Protein 2E29 (pdb70)

Solvent-accessible surface area: 7235 Å² total; per-residue (Å²): 132,125,112,70,112,116,64,184,159,95,225,101,153,155,129,99,140,174,44,154,35,57,0,20,1,75,21,128,130,117,36,165,65,36,43,47,0,77,146,30,3,84,215,42,14,66,76,120,11,10,86,75,11,60,193,27,77,58,59,211,41,60,88,0,0,34,4,27,1,38,47,104,45,7,134,171,5,74,80,75,33,113,129,42,107,35,108,37,45,60,75,143

Sequence (92 aa):
GSSGSSGFEPRSLITSDKGFVTMTLESLEEIQDVSCAWKELNRKLSSNAVSQITRMCLLKGNMGVCFDVPTTESERLQAEWHDSDWILSVPAGSSGSSGFEPRSLITSDKGFVTMTLESLEEIQDVSCAWKELNRKLSSNAVSQITRMCLLKGNMGVCFDVPTTESERLQAEWHDSDWILSVPAGSSGSSGFEPRSLITSDKGFVTMTLESLEEIQDVSCAWKELNRKLSSNAVSQITRMCLLKGNMGVCFDVPTTESERLQAEWHDSDWILSVPAGSSGSSGFEPRSLITSDKGFVTMTLESLEEIQDVSCAWKELNRKLSSNAVSQITRMCLLKGNMGVCFDVPTTESERLQAEWHDSDWILSVPAGSSGSSGFEPRSLITSDKGFVTMTLESLEEIQDVSCAWKELNRKLSSNAVSQITRMCLLKGNMGVCFDVPTTESERLQAEWHDSDWILSVPAGSSGSSGFEPRSLITSDKGFVTMTLESLEEIQDVSCAWKELNRKLSSNAVSQITRMCLLKGNMGVCFDVPTTESERLQAEWHDSDWILSVPAGSSGSSGFEPRSLITSDKGFVTMTLESLEEIQDVSCAWKELNRKLSSNAVSQITRMCLLKGNMGVCFDVPTTESERLQAEWHDSDWILSVPAGSSGSSGFEPRSLITSDKGFVTMTLESLEEIQDVSCAWKELNRKLSSNAVSQITRMCLLKGNMGVCFDVPTTESERLQAEWHDSDWILSVPAGSSGSSGFEPRSLITSDKGFVTMTLESLEEIQDVSCAWKELNRKLSSNAVSQITRMCLLKGNMGVCFDVPTTESERLQAEWHDSDWILSVPAGSSGSSGFEPRSLITSDKGFVTMTLESLEEIQDVSCAWKELNRKLSSNAVSQITRMCLLKGNMGVCFDVPTTESERLQAEWHDSDWILSVPAGSSGSSGFEPRSLITSDKGFVTMTLESLEEIQDVSCAWKELNRKLSSNAVSQITRMCLLKGNMGVCFDVPTTESERLQAEWHDSDWILSVPAGSSGSSGFEPRSLITSDKGFVTMTLESLEEIQDVSCAWKELNRKLSSNAVSQITRMCLLKGNMGVCFDVPTTESERLQAEWHDSDWILSVPAGSSGSSGFEPRSLITSDKGFVTMTLESLEEIQDVSCAWKELNRKLSSNAVSQITRMCLLKGNMGVCFDVPTTESERLQAEWHDSDWILSVPAGSSGSSGFEPRSLITSDKGFVTMTLESLEEIQDVSCAWKELNRKLSSNAVSQITRMCLLKGNMGVCFDVPTTESERLQAEWHDSDWILSVPAGSSGSSGFEPRSLITSDKGFVTMTLESLEEIQDVSCAWKELNRKLSSNAVSQITRMCLLKGNMGVCFDVPTTESERLQAEWHDSDWILSVPAGSSGSSGFEPRSLITSDKGFVTMTLESLEEIQDVSCAWKELNRKLSSNAVSQITRMCLLKGNMGVCFDVPTTESERLQAEWHDSDWILSVPAGSSGSSGFEPRSLITSDKGFVTMTLESLEEIQDVSCAWKELNRKLSSNAVSQITRMCLLKGNMGVCFDVPTTESERLQAEWHDSDWILSVPAGSSGSSGFEPRSLITSDKGFVTMTLESLEEIQDVSCAWKELNRKLSSNAVSQITRMCLLKGNMGVCFDVPTTESERLQAEWHDSDWILSVPAGSSGSSGFEPRSLITSDKGFVTMTLESLEEIQDVSCAWKELNRKLSSNAVSQITRMCLLKGNMGVCFDVPTTESERLQAEWHDSDWILSVPAGSSGSSGFEPRSLITSDKGFVTMTLESLEEIQDVSCAWKELNRKLSSNAVSQITRMCLLKGNMGVCFDVPTTESERLQAEWHDSDWILSVPA

CATH classification: 3.30.70.2280

Structure (mmCIF, N/CA/C/O backbone):
data_2E29
#
_entry.id   2E29
#
loop_
_atom_site.group_PDB
_atom_site.id
_atom_site.type_symbol
_atom_site.label_atom_id
_atom_site.label_alt_id
_atom_site.label_comp_id
_atom_site.label_asym_id
_atom_site.label_entity_id
_atom_site.label_seq_id
_atom_site.pdbx_PDB_ins_code
_atom_site.Cartn_x
_atom_site.Cartn_y
_atom_site.Cartn_z
_atom_site.occupancy
_atom_site.B_iso_or_equiv
_atom_site.auth_seq_id
_atom_site.auth_comp_id
_atom_site.auth_asym_id
_atom_site.auth_atom_id
_atom_site.pdbx_PDB_model_num
ATOM 1 N N . GLY A 1 1 ? 5.212 22.543 0.596 1.00 0.00 1 GLY A N 1
ATOM 2 C CA . GLY A 1 1 ? 4.899 23.686 -0.265 1.00 0.00 1 GLY A CA 1
ATOM 3 C C . GLY A 1 1 ? 5.600 23.528 -1.604 1.00 0.00 1 GLY A C 1
ATOM 4 O O . GLY A 1 1 ? 5.223 22.668 -2.401 1.00 0.00 1 GLY A O 1
ATOM 8 N N . SER A 1 2 ? 6.629 24.333 -1.872 1.00 0.00 2 SER A N 1
ATOM 9 C CA . SER A 1 2 ? 7.378 24.308 -3.120 1.00 0.00 2 SER A CA 1
ATOM 10 C C . SER A 1 2 ? 8.834 23.923 -2.847 1.00 0.00 2 SER A C 1
ATOM 11 O O . SER A 1 2 ? 9.627 24.757 -2.401 1.00 0.00 2 SER A O 1
ATOM 19 N N . SER A 1 3 ? 9.168 22.659 -3.100 1.00 0.00 3 SER A N 1
ATOM 20 C CA . SER A 1 3 ? 10.481 22.049 -2.930 1.00 0.00 3 SER A CA 1
ATOM 21 C C . SER A 1 3 ? 10.747 21.103 -4.107 1.00 0.00 3 SER A C 1
ATOM 22 O O . SER A 1 3 ? 9.940 21.017 -5.037 1.00 0.00 3 SER A O 1
ATOM 30 N N . GLY A 1 4 ? 11.908 20.448 -4.109 1.00 0.00 4 GLY A N 1
ATOM 31 C CA . GLY A 1 4 ? 12.273 19.480 -5.131 1.00 0.00 4 GLY A CA 1
ATOM 32 C C . GLY A 1 4 ? 11.600 18.163 -4.742 1.00 0.00 4 GLY A C 1
ATOM 33 O O . GLY A 1 4 ? 11.417 17.904 -3.547 1.00 0.00 4 GLY A O 1
ATOM 37 N N . SER A 1 5 ? 11.267 17.332 -5.730 1.00 0.00 5 SER A N 1
ATOM 38 C CA . SER A 1 5 ? 10.596 16.050 -5.549 1.00 0.00 5 SER A CA 1
ATOM 39 C C . SER A 1 5 ? 11.240 15.189 -4.462 1.00 0.00 5 SER A C 1
ATOM 40 O O . SER A 1 5 ? 12.443 14.917 -4.491 1.00 0.00 5 SER A O 1
ATOM 48 N N . SER A 1 6 ? 10.403 14.776 -3.510 1.00 0.00 6 SER A N 1
ATOM 49 C CA . SER A 1 6 ? 10.726 13.973 -2.343 1.00 0.00 6 SER A CA 1
ATOM 50 C C . SER A 1 6 ? 11.147 12.532 -2.624 1.00 0.00 6 SER A C 1
ATOM 51 O O . SER A 1 6 ? 11.793 11.944 -1.753 1.00 0.00 6 SER A O 1
ATOM 59 N N . GLY A 1 7 ? 10.812 11.973 -3.789 1.00 0.00 7 GLY A N 1
ATOM 60 C CA . GLY A 1 7 ? 11.134 10.602 -4.153 1.00 0.00 7 GLY A CA 1
ATOM 61 C C . GLY A 1 7 ? 12.614 10.289 -4.000 1.00 0.00 7 GLY A C 1
ATOM 62 O O . GLY A 1 7 ? 12.975 9.406 -3.211 1.00 0.00 7 GLY A O 1
ATOM 66 N N . PHE A 1 8 ? 13.459 11.054 -4.701 1.00 0.00 8 PHE A N 1
ATOM 67 C CA . PHE A 1 8 ? 14.916 10.918 -4.713 1.00 0.00 8 PHE A CA 1
ATOM 68 C C . PHE A 1 8 ? 15.337 9.504 -5.152 1.00 0.00 8 PHE A C 1
ATOM 69 O O . PHE A 1 8 ? 14.509 8.692 -5.582 1.00 0.00 8 PHE A O 1
ATOM 86 N N . GLU A 1 9 ? 16.636 9.213 -5.093 1.00 0.00 9 GLU A N 1
ATOM 87 C CA . GLU A 1 9 ? 17.198 7.916 -5.430 1.00 0.00 9 GLU A CA 1
ATOM 88 C C . GLU A 1 9 ? 18.089 7.496 -4.250 1.00 0.00 9 GLU A C 1
ATOM 89 O O . GLU A 1 9 ? 19.298 7.747 -4.266 1.00 0.00 9 GLU A O 1
ATOM 101 N N . PRO A 1 10 ? 17.493 6.945 -3.176 1.00 0.00 10 PRO A N 1
ATOM 102 C CA . PRO A 1 10 ? 18.226 6.494 -2.000 1.00 0.00 10 PRO A CA 1
ATOM 103 C C . PRO A 1 10 ? 19.037 5.237 -2.339 1.00 0.00 10 PRO A C 1
ATOM 104 O O . PRO A 1 10 ? 18.780 4.570 -3.350 1.00 0.00 10 PRO A O 1
ATOM 115 N N . ARG A 1 11 ? 20.015 4.906 -1.491 1.00 0.00 11 ARG A N 1
ATOM 116 C CA . ARG A 1 11 ? 20.856 3.737 -1.718 1.00 0.00 11 ARG A CA 1
ATOM 117 C C . ARG A 1 11 ? 20.056 2.462 -1.507 1.00 0.00 11 ARG A C 1
ATOM 118 O O . ARG A 1 11 ? 19.232 2.375 -0.594 1.00 0.00 11 ARG A O 1
ATOM 139 N N . SER A 1 12 ? 20.335 1.465 -2.333 1.00 0.00 12 SER A N 1
ATOM 140 C CA . SER A 1 12 ? 19.699 0.164 -2.290 1.00 0.00 12 SER A CA 1
ATOM 141 C C . SER A 1 12 ? 20.394 -0.666 -1.205 1.00 0.00 12 SER A C 1
ATOM 142 O O . SER A 1 12 ? 21.628 -0.760 -1.205 1.00 0.00 12 SER A O 1
ATOM 150 N N . LEU A 1 13 ? 19.643 -1.200 -0.238 1.00 0.00 13 LEU A N 1
ATOM 151 C CA . LEU A 1 13 ? 20.205 -2.035 0.826 1.00 0.00 13 LEU A CA 1
ATOM 152 C C . LEU A 1 13 ? 20.505 -3.412 0.244 1.00 0.00 13 LEU A C 1
ATOM 153 O O . LEU A 1 13 ? 20.005 -3.768 -0.824 1.00 0.00 13 LEU A O 1
ATOM 169 N N . ILE A 1 14 ? 21.326 -4.198 0.938 1.00 0.00 14 ILE A N 1
ATOM 170 C CA . ILE A 1 14 ? 21.678 -5.541 0.506 1.00 0.00 14 ILE A CA 1
ATOM 171 C C . ILE A 1 14 ? 20.495 -6.405 0.935 1.00 0.00 14 ILE A C 1
ATOM 172 O O . ILE A 1 14 ? 20.410 -6.810 2.096 1.00 0.00 14 ILE A O 1
ATOM 188 N N . THR A 1 15 ? 19.541 -6.616 0.031 1.00 0.00 15 THR A N 1
ATOM 189 C CA . THR A 1 15 ? 18.370 -7.432 0.303 1.00 0.00 15 THR A CA 1
ATOM 190 C C . THR A 1 15 ? 18.885 -8.842 0.616 1.00 0.00 15 THR A C 1
ATOM 191 O O . THR A 1 15 ? 19.801 -9.328 -0.057 1.00 0.00 15 THR A O 1
ATOM 202 N N . SER A 1 16 ? 18.356 -9.500 1.647 1.00 0.00 16 SER A N 1
ATOM 203 C CA . SER A 1 16 ? 18.792 -10.844 1.990 1.00 0.00 16 SER A CA 1
ATOM 204 C C . SER A 1 16 ? 17.652 -11.563 2.707 1.00 0.00 16 SER A C 1
ATOM 205 O O . SER A 1 16 ? 16.973 -12.368 2.066 1.00 0.00 16 SER A O 1
ATOM 213 N N . ASP A 1 17 ? 17.402 -11.254 3.982 1.00 0.00 17 ASP A N 1
ATOM 214 C CA . ASP A 1 17 ? 16.342 -11.882 4.768 1.00 0.00 17 ASP A CA 1
ATOM 215 C C . ASP A 1 17 ? 14.954 -11.424 4.312 1.00 0.00 17 ASP A C 1
ATOM 216 O O . ASP A 1 17 ? 14.483 -10.342 4.676 1.00 0.00 17 ASP A O 1
ATOM 225 N N . LYS A 1 18 ? 14.319 -12.247 3.481 1.00 0.00 18 LYS A N 1
ATOM 226 C CA . LYS A 1 18 ? 12.995 -12.033 2.926 1.00 0.00 18 LYS A CA 1
ATOM 227 C C . LYS A 1 18 ? 11.968 -12.409 3.998 1.00 0.00 18 LYS A C 1
ATOM 228 O O . LYS A 1 18 ? 11.509 -13.554 4.048 1.00 0.00 18 LYS A O 1
ATOM 247 N N . GLY A 1 19 ? 11.631 -11.484 4.892 1.00 0.00 19 GLY A N 1
ATOM 248 C CA . GLY A 1 19 ? 10.673 -11.705 5.966 1.00 0.00 19 GLY A CA 1
ATOM 249 C C . GLY A 1 19 ? 9.282 -11.266 5.525 1.00 0.00 19 GLY A C 1
ATOM 250 O O . GLY A 1 19 ? 8.510 -12.058 4.980 1.00 0.00 19 GLY A O 1
ATOM 254 N N . PHE A 1 20 ? 8.958 -10.004 5.792 1.00 0.00 20 PHE A N 1
ATOM 255 C CA . PHE A 1 20 ? 7.704 -9.322 5.470 1.00 0.00 20 PHE A CA 1
ATOM 256 C C . PHE A 1 20 ? 8.033 -8.183 4.501 1.00 0.00 20 PHE A C 1
ATOM 257 O O . PHE A 1 20 ? 9.207 -7.943 4.197 1.00 0.00 20 PHE A O 1
ATOM 274 N N . VAL A 1 21 ? 7.009 -7.505 3.984 1.00 0.00 21 VAL A N 1
ATOM 275 C CA . VAL A 1 21 ? 7.181 -6.383 3.079 1.00 0.00 21 VAL A CA 1
ATOM 276 C C . VAL A 1 21 ? 6.071 -5.370 3.385 1.00 0.00 21 VAL A C 1
ATOM 277 O O . VAL A 1 21 ? 4.995 -5.734 3.872 1.00 0.00 21 VAL A O 1
ATOM 290 N N . THR A 1 22 ? 6.338 -4.092 3.129 1.00 0.00 22 THR A N 1
ATOM 291 C CA . THR A 1 22 ? 5.409 -2.996 3.350 1.00 0.00 22 THR A CA 1
ATOM 292 C C . THR A 1 22 ? 4.916 -2.528 1.971 1.00 0.00 22 THR A C 1
ATOM 293 O O . THR A 1 22 ? 5.543 -2.780 0.936 1.00 0.00 22 THR A O 1
ATOM 304 N N . MET A 1 23 ? 3.743 -1.905 1.939 1.00 0.00 23 MET A N 1
ATOM 305 C CA . MET A 1 23 ? 3.071 -1.387 0.756 1.00 0.00 23 MET A CA 1
ATOM 306 C C . MET A 1 23 ? 2.593 0.029 1.035 1.00 0.00 23 MET A C 1
ATOM 307 O O . MET A 1 23 ? 2.441 0.413 2.205 1.00 0.00 23 MET A O 1
ATOM 321 N N . THR A 1 24 ? 2.338 0.784 -0.029 1.00 0.00 24 THR A N 1
ATOM 322 C CA . THR A 1 24 ? 1.842 2.147 0.021 1.00 0.00 24 THR A CA 1
ATOM 323 C C . THR A 1 24 ? 0.734 2.287 -1.031 1.00 0.00 24 THR A C 1
ATOM 324 O O . THR A 1 24 ? 0.729 1.564 -2.035 1.00 0.00 24 THR A O 1
ATOM 335 N N . LEU A 1 25 ? -0.237 3.173 -0.798 1.00 0.00 25 LEU A N 1
ATOM 336 C CA . LEU A 1 25 ? -1.336 3.447 -1.721 1.00 0.00 25 LEU A CA 1
ATOM 337 C C . LEU A 1 25 ? -1.515 4.957 -1.686 1.00 0.00 25 LEU A C 1
ATOM 338 O O . LEU A 1 25 ? -1.886 5.488 -0.638 1.00 0.00 25 LEU A O 1
ATOM 354 N N . GLU A 1 26 ? -1.157 5.643 -2.767 1.00 0.00 26 GLU A N 1
ATOM 355 C CA . GLU A 1 26 ? -1.244 7.094 -2.888 1.00 0.00 26 GLU A CA 1
ATOM 356 C C . GLU A 1 26 ? -2.643 7.506 -3.335 1.00 0.00 26 GLU A C 1
ATOM 357 O O . GLU A 1 26 ? -3.210 6.885 -4.239 1.00 0.00 26 GLU A O 1
ATOM 369 N N . SER A 1 27 ? -3.169 8.555 -2.704 1.00 0.00 27 SER A N 1
ATOM 370 C CA . SER A 1 27 ? -4.476 9.133 -2.960 1.00 0.00 27 SER A CA 1
ATOM 371 C C . SER A 1 27 ? -4.389 10.298 -3.951 1.00 0.00 27 SER A C 1
ATOM 372 O O . SER A 1 27 ? -3.311 10.765 -4.348 1.00 0.00 27 SER A O 1
ATOM 380 N N . LEU A 1 28 ? -5.567 10.769 -4.347 1.00 0.00 28 LEU A N 1
ATOM 381 C CA . LEU A 1 28 ? -5.799 11.872 -5.266 1.00 0.00 28 LEU A CA 1
ATOM 382 C C . LEU A 1 28 ? -5.838 13.193 -4.504 1.00 0.00 28 LEU A C 1
ATOM 383 O O . LEU A 1 28 ? -5.438 14.224 -5.045 1.00 0.00 28 LEU A O 1
ATOM 399 N N . GLU A 1 29 ? -6.377 13.162 -3.288 1.00 0.00 29 GLU A N 1
ATOM 400 C CA . GLU A 1 29 ? -6.535 14.238 -2.331 1.00 0.00 29 GLU A CA 1
ATOM 401 C C . GLU A 1 29 ? -6.726 13.547 -0.966 1.00 0.00 29 GLU A C 1
ATOM 402 O O . GLU A 1 29 ? -6.544 12.334 -0.854 1.00 0.00 29 GLU A O 1
ATOM 414 N N . GLU A 1 30 ? -7.052 14.297 0.083 1.00 0.00 30 GLU A N 1
ATOM 415 C CA . GLU A 1 30 ? -7.275 13.746 1.412 1.00 0.00 30 GLU A CA 1
ATOM 416 C C . GLU A 1 30 ? -8.568 12.930 1.434 1.00 0.00 30 GLU A C 1
ATOM 417 O O . GLU A 1 30 ? -9.459 13.097 0.592 1.00 0.00 30 GLU A O 1
ATOM 429 N N . ILE A 1 31 ? -8.681 12.084 2.456 1.00 0.00 31 ILE A N 1
ATOM 430 C CA . ILE A 1 31 ? -9.806 11.179 2.688 1.00 0.00 31 ILE A CA 1
ATOM 431 C C . ILE A 1 31 ? -10.392 11.380 4.091 1.00 0.00 31 ILE A C 1
ATOM 432 O O . ILE A 1 31 ? -9.878 12.179 4.874 1.00 0.00 31 ILE A O 1
ATOM 448 N N . GLN A 1 32 ? -11.469 10.660 4.415 1.00 0.00 32 GLN A N 1
ATOM 449 C CA . GLN A 1 32 ? -12.123 10.772 5.713 1.00 0.00 32 GLN A CA 1
ATOM 450 C C . GLN A 1 32 ? -11.312 10.103 6.827 1.00 0.00 32 GLN A C 1
ATOM 451 O O . GLN A 1 32 ? -10.965 10.757 7.806 1.00 0.00 32 GLN A O 1
ATOM 465 N N . ASP A 1 33 ? -11.078 8.799 6.706 1.00 0.00 33 ASP A N 1
ATOM 466 C CA . ASP A 1 33 ? -10.354 7.925 7.628 1.00 0.00 33 ASP A CA 1
ATOM 467 C C . ASP A 1 33 ? -10.025 6.648 6.840 1.00 0.00 33 ASP A C 1
ATOM 468 O O . ASP A 1 33 ? -10.440 6.531 5.677 1.00 0.00 33 ASP A O 1
ATOM 477 N N . VAL A 1 34 ? -9.319 5.685 7.447 1.00 0.00 34 VAL A N 1
ATOM 478 C CA . VAL A 1 34 ? -8.941 4.412 6.832 1.00 0.00 34 VAL A CA 1
ATOM 479 C C . VAL A 1 34 ? -10.128 3.645 6.250 1.00 0.00 34 VAL A C 1
ATOM 480 O O . VAL A 1 34 ? -9.924 2.735 5.449 1.00 0.00 34 VAL A O 1
ATOM 493 N N . SER A 1 35 ? -11.359 3.984 6.636 1.00 0.00 35 SER A N 1
ATOM 494 C CA . SER A 1 35 ? -12.557 3.358 6.128 1.00 0.00 35 SER A CA 1
ATOM 495 C C . SER A 1 35 ? -12.587 3.498 4.608 1.00 0.00 35 SER A C 1
ATOM 496 O O . SER A 1 35 ? -12.948 2.547 3.925 1.00 0.00 35 SER A O 1
ATOM 504 N N . CYS A 1 36 ? -12.202 4.660 4.068 1.00 0.00 36 CYS A N 1
ATOM 505 C CA . CYS A 1 36 ? -12.182 4.915 2.630 1.00 0.00 36 CYS A CA 1
ATOM 506 C C . CYS A 1 36 ? -11.345 3.836 1.935 1.00 0.00 36 CYS A C 1
ATOM 507 O O . CYS A 1 36 ? -11.863 3.098 1.088 1.00 0.00 36 CYS A O 1
ATOM 515 N N . ALA A 1 37 ? -10.079 3.726 2.349 1.00 0.00 37 ALA A N 1
ATOM 516 C CA . ALA A 1 37 ? -9.133 2.764 1.817 1.00 0.00 37 ALA A CA 1
ATOM 517 C C . ALA A 1 37 ? -9.673 1.338 1.983 1.00 0.00 37 ALA A C 1
ATOM 518 O O . ALA A 1 37 ? -9.741 0.581 1.017 1.00 0.00 37 ALA A O 1
ATOM 525 N N . TRP A 1 38 ? -10.105 0.955 3.191 1.00 0.00 38 TRP A N 1
ATOM 526 C CA . TRP A 1 38 ? -10.633 -0.381 3.463 1.00 0.00 38 TRP A CA 1
ATOM 527 C C . TRP A 1 38 ? -11.822 -0.731 2.564 1.00 0.00 38 TRP A C 1
ATOM 528 O O . TRP A 1 38 ? -11.865 -1.852 2.048 1.00 0.00 38 TRP A O 1
ATOM 549 N N . LYS A 1 39 ? -12.780 0.184 2.356 1.00 0.00 39 LYS A N 1
ATOM 550 C CA . LYS A 1 39 ? -13.937 -0.059 1.494 1.00 0.00 39 LYS A CA 1
ATOM 551 C C . LYS A 1 39 ? -13.465 -0.284 0.058 1.00 0.00 39 LYS A C 1
ATOM 552 O O . LYS A 1 39 ? -14.014 -1.147 -0.631 1.00 0.00 39 LYS A O 1
ATOM 571 N N . GLU A 1 40 ? -12.499 0.500 -0.422 1.00 0.00 40 GLU A N 1
ATOM 572 C CA . GLU A 1 40 ? -11.967 0.383 -1.777 1.00 0.00 40 GLU A CA 1
ATOM 573 C C . GLU A 1 40 ? -11.281 -0.968 -1.943 1.00 0.00 40 GLU A C 1
ATOM 574 O O . GLU A 1 40 ? -11.642 -1.732 -2.835 1.00 0.00 40 GLU A O 1
ATOM 586 N N . LEU A 1 41 ? -10.335 -1.287 -1.056 1.00 0.00 41 LEU A N 1
ATOM 587 C CA . LEU A 1 41 ? -9.591 -2.541 -1.056 1.00 0.00 41 LEU A CA 1
ATOM 588 C C . LEU A 1 41 ? -10.590 -3.697 -1.070 1.00 0.00 41 LEU A C 1
ATOM 589 O O . LEU A 1 41 ? -10.436 -4.627 -1.851 1.00 0.00 41 LEU A O 1
ATOM 605 N N . ASN A 1 42 ? -11.655 -3.633 -0.261 1.00 0.00 42 ASN A N 1
ATOM 606 C CA . ASN A 1 42 ? -12.670 -4.687 -0.208 1.00 0.00 42 ASN A CA 1
ATOM 607 C C . ASN A 1 42 ? -13.402 -4.881 -1.539 1.00 0.00 42 ASN A C 1
ATOM 608 O O . ASN A 1 42 ? -13.986 -5.940 -1.750 1.00 0.00 42 ASN A O 1
ATOM 619 N N . ARG A 1 43 ? -13.436 -3.876 -2.420 1.00 0.00 43 ARG A N 1
ATOM 620 C CA . ARG A 1 43 ? -14.051 -3.901 -3.741 1.00 0.00 43 ARG A CA 1
ATOM 621 C C . ARG A 1 43 ? -13.031 -4.234 -4.832 1.00 0.00 43 ARG A C 1
ATOM 622 O O . ARG A 1 43 ? -13.440 -4.420 -5.977 1.00 0.00 43 ARG A O 1
ATOM 643 N N . LYS A 1 44 ? -11.740 -4.321 -4.517 1.00 0.00 44 LYS A N 1
ATOM 644 C CA . LYS A 1 44 ? -10.673 -4.611 -5.474 1.00 0.00 44 LYS A CA 1
ATOM 645 C C . LYS A 1 44 ? -9.892 -5.872 -5.132 1.00 0.00 44 LYS A C 1
ATOM 646 O O . LYS A 1 44 ? -9.143 -6.366 -5.973 1.00 0.00 44 LYS A O 1
ATOM 665 N N . LEU A 1 45 ? -10.076 -6.426 -3.939 1.00 0.00 45 LEU A N 1
ATOM 666 C CA . LEU A 1 45 ? -9.400 -7.611 -3.447 1.00 0.00 45 LEU A CA 1
ATOM 667 C C . LEU A 1 45 ? -10.441 -8.524 -2.815 1.00 0.00 45 LEU A C 1
ATOM 668 O O . LEU A 1 45 ? -11.547 -8.090 -2.469 1.00 0.00 45 LEU A O 1
ATOM 684 N N . SER A 1 46 ? -10.100 -9.799 -2.684 1.00 0.00 46 SER A N 1
ATOM 685 C CA . SER A 1 46 ? -10.968 -10.807 -2.098 1.00 0.00 46 SER A CA 1
ATOM 686 C C . SER A 1 46 ? -10.883 -10.672 -0.583 1.00 0.00 46 SER A C 1
ATOM 687 O O . SER A 1 46 ? -9.894 -10.155 -0.069 1.00 0.00 46 SER A O 1
ATOM 695 N N . SER A 1 47 ? -11.886 -11.154 0.144 1.00 0.00 47 SER A N 1
ATOM 696 C CA . SER A 1 47 ? -11.914 -11.097 1.604 1.00 0.00 47 SER A CA 1
ATOM 697 C C . SER A 1 47 ? -10.680 -11.805 2.193 1.00 0.00 47 SER A C 1
ATOM 698 O O . SER A 1 47 ? -10.012 -11.313 3.100 1.00 0.00 47 SER A O 1
ATOM 706 N N . ASN A 1 48 ? -10.350 -12.946 1.592 1.00 0.00 48 ASN A N 1
ATOM 707 C CA . ASN A 1 48 ? -9.249 -13.827 1.936 1.00 0.00 48 ASN A CA 1
ATOM 708 C C . ASN A 1 48 ? -7.910 -13.094 1.840 1.00 0.00 48 ASN A C 1
ATOM 709 O O . ASN A 1 48 ? -7.109 -13.148 2.780 1.00 0.00 48 ASN A O 1
ATOM 720 N N . ALA A 1 49 ? -7.689 -12.397 0.720 1.00 0.00 49 ALA A N 1
ATOM 721 C CA . ALA A 1 49 ? -6.474 -11.644 0.440 1.00 0.00 49 ALA A CA 1
ATOM 722 C C . ALA A 1 49 ? -6.418 -10.327 1.209 1.00 0.00 49 ALA A C 1
ATOM 723 O O . ALA A 1 49 ? -5.369 -9.968 1.735 1.00 0.00 49 ALA A O 1
ATOM 730 N N . VAL A 1 50 ? -7.531 -9.589 1.276 1.00 0.00 50 VAL A N 1
ATOM 731 C CA . VAL A 1 50 ? -7.562 -8.311 1.964 1.00 0.00 50 VAL A CA 1
ATOM 732 C C . VAL A 1 50 ? -7.209 -8.505 3.451 1.00 0.00 50 VAL A C 1
ATOM 733 O O . VAL A 1 50 ? -6.556 -7.643 4.032 1.00 0.00 50 VAL A O 1
ATOM 746 N N . SER A 1 51 ? -7.563 -9.650 4.054 1.00 0.00 51 SER A N 1
ATOM 747 C CA . SER A 1 51 ? -7.257 -9.965 5.445 1.00 0.00 51 SER A CA 1
ATOM 748 C C . SER A 1 51 ? -5.743 -10.039 5.712 1.00 0.00 51 SER A C 1
ATOM 749 O O . SER A 1 51 ? -5.325 -10.004 6.873 1.00 0.00 51 SER A O 1
ATOM 757 N N . GLN A 1 52 ? -4.902 -10.195 4.683 1.00 0.00 52 GLN A N 1
ATOM 758 C CA . GLN A 1 52 ? -3.458 -10.259 4.883 1.00 0.00 52 GLN A CA 1
ATOM 759 C C . GLN A 1 52 ? -2.895 -8.877 5.234 1.00 0.00 52 GLN A C 1
ATOM 760 O O . GLN A 1 52 ? -1.778 -8.788 5.744 1.00 0.00 52 GLN A O 1
ATOM 774 N N . ILE A 1 53 ? -3.644 -7.807 4.959 1.00 0.00 53 ILE A N 1
ATOM 775 C CA . ILE A 1 53 ? -3.256 -6.436 5.236 1.00 0.00 53 ILE A CA 1
ATOM 776 C C . ILE A 1 53 ? -3.285 -6.225 6.750 1.00 0.00 53 ILE A C 1
ATOM 777 O O . ILE A 1 53 ? -4.310 -6.446 7.409 1.00 0.00 53 ILE A O 1
ATOM 793 N N . THR A 1 54 ? -2.163 -5.774 7.304 1.00 0.00 54 THR A N 1
ATOM 794 C CA . THR A 1 54 ? -2.017 -5.491 8.721 1.00 0.00 54 THR A CA 1
ATOM 795 C C . THR A 1 54 ? -1.332 -4.133 8.868 1.00 0.00 54 THR A C 1
ATOM 796 O O . THR A 1 54 ? -0.781 -3.583 7.911 1.00 0.00 54 THR A O 1
ATOM 807 N N . ARG A 1 55 ? -1.387 -3.578 10.082 1.00 0.00 55 ARG A N 1
ATOM 808 C CA . ARG A 1 55 ? -0.780 -2.298 10.442 1.00 0.00 55 ARG A CA 1
ATOM 809 C C . ARG A 1 55 ? -1.126 -1.144 9.494 1.00 0.00 55 ARG A C 1
ATOM 810 O O . ARG A 1 55 ? -0.272 -0.293 9.236 1.00 0.00 55 ARG A O 1
ATOM 831 N N . MET A 1 56 ? -2.339 -1.111 8.927 1.00 0.00 56 MET A N 1
ATOM 832 C CA . MET A 1 56 ? -2.698 -0.010 8.044 1.00 0.00 56 MET A CA 1
ATOM 833 C C . MET A 1 56 ? -2.794 1.249 8.892 1.00 0.00 56 MET A C 1
ATOM 834 O O . MET A 1 56 ? -3.613 1.289 9.818 1.00 0.00 56 MET A O 1
ATOM 848 N N . CYS A 1 57 ? -1.964 2.237 8.567 1.00 0.00 57 CYS A N 1
ATOM 849 C CA . CYS A 1 57 ? -1.887 3.532 9.212 1.00 0.00 57 CYS A CA 1
ATOM 850 C C . CYS A 1 57 ? -2.005 4.601 8.118 1.00 0.00 57 CYS A C 1
ATOM 851 O O . CYS A 1 57 ? -1.874 4.305 6.922 1.00 0.00 57 CYS A O 1
ATOM 859 N N . LEU A 1 58 ? -2.363 5.824 8.504 1.00 0.00 58 LEU A N 1
ATOM 860 C CA . LEU A 1 58 ? -2.510 6.966 7.603 1.00 0.00 58 LEU A CA 1
ATOM 861 C C . LEU A 1 58 ? -1.131 7.590 7.447 1.00 0.00 58 LEU A C 1
ATOM 862 O O . LEU A 1 58 ? -0.451 7.803 8.454 1.00 0.00 58 LEU A O 1
ATOM 878 N N . LEU A 1 59 ? -0.705 7.860 6.211 1.00 0.00 59 LEU A N 1
ATOM 879 C CA . LEU A 1 59 ? 0.596 8.478 5.975 1.00 0.00 59 LEU A CA 1
ATOM 880 C C . LEU A 1 59 ? 0.594 9.897 6.555 1.00 0.00 59 LEU A C 1
ATOM 881 O O . LEU A 1 59 ? -0.457 10.481 6.851 1.00 0.00 59 LEU A O 1
ATOM 897 N N . LYS A 1 60 ? 1.788 10.464 6.737 1.00 0.00 60 LYS A N 1
ATOM 898 C CA . LYS A 1 60 ? 1.937 11.817 7.243 1.00 0.00 60 LYS A CA 1
ATOM 899 C C . LYS A 1 60 ? 1.543 12.711 6.071 1.00 0.00 60 LYS A C 1
ATOM 900 O O . LYS A 1 60 ? 2.351 12.914 5.159 1.00 0.00 60 LYS A O 1
ATOM 919 N N . GLY A 1 61 ? 0.332 13.259 6.120 1.00 0.00 61 GLY A N 1
ATOM 920 C CA . GLY A 1 61 ? -0.229 14.125 5.097 1.00 0.00 61 GLY A CA 1
ATOM 921 C C . GLY A 1 61 ? -1.630 13.689 4.671 1.00 0.00 61 GLY A C 1
ATOM 922 O O . GLY A 1 61 ? -2.258 14.423 3.914 1.00 0.00 61 GLY A O 1
ATOM 926 N N . ASN A 1 62 ? -2.149 12.545 5.148 1.00 0.00 62 ASN A N 1
ATOM 927 C CA . ASN A 1 62 ? -3.476 12.009 4.816 1.00 0.00 62 ASN A CA 1
ATOM 928 C C . ASN A 1 62 ? -3.679 11.815 3.303 1.00 0.00 62 ASN A C 1
ATOM 929 O O . ASN A 1 62 ? -4.810 11.645 2.843 1.00 0.00 62 ASN A O 1
ATOM 940 N N . MET A 1 63 ? -2.593 11.798 2.525 1.00 0.00 63 MET A N 1
ATOM 941 C CA . MET A 1 63 ? -2.571 11.643 1.073 1.00 0.00 63 MET A CA 1
ATOM 942 C C . MET A 1 63 ? -2.343 10.193 0.636 1.00 0.00 63 MET A C 1
ATOM 943 O O . MET A 1 63 ? -1.986 9.948 -0.515 1.00 0.00 63 MET A O 1
ATOM 957 N N . GLY A 1 64 ? -2.441 9.232 1.551 1.00 0.00 64 GLY A N 1
ATOM 958 C CA . GLY A 1 64 ? -2.295 7.826 1.252 1.00 0.00 64 GLY A CA 1
ATOM 959 C C . GLY A 1 64 ? -2.150 6.994 2.508 1.00 0.00 64 GLY A C 1
ATOM 960 O O . GLY A 1 64 ? -2.180 7.509 3.633 1.00 0.00 64 GLY A O 1
ATOM 964 N N . VAL A 1 65 ? -1.979 5.691 2.306 1.00 0.00 65 VAL A N 1
ATOM 965 C CA . VAL A 1 65 ? -1.845 4.718 3.378 1.00 0.00 65 VAL A CA 1
ATOM 966 C C . VAL A 1 65 ? -0.551 3.939 3.247 1.00 0.00 65 VAL A C 1
ATOM 967 O O . VAL A 1 65 ? 0.072 3.918 2.185 1.00 0.00 65 VAL A O 1
ATOM 980 N N . CYS A 1 66 ? -0.189 3.262 4.329 1.00 0.00 66 CYS A N 1
ATOM 981 C CA . CYS A 1 66 ? 0.967 2.402 4.455 1.00 0.00 66 CYS A CA 1
ATOM 982 C C . CYS A 1 66 ? 0.467 1.203 5.259 1.00 0.00 66 CYS A C 1
ATOM 983 O O . CYS A 1 66 ? -0.298 1.392 6.214 1.00 0.00 66 CYS A O 1
ATOM 991 N N . PHE A 1 67 ? 0.811 -0.014 4.845 1.00 0.00 67 PHE A N 1
ATOM 992 C CA . PHE A 1 67 ? 0.419 -1.245 5.519 1.00 0.00 67 PHE A CA 1
ATOM 993 C C . PHE A 1 67 ? 1.440 -2.338 5.210 1.00 0.00 67 PHE A C 1
ATOM 994 O O . PHE A 1 67 ? 2.292 -2.158 4.342 1.00 0.00 67 PHE A O 1
ATOM 1011 N N . ASP A 1 68 ? 1.362 -3.467 5.911 1.00 0.00 68 ASP A N 1
ATOM 1012 C CA . ASP A 1 68 ? 2.256 -4.613 5.739 1.00 0.00 68 ASP A CA 1
ATOM 1013 C C . ASP A 1 68 ? 1.448 -5.791 5.213 1.00 0.00 68 ASP A C 1
ATOM 1014 O O . ASP A 1 68 ? 0.254 -5.900 5.514 1.00 0.00 68 ASP A O 1
ATOM 1023 N N . VAL A 1 69 ? 2.104 -6.671 4.453 1.00 0.00 69 VAL A N 1
ATOM 1024 C CA . VAL A 1 69 ? 1.554 -7.883 3.843 1.00 0.00 69 VAL A CA 1
ATOM 1025 C C . VAL A 1 69 ? 2.684 -8.914 3.674 1.00 0.00 69 VAL A C 1
ATOM 1026 O O . VAL A 1 69 ? 3.861 -8.531 3.675 1.00 0.00 69 VAL A O 1
ATOM 1039 N N . PRO A 1 70 ? 2.374 -10.214 3.509 1.00 0.00 70 PRO A N 1
ATOM 1040 C CA . PRO A 1 70 ? 3.408 -11.216 3.318 1.00 0.00 70 PRO A CA 1
ATOM 1041 C C . PRO A 1 70 ? 3.969 -11.058 1.897 1.00 0.00 70 PRO A C 1
ATOM 1042 O O . PRO A 1 70 ? 3.285 -10.598 0.975 1.00 0.00 70 PRO A O 1
ATOM 1053 N N . THR A 1 71 ? 5.206 -11.496 1.692 1.00 0.00 71 THR A N 1
ATOM 1054 C CA . THR A 1 71 ? 5.918 -11.415 0.420 1.00 0.00 71 THR A CA 1
ATOM 1055 C C . THR A 1 71 ? 5.236 -12.231 -0.691 1.00 0.00 71 THR A C 1
ATOM 1056 O O . THR A 1 71 ? 5.478 -11.997 -1.875 1.00 0.00 71 THR A O 1
ATOM 1067 N N . THR A 1 72 ? 4.391 -13.203 -0.346 1.00 0.00 72 THR A N 1
ATOM 1068 C CA . THR A 1 72 ? 3.660 -14.033 -1.299 1.00 0.00 72 THR A CA 1
ATOM 1069 C C . THR A 1 72 ? 2.498 -13.220 -1.872 1.00 0.00 72 THR A C 1
ATOM 1070 O O . THR A 1 72 ? 2.426 -12.990 -3.080 1.00 0.00 72 THR A O 1
ATOM 1081 N N . GLU A 1 73 ? 1.607 -12.746 -0.993 1.00 0.00 73 GLU A N 1
ATOM 1082 C CA . GLU A 1 73 ? 0.443 -11.971 -1.396 1.00 0.00 73 GLU A CA 1
ATOM 1083 C C . GLU A 1 73 ? 0.859 -10.653 -2.046 1.00 0.00 73 GLU A C 1
ATOM 1084 O O . GLU A 1 73 ? 0.118 -10.155 -2.883 1.00 0.00 73 GLU A O 1
ATOM 1096 N N . SER A 1 74 ? 2.042 -10.113 -1.726 1.00 0.00 74 SER A N 1
ATOM 1097 C CA . SER A 1 74 ? 2.562 -8.867 -2.280 1.00 0.00 74 SER A CA 1
ATOM 1098 C C . SER A 1 74 ? 2.480 -8.859 -3.815 1.00 0.00 74 SER A C 1
ATOM 1099 O O . SER A 1 74 ? 2.021 -7.869 -4.389 1.00 0.00 74 SER A O 1
ATOM 1107 N N . GLU A 1 75 ? 2.908 -9.926 -4.503 1.00 0.00 75 GLU A N 1
ATOM 1108 C CA . GLU A 1 75 ? 2.839 -9.948 -5.963 1.00 0.00 75 GLU A CA 1
ATOM 1109 C C . GLU A 1 75 ? 1.398 -10.089 -6.449 1.00 0.00 75 GLU A C 1
ATOM 1110 O O . GLU A 1 75 ? 1.044 -9.517 -7.481 1.00 0.00 75 GLU A O 1
ATOM 1122 N N . ARG A 1 76 ? 0.568 -10.879 -5.761 1.00 0.00 76 ARG A N 1
ATOM 1123 C CA . ARG A 1 76 ? -0.828 -11.052 -6.162 1.00 0.00 76 ARG A CA 1
ATOM 1124 C C . ARG A 1 76 ? -1.538 -9.711 -6.053 1.00 0.00 76 ARG A C 1
ATOM 1125 O O . ARG A 1 76 ? -2.290 -9.338 -6.940 1.00 0.00 76 ARG A O 1
ATOM 1146 N N . LEU A 1 77 ? -1.299 -8.985 -4.966 1.00 0.00 77 LEU A N 1
ATOM 1147 C CA . LEU A 1 77 ? -1.871 -7.684 -4.657 1.00 0.00 77 LEU A CA 1
ATOM 1148 C C . LEU A 1 77 ? -1.544 -6.720 -5.779 1.00 0.00 77 LEU A C 1
ATOM 1149 O O . LEU A 1 77 ? -2.423 -5.990 -6.226 1.00 0.00 77 LEU A O 1
ATOM 1165 N N . GLN A 1 78 ? -0.288 -6.716 -6.215 1.00 0.00 78 GLN A N 1
ATOM 1166 C CA . GLN A 1 78 ? 0.185 -5.865 -7.289 1.00 0.00 78 GLN A CA 1
ATOM 1167 C C . GLN A 1 78 ? -0.515 -6.205 -8.608 1.00 0.00 78 GLN A C 1
ATOM 1168 O O . GLN A 1 78 ? -0.896 -5.282 -9.326 1.00 0.00 78 GLN A O 1
ATOM 1182 N N . ALA A 1 79 ? -0.707 -7.494 -8.913 1.00 0.00 79 ALA A N 1
ATOM 1183 C CA . ALA A 1 79 ? -1.358 -7.913 -10.153 1.00 0.00 79 ALA A CA 1
ATOM 1184 C C . ALA A 1 79 ? -2.868 -7.644 -10.143 1.00 0.00 79 ALA A C 1
ATOM 1185 O O . ALA A 1 79 ? -3.422 -7.248 -11.167 1.00 0.00 79 ALA A O 1
ATOM 1192 N N . GLU A 1 80 ? -3.522 -7.852 -8.999 1.00 0.00 80 GLU A N 1
ATOM 1193 C CA . GLU A 1 80 ? -4.957 -7.663 -8.786 1.00 0.00 80 GLU A CA 1
ATOM 1194 C C . GLU A 1 80 ? -5.338 -6.178 -8.737 1.00 0.00 80 GLU A C 1
ATOM 1195 O O . GLU A 1 80 ? -6.525 -5.848 -8.727 1.00 0.00 80 GLU A O 1
ATOM 1207 N N . TRP A 1 81 ? -4.359 -5.274 -8.640 1.00 0.00 81 TRP A N 1
ATOM 1208 C CA . TRP A 1 81 ? -4.626 -3.850 -8.596 1.00 0.00 81 TRP A CA 1
ATOM 1209 C C . TRP A 1 81 ? -4.820 -3.345 -10.022 1.00 0.00 81 TRP A C 1
ATOM 1210 O O . TRP A 1 81 ? -3.912 -3.407 -10.857 1.00 0.00 81 TRP A O 1
ATOM 1231 N N . HIS A 1 82 ? -6.018 -2.844 -10.295 1.00 0.00 82 HIS A N 1
ATOM 1232 C CA . HIS A 1 82 ? -6.487 -2.301 -11.563 1.00 0.00 82 HIS A CA 1
ATOM 1233 C C . HIS A 1 82 ? -7.849 -1.657 -11.290 1.00 0.00 82 HIS A C 1
ATOM 1234 O O . HIS A 1 82 ? -8.377 -1.777 -10.179 1.00 0.00 82 HIS A O 1
ATOM 1248 N N . ASP A 1 83 ? -8.452 -1.034 -12.298 1.00 0.00 83 ASP A N 1
ATOM 1249 C CA . ASP A 1 83 ? -9.762 -0.393 -12.247 1.00 0.00 83 ASP A CA 1
ATOM 1250 C C . ASP A 1 83 ? -9.934 0.662 -11.138 1.00 0.00 83 ASP A C 1
ATOM 1251 O O . ASP A 1 83 ? -11.060 0.904 -10.701 1.00 0.00 83 ASP A O 1
ATOM 1260 N N . SER A 1 84 ? -8.857 1.273 -10.627 1.00 0.00 84 SER A N 1
ATOM 1261 C CA . SER A 1 84 ? -8.915 2.293 -9.593 1.00 0.00 84 SER A CA 1
ATOM 1262 C C . SER A 1 84 ? -7.920 3.386 -9.954 1.00 0.00 84 SER A C 1
ATOM 1263 O O . SER A 1 84 ? -6.950 3.169 -10.678 1.00 0.00 84 SER A O 1
ATOM 1271 N N . ASP A 1 85 ? -8.169 4.585 -9.449 1.00 0.00 85 ASP A N 1
ATOM 1272 C CA . ASP A 1 85 ? -7.335 5.760 -9.682 1.00 0.00 85 ASP A CA 1
ATOM 1273 C C . ASP A 1 85 ? -6.105 5.800 -8.781 1.00 0.00 85 ASP A C 1
ATOM 1274 O O . ASP A 1 85 ? -5.171 6.557 -9.062 1.00 0.00 85 ASP A O 1
ATOM 1283 N N . TRP A 1 86 ? -6.121 5.032 -7.692 1.00 0.00 86 TRP A N 1
ATOM 1284 C CA . TRP A 1 86 ? -5.045 4.995 -6.709 1.00 0.00 86 TRP A CA 1
ATOM 1285 C C . TRP A 1 86 ? -3.816 4.258 -7.238 1.00 0.00 86 TRP A C 1
ATOM 1286 O O . TRP A 1 86 ? -3.955 3.270 -7.966 1.00 0.00 86 TRP A O 1
ATOM 1307 N N . ILE A 1 87 ? -2.623 4.739 -6.882 1.00 0.00 87 ILE A N 1
ATOM 1308 C CA . ILE A 1 87 ? -1.341 4.173 -7.306 1.00 0.00 87 ILE A CA 1
ATOM 1309 C C . ILE A 1 87 ? -0.832 3.268 -6.186 1.00 0.00 87 ILE A C 1
ATOM 1310 O O . ILE A 1 87 ? -0.852 3.669 -5.020 1.00 0.00 87 ILE A O 1
ATOM 1326 N N . LEU A 1 88 ? -0.335 2.080 -6.535 1.00 0.00 88 LEU A N 1
ATOM 1327 C CA . LEU A 1 88 ? 0.189 1.069 -5.618 1.00 0.00 88 LEU A CA 1
ATOM 1328 C C . LEU A 1 88 ? 1.699 0.916 -5.765 1.00 0.00 88 LEU A C 1
ATOM 1329 O O . LEU A 1 88 ? 2.191 0.750 -6.883 1.00 0.00 88 LEU A O 1
ATOM 1345 N N . SER A 1 89 ? 2.440 0.992 -4.660 1.00 0.00 89 SER A N 1
ATOM 1346 C CA . SER A 1 89 ? 3.887 0.830 -4.660 1.00 0.00 89 SER A CA 1
ATOM 1347 C C . SER A 1 89 ? 4.330 -0.004 -3.454 1.00 0.00 89 SER A C 1
ATOM 1348 O O . SER A 1 89 ? 3.571 -0.207 -2.501 1.00 0.00 89 SER A O 1
ATOM 1356 N N . VAL A 1 90 ? 5.575 -0.469 -3.509 1.00 0.00 90 VAL A N 1
ATOM 1357 C CA . VAL A 1 90 ? 6.261 -1.266 -2.516 1.00 0.00 90 VAL A CA 1
ATOM 1358 C C . VAL A 1 90 ? 7.668 -0.657 -2.385 1.00 0.00 90 VAL A C 1
ATOM 1359 O O . VAL A 1 90 ? 8.554 -0.969 -3.191 1.00 0.00 90 VAL A O 1
ATOM 1372 N N . PRO A 1 91 ? 7.863 0.283 -1.442 1.00 0.00 91 PRO A N 1
ATOM 1373 C CA . PRO A 1 91 ? 9.149 0.920 -1.215 1.00 0.00 91 PRO A CA 1
ATOM 1374 C C . PRO A 1 91 ? 10.120 -0.056 -0.525 1.00 0.00 91 PRO A C 1
ATOM 1375 O O . PRO A 1 91 ? 9.843 -1.253 -0.359 1.00 0.00 91 PRO A O 1
ATOM 1386 N N . ALA A 1 92 ? 11.302 0.453 -0.167 1.00 0.00 92 ALA A N 1
ATOM 1387 C CA . ALA A 1 92 ? 12.336 -0.314 0.513 1.00 0.00 92 ALA A CA 1
ATOM 1388 C C . ALA A 1 92 ? 11.825 -0.828 1.855 1.00 0.00 92 ALA A C 1
ATOM 1389 O O . ALA A 1 92 ? 10.990 -0.128 2.470 1.00 0.00 92 ALA A O 1
ATOM 1396 N N . GLY A 1 1 ? 11.696 -19.607 -44.432 1.00 0.00 1 GLY A N 2
ATOM 1397 C CA . GLY A 1 1 ? 10.310 -19.346 -44.001 1.00 0.00 1 GLY A CA 2
ATOM 1398 C C . GLY A 1 1 ? 9.906 -20.406 -42.991 1.00 0.00 1 GLY A C 2
ATOM 1399 O O . GLY A 1 1 ? 10.667 -21.352 -42.823 1.00 0.00 1 GLY A O 2
ATOM 1403 N N . SER A 1 2 ? 8.743 -20.252 -42.347 1.00 0.00 2 SER A N 2
ATOM 1404 C CA . SER A 1 2 ? 8.236 -21.192 -41.346 1.00 0.00 2 SER A CA 2
ATOM 1405 C C . SER A 1 2 ? 9.291 -21.396 -40.252 1.00 0.00 2 SER A C 2
ATOM 1406 O O . SER A 1 2 ? 9.932 -22.441 -40.153 1.00 0.00 2 SER A O 2
ATOM 1414 N N . SER A 1 3 ? 9.543 -20.349 -39.469 1.00 0.00 3 SER A N 2
ATOM 1415 C CA . SER A 1 3 ? 10.524 -20.369 -38.397 1.00 0.00 3 SER A CA 2
ATOM 1416 C C . SER A 1 3 ? 10.019 -19.454 -37.283 1.00 0.00 3 SER A C 2
ATOM 1417 O O . SER A 1 3 ? 9.458 -18.400 -37.579 1.00 0.00 3 SER A O 2
ATOM 1425 N N . GLY A 1 4 ? 10.244 -19.836 -36.026 1.00 0.00 4 GLY A N 2
ATOM 1426 C CA . GLY A 1 4 ? 9.821 -19.084 -34.849 1.00 0.00 4 GLY A CA 2
ATOM 1427 C C . GLY A 1 4 ? 9.906 -19.974 -33.616 1.00 0.00 4 GLY A C 2
ATOM 1428 O O . GLY A 1 4 ? 8.953 -20.051 -32.844 1.00 0.00 4 GLY A O 2
ATOM 1432 N N . SER A 1 5 ? 11.025 -20.691 -33.471 1.00 0.00 5 SER A N 2
ATOM 1433 C CA . SER A 1 5 ? 11.296 -21.608 -32.374 1.00 0.00 5 SER A CA 2
ATOM 1434 C C . SER A 1 5 ? 11.222 -20.915 -31.009 1.00 0.00 5 SER A C 2
ATOM 1435 O O . SER A 1 5 ? 11.399 -19.698 -30.911 1.00 0.00 5 SER A O 2
ATOM 1443 N N . SER A 1 6 ? 11.012 -21.702 -29.956 1.00 0.00 6 SER A N 2
ATOM 1444 C CA . SER A 1 6 ? 10.915 -21.245 -28.579 1.00 0.00 6 SER A CA 2
ATOM 1445 C C . SER A 1 6 ? 11.832 -22.101 -27.711 1.00 0.00 6 SER A C 2
ATOM 1446 O O . SER A 1 6 ? 12.148 -23.238 -28.069 1.00 0.00 6 SER A O 2
ATOM 1454 N N . GLY A 1 7 ? 12.227 -21.568 -26.559 1.00 0.00 7 GLY A N 2
ATOM 1455 C CA . GLY A 1 7 ? 13.087 -22.222 -25.593 1.00 0.00 7 GLY A CA 2
ATOM 1456 C C . GLY A 1 7 ? 12.977 -21.464 -24.277 1.00 0.00 7 GLY A C 2
ATOM 1457 O O . GLY A 1 7 ? 12.704 -20.256 -24.277 1.00 0.00 7 GLY A O 2
ATOM 1461 N N . PHE A 1 8 ? 13.110 -22.179 -23.162 1.00 0.00 8 PHE A N 2
ATOM 1462 C CA . PHE A 1 8 ? 13.040 -21.570 -21.846 1.00 0.00 8 PHE A CA 2
ATOM 1463 C C . PHE A 1 8 ? 14.335 -20.804 -21.613 1.00 0.00 8 PHE A C 2
ATOM 1464 O O . PHE A 1 8 ? 15.413 -21.291 -21.943 1.00 0.00 8 PHE A O 2
ATOM 1481 N N . GLU A 1 9 ? 14.228 -19.605 -21.054 1.00 0.00 9 GLU A N 2
ATOM 1482 C CA . GLU A 1 9 ? 15.375 -18.769 -20.753 1.00 0.00 9 GLU A CA 2
ATOM 1483 C C . GLU A 1 9 ? 14.935 -17.845 -19.611 1.00 0.00 9 GLU A C 2
ATOM 1484 O O . GLU A 1 9 ? 14.413 -16.751 -19.867 1.00 0.00 9 GLU A O 2
ATOM 1496 N N . PRO A 1 10 ? 14.986 -18.303 -18.350 1.00 0.00 10 PRO A N 2
ATOM 1497 C CA . PRO A 1 10 ? 14.593 -17.488 -17.209 1.00 0.00 10 PRO A CA 2
ATOM 1498 C C . PRO A 1 10 ? 15.699 -16.477 -16.896 1.00 0.00 10 PRO A C 2
ATOM 1499 O O . PRO A 1 10 ? 16.852 -16.678 -17.285 1.00 0.00 10 PRO A O 2
ATOM 1510 N N . ARG A 1 11 ? 15.376 -15.425 -16.143 1.00 0.00 11 ARG A N 2
ATOM 1511 C CA . ARG A 1 11 ? 16.339 -14.392 -15.742 1.00 0.00 11 ARG A CA 2
ATOM 1512 C C . ARG A 1 11 ? 16.383 -14.253 -14.218 1.00 0.00 11 ARG A C 2
ATOM 1513 O O . ARG A 1 11 ? 16.578 -13.158 -13.685 1.00 0.00 11 ARG A O 2
ATOM 1534 N N . SER A 1 12 ? 16.065 -15.341 -13.516 1.00 0.00 12 SER A N 2
ATOM 1535 C CA . SER A 1 12 ? 16.061 -15.455 -12.071 1.00 0.00 12 SER A CA 2
ATOM 1536 C C . SER A 1 12 ? 15.925 -16.938 -11.732 1.00 0.00 12 SER A C 2
ATOM 1537 O O . SER A 1 12 ? 15.371 -17.722 -12.512 1.00 0.00 12 SER A O 2
ATOM 1545 N N . LEU A 1 13 ? 16.416 -17.320 -10.556 1.00 0.00 13 LEU A N 2
ATOM 1546 C CA . LEU A 1 13 ? 16.378 -18.680 -10.018 1.00 0.00 13 LEU A CA 2
ATOM 1547 C C . LEU A 1 13 ? 16.375 -18.694 -8.487 1.00 0.00 13 LEU A C 2
ATOM 1548 O O . LEU A 1 13 ? 16.164 -19.749 -7.894 1.00 0.00 13 LEU A O 2
ATOM 1564 N N . ILE A 1 14 ? 16.646 -17.556 -7.848 1.00 0.00 14 ILE A N 2
ATOM 1565 C CA . ILE A 1 14 ? 16.683 -17.427 -6.401 1.00 0.00 14 ILE A CA 2
ATOM 1566 C C . ILE A 1 14 ? 15.255 -17.422 -5.846 1.00 0.00 14 ILE A C 2
ATOM 1567 O O . ILE A 1 14 ? 14.326 -16.962 -6.509 1.00 0.00 14 ILE A O 2
ATOM 1583 N N . THR A 1 15 ? 15.100 -17.867 -4.604 1.00 0.00 15 THR A N 2
ATOM 1584 C CA . THR A 1 15 ? 13.839 -17.965 -3.881 1.00 0.00 15 THR A CA 2
ATOM 1585 C C . THR A 1 15 ? 14.047 -17.648 -2.388 1.00 0.00 15 THR A C 2
ATOM 1586 O O . THR A 1 15 ? 13.259 -18.100 -1.551 1.00 0.00 15 THR A O 2
ATOM 1597 N N . SER A 1 16 ? 15.142 -16.961 -2.037 1.00 0.00 16 SER A N 2
ATOM 1598 C CA . SER A 1 16 ? 15.485 -16.612 -0.669 1.00 0.00 16 SER A CA 2
ATOM 1599 C C . SER A 1 16 ? 14.335 -15.921 0.055 1.00 0.00 16 SER A C 2
ATOM 1600 O O . SER A 1 16 ? 13.697 -15.012 -0.493 1.00 0.00 16 SER A O 2
ATOM 1608 N N . ASP A 1 17 ? 14.070 -16.387 1.272 1.00 0.00 17 ASP A N 2
ATOM 1609 C CA . ASP A 1 17 ? 13.033 -15.852 2.139 1.00 0.00 17 ASP A CA 2
ATOM 1610 C C . ASP A 1 17 ? 13.472 -14.496 2.680 1.00 0.00 17 ASP A C 2
ATOM 1611 O O . ASP A 1 17 ? 14.645 -14.124 2.604 1.00 0.00 17 ASP A O 2
ATOM 1620 N N . LYS A 1 18 ? 12.525 -13.763 3.250 1.00 0.00 18 LYS A N 2
ATOM 1621 C CA . LYS A 1 18 ? 12.750 -12.464 3.854 1.00 0.00 18 LYS A CA 2
ATOM 1622 C C . LYS A 1 18 ? 11.849 -12.408 5.079 1.00 0.00 18 LYS A C 2
ATOM 1623 O O . LYS A 1 18 ? 12.361 -12.347 6.194 1.00 0.00 18 LYS A O 2
ATOM 1642 N N . GLY A 1 19 ? 10.536 -12.495 4.885 1.00 0.00 19 GLY A N 2
ATOM 1643 C CA . GLY A 1 19 ? 9.557 -12.473 5.952 1.00 0.00 19 GLY A CA 2
ATOM 1644 C C . GLY A 1 19 ? 8.286 -11.820 5.443 1.00 0.00 19 GLY A C 2
ATOM 1645 O O . GLY A 1 19 ? 7.382 -12.505 4.969 1.00 0.00 19 GLY A O 2
ATOM 1649 N N . PHE A 1 20 ? 8.216 -10.496 5.563 1.00 0.00 20 PHE A N 2
ATOM 1650 C CA . PHE A 1 20 ? 7.091 -9.674 5.143 1.00 0.00 20 PHE A CA 2
ATOM 1651 C C . PHE A 1 20 ? 7.608 -8.438 4.399 1.00 0.00 20 PHE A C 2
ATOM 1652 O O . PHE A 1 20 ? 8.801 -8.131 4.437 1.00 0.00 20 PHE A O 2
ATOM 1669 N N . VAL A 1 21 ? 6.714 -7.710 3.741 1.00 0.00 21 VAL A N 2
ATOM 1670 C CA . VAL A 1 21 ? 6.987 -6.503 2.976 1.00 0.00 21 VAL A CA 2
ATOM 1671 C C . VAL A 1 21 ? 5.982 -5.421 3.401 1.00 0.00 21 VAL A C 2
ATOM 1672 O O . VAL A 1 21 ? 4.933 -5.715 3.989 1.00 0.00 21 VAL A O 2
ATOM 1685 N N . THR A 1 22 ? 6.337 -4.151 3.238 1.00 0.00 22 THR A N 2
ATOM 1686 C CA . THR A 1 22 ? 5.491 -3.018 3.584 1.00 0.00 22 THR A CA 2
ATOM 1687 C C . THR A 1 22 ? 5.085 -2.364 2.257 1.00 0.00 22 THR A C 2
ATOM 1688 O O . THR A 1 22 ? 5.939 -2.113 1.404 1.00 0.00 22 THR A O 2
ATOM 1699 N N . MET A 1 23 ? 3.784 -2.158 2.057 1.00 0.00 23 MET A N 2
ATOM 1700 C CA . MET A 1 23 ? 3.175 -1.566 0.869 1.00 0.00 23 MET A CA 2
ATOM 1701 C C . MET A 1 23 ? 2.748 -0.126 1.144 1.00 0.00 23 MET A C 2
ATOM 1702 O O . MET A 1 23 ? 2.545 0.262 2.303 1.00 0.00 23 MET A O 2
ATOM 1716 N N . THR A 1 24 ? 2.575 0.654 0.078 1.00 0.00 24 THR A N 2
ATOM 1717 C CA . THR A 1 24 ? 2.157 2.050 0.122 1.00 0.00 24 THR A CA 2
ATOM 1718 C C . THR A 1 24 ? 1.081 2.254 -0.957 1.00 0.00 24 THR A C 2
ATOM 1719 O O . THR A 1 24 ? 1.047 1.535 -1.962 1.00 0.00 24 THR A O 2
ATOM 1730 N N . LEU A 1 25 ? 0.176 3.210 -0.742 1.00 0.00 25 LEU A N 2
ATOM 1731 C CA . LEU A 1 25 ? -0.909 3.571 -1.645 1.00 0.00 25 LEU A CA 2
ATOM 1732 C C . LEU A 1 25 ? -0.994 5.097 -1.585 1.00 0.00 25 LEU A C 2
ATOM 1733 O O . LEU A 1 25 ? -0.996 5.635 -0.475 1.00 0.00 25 LEU A O 2
ATOM 1749 N N . GLU A 1 26 ? -1.089 5.781 -2.725 1.00 0.00 26 GLU A N 2
ATOM 1750 C CA . GLU A 1 26 ? -1.125 7.246 -2.812 1.00 0.00 26 GLU A CA 2
ATOM 1751 C C . GLU A 1 26 ? -2.435 7.762 -3.437 1.00 0.00 26 GLU A C 2
ATOM 1752 O O . GLU A 1 26 ? -2.697 7.514 -4.619 1.00 0.00 26 GLU A O 2
ATOM 1764 N N . SER A 1 27 ? -3.265 8.438 -2.628 1.00 0.00 27 SER A N 2
ATOM 1765 C CA . SER A 1 27 ? -4.566 9.025 -2.963 1.00 0.00 27 SER A CA 2
ATOM 1766 C C . SER A 1 27 ? -4.455 10.333 -3.768 1.00 0.00 27 SER A C 2
ATOM 1767 O O . SER A 1 27 ? -3.412 10.991 -3.769 1.00 0.00 27 SER A O 2
ATOM 1775 N N . LEU A 1 28 ? -5.554 10.748 -4.406 1.00 0.00 28 LEU A N 2
ATOM 1776 C CA . LEU A 1 28 ? -5.663 11.959 -5.224 1.00 0.00 28 LEU A CA 2
ATOM 1777 C C . LEU A 1 28 ? -5.912 13.225 -4.395 1.00 0.00 28 LEU A C 2
ATOM 1778 O O . LEU A 1 28 ? -5.708 14.335 -4.897 1.00 0.00 28 LEU A O 2
ATOM 1794 N N . GLU A 1 29 ? -6.391 13.102 -3.156 1.00 0.00 29 GLU A N 2
ATOM 1795 C CA . GLU A 1 29 ? -6.686 14.212 -2.253 1.00 0.00 29 GLU A CA 2
ATOM 1796 C C . GLU A 1 29 ? -6.810 13.668 -0.825 1.00 0.00 29 GLU A C 2
ATOM 1797 O O . GLU A 1 29 ? -6.416 12.533 -0.560 1.00 0.00 29 GLU A O 2
ATOM 1809 N N . GLU A 1 30 ? -7.254 14.509 0.108 1.00 0.00 30 GLU A N 2
ATOM 1810 C CA . GLU A 1 30 ? -7.454 14.129 1.501 1.00 0.00 30 GLU A CA 2
ATOM 1811 C C . GLU A 1 30 ? -8.704 13.247 1.589 1.00 0.00 30 GLU A C 2
ATOM 1812 O O . GLU A 1 30 ? -9.643 13.412 0.807 1.00 0.00 30 GLU A O 2
ATOM 1824 N N . ILE A 1 31 ? -8.739 12.348 2.570 1.00 0.00 31 ILE A N 2
ATOM 1825 C CA . ILE A 1 31 ? -9.841 11.416 2.806 1.00 0.00 31 ILE A CA 2
ATOM 1826 C C . ILE A 1 31 ? -10.357 11.556 4.242 1.00 0.00 31 ILE A C 2
ATOM 1827 O O . ILE A 1 31 ? -9.758 12.265 5.054 1.00 0.00 31 ILE A O 2
ATOM 1843 N N . GLN A 1 32 ? -11.471 10.886 4.553 1.00 0.00 32 GLN A N 2
ATOM 1844 C CA . GLN A 1 32 ? -12.087 10.904 5.874 1.00 0.00 32 GLN A CA 2
ATOM 1845 C C . GLN A 1 32 ? -11.195 10.149 6.865 1.00 0.00 32 GLN A C 2
ATOM 1846 O O . GLN A 1 32 ? -10.620 10.736 7.779 1.00 0.00 32 GLN A O 2
ATOM 1860 N N . ASP A 1 33 ? -11.094 8.832 6.700 1.00 0.00 33 ASP A N 2
ATOM 1861 C CA . ASP A 1 33 ? -10.323 7.925 7.542 1.00 0.00 33 ASP A CA 2
ATOM 1862 C C . ASP A 1 33 ? -9.990 6.676 6.731 1.00 0.00 33 ASP A C 2
ATOM 1863 O O . ASP A 1 33 ? -10.484 6.509 5.609 1.00 0.00 33 ASP A O 2
ATOM 1872 N N . VAL A 1 34 ? -9.221 5.760 7.329 1.00 0.00 34 VAL A N 2
ATOM 1873 C CA . VAL A 1 34 ? -8.777 4.500 6.736 1.00 0.00 34 VAL A CA 2
ATOM 1874 C C . VAL A 1 34 ? -9.905 3.668 6.122 1.00 0.00 34 VAL A C 2
ATOM 1875 O O . VAL A 1 34 ? -9.642 2.899 5.200 1.00 0.00 34 VAL A O 2
ATOM 1888 N N . SER A 1 35 ? -11.158 3.823 6.566 1.00 0.00 35 SER A N 2
ATOM 1889 C CA . SER A 1 35 ? -12.269 3.069 6.000 1.00 0.00 35 SER A CA 2
ATOM 1890 C C . SER A 1 35 ? -12.426 3.348 4.501 1.00 0.00 35 SER A C 2
ATOM 1891 O O . SER A 1 35 ? -12.987 2.510 3.802 1.00 0.00 35 SER A O 2
ATOM 1899 N N . CYS A 1 36 ? -11.958 4.495 3.992 1.00 0.00 36 CYS A N 2
ATOM 1900 C CA . CYS A 1 36 ? -12.032 4.815 2.569 1.00 0.00 36 CYS A CA 2
ATOM 1901 C C . CYS A 1 36 ? -11.186 3.761 1.847 1.00 0.00 36 CYS A C 2
ATOM 1902 O O . CYS A 1 36 ? -11.682 3.036 0.983 1.00 0.00 36 CYS A O 2
ATOM 1910 N N . ALA A 1 37 ? -9.916 3.649 2.253 1.00 0.00 37 ALA A N 2
ATOM 1911 C CA . ALA A 1 37 ? -8.975 2.694 1.696 1.00 0.00 37 ALA A CA 2
ATOM 1912 C C . ALA A 1 37 ? -9.484 1.271 1.931 1.00 0.00 37 ALA A C 2
ATOM 1913 O O . ALA A 1 37 ? -9.508 0.480 0.998 1.00 0.00 37 ALA A O 2
ATOM 1920 N N . TRP A 1 38 ? -9.945 0.915 3.141 1.00 0.00 38 TRP A N 2
ATOM 1921 C CA . TRP A 1 38 ? -10.453 -0.438 3.390 1.00 0.00 38 TRP A CA 2
ATOM 1922 C C . TRP A 1 38 ? -11.585 -0.783 2.430 1.00 0.00 38 TRP A C 2
ATOM 1923 O O . TRP A 1 38 ? -11.612 -1.892 1.895 1.00 0.00 38 TRP A O 2
ATOM 1944 N N . LYS A 1 39 ? -12.528 0.136 2.202 1.00 0.00 39 LYS A N 2
ATOM 1945 C CA . LYS A 1 39 ? -13.630 -0.134 1.295 1.00 0.00 39 LYS A CA 2
ATOM 1946 C C . LYS A 1 39 ? -13.117 -0.279 -0.132 1.00 0.00 39 LYS A C 2
ATOM 1947 O O . LYS A 1 39 ? -13.620 -1.158 -0.827 1.00 0.00 39 LYS A O 2
ATOM 1966 N N . GLU A 1 40 ? -12.186 0.556 -0.606 1.00 0.00 40 GLU A N 2
ATOM 1967 C CA . GLU A 1 40 ? -11.668 0.419 -1.969 1.00 0.00 40 GLU A CA 2
ATOM 1968 C C . GLU A 1 40 ? -10.917 -0.918 -2.073 1.00 0.00 40 GLU A C 2
ATOM 1969 O O . GLU A 1 40 ? -11.136 -1.678 -3.015 1.00 0.00 40 GLU A O 2
ATOM 1981 N N . LEU A 1 41 ? -10.104 -1.276 -1.073 1.00 0.00 41 LEU A N 2
ATOM 1982 C CA . LEU A 1 41 ? -9.359 -2.531 -1.046 1.00 0.00 41 LEU A CA 2
ATOM 1983 C C . LEU A 1 41 ? -10.371 -3.674 -1.164 1.00 0.00 41 LEU A C 2
ATOM 1984 O O . LEU A 1 41 ? -10.203 -4.563 -1.990 1.00 0.00 41 LEU A O 2
ATOM 2000 N N . ASN A 1 42 ? -11.457 -3.639 -0.381 1.00 0.00 42 ASN A N 2
ATOM 2001 C CA . ASN A 1 42 ? -12.509 -4.665 -0.411 1.00 0.00 42 ASN A CA 2
ATOM 2002 C C . ASN A 1 42 ? -13.288 -4.635 -1.741 1.00 0.00 42 ASN A C 2
ATOM 2003 O O . ASN A 1 42 ? -14.001 -5.582 -2.049 1.00 0.00 42 ASN A O 2
ATOM 2014 N N . ARG A 1 43 ? -13.201 -3.558 -2.531 1.00 0.00 43 ARG A N 2
ATOM 2015 C CA . ARG A 1 43 ? -13.855 -3.406 -3.835 1.00 0.00 43 ARG A CA 2
ATOM 2016 C C . ARG A 1 43 ? -12.965 -3.959 -4.945 1.00 0.00 43 ARG A C 2
ATOM 2017 O O . ARG A 1 43 ? -13.437 -4.033 -6.079 1.00 0.00 43 ARG A O 2
ATOM 2038 N N . LYS A 1 44 ? -11.723 -4.360 -4.657 1.00 0.00 44 LYS A N 2
ATOM 2039 C CA . LYS A 1 44 ? -10.776 -4.883 -5.635 1.00 0.00 44 LYS A CA 2
ATOM 2040 C C . LYS A 1 44 ? -10.082 -6.166 -5.199 1.00 0.00 44 LYS A C 2
ATOM 2041 O O . LYS A 1 44 ? -9.379 -6.761 -6.021 1.00 0.00 44 LYS A O 2
ATOM 2060 N N . LEU A 1 45 ? -10.260 -6.601 -3.955 1.00 0.00 45 LEU A N 2
ATOM 2061 C CA . LEU A 1 45 ? -9.641 -7.791 -3.397 1.00 0.00 45 LEU A CA 2
ATOM 2062 C C . LEU A 1 45 ? -10.716 -8.649 -2.745 1.00 0.00 45 LEU A C 2
ATOM 2063 O O . LEU A 1 45 ? -11.809 -8.169 -2.439 1.00 0.00 45 LEU A O 2
ATOM 2079 N N . SER A 1 46 ? -10.392 -9.919 -2.535 1.00 0.00 46 SER A N 2
ATOM 2080 C CA . SER A 1 46 ? -11.271 -10.903 -1.924 1.00 0.00 46 SER A CA 2
ATOM 2081 C C . SER A 1 46 ? -11.082 -10.823 -0.413 1.00 0.00 46 SER A C 2
ATOM 2082 O O . SER A 1 46 ? -10.037 -10.370 0.066 1.00 0.00 46 SER A O 2
ATOM 2090 N N . SER A 1 47 ? -12.043 -11.325 0.358 1.00 0.00 47 SER A N 2
ATOM 2091 C CA . SER A 1 47 ? -11.965 -11.316 1.813 1.00 0.00 47 SER A CA 2
ATOM 2092 C C . SER A 1 47 ? -10.731 -12.059 2.341 1.00 0.00 47 SER A C 2
ATOM 2093 O O . SER A 1 47 ? -10.160 -11.619 3.340 1.00 0.00 47 SER A O 2
ATOM 2101 N N . ASN A 1 48 ? -10.295 -13.126 1.662 1.00 0.00 48 ASN A N 2
ATOM 2102 C CA . ASN A 1 48 ? -9.132 -13.936 2.030 1.00 0.00 48 ASN A CA 2
ATOM 2103 C C . ASN A 1 48 ? -7.807 -13.210 1.777 1.00 0.00 48 ASN A C 2
ATOM 2104 O O . ASN A 1 48 ? -6.833 -13.444 2.494 1.00 0.00 48 ASN A O 2
ATOM 2115 N N . ALA A 1 49 ? -7.735 -12.386 0.729 1.00 0.00 49 ALA A N 2
ATOM 2116 C CA . ALA A 1 49 ? -6.521 -11.655 0.385 1.00 0.00 49 ALA A CA 2
ATOM 2117 C C . ALA A 1 49 ? -6.442 -10.336 1.142 1.00 0.00 49 ALA A C 2
ATOM 2118 O O . ALA A 1 49 ? -5.378 -9.964 1.631 1.00 0.00 49 ALA A O 2
ATOM 2125 N N . VAL A 1 50 ? -7.566 -9.625 1.263 1.00 0.00 50 VAL A N 2
ATOM 2126 C CA . VAL A 1 50 ? -7.575 -8.348 1.954 1.00 0.00 50 VAL A CA 2
ATOM 2127 C C . VAL A 1 50 ? -7.159 -8.528 3.425 1.00 0.00 50 VAL A C 2
ATOM 2128 O O . VAL A 1 50 ? -6.579 -7.614 4.005 1.00 0.00 50 VAL A O 2
ATOM 2141 N N . SER A 1 51 ? -7.431 -9.693 4.034 1.00 0.00 51 SER A N 2
ATOM 2142 C CA . SER A 1 51 ? -7.076 -9.969 5.420 1.00 0.00 51 SER A CA 2
ATOM 2143 C C . SER A 1 51 ? -5.565 -10.070 5.640 1.00 0.00 51 SER A C 2
ATOM 2144 O O . SER A 1 51 ? -5.124 -10.095 6.793 1.00 0.00 51 SER A O 2
ATOM 2152 N N . GLN A 1 52 ? -4.755 -10.149 4.576 1.00 0.00 52 GLN A N 2
ATOM 2153 C CA . GLN A 1 52 ? -3.310 -10.215 4.719 1.00 0.00 52 GLN A CA 2
ATOM 2154 C C . GLN A 1 52 ? -2.746 -8.838 5.098 1.00 0.00 52 GLN A C 2
ATOM 2155 O O . GLN A 1 52 ? -1.591 -8.749 5.512 1.00 0.00 52 GLN A O 2
ATOM 2169 N N . ILE A 1 53 ? -3.537 -7.773 4.953 1.00 0.00 53 ILE A N 2
ATOM 2170 C CA . ILE A 1 53 ? -3.168 -6.402 5.259 1.00 0.00 53 ILE A CA 2
ATOM 2171 C C . ILE A 1 53 ? -3.263 -6.202 6.775 1.00 0.00 53 ILE A C 2
ATOM 2172 O O . ILE A 1 53 ? -4.313 -6.430 7.378 1.00 0.00 53 ILE A O 2
ATOM 2188 N N . THR A 1 54 ? -2.174 -5.751 7.397 1.00 0.00 54 THR A N 2
ATOM 2189 C CA . THR A 1 54 ? -2.113 -5.489 8.828 1.00 0.00 54 THR A CA 2
ATOM 2190 C C . THR A 1 54 ? -1.326 -4.194 9.076 1.00 0.00 54 THR A C 2
ATOM 2191 O O . THR A 1 54 ? -0.707 -3.656 8.156 1.00 0.00 54 THR A O 2
ATOM 2202 N N . ARG A 1 55 ? -1.339 -3.709 10.326 1.00 0.00 55 ARG A N 2
ATOM 2203 C CA . ARG A 1 55 ? -0.667 -2.493 10.794 1.00 0.00 55 ARG A CA 2
ATOM 2204 C C . ARG A 1 55 ? -0.842 -1.353 9.788 1.00 0.00 55 ARG A C 2
ATOM 2205 O O . ARG A 1 55 ? 0.128 -0.857 9.218 1.00 0.00 55 ARG A O 2
ATOM 2226 N N . MET A 1 56 ? -2.084 -0.943 9.537 1.00 0.00 56 MET A N 2
ATOM 2227 C CA . MET A 1 56 ? -2.367 0.127 8.593 1.00 0.00 56 MET A CA 2
ATOM 2228 C C . MET A 1 56 ? -2.338 1.481 9.303 1.00 0.00 56 MET A C 2
ATOM 2229 O O . MET A 1 56 ? -2.950 1.631 10.361 1.00 0.00 56 MET A O 2
ATOM 2243 N N . CYS A 1 57 ? -1.601 2.446 8.755 1.00 0.00 57 CYS A N 2
ATOM 2244 C CA . CYS A 1 57 ? -1.504 3.818 9.252 1.00 0.00 57 CYS A CA 2
ATOM 2245 C C . CYS A 1 57 ? -1.774 4.791 8.102 1.00 0.00 57 CYS A C 2
ATOM 2246 O O . CYS A 1 57 ? -1.647 4.431 6.925 1.00 0.00 57 CYS A O 2
ATOM 2254 N N . LEU A 1 58 ? -2.200 6.007 8.444 1.00 0.00 58 LEU A N 2
ATOM 2255 C CA . LEU A 1 58 ? -2.484 7.091 7.506 1.00 0.00 58 LEU A CA 2
ATOM 2256 C C . LEU A 1 58 ? -1.145 7.772 7.245 1.00 0.00 58 LEU A C 2
ATOM 2257 O O . LEU A 1 58 ? -0.386 8.005 8.199 1.00 0.00 58 LEU A O 2
ATOM 2273 N N . LEU A 1 59 ? -0.823 8.041 5.981 1.00 0.00 59 LEU A N 2
ATOM 2274 C CA . LEU A 1 59 ? 0.422 8.705 5.612 1.00 0.00 59 LEU A CA 2
ATOM 2275 C C . LEU A 1 59 ? 0.309 10.182 5.979 1.00 0.00 59 LEU A C 2
ATOM 2276 O O . LEU A 1 59 ? -0.784 10.758 6.002 1.00 0.00 59 LEU A O 2
ATOM 2292 N N . LYS A 1 60 ? 1.456 10.814 6.242 1.00 0.00 60 LYS A N 2
ATOM 2293 C CA . LYS A 1 60 ? 1.525 12.228 6.606 1.00 0.00 60 LYS A CA 2
ATOM 2294 C C . LYS A 1 60 ? 0.807 13.067 5.561 1.00 0.00 60 LYS A C 2
ATOM 2295 O O . LYS A 1 60 ? 1.187 13.025 4.391 1.00 0.00 60 LYS A O 2
ATOM 2314 N N . GLY A 1 61 ? -0.176 13.851 6.000 1.00 0.00 61 GLY A N 2
ATOM 2315 C CA . GLY A 1 61 ? -0.962 14.723 5.146 1.00 0.00 61 GLY A CA 2
ATOM 2316 C C . GLY A 1 61 ? -2.303 14.125 4.751 1.00 0.00 61 GLY A C 2
ATOM 2317 O O . GLY A 1 61 ? -3.012 14.780 3.984 1.00 0.00 61 GLY A O 2
ATOM 2321 N N . ASN A 1 62 ? -2.676 12.947 5.271 1.00 0.00 62 ASN A N 2
ATOM 2322 C CA . ASN A 1 62 ? -3.933 12.250 4.970 1.00 0.00 62 ASN A CA 2
ATOM 2323 C C . ASN A 1 62 ? -4.092 12.016 3.463 1.00 0.00 62 ASN A C 2
ATOM 2324 O O . ASN A 1 62 ? -5.209 11.932 2.957 1.00 0.00 62 ASN A O 2
ATOM 2335 N N . MET A 1 63 ? -2.963 11.860 2.765 1.00 0.00 63 MET A N 2
ATOM 2336 C CA . MET A 1 63 ? -2.855 11.650 1.327 1.00 0.00 63 MET A CA 2
ATOM 2337 C C . MET A 1 63 ? -2.681 10.187 0.899 1.00 0.00 63 MET A C 2
ATOM 2338 O O . MET A 1 63 ? -2.425 9.948 -0.281 1.00 0.00 63 MET A O 2
ATOM 2352 N N . GLY A 1 64 ? -2.741 9.205 1.797 1.00 0.00 64 GLY A N 2
ATOM 2353 C CA . GLY A 1 64 ? -2.587 7.814 1.403 1.00 0.00 64 GLY A CA 2
ATOM 2354 C C . GLY A 1 64 ? -2.450 6.890 2.600 1.00 0.00 64 GLY A C 2
ATOM 2355 O O . GLY A 1 64 ? -2.499 7.342 3.750 1.00 0.00 64 GLY A O 2
ATOM 2359 N N . VAL A 1 65 ? -2.262 5.594 2.342 1.00 0.00 65 VAL A N 2
ATOM 2360 C CA . VAL A 1 65 ? -2.145 4.597 3.398 1.00 0.00 65 VAL A CA 2
ATOM 2361 C C . VAL A 1 65 ? -0.912 3.717 3.224 1.00 0.00 65 VAL A C 2
ATOM 2362 O O . VAL A 1 65 ? -0.508 3.372 2.111 1.00 0.00 65 VAL A O 2
ATOM 2375 N N . CYS A 1 66 ? -0.346 3.289 4.345 1.00 0.00 66 CYS A N 2
ATOM 2376 C CA . CYS A 1 66 ? 0.814 2.420 4.432 1.00 0.00 66 CYS A CA 2
ATOM 2377 C C . CYS A 1 66 ? 0.390 1.245 5.309 1.00 0.00 66 CYS A C 2
ATOM 2378 O O . CYS A 1 66 ? -0.368 1.440 6.266 1.00 0.00 66 CYS A O 2
ATOM 2386 N N . PHE A 1 67 ? 0.799 0.028 4.949 1.00 0.00 67 PHE A N 2
ATOM 2387 C CA . PHE A 1 67 ? 0.462 -1.179 5.692 1.00 0.00 67 PHE A CA 2
ATOM 2388 C C . PHE A 1 67 ? 1.477 -2.282 5.401 1.00 0.00 67 PHE A C 2
ATOM 2389 O O . PHE A 1 67 ? 2.313 -2.146 4.507 1.00 0.00 67 PHE A O 2
ATOM 2406 N N . ASP A 1 68 ? 1.386 -3.388 6.134 1.00 0.00 68 ASP A N 2
ATOM 2407 C CA . ASP A 1 68 ? 2.267 -4.545 6.024 1.00 0.00 68 ASP A CA 2
ATOM 2408 C C . ASP A 1 68 ? 1.490 -5.731 5.446 1.00 0.00 68 ASP A C 2
ATOM 2409 O O . ASP A 1 68 ? 0.328 -5.929 5.807 1.00 0.00 68 ASP A O 2
ATOM 2418 N N . VAL A 1 69 ? 2.119 -6.502 4.549 1.00 0.00 69 VAL A N 2
ATOM 2419 C CA . VAL A 1 69 ? 1.577 -7.690 3.871 1.00 0.00 69 VAL A CA 2
ATOM 2420 C C . VAL A 1 69 ? 2.707 -8.721 3.673 1.00 0.00 69 VAL A C 2
ATOM 2421 O O . VAL A 1 69 ? 3.880 -8.337 3.623 1.00 0.00 69 VAL A O 2
ATOM 2434 N N . PRO A 1 70 ? 2.408 -10.025 3.572 1.00 0.00 70 PRO A N 2
ATOM 2435 C CA . PRO A 1 70 ? 3.440 -11.032 3.375 1.00 0.00 70 PRO A CA 2
ATOM 2436 C C . PRO A 1 70 ? 3.944 -10.972 1.931 1.00 0.00 70 PRO A C 2
ATOM 2437 O O . PRO A 1 70 ? 3.210 -10.574 1.018 1.00 0.00 70 PRO A O 2
ATOM 2448 N N . THR A 1 71 ? 5.176 -11.427 1.709 1.00 0.00 71 THR A N 2
ATOM 2449 C CA . THR A 1 71 ? 5.826 -11.438 0.400 1.00 0.00 71 THR A CA 2
ATOM 2450 C C . THR A 1 71 ? 5.149 -12.395 -0.605 1.00 0.00 71 THR A C 2
ATOM 2451 O O . THR A 1 71 ? 5.492 -12.406 -1.787 1.00 0.00 71 THR A O 2
ATOM 2462 N N . THR A 1 72 ? 4.210 -13.226 -0.152 1.00 0.00 72 THR A N 2
ATOM 2463 C CA . THR A 1 72 ? 3.463 -14.163 -0.974 1.00 0.00 72 THR A CA 2
ATOM 2464 C C . THR A 1 72 ? 2.333 -13.395 -1.670 1.00 0.00 72 THR A C 2
ATOM 2465 O O . THR A 1 72 ? 2.259 -13.338 -2.900 1.00 0.00 72 THR A O 2
ATOM 2476 N N . GLU A 1 73 ? 1.454 -12.780 -0.878 1.00 0.00 73 GLU A N 2
ATOM 2477 C CA . GLU A 1 73 ? 0.309 -12.032 -1.366 1.00 0.00 73 GLU A CA 2
ATOM 2478 C C . GLU A 1 73 ? 0.726 -10.754 -2.096 1.00 0.00 73 GLU A C 2
ATOM 2479 O O . GLU A 1 73 ? 0.005 -10.320 -2.993 1.00 0.00 73 GLU A O 2
ATOM 2491 N N . SER A 1 74 ? 1.886 -10.162 -1.787 1.00 0.00 74 SER A N 2
ATOM 2492 C CA . SER A 1 74 ? 2.318 -8.937 -2.452 1.00 0.00 74 SER A CA 2
ATOM 2493 C C . SER A 1 74 ? 2.448 -9.124 -3.971 1.00 0.00 74 SER A C 2
ATOM 2494 O O . SER A 1 74 ? 2.145 -8.204 -4.731 1.00 0.00 74 SER A O 2
ATOM 2502 N N . GLU A 1 75 ? 2.870 -10.304 -4.438 1.00 0.00 75 GLU A N 2
ATOM 2503 C CA . GLU A 1 75 ? 3.021 -10.604 -5.865 1.00 0.00 75 GLU A CA 2
ATOM 2504 C C . GLU A 1 75 ? 1.653 -10.773 -6.543 1.00 0.00 75 GLU A C 2
ATOM 2505 O O . GLU A 1 75 ? 1.543 -10.635 -7.767 1.00 0.00 75 GLU A O 2
ATOM 2517 N N . ARG A 1 76 ? 0.611 -11.093 -5.768 1.00 0.00 76 ARG A N 2
ATOM 2518 C CA . ARG A 1 76 ? -0.758 -11.272 -6.248 1.00 0.00 76 ARG A CA 2
ATOM 2519 C C . ARG A 1 76 ? -1.409 -9.896 -6.344 1.00 0.00 76 ARG A C 2
ATOM 2520 O O . ARG A 1 76 ? -2.022 -9.567 -7.359 1.00 0.00 76 ARG A O 2
ATOM 2541 N N . LEU A 1 77 ? -1.247 -9.097 -5.288 1.00 0.00 77 LEU A N 2
ATOM 2542 C CA . LEU A 1 77 ? -1.759 -7.748 -5.081 1.00 0.00 77 LEU A CA 2
ATOM 2543 C C . LEU A 1 77 ? -1.313 -6.838 -6.208 1.00 0.00 77 LEU A C 2
ATOM 2544 O O . LEU A 1 77 ? -2.138 -6.127 -6.773 1.00 0.00 77 LEU A O 2
ATOM 2560 N N . GLN A 1 78 ? -0.030 -6.908 -6.571 1.00 0.00 78 GLN A N 2
ATOM 2561 C CA . GLN A 1 78 ? 0.556 -6.114 -7.646 1.00 0.00 78 GLN A CA 2
ATOM 2562 C C . GLN A 1 78 ? -0.198 -6.267 -8.968 1.00 0.00 78 GLN A C 2
ATOM 2563 O O . GLN A 1 78 ? -0.140 -5.351 -9.790 1.00 0.00 78 GLN A O 2
ATOM 2577 N N . ALA A 1 79 ? -0.851 -7.417 -9.187 1.00 0.00 79 ALA A N 2
ATOM 2578 C CA . ALA A 1 79 ? -1.608 -7.680 -10.403 1.00 0.00 79 ALA A CA 2
ATOM 2579 C C . ALA A 1 79 ? -3.106 -7.431 -10.210 1.00 0.00 79 ALA A C 2
ATOM 2580 O O . ALA A 1 79 ? -3.753 -6.915 -11.118 1.00 0.00 79 ALA A O 2
ATOM 2587 N N . GLU A 1 80 ? -3.665 -7.784 -9.049 1.00 0.00 80 GLU A N 2
ATOM 2588 C CA . GLU A 1 80 ? -5.088 -7.606 -8.753 1.00 0.00 80 GLU A CA 2
ATOM 2589 C C . GLU A 1 80 ? -5.475 -6.122 -8.685 1.00 0.00 80 GLU A C 2
ATOM 2590 O O . GLU A 1 80 ? -6.661 -5.793 -8.772 1.00 0.00 80 GLU A O 2
ATOM 2602 N N . TRP A 1 81 ? -4.505 -5.218 -8.534 1.00 0.00 81 TRP A N 2
ATOM 2603 C CA . TRP A 1 81 ? -4.752 -3.791 -8.470 1.00 0.00 81 TRP A CA 2
ATOM 2604 C C . TRP A 1 81 ? -5.007 -3.253 -9.883 1.00 0.00 81 TRP A C 2
ATOM 2605 O O . TRP A 1 81 ? -4.072 -2.980 -10.645 1.00 0.00 81 TRP A O 2
ATOM 2626 N N . HIS A 1 82 ? -6.282 -3.113 -10.245 1.00 0.00 82 HIS A N 2
ATOM 2627 C CA . HIS A 1 82 ? -6.720 -2.630 -11.543 1.00 0.00 82 HIS A CA 2
ATOM 2628 C C . HIS A 1 82 ? -8.020 -1.842 -11.419 1.00 0.00 82 HIS A C 2
ATOM 2629 O O . HIS A 1 82 ? -8.756 -1.971 -10.438 1.00 0.00 82 HIS A O 2
ATOM 2643 N N . ASP A 1 83 ? -8.313 -1.058 -12.455 1.00 0.00 83 ASP A N 2
ATOM 2644 C CA . ASP A 1 83 ? -9.495 -0.215 -12.625 1.00 0.00 83 ASP A CA 2
ATOM 2645 C C . ASP A 1 83 ? -9.833 0.637 -11.382 1.00 0.00 83 ASP A C 2
ATOM 2646 O O . ASP A 1 83 ? -11.009 0.754 -11.027 1.00 0.00 83 ASP A O 2
ATOM 2655 N N . SER A 1 84 ? -8.840 1.170 -10.659 1.00 0.00 84 SER A N 2
ATOM 2656 C CA . SER A 1 84 ? -9.010 2.020 -9.492 1.00 0.00 84 SER A CA 2
ATOM 2657 C C . SER A 1 84 ? -8.154 3.260 -9.768 1.00 0.00 84 SER A C 2
ATOM 2658 O O . SER A 1 84 ? -7.308 3.255 -10.666 1.00 0.00 84 SER A O 2
ATOM 2666 N N . ASP A 1 85 ? -8.330 4.320 -8.988 1.00 0.00 85 ASP A N 2
ATOM 2667 C CA . ASP A 1 85 ? -7.583 5.562 -9.208 1.00 0.00 85 ASP A CA 2
ATOM 2668 C C . ASP A 1 85 ? -6.341 5.699 -8.338 1.00 0.00 85 ASP A C 2
ATOM 2669 O O . ASP A 1 85 ? -5.540 6.601 -8.577 1.00 0.00 85 ASP A O 2
ATOM 2678 N N . TRP A 1 86 ? -6.177 4.841 -7.333 1.00 0.00 86 TRP A N 2
ATOM 2679 C CA . TRP A 1 86 ? -5.060 4.929 -6.395 1.00 0.00 86 TRP A CA 2
ATOM 2680 C C . TRP A 1 86 ? -3.833 4.155 -6.882 1.00 0.00 86 TRP A C 2
ATOM 2681 O O . TRP A 1 86 ? -3.955 2.995 -7.281 1.00 0.00 86 TRP A O 2
ATOM 2702 N N . ILE A 1 87 ? -2.654 4.785 -6.845 1.00 0.00 87 ILE A N 2
ATOM 2703 C CA . ILE A 1 87 ? -1.389 4.196 -7.279 1.00 0.00 87 ILE A CA 2
ATOM 2704 C C . ILE A 1 87 ? -0.852 3.301 -6.160 1.00 0.00 87 ILE A C 2
ATOM 2705 O O . ILE A 1 87 ? -0.799 3.721 -5.002 1.00 0.00 87 ILE A O 2
ATOM 2721 N N . LEU A 1 88 ? -0.401 2.092 -6.511 1.00 0.00 88 LEU A N 2
ATOM 2722 C CA . LEU A 1 88 ? 0.156 1.092 -5.602 1.00 0.00 88 LEU A CA 2
ATOM 2723 C C . LEU A 1 88 ? 1.678 1.118 -5.717 1.00 0.00 88 LEU A C 2
ATOM 2724 O O . LEU A 1 88 ? 2.204 1.181 -6.829 1.00 0.00 88 LEU A O 2
ATOM 2740 N N . SER A 1 89 ? 2.395 1.083 -4.588 1.00 0.00 89 SER A N 2
ATOM 2741 C CA . SER A 1 89 ? 3.858 1.096 -4.547 1.00 0.00 89 SER A CA 2
ATOM 2742 C C . SER A 1 89 ? 4.388 0.119 -3.494 1.00 0.00 89 SER A C 2
ATOM 2743 O O . SER A 1 89 ? 3.697 -0.158 -2.514 1.00 0.00 89 SER A O 2
ATOM 2751 N N . VAL A 1 90 ? 5.613 -0.382 -3.686 1.00 0.00 90 VAL A N 2
ATOM 2752 C CA . VAL A 1 90 ? 6.277 -1.306 -2.772 1.00 0.00 90 VAL A CA 2
ATOM 2753 C C . VAL A 1 90 ? 7.764 -0.919 -2.591 1.00 0.00 90 VAL A C 2
ATOM 2754 O O . VAL A 1 90 ? 8.636 -1.425 -3.308 1.00 0.00 90 VAL A O 2
ATOM 2767 N N . PRO A 1 91 ? 8.081 0.005 -1.667 1.00 0.00 91 PRO A N 2
ATOM 2768 C CA . PRO A 1 91 ? 9.447 0.422 -1.372 1.00 0.00 91 PRO A CA 2
ATOM 2769 C C . PRO A 1 91 ? 10.108 -0.646 -0.463 1.00 0.00 91 PRO A C 2
ATOM 2770 O O . PRO A 1 91 ? 9.673 -1.800 -0.438 1.00 0.00 91 PRO A O 2
ATOM 2781 N N . ALA A 1 92 ? 11.153 -0.268 0.284 1.00 0.00 92 ALA A N 2
ATOM 2782 C CA . ALA A 1 92 ? 11.920 -1.125 1.198 1.00 0.00 92 ALA A CA 2
ATOM 2783 C C . ALA A 1 92 ? 12.448 -2.373 0.490 1.00 0.00 92 ALA A C 2
ATOM 2784 O O . ALA A 1 92 ? 12.880 -2.220 -0.674 1.00 0.00 92 ALA A O 2
ATOM 2791 N N . GLY A 1 1 ? 26.617 -27.045 -37.999 1.00 0.00 1 GLY A N 3
ATOM 2792 C CA . GLY A 1 1 ? 27.211 -27.592 -36.768 1.00 0.00 1 GLY A CA 3
ATOM 2793 C C . GLY A 1 1 ? 26.718 -26.774 -35.590 1.00 0.00 1 GLY A C 3
ATOM 2794 O O . GLY A 1 1 ? 26.345 -25.622 -35.794 1.00 0.00 1 GLY A O 3
ATOM 2798 N N . SER A 1 2 ? 26.689 -27.358 -34.394 1.00 0.00 2 SER A N 3
ATOM 2799 C CA . SER A 1 2 ? 26.238 -26.713 -33.169 1.00 0.00 2 SER A CA 3
ATOM 2800 C C . SER A 1 2 ? 27.073 -27.278 -32.015 1.00 0.00 2 SER A C 3
ATOM 2801 O O . SER A 1 2 ? 27.715 -28.318 -32.181 1.00 0.00 2 SER A O 3
ATOM 2809 N N . SER A 1 3 ? 27.033 -26.630 -30.851 1.00 0.00 3 SER A N 3
ATOM 2810 C CA . SER A 1 3 ? 27.781 -27.045 -29.661 1.00 0.00 3 SER A CA 3
ATOM 2811 C C . SER A 1 3 ? 26.987 -26.814 -28.367 1.00 0.00 3 SER A C 3
ATOM 2812 O O . SER A 1 3 ? 27.510 -27.027 -27.279 1.00 0.00 3 SER A O 3
ATOM 2820 N N . GLY A 1 4 ? 25.728 -26.390 -28.475 1.00 0.00 4 GLY A N 3
ATOM 2821 C CA . GLY A 1 4 ? 24.821 -26.103 -27.379 1.00 0.00 4 GLY A CA 3
ATOM 2822 C C . GLY A 1 4 ? 23.687 -25.251 -27.944 1.00 0.00 4 GLY A C 3
ATOM 2823 O O . GLY A 1 4 ? 23.605 -25.070 -29.164 1.00 0.00 4 GLY A O 3
ATOM 2827 N N . SER A 1 5 ? 22.796 -24.773 -27.078 1.00 0.00 5 SER A N 3
ATOM 2828 C CA . SER A 1 5 ? 21.659 -23.931 -27.417 1.00 0.00 5 SER A CA 3
ATOM 2829 C C . SER A 1 5 ? 21.326 -23.111 -26.173 1.00 0.00 5 SER A C 3
ATOM 2830 O O . SER A 1 5 ? 21.695 -23.499 -25.063 1.00 0.00 5 SER A O 3
ATOM 2838 N N . SER A 1 6 ? 20.660 -21.975 -26.359 1.00 0.00 6 SER A N 3
ATOM 2839 C CA . SER A 1 6 ? 20.244 -21.099 -25.280 1.00 0.00 6 SER A CA 3
ATOM 2840 C C . SER A 1 6 ? 18.857 -21.534 -24.795 1.00 0.00 6 SER A C 3
ATOM 2841 O O . SER A 1 6 ? 18.141 -22.247 -25.506 1.00 0.00 6 SER A O 3
ATOM 2849 N N . GLY A 1 7 ? 18.492 -21.126 -23.580 1.00 0.00 7 GLY A N 3
ATOM 2850 C CA . GLY A 1 7 ? 17.189 -21.419 -22.999 1.00 0.00 7 GLY A CA 3
ATOM 2851 C C . GLY A 1 7 ? 16.252 -20.275 -23.389 1.00 0.00 7 GLY A C 3
ATOM 2852 O O . GLY A 1 7 ? 16.723 -19.211 -23.816 1.00 0.00 7 GLY A O 3
ATOM 2856 N N . PHE A 1 8 ? 14.946 -20.458 -23.225 1.00 0.00 8 PHE A N 3
ATOM 2857 C CA . PHE A 1 8 ? 13.935 -19.464 -23.554 1.00 0.00 8 PHE A CA 3
ATOM 2858 C C . PHE A 1 8 ? 12.849 -19.501 -22.483 1.00 0.00 8 PHE A C 3
ATOM 2859 O O . PHE A 1 8 ? 12.081 -20.466 -22.411 1.00 0.00 8 PHE A O 3
ATOM 2876 N N . GLU A 1 9 ? 12.787 -18.439 -21.676 1.00 0.00 9 GLU A N 3
ATOM 2877 C CA . GLU A 1 9 ? 11.852 -18.206 -20.575 1.00 0.00 9 GLU A CA 3
ATOM 2878 C C . GLU A 1 9 ? 11.682 -19.454 -19.687 1.00 0.00 9 GLU A C 3
ATOM 2879 O O . GLU A 1 9 ? 10.656 -20.133 -19.759 1.00 0.00 9 GLU A O 3
ATOM 2891 N N . PRO A 1 10 ? 12.659 -19.773 -18.817 1.00 0.00 10 PRO A N 3
ATOM 2892 C CA . PRO A 1 10 ? 12.572 -20.935 -17.932 1.00 0.00 10 PRO A CA 3
ATOM 2893 C C . PRO A 1 10 ? 11.504 -20.773 -16.835 1.00 0.00 10 PRO A C 3
ATOM 2894 O O . PRO A 1 10 ? 11.186 -21.746 -16.158 1.00 0.00 10 PRO A O 3
ATOM 2905 N N . ARG A 1 11 ? 10.922 -19.578 -16.681 1.00 0.00 11 ARG A N 3
ATOM 2906 C CA . ARG A 1 11 ? 9.890 -19.207 -15.712 1.00 0.00 11 ARG A CA 3
ATOM 2907 C C . ARG A 1 11 ? 10.159 -19.770 -14.319 1.00 0.00 11 ARG A C 3
ATOM 2908 O O . ARG A 1 11 ? 9.392 -20.588 -13.803 1.00 0.00 11 ARG A O 3
ATOM 2929 N N . SER A 1 12 ? 11.249 -19.310 -13.712 1.00 0.00 12 SER A N 3
ATOM 2930 C CA . SER A 1 12 ? 11.675 -19.701 -12.374 1.00 0.00 12 SER A CA 3
ATOM 2931 C C . SER A 1 12 ? 10.738 -19.086 -11.310 1.00 0.00 12 SER A C 3
ATOM 2932 O O . SER A 1 12 ? 9.781 -18.375 -11.653 1.00 0.00 12 SER A O 3
ATOM 2940 N N . LEU A 1 13 ? 10.976 -19.364 -10.023 1.00 0.00 13 LEU A N 3
ATOM 2941 C CA . LEU A 1 13 ? 10.198 -18.861 -8.886 1.00 0.00 13 LEU A CA 3
ATOM 2942 C C . LEU A 1 13 ? 11.162 -18.588 -7.737 1.00 0.00 13 LEU A C 3
ATOM 2943 O O . LEU A 1 13 ? 12.001 -19.440 -7.435 1.00 0.00 13 LEU A O 3
ATOM 2959 N N . ILE A 1 14 ? 11.086 -17.417 -7.104 1.00 0.00 14 ILE A N 3
ATOM 2960 C CA . ILE A 1 14 ? 11.966 -17.089 -5.991 1.00 0.00 14 ILE A CA 3
ATOM 2961 C C . ILE A 1 14 ? 11.311 -17.609 -4.716 1.00 0.00 14 ILE A C 3
ATOM 2962 O O . ILE A 1 14 ? 10.407 -16.975 -4.172 1.00 0.00 14 ILE A O 3
ATOM 2978 N N . THR A 1 15 ? 11.763 -18.771 -4.257 1.00 0.00 15 THR A N 3
ATOM 2979 C CA . THR A 1 15 ? 11.296 -19.454 -3.055 1.00 0.00 15 THR A CA 3
ATOM 2980 C C . THR A 1 15 ? 12.044 -18.975 -1.793 1.00 0.00 15 THR A C 3
ATOM 2981 O O . THR A 1 15 ? 11.789 -19.471 -0.695 1.00 0.00 15 THR A O 3
ATOM 2992 N N . SER A 1 16 ? 12.983 -18.035 -1.930 1.00 0.00 16 SER A N 3
ATOM 2993 C CA . SER A 1 16 ? 13.771 -17.497 -0.833 1.00 0.00 16 SER A CA 3
ATOM 2994 C C . SER A 1 16 ? 12.977 -16.448 -0.057 1.00 0.00 16 SER A C 3
ATOM 2995 O O . SER A 1 16 ? 12.562 -15.439 -0.628 1.00 0.00 16 SER A O 3
ATOM 3003 N N . ASP A 1 17 ? 12.715 -16.710 1.219 1.00 0.00 17 ASP A N 3
ATOM 3004 C CA . ASP A 1 17 ? 11.972 -15.852 2.137 1.00 0.00 17 ASP A CA 3
ATOM 3005 C C . ASP A 1 17 ? 12.839 -14.712 2.677 1.00 0.00 17 ASP A C 3
ATOM 3006 O O . ASP A 1 17 ? 13.989 -14.920 3.075 1.00 0.00 17 ASP A O 3
ATOM 3015 N N . LYS A 1 18 ? 12.264 -13.510 2.734 1.00 0.00 18 LYS A N 3
ATOM 3016 C CA . LYS A 1 18 ? 12.893 -12.292 3.239 1.00 0.00 18 LYS A CA 3
ATOM 3017 C C . LYS A 1 18 ? 12.174 -11.784 4.486 1.00 0.00 18 LYS A C 3
ATOM 3018 O O . LYS A 1 18 ? 12.821 -11.118 5.303 1.00 0.00 18 LYS A O 3
ATOM 3037 N N . GLY A 1 19 ? 10.891 -12.104 4.654 1.00 0.00 19 GLY A N 3
ATOM 3038 C CA . GLY A 1 19 ? 10.053 -11.690 5.764 1.00 0.00 19 GLY A CA 3
ATOM 3039 C C . GLY A 1 19 ? 8.805 -11.046 5.171 1.00 0.00 19 GLY A C 3
ATOM 3040 O O . GLY A 1 19 ? 8.285 -11.568 4.184 1.00 0.00 19 GLY A O 3
ATOM 3044 N N . PHE A 1 20 ? 8.284 -9.979 5.779 1.00 0.00 20 PHE A N 3
ATOM 3045 C CA . PHE A 1 20 ? 7.098 -9.263 5.299 1.00 0.00 20 PHE A CA 3
ATOM 3046 C C . PHE A 1 20 ? 7.526 -8.093 4.405 1.00 0.00 20 PHE A C 3
ATOM 3047 O O . PHE A 1 20 ? 8.709 -7.732 4.337 1.00 0.00 20 PHE A O 3
ATOM 3064 N N . VAL A 1 21 ? 6.569 -7.464 3.725 1.00 0.00 21 VAL A N 3
ATOM 3065 C CA . VAL A 1 21 ? 6.826 -6.341 2.844 1.00 0.00 21 VAL A CA 3
ATOM 3066 C C . VAL A 1 21 ? 5.768 -5.261 3.058 1.00 0.00 21 VAL A C 3
ATOM 3067 O O . VAL A 1 21 ? 4.560 -5.515 3.092 1.00 0.00 21 VAL A O 3
ATOM 3080 N N . THR A 1 22 ? 6.245 -4.043 3.280 1.00 0.00 22 THR A N 3
ATOM 3081 C CA . THR A 1 22 ? 5.403 -2.885 3.478 1.00 0.00 22 THR A CA 3
ATOM 3082 C C . THR A 1 22 ? 4.935 -2.434 2.090 1.00 0.00 22 THR A C 3
ATOM 3083 O O . THR A 1 22 ? 5.651 -2.558 1.094 1.00 0.00 22 THR A O 3
ATOM 3094 N N . MET A 1 23 ? 3.718 -1.910 2.023 1.00 0.00 23 MET A N 3
ATOM 3095 C CA . MET A 1 23 ? 3.072 -1.406 0.827 1.00 0.00 23 MET A CA 3
ATOM 3096 C C . MET A 1 23 ? 2.557 -0.015 1.163 1.00 0.00 23 MET A C 3
ATOM 3097 O O . MET A 1 23 ? 2.245 0.289 2.323 1.00 0.00 23 MET A O 3
ATOM 3111 N N . THR A 1 24 ? 2.456 0.841 0.160 1.00 0.00 24 THR A N 3
ATOM 3112 C CA . THR A 1 24 ? 1.968 2.204 0.283 1.00 0.00 24 THR A CA 3
ATOM 3113 C C . THR A 1 24 ? 0.864 2.352 -0.752 1.00 0.00 24 THR A C 3
ATOM 3114 O O . THR A 1 24 ? 0.940 1.740 -1.825 1.00 0.00 24 THR A O 3
ATOM 3125 N N . LEU A 1 25 ? -0.157 3.139 -0.429 1.00 0.00 25 LEU A N 3
ATOM 3126 C CA . LEU A 1 25 ? -1.275 3.374 -1.312 1.00 0.00 25 LEU A CA 3
ATOM 3127 C C . LEU A 1 25 ? -1.499 4.882 -1.313 1.00 0.00 25 LEU A C 3
ATOM 3128 O O . LEU A 1 25 ? -1.977 5.411 -0.313 1.00 0.00 25 LEU A O 3
ATOM 3144 N N . GLU A 1 26 ? -1.135 5.577 -2.391 1.00 0.00 26 GLU A N 3
ATOM 3145 C CA . GLU A 1 26 ? -1.292 7.029 -2.512 1.00 0.00 26 GLU A CA 3
ATOM 3146 C C . GLU A 1 26 ? -2.589 7.303 -3.260 1.00 0.00 26 GLU A C 3
ATOM 3147 O O . GLU A 1 26 ? -2.833 6.700 -4.306 1.00 0.00 26 GLU A O 3
ATOM 3159 N N . SER A 1 27 ? -3.405 8.193 -2.707 1.00 0.00 27 SER A N 3
ATOM 3160 C CA . SER A 1 27 ? -4.705 8.606 -3.213 1.00 0.00 27 SER A CA 3
ATOM 3161 C C . SER A 1 27 ? -4.614 9.875 -4.072 1.00 0.00 27 SER A C 3
ATOM 3162 O O . SER A 1 27 ? -3.599 10.579 -4.075 1.00 0.00 27 SER A O 3
ATOM 3170 N N . LEU A 1 28 ? -5.712 10.188 -4.769 1.00 0.00 28 LEU A N 3
ATOM 3171 C CA . LEU A 1 28 ? -5.836 11.362 -5.632 1.00 0.00 28 LEU A CA 3
ATOM 3172 C C . LEU A 1 28 ? -5.786 12.648 -4.811 1.00 0.00 28 LEU A C 3
ATOM 3173 O O . LEU A 1 28 ? -5.133 13.609 -5.213 1.00 0.00 28 LEU A O 3
ATOM 3189 N N . GLU A 1 29 ? -6.509 12.674 -3.692 1.00 0.00 29 GLU A N 3
ATOM 3190 C CA . GLU A 1 29 ? -6.621 13.799 -2.771 1.00 0.00 29 GLU A CA 3
ATOM 3191 C C . GLU A 1 29 ? -6.884 13.281 -1.357 1.00 0.00 29 GLU A C 3
ATOM 3192 O O . GLU A 1 29 ? -6.920 12.068 -1.127 1.00 0.00 29 GLU A O 3
ATOM 3204 N N . GLU A 1 30 ? -7.044 14.195 -0.402 1.00 0.00 30 GLU A N 3
ATOM 3205 C CA . GLU A 1 30 ? -7.315 13.894 0.993 1.00 0.00 30 GLU A CA 3
ATOM 3206 C C . GLU A 1 30 ? -8.604 13.068 1.129 1.00 0.00 30 GLU A C 3
ATOM 3207 O O . GLU A 1 30 ? -9.471 13.069 0.250 1.00 0.00 30 GLU A O 3
ATOM 3219 N N . ILE A 1 31 ? -8.706 12.351 2.246 1.00 0.00 31 ILE A N 3
ATOM 3220 C CA . ILE A 1 31 ? -9.808 11.468 2.611 1.00 0.00 31 ILE A CA 3
ATOM 3221 C C . ILE A 1 31 ? -10.188 11.660 4.082 1.00 0.00 31 ILE A C 3
ATOM 3222 O O . ILE A 1 31 ? -9.487 12.340 4.838 1.00 0.00 31 ILE A O 3
ATOM 3238 N N . GLN A 1 32 ? -11.250 10.983 4.512 1.00 0.00 32 GLN A N 3
ATOM 3239 C CA . GLN A 1 32 ? -11.754 11.039 5.874 1.00 0.00 32 GLN A CA 3
ATOM 3240 C C . GLN A 1 32 ? -10.952 10.162 6.852 1.00 0.00 32 GLN A C 3
ATOM 3241 O O . GLN A 1 32 ? -10.527 10.636 7.909 1.00 0.00 32 GLN A O 3
ATOM 3255 N N . ASP A 1 33 ? -10.732 8.880 6.528 1.00 0.00 33 ASP A N 3
ATOM 3256 C CA . ASP A 1 33 ? -10.042 7.928 7.412 1.00 0.00 33 ASP A CA 3
ATOM 3257 C C . ASP A 1 33 ? -9.492 6.707 6.660 1.00 0.00 33 ASP A C 3
ATOM 3258 O O . ASP A 1 33 ? -9.687 6.607 5.447 1.00 0.00 33 ASP A O 3
ATOM 3267 N N . VAL A 1 34 ? -8.788 5.780 7.331 1.00 0.00 34 VAL A N 3
ATOM 3268 C CA . VAL A 1 34 ? -8.269 4.531 6.744 1.00 0.00 34 VAL A CA 3
ATOM 3269 C C . VAL A 1 34 ? -9.464 3.671 6.269 1.00 0.00 34 VAL A C 3
ATOM 3270 O O . VAL A 1 34 ? -9.323 2.817 5.395 1.00 0.00 34 VAL A O 3
ATOM 3283 N N . SER A 1 35 ? -10.668 3.939 6.791 1.00 0.00 35 SER A N 3
ATOM 3284 C CA . SER A 1 35 ? -11.921 3.273 6.460 1.00 0.00 35 SER A CA 3
ATOM 3285 C C . SER A 1 35 ? -12.177 3.323 4.940 1.00 0.00 35 SER A C 3
ATOM 3286 O O . SER A 1 35 ? -12.730 2.384 4.368 1.00 0.00 35 SER A O 3
ATOM 3294 N N . CYS A 1 36 ? -11.764 4.409 4.273 1.00 0.00 36 CYS A N 3
ATOM 3295 C CA . CYS A 1 36 ? -11.938 4.607 2.838 1.00 0.00 36 CYS A CA 3
ATOM 3296 C C . CYS A 1 36 ? -11.141 3.553 2.067 1.00 0.00 36 CYS A C 3
ATOM 3297 O O . CYS A 1 36 ? -11.704 2.828 1.246 1.00 0.00 36 CYS A O 3
ATOM 3305 N N . ALA A 1 37 ? -9.838 3.452 2.345 1.00 0.00 37 ALA A N 3
ATOM 3306 C CA . ALA A 1 37 ? -8.953 2.493 1.712 1.00 0.00 37 ALA A CA 3
ATOM 3307 C C . ALA A 1 37 ? -9.467 1.096 2.026 1.00 0.00 37 ALA A C 3
ATOM 3308 O O . ALA A 1 37 ? -9.530 0.285 1.111 1.00 0.00 37 ALA A O 3
ATOM 3315 N N . TRP A 1 38 ? -9.890 0.802 3.264 1.00 0.00 38 TRP A N 3
ATOM 3316 C CA . TRP A 1 38 ? -10.417 -0.522 3.598 1.00 0.00 38 TRP A CA 3
ATOM 3317 C C . TRP A 1 38 ? -11.578 -0.883 2.669 1.00 0.00 38 TRP A C 3
ATOM 3318 O O . TRP A 1 38 ? -11.690 -2.048 2.275 1.00 0.00 38 TRP A O 3
ATOM 3339 N N . LYS A 1 39 ? -12.463 0.068 2.347 1.00 0.00 39 LYS A N 3
ATOM 3340 C CA . LYS A 1 39 ? -13.598 -0.173 1.460 1.00 0.00 39 LYS A CA 3
ATOM 3341 C C . LYS A 1 39 ? -13.127 -0.343 0.018 1.00 0.00 39 LYS A C 3
ATOM 3342 O O . LYS A 1 39 ? -13.565 -1.298 -0.621 1.00 0.00 39 LYS A O 3
ATOM 3361 N N . GLU A 1 40 ? -12.251 0.528 -0.493 1.00 0.00 40 GLU A N 3
ATOM 3362 C CA . GLU A 1 40 ? -11.761 0.427 -1.871 1.00 0.00 40 GLU A CA 3
ATOM 3363 C C . GLU A 1 40 ? -10.982 -0.872 -2.067 1.00 0.00 40 GLU A C 3
ATOM 3364 O O . GLU A 1 40 ? -11.189 -1.579 -3.049 1.00 0.00 40 GLU A O 3
ATOM 3376 N N . LEU A 1 41 ? -10.118 -1.228 -1.115 1.00 0.00 41 LEU A N 3
ATOM 3377 C CA . LEU A 1 41 ? -9.327 -2.451 -1.149 1.00 0.00 41 LEU A CA 3
ATOM 3378 C C . LEU A 1 41 ? -10.316 -3.612 -1.209 1.00 0.00 41 LEU A C 3
ATOM 3379 O O . LEU A 1 41 ? -10.169 -4.492 -2.052 1.00 0.00 41 LEU A O 3
ATOM 3395 N N . ASN A 1 42 ? -11.369 -3.582 -0.378 1.00 0.00 42 ASN A N 3
ATOM 3396 C CA . ASN A 1 42 ? -12.391 -4.632 -0.369 1.00 0.00 42 ASN A CA 3
ATOM 3397 C C . ASN A 1 42 ? -13.176 -4.703 -1.685 1.00 0.00 42 ASN A C 3
ATOM 3398 O O . ASN A 1 42 ? -13.789 -5.722 -1.995 1.00 0.00 42 ASN A O 3
ATOM 3409 N N . ARG A 1 43 ? -13.196 -3.618 -2.462 1.00 0.00 43 ARG A N 3
ATOM 3410 C CA . ARG A 1 43 ? -13.881 -3.511 -3.745 1.00 0.00 43 ARG A CA 3
ATOM 3411 C C . ARG A 1 43 ? -12.992 -3.942 -4.911 1.00 0.00 43 ARG A C 3
ATOM 3412 O O . ARG A 1 43 ? -13.529 -4.109 -6.005 1.00 0.00 43 ARG A O 3
ATOM 3433 N N . LYS A 1 44 ? -11.684 -4.151 -4.715 1.00 0.00 44 LYS A N 3
ATOM 3434 C CA . LYS A 1 44 ? -10.755 -4.542 -5.781 1.00 0.00 44 LYS A CA 3
ATOM 3435 C C . LYS A 1 44 ? -9.944 -5.794 -5.438 1.00 0.00 44 LYS A C 3
ATOM 3436 O O . LYS A 1 44 ? -9.098 -6.188 -6.239 1.00 0.00 44 LYS A O 3
ATOM 3455 N N . LEU A 1 45 ? -10.172 -6.447 -4.300 1.00 0.00 45 LEU A N 3
ATOM 3456 C CA . LEU A 1 45 ? -9.454 -7.649 -3.870 1.00 0.00 45 LEU A CA 3
ATOM 3457 C C . LEU A 1 45 ? -10.481 -8.683 -3.395 1.00 0.00 45 LEU A C 3
ATOM 3458 O O . LEU A 1 45 ? -11.689 -8.484 -3.561 1.00 0.00 45 LEU A O 3
ATOM 3474 N N . SER A 1 46 ? -10.019 -9.827 -2.879 1.00 0.00 46 SER A N 3
ATOM 3475 C CA . SER A 1 46 ? -10.880 -10.875 -2.337 1.00 0.00 46 SER A CA 3
ATOM 3476 C C . SER A 1 46 ? -10.881 -10.673 -0.821 1.00 0.00 46 SER A C 3
ATOM 3477 O O . SER A 1 46 ? -9.922 -10.108 -0.276 1.00 0.00 46 SER A O 3
ATOM 3485 N N . SER A 1 47 ? -11.920 -11.104 -0.102 1.00 0.00 47 SER A N 3
ATOM 3486 C CA . SER A 1 47 ? -11.943 -10.909 1.344 1.00 0.00 47 SER A CA 3
ATOM 3487 C C . SER A 1 47 ? -10.827 -11.692 2.044 1.00 0.00 47 SER A C 3
ATOM 3488 O O . SER A 1 47 ? -10.406 -11.324 3.138 1.00 0.00 47 SER A O 3
ATOM 3496 N N . ASN A 1 48 ? -10.327 -12.766 1.425 1.00 0.00 48 ASN A N 3
ATOM 3497 C CA . ASN A 1 48 ? -9.255 -13.550 2.016 1.00 0.00 48 ASN A CA 3
ATOM 3498 C C . ASN A 1 48 ? -7.933 -12.796 1.863 1.00 0.00 48 ASN A C 3
ATOM 3499 O O . ASN A 1 48 ? -7.221 -12.625 2.847 1.00 0.00 48 ASN A O 3
ATOM 3510 N N . ALA A 1 49 ? -7.624 -12.289 0.663 1.00 0.00 49 ALA A N 3
ATOM 3511 C CA . ALA A 1 49 ? -6.386 -11.548 0.420 1.00 0.00 49 ALA A CA 3
ATOM 3512 C C . ALA A 1 49 ? -6.336 -10.266 1.250 1.00 0.00 49 ALA A C 3
ATOM 3513 O O . ALA A 1 49 ? -5.316 -9.943 1.858 1.00 0.00 49 ALA A O 3
ATOM 3520 N N . VAL A 1 50 ? -7.444 -9.521 1.307 1.00 0.00 50 VAL A N 3
ATOM 3521 C CA . VAL A 1 50 ? -7.497 -8.277 2.070 1.00 0.00 50 VAL A CA 3
ATOM 3522 C C . VAL A 1 50 ? -7.303 -8.556 3.577 1.00 0.00 50 VAL A C 3
ATOM 3523 O O . VAL A 1 50 ? -6.909 -7.662 4.331 1.00 0.00 50 VAL A O 3
ATOM 3536 N N . SER A 1 51 ? -7.536 -9.796 4.027 1.00 0.00 51 SER A N 3
ATOM 3537 C CA . SER A 1 51 ? -7.373 -10.197 5.413 1.00 0.00 51 SER A CA 3
ATOM 3538 C C . SER A 1 51 ? -5.880 -10.317 5.783 1.00 0.00 51 SER A C 3
ATOM 3539 O O . SER A 1 51 ? -5.556 -10.458 6.963 1.00 0.00 51 SER A O 3
ATOM 3547 N N . GLN A 1 52 ? -4.959 -10.303 4.810 1.00 0.00 52 GLN A N 3
ATOM 3548 C CA . GLN A 1 52 ? -3.518 -10.374 5.070 1.00 0.00 52 GLN A CA 3
ATOM 3549 C C . GLN A 1 52 ? -2.980 -8.976 5.393 1.00 0.00 52 GLN A C 3
ATOM 3550 O O . GLN A 1 52 ? -1.908 -8.845 5.979 1.00 0.00 52 GLN A O 3
ATOM 3564 N N . ILE A 1 53 ? -3.697 -7.932 4.966 1.00 0.00 53 ILE A N 3
ATOM 3565 C CA . ILE A 1 53 ? -3.322 -6.546 5.177 1.00 0.00 53 ILE A CA 3
ATOM 3566 C C . ILE A 1 53 ? -3.381 -6.279 6.676 1.00 0.00 53 ILE A C 3
ATOM 3567 O O . ILE A 1 53 ? -4.428 -6.472 7.305 1.00 0.00 53 ILE A O 3
ATOM 3583 N N . THR A 1 54 ? -2.277 -5.788 7.224 1.00 0.00 54 THR A N 3
ATOM 3584 C CA . THR A 1 54 ? -2.131 -5.479 8.634 1.00 0.00 54 THR A CA 3
ATOM 3585 C C . THR A 1 54 ? -1.492 -4.098 8.802 1.00 0.00 54 THR A C 3
ATOM 3586 O O . THR A 1 54 ? -1.077 -3.480 7.817 1.00 0.00 54 THR A O 3
ATOM 3597 N N . ARG A 1 55 ? -1.441 -3.611 10.049 1.00 0.00 55 ARG A N 3
ATOM 3598 C CA . ARG A 1 55 ? -0.867 -2.318 10.454 1.00 0.00 55 ARG A CA 3
ATOM 3599 C C . ARG A 1 55 ? -1.218 -1.178 9.480 1.00 0.00 55 ARG A C 3
ATOM 3600 O O . ARG A 1 55 ? -0.329 -0.448 9.033 1.00 0.00 55 ARG A O 3
ATOM 3621 N N . MET A 1 56 ? -2.498 -1.035 9.098 1.00 0.00 56 MET A N 3
ATOM 3622 C CA . MET A 1 56 ? -2.900 0.017 8.169 1.00 0.00 56 MET A CA 3
ATOM 3623 C C . MET A 1 56 ? -3.062 1.351 8.897 1.00 0.00 56 MET A C 3
ATOM 3624 O O . MET A 1 56 ? -3.961 1.470 9.741 1.00 0.00 56 MET A O 3
ATOM 3638 N N . CYS A 1 57 ? -2.228 2.339 8.563 1.00 0.00 57 CYS A N 3
ATOM 3639 C CA . CYS A 1 57 ? -2.231 3.684 9.135 1.00 0.00 57 CYS A CA 3
ATOM 3640 C C . CYS A 1 57 ? -2.278 4.765 8.043 1.00 0.00 57 CYS A C 3
ATOM 3641 O O . CYS A 1 57 ? -2.083 4.487 6.858 1.00 0.00 57 CYS A O 3
ATOM 3649 N N . LEU A 1 58 ? -2.591 6.001 8.443 1.00 0.00 58 LEU A N 3
ATOM 3650 C CA . LEU A 1 58 ? -2.672 7.173 7.569 1.00 0.00 58 LEU A CA 3
ATOM 3651 C C . LEU A 1 58 ? -1.264 7.752 7.417 1.00 0.00 58 LEU A C 3
ATOM 3652 O O . LEU A 1 58 ? -0.569 7.909 8.428 1.00 0.00 58 LEU A O 3
ATOM 3668 N N . LEU A 1 59 ? -0.825 8.029 6.186 1.00 0.00 59 LEU A N 3
ATOM 3669 C CA . LEU A 1 59 ? 0.495 8.610 5.946 1.00 0.00 59 LEU A CA 3
ATOM 3670 C C . LEU A 1 59 ? 0.476 10.056 6.439 1.00 0.00 59 LEU A C 3
AT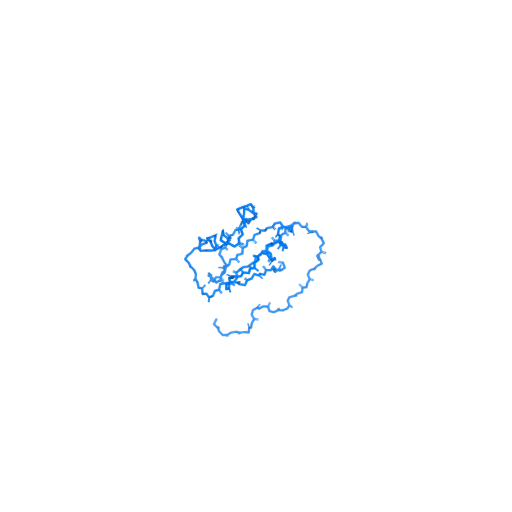OM 3671 O O . LEU A 1 59 ? -0.582 10.689 6.489 1.00 0.00 59 LEU A O 3
ATOM 3687 N N . LYS A 1 60 ? 1.645 10.602 6.785 1.00 0.00 60 LYS A N 3
ATOM 3688 C CA . LYS A 1 60 ? 1.757 11.985 7.243 1.00 0.00 60 LYS A CA 3
ATOM 3689 C C . LYS A 1 60 ? 1.287 12.846 6.073 1.00 0.00 60 LYS A C 3
ATOM 3690 O O . LYS A 1 60 ? 1.930 12.830 5.020 1.00 0.00 60 LYS A O 3
ATOM 3709 N N . GLY A 1 61 ? 0.187 13.577 6.242 1.00 0.00 61 GLY A N 3
ATOM 3710 C CA . GLY A 1 61 ? -0.405 14.447 5.233 1.00 0.00 61 GLY A CA 3
ATOM 3711 C C . GLY A 1 61 ? -1.766 13.958 4.739 1.00 0.00 61 GLY A C 3
ATOM 3712 O O . GLY A 1 61 ? -2.449 14.715 4.051 1.00 0.00 61 GLY A O 3
ATOM 3716 N N . ASN A 1 62 ? -2.203 12.754 5.131 1.00 0.00 62 ASN A N 3
ATOM 3717 C CA . ASN A 1 62 ? -3.474 12.133 4.745 1.00 0.00 62 ASN A CA 3
ATOM 3718 C C . ASN A 1 62 ? -3.674 12.120 3.226 1.00 0.00 62 ASN A C 3
ATOM 3719 O O . ASN A 1 62 ? -4.791 12.296 2.730 1.00 0.00 62 ASN A O 3
ATOM 3730 N N . MET A 1 63 ? -2.598 11.879 2.479 1.00 0.00 63 MET A N 3
ATOM 3731 C CA . MET A 1 63 ? -2.560 11.801 1.020 1.00 0.00 63 MET A CA 3
ATOM 3732 C C . MET A 1 63 ? -2.300 10.347 0.574 1.00 0.00 63 MET A C 3
ATOM 3733 O O . MET A 1 63 ? -1.855 10.088 -0.546 1.00 0.00 63 MET A O 3
ATOM 3747 N N . GLY A 1 64 ? -2.540 9.382 1.463 1.00 0.00 64 GLY A N 3
ATOM 3748 C CA . GLY A 1 64 ? -2.377 7.964 1.230 1.00 0.00 64 GLY A CA 3
ATOM 3749 C C . GLY A 1 64 ? -2.292 7.206 2.549 1.00 0.00 64 GLY A C 3
ATOM 3750 O O . GLY A 1 64 ? -2.250 7.792 3.635 1.00 0.00 64 GLY A O 3
ATOM 3754 N N . VAL A 1 65 ? -2.254 5.883 2.457 1.00 0.00 65 VAL A N 3
ATOM 3755 C CA . VAL A 1 65 ? -2.161 4.981 3.592 1.00 0.00 65 VAL A CA 3
ATOM 3756 C C . VAL A 1 65 ? -0.921 4.101 3.432 1.00 0.00 65 VAL A C 3
ATOM 3757 O O . VAL A 1 65 ? -0.279 4.056 2.377 1.00 0.00 65 VAL A O 3
ATOM 3770 N N . CYS A 1 66 ? -0.559 3.425 4.513 1.00 0.00 66 CYS A N 3
ATOM 3771 C CA . CYS A 1 66 ? 0.569 2.520 4.612 1.00 0.00 66 CYS A CA 3
ATOM 3772 C C . CYS A 1 66 ? 0.061 1.271 5.317 1.00 0.00 66 CYS A C 3
ATOM 3773 O O . CYS A 1 66 ? -0.790 1.395 6.197 1.00 0.00 66 CYS A O 3
ATOM 3781 N N . PHE A 1 67 ? 0.511 0.083 4.904 1.00 0.00 67 PHE A N 3
ATOM 3782 C CA . PHE A 1 67 ? 0.132 -1.202 5.481 1.00 0.00 67 PHE A CA 3
ATOM 3783 C C . PHE A 1 67 ? 1.204 -2.237 5.142 1.00 0.00 67 PHE A C 3
ATOM 3784 O O . PHE A 1 67 ? 2.103 -1.959 4.344 1.00 0.00 67 PHE A O 3
ATOM 3801 N N . ASP A 1 68 ? 1.096 -3.443 5.696 1.00 0.00 68 ASP A N 3
ATOM 3802 C CA . ASP A 1 68 ? 2.039 -4.540 5.475 1.00 0.00 68 ASP A CA 3
ATOM 3803 C C . ASP A 1 68 ? 1.278 -5.768 4.994 1.00 0.00 68 ASP A C 3
ATOM 3804 O O . ASP A 1 68 ? 0.101 -5.933 5.328 1.00 0.00 68 ASP A O 3
ATOM 3813 N N . VAL A 1 69 ? 1.954 -6.612 4.210 1.00 0.00 69 VAL A N 3
ATOM 3814 C CA . VAL A 1 69 ? 1.471 -7.862 3.618 1.00 0.00 69 VAL A CA 3
ATOM 3815 C C . VAL A 1 69 ? 2.660 -8.826 3.456 1.00 0.00 69 VAL A C 3
ATOM 3816 O O . VAL A 1 69 ? 3.809 -8.369 3.461 1.00 0.00 69 VAL A O 3
ATOM 3829 N N . PRO A 1 70 ? 2.431 -10.138 3.297 1.00 0.00 70 PRO A N 3
ATOM 3830 C CA . PRO A 1 70 ? 3.517 -11.087 3.120 1.00 0.00 70 PRO A CA 3
ATOM 3831 C C . PRO A 1 70 ? 4.050 -11.026 1.681 1.00 0.00 70 PRO A C 3
ATOM 3832 O O . PRO A 1 70 ? 3.332 -10.669 0.737 1.00 0.00 70 PRO A O 3
ATOM 3843 N N . THR A 1 71 ? 5.304 -11.419 1.490 1.00 0.00 71 THR A N 3
ATOM 3844 C CA . THR A 1 71 ? 5.987 -11.439 0.199 1.00 0.00 71 THR A CA 3
ATOM 3845 C C . THR A 1 71 ? 5.424 -12.528 -0.728 1.00 0.00 71 THR A C 3
ATOM 3846 O O . THR A 1 71 ? 5.696 -12.546 -1.935 1.00 0.00 71 THR A O 3
ATOM 3857 N N . THR A 1 72 ? 4.624 -13.445 -0.182 1.00 0.00 72 THR A N 3
ATOM 3858 C CA . THR A 1 72 ? 3.990 -14.532 -0.903 1.00 0.00 72 THR A CA 3
ATOM 3859 C C . THR A 1 72 ? 2.654 -14.085 -1.514 1.00 0.00 72 THR A C 3
ATOM 3860 O O . THR A 1 72 ? 2.131 -14.798 -2.375 1.00 0.00 72 THR A O 3
ATOM 3871 N N . GLU A 1 73 ? 2.109 -12.924 -1.115 1.00 0.00 73 GLU A N 3
ATOM 3872 C CA . GLU A 1 73 ? 0.851 -12.395 -1.643 1.00 0.00 73 GLU A CA 3
ATOM 3873 C C . GLU A 1 73 ? 1.019 -11.003 -2.258 1.00 0.00 73 GLU A C 3
ATOM 3874 O O . GLU A 1 73 ? 0.149 -10.548 -2.999 1.00 0.00 73 GLU A O 3
ATOM 3886 N N . SER A 1 74 ? 2.158 -10.343 -2.038 1.00 0.00 74 SER A N 3
ATOM 3887 C CA . SER A 1 74 ? 2.456 -9.028 -2.588 1.00 0.00 74 SER A CA 3
ATOM 3888 C C . SER A 1 74 ? 2.332 -9.052 -4.119 1.00 0.00 74 SER A C 3
ATOM 3889 O O . SER A 1 74 ? 1.844 -8.090 -4.712 1.00 0.00 74 SER A O 3
ATOM 3897 N N . GLU A 1 75 ? 2.739 -10.157 -4.751 1.00 0.00 75 GLU A N 3
ATOM 3898 C CA . GLU A 1 75 ? 2.701 -10.383 -6.194 1.00 0.00 75 GLU A CA 3
ATOM 3899 C C . GLU A 1 75 ? 1.262 -10.468 -6.713 1.00 0.00 75 GLU A C 3
ATOM 3900 O O . GLU A 1 75 ? 1.004 -10.113 -7.866 1.00 0.00 75 GLU A O 3
ATOM 3912 N N . ARG A 1 76 ? 0.333 -10.986 -5.899 1.00 0.00 76 ARG A N 3
ATOM 3913 C CA . ARG A 1 76 ? -1.073 -11.095 -6.275 1.00 0.00 76 ARG A CA 3
ATOM 3914 C C . ARG A 1 76 ? -1.667 -9.699 -6.246 1.00 0.00 76 ARG A C 3
ATOM 3915 O O . ARG A 1 76 ? -2.303 -9.279 -7.202 1.00 0.00 76 ARG A O 3
ATOM 3936 N N . LEU A 1 77 ? -1.423 -8.963 -5.162 1.00 0.00 77 LEU A N 3
ATOM 3937 C CA . LEU A 1 77 ? -1.918 -7.612 -4.962 1.00 0.00 77 LEU A CA 3
ATOM 3938 C C . LEU A 1 77 ? -1.444 -6.717 -6.101 1.00 0.00 77 LEU A C 3
ATOM 3939 O O . LEU A 1 77 ? -2.242 -5.991 -6.686 1.00 0.00 77 LEU A O 3
ATOM 3955 N N . GLN A 1 78 ? -0.155 -6.806 -6.444 1.00 0.00 78 GLN A N 3
ATOM 3956 C CA . GLN A 1 78 ? 0.455 -6.036 -7.522 1.00 0.00 78 GLN A CA 3
ATOM 3957 C C . GLN A 1 78 ? -0.286 -6.247 -8.849 1.00 0.00 78 GLN A C 3
ATOM 3958 O O . GLN A 1 78 ? -0.353 -5.309 -9.644 1.00 0.00 78 GLN A O 3
ATOM 3972 N N . ALA A 1 79 ? -0.830 -7.448 -9.079 1.00 0.00 79 ALA A N 3
ATOM 3973 C CA . ALA A 1 79 ? -1.555 -7.800 -10.292 1.00 0.00 79 ALA A CA 3
ATOM 3974 C C . ALA A 1 79 ? -3.048 -7.465 -10.214 1.00 0.00 79 ALA A C 3
ATOM 3975 O O . ALA A 1 79 ? -3.624 -7.046 -11.224 1.00 0.00 79 ALA A O 3
ATOM 3982 N N . GLU A 1 80 ? -3.677 -7.629 -9.049 1.00 0.00 80 GLU A N 3
ATOM 3983 C CA . GLU A 1 80 ? -5.099 -7.365 -8.835 1.00 0.00 80 GLU A CA 3
ATOM 3984 C C . GLU A 1 80 ? -5.417 -5.873 -8.760 1.00 0.00 80 GLU A C 3
ATOM 3985 O O . GLU A 1 80 ? -6.572 -5.490 -8.980 1.00 0.00 80 GLU A O 3
ATOM 3997 N N . TRP A 1 81 ? -4.425 -5.023 -8.476 1.00 0.00 81 TRP A N 3
ATOM 3998 C CA . TRP A 1 81 ? -4.628 -3.590 -8.363 1.00 0.00 81 TRP A CA 3
ATOM 3999 C C . TRP A 1 81 ? -4.847 -2.919 -9.720 1.00 0.00 81 TRP A C 3
ATOM 4000 O O . TRP A 1 81 ? -3.936 -2.346 -10.309 1.00 0.00 81 TRP A O 3
ATOM 4021 N N . HIS A 1 82 ? -6.078 -2.996 -10.205 1.00 0.00 82 HIS A N 3
ATOM 4022 C CA . HIS A 1 82 ? -6.591 -2.437 -11.444 1.00 0.00 82 HIS A CA 3
ATOM 4023 C C . HIS A 1 82 ? -7.984 -1.911 -11.108 1.00 0.00 82 HIS A C 3
ATOM 4024 O O . HIS A 1 82 ? -8.601 -2.380 -10.142 1.00 0.00 82 HIS A O 3
ATOM 4038 N N . ASP A 1 83 ? -8.503 -0.998 -11.933 1.00 0.00 83 ASP A N 3
ATOM 4039 C CA . ASP A 1 83 ? -9.820 -0.369 -11.781 1.00 0.00 83 ASP A CA 3
ATOM 4040 C C . ASP A 1 83 ? -9.938 0.465 -10.492 1.00 0.00 83 ASP A C 3
ATOM 4041 O O . ASP A 1 83 ? -11.037 0.815 -10.070 1.00 0.00 83 ASP A O 3
ATOM 4050 N N . SER A 1 84 ? -8.818 0.756 -9.830 1.00 0.00 84 SER A N 3
ATOM 4051 C CA . SER A 1 84 ? -8.684 1.521 -8.600 1.00 0.00 84 SER A CA 3
ATOM 4052 C C . SER A 1 84 ? -8.239 2.954 -8.915 1.00 0.00 84 SER A C 3
ATOM 4053 O O . SER A 1 84 ? -7.681 3.211 -9.981 1.00 0.00 84 SER A O 3
ATOM 4061 N N . ASP A 1 85 ? -8.384 3.875 -7.957 1.00 0.00 85 ASP A N 3
ATOM 4062 C CA . ASP A 1 85 ? -8.002 5.288 -8.120 1.00 0.00 85 ASP A CA 3
ATOM 4063 C C . ASP A 1 85 ? -6.775 5.654 -7.282 1.00 0.00 85 ASP A C 3
ATOM 4064 O O . ASP A 1 85 ? -6.509 6.833 -7.044 1.00 0.00 85 ASP A O 3
ATOM 4073 N N . TRP A 1 86 ? -6.033 4.664 -6.783 1.00 0.00 86 TRP A N 3
ATOM 4074 C CA . TRP A 1 86 ? -4.854 4.875 -5.945 1.00 0.00 86 TRP A CA 3
ATOM 4075 C C . TRP A 1 86 ? -3.661 4.136 -6.549 1.00 0.00 86 TRP A C 3
ATOM 4076 O O . TRP A 1 86 ? -3.861 3.186 -7.317 1.00 0.00 86 TRP A O 3
ATOM 4097 N N . ILE A 1 87 ? -2.437 4.522 -6.188 1.00 0.00 87 ILE A N 3
ATOM 4098 C CA . ILE A 1 87 ? -1.219 3.897 -6.687 1.00 0.00 87 ILE A CA 3
ATOM 4099 C C . ILE A 1 87 ? -0.716 2.963 -5.602 1.00 0.00 87 ILE A C 3
ATOM 4100 O O . ILE A 1 87 ? -0.523 3.402 -4.470 1.00 0.00 87 ILE A O 3
ATOM 4116 N N . LEU A 1 88 ? -0.444 1.707 -5.955 1.00 0.00 88 LEU A N 3
ATOM 4117 C CA . LEU A 1 88 ? 0.053 0.694 -5.030 1.00 0.00 88 LEU A CA 3
ATOM 4118 C C . LEU A 1 88 ? 1.550 0.589 -5.287 1.00 0.00 88 LEU A C 3
ATOM 4119 O O . LEU A 1 88 ? 1.949 0.197 -6.386 1.00 0.00 88 LEU A O 3
ATOM 4135 N N . SER A 1 89 ? 2.369 0.935 -4.295 1.00 0.00 89 SER A N 3
ATOM 4136 C CA . SER A 1 89 ? 3.826 0.907 -4.403 1.00 0.00 89 SER A CA 3
ATOM 4137 C C . SER A 1 89 ? 4.451 0.170 -3.220 1.00 0.00 89 SER A C 3
ATOM 4138 O O . SER A 1 89 ? 3.826 0.026 -2.165 1.00 0.00 89 SER A O 3
ATOM 4146 N N . VAL A 1 90 ? 5.701 -0.256 -3.376 1.00 0.00 90 VAL A N 3
ATOM 4147 C CA . VAL A 1 90 ? 6.482 -0.980 -2.387 1.00 0.00 90 VAL A CA 3
ATOM 4148 C C . VAL A 1 90 ? 7.833 -0.260 -2.264 1.00 0.00 90 VAL A C 3
ATOM 4149 O O . VAL A 1 90 ? 8.727 -0.495 -3.080 1.00 0.00 90 VAL A O 3
ATOM 4162 N N . PRO A 1 91 ? 8.000 0.661 -1.299 1.00 0.00 91 PRO A N 3
ATOM 4163 C CA . PRO A 1 91 ? 9.259 1.368 -1.114 1.00 0.00 91 PRO A CA 3
ATOM 4164 C C . PRO A 1 91 ? 10.341 0.426 -0.555 1.00 0.00 91 PRO A C 3
ATOM 4165 O O . PRO A 1 91 ? 10.074 -0.741 -0.255 1.00 0.00 91 PRO A O 3
ATOM 4176 N N . ALA A 1 92 ? 11.543 0.968 -0.340 1.00 0.00 92 ALA A N 3
ATOM 4177 C CA . ALA A 1 92 ? 12.740 0.302 0.170 1.00 0.00 92 ALA A CA 3
ATOM 4178 C C . ALA A 1 92 ? 13.027 -0.965 -0.621 1.00 0.00 92 ALA A C 3
ATOM 4179 O O . ALA A 1 92 ? 13.354 -0.838 -1.821 1.00 0.00 92 ALA A O 3
ATOM 4186 N N . GLY A 1 1 ? 19.590 1.082 -34.739 1.00 0.00 1 GLY A N 4
ATOM 4187 C CA . GLY A 1 1 ? 20.560 0.192 -34.085 1.00 0.00 1 GLY A CA 4
ATOM 4188 C C . GLY A 1 1 ? 19.889 -0.590 -32.965 1.00 0.00 1 GLY A C 4
ATOM 4189 O O . GLY A 1 1 ? 18.662 -0.699 -32.940 1.00 0.00 1 GLY A O 4
ATOM 4193 N N . SER A 1 2 ? 20.685 -1.161 -32.058 1.00 0.00 2 SER A N 4
ATOM 4194 C CA . SER A 1 2 ? 20.197 -1.945 -30.930 1.00 0.00 2 SER A CA 4
ATOM 4195 C C . SER A 1 2 ? 19.668 -0.999 -29.842 1.00 0.00 2 SER A C 4
ATOM 4196 O O . SER A 1 2 ? 18.506 -0.597 -29.918 1.00 0.00 2 SER A O 4
ATOM 4204 N N . SER A 1 3 ? 20.516 -0.583 -28.892 1.00 0.00 3 SER A N 4
ATOM 4205 C CA . SER A 1 3 ? 20.182 0.311 -27.781 1.00 0.00 3 SER A CA 4
ATOM 4206 C C . SER A 1 3 ? 18.923 -0.153 -27.023 1.00 0.00 3 SER A C 4
ATOM 4207 O O . SER A 1 3 ? 18.594 -1.338 -27.079 1.00 0.00 3 SER A O 4
ATOM 4215 N N . GLY A 1 4 ? 18.257 0.711 -26.253 1.00 0.00 4 GLY A N 4
ATOM 4216 C CA . GLY A 1 4 ? 17.078 0.312 -25.492 1.00 0.00 4 GLY A CA 4
ATOM 4217 C C . GLY A 1 4 ? 17.546 -0.509 -24.288 1.00 0.00 4 GLY A C 4
ATOM 4218 O O . GLY A 1 4 ? 18.000 0.069 -23.295 1.00 0.00 4 GLY A O 4
ATOM 4222 N N . SER A 1 5 ? 17.470 -1.834 -24.368 1.00 0.00 5 SER A N 4
ATOM 4223 C CA . SER A 1 5 ? 17.877 -2.764 -23.328 1.00 0.00 5 SER A CA 4
ATOM 4224 C C . SER A 1 5 ? 18.371 -4.052 -23.995 1.00 0.00 5 SER A C 4
ATOM 4225 O O . SER A 1 5 ? 18.665 -4.070 -25.193 1.00 0.00 5 SER A O 4
ATOM 4233 N N . SER A 1 6 ? 18.574 -5.110 -23.217 1.00 0.00 6 SER A N 4
ATOM 4234 C CA . SER A 1 6 ? 19.004 -6.406 -23.708 1.00 0.00 6 SER A CA 4
ATOM 4235 C C . SER A 1 6 ? 18.417 -7.468 -22.783 1.00 0.00 6 SER A C 4
ATOM 4236 O O . SER A 1 6 ? 18.265 -7.222 -21.582 1.00 0.00 6 SER A O 4
ATOM 4244 N N . GLY A 1 7 ? 18.134 -8.648 -23.333 1.00 0.00 7 GLY A N 4
ATOM 4245 C CA . GLY A 1 7 ? 17.569 -9.767 -22.599 1.00 0.00 7 GLY A CA 4
ATOM 4246 C C . GLY A 1 7 ? 16.146 -10.080 -23.047 1.00 0.00 7 GLY A C 4
ATOM 4247 O O . GLY A 1 7 ? 15.620 -9.474 -23.983 1.00 0.00 7 GLY A O 4
ATOM 4251 N N . PHE A 1 8 ? 15.531 -11.060 -22.389 1.00 0.00 8 PHE A N 4
ATOM 4252 C CA . PHE A 1 8 ? 14.174 -11.532 -22.653 1.00 0.00 8 PHE A CA 4
ATOM 4253 C C . PHE A 1 8 ? 13.382 -11.497 -21.344 1.00 0.00 8 PHE A C 4
ATOM 4254 O O . PHE A 1 8 ? 12.793 -12.496 -20.940 1.00 0.00 8 PHE A O 4
ATOM 4271 N N . GLU A 1 9 ? 13.412 -10.347 -20.662 1.00 0.00 9 GLU A N 4
ATOM 4272 C CA . GLU A 1 9 ? 12.750 -10.085 -19.383 1.00 0.00 9 GLU A CA 4
ATOM 4273 C C . GLU A 1 9 ? 12.867 -11.254 -18.380 1.00 0.00 9 GLU A C 4
ATOM 4274 O O . GLU A 1 9 ? 11.852 -11.815 -17.960 1.00 0.00 9 GLU A O 4
ATOM 4286 N N . PRO A 1 10 ? 14.087 -11.621 -17.942 1.00 0.00 10 PRO A N 4
ATOM 4287 C CA . PRO A 1 10 ? 14.283 -12.705 -16.980 1.00 0.00 10 PRO A CA 4
ATOM 4288 C C . PRO A 1 10 ? 13.643 -12.396 -15.620 1.00 0.00 10 PRO A C 4
ATOM 4289 O O . PRO A 1 10 ? 13.265 -13.330 -14.909 1.00 0.00 10 PRO A O 4
ATOM 4300 N N . ARG A 1 11 ? 13.504 -11.104 -15.287 1.00 0.00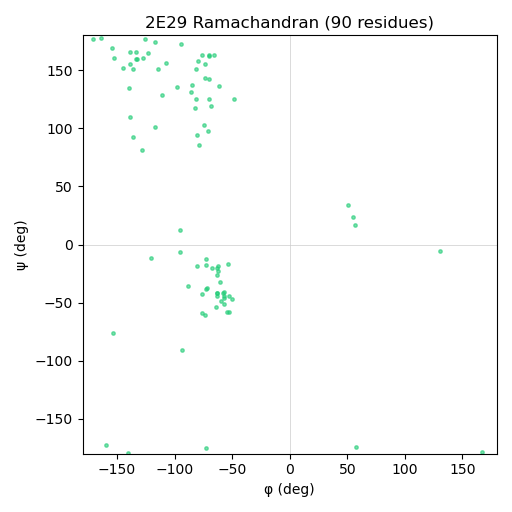 11 ARG A N 4
ATOM 4301 C CA . ARG A 1 11 ? 12.914 -10.566 -14.066 1.00 0.00 11 ARG A CA 4
ATOM 4302 C C . ARG A 1 11 ? 13.432 -11.246 -12.797 1.00 0.00 11 ARG A C 4
ATOM 4303 O O . ARG A 1 11 ? 14.587 -11.672 -12.769 1.00 0.00 11 ARG A O 4
ATOM 4324 N N . SER A 1 12 ? 12.654 -11.255 -11.710 1.00 0.00 12 SER A N 4
ATOM 4325 C CA . SER A 1 12 ? 13.038 -11.832 -10.417 1.00 0.00 12 SER A CA 4
ATOM 4326 C C . SER A 1 12 ? 14.314 -11.146 -9.883 1.00 0.00 12 SER A C 4
ATOM 4327 O O . SER A 1 12 ? 15.120 -11.741 -9.163 1.00 0.00 12 SER A O 4
ATOM 4335 N N . LEU A 1 13 ? 14.500 -9.875 -10.260 1.00 0.00 13 LEU A N 4
ATOM 4336 C CA . LEU A 1 13 ? 15.630 -9.015 -9.933 1.00 0.00 13 LEU A CA 4
ATOM 4337 C C . LEU A 1 13 ? 15.633 -8.536 -8.479 1.00 0.00 13 LEU A C 4
ATOM 4338 O O . LEU A 1 13 ? 15.478 -7.346 -8.184 1.00 0.00 13 LEU A O 4
ATOM 4354 N N . ILE A 1 14 ? 15.819 -9.479 -7.564 1.00 0.00 14 ILE A N 4
ATOM 4355 C CA . ILE A 1 14 ? 15.890 -9.292 -6.125 1.00 0.00 14 ILE A CA 4
ATOM 4356 C C . ILE A 1 14 ? 16.890 -10.311 -5.570 1.00 0.00 14 ILE A C 4
ATOM 4357 O O . ILE A 1 14 ? 17.411 -11.156 -6.305 1.00 0.00 14 ILE A O 4
ATOM 4373 N N . THR A 1 15 ? 17.127 -10.252 -4.264 1.00 0.00 15 THR A N 4
ATOM 4374 C CA . THR A 1 15 ? 18.025 -11.136 -3.530 1.00 0.00 15 THR A CA 4
ATOM 4375 C C . THR A 1 15 ? 17.403 -11.560 -2.188 1.00 0.00 15 THR A C 4
ATOM 4376 O O . THR A 1 15 ? 18.014 -12.349 -1.461 1.00 0.00 15 THR A O 4
ATOM 4387 N N . SER A 1 16 ? 16.199 -11.072 -1.863 1.00 0.00 16 SER A N 4
ATOM 4388 C CA . SER A 1 16 ? 15.499 -11.343 -0.622 1.00 0.00 16 SER A CA 4
ATOM 4389 C C . SER A 1 16 ? 13.981 -11.332 -0.845 1.00 0.00 16 SER A C 4
ATOM 4390 O O . SER A 1 16 ? 13.445 -10.317 -1.299 1.00 0.00 16 SER A O 4
ATOM 4398 N N . ASP A 1 17 ? 13.305 -12.433 -0.524 1.00 0.00 17 ASP A N 4
ATOM 4399 C CA . ASP A 1 17 ? 11.858 -12.669 -0.638 1.00 0.00 17 ASP A CA 4
ATOM 4400 C C . ASP A 1 17 ? 11.298 -13.339 0.630 1.00 0.00 17 ASP A C 4
ATOM 4401 O O . ASP A 1 17 ? 10.108 -13.248 0.937 1.00 0.00 17 ASP A O 4
ATOM 4410 N N . LYS A 1 18 ? 12.166 -13.999 1.401 1.00 0.00 18 LYS A N 4
ATOM 4411 C CA . LYS A 1 18 ? 11.845 -14.706 2.634 1.00 0.00 18 LYS A CA 4
ATOM 4412 C C . LYS A 1 18 ? 11.583 -13.695 3.751 1.00 0.00 18 LYS A C 4
ATOM 4413 O O . LYS A 1 18 ? 12.527 -13.293 4.440 1.00 0.00 18 LYS A O 4
ATOM 4432 N N . GLY A 1 19 ? 10.333 -13.284 3.956 1.00 0.00 19 GLY A N 4
ATOM 4433 C CA . GLY A 1 19 ? 9.967 -12.318 4.985 1.00 0.00 19 GLY A CA 4
ATOM 4434 C C . GLY A 1 19 ? 8.582 -11.745 4.709 1.00 0.00 19 GLY A C 4
ATOM 4435 O O . GLY A 1 19 ? 7.690 -12.454 4.247 1.00 0.00 19 GLY A O 4
ATOM 4439 N N . PHE A 1 20 ? 8.368 -10.490 5.086 1.00 0.00 20 PHE A N 4
ATOM 4440 C CA . PHE A 1 20 ? 7.144 -9.711 4.899 1.00 0.00 20 PHE A CA 4
ATOM 4441 C C . PHE A 1 20 ? 7.577 -8.469 4.121 1.00 0.00 20 PHE A C 4
ATOM 4442 O O . PHE A 1 20 ? 8.776 -8.203 3.998 1.00 0.00 20 PHE A O 4
ATOM 4459 N N . VAL A 1 21 ? 6.647 -7.674 3.619 1.00 0.00 21 VAL A N 4
ATOM 4460 C CA . VAL A 1 21 ? 6.975 -6.489 2.848 1.00 0.00 21 VAL A CA 4
ATOM 4461 C C . VAL A 1 21 ? 5.955 -5.405 3.161 1.00 0.00 21 VAL A C 4
ATOM 4462 O O . VAL A 1 21 ? 4.789 -5.689 3.454 1.00 0.00 21 VAL A O 4
ATOM 4475 N N . THR A 1 22 ? 6.437 -4.170 3.223 1.00 0.00 22 THR A N 4
ATOM 4476 C CA . THR A 1 22 ? 5.601 -3.019 3.479 1.00 0.00 22 THR A CA 4
ATOM 4477 C C . THR A 1 22 ? 4.993 -2.660 2.118 1.00 0.00 22 THR A C 4
ATOM 4478 O O . THR A 1 22 ? 5.569 -2.956 1.071 1.00 0.00 22 THR A O 4
ATOM 4489 N N . MET A 1 23 ? 3.843 -2.004 2.096 1.00 0.00 23 MET A N 4
ATOM 4490 C CA . MET A 1 23 ? 3.156 -1.577 0.892 1.00 0.00 23 MET A CA 4
ATOM 4491 C C . MET A 1 23 ? 2.576 -0.196 1.159 1.00 0.00 23 MET A C 4
ATOM 4492 O O . MET A 1 23 ? 2.279 0.156 2.309 1.00 0.00 23 MET A O 4
ATOM 4506 N N . THR A 1 24 ? 2.423 0.583 0.095 1.00 0.00 24 THR A N 4
ATOM 4507 C CA . THR A 1 24 ? 1.876 1.923 0.152 1.00 0.00 24 THR A CA 4
ATOM 4508 C C . THR A 1 24 ? 0.825 2.089 -0.932 1.00 0.00 24 THR A C 4
ATOM 4509 O O . THR A 1 24 ? 0.788 1.329 -1.906 1.00 0.00 24 THR A O 4
ATOM 4520 N N . LEU A 1 25 ? -0.075 3.042 -0.723 1.00 0.00 25 LEU A N 4
ATOM 4521 C CA . LEU A 1 25 ? -1.150 3.368 -1.630 1.00 0.00 25 LEU A CA 4
ATOM 4522 C C . LEU A 1 25 ? -1.269 4.891 -1.611 1.00 0.00 25 LEU A C 4
ATOM 4523 O O . LEU A 1 25 ? -1.234 5.472 -0.521 1.00 0.00 25 LEU A O 4
ATOM 4539 N N . GLU A 1 26 ? -1.383 5.548 -2.764 1.00 0.00 26 GLU A N 4
ATOM 4540 C CA . GLU A 1 26 ? -1.509 7.002 -2.869 1.00 0.00 26 GLU A CA 4
ATOM 4541 C C . GLU A 1 26 ? -2.830 7.326 -3.548 1.00 0.00 26 GLU A C 4
ATOM 4542 O O . GLU A 1 26 ? -3.064 6.886 -4.673 1.00 0.00 26 GLU A O 4
ATOM 4554 N N . SER A 1 27 ? -3.685 8.029 -2.809 1.00 0.00 27 SER A N 4
ATOM 4555 C CA . SER A 1 27 ? -5.018 8.492 -3.158 1.00 0.00 27 SER A CA 4
ATOM 4556 C C . SER A 1 27 ? -4.966 9.685 -4.120 1.00 0.00 27 SER A C 4
ATOM 4557 O O . SER A 1 27 ? -3.887 10.161 -4.475 1.00 0.00 27 SER A O 4
ATOM 4565 N N . LEU A 1 28 ? -6.137 10.184 -4.530 1.00 0.00 28 LEU A N 4
ATOM 4566 C CA . LEU A 1 28 ? -6.275 11.331 -5.429 1.00 0.00 28 LEU A CA 4
ATOM 4567 C C . LEU A 1 28 ? -6.685 12.597 -4.678 1.00 0.00 28 LEU A C 4
ATOM 4568 O O . LEU A 1 28 ? -6.701 13.667 -5.283 1.00 0.00 28 LEU A O 4
ATOM 4584 N N . GLU A 1 29 ? -7.039 12.491 -3.396 1.00 0.00 29 GLU A N 4
ATOM 4585 C CA . GLU A 1 29 ? -7.480 13.589 -2.548 1.00 0.00 29 GLU A CA 4
ATOM 4586 C C . GLU A 1 29 ? -7.468 13.159 -1.075 1.00 0.00 29 GLU A C 4
ATOM 4587 O O . GLU A 1 29 ? -7.258 11.979 -0.765 1.00 0.00 29 GLU A O 4
ATOM 4599 N N . GLU A 1 30 ? -7.704 14.113 -0.173 1.00 0.00 30 GLU A N 4
ATOM 4600 C CA . GLU A 1 30 ? -7.766 13.926 1.273 1.00 0.00 30 GLU A CA 4
ATOM 4601 C C . GLU A 1 30 ? -9.001 13.097 1.628 1.00 0.00 30 GLU A C 4
ATOM 4602 O O . GLU A 1 30 ? -10.130 13.423 1.244 1.00 0.00 30 GLU A O 4
ATOM 4614 N N . ILE A 1 31 ? -8.758 12.021 2.373 1.00 0.00 31 ILE A N 4
ATOM 4615 C CA . ILE A 1 31 ? -9.739 11.053 2.853 1.00 0.00 31 ILE A CA 4
ATOM 4616 C C . ILE A 1 31 ? -10.120 11.349 4.314 1.00 0.00 31 ILE A C 4
ATOM 4617 O O . ILE A 1 31 ? -9.604 12.291 4.920 1.00 0.00 31 ILE A O 4
ATOM 4633 N N . GLN A 1 32 ? -11.051 10.573 4.881 1.00 0.00 32 GLN A N 4
ATOM 4634 C CA . GLN A 1 32 ? -11.515 10.730 6.258 1.00 0.00 32 GLN A CA 4
ATOM 4635 C C . GLN A 1 32 ? -10.485 10.125 7.215 1.00 0.00 32 GLN A C 4
ATOM 4636 O O . GLN A 1 32 ? -9.909 10.835 8.041 1.00 0.00 32 GLN A O 4
ATOM 4650 N N . ASP A 1 33 ? -10.291 8.808 7.128 1.00 0.00 33 ASP A N 4
ATOM 4651 C CA . ASP A 1 33 ? -9.369 7.980 7.906 1.00 0.00 33 ASP A CA 4
ATOM 4652 C C . ASP A 1 33 ? -9.202 6.666 7.115 1.00 0.00 33 ASP A C 4
ATOM 4653 O O . ASP A 1 33 ? -9.734 6.551 6.001 1.00 0.00 33 ASP A O 4
ATOM 4662 N N . VAL A 1 34 ? -8.518 5.653 7.660 1.00 0.00 34 VAL A N 4
ATOM 4663 C CA . VAL A 1 34 ? -8.278 4.357 7.006 1.00 0.00 34 VAL A CA 4
ATOM 4664 C C . VAL A 1 34 ? -9.553 3.681 6.480 1.00 0.00 34 VAL A C 4
ATOM 4665 O O . VAL A 1 34 ? -9.478 2.867 5.559 1.00 0.00 34 VAL A O 4
ATOM 4678 N N . SER A 1 35 ? -10.730 4.012 7.018 1.00 0.00 35 SER A N 4
ATOM 4679 C CA . SER A 1 35 ? -11.998 3.443 6.576 1.00 0.00 35 SER A CA 4
ATOM 4680 C C . SER A 1 35 ? -12.249 3.732 5.087 1.00 0.00 35 SER A C 4
ATOM 4681 O O . SER A 1 35 ? -12.902 2.935 4.413 1.00 0.00 35 SER A O 4
ATOM 4689 N N . CYS A 1 36 ? -11.742 4.849 4.542 1.00 0.00 36 CYS A N 4
ATOM 4690 C CA . CYS A 1 36 ? -11.931 5.151 3.124 1.00 0.00 36 CYS A CA 4
ATOM 4691 C C . CYS A 1 36 ? -11.072 4.212 2.269 1.00 0.00 36 CYS A C 4
ATOM 4692 O O . CYS A 1 36 ? -11.409 3.951 1.112 1.00 0.00 36 CYS A O 4
ATOM 4700 N N . ALA A 1 37 ? -9.954 3.717 2.807 1.00 0.00 37 ALA A N 4
ATOM 4701 C CA . ALA A 1 37 ? -9.087 2.797 2.098 1.00 0.00 37 ALA A CA 4
ATOM 4702 C C . ALA A 1 37 ? -9.731 1.411 2.169 1.00 0.00 37 ALA A C 4
ATOM 4703 O O . ALA A 1 37 ? -9.907 0.782 1.130 1.00 0.00 37 ALA A O 4
ATOM 4710 N N . TRP A 1 38 ? -10.126 0.946 3.365 1.00 0.00 38 TRP A N 4
ATOM 4711 C CA . TRP A 1 38 ? -10.752 -0.367 3.565 1.00 0.00 38 TRP A CA 4
ATOM 4712 C C . TRP A 1 38 ? -11.929 -0.592 2.607 1.00 0.00 38 TRP A C 4
ATOM 4713 O O . TRP A 1 38 ? -12.000 -1.635 1.954 1.00 0.00 38 TRP A O 4
ATOM 4734 N N . LYS A 1 39 ? -12.830 0.386 2.461 1.00 0.00 39 LYS A N 4
ATOM 4735 C CA . LYS A 1 39 ? -13.983 0.234 1.574 1.00 0.00 39 LYS A CA 4
ATOM 4736 C C . LYS A 1 39 ? -13.611 0.003 0.116 1.00 0.00 39 LYS A C 4
ATOM 4737 O O . LYS A 1 39 ? -14.264 -0.783 -0.565 1.00 0.00 39 LYS A O 4
ATOM 4756 N N . GLU A 1 40 ? -12.586 0.689 -0.383 1.00 0.00 40 GLU A N 4
ATOM 4757 C CA . GLU A 1 40 ? -12.179 0.548 -1.775 1.00 0.00 40 GLU A CA 4
ATOM 4758 C C . GLU A 1 40 ? -11.307 -0.692 -1.971 1.00 0.00 40 GLU A C 4
ATOM 4759 O O . GLU A 1 40 ? -11.454 -1.389 -2.972 1.00 0.00 40 GLU A O 4
ATOM 4771 N N . LEU A 1 41 ? -10.434 -1.012 -1.008 1.00 0.00 41 LEU A N 4
ATOM 4772 C CA . LEU A 1 41 ? -9.571 -2.194 -1.072 1.00 0.00 41 LEU A CA 4
ATOM 4773 C C . LEU A 1 41 ? -10.478 -3.413 -1.242 1.00 0.00 41 LEU A C 4
ATOM 4774 O O . LEU A 1 41 ? -10.249 -4.243 -2.116 1.00 0.00 41 LEU A O 4
ATOM 4790 N N . ASN A 1 42 ? -11.576 -3.458 -0.479 1.00 0.00 42 ASN A N 4
ATOM 4791 C CA . ASN A 1 42 ? -12.572 -4.527 -0.509 1.00 0.00 42 ASN A CA 4
ATOM 4792 C C . ASN A 1 42 ? -13.196 -4.732 -1.891 1.00 0.00 42 ASN A C 4
ATOM 4793 O O . ASN A 1 42 ? -13.718 -5.814 -2.152 1.00 0.00 42 ASN A O 4
ATOM 4804 N N . ARG A 1 43 ? -13.208 -3.710 -2.754 1.00 0.00 43 ARG A N 4
ATOM 4805 C CA . ARG A 1 43 ? -13.785 -3.782 -4.095 1.00 0.00 43 ARG A CA 4
ATOM 4806 C C . ARG A 1 43 ? -12.769 -4.098 -5.184 1.00 0.00 43 ARG A C 4
ATOM 4807 O O . ARG A 1 43 ? -13.189 -4.424 -6.295 1.00 0.00 43 ARG A O 4
ATOM 4828 N N . LYS A 1 44 ? -11.472 -4.002 -4.914 1.00 0.00 44 LYS A N 4
ATOM 4829 C CA . LYS A 1 44 ? -10.423 -4.261 -5.905 1.00 0.00 44 LYS A CA 4
ATOM 4830 C C . LYS A 1 44 ? -9.514 -5.427 -5.519 1.00 0.00 44 LYS A C 4
ATOM 4831 O O . LYS A 1 44 ? -8.563 -5.714 -6.248 1.00 0.00 44 LYS A O 4
ATOM 4850 N N . LEU A 1 45 ? -9.759 -6.097 -4.392 1.00 0.00 45 LEU A N 4
ATOM 4851 C CA . LEU A 1 45 ? -8.972 -7.220 -3.892 1.00 0.00 45 LEU A CA 4
ATOM 4852 C C . LEU A 1 45 ? -9.919 -8.298 -3.394 1.00 0.00 45 LEU A C 4
ATOM 4853 O O . LEU A 1 45 ? -11.104 -8.032 -3.169 1.00 0.00 45 LEU A O 4
ATOM 4869 N N . SER A 1 46 ? -9.417 -9.522 -3.243 1.00 0.00 46 SER A N 4
ATOM 4870 C CA . SER A 1 46 ? -10.218 -10.641 -2.782 1.00 0.00 46 SER A CA 4
ATOM 4871 C C . SER A 1 46 ? -10.514 -10.459 -1.305 1.00 0.00 46 SER A C 4
ATOM 4872 O O . SER A 1 46 ? -9.607 -10.135 -0.543 1.00 0.00 46 SER A O 4
ATOM 4880 N N . SER A 1 47 ? -11.732 -10.776 -0.872 1.00 0.00 47 SER A N 4
ATOM 4881 C CA . SER A 1 47 ? -12.128 -10.666 0.529 1.00 0.00 47 SER A CA 4
ATOM 4882 C C . SER A 1 47 ? -11.240 -11.545 1.432 1.00 0.00 47 SER A C 4
ATOM 4883 O O . SER A 1 47 ? -11.153 -11.333 2.641 1.00 0.00 47 SER A O 4
ATOM 4891 N N . ASN A 1 48 ? -10.594 -12.563 0.852 1.00 0.00 48 ASN A N 4
ATOM 4892 C CA . ASN A 1 48 ? -9.691 -13.469 1.541 1.00 0.00 48 ASN A CA 4
ATOM 4893 C C . ASN A 1 48 ? -8.344 -12.765 1.695 1.00 0.00 48 ASN A C 4
ATOM 4894 O O . ASN A 1 48 ? -7.965 -12.388 2.801 1.00 0.00 48 ASN A O 4
ATOM 4905 N N . ALA A 1 49 ? -7.678 -12.492 0.567 1.00 0.00 49 ALA A N 4
ATOM 4906 C CA . ALA A 1 49 ? -6.382 -11.835 0.511 1.00 0.00 49 ALA A CA 4
ATOM 4907 C C . ALA A 1 49 ? -6.364 -10.501 1.245 1.00 0.00 49 ALA A C 4
ATOM 4908 O O . ALA A 1 49 ? -5.422 -10.235 1.978 1.00 0.00 49 ALA A O 4
ATOM 4915 N N . VAL A 1 50 ? -7.371 -9.644 1.092 1.00 0.00 50 VAL A N 4
ATOM 4916 C CA . VAL A 1 50 ? -7.392 -8.341 1.750 1.00 0.00 50 VAL A CA 4
ATOM 4917 C C . VAL A 1 50 ? -7.312 -8.461 3.283 1.00 0.00 50 VAL A C 4
ATOM 4918 O O . VAL A 1 50 ? -6.818 -7.553 3.953 1.00 0.00 50 VAL A O 4
ATOM 4931 N N . SER A 1 51 ? -7.748 -9.593 3.848 1.00 0.00 51 SER A N 4
ATOM 4932 C CA . SER A 1 51 ? -7.720 -9.845 5.279 1.00 0.00 51 SER A CA 4
ATOM 4933 C C . SER A 1 51 ? -6.272 -9.959 5.802 1.00 0.00 51 SER A C 4
ATOM 4934 O O . SER A 1 51 ? -6.052 -9.816 7.011 1.00 0.00 51 SER A O 4
ATOM 4942 N N . GLN A 1 52 ? -5.289 -10.198 4.924 1.00 0.00 52 GLN A N 4
ATOM 4943 C CA . GLN A 1 52 ? -3.859 -10.331 5.222 1.00 0.00 52 GLN A CA 4
ATOM 4944 C C . GLN A 1 52 ? -3.204 -8.986 5.565 1.00 0.00 52 GLN A C 4
ATOM 4945 O O . GLN A 1 52 ? -2.077 -8.965 6.057 1.00 0.00 52 GLN A O 4
ATOM 4959 N N . ILE A 1 53 ? -3.848 -7.866 5.228 1.00 0.00 53 ILE A N 4
ATOM 4960 C CA . ILE A 1 53 ? -3.311 -6.538 5.486 1.00 0.00 53 ILE A CA 4
ATOM 4961 C C . ILE A 1 53 ? -3.245 -6.316 7.001 1.00 0.00 53 ILE A C 4
ATOM 4962 O O . ILE A 1 53 ? -4.228 -6.540 7.712 1.00 0.00 53 ILE A O 4
ATOM 4978 N N . THR A 1 54 ? -2.101 -5.841 7.492 1.00 0.00 54 THR A N 4
ATOM 4979 C CA . THR A 1 54 ? -1.874 -5.553 8.903 1.00 0.00 54 THR A CA 4
ATOM 4980 C C . THR A 1 54 ? -1.192 -4.186 9.027 1.00 0.00 54 THR A C 4
ATOM 4981 O O . THR A 1 54 ? -0.723 -3.620 8.035 1.00 0.00 54 THR A O 4
ATOM 4992 N N . ARG A 1 55 ? -1.140 -3.637 10.246 1.00 0.00 55 ARG A N 4
ATOM 4993 C CA . ARG A 1 55 ? -0.526 -2.341 10.564 1.00 0.00 55 ARG A CA 4
ATOM 4994 C C . ARG A 1 55 ? -1.015 -1.212 9.647 1.00 0.00 55 ARG A C 4
ATOM 4995 O O . ARG A 1 55 ? -0.247 -0.312 9.301 1.00 0.00 55 ARG A O 4
ATOM 5016 N N . MET A 1 56 ? -2.284 -1.235 9.241 1.00 0.00 56 MET A N 4
ATOM 5017 C CA . MET A 1 56 ? -2.842 -0.220 8.358 1.00 0.00 56 MET A CA 4
ATOM 5018 C C . MET A 1 56 ? -3.030 1.110 9.088 1.00 0.00 56 MET A C 4
ATOM 5019 O O . MET A 1 56 ? -3.936 1.231 9.917 1.00 0.00 56 MET A O 4
ATOM 5033 N N . CYS A 1 57 ? -2.200 2.101 8.753 1.00 0.00 57 CYS A N 4
ATOM 5034 C CA . CYS A 1 57 ? -2.215 3.451 9.303 1.00 0.00 57 CYS A CA 4
ATOM 5035 C C . CYS A 1 57 ? -2.246 4.486 8.169 1.00 0.00 57 CYS A C 4
ATOM 5036 O O . CYS A 1 57 ? -1.995 4.156 7.003 1.00 0.00 57 CYS A O 4
ATOM 5044 N N . LEU A 1 58 ? -2.594 5.726 8.502 1.00 0.00 58 LEU A N 4
ATOM 5045 C CA . LEU A 1 58 ? -2.632 6.853 7.574 1.00 0.00 58 LEU A CA 4
ATOM 5046 C C . LEU A 1 58 ? -1.205 7.366 7.392 1.00 0.00 58 LEU A C 4
ATOM 5047 O O . LEU A 1 58 ? -0.306 7.030 8.175 1.00 0.00 58 LEU A O 4
ATOM 5063 N N . LEU A 1 59 ? -0.990 8.146 6.336 1.00 0.00 59 LEU A N 4
ATOM 5064 C CA . LEU A 1 59 ? 0.294 8.765 6.051 1.00 0.00 59 LEU A CA 4
ATOM 5065 C C . LEU A 1 59 ? 0.174 10.256 6.309 1.00 0.00 59 LEU A C 4
ATOM 5066 O O . LEU A 1 59 ? -0.920 10.814 6.404 1.00 0.00 59 LEU A O 4
ATOM 5082 N N . LYS A 1 60 ? 1.334 10.893 6.440 1.00 0.00 60 LYS A N 4
ATOM 5083 C CA . LYS A 1 60 ? 1.428 12.315 6.693 1.00 0.00 60 LYS A CA 4
ATOM 5084 C C . LYS A 1 60 ? 0.722 13.076 5.571 1.00 0.00 60 LYS A C 4
ATOM 5085 O O . LYS A 1 60 ? 0.723 12.635 4.417 1.00 0.00 60 LYS A O 4
ATOM 5104 N N . GLY A 1 61 ? 0.128 14.218 5.897 1.00 0.00 61 GLY A N 4
ATOM 5105 C CA . GLY A 1 61 ? -0.574 15.055 4.934 1.00 0.00 61 GLY A CA 4
ATOM 5106 C C . GLY A 1 61 ? -1.864 14.436 4.397 1.00 0.00 61 GLY A C 4
ATOM 5107 O O . GLY A 1 61 ? -2.472 15.034 3.518 1.00 0.00 61 GLY A O 4
ATOM 5111 N N . ASN A 1 62 ? -2.283 13.264 4.896 1.00 0.00 62 ASN A N 4
ATOM 5112 C CA . ASN A 1 62 ? -3.493 12.543 4.496 1.00 0.00 62 ASN A CA 4
ATOM 5113 C C . ASN A 1 62 ? -3.627 12.413 2.970 1.00 0.00 62 ASN A C 4
ATOM 5114 O O . ASN A 1 62 ? -4.719 12.540 2.411 1.00 0.00 62 ASN A O 4
ATOM 5125 N N . MET A 1 63 ? -2.518 12.102 2.285 1.00 0.00 63 MET A N 4
ATOM 5126 C CA . MET A 1 63 ? -2.437 11.940 0.826 1.00 0.00 63 MET A CA 4
ATOM 5127 C C . MET A 1 63 ? -2.184 10.477 0.404 1.00 0.00 63 MET A C 4
ATOM 5128 O O . MET A 1 63 ? -1.879 10.209 -0.762 1.00 0.00 63 MET A O 4
ATOM 5142 N N . GLY A 1 64 ? -2.275 9.522 1.334 1.00 0.00 64 GLY A N 4
ATOM 5143 C CA . GLY A 1 64 ? -2.073 8.102 1.071 1.00 0.00 64 GLY A CA 4
ATOM 5144 C C . GLY A 1 64 ? -2.103 7.288 2.358 1.00 0.00 64 GLY A C 4
ATOM 5145 O O . GLY A 1 64 ? -2.342 7.838 3.436 1.00 0.00 64 GLY A O 4
ATOM 5149 N N . VAL A 1 65 ? -1.890 5.972 2.272 1.00 0.00 65 VAL A N 4
ATOM 5150 C CA . VAL A 1 65 ? -1.906 5.080 3.429 1.00 0.00 65 VAL A CA 4
ATOM 5151 C C . VAL A 1 65 ? -0.832 3.986 3.281 1.00 0.00 65 VAL A C 4
ATOM 5152 O O . VAL A 1 65 ? -0.534 3.565 2.159 1.00 0.00 65 VAL A O 4
ATOM 5165 N N . CYS A 1 66 ? -0.263 3.474 4.382 1.00 0.00 66 CYS A N 4
ATOM 5166 C CA . CYS A 1 66 ? 0.769 2.424 4.358 1.00 0.00 66 CYS A CA 4
ATOM 5167 C C . CYS A 1 66 ? 0.371 1.235 5.233 1.00 0.00 66 CYS A C 4
ATOM 5168 O O . CYS A 1 66 ? -0.309 1.416 6.250 1.00 0.00 66 CYS A O 4
ATOM 5176 N N . PHE A 1 67 ? 0.757 0.019 4.854 1.00 0.00 67 PHE A N 4
ATOM 5177 C CA . PHE A 1 67 ? 0.450 -1.195 5.605 1.00 0.00 67 PHE A CA 4
ATOM 5178 C C . PHE A 1 67 ? 1.495 -2.281 5.324 1.00 0.00 67 PHE A C 4
ATOM 5179 O O . PHE A 1 67 ? 2.404 -2.077 4.523 1.00 0.00 67 PHE A O 4
ATOM 5196 N N . ASP A 1 68 ? 1.380 -3.428 5.992 1.00 0.00 68 ASP A N 4
ATOM 5197 C CA . ASP A 1 68 ? 2.279 -4.578 5.875 1.00 0.00 68 ASP A CA 4
ATOM 5198 C C . ASP A 1 68 ? 1.517 -5.760 5.285 1.00 0.00 68 ASP A C 4
ATOM 5199 O O . ASP A 1 68 ? 0.324 -5.919 5.566 1.00 0.00 68 ASP A O 4
ATOM 5208 N N . VAL A 1 69 ? 2.208 -6.608 4.515 1.00 0.00 69 VAL A N 4
ATOM 5209 C CA . VAL A 1 69 ? 1.658 -7.800 3.869 1.00 0.00 69 VAL A CA 4
ATOM 5210 C C . VAL A 1 69 ? 2.730 -8.900 3.769 1.00 0.00 69 VAL A C 4
ATOM 5211 O O . VAL A 1 69 ? 3.926 -8.587 3.768 1.00 0.00 69 VAL A O 4
ATOM 5224 N N . PRO A 1 70 ? 2.360 -10.192 3.691 1.00 0.00 70 PRO A N 4
ATOM 5225 C CA . PRO A 1 70 ? 3.350 -11.249 3.540 1.00 0.00 70 PRO A CA 4
ATOM 5226 C C . PRO A 1 70 ? 3.848 -11.185 2.089 1.00 0.00 70 PRO A C 4
ATOM 5227 O O . PRO A 1 70 ? 3.072 -10.859 1.183 1.00 0.00 70 PRO A O 4
ATOM 5238 N N . THR A 1 71 ? 5.108 -11.539 1.830 1.00 0.00 71 THR A N 4
ATOM 5239 C CA . THR A 1 71 ? 5.651 -11.506 0.472 1.00 0.00 71 THR A CA 4
ATOM 5240 C C . THR A 1 71 ? 4.833 -12.404 -0.474 1.00 0.00 71 THR A C 4
ATOM 5241 O O . THR A 1 71 ? 4.641 -12.069 -1.638 1.00 0.00 71 THR A O 4
ATOM 5252 N N . THR A 1 72 ? 4.242 -13.492 0.026 1.00 0.00 72 THR A N 4
ATOM 5253 C CA . THR A 1 72 ? 3.441 -14.407 -0.774 1.00 0.00 72 THR A CA 4
ATOM 5254 C C . THR A 1 72 ? 2.199 -13.719 -1.377 1.00 0.00 72 THR A C 4
ATOM 5255 O O . THR A 1 72 ? 1.708 -14.156 -2.418 1.00 0.00 72 THR A O 4
ATOM 5266 N N . GLU A 1 73 ? 1.683 -12.649 -0.763 1.00 0.00 73 GLU A N 4
ATOM 5267 C CA . GLU A 1 73 ? 0.513 -11.928 -1.259 1.00 0.00 73 GLU A CA 4
ATOM 5268 C C . GLU A 1 73 ? 0.926 -10.701 -2.079 1.00 0.00 73 GLU A C 4
ATOM 5269 O O . GLU A 1 73 ? 0.158 -10.224 -2.904 1.00 0.00 73 GLU A O 4
ATOM 5281 N N . SER A 1 74 ? 2.150 -10.209 -1.898 1.00 0.00 74 SER A N 4
ATOM 5282 C CA . SER A 1 74 ? 2.729 -9.045 -2.558 1.00 0.00 74 SER A CA 4
ATOM 5283 C C . SER A 1 74 ? 2.620 -9.094 -4.091 1.00 0.00 74 SER A C 4
ATOM 5284 O O . SER A 1 74 ? 2.023 -8.197 -4.693 1.00 0.00 74 SER A O 4
ATOM 5292 N N . GLU A 1 75 ? 3.168 -10.124 -4.753 1.00 0.00 75 GLU A N 4
ATOM 5293 C CA . GLU A 1 75 ? 3.085 -10.195 -6.219 1.00 0.00 75 GLU A CA 4
ATOM 5294 C C . GLU A 1 75 ? 1.640 -10.435 -6.675 1.00 0.00 75 GLU A C 4
ATOM 5295 O O . GLU A 1 75 ? 1.269 -10.048 -7.787 1.00 0.00 75 GLU A O 4
ATOM 5307 N N . ARG A 1 76 ? 0.815 -11.066 -5.833 1.00 0.00 76 ARG A N 4
ATOM 5308 C CA . ARG A 1 76 ? -0.584 -11.326 -6.155 1.00 0.00 76 ARG A CA 4
ATOM 5309 C C . ARG A 1 76 ? -1.342 -10.005 -6.160 1.00 0.00 76 ARG A C 4
ATOM 5310 O O . ARG A 1 76 ? -2.139 -9.770 -7.065 1.00 0.00 76 ARG A O 4
ATOM 5331 N N . LEU A 1 77 ? -1.078 -9.151 -5.168 1.00 0.00 77 LEU A N 4
ATOM 5332 C CA . LEU A 1 77 ? -1.672 -7.835 -4.980 1.00 0.00 77 LEU A CA 4
ATOM 5333 C C . LEU A 1 77 ? -1.310 -6.982 -6.178 1.00 0.00 77 LEU A C 4
ATOM 5334 O O . LEU A 1 77 ? -2.193 -6.384 -6.783 1.00 0.00 77 LEU A O 4
ATOM 5350 N N . GLN A 1 78 ? -0.025 -6.950 -6.542 1.00 0.00 78 GLN A N 4
ATOM 5351 C CA . GLN A 1 78 ? 0.433 -6.186 -7.689 1.00 0.00 78 GLN A CA 4
ATOM 5352 C C . GLN A 1 78 ? -0.356 -6.600 -8.938 1.00 0.00 78 GLN A C 4
ATOM 5353 O O . GLN A 1 78 ? -0.835 -5.739 -9.684 1.00 0.00 78 GLN A O 4
ATOM 5367 N N . ALA A 1 79 ? -0.513 -7.908 -9.162 1.00 0.00 79 ALA A N 4
ATOM 5368 C CA . ALA A 1 79 ? -1.231 -8.444 -10.310 1.00 0.00 79 ALA A CA 4
ATOM 5369 C C . ALA A 1 79 ? -2.759 -8.281 -10.223 1.00 0.00 79 ALA A C 4
ATOM 5370 O O . ALA A 1 79 ? -3.425 -8.527 -11.233 1.00 0.00 79 ALA A O 4
ATOM 5377 N N . GLU A 1 80 ? -3.317 -7.861 -9.081 1.00 0.00 80 GLU A N 4
ATOM 5378 C CA . GLU A 1 80 ? -4.754 -7.664 -8.876 1.00 0.00 80 GLU A CA 4
ATOM 5379 C C . GLU A 1 80 ? -5.172 -6.194 -8.825 1.00 0.00 80 GLU A C 4
ATOM 5380 O O . GLU A 1 80 ? -6.291 -5.871 -9.231 1.00 0.00 80 GLU A O 4
ATOM 5392 N N . TRP A 1 81 ? -4.304 -5.301 -8.346 1.00 0.00 81 TRP A N 4
ATOM 5393 C CA . TRP A 1 81 ? -4.608 -3.883 -8.242 1.00 0.00 81 TRP A CA 4
ATOM 5394 C C . TRP A 1 81 ? -4.765 -3.291 -9.642 1.00 0.00 81 TRP A C 4
ATOM 5395 O O . TRP A 1 81 ? -3.785 -3.131 -10.379 1.00 0.00 81 TRP A O 4
ATOM 5416 N N . HIS A 1 82 ? -6.002 -3.006 -10.027 1.00 0.00 82 HIS A N 4
ATOM 5417 C CA . HIS A 1 82 ? -6.413 -2.447 -11.303 1.00 0.00 82 HIS A CA 4
ATOM 5418 C C . HIS A 1 82 ? -7.767 -1.765 -11.072 1.00 0.00 82 HIS A C 4
ATOM 5419 O O . HIS A 1 82 ? -8.220 -1.704 -9.923 1.00 0.00 82 HIS A O 4
ATOM 5433 N N . ASP A 1 83 ? -8.377 -1.214 -12.128 1.00 0.00 83 ASP A N 4
ATOM 5434 C CA . ASP A 1 83 ? -9.684 -0.543 -12.133 1.00 0.00 83 ASP A CA 4
ATOM 5435 C C . ASP A 1 83 ? -9.864 0.402 -10.942 1.00 0.00 83 ASP A C 4
ATOM 5436 O O . ASP A 1 83 ? -10.950 0.508 -10.374 1.00 0.00 83 ASP A O 4
ATOM 5445 N N . SER A 1 84 ? -8.804 1.112 -10.554 1.00 0.00 84 SER A N 4
ATOM 5446 C CA . SER A 1 84 ? -8.798 2.004 -9.406 1.00 0.00 84 SER A CA 4
ATOM 5447 C C . SER A 1 84 ? -8.269 3.405 -9.706 1.00 0.00 84 SER A C 4
ATOM 5448 O O . SER A 1 84 ? -7.759 3.678 -10.794 1.00 0.00 84 SER A O 4
ATOM 5456 N N . ASP A 1 85 ? -8.359 4.278 -8.706 1.00 0.00 85 ASP A N 4
ATOM 5457 C CA . ASP A 1 85 ? -7.947 5.681 -8.703 1.00 0.00 85 ASP A CA 4
ATOM 5458 C C . ASP A 1 85 ? -6.798 5.946 -7.720 1.00 0.00 85 ASP A C 4
ATOM 5459 O O . ASP A 1 85 ? -6.547 7.096 -7.369 1.00 0.00 85 ASP A O 4
ATOM 5468 N N . TRP A 1 86 ? -6.112 4.902 -7.234 1.00 0.00 86 TRP A N 4
ATOM 5469 C CA . TRP A 1 86 ? -4.981 5.027 -6.309 1.00 0.00 86 TRP A CA 4
ATOM 5470 C C . TRP A 1 86 ? -3.799 4.234 -6.880 1.00 0.00 86 TRP A C 4
ATOM 5471 O O . TRP A 1 86 ? -4.018 3.187 -7.505 1.00 0.00 86 TRP A O 4
ATOM 5492 N N . ILE A 1 87 ? -2.569 4.693 -6.633 1.00 0.00 87 ILE A N 4
ATOM 5493 C CA . ILE A 1 87 ? -1.326 4.080 -7.104 1.00 0.00 87 ILE A CA 4
ATOM 5494 C C . ILE A 1 87 ? -0.788 3.156 -6.017 1.00 0.00 87 ILE A C 4
ATOM 5495 O O . ILE A 1 87 ? -0.662 3.574 -4.863 1.00 0.00 87 ILE A O 4
ATOM 5511 N N . LEU A 1 88 ? -0.458 1.917 -6.385 1.00 0.00 88 LEU A N 4
ATOM 5512 C CA . LEU A 1 88 ? 0.081 0.893 -5.495 1.00 0.00 88 LEU A CA 4
ATOM 5513 C C . LEU A 1 88 ? 1.586 0.794 -5.706 1.00 0.00 88 LEU A C 4
ATOM 5514 O O . LEU A 1 88 ? 2.012 0.392 -6.791 1.00 0.00 88 LEU A O 4
ATOM 5530 N N . SER A 1 89 ? 2.386 1.116 -4.688 1.00 0.00 89 SER A N 4
ATOM 5531 C CA . SER A 1 89 ? 3.841 1.035 -4.766 1.00 0.00 89 SER A CA 4
ATOM 5532 C C . SER A 1 89 ? 4.377 0.402 -3.487 1.00 0.00 89 SER A C 4
ATOM 5533 O O . SER A 1 89 ? 3.893 0.668 -2.382 1.00 0.00 89 SER A O 4
ATOM 5541 N N . VAL A 1 90 ? 5.371 -0.457 -3.665 1.00 0.00 90 VAL A N 4
ATOM 5542 C CA . VAL A 1 90 ? 6.061 -1.211 -2.627 1.00 0.00 90 VAL A CA 4
ATOM 5543 C C . VAL A 1 90 ? 7.322 -0.427 -2.242 1.00 0.00 90 VAL A C 4
ATOM 5544 O O . VAL A 1 90 ? 8.228 -0.300 -3.070 1.00 0.00 90 VAL A O 4
ATOM 5557 N N . PRO A 1 91 ? 7.388 0.159 -1.038 1.00 0.00 91 PRO A N 4
ATOM 5558 C CA . PRO A 1 91 ? 8.542 0.909 -0.595 1.00 0.00 91 PRO A CA 4
ATOM 5559 C C . PRO A 1 91 ? 9.659 -0.029 -0.118 1.00 0.00 91 PRO A C 4
ATOM 5560 O O . PRO A 1 91 ? 9.496 -1.248 0.031 1.00 0.00 91 PRO A O 4
ATOM 5571 N N . ALA A 1 92 ? 10.822 0.568 0.097 1.00 0.00 92 ALA A N 4
ATOM 5572 C CA . ALA A 1 92 ? 12.050 -0.038 0.576 1.00 0.00 92 ALA A CA 4
ATOM 5573 C C . ALA A 1 92 ? 12.337 0.638 1.904 1.00 0.00 92 ALA A C 4
ATOM 5574 O O . ALA A 1 92 ? 12.132 1.871 1.984 1.00 0.00 92 ALA A O 4
ATOM 5581 N N . GLY A 1 1 ? 11.979 24.779 -9.470 1.00 0.00 1 GLY A N 5
ATOM 5582 C CA . GLY A 1 1 ? 12.189 24.207 -10.799 1.00 0.00 1 GLY A CA 5
ATOM 5583 C C . GLY A 1 1 ? 11.001 23.348 -11.161 1.00 0.00 1 GLY A C 5
ATOM 5584 O O . GLY A 1 1 ? 9.865 23.807 -11.016 1.00 0.00 1 GLY A O 5
ATOM 5588 N N . SER A 1 2 ? 11.248 22.100 -11.571 1.00 0.00 2 SER A N 5
ATOM 5589 C CA . SER A 1 2 ? 10.232 21.126 -11.954 1.00 0.00 2 SER A CA 5
ATOM 5590 C C . SER A 1 2 ? 9.388 21.561 -13.157 1.00 0.00 2 SER A C 5
ATOM 5591 O O . SER A 1 2 ? 9.516 22.666 -13.693 1.00 0.00 2 SER A O 5
ATOM 5599 N N . SER A 1 3 ? 8.544 20.649 -13.618 1.00 0.00 3 SER A N 5
ATOM 5600 C CA . SER A 1 3 ? 7.631 20.830 -14.730 1.00 0.00 3 SER A CA 5
ATOM 5601 C C . SER A 1 3 ? 6.221 20.555 -14.206 1.00 0.00 3 SER A C 5
ATOM 5602 O O . SER A 1 3 ? 6.049 20.086 -13.072 1.00 0.00 3 SER A O 5
ATOM 5610 N N . GLY A 1 4 ? 5.199 20.873 -14.995 1.00 0.00 4 GLY A N 5
ATOM 5611 C CA . GLY A 1 4 ? 3.821 20.637 -14.600 1.00 0.00 4 GLY A CA 5
ATOM 5612 C C . GLY A 1 4 ? 3.599 19.132 -14.601 1.00 0.00 4 GLY A C 5
ATOM 5613 O O . GLY A 1 4 ? 3.303 18.554 -13.557 1.00 0.00 4 GLY A O 5
ATOM 5617 N N . SER A 1 5 ? 3.803 18.492 -15.756 1.00 0.00 5 SER A N 5
ATOM 5618 C CA . SER A 1 5 ? 3.644 17.052 -15.893 1.00 0.00 5 SER A CA 5
ATOM 5619 C C . SER A 1 5 ? 4.572 16.350 -14.897 1.00 0.00 5 SER A C 5
ATOM 5620 O O . SER A 1 5 ? 5.750 16.721 -14.759 1.00 0.00 5 SER A O 5
ATOM 5628 N N . SER A 1 6 ? 4.038 15.333 -14.224 1.00 0.00 6 SER A N 5
ATOM 5629 C CA . SER A 1 6 ? 4.706 14.537 -13.208 1.00 0.00 6 SER A CA 5
ATOM 5630 C C . SER A 1 6 ? 4.066 13.141 -13.142 1.00 0.00 6 SER A C 5
ATOM 5631 O O . SER A 1 6 ? 3.074 12.895 -13.835 1.00 0.00 6 SER A O 5
ATOM 5639 N N . GLY A 1 7 ? 4.595 12.234 -12.317 1.00 0.00 7 GLY A N 5
ATOM 5640 C CA . GLY A 1 7 ? 4.083 10.876 -12.152 1.00 0.00 7 GLY A CA 5
ATOM 5641 C C . GLY A 1 7 ? 5.039 9.847 -12.732 1.00 0.00 7 GLY A C 5
ATOM 5642 O O . GLY A 1 7 ? 4.794 9.311 -13.817 1.00 0.00 7 GLY A O 5
ATOM 5646 N N . PHE A 1 8 ? 6.145 9.591 -12.026 1.00 0.00 8 PHE A N 5
ATOM 5647 C CA . PHE A 1 8 ? 7.135 8.613 -12.463 1.00 0.00 8 PHE A CA 5
ATOM 5648 C C . PHE A 1 8 ? 6.494 7.226 -12.457 1.00 0.00 8 PHE A C 5
ATOM 5649 O O . PHE A 1 8 ? 5.620 6.932 -11.636 1.00 0.00 8 PHE A O 5
ATOM 5666 N N . GLU A 1 9 ? 6.969 6.349 -13.332 1.00 0.00 9 GLU A N 5
ATOM 5667 C CA . GLU A 1 9 ? 6.497 4.982 -13.476 1.00 0.00 9 GLU A CA 5
ATOM 5668 C C . GLU A 1 9 ? 7.730 4.066 -13.464 1.00 0.00 9 GLU A C 5
ATOM 5669 O O . GLU A 1 9 ? 8.108 3.529 -14.508 1.00 0.00 9 GLU A O 5
ATOM 5681 N N . PRO A 1 10 ? 8.418 3.914 -12.314 1.00 0.00 10 PRO A N 5
ATOM 5682 C CA . PRO A 1 10 ? 9.603 3.076 -12.229 1.00 0.00 10 PRO A CA 5
ATOM 5683 C C . PRO A 1 10 ? 9.242 1.594 -12.337 1.00 0.00 10 PRO A C 5
ATOM 5684 O O . PRO A 1 10 ? 8.209 1.151 -11.820 1.00 0.00 10 PRO A O 5
ATOM 5695 N N . ARG A 1 11 ? 10.091 0.800 -12.991 1.00 0.00 11 ARG A N 5
ATOM 5696 C CA . ARG A 1 11 ? 9.880 -0.631 -13.174 1.00 0.00 11 ARG A CA 5
ATOM 5697 C C . ARG A 1 11 ? 11.228 -1.311 -13.326 1.00 0.00 11 ARG A C 5
ATOM 5698 O O . ARG A 1 11 ? 11.863 -1.188 -14.375 1.00 0.00 11 ARG A O 5
ATOM 5719 N N . SER A 1 12 ? 11.694 -2.016 -12.301 1.00 0.00 12 SER A N 5
ATOM 5720 C CA . SER A 1 12 ? 12.973 -2.721 -12.302 1.00 0.00 12 SER A CA 5
ATOM 5721 C C . SER A 1 12 ? 12.839 -3.997 -11.468 1.00 0.00 12 SER A C 5
ATOM 5722 O O . SER A 1 12 ? 11.726 -4.373 -11.091 1.00 0.00 12 SER A O 5
ATOM 5730 N N . LEU A 1 13 ? 13.959 -4.666 -11.188 1.00 0.00 13 LEU A N 5
ATOM 5731 C CA . LEU A 1 13 ? 14.041 -5.875 -10.388 1.00 0.00 13 LEU A CA 5
ATOM 5732 C C . LEU A 1 13 ? 15.169 -5.682 -9.381 1.00 0.00 13 LEU A C 5
ATOM 5733 O O . LEU A 1 13 ? 16.302 -5.409 -9.781 1.00 0.00 13 LEU A O 5
ATOM 5749 N N . ILE A 1 14 ? 14.863 -5.804 -8.095 1.00 0.00 14 ILE A N 5
ATOM 5750 C CA . ILE A 1 14 ? 15.800 -5.684 -6.983 1.00 0.00 14 ILE A CA 5
ATOM 5751 C C . ILE A 1 14 ? 15.782 -7.048 -6.280 1.00 0.00 14 ILE A C 5
ATOM 5752 O O . ILE A 1 14 ? 15.779 -8.072 -6.965 1.00 0.00 14 ILE A O 5
ATOM 5768 N N . THR A 1 15 ? 15.890 -7.089 -4.959 1.00 0.00 15 THR A N 5
ATOM 5769 C CA . THR A 1 15 ? 15.839 -8.282 -4.134 1.00 0.00 15 THR A CA 5
ATOM 5770 C C . THR A 1 15 ? 14.860 -7.912 -3.010 1.00 0.00 15 THR A C 5
ATOM 5771 O O . THR A 1 15 ? 14.647 -6.722 -2.736 1.00 0.00 15 THR A O 5
ATOM 5782 N N . SER A 1 16 ? 14.270 -8.912 -2.365 1.00 0.00 16 SER A N 5
ATOM 5783 C CA . SER A 1 16 ? 13.304 -8.712 -1.298 1.00 0.00 16 SER A CA 5
ATOM 5784 C C . SER A 1 16 ? 13.546 -9.715 -0.180 1.00 0.00 16 SER A C 5
ATOM 5785 O O . SER A 1 16 ? 14.064 -10.812 -0.422 1.00 0.00 16 SER A O 5
ATOM 5793 N N . ASP A 1 17 ? 13.183 -9.333 1.044 1.00 0.00 17 ASP A N 5
ATOM 5794 C CA . ASP A 1 17 ? 13.345 -10.192 2.211 1.00 0.00 17 ASP A CA 5
ATOM 5795 C C . ASP A 1 17 ? 12.306 -11.304 2.120 1.00 0.00 17 ASP A C 5
ATOM 5796 O O . ASP A 1 17 ? 11.136 -11.051 1.825 1.00 0.00 17 ASP A O 5
ATOM 5805 N N . LYS A 1 18 ? 12.698 -12.543 2.415 1.00 0.00 18 LYS A N 5
ATOM 5806 C CA . LYS A 1 18 ? 11.828 -13.719 2.373 1.00 0.00 18 LYS A CA 5
ATOM 5807 C C . LYS A 1 18 ? 10.901 -13.761 3.603 1.00 0.00 18 LYS A C 5
ATOM 5808 O O . LYS A 1 18 ? 10.908 -14.744 4.348 1.00 0.00 18 LYS A O 5
ATOM 5827 N N . GLY A 1 19 ? 10.107 -12.717 3.837 1.00 0.00 19 GLY A N 5
ATOM 5828 C CA . GLY A 1 19 ? 9.202 -12.645 4.973 1.00 0.00 19 GLY A CA 5
ATOM 5829 C C . GLY A 1 19 ? 8.055 -11.687 4.701 1.00 0.00 19 GLY A C 5
ATOM 5830 O O . GLY A 1 19 ? 7.047 -12.084 4.106 1.00 0.00 19 GLY A O 5
ATOM 5834 N N . PHE A 1 20 ? 8.183 -10.446 5.161 1.00 0.00 20 PHE A N 5
ATOM 5835 C CA . PHE A 1 20 ? 7.182 -9.402 5.002 1.00 0.00 20 PHE A CA 5
ATOM 5836 C C . PHE A 1 20 ? 7.756 -8.219 4.248 1.00 0.00 20 PHE A C 5
ATOM 5837 O O . PHE A 1 20 ? 8.973 -8.013 4.180 1.00 0.00 20 PHE A O 5
ATOM 5854 N N . VAL A 1 21 ? 6.833 -7.431 3.713 1.00 0.00 21 VAL A N 5
ATOM 5855 C CA . VAL A 1 21 ? 7.091 -6.247 2.936 1.00 0.00 21 VAL A CA 5
ATOM 5856 C C . VAL A 1 21 ? 6.016 -5.218 3.289 1.00 0.00 21 VAL A C 5
ATOM 5857 O O . VAL A 1 21 ? 4.927 -5.563 3.768 1.00 0.00 21 VAL A O 5
ATOM 5870 N N . THR A 1 22 ? 6.355 -3.945 3.132 1.00 0.00 22 THR A N 5
ATOM 5871 C CA . THR A 1 22 ? 5.457 -2.837 3.394 1.00 0.00 22 THR A CA 5
ATOM 5872 C C . THR A 1 22 ? 4.922 -2.383 2.031 1.00 0.00 22 THR A C 5
ATOM 5873 O O . THR A 1 22 ? 5.599 -2.493 1.012 1.00 0.00 22 THR A O 5
ATOM 5884 N N . MET A 1 23 ? 3.694 -1.886 1.996 1.00 0.00 23 MET A N 5
ATOM 5885 C CA . MET A 1 23 ? 3.017 -1.389 0.809 1.00 0.00 23 MET A CA 5
ATOM 5886 C C . MET A 1 23 ? 2.639 0.061 1.092 1.00 0.00 23 MET A C 5
ATOM 5887 O O . MET A 1 23 ? 2.541 0.478 2.252 1.00 0.00 23 MET A O 5
ATOM 5901 N N . THR A 1 24 ? 2.442 0.839 0.035 1.00 0.00 24 THR A N 5
ATOM 5902 C CA . THR A 1 24 ? 2.066 2.242 0.116 1.00 0.00 24 THR A CA 5
ATOM 5903 C C . THR A 1 24 ? 0.973 2.448 -0.928 1.00 0.00 24 THR A C 5
ATOM 5904 O O . THR A 1 24 ? 1.056 1.904 -2.032 1.00 0.00 24 THR A O 5
ATOM 5915 N N . LEU A 1 25 ? -0.067 3.212 -0.592 1.00 0.00 25 LEU A N 5
ATOM 5916 C CA . LEU A 1 25 ? -1.194 3.488 -1.472 1.00 0.00 25 LEU A CA 5
ATOM 5917 C C . LEU A 1 25 ? -1.512 4.979 -1.383 1.00 0.00 25 LEU A C 5
ATOM 5918 O O . LEU A 1 25 ? -1.928 5.440 -0.320 1.00 0.00 25 LEU A O 5
ATOM 5934 N N . GLU A 1 26 ? -1.202 5.748 -2.428 1.00 0.00 26 GLU A N 5
ATOM 5935 C CA . GLU A 1 26 ? -1.457 7.192 -2.477 1.00 0.00 26 GLU A CA 5
ATOM 5936 C C . GLU A 1 26 ? -2.863 7.450 -3.028 1.00 0.00 26 GLU A C 5
ATOM 5937 O O . GLU A 1 26 ? -3.372 6.642 -3.801 1.00 0.00 26 GLU A O 5
ATOM 5949 N N . SER A 1 27 ? -3.469 8.574 -2.644 1.00 0.00 27 SER A N 5
ATOM 5950 C CA . SER A 1 27 ? -4.801 9.003 -3.051 1.00 0.00 27 SER A CA 5
ATOM 5951 C C . SER A 1 27 ? -4.713 10.209 -3.982 1.00 0.00 27 SER A C 5
ATOM 5952 O O . SER A 1 27 ? -3.686 10.892 -4.080 1.00 0.00 27 SER A O 5
ATOM 5960 N N . LEU A 1 28 ? -5.823 10.490 -4.661 1.00 0.00 28 LEU A N 5
ATOM 5961 C CA . LEU A 1 28 ? -5.950 11.618 -5.561 1.00 0.00 28 LEU A CA 5
ATOM 5962 C C . LEU A 1 28 ? -6.036 12.885 -4.707 1.00 0.00 28 LEU A C 5
ATOM 5963 O O . LEU A 1 28 ? -5.448 13.904 -5.079 1.00 0.00 28 LEU A O 5
ATOM 5979 N N . GLU A 1 29 ? -6.768 12.832 -3.583 1.00 0.00 29 GLU A N 5
ATOM 5980 C CA . GLU A 1 29 ? -6.983 13.934 -2.644 1.00 0.00 29 GLU A CA 5
ATOM 5981 C C . GLU A 1 29 ? -7.213 13.373 -1.223 1.00 0.00 29 GLU A C 5
ATOM 5982 O O . GLU A 1 29 ? -7.402 12.162 -1.050 1.00 0.00 29 GLU A O 5
ATOM 5994 N N . GLU A 1 30 ? -7.226 14.263 -0.224 1.00 0.00 30 GLU A N 5
ATOM 5995 C CA . GLU A 1 30 ? -7.406 14.040 1.214 1.00 0.00 30 GLU A CA 5
ATOM 5996 C C . GLU A 1 30 ? -8.607 13.155 1.541 1.00 0.00 30 GLU A C 5
ATOM 5997 O O . GLU A 1 30 ? -9.726 13.381 1.073 1.00 0.00 30 GLU A O 5
ATOM 6009 N N . ILE A 1 31 ? -8.386 12.183 2.419 1.00 0.00 31 ILE A N 5
ATOM 6010 C CA . ILE A 1 31 ? -9.400 11.250 2.906 1.00 0.00 31 ILE A CA 5
ATOM 6011 C C . ILE A 1 31 ? -9.545 11.449 4.419 1.00 0.00 31 ILE A C 5
ATOM 6012 O O . ILE A 1 31 ? -8.605 11.908 5.076 1.00 0.00 31 ILE A O 5
ATOM 6028 N N . GLN A 1 32 ? -10.689 11.079 4.994 1.00 0.00 32 GLN A N 5
ATOM 6029 C CA . GLN A 1 32 ? -10.924 11.238 6.427 1.00 0.00 32 GLN A CA 5
ATOM 6030 C C . GLN A 1 32 ? -10.160 10.218 7.272 1.00 0.00 32 GLN A C 5
ATOM 6031 O O . GLN A 1 32 ? -9.469 10.600 8.214 1.00 0.00 32 GLN A O 5
ATOM 6045 N N . ASP A 1 33 ? -10.323 8.926 6.981 1.00 0.00 33 ASP A N 5
ATOM 6046 C CA . ASP A 1 33 ? -9.681 7.836 7.712 1.00 0.00 33 ASP A CA 5
ATOM 6047 C C . ASP A 1 33 ? -9.406 6.698 6.737 1.00 0.00 33 ASP A C 5
ATOM 6048 O O . ASP A 1 33 ? -9.844 6.726 5.583 1.00 0.00 33 ASP A O 5
ATOM 6057 N N . VAL A 1 34 ? -8.727 5.654 7.218 1.00 0.00 34 VAL A N 5
ATOM 6058 C CA . VAL A 1 34 ? -8.404 4.476 6.421 1.00 0.00 34 VAL A CA 5
ATOM 6059 C C . VAL A 1 34 ? -9.667 3.708 5.985 1.00 0.00 34 VAL A C 5
ATOM 6060 O O . VAL A 1 34 ? -9.564 2.787 5.181 1.00 0.00 34 VAL A O 5
ATOM 6073 N N . SER A 1 35 ? -10.857 4.049 6.500 1.00 0.00 35 SER A N 5
ATOM 6074 C CA . SER A 1 35 ? -12.107 3.381 6.165 1.00 0.00 35 SER A CA 5
ATOM 6075 C C . SER A 1 35 ? -12.363 3.416 4.658 1.00 0.00 35 SER A C 5
ATOM 6076 O O . SER A 1 35 ? -12.697 2.374 4.097 1.00 0.00 35 SER A O 5
ATOM 6084 N N . CYS A 1 36 ? -12.167 4.560 3.984 1.00 0.00 36 CYS A N 5
ATOM 6085 C CA . CYS A 1 36 ? -12.375 4.647 2.538 1.00 0.00 36 CYS A CA 5
ATOM 6086 C C . CYS A 1 36 ? -11.469 3.629 1.837 1.00 0.00 36 CYS A C 5
ATOM 6087 O O . CYS A 1 36 ? -11.922 2.895 0.958 1.00 0.00 36 CYS A O 5
ATOM 6095 N N . ALA A 1 37 ? -10.194 3.569 2.239 1.00 0.00 37 ALA A N 5
ATOM 6096 C CA . ALA A 1 37 ? -9.230 2.643 1.671 1.00 0.00 37 ALA A CA 5
ATOM 6097 C C . ALA A 1 37 ? -9.683 1.197 1.918 1.00 0.00 37 ALA A C 5
ATOM 6098 O O . ALA A 1 37 ? -9.733 0.413 0.977 1.00 0.00 37 ALA A O 5
ATOM 6105 N N . TRP A 1 38 ? -10.065 0.826 3.147 1.00 0.00 38 TRP A N 5
ATOM 6106 C CA . TRP A 1 38 ? -10.532 -0.528 3.465 1.00 0.00 38 TRP A CA 5
ATOM 6107 C C . TRP A 1 38 ? -11.713 -0.915 2.572 1.00 0.00 38 TRP A C 5
ATOM 6108 O O . TRP A 1 38 ? -11.737 -2.013 2.008 1.00 0.00 38 TRP A O 5
ATOM 6129 N N . LYS A 1 39 ? -12.697 -0.022 2.445 1.00 0.00 39 LYS A N 5
ATOM 6130 C CA . LYS A 1 39 ? -13.886 -0.244 1.631 1.00 0.00 39 LYS A CA 5
ATOM 6131 C C . LYS A 1 39 ? -13.495 -0.469 0.177 1.00 0.00 39 LYS A C 5
ATOM 6132 O O . LYS A 1 39 ? -14.047 -1.371 -0.452 1.00 0.00 39 LYS A O 5
ATOM 6151 N N . GLU A 1 40 ? -12.553 0.309 -0.356 1.00 0.00 40 GLU A N 5
ATOM 6152 C CA . GLU A 1 40 ? -12.111 0.177 -1.738 1.00 0.00 40 GLU A CA 5
ATOM 6153 C C . GLU A 1 40 ? -11.286 -1.094 -1.941 1.00 0.00 40 GLU A C 5
ATOM 6154 O O . GLU A 1 40 ? -11.443 -1.778 -2.947 1.00 0.00 40 GLU A O 5
ATOM 6166 N N . LEU A 1 41 ? -10.424 -1.447 -0.985 1.00 0.00 41 LEU A N 5
ATOM 6167 C CA . LEU A 1 41 ? -9.608 -2.655 -1.052 1.00 0.00 41 LEU A CA 5
ATOM 6168 C C . LEU A 1 41 ? -10.559 -3.845 -1.189 1.00 0.00 41 LEU A C 5
ATOM 6169 O O . LEU A 1 41 ? -10.378 -4.684 -2.066 1.00 0.00 41 LEU A O 5
ATOM 6185 N N . ASN A 1 42 ? -11.609 -3.892 -0.358 1.00 0.00 42 ASN A N 5
ATOM 6186 C CA . ASN A 1 42 ? -12.619 -4.956 -0.382 1.00 0.00 42 ASN A CA 5
ATOM 6187 C C . ASN A 1 42 ? -13.414 -4.956 -1.702 1.00 0.00 42 ASN A C 5
ATOM 6188 O O . ASN A 1 42 ? -14.199 -5.867 -1.949 1.00 0.00 42 ASN A O 5
ATOM 6199 N N . ARG A 1 43 ? -13.286 -3.926 -2.545 1.00 0.00 43 ARG A N 5
ATOM 6200 C CA . ARG A 1 43 ? -13.961 -3.825 -3.835 1.00 0.00 43 ARG A CA 5
ATOM 6201 C C . ARG A 1 43 ? -13.059 -4.185 -5.016 1.00 0.00 43 ARG A C 5
ATOM 6202 O O . ARG A 1 43 ? -13.577 -4.391 -6.112 1.00 0.00 43 ARG A O 5
ATOM 6223 N N . LYS A 1 44 ? -11.741 -4.250 -4.831 1.00 0.00 44 LYS A N 5
ATOM 6224 C CA . LYS A 1 44 ? -10.784 -4.568 -5.898 1.00 0.00 44 LYS A CA 5
ATOM 6225 C C . LYS A 1 44 ? -9.943 -5.808 -5.578 1.00 0.00 44 LYS A C 5
ATOM 6226 O O . LYS A 1 44 ? -9.167 -6.243 -6.428 1.00 0.00 44 LYS A O 5
ATOM 6245 N N . LEU A 1 45 ? -10.066 -6.381 -4.381 1.00 0.00 45 LEU A N 5
ATOM 6246 C CA . LEU A 1 45 ? -9.342 -7.561 -3.910 1.00 0.00 45 LEU A CA 5
ATOM 6247 C C . LEU A 1 45 ? -10.364 -8.551 -3.347 1.00 0.00 45 LEU A C 5
ATOM 6248 O O . LEU A 1 45 ? -11.558 -8.249 -3.290 1.00 0.00 45 LEU A O 5
ATOM 6264 N N . SER A 1 46 ? -9.906 -9.732 -2.938 1.00 0.00 46 SER A N 5
ATOM 6265 C CA . SER A 1 46 ? -10.760 -10.763 -2.356 1.00 0.00 46 SER A CA 5
ATOM 6266 C C . SER A 1 46 ? -10.672 -10.639 -0.835 1.00 0.00 46 SER A C 5
ATOM 6267 O O . SER A 1 46 ? -9.606 -10.320 -0.304 1.00 0.00 46 SER A O 5
ATOM 6275 N N . SER A 1 47 ? -11.748 -10.954 -0.117 1.00 0.00 47 SER A N 5
ATOM 6276 C CA . SER A 1 47 ? -11.805 -10.892 1.336 1.00 0.00 47 SER A CA 5
ATOM 6277 C C . SER A 1 47 ? -10.732 -11.763 1.997 1.00 0.00 47 SER A C 5
ATOM 6278 O O . SER A 1 47 ? -10.219 -11.398 3.055 1.00 0.00 47 SER A O 5
ATOM 6286 N N . ASN A 1 48 ? -10.360 -12.896 1.390 1.00 0.00 48 ASN A N 5
ATOM 6287 C CA . ASN A 1 48 ? -9.335 -13.768 1.967 1.00 0.00 48 ASN A CA 5
ATOM 6288 C C . ASN A 1 48 ? -7.919 -13.230 1.733 1.00 0.00 48 ASN A C 5
ATOM 6289 O O . ASN A 1 48 ? -6.991 -13.622 2.440 1.00 0.00 48 ASN A O 5
ATOM 6300 N N . ALA A 1 49 ? -7.725 -12.360 0.735 1.00 0.00 49 ALA A N 5
ATOM 6301 C CA . ALA A 1 49 ? -6.433 -11.755 0.427 1.00 0.00 49 ALA A CA 5
ATOM 6302 C C . ALA A 1 49 ? -6.293 -10.472 1.238 1.00 0.00 49 ALA A C 5
ATOM 6303 O O . ALA A 1 49 ? -5.277 -10.270 1.897 1.00 0.00 49 ALA A O 5
ATOM 6310 N N . VAL A 1 50 ? -7.336 -9.632 1.254 1.00 0.00 50 VAL A N 5
ATOM 6311 C CA . VAL A 1 50 ? -7.335 -8.369 1.981 1.00 0.00 50 VAL A CA 5
ATOM 6312 C C . VAL A 1 50 ? -7.053 -8.604 3.476 1.00 0.00 50 VAL A C 5
ATOM 6313 O O . VAL A 1 50 ? -6.515 -7.728 4.143 1.00 0.00 50 VAL A O 5
ATOM 6326 N N . SER A 1 51 ? -7.373 -9.791 4.004 1.00 0.00 51 SER A N 5
ATOM 6327 C CA . SER A 1 51 ? -7.148 -10.169 5.392 1.00 0.00 51 SER A CA 5
ATOM 6328 C C . SER A 1 51 ? -5.650 -10.128 5.751 1.00 0.00 51 SER A C 5
ATOM 6329 O O . SER A 1 51 ? -5.291 -9.906 6.915 1.00 0.00 51 SER A O 5
ATOM 6337 N N . GLN A 1 52 ? -4.763 -10.348 4.772 1.00 0.00 52 GLN A N 5
ATOM 6338 C CA . GLN A 1 52 ? -3.318 -10.332 4.967 1.00 0.00 52 GLN A CA 5
ATOM 6339 C C . GLN A 1 52 ? -2.814 -8.927 5.305 1.00 0.00 52 GLN A C 5
ATOM 6340 O O . GLN A 1 52 ? -1.754 -8.809 5.923 1.00 0.00 52 GLN A O 5
ATOM 6354 N N . ILE A 1 53 ? -3.551 -7.890 4.903 1.00 0.00 53 ILE A N 5
ATOM 6355 C CA . ILE A 1 53 ? -3.211 -6.503 5.155 1.00 0.00 53 ILE A CA 5
ATOM 6356 C C . ILE A 1 53 ? -3.299 -6.296 6.661 1.00 0.00 53 ILE A C 5
ATOM 6357 O O . ILE A 1 53 ? -4.340 -6.559 7.273 1.00 0.00 53 ILE A O 5
ATOM 6373 N N . THR A 1 54 ? -2.218 -5.806 7.260 1.00 0.00 54 THR A N 5
ATOM 6374 C CA . THR A 1 54 ? -2.169 -5.555 8.685 1.00 0.00 54 THR A CA 5
ATOM 6375 C C . THR A 1 54 ? -1.486 -4.218 8.965 1.00 0.00 54 THR A C 5
ATOM 6376 O O . THR A 1 54 ? -0.859 -3.615 8.088 1.00 0.00 54 THR A O 5
ATOM 6387 N N . ARG A 1 55 ? -1.627 -3.753 10.211 1.00 0.00 55 ARG A N 5
ATOM 6388 C CA . ARG A 1 55 ? -1.054 -2.512 10.737 1.00 0.00 55 ARG A CA 5
ATOM 6389 C C . ARG A 1 55 ? -1.242 -1.331 9.778 1.00 0.00 55 ARG A C 5
ATOM 6390 O O . ARG A 1 55 ? -0.300 -0.572 9.531 1.00 0.00 55 ARG A O 5
ATOM 6411 N N . MET A 1 56 ? -2.443 -1.185 9.209 1.00 0.00 56 MET A N 5
ATOM 6412 C CA . MET A 1 56 ? -2.727 -0.107 8.276 1.00 0.00 56 MET A CA 5
ATOM 6413 C C . MET A 1 56 ? -2.828 1.224 9.015 1.00 0.00 56 MET A C 5
ATOM 6414 O O . MET A 1 56 ? -3.637 1.352 9.943 1.00 0.00 56 MET A O 5
ATOM 6428 N N . CYS A 1 57 ? -2.023 2.198 8.590 1.00 0.00 57 CYS A N 5
ATOM 6429 C CA . CYS A 1 57 ? -1.940 3.543 9.145 1.00 0.00 57 CYS A CA 5
ATOM 6430 C C . CYS A 1 57 ? -2.115 4.607 8.056 1.00 0.00 57 CYS A C 5
ATOM 6431 O O . CYS A 1 57 ? -2.073 4.306 6.860 1.00 0.00 57 CYS A O 5
ATOM 6439 N N . LEU A 1 58 ? -2.361 5.845 8.493 1.00 0.00 58 LEU A N 5
ATOM 6440 C CA . LEU A 1 58 ? -2.537 7.013 7.632 1.00 0.00 58 LEU A CA 5
ATOM 6441 C C . LEU A 1 58 ? -1.170 7.659 7.417 1.00 0.00 58 LEU A C 5
ATOM 6442 O O . LEU A 1 58 ? -0.359 7.692 8.351 1.00 0.00 58 LEU A O 5
ATOM 6458 N N . LEU A 1 59 ? -0.920 8.153 6.205 1.00 0.00 59 LEU A N 5
ATOM 6459 C CA . LEU A 1 59 ? 0.317 8.849 5.863 1.00 0.00 59 LEU A CA 5
ATOM 6460 C C . LEU A 1 59 ? 0.092 10.328 6.165 1.00 0.00 59 LEU A C 5
ATOM 6461 O O . LEU A 1 59 ? -1.035 10.771 6.429 1.00 0.00 59 LEU A O 5
ATOM 6477 N N . LYS A 1 60 ? 1.176 11.101 6.169 1.00 0.00 60 LYS A N 5
ATOM 6478 C CA . LYS A 1 60 ? 1.093 12.527 6.448 1.00 0.00 60 LYS A CA 5
ATOM 6479 C C . LYS A 1 60 ? 0.292 13.234 5.352 1.00 0.00 60 LYS A C 5
ATOM 6480 O O . LYS A 1 60 ? 0.216 12.765 4.213 1.00 0.00 60 LYS A O 5
ATOM 6499 N N . GLY A 1 61 ? -0.328 14.356 5.717 1.00 0.00 61 GLY A N 5
ATOM 6500 C CA . GLY A 1 61 ? -1.140 15.178 4.836 1.00 0.00 61 GLY A CA 5
ATOM 6501 C C . GLY A 1 61 ? -2.334 14.432 4.247 1.00 0.00 61 GLY A C 5
ATOM 6502 O O . GLY A 1 61 ? -2.876 14.906 3.254 1.00 0.00 61 GLY A O 5
ATOM 6506 N N . ASN A 1 62 ? -2.752 13.296 4.831 1.00 0.00 62 ASN A N 5
ATOM 6507 C CA . ASN A 1 62 ? -3.871 12.461 4.371 1.00 0.00 62 ASN A CA 5
ATOM 6508 C C . ASN A 1 62 ? -3.708 12.051 2.895 1.00 0.00 62 ASN A C 5
ATOM 6509 O O . ASN A 1 62 ? -4.678 11.638 2.248 1.00 0.00 62 ASN A O 5
ATOM 6520 N N . MET A 1 63 ? -2.485 12.120 2.355 1.00 0.00 63 MET A N 5
ATOM 6521 C CA . MET A 1 63 ? -2.199 11.798 0.964 1.00 0.00 63 MET A CA 5
ATOM 6522 C C . MET A 1 63 ? -2.152 10.308 0.630 1.00 0.00 63 MET A C 5
ATOM 6523 O O . MET A 1 63 ? -2.077 9.952 -0.548 1.00 0.00 63 MET A O 5
ATOM 6537 N N . GLY A 1 64 ? -2.182 9.421 1.619 1.00 0.00 64 GLY A N 5
ATOM 6538 C CA . GLY A 1 64 ? -2.151 7.998 1.343 1.00 0.00 64 GLY A CA 5
ATOM 6539 C C . GLY A 1 64 ? -2.181 7.198 2.626 1.00 0.00 64 GLY A C 5
ATOM 6540 O O . GLY A 1 64 ? -2.323 7.748 3.723 1.00 0.00 64 GLY A O 5
ATOM 6544 N N . VAL A 1 65 ? -2.060 5.888 2.489 1.00 0.00 65 VAL A N 5
ATOM 6545 C CA . VAL A 1 65 ? -2.049 4.950 3.597 1.00 0.00 65 VAL A CA 5
ATOM 6546 C C . VAL A 1 65 ? -0.899 3.975 3.362 1.00 0.00 65 VAL A C 5
ATOM 6547 O O . VAL A 1 65 ? -0.369 3.880 2.248 1.00 0.00 65 VAL A O 5
ATOM 6560 N N . CYS A 1 66 ? -0.489 3.287 4.418 1.00 0.00 66 CYS A N 5
ATOM 6561 C CA . CYS A 1 66 ? 0.593 2.317 4.402 1.00 0.00 66 CYS A CA 5
ATOM 6562 C C . CYS A 1 66 ? 0.164 1.112 5.224 1.00 0.00 66 CYS A C 5
ATOM 6563 O O . CYS A 1 66 ? -0.580 1.270 6.201 1.00 0.00 66 CYS A O 5
ATOM 6571 N N . PHE A 1 67 ? 0.614 -0.081 4.845 1.00 0.00 67 PHE A N 5
ATOM 6572 C CA . PHE A 1 67 ? 0.299 -1.320 5.545 1.00 0.00 67 PHE A CA 5
ATOM 6573 C C . PHE A 1 67 ? 1.380 -2.365 5.280 1.00 0.00 67 PHE A C 5
ATOM 6574 O O . PHE A 1 67 ? 2.258 -2.153 4.442 1.00 0.00 67 PHE A O 5
ATOM 6591 N N . ASP A 1 68 ? 1.295 -3.495 5.978 1.00 0.00 68 ASP A N 5
ATOM 6592 C CA . ASP A 1 68 ? 2.237 -4.609 5.885 1.00 0.00 68 ASP A CA 5
ATOM 6593 C C . ASP A 1 68 ? 1.503 -5.824 5.320 1.00 0.00 68 ASP A C 5
ATOM 6594 O O . ASP A 1 68 ? 0.333 -6.041 5.660 1.00 0.00 68 ASP A O 5
ATOM 6603 N N . VAL A 1 69 ? 2.176 -6.603 4.468 1.00 0.00 69 VAL A N 5
ATOM 6604 C CA . VAL A 1 69 ? 1.669 -7.820 3.826 1.00 0.00 69 VAL A CA 5
ATOM 6605 C C . VAL A 1 69 ? 2.828 -8.806 3.610 1.00 0.00 69 VAL A C 5
ATOM 6606 O O . VAL A 1 69 ? 3.977 -8.373 3.478 1.00 0.00 69 VAL A O 5
ATOM 6619 N N . PRO A 1 70 ? 2.584 -10.129 3.595 1.00 0.00 70 PRO A N 5
ATOM 6620 C CA . PRO A 1 70 ? 3.650 -11.094 3.362 1.00 0.00 70 PRO A CA 5
ATOM 6621 C C . PRO A 1 70 ? 4.018 -11.002 1.877 1.00 0.00 70 PRO A C 5
ATOM 6622 O O . PRO A 1 70 ? 3.139 -10.701 1.055 1.00 0.00 70 PRO A O 5
ATOM 6633 N N . THR A 1 71 ? 5.268 -11.303 1.502 1.00 0.00 71 THR A N 5
ATOM 6634 C CA . THR A 1 71 ? 5.646 -11.232 0.089 1.00 0.00 71 THR A CA 5
ATOM 6635 C C . THR A 1 71 ? 4.727 -12.139 -0.746 1.00 0.00 71 THR A C 5
ATOM 6636 O O . THR A 1 71 ? 4.311 -11.760 -1.840 1.00 0.00 71 THR A O 5
ATOM 6647 N N . THR A 1 72 ? 4.318 -13.279 -0.174 1.00 0.00 72 THR A N 5
ATOM 6648 C CA . THR A 1 72 ? 3.435 -14.253 -0.792 1.00 0.00 72 THR A CA 5
ATOM 6649 C C . THR A 1 72 ? 2.160 -13.599 -1.350 1.00 0.00 72 THR A C 5
ATOM 6650 O O . THR A 1 72 ? 1.716 -14.045 -2.408 1.00 0.00 72 THR A O 5
ATOM 6661 N N . GLU A 1 73 ? 1.569 -12.587 -0.696 1.00 0.00 73 GLU A N 5
ATOM 6662 C CA . GLU A 1 73 ? 0.378 -11.926 -1.239 1.00 0.00 73 GLU A CA 5
ATOM 6663 C C . GLU A 1 73 ? 0.797 -10.668 -1.996 1.00 0.00 73 GLU A C 5
ATOM 6664 O O . GLU A 1 73 ? 0.136 -10.297 -2.958 1.00 0.00 73 GLU A O 5
ATOM 6676 N N . SER A 1 74 ? 1.906 -10.030 -1.612 1.00 0.00 74 SER A N 5
ATOM 6677 C CA . SER A 1 74 ? 2.418 -8.827 -2.255 1.00 0.00 74 SER A CA 5
ATOM 6678 C C . SER A 1 74 ? 2.578 -9.054 -3.766 1.00 0.00 74 SER A C 5
ATOM 6679 O O . SER A 1 74 ? 2.216 -8.183 -4.566 1.00 0.00 74 SER A O 5
ATOM 6687 N N . GLU A 1 75 ? 3.077 -10.224 -4.178 1.00 0.00 75 GLU A N 5
ATOM 6688 C CA . GLU A 1 75 ? 3.265 -10.525 -5.595 1.00 0.00 75 GLU A CA 5
ATOM 6689 C C . GLU A 1 75 ? 1.936 -10.671 -6.350 1.00 0.00 75 GLU A C 5
ATOM 6690 O O . GLU A 1 75 ? 1.941 -10.649 -7.579 1.00 0.00 75 GLU A O 5
ATOM 6702 N N . ARG A 1 76 ? 0.813 -10.914 -5.663 1.00 0.00 76 ARG A N 5
ATOM 6703 C CA . ARG A 1 76 ? -0.516 -11.045 -6.269 1.00 0.00 76 ARG A CA 5
ATOM 6704 C C . ARG A 1 76 ? -1.209 -9.689 -6.213 1.00 0.00 76 ARG A C 5
ATOM 6705 O O . ARG A 1 76 ? -1.874 -9.305 -7.173 1.00 0.00 76 ARG A O 5
ATOM 6726 N N . LEU A 1 77 ? -0.986 -8.912 -5.152 1.00 0.00 77 LEU A N 5
ATOM 6727 C CA . LEU A 1 77 ? -1.566 -7.589 -4.962 1.00 0.00 77 LEU A CA 5
ATOM 6728 C C . LEU A 1 77 ? -1.141 -6.682 -6.114 1.00 0.00 77 LEU A C 5
ATOM 6729 O O . LEU A 1 77 ? -1.959 -5.913 -6.617 1.00 0.00 77 LEU A O 5
ATOM 6745 N N . GLN A 1 78 ? 0.115 -6.799 -6.566 1.00 0.00 78 GLN A N 5
ATOM 6746 C CA . GLN A 1 78 ? 0.645 -6.014 -7.679 1.00 0.00 78 GLN A CA 5
ATOM 6747 C C . GLN A 1 78 ? -0.074 -6.346 -9.001 1.00 0.00 78 GLN A C 5
ATOM 6748 O O . GLN A 1 78 ? 0.068 -5.594 -9.967 1.00 0.00 78 GLN A O 5
ATOM 6762 N N . ALA A 1 79 ? -0.772 -7.482 -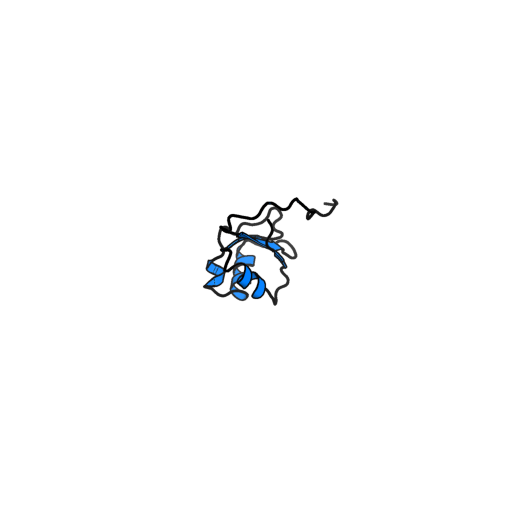9.097 1.00 0.00 79 ALA A N 5
ATOM 6763 C CA . ALA A 1 79 ? -1.512 -7.907 -10.277 1.00 0.00 79 ALA A CA 5
ATOM 6764 C C . ALA A 1 79 ? -3.007 -7.600 -10.147 1.00 0.00 79 ALA A C 5
ATOM 6765 O O . ALA A 1 79 ? -3.623 -7.167 -11.122 1.00 0.00 79 ALA A O 5
ATOM 6772 N N . GLU A 1 80 ? -3.594 -7.799 -8.963 1.00 0.00 80 GLU A N 5
ATOM 6773 C CA . GLU A 1 80 ? -5.017 -7.576 -8.736 1.00 0.00 80 GLU A CA 5
ATOM 6774 C C . GLU A 1 80 ? -5.404 -6.102 -8.768 1.00 0.00 80 GLU A C 5
ATOM 6775 O O . GLU A 1 80 ? -6.514 -5.776 -9.196 1.00 0.00 80 GLU A O 5
ATOM 6787 N N . TRP A 1 81 ? -4.517 -5.203 -8.347 1.00 0.00 81 TRP A N 5
ATOM 6788 C CA . TRP A 1 81 ? -4.805 -3.777 -8.311 1.00 0.00 81 TRP A CA 5
ATOM 6789 C C . TRP A 1 81 ? -5.017 -3.167 -9.705 1.00 0.00 81 TRP A C 5
ATOM 6790 O O . TRP A 1 81 ? -4.060 -2.922 -10.440 1.00 0.00 81 TRP A O 5
ATOM 6811 N N . HIS A 1 82 ? -6.275 -2.924 -10.079 1.00 0.00 82 HIS A N 5
ATOM 6812 C CA . HIS A 1 82 ? -6.712 -2.336 -11.345 1.00 0.00 82 HIS A CA 5
ATOM 6813 C C . HIS A 1 82 ? -7.996 -1.542 -11.105 1.00 0.00 82 HIS A C 5
ATOM 6814 O O . HIS A 1 82 ? -8.548 -1.621 -10.004 1.00 0.00 82 HIS A O 5
ATOM 6828 N N . ASP A 1 83 ? -8.454 -0.792 -12.120 1.00 0.00 83 ASP A N 5
ATOM 6829 C CA . ASP A 1 83 ? -9.654 0.056 -12.110 1.00 0.00 83 ASP A CA 5
ATOM 6830 C C . ASP A 1 83 ? -9.757 0.781 -10.767 1.00 0.00 83 ASP A C 5
ATOM 6831 O O . ASP A 1 83 ? -10.751 0.703 -10.042 1.00 0.00 83 ASP A O 5
ATOM 6840 N N . SER A 1 84 ? -8.663 1.449 -10.409 1.00 0.00 84 SER A N 5
ATOM 6841 C CA . SER A 1 84 ? -8.503 2.183 -9.170 1.00 0.00 84 SER A CA 5
ATOM 6842 C C . SER A 1 84 ? -7.677 3.440 -9.424 1.00 0.00 84 SER A C 5
ATOM 6843 O O . SER A 1 84 ? -6.673 3.406 -10.143 1.00 0.00 84 SER A O 5
ATOM 6851 N N . ASP A 1 85 ? -8.080 4.528 -8.775 1.00 0.00 85 ASP A N 5
ATOM 6852 C CA . ASP A 1 85 ? -7.490 5.865 -8.864 1.00 0.00 85 ASP A CA 5
ATOM 6853 C C . ASP A 1 85 ? -6.396 6.102 -7.812 1.00 0.00 85 ASP A C 5
ATOM 6854 O O . ASP A 1 85 ? -5.993 7.244 -7.583 1.00 0.00 85 ASP A O 5
ATOM 6863 N N . TRP A 1 86 ? -5.949 5.054 -7.114 1.00 0.00 86 TRP A N 5
ATOM 6864 C CA . TRP A 1 86 ? -4.935 5.123 -6.069 1.00 0.00 86 TRP A CA 5
ATOM 6865 C C . TRP A 1 86 ? -3.692 4.366 -6.533 1.00 0.00 86 TRP A C 5
ATOM 6866 O O . TRP A 1 86 ? -3.794 3.172 -6.841 1.00 0.00 86 TRP A O 5
ATOM 6887 N N . ILE A 1 87 ? -2.542 5.041 -6.613 1.00 0.00 87 ILE A N 5
ATOM 6888 C CA . ILE A 1 87 ? -1.284 4.434 -7.042 1.00 0.00 87 ILE A CA 5
ATOM 6889 C C . ILE A 1 87 ? -0.794 3.519 -5.925 1.00 0.00 87 ILE A C 5
ATOM 6890 O O . ILE A 1 87 ? -0.694 3.961 -4.775 1.00 0.00 87 ILE A O 5
ATOM 6906 N N . LEU A 1 88 ? -0.449 2.274 -6.247 1.00 0.00 88 LEU A N 5
ATOM 6907 C CA . LEU A 1 88 ? 0.058 1.296 -5.290 1.00 0.00 88 LEU A CA 5
ATOM 6908 C C . LEU A 1 88 ? 1.549 1.098 -5.553 1.00 0.00 88 LEU A C 5
ATOM 6909 O O . LEU A 1 88 ? 1.958 0.979 -6.711 1.00 0.00 88 LEU A O 5
ATOM 6925 N N . SER A 1 89 ? 2.368 1.049 -4.506 1.00 0.00 89 SER A N 5
ATOM 6926 C CA . SER A 1 89 ? 3.807 0.838 -4.598 1.00 0.00 89 SER A CA 5
ATOM 6927 C C . SER A 1 89 ? 4.243 -0.130 -3.499 1.00 0.00 89 SER A C 5
ATOM 6928 O O . SER A 1 89 ? 3.553 -0.260 -2.482 1.00 0.00 89 SER A O 5
ATOM 6936 N N . VAL A 1 90 ? 5.400 -0.773 -3.686 1.00 0.00 90 VAL A N 5
ATOM 6937 C CA . VAL A 1 90 ? 5.924 -1.749 -2.740 1.00 0.00 90 VAL A CA 5
ATOM 6938 C C . VAL A 1 90 ? 7.389 -1.462 -2.350 1.00 0.00 90 VAL A C 5
ATOM 6939 O O . VAL A 1 90 ? 8.314 -2.049 -2.918 1.00 0.00 90 VAL A O 5
ATOM 6952 N N . PRO A 1 91 ? 7.623 -0.585 -1.356 1.00 0.00 91 PRO A N 5
ATOM 6953 C CA . PRO A 1 91 ? 8.965 -0.255 -0.876 1.00 0.00 91 PRO A CA 5
ATOM 6954 C C . PRO A 1 91 ? 9.560 -1.410 -0.036 1.00 0.00 91 PRO A C 5
ATOM 6955 O O . PRO A 1 91 ? 8.945 -2.470 0.116 1.00 0.00 91 PRO A O 5
ATOM 6966 N N . ALA A 1 92 ? 10.756 -1.168 0.517 1.00 0.00 92 ALA A N 5
ATOM 6967 C CA . ALA A 1 92 ? 11.567 -2.047 1.364 1.00 0.00 92 ALA A CA 5
ATOM 6968 C C . ALA A 1 92 ? 11.538 -3.513 0.921 1.00 0.00 92 ALA A C 5
ATOM 6969 O O . ALA A 1 92 ? 11.814 -3.752 -0.279 1.00 0.00 92 ALA A O 5
ATOM 6976 N N . GLY A 1 1 ? -15.619 -1.421 -27.671 1.00 0.00 1 GLY A N 6
ATOM 6977 C CA . GLY A 1 1 ? -14.646 -1.918 -26.695 1.00 0.00 1 GLY A CA 6
ATOM 6978 C C . GLY A 1 1 ? -13.321 -2.123 -27.390 1.00 0.00 1 GLY A C 6
ATOM 6979 O O . GLY A 1 1 ? -13.218 -2.941 -28.304 1.00 0.00 1 GLY A O 6
ATOM 6983 N N . SER A 1 2 ? -12.316 -1.358 -26.991 1.00 0.00 2 SER A N 6
ATOM 6984 C CA . SER A 1 2 ? -10.964 -1.392 -27.524 1.00 0.00 2 SER A CA 6
ATOM 6985 C C . SER A 1 2 ? -10.051 -1.155 -26.326 1.00 0.00 2 SER A C 6
ATOM 6986 O O . SER A 1 2 ? -10.450 -0.462 -25.383 1.00 0.00 2 SER A O 6
ATOM 6994 N N . SER A 1 3 ? -8.847 -1.712 -26.340 1.00 0.00 3 SER A N 6
ATOM 6995 C CA . SER A 1 3 ? -7.913 -1.588 -25.233 1.00 0.00 3 SER A CA 6
ATOM 6996 C C . SER A 1 3 ? -6.503 -1.862 -25.742 1.00 0.00 3 SER A C 6
ATOM 6997 O O . SER A 1 3 ? -6.033 -2.995 -25.707 1.00 0.00 3 SER A O 6
ATOM 7005 N N . GLY A 1 4 ? -5.822 -0.828 -26.222 1.00 0.00 4 GLY A N 6
ATOM 7006 C CA . GLY A 1 4 ? -4.474 -0.911 -26.753 1.00 0.00 4 GLY A CA 6
ATOM 7007 C C . GLY A 1 4 ? -3.585 0.068 -26.014 1.00 0.00 4 GLY A C 6
ATOM 7008 O O . GLY A 1 4 ? -3.701 1.273 -26.242 1.00 0.00 4 GLY A O 6
ATOM 7012 N N . SER A 1 5 ? -2.779 -0.402 -25.068 1.00 0.00 5 SER A N 6
ATOM 7013 C CA . SER A 1 5 ? -1.872 0.431 -24.301 1.00 0.00 5 SER A CA 6
ATOM 7014 C C . SER A 1 5 ? -0.726 -0.443 -23.791 1.00 0.00 5 SER A C 6
ATOM 7015 O O . SER A 1 5 ? 0.367 -0.399 -24.352 1.00 0.00 5 SER A O 6
ATOM 7023 N N . SER A 1 6 ? -0.988 -1.264 -22.767 1.00 0.00 6 SER A N 6
ATOM 7024 C CA . SER A 1 6 ? -0.038 -2.157 -22.121 1.00 0.00 6 SER A CA 6
ATOM 7025 C C . SER A 1 6 ? 1.305 -1.446 -21.876 1.00 0.00 6 SER A C 6
ATOM 7026 O O . SER A 1 6 ? 1.312 -0.431 -21.167 1.00 0.00 6 SER A O 6
ATOM 7034 N N . GLY A 1 7 ? 2.411 -1.950 -22.434 1.00 0.00 7 GLY A N 6
ATOM 7035 C CA . GLY A 1 7 ? 3.752 -1.404 -22.268 1.00 0.00 7 GLY A CA 6
ATOM 7036 C C . GLY A 1 7 ? 4.344 -1.798 -20.909 1.00 0.00 7 GLY A C 6
ATOM 7037 O O . GLY A 1 7 ? 5.412 -1.312 -20.542 1.00 0.00 7 GLY A O 6
ATOM 7041 N N . PHE A 1 8 ? 3.655 -2.652 -20.143 1.00 0.00 8 PHE A N 6
ATOM 7042 C CA . PHE A 1 8 ? 4.085 -3.107 -18.834 1.00 0.00 8 PHE A CA 6
ATOM 7043 C C . PHE A 1 8 ? 5.262 -4.070 -18.953 1.00 0.00 8 PHE A C 6
ATOM 7044 O O . PHE A 1 8 ? 5.084 -5.238 -19.307 1.00 0.00 8 PHE A O 6
ATOM 7061 N N . GLU A 1 9 ? 6.468 -3.586 -18.680 1.00 0.00 9 GLU A N 6
ATOM 7062 C CA . GLU A 1 9 ? 7.699 -4.368 -18.707 1.00 0.00 9 GLU A CA 6
ATOM 7063 C C . GLU A 1 9 ? 8.476 -3.978 -17.454 1.00 0.00 9 GLU A C 6
ATOM 7064 O O . GLU A 1 9 ? 9.347 -3.103 -17.522 1.00 0.00 9 GLU A O 6
ATOM 7076 N N . PRO A 1 10 ? 8.126 -4.566 -16.296 1.00 0.00 10 PRO A N 6
ATOM 7077 C CA . PRO A 1 10 ? 8.777 -4.287 -15.026 1.00 0.00 10 PRO A CA 6
ATOM 7078 C C . PRO A 1 10 ? 10.200 -4.861 -14.972 1.00 0.00 10 PRO A C 6
ATOM 7079 O O . PRO A 1 10 ? 10.722 -5.367 -15.968 1.00 0.00 10 PRO A O 6
ATOM 7090 N N . ARG A 1 11 ? 10.864 -4.746 -13.818 1.00 0.00 11 ARG A N 6
ATOM 7091 C CA . ARG A 1 11 ? 12.231 -5.228 -13.616 1.00 0.00 11 ARG A CA 6
ATOM 7092 C C . ARG A 1 11 ? 12.340 -6.135 -12.399 1.00 0.00 11 ARG A C 6
ATOM 7093 O O . ARG A 1 11 ? 11.401 -6.227 -11.602 1.00 0.00 11 ARG A O 6
ATOM 7114 N N . SER A 1 12 ? 13.496 -6.769 -12.229 1.00 0.00 12 SER A N 6
ATOM 7115 C CA . SER A 1 12 ? 13.784 -7.666 -11.126 1.00 0.00 12 SER A CA 6
ATOM 7116 C C . SER A 1 12 ? 15.157 -7.370 -10.527 1.00 0.00 12 SER A C 6
ATOM 7117 O O . SER A 1 12 ? 15.994 -6.689 -11.125 1.00 0.00 12 SER A O 6
ATOM 7125 N N . LEU A 1 13 ? 15.396 -7.937 -9.351 1.00 0.00 13 LEU A N 6
ATOM 7126 C CA . LEU A 1 13 ? 16.597 -7.874 -8.536 1.00 0.00 13 LEU A CA 6
ATOM 7127 C C . LEU A 1 13 ? 16.838 -9.305 -8.025 1.00 0.00 13 LEU A C 6
ATOM 7128 O O . LEU A 1 13 ? 16.054 -10.211 -8.315 1.00 0.00 13 LEU A O 6
ATOM 7144 N N . ILE A 1 14 ? 17.952 -9.572 -7.350 1.00 0.00 14 ILE A N 6
ATOM 7145 C CA . ILE A 1 14 ? 18.264 -10.899 -6.814 1.00 0.00 14 ILE A CA 6
ATOM 7146 C C . ILE A 1 14 ? 17.299 -11.261 -5.669 1.00 0.00 14 ILE A C 6
ATOM 7147 O O . ILE A 1 14 ? 16.660 -10.381 -5.083 1.00 0.00 14 ILE A O 6
ATOM 7163 N N . THR A 1 15 ? 17.196 -12.541 -5.311 1.00 0.00 15 THR A N 6
ATOM 7164 C CA . THR A 1 15 ? 16.337 -13.020 -4.230 1.00 0.00 15 THR A CA 6
ATOM 7165 C C . THR A 1 15 ? 17.253 -13.443 -3.083 1.00 0.00 15 THR A C 6
ATOM 7166 O O . THR A 1 15 ? 18.143 -14.273 -3.290 1.00 0.00 15 THR A O 6
ATOM 7177 N N . SER A 1 16 ? 17.095 -12.847 -1.901 1.00 0.00 16 SER A N 6
ATOM 7178 C CA . SER A 1 16 ? 17.921 -13.174 -0.753 1.00 0.00 16 SER A CA 6
ATOM 7179 C C . SER A 1 16 ? 17.096 -13.016 0.522 1.00 0.00 16 SER A C 6
ATOM 7180 O O . SER A 1 16 ? 16.719 -14.027 1.121 1.00 0.00 16 SER A O 6
ATOM 7188 N N . ASP A 1 17 ? 16.773 -11.779 0.905 1.00 0.00 17 ASP A N 6
ATOM 7189 C CA . ASP A 1 17 ? 16.005 -11.470 2.108 1.00 0.00 17 ASP A CA 6
ATOM 7190 C C . ASP A 1 17 ? 14.568 -11.968 1.996 1.00 0.00 17 ASP A C 6
ATOM 7191 O O . ASP A 1 17 ? 13.942 -11.892 0.935 1.00 0.00 17 ASP A O 6
ATOM 7200 N N . LYS A 1 18 ? 14.010 -12.441 3.111 1.00 0.00 18 LYS A N 6
ATOM 7201 C CA . LYS A 1 18 ? 12.652 -12.963 3.246 1.00 0.00 18 LYS A CA 6
ATOM 7202 C C . LYS A 1 18 ? 12.058 -12.411 4.542 1.00 0.00 18 LYS A C 6
ATOM 7203 O O . LYS A 1 18 ? 12.789 -11.860 5.366 1.00 0.00 18 LYS A O 6
ATOM 7222 N N . GLY A 1 19 ? 10.753 -12.572 4.756 1.00 0.00 19 GLY A N 6
ATOM 7223 C CA . GLY A 1 19 ? 10.060 -12.105 5.950 1.00 0.00 19 GLY A CA 6
ATOM 7224 C C . GLY A 1 19 ? 8.702 -11.553 5.541 1.00 0.00 19 GLY A C 6
ATOM 7225 O O . GLY A 1 19 ? 7.815 -12.333 5.188 1.00 0.00 19 GLY A O 6
ATOM 7229 N N . PHE A 1 20 ? 8.559 -10.229 5.578 1.00 0.00 20 PHE A N 6
ATOM 7230 C CA . PHE A 1 20 ? 7.367 -9.466 5.216 1.00 0.00 20 PHE A CA 6
ATOM 7231 C C . PHE A 1 20 ? 7.827 -8.299 4.338 1.00 0.00 20 PHE A C 6
ATOM 7232 O O . PHE A 1 20 ? 9.033 -8.042 4.237 1.00 0.00 20 PHE A O 6
ATOM 7249 N N . VAL A 1 21 ? 6.884 -7.617 3.693 1.00 0.00 21 VAL A N 6
ATOM 7250 C CA . VAL A 1 21 ? 7.140 -6.473 2.832 1.00 0.00 21 VAL A CA 6
ATOM 7251 C C . VAL A 1 21 ? 6.055 -5.435 3.136 1.00 0.00 21 VAL A C 6
ATOM 7252 O O . VAL A 1 21 ? 4.952 -5.778 3.577 1.00 0.00 21 VAL A O 6
ATOM 7265 N N . THR A 1 22 ? 6.352 -4.160 2.944 1.00 0.00 22 THR A N 6
ATOM 7266 C CA . THR A 1 22 ? 5.418 -3.069 3.206 1.00 0.00 22 THR A CA 6
ATOM 7267 C C . THR A 1 22 ? 4.925 -2.519 1.863 1.00 0.00 22 THR A C 6
ATOM 7268 O O . THR A 1 22 ? 5.598 -2.646 0.841 1.00 0.00 22 THR A O 6
ATOM 7279 N N . MET A 1 23 ? 3.742 -1.908 1.856 1.00 0.00 23 MET A N 6
ATOM 7280 C CA . MET A 1 23 ? 3.097 -1.334 0.683 1.00 0.00 23 MET A CA 6
ATOM 7281 C C . MET A 1 23 ? 2.622 0.077 1.006 1.00 0.00 23 MET A C 6
ATOM 7282 O O . MET A 1 23 ? 2.340 0.392 2.171 1.00 0.00 23 MET A O 6
ATOM 7296 N N . THR A 1 24 ? 2.458 0.916 -0.014 1.00 0.00 24 THR A N 6
ATOM 7297 C CA . THR A 1 24 ? 1.999 2.300 0.108 1.00 0.00 24 THR A CA 6
ATOM 7298 C C . THR A 1 24 ? 0.973 2.552 -0.994 1.00 0.00 24 THR A C 6
ATOM 7299 O O . THR A 1 24 ? 1.245 2.265 -2.163 1.00 0.00 24 THR A O 6
ATOM 7310 N N . LEU A 1 25 ? -0.204 3.052 -0.624 1.00 0.00 25 LEU A N 6
ATOM 7311 C CA . LEU A 1 25 ? -1.315 3.366 -1.516 1.00 0.00 25 LEU A CA 6
ATOM 7312 C C . LEU A 1 25 ? -1.521 4.876 -1.415 1.00 0.00 25 LEU A C 6
ATOM 7313 O O . LEU A 1 25 ? -1.707 5.387 -0.311 1.00 0.00 25 LEU A O 6
ATOM 7329 N N . GLU A 1 26 ? -1.499 5.595 -2.532 1.00 0.00 26 GLU A N 6
ATOM 7330 C CA . GLU A 1 26 ? -1.640 7.048 -2.579 1.00 0.00 26 GLU A CA 6
ATOM 7331 C C . GLU A 1 26 ? -2.876 7.466 -3.369 1.00 0.00 26 GLU A C 6
ATOM 7332 O O . GLU A 1 26 ? -3.182 6.866 -4.403 1.00 0.00 26 GLU A O 6
ATOM 7344 N N . SER A 1 27 ? -3.580 8.487 -2.871 1.00 0.00 27 SER A N 6
ATOM 7345 C CA . SER A 1 27 ? -4.793 9.041 -3.454 1.00 0.00 27 SER A CA 6
ATOM 7346 C C . SER A 1 27 ? -4.510 10.336 -4.228 1.00 0.00 27 SER A C 6
ATOM 7347 O O . SER A 1 27 ? -3.404 10.891 -4.167 1.00 0.00 27 SER A O 6
ATOM 7355 N N . LEU A 1 28 ? -5.507 10.822 -4.972 1.00 0.00 28 LEU A N 6
ATOM 7356 C CA . LEU A 1 28 ? -5.406 12.058 -5.743 1.00 0.00 28 LEU A CA 6
ATOM 7357 C C . LEU A 1 28 ? -5.550 13.248 -4.799 1.00 0.00 28 LEU A C 6
ATOM 7358 O O . LEU A 1 28 ? -4.938 14.294 -5.015 1.00 0.00 28 LEU A O 6
ATOM 7374 N N . GLU A 1 29 ? -6.369 13.119 -3.759 1.00 0.00 29 GLU A N 6
ATOM 7375 C CA . GLU A 1 29 ? -6.589 14.166 -2.783 1.00 0.00 29 GLU A CA 6
ATOM 7376 C C . GLU A 1 29 ? -6.724 13.547 -1.394 1.00 0.00 29 GLU A C 6
ATOM 7377 O O . GLU A 1 29 ? -6.499 12.348 -1.195 1.00 0.00 29 GLU A O 6
ATOM 7389 N N . GLU A 1 30 ? -7.012 14.402 -0.422 1.00 0.00 30 GLU A N 6
ATOM 7390 C CA . GLU A 1 30 ? -7.188 14.048 0.970 1.00 0.00 30 GLU A CA 6
ATOM 7391 C C . GLU A 1 30 ? -8.471 13.217 1.125 1.00 0.00 30 GLU A C 6
ATOM 7392 O O . GLU A 1 30 ? -9.357 13.230 0.262 1.00 0.00 30 GLU A O 6
ATOM 7404 N N . ILE A 1 31 ? -8.579 12.498 2.238 1.00 0.00 31 ILE A N 6
ATOM 7405 C CA . ILE A 1 31 ? -9.698 11.627 2.581 1.00 0.00 31 ILE A CA 6
ATOM 7406 C C . ILE A 1 31 ? -10.019 11.770 4.073 1.00 0.00 31 ILE A C 6
ATOM 7407 O O . ILE A 1 31 ? -9.321 12.477 4.812 1.00 0.00 31 ILE A O 6
ATOM 7423 N N . GLN A 1 32 ? -11.082 11.096 4.515 1.00 0.00 32 GLN A N 6
ATOM 7424 C CA . GLN A 1 32 ? -11.547 11.120 5.893 1.00 0.00 32 GLN A CA 6
ATOM 7425 C C . GLN A 1 32 ? -10.684 10.248 6.808 1.00 0.00 32 GLN A C 6
ATOM 7426 O O . GLN A 1 32 ? -10.004 10.780 7.687 1.00 0.00 32 GLN A O 6
ATOM 7440 N N . ASP A 1 33 ? -10.707 8.923 6.627 1.00 0.00 33 ASP A N 6
ATOM 7441 C CA . ASP A 1 33 ? -9.964 7.953 7.437 1.00 0.00 33 ASP A CA 6
ATOM 7442 C C . ASP A 1 33 ? -9.709 6.680 6.641 1.00 0.00 33 ASP A C 6
ATOM 7443 O O . ASP A 1 33 ? -10.228 6.513 5.534 1.00 0.00 33 ASP A O 6
ATOM 7452 N N . VAL A 1 34 ? -8.990 5.736 7.263 1.00 0.00 34 VAL A N 6
ATOM 7453 C CA . VAL A 1 34 ? -8.654 4.435 6.705 1.00 0.00 34 VAL A CA 6
ATOM 7454 C C . VAL A 1 34 ? -9.918 3.677 6.285 1.00 0.00 34 VAL A C 6
ATOM 7455 O O . VAL A 1 34 ? -9.832 2.841 5.395 1.00 0.00 34 VAL A O 6
ATOM 7468 N N . SER A 1 35 ? -11.086 3.939 6.893 1.00 0.00 35 SER A N 6
ATOM 7469 C CA . SER A 1 35 ? -12.334 3.263 6.546 1.00 0.00 35 SER A CA 6
ATOM 7470 C C . SER A 1 35 ? -12.616 3.421 5.043 1.00 0.00 35 SER A C 6
ATOM 7471 O O . SER A 1 35 ? -13.118 2.486 4.415 1.00 0.00 35 SER A O 6
ATOM 7479 N N . CYS A 1 36 ? -12.287 4.578 4.452 1.00 0.00 36 CYS A N 6
ATOM 7480 C CA . CYS A 1 36 ? -12.497 4.807 3.032 1.00 0.00 36 CYS A CA 6
ATOM 7481 C C . CYS A 1 36 ? -11.634 3.828 2.232 1.00 0.00 36 CYS A C 6
ATOM 7482 O O . CYS A 1 36 ? -12.154 3.131 1.356 1.00 0.00 36 CYS A O 6
ATOM 7490 N N . ALA A 1 37 ? -10.336 3.777 2.552 1.00 0.00 37 ALA A N 6
ATOM 7491 C CA . ALA A 1 37 ? -9.361 2.907 1.910 1.00 0.00 37 ALA A CA 6
ATOM 7492 C C . ALA A 1 37 ? -9.761 1.439 2.089 1.00 0.00 37 ALA A C 6
ATOM 7493 O O . ALA A 1 37 ? -9.763 0.694 1.117 1.00 0.00 37 ALA A O 6
ATOM 7500 N N . TRP A 1 38 ? -10.141 1.018 3.302 1.00 0.00 38 TRP A N 6
ATOM 7501 C CA . TRP A 1 38 ? -10.560 -0.345 3.622 1.00 0.00 38 TRP A CA 6
ATOM 7502 C C . TRP A 1 38 ? -11.682 -0.788 2.681 1.00 0.00 38 TRP A C 6
ATOM 7503 O O . TRP A 1 38 ? -11.554 -1.816 2.015 1.00 0.00 38 TRP A O 6
ATOM 7524 N N . LYS A 1 39 ? -12.778 -0.025 2.599 1.00 0.00 39 LYS A N 6
ATOM 7525 C CA . LYS A 1 39 ? -13.912 -0.368 1.734 1.00 0.00 39 LYS A CA 6
ATOM 7526 C C . LYS A 1 39 ? -13.480 -0.464 0.266 1.00 0.00 39 LYS A C 6
ATOM 7527 O O . LYS A 1 39 ? -13.942 -1.350 -0.449 1.00 0.00 39 LYS A O 6
ATOM 7546 N N . GLU A 1 40 ? -12.599 0.423 -0.196 1.00 0.00 40 GLU A N 6
ATOM 7547 C CA . GLU A 1 40 ? -12.119 0.418 -1.576 1.00 0.00 40 GLU A CA 6
ATOM 7548 C C . GLU A 1 40 ? -11.251 -0.812 -1.861 1.00 0.00 40 GLU A C 6
ATOM 7549 O O . GLU A 1 40 ? -11.450 -1.520 -2.848 1.00 0.00 40 GLU A O 6
ATOM 7561 N N . LEU A 1 41 ? -10.288 -1.092 -0.989 1.00 0.00 41 LEU A N 6
ATOM 7562 C CA . LEU A 1 41 ? -9.392 -2.234 -1.108 1.00 0.00 41 LEU A CA 6
ATOM 7563 C C . LEU A 1 41 ? -10.240 -3.502 -1.113 1.00 0.00 41 LEU A C 6
ATOM 7564 O O . LEU A 1 41 ? -9.989 -4.407 -1.895 1.00 0.00 41 LEU A O 6
ATOM 7580 N N . ASN A 1 42 ? -11.274 -3.570 -0.265 1.00 0.00 42 ASN A N 6
ATOM 7581 C CA . ASN A 1 42 ? -12.168 -4.728 -0.183 1.00 0.00 42 ASN A CA 6
ATOM 7582 C C . ASN A 1 42 ? -12.971 -4.911 -1.480 1.00 0.00 42 ASN A C 6
ATOM 7583 O O . ASN A 1 42 ? -13.494 -5.998 -1.714 1.00 0.00 42 ASN A O 6
ATOM 7594 N N . ARG A 1 43 ? -13.120 -3.875 -2.310 1.00 0.00 43 ARG A N 6
ATOM 7595 C CA . ARG A 1 43 ? -13.824 -3.936 -3.589 1.00 0.00 43 ARG A CA 6
ATOM 7596 C C . ARG A 1 43 ? -12.853 -4.519 -4.617 1.00 0.00 43 ARG A C 6
ATOM 7597 O O . ARG A 1 43 ? -13.197 -5.444 -5.344 1.00 0.00 43 ARG A O 6
ATOM 7618 N N . LYS A 1 44 ? -11.636 -3.977 -4.680 1.00 0.00 44 LYS A N 6
ATOM 7619 C CA . LYS A 1 44 ? -10.572 -4.383 -5.592 1.00 0.00 44 LYS A CA 6
ATOM 7620 C C . LYS A 1 44 ? -9.851 -5.676 -5.204 1.00 0.00 44 LYS A C 6
ATOM 7621 O O . LYS A 1 44 ? -9.039 -6.146 -5.992 1.00 0.00 44 LYS A O 6
ATOM 7640 N N . LEU A 1 45 ? -10.112 -6.268 -4.039 1.00 0.00 45 LEU A N 6
ATOM 7641 C CA . LEU A 1 45 ? -9.455 -7.491 -3.579 1.00 0.00 45 LEU A CA 6
ATOM 7642 C C . LEU A 1 45 ? -10.491 -8.439 -2.992 1.00 0.00 45 LEU A C 6
ATOM 7643 O O . LEU A 1 45 ? -11.673 -8.102 -2.870 1.00 0.00 45 LEU A O 6
ATOM 7659 N N . SER A 1 46 ? -10.072 -9.647 -2.628 1.00 0.00 46 SER A N 6
ATOM 7660 C CA . SER A 1 46 ? -10.937 -10.654 -2.039 1.00 0.00 46 SER A CA 6
ATOM 7661 C C . SER A 1 46 ? -10.758 -10.636 -0.529 1.00 0.00 46 SER A C 6
ATOM 7662 O O . SER A 1 46 ? -9.668 -10.364 -0.030 1.00 0.00 46 SER A O 6
ATOM 7670 N N . SER A 1 47 ? -11.818 -10.970 0.204 1.00 0.00 47 SER A N 6
ATOM 7671 C CA . SER A 1 47 ? -11.843 -10.974 1.658 1.00 0.00 47 SER A CA 6
ATOM 7672 C C . SER A 1 47 ? -10.687 -11.727 2.319 1.00 0.00 47 SER A C 6
ATOM 7673 O O . SER A 1 47 ? -10.178 -11.254 3.333 1.00 0.00 47 SER A O 6
ATOM 7681 N N . ASN A 1 48 ? -10.265 -12.869 1.765 1.00 0.00 48 ASN A N 6
ATOM 7682 C CA . ASN A 1 48 ? -9.166 -13.639 2.342 1.00 0.00 48 ASN A CA 6
ATOM 7683 C C . ASN A 1 48 ? -7.848 -12.898 2.107 1.00 0.00 48 ASN A C 6
ATOM 7684 O O . ASN A 1 48 ? -7.108 -12.653 3.055 1.00 0.00 48 ASN A O 6
ATOM 7695 N N . ALA A 1 49 ? -7.561 -12.484 0.868 1.00 0.00 49 ALA A N 6
ATOM 7696 C CA . ALA A 1 49 ? -6.331 -11.765 0.542 1.00 0.00 49 ALA A CA 6
ATOM 7697 C C . ALA A 1 49 ? -6.229 -10.463 1.333 1.00 0.00 49 ALA A C 6
ATOM 7698 O O . ALA A 1 49 ? -5.188 -10.150 1.906 1.00 0.00 49 ALA A O 6
ATOM 7705 N N . VAL A 1 50 ? -7.324 -9.706 1.403 1.00 0.00 50 VAL A N 6
ATOM 7706 C CA . VAL A 1 50 ? -7.369 -8.437 2.109 1.00 0.00 50 VAL A CA 6
ATOM 7707 C C . VAL A 1 50 ? -7.207 -8.626 3.634 1.00 0.00 50 VAL A C 6
ATOM 7708 O O . VAL A 1 50 ? -7.012 -7.651 4.362 1.00 0.00 50 VAL A O 6
ATOM 7721 N N . SER A 1 51 ? -7.311 -9.863 4.134 1.00 0.00 51 SER A N 6
ATOM 7722 C CA . SER A 1 51 ? -7.140 -10.220 5.540 1.00 0.00 51 SER A CA 6
ATOM 7723 C C . SER A 1 51 ? -5.636 -10.339 5.835 1.00 0.00 51 SER A C 6
ATOM 7724 O O . SER A 1 51 ? -5.217 -10.171 6.978 1.00 0.00 51 SER A O 6
ATOM 7732 N N . GLN A 1 52 ? -4.802 -10.617 4.824 1.00 0.00 52 GLN A N 6
ATOM 7733 C CA . GLN A 1 52 ? -3.357 -10.748 4.990 1.00 0.00 52 GLN A CA 6
ATOM 7734 C C . GLN A 1 52 ? -2.697 -9.397 5.293 1.00 0.00 52 GLN A C 6
ATOM 7735 O O . GLN A 1 52 ? -1.553 -9.365 5.747 1.00 0.00 52 GLN A O 6
ATOM 7749 N N . ILE A 1 53 ? -3.396 -8.292 5.031 1.00 0.00 53 ILE A N 6
ATOM 7750 C CA . ILE A 1 53 ? -2.918 -6.941 5.256 1.00 0.00 53 ILE A CA 6
ATOM 7751 C C . ILE A 1 53 ? -3.022 -6.619 6.754 1.00 0.00 53 ILE A C 6
ATOM 7752 O O . ILE A 1 53 ? -4.080 -6.810 7.364 1.00 0.00 53 ILE A O 6
ATOM 7768 N N . THR A 1 54 ? -1.948 -6.088 7.340 1.00 0.00 54 THR A N 6
ATOM 7769 C CA . THR A 1 54 ? -1.891 -5.710 8.745 1.00 0.00 54 THR A CA 6
ATOM 7770 C C . THR A 1 54 ? -1.287 -4.307 8.890 1.00 0.00 54 THR A C 6
ATOM 7771 O O . THR A 1 54 ? -0.726 -3.744 7.946 1.00 0.00 54 THR A O 6
ATOM 7782 N N . ARG A 1 55 ? -1.413 -3.752 10.099 1.00 0.00 55 ARG A N 6
ATOM 7783 C CA . ARG A 1 55 ? -0.932 -2.447 10.531 1.00 0.00 55 ARG A CA 6
ATOM 7784 C C . ARG A 1 55 ? -1.243 -1.312 9.552 1.00 0.00 55 ARG A C 6
ATOM 7785 O O . ARG A 1 55 ? -0.346 -0.549 9.186 1.00 0.00 55 ARG A O 6
ATOM 7806 N N . MET A 1 56 ? -2.501 -1.198 9.102 1.00 0.00 56 MET A N 6
ATOM 7807 C CA . MET A 1 56 ? -2.870 -0.108 8.202 1.00 0.00 56 MET A CA 6
ATOM 7808 C C . MET A 1 56 ? -2.968 1.163 9.041 1.00 0.00 56 MET A C 6
ATOM 7809 O O . MET A 1 56 ? -3.905 1.291 9.838 1.00 0.00 56 MET A O 6
ATOM 7823 N N . CYS A 1 57 ? -2.029 2.085 8.852 1.00 0.00 57 CYS A N 6
ATOM 7824 C CA . CYS A 1 57 ? -1.980 3.351 9.562 1.00 0.00 57 CYS A CA 6
ATOM 7825 C C . CYS A 1 57 ? -2.051 4.504 8.561 1.00 0.00 57 CYS A C 6
ATOM 7826 O O . CYS A 1 57 ? -1.721 4.353 7.381 1.00 0.00 57 CYS A O 6
ATOM 7834 N N . LEU A 1 58 ? -2.500 5.662 9.048 1.00 0.00 58 LEU A N 6
ATOM 7835 C CA . LEU A 1 58 ? -2.613 6.867 8.241 1.00 0.00 58 LEU A CA 6
ATOM 7836 C C . LEU A 1 58 ? -1.223 7.471 8.051 1.00 0.00 58 LEU A C 6
ATOM 7837 O O . LEU A 1 58 ? -0.367 7.416 8.945 1.00 0.00 58 LEU A O 6
ATOM 7853 N N . LEU A 1 59 ? -0.987 7.997 6.856 1.00 0.00 59 LEU A N 6
ATOM 7854 C CA . LEU A 1 59 ? 0.235 8.664 6.439 1.00 0.00 59 LEU A CA 6
ATOM 7855 C C . LEU A 1 59 ? 0.063 10.151 6.730 1.00 0.00 59 LEU A C 6
ATOM 7856 O O . LEU A 1 59 ? -1.006 10.627 7.113 1.00 0.00 59 LEU A O 6
ATOM 7872 N N . LYS A 1 60 ? 1.158 10.895 6.656 1.00 0.00 60 LYS A N 6
ATOM 7873 C CA . LYS A 1 60 ? 1.136 12.332 6.889 1.00 0.00 60 LYS A CA 6
ATOM 7874 C C . LYS A 1 60 ? 0.396 12.978 5.714 1.00 0.00 60 LYS A C 6
ATOM 7875 O O . LYS A 1 60 ? 0.234 12.359 4.664 1.00 0.00 60 LYS A O 6
ATOM 7894 N N . GLY A 1 61 ? -0.108 14.196 5.901 1.00 0.00 61 GLY A N 6
ATOM 7895 C CA . GLY A 1 61 ? -0.847 14.933 4.883 1.00 0.00 61 GLY A CA 6
ATOM 7896 C C . GLY A 1 61 ? -2.185 14.290 4.490 1.00 0.00 61 GLY A C 6
ATOM 7897 O O . GLY A 1 61 ? -2.919 14.885 3.709 1.00 0.00 61 GLY A O 6
ATOM 7901 N N . ASN A 1 62 ? -2.542 13.113 5.024 1.00 0.00 62 ASN A N 6
ATOM 7902 C CA . ASN A 1 62 ? -3.764 12.359 4.745 1.00 0.00 62 ASN A CA 6
ATOM 7903 C C . ASN A 1 62 ? -3.955 12.018 3.254 1.00 0.00 62 ASN A C 6
ATOM 7904 O O . ASN A 1 62 ? -5.052 11.618 2.863 1.00 0.00 62 ASN A O 6
ATOM 7915 N N . MET A 1 63 ? -2.891 12.104 2.445 1.00 0.00 63 MET A N 6
ATOM 7916 C CA . MET A 1 63 ? -2.833 11.848 0.999 1.00 0.00 63 MET A CA 6
ATOM 7917 C C . MET A 1 63 ? -2.573 10.373 0.617 1.00 0.00 63 MET A C 6
ATOM 7918 O O . MET A 1 63 ? -2.097 10.095 -0.492 1.00 0.00 63 MET A O 6
ATOM 7932 N N . GLY A 1 64 ? -2.797 9.407 1.510 1.00 0.00 64 GLY A N 6
ATOM 7933 C CA . GLY A 1 64 ? -2.570 7.992 1.219 1.00 0.00 64 GLY A CA 6
ATOM 7934 C C . GLY A 1 64 ? -2.498 7.177 2.503 1.00 0.00 64 GLY A C 6
ATOM 7935 O O . GLY A 1 64 ? -2.713 7.720 3.584 1.00 0.00 64 GLY A O 6
ATOM 7939 N N . VAL A 1 65 ? -2.217 5.879 2.411 1.00 0.00 65 VAL A N 6
ATOM 7940 C CA . VAL A 1 65 ? -2.105 4.970 3.550 1.00 0.00 65 VAL A CA 6
ATOM 7941 C C . VAL A 1 65 ? -0.938 4.006 3.324 1.00 0.00 65 VAL A C 6
ATOM 7942 O O . VAL A 1 65 ? -0.410 3.896 2.215 1.00 0.00 65 VAL A O 6
ATOM 7955 N N . CYS A 1 66 ? -0.532 3.297 4.377 1.00 0.00 66 CYS A N 6
ATOM 7956 C CA . CYS A 1 66 ? 0.544 2.318 4.334 1.00 0.00 66 CYS A CA 6
ATOM 7957 C C . CYS A 1 66 ? 0.119 1.102 5.152 1.00 0.00 66 CYS A C 6
ATOM 7958 O O . CYS A 1 66 ? -0.687 1.240 6.076 1.00 0.00 66 CYS A O 6
ATOM 7966 N N . PHE A 1 67 ? 0.635 -0.080 4.818 1.00 0.00 67 PHE A N 6
ATOM 7967 C CA . PHE A 1 67 ? 0.335 -1.322 5.516 1.00 0.00 67 PHE A CA 6
ATOM 7968 C C . PHE A 1 67 ? 1.411 -2.368 5.213 1.00 0.00 67 PHE A C 6
ATOM 7969 O O . PHE A 1 67 ? 2.172 -2.223 4.255 1.00 0.00 67 PHE A O 6
ATOM 7986 N N . ASP A 1 68 ? 1.448 -3.428 6.016 1.00 0.00 68 ASP A N 6
ATOM 7987 C CA . ASP A 1 68 ? 2.382 -4.552 5.941 1.00 0.00 68 ASP A CA 6
ATOM 7988 C C . ASP A 1 68 ? 1.652 -5.756 5.328 1.00 0.00 68 ASP A C 6
ATOM 7989 O O . ASP A 1 68 ? 0.476 -5.978 5.640 1.00 0.00 68 ASP A O 6
ATOM 7998 N N . VAL A 1 69 ? 2.328 -6.549 4.486 1.00 0.00 69 VAL A N 6
ATOM 7999 C CA . VAL A 1 69 ? 1.798 -7.737 3.807 1.00 0.00 69 VAL A CA 6
ATOM 8000 C C . VAL A 1 69 ? 2.866 -8.827 3.623 1.00 0.00 69 VAL A C 6
ATOM 8001 O O . VAL A 1 69 ? 4.062 -8.527 3.568 1.00 0.00 69 VAL A O 6
ATOM 8014 N N . PRO A 1 70 ? 2.472 -10.110 3.504 1.00 0.00 70 PRO A N 6
ATOM 8015 C CA . PRO A 1 70 ? 3.430 -11.179 3.284 1.00 0.00 70 PRO A CA 6
ATOM 8016 C C . PRO A 1 70 ? 3.934 -11.080 1.839 1.00 0.00 70 PRO A C 6
ATOM 8017 O O . PRO A 1 70 ? 3.211 -10.660 0.929 1.00 0.00 70 PRO A O 6
ATOM 8028 N N . THR A 1 71 ? 5.171 -11.509 1.597 1.00 0.00 71 THR A N 6
ATOM 8029 C CA . THR A 1 71 ? 5.801 -11.467 0.281 1.00 0.00 71 THR A CA 6
ATOM 8030 C C . THR A 1 71 ? 5.038 -12.280 -0.780 1.00 0.00 71 THR A C 6
ATOM 8031 O O . THR A 1 71 ? 5.131 -11.984 -1.972 1.00 0.00 71 THR A O 6
ATOM 8042 N N . THR A 1 72 ? 4.288 -13.302 -0.380 1.00 0.00 72 THR A N 6
ATOM 8043 C CA . THR A 1 72 ? 3.503 -14.169 -1.252 1.00 0.00 72 THR A CA 6
ATOM 8044 C C . THR A 1 72 ? 2.332 -13.387 -1.851 1.00 0.00 72 THR A C 6
ATOM 8045 O O . THR A 1 72 ? 2.245 -13.227 -3.068 1.00 0.00 72 THR A O 6
ATOM 8056 N N . GLU A 1 73 ? 1.454 -12.849 -1.000 1.00 0.00 73 GLU A N 6
ATOM 8057 C CA . GLU A 1 73 ? 0.285 -12.091 -1.435 1.00 0.00 73 GLU A CA 6
ATOM 8058 C C . GLU A 1 73 ? 0.712 -10.828 -2.183 1.00 0.00 73 GLU A C 6
ATOM 8059 O O . GLU A 1 73 ? 0.005 -10.407 -3.095 1.00 0.00 73 GLU A O 6
ATOM 8071 N N . SER A 1 74 ? 1.879 -10.253 -1.860 1.00 0.00 74 SER A N 6
ATOM 8072 C CA . SER A 1 74 ? 2.400 -9.057 -2.513 1.00 0.00 74 SER A CA 6
ATOM 8073 C C . SER A 1 74 ? 2.464 -9.253 -4.040 1.00 0.00 74 SER A C 6
ATOM 8074 O O . SER A 1 74 ? 2.117 -8.346 -4.798 1.00 0.00 74 SER A O 6
ATOM 8082 N N . GLU A 1 75 ? 2.884 -10.431 -4.516 1.00 0.00 75 GLU A N 6
ATOM 8083 C CA . GLU A 1 75 ? 2.978 -10.738 -5.946 1.00 0.00 75 GLU A CA 6
ATOM 8084 C C . GLU A 1 75 ? 1.600 -10.819 -6.614 1.00 0.00 75 GLU A C 6
ATOM 8085 O O . GLU A 1 75 ? 1.529 -10.707 -7.836 1.00 0.00 75 GLU A O 6
ATOM 8097 N N . ARG A 1 76 ? 0.513 -11.047 -5.869 1.00 0.00 76 ARG A N 6
ATOM 8098 C CA . ARG A 1 76 ? -0.834 -11.112 -6.440 1.00 0.00 76 ARG A CA 6
ATOM 8099 C C . ARG A 1 76 ? -1.504 -9.751 -6.344 1.00 0.00 76 ARG A C 6
ATOM 8100 O O . ARG A 1 76 ? -2.162 -9.324 -7.287 1.00 0.00 76 ARG A O 6
ATOM 8121 N N . LEU A 1 77 ? -1.301 -9.031 -5.240 1.00 0.00 77 LEU A N 6
ATOM 8122 C CA . LEU A 1 77 ? -1.861 -7.709 -5.003 1.00 0.00 77 LEU A CA 6
ATOM 8123 C C . LEU A 1 77 ? -1.466 -6.786 -6.155 1.00 0.00 77 LEU A C 6
ATOM 8124 O O . LEU A 1 77 ? -2.315 -6.057 -6.667 1.00 0.00 77 LEU A O 6
ATOM 8140 N N . GLN A 1 78 ? -0.212 -6.883 -6.600 1.00 0.00 78 GLN A N 6
ATOM 8141 C CA . GLN A 1 78 ? 0.356 -6.106 -7.690 1.00 0.00 78 GLN A CA 6
ATOM 8142 C C . GLN A 1 78 ? -0.378 -6.363 -9.014 1.00 0.00 78 GLN A C 6
ATOM 8143 O O . GLN A 1 78 ? -0.465 -5.463 -9.852 1.00 0.00 78 GLN A O 6
ATOM 8157 N N . ALA A 1 79 ? -0.932 -7.564 -9.204 1.00 0.00 79 ALA A N 6
ATOM 8158 C CA . ALA A 1 79 ? -1.657 -7.930 -10.416 1.00 0.00 79 ALA A CA 6
ATOM 8159 C C . ALA A 1 79 ? -3.145 -7.579 -10.309 1.00 0.00 79 ALA A C 6
ATOM 8160 O O . ALA A 1 79 ? -3.768 -7.208 -11.308 1.00 0.00 79 ALA A O 6
ATOM 8167 N N . GLU A 1 80 ? -3.716 -7.698 -9.111 1.00 0.00 80 GLU A N 6
ATOM 8168 C CA . GLU A 1 80 ? -5.123 -7.417 -8.853 1.00 0.00 80 GLU A CA 6
ATOM 8169 C C . GLU A 1 80 ? -5.414 -5.918 -8.849 1.00 0.00 80 GLU A C 6
ATOM 8170 O O . GLU A 1 80 ? -6.555 -5.522 -9.092 1.00 0.00 80 GLU A O 6
ATOM 8182 N N . TRP A 1 81 ? -4.413 -5.071 -8.583 1.00 0.00 81 TRP A N 6
ATOM 8183 C CA . TRP A 1 81 ? -4.616 -3.632 -8.573 1.00 0.00 81 TRP A CA 6
ATOM 8184 C C . TRP A 1 81 ? -4.717 -3.156 -10.016 1.00 0.00 81 TRP A C 6
ATOM 8185 O O . TRP A 1 81 ? -3.718 -3.119 -10.741 1.00 0.00 81 TRP A O 6
ATOM 8206 N N . HIS A 1 82 ? -5.936 -2.880 -10.465 1.00 0.00 82 HIS A N 6
ATOM 8207 C CA . HIS A 1 82 ? -6.222 -2.401 -11.799 1.00 0.00 82 HIS A CA 6
ATOM 8208 C C . HIS A 1 82 ? -7.594 -1.734 -11.743 1.00 0.00 82 HIS A C 6
ATOM 8209 O O . HIS A 1 82 ? -8.421 -2.102 -10.902 1.00 0.00 82 HIS A O 6
ATOM 8223 N N . ASP A 1 83 ? -7.897 -0.852 -12.700 1.00 0.00 83 ASP A N 6
ATOM 8224 C CA . ASP A 1 83 ? -9.172 -0.128 -12.764 1.00 0.00 83 ASP A CA 6
ATOM 8225 C C . ASP A 1 83 ? -9.465 0.597 -11.432 1.00 0.00 83 ASP A C 6
ATOM 8226 O O . ASP A 1 83 ? -10.611 0.712 -10.984 1.00 0.00 83 ASP A O 6
ATOM 8235 N N . SER A 1 84 ? -8.400 1.102 -10.800 1.00 0.00 84 SER A N 6
ATOM 8236 C CA . SER A 1 84 ? -8.373 1.822 -9.540 1.00 0.00 84 SER A CA 6
ATOM 8237 C C . SER A 1 84 ? -7.591 3.121 -9.755 1.00 0.00 84 SER A C 6
ATOM 8238 O O . SER A 1 84 ? -6.507 3.091 -10.344 1.00 0.00 84 SER A O 6
ATOM 8246 N N . ASP A 1 85 ? -8.105 4.262 -9.299 1.00 0.00 85 ASP A N 6
ATOM 8247 C CA . ASP A 1 85 ? -7.492 5.584 -9.432 1.00 0.00 85 ASP A CA 6
ATOM 8248 C C . ASP A 1 85 ? -6.445 5.898 -8.353 1.00 0.00 85 ASP A C 6
ATOM 8249 O O . ASP A 1 85 ? -5.953 7.022 -8.271 1.00 0.00 85 ASP A O 6
ATOM 8258 N N . TRP A 1 86 ? -6.154 4.959 -7.447 1.00 0.00 86 TRP A N 6
ATOM 8259 C CA . TRP A 1 86 ? -5.134 5.150 -6.406 1.00 0.00 86 TRP A CA 6
ATOM 8260 C C . TRP A 1 86 ? -3.883 4.432 -6.899 1.00 0.00 86 TRP A C 6
ATOM 8261 O O . TRP A 1 86 ? -3.991 3.366 -7.520 1.00 0.00 86 TRP A O 6
ATOM 8282 N N . ILE A 1 87 ? -2.709 5.007 -6.663 1.00 0.00 87 ILE A N 6
ATOM 8283 C CA . ILE A 1 87 ? -1.432 4.451 -7.085 1.00 0.00 87 ILE A CA 6
ATOM 8284 C C . ILE A 1 87 ? -0.931 3.544 -5.957 1.00 0.00 87 ILE A C 6
ATOM 8285 O O . ILE A 1 87 ? -1.010 3.922 -4.789 1.00 0.00 87 ILE A O 6
ATOM 8301 N N . LEU A 1 88 ? -0.425 2.354 -6.289 1.00 0.00 88 LEU A N 6
ATOM 8302 C CA . LEU A 1 88 ? 0.094 1.361 -5.347 1.00 0.00 88 LEU A CA 6
ATOM 8303 C C . LEU A 1 88 ? 1.590 1.180 -5.591 1.00 0.00 88 LEU A C 6
ATOM 8304 O O . LEU A 1 88 ? 2.040 1.182 -6.744 1.00 0.00 88 LEU A O 6
ATOM 8320 N N . SER A 1 89 ? 2.376 1.122 -4.518 1.00 0.00 89 SER A N 6
ATOM 8321 C CA . SER A 1 89 ? 3.816 0.941 -4.572 1.00 0.00 89 SER A CA 6
ATOM 8322 C C . SER A 1 89 ? 4.296 -0.013 -3.477 1.00 0.00 89 SER A C 6
ATOM 8323 O O . SER A 1 89 ? 3.618 -0.150 -2.457 1.00 0.00 89 SER A O 6
ATOM 8331 N N . VAL A 1 90 ? 5.488 -0.587 -3.660 1.00 0.00 90 VAL A N 6
ATOM 8332 C CA . VAL A 1 90 ? 6.113 -1.535 -2.739 1.00 0.00 90 VAL A CA 6
ATOM 8333 C C . VAL A 1 90 ? 7.538 -1.054 -2.398 1.00 0.00 90 VAL A C 6
ATOM 8334 O O . VAL A 1 90 ? 8.502 -1.431 -3.070 1.00 0.00 90 VAL A O 6
ATOM 8347 N N . PRO A 1 91 ? 7.703 -0.179 -1.388 1.00 0.00 91 PRO A N 6
ATOM 8348 C CA . PRO A 1 91 ? 9.008 0.351 -0.997 1.00 0.00 91 PRO A CA 6
ATOM 8349 C C . PRO A 1 91 ? 9.926 -0.661 -0.295 1.00 0.00 91 PRO A C 6
ATOM 8350 O O . PRO A 1 91 ? 9.487 -1.707 0.177 1.00 0.00 91 PRO A O 6
ATOM 8361 N N . ALA A 1 92 ? 11.184 -0.243 -0.119 1.00 0.00 92 ALA A N 6
ATOM 8362 C CA . ALA A 1 92 ? 12.331 -0.899 0.506 1.00 0.00 92 ALA A CA 6
ATOM 8363 C C . ALA A 1 92 ? 12.983 -1.966 -0.352 1.00 0.00 92 ALA A C 6
ATOM 8364 O O . ALA A 1 92 ? 12.659 -3.164 -0.228 1.00 0.00 92 ALA A O 6
ATOM 8371 N N . GLY A 1 1 ? -6.681 12.747 -33.225 1.00 0.00 1 GLY A N 7
ATOM 8372 C CA . GLY A 1 1 ? -5.843 12.761 -32.022 1.00 0.00 1 GLY A CA 7
ATOM 8373 C C . GLY A 1 1 ? -5.123 11.438 -31.924 1.00 0.00 1 GLY A C 7
ATOM 8374 O O . GLY A 1 1 ? -5.753 10.382 -32.009 1.00 0.00 1 GLY A O 7
ATOM 8378 N N . SER A 1 2 ? -3.802 11.469 -31.810 1.00 0.00 2 SER A N 7
ATOM 8379 C CA . SER A 1 2 ? -2.996 10.267 -31.734 1.00 0.00 2 SER A CA 7
ATOM 8380 C C . SER A 1 2 ? -2.970 9.734 -30.298 1.00 0.00 2 SER A C 7
ATOM 8381 O O . SER A 1 2 ? -2.971 10.519 -29.349 1.00 0.00 2 SER A O 7
ATOM 8389 N N . SER A 1 3 ? -2.929 8.411 -30.146 1.00 0.00 3 SER A N 7
ATOM 8390 C CA . SER A 1 3 ? -2.902 7.706 -28.864 1.00 0.00 3 SER A CA 7
ATOM 8391 C C . SER A 1 3 ? -1.948 6.512 -28.978 1.00 0.00 3 SER A C 7
ATOM 8392 O O . SER A 1 3 ? -1.583 6.138 -30.099 1.00 0.00 3 SER A O 7
ATOM 8400 N N . GLY A 1 4 ? -1.567 5.882 -27.867 1.00 0.00 4 GLY A N 7
ATOM 8401 C CA . GLY A 1 4 ? -0.662 4.738 -27.853 1.00 0.00 4 GLY A CA 7
ATOM 8402 C C . GLY A 1 4 ? 0.030 4.589 -26.503 1.00 0.00 4 GLY A C 7
ATOM 8403 O O . GLY A 1 4 ? -0.068 5.472 -25.648 1.00 0.00 4 GLY A O 7
ATOM 8407 N N . SER A 1 5 ? 0.765 3.490 -26.331 1.00 0.00 5 SER A N 7
ATOM 8408 C CA . SER A 1 5 ? 1.493 3.148 -25.116 1.00 0.00 5 SER A CA 7
ATOM 8409 C C . SER A 1 5 ? 2.980 2.915 -25.402 1.00 0.00 5 SER A C 7
ATOM 8410 O O . SER A 1 5 ? 3.373 2.635 -26.542 1.00 0.00 5 SER A O 7
ATOM 8418 N N . SER A 1 6 ? 3.803 3.020 -24.357 1.00 0.00 6 SER A N 7
ATOM 8419 C CA . SER A 1 6 ? 5.248 2.821 -24.376 1.00 0.00 6 SER A CA 7
ATOM 8420 C C . SER A 1 6 ? 5.799 2.930 -22.948 1.00 0.00 6 SER A C 7
ATOM 8421 O O . SER A 1 6 ? 5.078 3.337 -22.031 1.00 0.00 6 SER A O 7
ATOM 8429 N N . GLY A 1 7 ? 7.072 2.553 -22.786 1.00 0.00 7 GLY A N 7
ATOM 8430 C CA . GLY A 1 7 ? 7.871 2.562 -21.571 1.00 0.00 7 GLY A CA 7
ATOM 8431 C C . GLY A 1 7 ? 7.120 2.354 -20.273 1.00 0.00 7 GLY A C 7
ATOM 8432 O O . GLY A 1 7 ? 6.872 3.322 -19.546 1.00 0.00 7 GLY A O 7
ATOM 8436 N N . PHE A 1 8 ? 6.792 1.099 -19.981 1.00 0.00 8 PHE A N 7
ATOM 8437 C CA . PHE A 1 8 ? 6.088 0.693 -18.774 1.00 0.00 8 PHE A CA 7
ATOM 8438 C C . PHE A 1 8 ? 7.062 -0.045 -17.847 1.00 0.00 8 PHE A C 7
ATOM 8439 O O . PHE A 1 8 ? 8.244 -0.214 -18.176 1.00 0.00 8 PHE A O 7
ATOM 8456 N N . GLU A 1 9 ? 6.615 -0.421 -16.654 1.00 0.00 9 GLU A N 7
ATOM 8457 C CA . GLU A 1 9 ? 7.445 -1.123 -15.680 1.00 0.00 9 GLU A CA 7
ATOM 8458 C C . GLU A 1 9 ? 7.758 -2.556 -16.134 1.00 0.00 9 GLU A C 7
ATOM 8459 O O . GLU A 1 9 ? 7.028 -3.109 -16.971 1.00 0.00 9 GLU A O 7
ATOM 8471 N N . PRO A 1 10 ? 8.822 -3.174 -15.588 1.00 0.00 10 PRO A N 7
ATOM 8472 C CA . PRO A 1 10 ? 9.217 -4.542 -15.909 1.00 0.00 10 PRO A CA 7
ATOM 8473 C C . PRO A 1 10 ? 8.246 -5.537 -15.250 1.00 0.00 10 PRO A C 7
ATOM 8474 O O . PRO A 1 10 ? 7.244 -5.157 -14.636 1.00 0.00 10 PRO A O 7
ATOM 8485 N N . ARG A 1 11 ? 8.500 -6.837 -15.406 1.00 0.00 11 ARG A N 7
ATOM 8486 C CA . ARG A 1 11 ? 7.682 -7.907 -14.817 1.00 0.00 11 ARG A CA 7
ATOM 8487 C C . ARG A 1 11 ? 8.450 -8.653 -13.726 1.00 0.00 11 ARG A C 7
ATOM 8488 O O . ARG A 1 11 ? 8.167 -9.825 -13.449 1.00 0.00 11 ARG A O 7
ATOM 8509 N N . SER A 1 12 ? 9.499 -8.042 -13.190 1.00 0.00 12 SER A N 7
ATOM 8510 C CA . SER A 1 12 ? 10.314 -8.611 -12.144 1.00 0.00 12 SER A CA 7
ATOM 8511 C C . SER A 1 12 ? 10.869 -7.465 -11.304 1.00 0.00 12 SER A C 7
ATOM 8512 O O . SER A 1 12 ? 10.867 -6.302 -11.720 1.00 0.00 12 SER A O 7
ATOM 8520 N N . LEU A 1 13 ? 11.310 -7.822 -10.108 1.00 0.00 13 LEU A N 7
ATOM 8521 C CA . LEU A 1 13 ? 11.919 -7.011 -9.070 1.00 0.00 13 LEU A CA 7
ATOM 8522 C C . LEU A 1 13 ? 12.746 -8.013 -8.256 1.00 0.00 13 LEU A C 7
ATOM 8523 O O . LEU A 1 13 ? 12.629 -9.228 -8.461 1.00 0.00 13 LEU A O 7
ATOM 8539 N N . ILE A 1 14 ? 13.574 -7.541 -7.330 1.00 0.00 14 ILE A N 7
ATOM 8540 C CA . ILE A 1 14 ? 14.420 -8.383 -6.501 1.00 0.00 14 ILE A CA 7
ATOM 8541 C C . ILE A 1 14 ? 14.138 -8.028 -5.042 1.00 0.00 14 ILE A C 7
ATOM 8542 O O . ILE A 1 14 ? 13.711 -6.913 -4.734 1.00 0.00 14 ILE A O 7
ATOM 8558 N N . THR A 1 15 ? 14.328 -8.997 -4.156 1.00 0.00 15 THR A N 7
ATOM 8559 C CA . THR A 1 15 ? 14.132 -8.871 -2.722 1.00 0.00 15 THR A CA 7
ATOM 8560 C C . THR A 1 15 ? 15.414 -8.311 -2.086 1.00 0.00 15 THR A C 7
ATOM 8561 O O . THR A 1 15 ? 16.441 -8.115 -2.757 1.00 0.00 15 THR A O 7
ATOM 8572 N N . SER A 1 16 ? 15.384 -8.035 -0.787 1.00 0.00 16 SER A N 7
ATOM 8573 C CA . SER A 1 16 ? 16.526 -7.542 -0.034 1.00 0.00 16 SER A CA 7
ATOM 8574 C C . SER A 1 16 ? 16.532 -8.342 1.263 1.00 0.00 16 SER A C 7
ATOM 8575 O O . SER A 1 16 ? 17.502 -9.058 1.525 1.00 0.00 16 SER A O 7
ATOM 8583 N N . ASP A 1 17 ? 15.447 -8.251 2.035 1.00 0.00 17 ASP A N 7
ATOM 8584 C CA . ASP A 1 17 ? 15.261 -8.994 3.275 1.00 0.00 17 ASP A CA 7
ATOM 8585 C C . ASP A 1 17 ? 14.174 -10.027 2.969 1.00 0.00 17 ASP A C 7
ATOM 8586 O O . ASP A 1 17 ? 13.320 -9.787 2.104 1.00 0.00 17 ASP A O 7
ATOM 8595 N N . LYS A 1 18 ? 14.170 -11.175 3.651 1.00 0.00 18 LYS A N 7
ATOM 8596 C CA . LYS A 1 18 ? 13.193 -12.236 3.412 1.00 0.00 18 LYS A CA 7
ATOM 8597 C C . LYS A 1 18 ? 12.389 -12.513 4.671 1.00 0.00 18 LYS A C 7
ATOM 8598 O O . LYS A 1 18 ? 12.702 -13.440 5.417 1.00 0.00 18 LYS A O 7
ATOM 8617 N N . GLY A 1 19 ? 11.330 -11.741 4.895 1.00 0.00 19 GLY A N 7
ATOM 8618 C CA . GLY A 1 19 ? 10.463 -11.894 6.052 1.00 0.00 19 GLY A CA 7
ATOM 8619 C C . GLY A 1 19 ? 9.071 -11.400 5.704 1.00 0.00 19 GLY A C 7
ATOM 8620 O O . GLY A 1 19 ? 8.187 -12.216 5.434 1.00 0.00 19 GLY A O 7
ATOM 8624 N N . PHE A 1 20 ? 8.897 -10.082 5.695 1.00 0.00 20 PHE A N 7
ATOM 8625 C CA . PHE A 1 20 ? 7.663 -9.364 5.387 1.00 0.00 20 PHE A CA 7
ATOM 8626 C C . PHE A 1 20 ? 7.998 -8.202 4.450 1.00 0.00 20 PHE A C 7
ATOM 8627 O O . PHE A 1 20 ? 9.171 -7.934 4.188 1.00 0.00 20 PHE A O 7
ATOM 8644 N N . VAL A 1 21 ? 6.977 -7.523 3.931 1.00 0.00 21 VAL A N 7
ATOM 8645 C CA . VAL A 1 21 ? 7.130 -6.386 3.035 1.00 0.00 21 VAL A CA 7
ATOM 8646 C C . VAL A 1 21 ? 5.983 -5.408 3.326 1.00 0.00 21 VAL A C 7
ATOM 8647 O O . VAL A 1 21 ? 4.952 -5.783 3.889 1.00 0.00 21 VAL A O 7
ATOM 8660 N N . THR A 1 22 ? 6.181 -4.126 3.039 1.00 0.00 22 THR A N 7
ATOM 8661 C CA . THR A 1 22 ? 5.192 -3.072 3.247 1.00 0.00 22 THR A CA 7
ATOM 8662 C C . THR A 1 22 ? 4.666 -2.642 1.865 1.00 0.00 22 THR A C 7
ATOM 8663 O O . THR A 1 22 ? 5.310 -2.905 0.844 1.00 0.00 22 THR A O 7
ATOM 8674 N N . MET A 1 23 ? 3.463 -2.073 1.807 1.00 0.00 23 MET A N 7
ATOM 8675 C CA . MET A 1 23 ? 2.826 -1.599 0.583 1.00 0.00 23 MET A CA 7
ATOM 8676 C C . MET A 1 23 ? 2.287 -0.202 0.850 1.00 0.00 23 MET A C 7
ATOM 8677 O O . MET A 1 23 ? 1.641 0.027 1.882 1.00 0.00 23 MET A O 7
ATOM 8691 N N . THR A 1 24 ? 2.550 0.732 -0.062 1.00 0.00 24 THR A N 7
ATOM 8692 C CA . THR A 1 24 ? 2.107 2.118 0.032 1.00 0.00 24 THR A CA 7
ATOM 8693 C C . THR A 1 24 ? 1.053 2.349 -1.052 1.00 0.00 24 THR A C 7
ATOM 8694 O O . THR A 1 24 ? 1.156 1.789 -2.147 1.00 0.00 24 THR A O 7
ATOM 8705 N N . LEU A 1 25 ? 0.046 3.165 -0.745 1.00 0.00 25 LEU A N 7
ATOM 8706 C CA . LEU A 1 25 ? -1.054 3.502 -1.632 1.00 0.00 25 LEU A CA 7
ATOM 8707 C C . LEU A 1 25 ? -1.244 5.009 -1.530 1.00 0.00 25 LEU A C 7
ATOM 8708 O O . LEU A 1 25 ? -1.367 5.507 -0.409 1.00 0.00 25 LEU A O 7
ATOM 8724 N N . GLU A 1 26 ? -1.268 5.727 -2.653 1.00 0.00 26 GLU A N 7
ATOM 8725 C CA . GLU A 1 26 ? -1.419 7.183 -2.697 1.00 0.00 26 GLU A CA 7
ATOM 8726 C C . GLU A 1 26 ? -2.717 7.560 -3.411 1.00 0.00 26 GLU A C 7
ATOM 8727 O O . GLU A 1 26 ? -2.973 7.091 -4.522 1.00 0.00 26 GLU A O 7
ATOM 8739 N N . SER A 1 27 ? -3.535 8.368 -2.736 1.00 0.00 27 SER A N 7
ATOM 8740 C CA . SER A 1 27 ? -4.839 8.869 -3.161 1.00 0.00 27 SER A CA 7
ATOM 8741 C C . SER A 1 27 ? -4.735 10.129 -4.033 1.00 0.00 27 SER A C 7
ATOM 8742 O O . SER A 1 27 ? -3.678 10.763 -4.108 1.00 0.00 27 SER A O 7
ATOM 8750 N N . LEU A 1 28 ? -5.845 10.517 -4.670 1.00 0.00 28 LEU A N 7
ATOM 8751 C CA . LEU A 1 28 ? -5.943 11.701 -5.527 1.00 0.00 28 LEU A CA 7
ATOM 8752 C C . LEU A 1 28 ? -6.108 12.980 -4.696 1.00 0.00 28 LEU A C 7
ATOM 8753 O O . LEU A 1 28 ? -5.818 14.066 -5.198 1.00 0.00 28 LEU A O 7
ATOM 8769 N N . GLU A 1 29 ? -6.608 12.880 -3.464 1.00 0.00 29 GLU A N 7
ATOM 8770 C CA . GLU A 1 29 ? -6.822 13.980 -2.536 1.00 0.00 29 GLU A CA 7
ATOM 8771 C C . GLU A 1 29 ? -6.808 13.386 -1.116 1.00 0.00 29 GLU A C 7
ATOM 8772 O O . GLU A 1 29 ? -6.732 12.166 -0.952 1.00 0.00 29 GLU A O 7
ATOM 8784 N N . GLU A 1 30 ? -6.851 14.234 -0.088 1.00 0.00 30 GLU A N 7
ATOM 8785 C CA . GLU A 1 30 ? -6.852 13.838 1.315 1.00 0.00 30 GLU A CA 7
ATOM 8786 C C . GLU A 1 30 ? -8.101 13.004 1.608 1.00 0.00 30 GLU A C 7
ATOM 8787 O O . GLU A 1 30 ? -9.220 13.434 1.301 1.00 0.00 30 GLU A O 7
ATOM 8799 N N . ILE A 1 31 ? -7.932 11.834 2.227 1.00 0.00 31 ILE A N 7
ATOM 8800 C CA . ILE A 1 31 ? -9.045 10.960 2.581 1.00 0.00 31 ILE A CA 7
ATOM 8801 C C . ILE A 1 31 ? -9.535 11.286 4.001 1.00 0.00 31 ILE A C 7
ATOM 8802 O O . ILE A 1 31 ? -8.929 12.073 4.738 1.00 0.00 31 ILE A O 7
ATOM 8818 N N . GLN A 1 32 ? -10.668 10.697 4.385 1.00 0.00 32 GLN A N 7
ATOM 8819 C CA . GLN A 1 32 ? -11.287 10.906 5.688 1.00 0.00 32 GLN A CA 7
ATOM 8820 C C . GLN A 1 32 ? -10.550 10.179 6.810 1.00 0.00 32 GLN A C 7
ATOM 8821 O O . GLN A 1 32 ? -10.094 10.812 7.756 1.00 0.00 32 GLN A O 7
ATOM 8835 N N . ASP A 1 33 ? -10.510 8.848 6.750 1.00 0.00 33 ASP A N 7
ATOM 8836 C CA . ASP A 1 33 ? -9.895 7.941 7.719 1.00 0.00 33 ASP A CA 7
ATOM 8837 C C . ASP A 1 33 ? -9.710 6.587 7.013 1.00 0.00 33 ASP A C 7
ATOM 8838 O O . ASP A 1 33 ? -10.218 6.423 5.894 1.00 0.00 33 ASP A O 7
ATOM 8847 N N . VAL A 1 34 ? -9.034 5.607 7.625 1.00 0.00 34 VAL A N 7
ATOM 8848 C CA . VAL A 1 34 ? -8.797 4.277 7.042 1.00 0.00 34 VAL A CA 7
ATOM 8849 C C . VAL A 1 34 ? -10.099 3.607 6.590 1.00 0.00 34 VAL A C 7
ATOM 8850 O O . VAL A 1 34 ? -10.086 2.841 5.629 1.00 0.00 34 VAL A O 7
ATOM 8863 N N . SER A 1 35 ? -11.236 3.947 7.207 1.00 0.00 35 SER A N 7
ATOM 8864 C CA . SER A 1 35 ? -12.548 3.410 6.870 1.00 0.00 35 SER A CA 7
ATOM 8865 C C . SER A 1 35 ? -12.884 3.590 5.376 1.00 0.00 35 SER A C 7
ATOM 8866 O O . SER A 1 35 ? -13.679 2.819 4.834 1.00 0.00 35 SER A O 7
ATOM 8874 N N . CYS A 1 36 ? -12.334 4.615 4.708 1.00 0.00 36 CYS A N 7
ATOM 8875 C CA . CYS A 1 36 ? -12.577 4.858 3.289 1.00 0.00 36 CYS A CA 7
ATOM 8876 C C . CYS A 1 36 ? -11.840 3.811 2.458 1.00 0.00 36 CYS A C 7
ATOM 8877 O O . CYS A 1 36 ? -12.467 3.006 1.768 1.00 0.00 36 CYS A O 7
ATOM 8885 N N . ALA A 1 37 ? -10.506 3.824 2.532 1.00 0.00 37 ALA A N 7
ATOM 8886 C CA . ALA A 1 37 ? -9.657 2.898 1.797 1.00 0.00 37 ALA A CA 7
ATOM 8887 C C . ALA A 1 37 ? -10.004 1.440 2.128 1.00 0.00 37 ALA A C 7
ATOM 8888 O O . ALA A 1 37 ? -9.870 0.584 1.260 1.00 0.00 37 ALA A O 7
ATOM 8895 N N . TRP A 1 38 ? -10.516 1.130 3.327 1.00 0.00 38 TRP A N 7
ATOM 8896 C CA . TRP A 1 38 ? -10.904 -0.237 3.683 1.00 0.00 38 TRP A CA 7
ATOM 8897 C C . TRP A 1 38 ? -11.919 -0.774 2.667 1.00 0.00 38 TRP A C 7
ATOM 8898 O O . TRP A 1 38 ? -11.789 -1.910 2.208 1.00 0.00 38 TRP A O 7
ATOM 8919 N N . LYS A 1 39 ? -12.935 0.027 2.324 1.00 0.00 39 LYS A N 7
ATOM 8920 C CA . LYS A 1 39 ? -13.977 -0.344 1.366 1.00 0.00 39 LYS A CA 7
ATOM 8921 C C . LYS A 1 39 ? -13.407 -0.414 -0.046 1.00 0.00 39 LYS A C 7
ATOM 8922 O O . LYS A 1 39 ? -13.774 -1.307 -0.807 1.00 0.00 39 LYS A O 7
ATOM 8941 N N . GLU A 1 40 ? -12.518 0.514 -0.397 1.00 0.00 40 GLU A N 7
ATOM 8942 C CA . GLU A 1 40 ? -11.878 0.573 -1.708 1.00 0.00 40 GLU A CA 7
ATOM 8943 C C . GLU A 1 40 ? -11.085 -0.714 -1.954 1.00 0.00 40 GLU A C 7
ATOM 8944 O O . GLU A 1 40 ? -11.321 -1.432 -2.928 1.00 0.00 40 GLU A O 7
ATOM 8956 N N . LEU A 1 41 ? -10.181 -1.047 -1.032 1.00 0.00 41 LEU A N 7
ATOM 8957 C CA . LEU A 1 41 ? -9.351 -2.242 -1.084 1.00 0.00 41 LEU A CA 7
ATOM 8958 C C . LEU A 1 41 ? -10.278 -3.455 -1.184 1.00 0.00 41 LEU A C 7
ATOM 8959 O O . LEU A 1 41 ? -10.075 -4.325 -2.026 1.00 0.00 41 LEU A O 7
ATOM 8975 N N . ASN A 1 42 ? -11.350 -3.484 -0.385 1.00 0.00 42 ASN A N 7
ATOM 8976 C CA . ASN A 1 42 ? -12.333 -4.570 -0.376 1.00 0.00 42 ASN A CA 7
ATOM 8977 C C . ASN A 1 42 ? -13.064 -4.737 -1.706 1.00 0.00 42 ASN A C 7
ATOM 8978 O O . ASN A 1 42 ? -13.651 -5.798 -1.923 1.00 0.00 42 ASN A O 7
ATOM 8989 N N . ARG A 1 43 ? -13.085 -3.720 -2.576 1.00 0.00 43 ARG A N 7
ATOM 8990 C CA . ARG A 1 43 ? -13.746 -3.795 -3.871 1.00 0.00 43 ARG A CA 7
ATOM 8991 C C . ARG A 1 43 ? -12.846 -4.418 -4.922 1.00 0.00 43 ARG A C 7
ATOM 8992 O O . ARG A 1 43 ? -13.348 -5.183 -5.744 1.00 0.00 43 ARG A O 7
ATOM 9013 N N . LYS A 1 44 ? -11.557 -4.078 -4.964 1.00 0.00 44 LYS A N 7
ATOM 9014 C CA . LYS A 1 44 ? -10.666 -4.653 -5.981 1.00 0.00 44 LYS A CA 7
ATOM 9015 C C . LYS A 1 44 ? -9.984 -5.930 -5.510 1.00 0.00 44 LYS A C 7
ATOM 9016 O O . LYS A 1 44 ? -9.444 -6.657 -6.347 1.00 0.00 44 LYS A O 7
ATOM 9035 N N . LEU A 1 45 ? -9.972 -6.202 -4.206 1.00 0.00 45 LEU A N 7
ATOM 9036 C CA . LEU A 1 45 ? -9.340 -7.378 -3.628 1.00 0.00 45 LEU A CA 7
ATOM 9037 C C . LEU A 1 45 ? -10.402 -8.335 -3.111 1.00 0.00 45 LEU A C 7
ATOM 9038 O O . LEU A 1 45 ? -11.580 -7.991 -2.975 1.00 0.00 45 LEU A O 7
ATOM 9054 N N . SER A 1 46 ? -9.975 -9.557 -2.822 1.00 0.00 46 SER A N 7
ATOM 9055 C CA . SER A 1 46 ? -10.809 -10.635 -2.325 1.00 0.00 46 SER A CA 7
ATOM 9056 C C . SER A 1 46 ? -10.920 -10.563 -0.797 1.00 0.00 46 SER A C 7
ATOM 9057 O O . SER A 1 46 ? -9.963 -10.144 -0.148 1.00 0.00 46 SER A O 7
ATOM 9065 N N . SER A 1 47 ? -12.035 -11.014 -0.211 1.00 0.00 47 SER A N 7
ATOM 9066 C CA . SER A 1 47 ? -12.245 -11.017 1.241 1.00 0.00 47 SER A CA 7
ATOM 9067 C C . SER A 1 47 ? -11.151 -11.824 1.965 1.00 0.00 47 SER A C 7
ATOM 9068 O O . SER A 1 47 ? -10.748 -11.496 3.085 1.00 0.00 47 SER A O 7
ATOM 9076 N N . ASN A 1 48 ? -10.659 -12.886 1.325 1.00 0.00 48 ASN A N 7
ATOM 9077 C CA . ASN A 1 48 ? -9.622 -13.743 1.871 1.00 0.00 48 ASN A CA 7
ATOM 9078 C C . ASN A 1 48 ? -8.302 -12.972 1.985 1.00 0.00 48 ASN A C 7
ATOM 9079 O O . ASN A 1 48 ? -7.726 -12.893 3.070 1.00 0.00 48 ASN A O 7
ATOM 9090 N N . ALA A 1 49 ? -7.858 -12.368 0.879 1.00 0.00 49 ALA A N 7
ATOM 9091 C CA . ALA A 1 49 ? -6.623 -11.602 0.786 1.00 0.00 49 ALA A CA 7
ATOM 9092 C C . ALA A 1 49 ? -6.653 -10.293 1.583 1.00 0.00 49 ALA A C 7
ATOM 9093 O O . ALA A 1 49 ? -5.750 -10.026 2.367 1.00 0.00 49 ALA A O 7
ATOM 9100 N N . VAL A 1 50 ? -7.689 -9.468 1.411 1.00 0.00 50 VAL A N 7
ATOM 9101 C CA . VAL A 1 50 ? -7.822 -8.173 2.079 1.00 0.00 50 VAL A CA 7
ATOM 9102 C C . VAL A 1 50 ? -7.728 -8.274 3.609 1.00 0.00 50 VAL A C 7
ATOM 9103 O O . VAL A 1 50 ? -7.245 -7.348 4.258 1.00 0.00 50 VAL A O 7
ATOM 9116 N N . SER A 1 51 ? -8.136 -9.394 4.209 1.00 0.00 51 SER A N 7
ATOM 9117 C CA . SER A 1 51 ? -8.082 -9.582 5.651 1.00 0.00 51 SER A CA 7
ATOM 9118 C C . SER A 1 51 ? -6.628 -9.686 6.149 1.00 0.00 51 SER A C 7
ATOM 9119 O O . SER A 1 51 ? -6.374 -9.405 7.324 1.00 0.00 51 SER A O 7
ATOM 9127 N N . GLN A 1 52 ? -5.666 -10.054 5.290 1.00 0.00 52 GLN A N 7
ATOM 9128 C CA . GLN A 1 52 ? -4.259 -10.168 5.668 1.00 0.00 52 GLN A CA 7
ATOM 9129 C C . GLN A 1 52 ? -3.649 -8.793 5.959 1.00 0.00 52 GLN A C 7
ATOM 9130 O O . GLN A 1 52 ? -2.614 -8.718 6.618 1.00 0.00 52 GLN A O 7
ATOM 9144 N N . ILE A 1 53 ? -4.257 -7.712 5.469 1.00 0.00 53 ILE A N 7
ATOM 9145 C CA . ILE A 1 53 ? -3.791 -6.347 5.638 1.00 0.00 53 ILE A CA 7
ATOM 9146 C C . ILE A 1 53 ? -3.782 -5.988 7.127 1.00 0.00 53 ILE A C 7
ATOM 9147 O O . ILE A 1 53 ? -4.842 -5.882 7.754 1.00 0.00 53 ILE A O 7
ATOM 9163 N N . THR A 1 54 ? -2.589 -5.802 7.689 1.00 0.00 54 THR A N 7
ATOM 9164 C CA . THR A 1 54 ? -2.354 -5.436 9.081 1.00 0.00 54 THR A CA 7
ATOM 9165 C C . THR A 1 54 ? -1.416 -4.233 9.088 1.00 0.00 54 THR A C 7
ATOM 9166 O O . THR A 1 54 ? -0.888 -3.838 8.043 1.00 0.00 54 THR A O 7
ATOM 9177 N N . ARG A 1 55 ? -1.172 -3.658 10.271 1.00 0.00 55 ARG A N 7
ATOM 9178 C CA . ARG A 1 55 ? -0.297 -2.501 10.464 1.00 0.00 55 ARG A CA 7
ATOM 9179 C C . ARG A 1 55 ? -0.735 -1.344 9.560 1.00 0.00 55 ARG A C 7
ATOM 9180 O O . ARG A 1 55 ? 0.102 -0.578 9.075 1.00 0.00 55 ARG A O 7
ATOM 9201 N N . MET A 1 56 ? -2.035 -1.258 9.277 1.00 0.00 56 MET A N 7
ATOM 9202 C CA . MET A 1 56 ? -2.616 -0.241 8.424 1.00 0.00 56 MET A CA 7
ATOM 9203 C C . MET A 1 56 ? -2.559 1.091 9.157 1.00 0.00 56 MET A C 7
ATOM 9204 O O . MET A 1 56 ? -3.245 1.254 10.167 1.00 0.00 56 MET A O 7
ATOM 9218 N N . CYS A 1 57 ? -1.700 2.010 8.717 1.00 0.00 57 CYS A N 7
ATOM 9219 C CA . CYS A 1 57 ? -1.563 3.324 9.326 1.00 0.00 57 CYS A CA 7
ATOM 9220 C C . CYS A 1 57 ? -1.671 4.407 8.254 1.00 0.00 57 CYS A C 7
ATOM 9221 O O . CYS A 1 57 ? -1.224 4.213 7.115 1.00 0.00 57 CYS A O 7
ATOM 9229 N N . LEU A 1 58 ? -2.262 5.552 8.600 1.00 0.00 58 LEU A N 7
ATOM 9230 C CA . LEU A 1 58 ? -2.430 6.675 7.679 1.00 0.00 58 LEU A CA 7
ATOM 9231 C C . LEU A 1 58 ? -1.071 7.290 7.354 1.00 0.00 58 LEU A C 7
ATOM 9232 O O . LEU A 1 58 ? -0.137 7.216 8.164 1.00 0.00 58 LEU A O 7
ATOM 9248 N N . LEU A 1 59 ? -0.935 7.836 6.148 1.00 0.00 59 LEU A N 7
ATOM 9249 C CA . LEU A 1 59 ? 0.294 8.492 5.710 1.00 0.00 59 LEU A CA 7
ATOM 9250 C C . LEU A 1 59 ? 0.165 9.980 6.028 1.00 0.00 59 LEU A C 7
ATOM 9251 O O . LEU A 1 59 ? -0.918 10.468 6.376 1.00 0.00 59 LEU A O 7
ATOM 9267 N N . LYS A 1 60 ? 1.283 10.703 5.957 1.00 0.00 60 LYS A N 7
ATOM 9268 C CA . LYS A 1 60 ? 1.279 12.140 6.218 1.00 0.00 60 LYS A CA 7
ATOM 9269 C C . LYS A 1 60 ? 0.447 12.810 5.129 1.00 0.00 60 LYS A C 7
ATOM 9270 O O . LYS A 1 60 ? 0.311 12.272 4.024 1.00 0.00 60 LYS A O 7
ATOM 9289 N N . GLY A 1 61 ? -0.154 13.950 5.460 1.00 0.00 61 GLY A N 7
ATOM 9290 C CA . GLY A 1 61 ? -1.000 14.695 4.538 1.00 0.00 61 GLY A CA 7
ATOM 9291 C C . GLY A 1 61 ? -2.291 13.947 4.180 1.00 0.00 61 GLY A C 7
ATOM 9292 O O . GLY A 1 61 ? -3.059 14.444 3.360 1.00 0.00 61 GLY A O 7
ATOM 9296 N N . ASN A 1 62 ? -2.558 12.775 4.780 1.00 0.00 62 ASN A N 7
ATOM 9297 C CA . ASN A 1 62 ? -3.731 11.928 4.547 1.00 0.00 62 ASN A CA 7
ATOM 9298 C C . ASN A 1 62 ? -3.950 11.596 3.060 1.00 0.00 62 ASN A C 7
ATOM 9299 O O . ASN A 1 62 ? -5.017 11.119 2.687 1.00 0.00 62 ASN A O 7
ATOM 9310 N N . MET A 1 63 ? -2.946 11.801 2.203 1.00 0.00 63 MET A N 7
ATOM 9311 C CA . MET A 1 63 ? -2.967 11.530 0.767 1.00 0.00 63 MET A CA 7
ATOM 9312 C C . MET A 1 63 ? -2.675 10.034 0.515 1.00 0.00 63 MET A C 7
ATOM 9313 O O . MET A 1 63 ? -2.005 9.699 -0.465 1.00 0.00 63 MET A O 7
ATOM 9327 N N . GLY A 1 64 ? -3.041 9.119 1.420 1.00 0.00 64 GLY A N 7
ATOM 9328 C CA . GLY A 1 64 ? -2.775 7.701 1.225 1.00 0.00 64 GLY A CA 7
ATOM 9329 C C . GLY A 1 64 ? -2.676 6.895 2.514 1.00 0.00 64 GLY A C 7
ATOM 9330 O O . GLY A 1 64 ? -2.853 7.412 3.623 1.00 0.00 64 GLY A O 7
ATOM 9334 N N . VAL A 1 65 ? -2.379 5.603 2.361 1.00 0.00 65 VAL A N 7
ATOM 9335 C CA . VAL A 1 65 ? -2.243 4.635 3.444 1.00 0.00 65 VAL A CA 7
ATOM 9336 C C . VAL A 1 65 ? -1.034 3.717 3.215 1.00 0.00 65 VAL A C 7
ATOM 9337 O O . VAL A 1 65 ? -0.558 3.559 2.088 1.00 0.00 65 VAL A O 7
ATOM 9350 N N . CYS A 1 66 ? -0.537 3.086 4.281 1.00 0.00 66 CYS A N 7
ATOM 9351 C CA . CYS A 1 66 ? 0.586 2.153 4.260 1.00 0.00 66 CYS A CA 7
ATOM 9352 C C . CYS A 1 66 ? 0.179 0.965 5.138 1.00 0.00 66 CYS A C 7
ATOM 9353 O O . CYS A 1 66 ? -0.528 1.169 6.134 1.00 0.00 66 CYS A O 7
ATOM 9361 N N . PHE A 1 67 ? 0.563 -0.257 4.761 1.00 0.00 67 PHE A N 7
ATOM 9362 C CA . PHE A 1 67 ? 0.242 -1.474 5.508 1.00 0.00 67 PHE A CA 7
ATOM 9363 C C . PHE A 1 67 ? 1.277 -2.582 5.259 1.00 0.00 67 PHE A C 7
ATOM 9364 O O . PHE A 1 67 ? 2.039 -2.508 4.295 1.00 0.00 67 PHE A O 7
ATOM 9381 N N . ASP A 1 68 ? 1.318 -3.598 6.133 1.00 0.00 68 ASP A N 7
ATOM 9382 C CA . ASP A 1 68 ? 2.250 -4.733 6.068 1.00 0.00 68 ASP A CA 7
ATOM 9383 C C . ASP A 1 68 ? 1.556 -5.938 5.425 1.00 0.00 68 ASP A C 7
ATOM 9384 O O . ASP A 1 68 ? 0.398 -6.246 5.735 1.00 0.00 68 ASP A O 7
ATOM 9393 N N . VAL A 1 69 ? 2.282 -6.661 4.572 1.00 0.00 69 VAL A N 7
ATOM 9394 C CA . VAL A 1 69 ? 1.843 -7.842 3.827 1.00 0.00 69 VAL A CA 7
ATOM 9395 C C . VAL A 1 69 ? 2.939 -8.915 3.780 1.00 0.00 69 VAL A C 7
ATOM 9396 O O . VAL A 1 69 ? 4.128 -8.598 3.882 1.00 0.00 69 VAL A O 7
ATOM 9409 N N . PRO A 1 70 ? 2.568 -10.189 3.586 1.00 0.00 70 PRO A N 7
ATOM 9410 C CA . PRO A 1 70 ? 3.542 -11.261 3.494 1.00 0.00 70 PRO A CA 7
ATOM 9411 C C . PRO A 1 70 ? 4.257 -11.198 2.136 1.00 0.00 70 PRO A C 7
ATOM 9412 O O . PRO A 1 70 ? 3.652 -10.839 1.120 1.00 0.00 70 PRO A O 7
ATOM 9423 N N . THR A 1 71 ? 5.521 -11.632 2.084 1.00 0.00 71 THR A N 7
ATOM 9424 C CA . THR A 1 71 ? 6.310 -11.642 0.846 1.00 0.00 71 THR A CA 7
ATOM 9425 C C . THR A 1 71 ? 5.748 -12.640 -0.188 1.00 0.00 71 THR A C 7
ATOM 9426 O O . THR A 1 71 ? 6.221 -12.691 -1.326 1.00 0.00 71 THR A O 7
ATOM 9437 N N . THR A 1 72 ? 4.774 -13.468 0.200 1.00 0.00 72 THR A N 7
ATOM 9438 C CA . THR A 1 72 ? 4.138 -14.467 -0.642 1.00 0.00 72 THR A CA 7
ATOM 9439 C C . THR A 1 72 ? 2.907 -13.919 -1.377 1.00 0.00 72 THR A C 7
ATOM 9440 O O . THR A 1 72 ? 2.438 -14.598 -2.289 1.00 0.00 72 THR A O 7
ATOM 9451 N N . GLU A 1 73 ? 2.399 -12.719 -1.054 1.00 0.00 73 GLU A N 7
ATOM 9452 C CA . GLU A 1 73 ? 1.215 -12.160 -1.724 1.00 0.00 73 GLU A CA 7
ATOM 9453 C C . GLU A 1 73 ? 1.495 -10.847 -2.462 1.00 0.00 73 GLU A C 7
ATOM 9454 O O . GLU A 1 73 ? 0.671 -10.406 -3.265 1.00 0.00 73 GLU A O 7
ATOM 9466 N N . SER A 1 74 ? 2.659 -10.234 -2.238 1.00 0.00 74 SER A N 7
ATOM 9467 C CA . SER A 1 74 ? 3.064 -8.978 -2.854 1.00 0.00 74 SER A CA 7
ATOM 9468 C C . SER A 1 74 ? 2.992 -9.000 -4.385 1.00 0.00 74 SER A C 7
ATOM 9469 O O . SER A 1 74 ? 2.558 -8.023 -5.001 1.00 0.00 74 SER A O 7
ATOM 9477 N N . GLU A 1 75 ? 3.365 -10.114 -5.009 1.00 0.00 75 GLU A N 7
ATOM 9478 C CA . GLU A 1 75 ? 3.344 -10.275 -6.461 1.00 0.00 75 GLU A CA 7
ATOM 9479 C C . GLU A 1 75 ? 1.904 -10.340 -6.986 1.00 0.00 75 GLU A C 7
ATOM 9480 O O . GLU A 1 75 ? 1.582 -9.757 -8.023 1.00 0.00 75 GLU A O 7
ATOM 9492 N N . ARG A 1 76 ? 1.039 -11.082 -6.287 1.00 0.00 76 ARG A N 7
ATOM 9493 C CA . ARG A 1 76 ? -0.364 -11.278 -6.639 1.00 0.00 76 ARG A CA 7
ATOM 9494 C C . ARG A 1 76 ? -1.155 -9.982 -6.521 1.00 0.00 76 ARG A C 7
ATOM 9495 O O . ARG A 1 76 ? -1.931 -9.655 -7.421 1.00 0.00 76 ARG A O 7
ATOM 9516 N N . LEU A 1 77 ? -0.942 -9.242 -5.434 1.00 0.00 77 LEU A N 7
ATOM 9517 C CA . LEU A 1 77 ? -1.627 -7.986 -5.150 1.00 0.00 77 LEU A CA 7
ATOM 9518 C C . LEU A 1 77 ? -1.346 -6.926 -6.198 1.00 0.00 77 LEU A C 7
ATOM 9519 O O . LEU A 1 77 ? -2.218 -6.105 -6.487 1.00 0.00 77 LEU A O 7
ATOM 9535 N N . GLN A 1 78 ? -0.147 -6.950 -6.776 1.00 0.00 78 GLN A N 7
ATOM 9536 C CA . GLN A 1 78 ? 0.254 -6.014 -7.812 1.00 0.00 78 GLN A CA 7
ATOM 9537 C C . GLN A 1 78 ? -0.513 -6.277 -9.107 1.00 0.00 78 GLN A C 7
ATOM 9538 O O . GLN A 1 78 ? -0.668 -5.361 -9.906 1.00 0.00 78 GLN A O 7
ATOM 9552 N N . ALA A 1 79 ? -0.982 -7.511 -9.328 1.00 0.00 79 ALA A N 7
ATOM 9553 C CA . ALA A 1 79 ? -1.739 -7.845 -10.528 1.00 0.00 79 ALA A CA 7
ATOM 9554 C C . ALA A 1 79 ? -3.231 -7.569 -10.300 1.00 0.00 79 ALA A C 7
ATOM 9555 O O . ALA A 1 79 ? -3.938 -7.210 -11.241 1.00 0.00 79 ALA A O 7
ATOM 9562 N N . GLU A 1 80 ? -3.720 -7.727 -9.066 1.00 0.00 80 GLU A N 7
ATOM 9563 C CA . GLU A 1 80 ? -5.119 -7.494 -8.710 1.00 0.00 80 GLU A CA 7
ATOM 9564 C C . GLU A 1 80 ? -5.481 -6.009 -8.703 1.00 0.00 80 GLU A C 7
ATOM 9565 O O . GLU A 1 80 ? -6.664 -5.674 -8.802 1.00 0.00 80 GLU A O 7
ATOM 9577 N N . TRP A 1 81 ? -4.500 -5.119 -8.540 1.00 0.00 81 TRP A N 7
ATOM 9578 C CA . TRP A 1 81 ? -4.757 -3.693 -8.510 1.00 0.00 81 TRP A CA 7
ATOM 9579 C C . TRP A 1 81 ? -5.016 -3.179 -9.921 1.00 0.00 81 TRP A C 7
ATOM 9580 O O . TRP A 1 81 ? -4.105 -3.014 -10.723 1.00 0.00 81 TRP A O 7
ATOM 9601 N N . HIS A 1 82 ? -6.291 -2.982 -10.229 1.00 0.00 82 HIS A N 7
ATOM 9602 C CA . HIS A 1 82 ? -6.820 -2.489 -11.485 1.00 0.00 82 HIS A CA 7
ATOM 9603 C C . HIS A 1 82 ? -8.013 -1.615 -11.127 1.00 0.00 82 HIS A C 7
ATOM 9604 O O . HIS A 1 82 ? -8.451 -1.599 -9.977 1.00 0.00 82 HIS A O 7
ATOM 9618 N N . ASP A 1 83 ? -8.552 -0.910 -12.118 1.00 0.00 83 ASP A N 7
ATOM 9619 C CA . ASP A 1 83 ? -9.705 -0.011 -12.058 1.00 0.00 83 ASP A CA 7
ATOM 9620 C C . ASP A 1 83 ? -9.604 1.133 -11.041 1.00 0.00 83 ASP A C 7
ATOM 9621 O O . ASP A 1 83 ? -10.495 1.984 -10.981 1.00 0.00 83 ASP A O 7
ATOM 9630 N N . SER A 1 84 ? -8.552 1.201 -10.227 1.00 0.00 84 SER A N 7
ATOM 9631 C CA . SER A 1 84 ? -8.360 2.236 -9.244 1.00 0.00 84 SER A CA 7
ATOM 9632 C C . SER A 1 84 ? -7.517 3.341 -9.855 1.00 0.00 84 SER A C 7
ATOM 9633 O O . SER A 1 84 ? -6.741 3.139 -10.789 1.00 0.00 84 SER A O 7
ATOM 9641 N N . ASP A 1 85 ? -7.668 4.522 -9.278 1.00 0.00 85 ASP A N 7
ATOM 9642 C CA . ASP A 1 85 ? -6.973 5.745 -9.637 1.00 0.00 85 ASP A CA 7
ATOM 9643 C C . ASP A 1 85 ? -5.925 6.032 -8.547 1.00 0.00 85 ASP A C 7
ATOM 9644 O O . ASP A 1 85 ? -5.276 7.073 -8.570 1.00 0.00 85 ASP A O 7
ATOM 9653 N N . TRP A 1 86 ? -5.795 5.132 -7.560 1.00 0.00 86 TRP A N 7
ATOM 9654 C CA . TRP A 1 86 ? -4.856 5.228 -6.447 1.00 0.00 86 TRP A CA 7
ATOM 9655 C C . TRP A 1 86 ? -3.614 4.424 -6.854 1.00 0.00 86 TRP A C 7
ATOM 9656 O O . TRP A 1 86 ? -3.751 3.271 -7.274 1.00 0.00 86 TRP A O 7
ATOM 9677 N N . ILE A 1 87 ? -2.417 5.006 -6.746 1.00 0.00 87 ILE A N 7
ATOM 9678 C CA . ILE A 1 87 ? -1.170 4.346 -7.136 1.00 0.00 87 ILE A CA 7
ATOM 9679 C C . ILE A 1 87 ? -0.658 3.468 -5.989 1.00 0.00 87 ILE A C 7
ATOM 9680 O O . ILE A 1 87 ? -0.501 3.956 -4.866 1.00 0.00 87 ILE A O 7
ATOM 9696 N N . LEU A 1 88 ? -0.346 2.201 -6.287 1.00 0.00 88 LEU A N 7
ATOM 9697 C CA . LEU A 1 88 ? 0.157 1.164 -5.379 1.00 0.00 88 LEU A CA 7
ATOM 9698 C C . LEU A 1 88 ? 1.643 0.924 -5.655 1.00 0.00 88 LEU A C 7
ATOM 9699 O O . LEU A 1 88 ? 1.986 0.561 -6.781 1.00 0.00 88 LEU A O 7
ATOM 9715 N N . SER A 1 89 ? 2.531 1.142 -4.680 1.00 0.00 89 SER A N 7
ATOM 9716 C CA . SER A 1 89 ? 3.967 0.911 -4.851 1.00 0.00 89 SER A CA 7
ATOM 9717 C C . SER A 1 89 ? 4.580 0.246 -3.606 1.00 0.00 89 SER A C 7
ATOM 9718 O O . SER A 1 89 ? 3.912 0.119 -2.575 1.00 0.00 89 SER A O 7
ATOM 9726 N N . VAL A 1 90 ? 5.850 -0.170 -3.687 1.00 0.00 90 VAL A N 7
ATOM 9727 C CA . VAL A 1 90 ? 6.568 -0.838 -2.601 1.00 0.00 90 VAL A CA 7
ATOM 9728 C C . VAL A 1 90 ? 7.976 -0.246 -2.412 1.00 0.00 90 VAL A C 7
ATOM 9729 O O . VAL A 1 90 ? 8.887 -0.604 -3.162 1.00 0.00 90 VAL A O 7
ATOM 9742 N N . PRO A 1 91 ? 8.180 0.679 -1.459 1.00 0.00 91 PRO A N 7
ATOM 9743 C CA . PRO A 1 91 ? 9.478 1.275 -1.173 1.00 0.00 91 PRO A CA 7
ATOM 9744 C C . PRO A 1 91 ? 10.302 0.300 -0.300 1.00 0.00 91 PRO A C 7
ATOM 9745 O O . PRO A 1 91 ? 9.972 -0.890 -0.182 1.00 0.00 91 PRO A O 7
ATOM 9756 N N . ALA A 1 92 ? 11.386 0.783 0.305 1.00 0.00 92 ALA A N 7
ATOM 9757 C CA . ALA A 1 92 ? 12.286 0.049 1.180 1.00 0.00 92 ALA A CA 7
ATOM 9758 C C . ALA A 1 92 ? 12.595 0.935 2.371 1.00 0.00 92 ALA A C 7
ATOM 9759 O O . ALA A 1 92 ? 12.776 2.165 2.182 1.00 0.00 92 ALA A O 7
ATOM 9766 N N . GLY A 1 1 ? -5.618 3.552 -32.478 1.00 0.00 1 GLY A N 8
ATOM 9767 C CA . GLY A 1 1 ? -5.761 2.319 -31.694 1.00 0.00 1 GLY A CA 8
ATOM 9768 C C . GLY A 1 1 ? -4.718 1.315 -32.138 1.00 0.00 1 GLY A C 8
ATOM 9769 O O . GLY A 1 1 ? -3.544 1.664 -32.202 1.00 0.00 1 GLY A O 8
ATOM 9773 N N . SER A 1 2 ? -5.139 0.094 -32.473 1.00 0.00 2 SER A N 8
ATOM 9774 C CA . SER A 1 2 ? -4.308 -1.009 -32.935 1.00 0.00 2 SER A CA 8
ATOM 9775 C C . SER A 1 2 ? -3.006 -1.151 -32.135 1.00 0.00 2 SER A C 8
ATOM 9776 O O . SER A 1 2 ? -1.911 -0.807 -32.593 1.00 0.00 2 SER A O 8
ATOM 9784 N N . SER A 1 3 ? -3.131 -1.621 -30.898 1.00 0.00 3 SER A N 8
ATOM 9785 C CA . SER A 1 3 ? -1.989 -1.836 -30.026 1.00 0.00 3 SER A CA 8
ATOM 9786 C C . SER A 1 3 ? -2.311 -2.944 -29.032 1.00 0.00 3 SER A C 8
ATOM 9787 O O . SER A 1 3 ? -3.487 -3.215 -28.762 1.00 0.00 3 SER A O 8
ATOM 9795 N N . GLY A 1 4 ? -1.275 -3.551 -28.458 1.00 0.00 4 GLY A N 8
ATOM 9796 C CA . GLY A 1 4 ? -1.447 -4.618 -27.489 1.00 0.00 4 GLY A CA 8
ATOM 9797 C C . GLY A 1 4 ? -0.148 -5.139 -26.889 1.00 0.00 4 GLY A C 8
ATOM 9798 O O . GLY A 1 4 ? -0.215 -6.011 -26.019 1.00 0.00 4 GLY A O 8
ATOM 9802 N N . SER A 1 5 ? 1.030 -4.676 -27.314 1.00 0.00 5 SER A N 8
ATOM 9803 C CA . SER A 1 5 ? 2.288 -5.152 -26.748 1.00 0.00 5 SER A CA 8
ATOM 9804 C C . SER A 1 5 ? 2.392 -4.725 -25.283 1.00 0.00 5 SER A C 8
ATOM 9805 O O . SER A 1 5 ? 2.102 -3.576 -24.944 1.00 0.00 5 SER A O 8
ATOM 9813 N N . SER A 1 6 ? 2.788 -5.650 -24.408 1.00 0.00 6 SER A N 8
ATOM 9814 C CA . SER A 1 6 ? 2.915 -5.397 -22.978 1.00 0.00 6 SER A CA 8
ATOM 9815 C C . SER A 1 6 ? 4.084 -4.462 -22.645 1.00 0.00 6 SER A C 8
ATOM 9816 O O . SER A 1 6 ? 3.902 -3.512 -21.883 1.00 0.00 6 SER A O 8
ATOM 9824 N N . GLY A 1 7 ? 5.258 -4.677 -23.250 1.00 0.00 7 GLY A N 8
ATOM 9825 C CA . GLY A 1 7 ? 6.449 -3.877 -22.977 1.00 0.00 7 GLY A CA 8
ATOM 9826 C C . GLY A 1 7 ? 7.047 -4.501 -21.722 1.00 0.00 7 GLY A C 8
ATOM 9827 O O . GLY A 1 7 ? 6.729 -4.104 -20.600 1.00 0.00 7 GLY A O 8
ATOM 9831 N N . PHE A 1 8 ? 7.816 -5.571 -21.906 1.00 0.00 8 PHE A N 8
ATOM 9832 C CA . PHE A 1 8 ? 8.484 -6.367 -20.878 1.00 0.00 8 PHE A CA 8
ATOM 9833 C C . PHE A 1 8 ? 9.775 -5.723 -20.368 1.00 0.00 8 PHE A C 8
ATOM 9834 O O . PHE A 1 8 ? 10.702 -6.426 -19.937 1.00 0.00 8 PHE A O 8
ATOM 9851 N N . GLU A 1 9 ? 9.855 -4.397 -20.429 1.00 0.00 9 GLU A N 8
ATOM 9852 C CA . GLU A 1 9 ? 10.996 -3.617 -20.002 1.00 0.00 9 GLU A CA 8
ATOM 9853 C C . GLU A 1 9 ? 10.578 -2.800 -18.775 1.00 0.00 9 GLU A C 8
ATOM 9854 O O . GLU A 1 9 ? 10.205 -1.636 -18.919 1.00 0.00 9 GLU A O 8
ATOM 9866 N N . PRO A 1 10 ? 10.606 -3.367 -17.553 1.00 0.00 10 PRO A N 8
ATOM 9867 C CA . PRO A 1 10 ? 10.244 -2.637 -16.341 1.00 0.00 10 PRO A CA 8
ATOM 9868 C C . PRO A 1 10 ? 11.319 -1.589 -16.010 1.00 0.00 10 PRO A C 8
ATOM 9869 O O . PRO A 1 10 ? 11.119 -0.761 -15.115 1.00 0.00 10 PRO A O 8
ATOM 9880 N N . ARG A 1 11 ? 12.472 -1.643 -16.698 1.00 0.00 11 ARG A N 8
ATOM 9881 C CA . ARG A 1 11 ? 13.631 -0.765 -16.589 1.00 0.00 11 ARG A CA 8
ATOM 9882 C C . ARG A 1 11 ? 14.103 -0.539 -15.157 1.00 0.00 11 ARG A C 8
ATOM 9883 O O . ARG A 1 11 ? 14.758 0.469 -14.883 1.00 0.00 11 ARG A O 8
ATOM 9904 N N . SER A 1 12 ? 13.817 -1.470 -14.251 1.00 0.00 12 SER A N 8
ATOM 9905 C CA . SER A 1 12 ? 14.197 -1.388 -12.859 1.00 0.00 12 SER A CA 8
ATOM 9906 C C . SER A 1 12 ? 14.376 -2.799 -12.311 1.00 0.00 12 SER A C 8
ATOM 9907 O O . SER A 1 12 ? 13.468 -3.626 -12.436 1.00 0.00 12 SER A O 8
ATOM 9915 N N . LEU A 1 13 ? 15.584 -3.110 -11.845 1.00 0.00 13 LEU A N 8
ATOM 9916 C CA . LEU A 1 13 ? 15.929 -4.394 -11.245 1.00 0.00 13 LEU A CA 8
ATOM 9917 C C . LEU A 1 13 ? 15.367 -4.394 -9.815 1.00 0.00 13 LEU A C 8
ATOM 9918 O O . LEU A 1 13 ? 14.756 -3.414 -9.386 1.00 0.00 13 LEU A O 8
ATOM 9934 N N . ILE A 1 14 ? 15.556 -5.486 -9.079 1.00 0.00 14 ILE A N 8
ATOM 9935 C CA . ILE A 1 14 ? 15.105 -5.635 -7.699 1.00 0.00 14 ILE A CA 8
ATOM 9936 C C . ILE A 1 14 ? 16.166 -6.430 -6.945 1.00 0.00 14 ILE A C 8
ATOM 9937 O O . ILE A 1 14 ? 16.872 -7.246 -7.546 1.00 0.00 14 ILE A O 8
ATOM 9953 N N . THR A 1 15 ? 16.258 -6.238 -5.632 1.00 0.00 15 THR A N 8
ATOM 9954 C CA . THR A 1 15 ? 17.210 -6.953 -4.786 1.00 0.00 15 THR A CA 8
ATOM 9955 C C . THR A 1 15 ? 16.561 -8.197 -4.150 1.00 0.00 15 THR A C 8
ATOM 9956 O O . THR A 1 15 ? 17.287 -9.034 -3.602 1.00 0.00 15 THR A O 8
ATOM 9967 N N . SER A 1 16 ? 15.243 -8.377 -4.331 1.00 0.00 16 SER A N 8
ATOM 9968 C CA . SER A 1 16 ? 14.392 -9.449 -3.811 1.00 0.00 16 SER A CA 8
ATOM 9969 C C . SER A 1 16 ? 14.117 -9.180 -2.322 1.00 0.00 16 SER A C 8
ATOM 9970 O O . SER A 1 16 ? 14.608 -8.180 -1.785 1.00 0.00 16 SER A O 8
ATOM 9978 N N . ASP A 1 17 ? 13.306 -10.004 -1.650 1.00 0.00 17 ASP A N 8
ATOM 9979 C CA . ASP A 1 17 ? 12.975 -9.784 -0.236 1.00 0.00 17 ASP A CA 8
ATOM 9980 C C . ASP A 1 17 ? 12.707 -11.091 0.522 1.00 0.00 17 ASP A C 8
ATOM 9981 O O . ASP A 1 17 ? 12.628 -12.140 -0.119 1.00 0.00 17 ASP A O 8
ATOM 9990 N N . LYS A 1 18 ? 12.595 -11.074 1.862 1.00 0.00 18 LYS A N 8
ATOM 9991 C CA . LYS A 1 18 ? 12.348 -12.269 2.687 1.00 0.00 18 LYS A CA 8
ATOM 9992 C C . LYS A 1 18 ? 11.633 -11.917 4.000 1.00 0.00 18 LYS A C 8
ATOM 9993 O O . LYS A 1 18 ? 12.302 -11.538 4.969 1.00 0.00 18 LYS A O 8
ATOM 10012 N N . GLY A 1 19 ? 10.317 -12.112 4.091 1.00 0.00 19 GLY A N 8
ATOM 10013 C CA . GLY A 1 19 ? 9.521 -11.828 5.288 1.00 0.00 19 GLY A CA 8
ATOM 10014 C C . GLY A 1 19 ? 8.347 -10.936 4.917 1.00 0.00 19 GLY A C 8
ATOM 10015 O O . GLY A 1 19 ? 7.770 -11.119 3.845 1.00 0.00 19 GLY A O 8
ATOM 10019 N N . PHE A 1 20 ? 7.894 -10.074 5.828 1.00 0.00 20 PHE A N 8
ATOM 10020 C CA . PHE A 1 20 ? 6.802 -9.149 5.529 1.00 0.00 20 PHE A CA 8
ATOM 10021 C C . PHE A 1 20 ? 7.425 -7.936 4.836 1.00 0.00 20 PHE A C 8
ATOM 10022 O O . PHE A 1 20 ? 8.603 -7.638 5.065 1.00 0.00 20 PHE A O 8
ATOM 10039 N N . VAL A 1 21 ? 6.626 -7.224 4.044 1.00 0.00 21 VAL A N 8
ATOM 10040 C CA . VAL A 1 21 ? 7.010 -6.054 3.273 1.00 0.00 21 VAL A CA 8
ATOM 10041 C C . VAL A 1 21 ? 5.950 -4.958 3.429 1.00 0.00 21 VAL A C 8
ATOM 10042 O O . VAL A 1 21 ? 4.753 -5.246 3.502 1.00 0.00 21 VAL A O 8
ATOM 10055 N N . THR A 1 22 ? 6.382 -3.705 3.569 1.00 0.00 22 THR A N 8
ATOM 10056 C CA . THR A 1 22 ? 5.492 -2.557 3.691 1.00 0.00 22 THR A CA 8
ATOM 10057 C C . THR A 1 22 ? 5.074 -2.178 2.263 1.00 0.00 22 THR A C 8
ATOM 10058 O O . THR A 1 22 ? 5.881 -2.257 1.332 1.00 0.00 22 THR A O 8
ATOM 10069 N N . MET A 1 23 ? 3.821 -1.763 2.098 1.00 0.00 23 MET A N 8
ATOM 10070 C CA . MET A 1 23 ? 3.190 -1.347 0.854 1.00 0.00 23 MET A CA 8
ATOM 10071 C C . MET A 1 23 ? 2.582 0.036 1.091 1.00 0.00 23 MET A C 8
ATOM 10072 O O . MET A 1 23 ? 2.068 0.320 2.181 1.00 0.00 23 MET A O 8
ATOM 10086 N N . THR A 1 24 ? 2.552 0.868 0.058 1.00 0.00 24 THR A N 8
ATOM 10087 C CA . THR A 1 24 ? 2.018 2.225 0.082 1.00 0.00 24 THR A CA 8
ATOM 10088 C C . THR A 1 24 ? 0.833 2.292 -0.883 1.00 0.00 24 THR A C 8
ATOM 10089 O O . THR A 1 24 ? 0.779 1.547 -1.868 1.00 0.00 24 THR A O 8
ATOM 10100 N N . LEU A 1 25 ? -0.139 3.158 -0.587 1.00 0.00 25 LEU A N 8
ATOM 10101 C CA . LEU A 1 25 ? -1.317 3.373 -1.411 1.00 0.00 25 LEU A CA 8
ATOM 10102 C C . LEU A 1 25 ? -1.550 4.877 -1.367 1.00 0.00 25 LEU A C 8
ATOM 10103 O O . LEU A 1 25 ? -1.881 5.406 -0.303 1.00 0.00 25 LEU A O 8
ATOM 10119 N N . GLU A 1 26 ? -1.266 5.566 -2.467 1.00 0.00 26 GLU A N 8
ATOM 10120 C CA . GLU A 1 26 ? -1.432 7.012 -2.571 1.00 0.00 26 GLU A CA 8
ATOM 10121 C C . GLU A 1 26 ? -2.826 7.306 -3.129 1.00 0.00 26 GLU A C 8
ATOM 10122 O O . GLU A 1 26 ? -3.375 6.510 -3.896 1.00 0.00 26 GLU A O 8
ATOM 10134 N N . SER A 1 27 ? -3.394 8.442 -2.733 1.00 0.00 27 SER A N 8
ATOM 10135 C CA . SER A 1 27 ? -4.716 8.902 -3.139 1.00 0.00 27 SER A CA 8
ATOM 10136 C C . SER A 1 27 ? -4.588 10.064 -4.135 1.00 0.00 27 SER A C 8
ATOM 10137 O O . SER A 1 27 ? -3.478 10.416 -4.553 1.00 0.00 27 SER A O 8
ATOM 10145 N N . LEU A 1 28 ? -5.722 10.656 -4.529 1.00 0.00 28 LEU A N 8
ATOM 10146 C CA . LEU A 1 28 ? -5.771 11.787 -5.461 1.00 0.00 28 LEU A CA 8
ATOM 10147 C C . LEU A 1 28 ? -5.967 13.096 -4.689 1.00 0.00 28 LEU A C 8
ATOM 10148 O O . LEU A 1 28 ? -5.435 14.137 -5.076 1.00 0.00 28 LEU A O 8
ATOM 10164 N N . GLU A 1 29 ? -6.714 13.057 -3.586 1.00 0.00 29 GLU A N 8
ATOM 10165 C CA . GLU A 1 29 ? -7.009 14.181 -2.708 1.00 0.00 29 GLU A CA 8
ATOM 10166 C C . GLU A 1 29 ? -6.927 13.690 -1.256 1.00 0.00 29 GLU A C 8
ATOM 10167 O O . GLU A 1 29 ? -6.608 12.523 -1.013 1.00 0.00 29 GLU A O 8
ATOM 10179 N N . GLU A 1 30 ? -7.145 14.594 -0.300 1.00 0.00 30 GLU A N 8
ATOM 10180 C CA . GLU A 1 30 ? -7.109 14.302 1.126 1.00 0.00 30 GLU A CA 8
ATOM 10181 C C . GLU A 1 30 ? -8.226 13.312 1.470 1.00 0.00 30 GLU A C 8
ATOM 10182 O O . GLU A 1 30 ? -9.395 13.589 1.186 1.00 0.00 30 GLU A O 8
ATOM 10194 N N . ILE A 1 31 ? -7.895 12.166 2.066 1.00 0.00 31 ILE A N 8
ATOM 10195 C CA . ILE A 1 31 ? -8.901 11.173 2.435 1.00 0.00 31 ILE A CA 8
ATOM 10196 C C . ILE A 1 31 ? -9.411 11.438 3.855 1.00 0.00 31 ILE A C 8
ATOM 10197 O O . ILE A 1 31 ? -8.692 11.976 4.701 1.00 0.00 31 ILE A O 8
ATOM 10213 N N . GLN A 1 32 ? -10.653 11.026 4.122 1.00 0.00 32 GLN A N 8
ATOM 10214 C CA . GLN A 1 32 ? -11.289 11.208 5.420 1.00 0.00 32 GLN A CA 8
ATOM 10215 C C . GLN A 1 32 ? -10.607 10.400 6.523 1.00 0.00 32 GLN A C 8
ATOM 10216 O O . GLN A 1 32 ? -10.278 10.976 7.560 1.00 0.00 32 GLN A O 8
ATOM 10230 N N . ASP A 1 33 ? -10.455 9.082 6.352 1.00 0.00 33 ASP A N 8
ATOM 10231 C CA . ASP A 1 33 ? -9.828 8.194 7.337 1.00 0.00 33 ASP A CA 8
ATOM 10232 C C . ASP A 1 33 ? -9.514 6.845 6.666 1.00 0.00 33 ASP A C 8
ATOM 10233 O O . ASP A 1 33 ? -9.863 6.653 5.495 1.00 0.00 33 ASP A O 8
ATOM 10242 N N . VAL A 1 34 ? -8.891 5.893 7.375 1.00 0.00 34 VAL A N 8
ATOM 10243 C CA . VAL A 1 34 ? -8.548 4.574 6.824 1.00 0.00 34 VAL A CA 8
ATOM 10244 C C . VAL A 1 34 ? -9.780 3.826 6.297 1.00 0.00 34 VAL A C 8
ATOM 10245 O O . VAL A 1 34 ? -9.654 3.028 5.371 1.00 0.00 34 VAL A O 8
ATOM 10258 N N . SER A 1 35 ? -10.979 4.122 6.813 1.00 0.00 35 SER A N 8
ATOM 10259 C CA . SER A 1 35 ? -12.228 3.500 6.395 1.00 0.00 35 SER A CA 8
ATOM 10260 C C . SER A 1 35 ? -12.445 3.620 4.878 1.00 0.00 35 SER A C 8
ATOM 10261 O O . SER A 1 35 ? -13.026 2.714 4.270 1.00 0.00 35 SER A O 8
ATOM 10269 N N . CYS A 1 36 ? -11.990 4.716 4.258 1.00 0.00 36 CYS A N 8
ATOM 10270 C CA . CYS A 1 36 ? -12.128 4.932 2.824 1.00 0.00 36 CYS A CA 8
ATOM 10271 C C . CYS A 1 36 ? -11.264 3.910 2.083 1.00 0.00 36 CYS A C 8
ATOM 10272 O O . CYS A 1 36 ? -11.746 3.241 1.163 1.00 0.00 36 CYS A O 8
ATOM 10280 N N . ALA A 1 37 ? -9.996 3.786 2.481 1.00 0.00 37 ALA A N 8
ATOM 10281 C CA . ALA A 1 37 ? -9.061 2.847 1.881 1.00 0.00 37 ALA A CA 8
ATOM 10282 C C . ALA A 1 37 ? -9.561 1.415 2.078 1.00 0.00 37 ALA A C 8
ATOM 10283 O O . ALA A 1 37 ? -9.515 0.625 1.139 1.00 0.00 37 ALA A O 8
ATOM 10290 N N . TRP A 1 38 ? -10.084 1.076 3.266 1.00 0.00 38 TRP A N 8
ATOM 10291 C CA . TRP A 1 38 ? -10.604 -0.261 3.554 1.00 0.00 38 TRP A CA 8
ATOM 10292 C C . TRP A 1 38 ? -11.650 -0.653 2.516 1.00 0.00 38 TRP A C 8
ATOM 10293 O O . TRP A 1 38 ? -11.591 -1.757 1.972 1.00 0.00 38 TRP A O 8
ATOM 10314 N N . LYS A 1 39 ? -12.598 0.249 2.242 1.00 0.00 39 LYS A N 8
ATOM 10315 C CA . LYS A 1 39 ? -13.651 0.015 1.264 1.00 0.00 39 LYS A CA 8
ATOM 10316 C C . LYS A 1 39 ? -13.052 -0.219 -0.120 1.00 0.00 39 LYS A C 8
ATOM 10317 O O . LYS A 1 39 ? -13.403 -1.212 -0.751 1.00 0.00 39 LYS A O 8
ATOM 10336 N N . GLU A 1 40 ? -12.154 0.660 -0.588 1.00 0.00 40 GLU A N 8
ATOM 10337 C CA . GLU A 1 40 ? -11.528 0.521 -1.905 1.00 0.00 40 GLU A CA 8
ATOM 10338 C C . GLU A 1 40 ? -10.840 -0.845 -2.025 1.00 0.00 40 GLU A C 8
ATOM 10339 O O . GLU A 1 40 ? -11.063 -1.574 -2.990 1.00 0.00 40 GLU A O 8
ATOM 10351 N N . LEU A 1 41 ? -10.045 -1.222 -1.018 1.00 0.00 41 LEU A N 8
ATOM 10352 C CA . LEU A 1 41 ? -9.334 -2.497 -0.984 1.00 0.00 41 LEU A CA 8
ATOM 10353 C C . LEU A 1 41 ? -10.347 -3.631 -1.108 1.00 0.00 41 LEU A C 8
ATOM 10354 O O . LEU A 1 41 ? -10.163 -4.544 -1.904 1.00 0.00 41 LEU A O 8
ATOM 10370 N N . ASN A 1 42 ? -11.441 -3.567 -0.346 1.00 0.00 42 ASN A N 8
ATOM 10371 C CA . ASN A 1 42 ? -12.500 -4.574 -0.369 1.00 0.00 42 ASN A CA 8
ATOM 10372 C C . ASN A 1 42 ? -13.204 -4.643 -1.726 1.00 0.00 42 ASN A C 8
ATOM 10373 O O . ASN A 1 42 ? -13.880 -5.637 -1.996 1.00 0.00 42 ASN A O 8
ATOM 10384 N N . ARG A 1 43 ? -13.116 -3.612 -2.577 1.00 0.00 43 ARG A N 8
ATOM 10385 C CA . ARG A 1 43 ? -13.753 -3.618 -3.889 1.00 0.00 43 ARG A CA 8
ATOM 10386 C C . ARG A 1 43 ? -12.912 -4.349 -4.919 1.00 0.00 43 ARG A C 8
ATOM 10387 O O . ARG A 1 43 ? -13.482 -5.074 -5.725 1.00 0.00 43 ARG A O 8
ATOM 10408 N N . LYS A 1 44 ? -11.588 -4.165 -4.908 1.00 0.00 44 LYS A N 8
ATOM 10409 C CA . LYS A 1 44 ? -10.706 -4.807 -5.885 1.00 0.00 44 LYS A CA 8
ATOM 10410 C C . LYS A 1 44 ? -10.062 -6.095 -5.391 1.00 0.00 44 LYS A C 8
ATOM 10411 O O . LYS A 1 44 ? -9.420 -6.777 -6.184 1.00 0.00 44 LYS A O 8
ATOM 10430 N N . LEU A 1 45 ? -10.210 -6.455 -4.114 1.00 0.00 45 LEU A N 8
ATOM 10431 C CA . LEU A 1 45 ? -9.596 -7.658 -3.563 1.00 0.00 45 LEU A CA 8
ATOM 10432 C C . LEU A 1 45 ? -10.640 -8.577 -2.959 1.00 0.00 45 LEU A C 8
ATOM 10433 O O . LEU A 1 45 ? -11.772 -8.182 -2.657 1.00 0.00 45 LEU A O 8
ATOM 10449 N N . SER A 1 46 ? -10.258 -9.836 -2.809 1.00 0.00 46 SER A N 8
ATOM 10450 C CA . SER A 1 46 ? -11.088 -10.880 -2.242 1.00 0.00 46 SER A CA 8
ATOM 10451 C C . SER A 1 46 ? -11.064 -10.729 -0.727 1.00 0.00 46 SER A C 8
ATOM 10452 O O . SER A 1 46 ? -10.062 -10.273 -0.174 1.00 0.00 46 SER A O 8
ATOM 10460 N N . SER A 1 47 ? -12.136 -11.119 -0.042 1.00 0.00 47 SER A N 8
ATOM 10461 C CA . SER A 1 47 ? -12.210 -11.027 1.410 1.00 0.00 47 SER A CA 8
ATOM 10462 C C . SER A 1 47 ? -11.125 -11.900 2.056 1.00 0.00 47 SER A C 8
ATOM 10463 O O . SER A 1 47 ? -10.693 -11.612 3.173 1.00 0.00 47 SER A O 8
ATOM 10471 N N . ASN A 1 48 ? -10.685 -12.962 1.374 1.00 0.00 48 ASN A N 8
ATOM 10472 C CA . ASN A 1 48 ? -9.636 -13.836 1.877 1.00 0.00 48 ASN A CA 8
ATOM 10473 C C . ASN A 1 48 ? -8.301 -13.110 1.729 1.00 0.00 48 ASN A C 8
ATOM 10474 O O . ASN A 1 48 ? -7.651 -12.840 2.734 1.00 0.00 48 ASN A O 8
ATOM 10485 N N . ALA A 1 49 ? -7.911 -12.746 0.498 1.00 0.00 49 ALA A N 8
ATOM 10486 C CA . ALA A 1 49 ? -6.646 -12.055 0.252 1.00 0.00 49 ALA A CA 8
ATOM 10487 C C . ALA A 1 49 ? -6.518 -10.772 1.068 1.00 0.00 49 ALA A C 8
ATOM 10488 O O . ALA A 1 49 ? -5.466 -10.545 1.655 1.00 0.00 49 ALA A O 8
ATOM 10495 N N . VAL A 1 50 ? -7.548 -9.923 1.117 1.00 0.00 50 VAL A N 8
ATOM 10496 C CA . VAL A 1 50 ? -7.486 -8.662 1.852 1.00 0.00 50 VAL A CA 8
ATOM 10497 C C . VAL A 1 50 ? -7.169 -8.877 3.349 1.00 0.00 50 VAL A C 8
ATOM 10498 O O . VAL A 1 50 ? -6.555 -8.013 3.975 1.00 0.00 50 VAL A O 8
ATOM 10511 N N . SER A 1 51 ? -7.529 -10.037 3.919 1.00 0.00 51 SER A N 8
ATOM 10512 C CA . SER A 1 51 ? -7.287 -10.369 5.319 1.00 0.00 51 SER A CA 8
ATOM 10513 C C . SER A 1 51 ? -5.788 -10.552 5.624 1.00 0.00 51 SER A C 8
ATOM 10514 O O . SER A 1 51 ? -5.418 -10.570 6.803 1.00 0.00 51 SER A O 8
ATOM 10522 N N . GLN A 1 52 ? -4.921 -10.690 4.610 1.00 0.00 52 GLN A N 8
ATOM 10523 C CA . GLN A 1 52 ? -3.475 -10.848 4.783 1.00 0.00 52 GLN A CA 8
ATOM 10524 C C . GLN A 1 52 ? -2.796 -9.527 5.176 1.00 0.00 52 GLN A C 8
ATOM 10525 O O . GLN A 1 52 ? -1.675 -9.545 5.685 1.00 0.00 52 GLN A O 8
ATOM 10539 N N . ILE A 1 53 ? -3.454 -8.386 4.946 1.00 0.00 53 ILE A N 8
ATOM 10540 C CA . ILE A 1 53 ? -2.902 -7.078 5.268 1.00 0.00 53 ILE A CA 8
ATOM 10541 C C . ILE A 1 53 ? -2.783 -6.940 6.792 1.00 0.00 53 ILE A C 8
ATOM 10542 O O . ILE A 1 53 ? -3.567 -7.524 7.548 1.00 0.00 53 ILE A O 8
ATOM 10558 N N . THR A 1 54 ? -1.826 -6.140 7.256 1.00 0.00 54 THR A N 8
ATOM 10559 C CA . THR A 1 54 ? -1.585 -5.891 8.665 1.00 0.00 54 THR A CA 8
ATOM 10560 C C . THR A 1 54 ? -1.164 -4.428 8.866 1.00 0.00 54 THR A C 8
ATOM 10561 O O . THR A 1 54 ? -0.824 -3.726 7.910 1.00 0.00 54 THR A O 8
ATOM 10572 N N . ARG A 1 55 ? -1.210 -3.981 10.126 1.00 0.00 55 ARG A N 8
ATOM 10573 C CA . ARG A 1 55 ? -0.859 -2.645 10.622 1.00 0.00 55 ARG A CA 8
ATOM 10574 C C . ARG A 1 55 ? -1.208 -1.501 9.655 1.00 0.00 55 ARG A C 8
ATOM 10575 O O . ARG A 1 55 ? -0.322 -0.794 9.169 1.00 0.00 55 ARG A O 8
ATOM 10596 N N . MET A 1 56 ? -2.501 -1.325 9.372 1.00 0.00 56 MET A N 8
ATOM 10597 C CA . MET A 1 56 ? -3.009 -0.283 8.482 1.00 0.00 56 MET A CA 8
ATOM 10598 C C . MET A 1 56 ? -2.976 1.063 9.207 1.00 0.00 56 MET A C 8
ATOM 10599 O O . MET A 1 56 ? -3.701 1.242 10.191 1.00 0.00 56 MET A O 8
ATOM 10613 N N . CYS A 1 57 ? -2.119 1.983 8.761 1.00 0.00 57 CYS A N 8
ATOM 10614 C CA . CYS A 1 57 ? -1.970 3.315 9.333 1.00 0.00 57 CYS A CA 8
ATOM 10615 C C . CYS A 1 57 ? -2.076 4.407 8.264 1.00 0.00 57 CYS A C 8
ATOM 10616 O O . CYS A 1 57 ? -1.846 4.165 7.077 1.00 0.00 57 CYS A O 8
ATOM 10624 N N . LEU A 1 58 ? -2.433 5.623 8.687 1.00 0.00 58 LEU A N 8
ATOM 10625 C CA . LEU A 1 58 ? -2.549 6.779 7.803 1.00 0.00 58 LEU A CA 8
ATOM 10626 C C . LEU A 1 58 ? -1.134 7.285 7.522 1.00 0.00 58 LEU A C 8
ATOM 10627 O O . LEU A 1 58 ? -0.308 7.331 8.443 1.00 0.00 58 LEU A O 8
ATOM 10643 N N . LEU A 1 59 ? -0.824 7.616 6.264 1.00 0.00 59 LEU A N 8
ATOM 10644 C CA . LEU A 1 59 ? 0.498 8.159 5.948 1.00 0.00 59 LEU A CA 8
ATOM 10645 C C . LEU A 1 59 ? 0.516 9.592 6.483 1.00 0.00 59 LEU A C 8
ATOM 10646 O O . LEU A 1 59 ? -0.532 10.214 6.685 1.00 0.00 59 LEU A O 8
ATOM 10662 N N . LYS A 1 60 ? 1.705 10.137 6.690 1.00 0.00 60 LYS A N 8
ATOM 10663 C CA . LYS A 1 60 ? 1.892 11.492 7.176 1.00 0.00 60 LYS A CA 8
ATOM 10664 C C . LYS A 1 60 ? 1.438 12.470 6.089 1.00 0.00 60 LYS A C 8
ATOM 10665 O O . LYS A 1 60 ? 2.054 12.480 5.024 1.00 0.00 60 LYS A O 8
ATOM 10684 N N . GLY A 1 61 ? 0.365 13.237 6.312 1.00 0.00 61 GLY A N 8
ATOM 10685 C CA . GLY A 1 61 ? -0.144 14.226 5.356 1.00 0.00 61 GLY A CA 8
ATOM 10686 C C . GLY A 1 61 ? -1.546 13.994 4.777 1.00 0.00 61 GLY A C 8
ATOM 10687 O O . GLY A 1 61 ? -1.950 14.745 3.886 1.00 0.00 61 GLY A O 8
ATOM 10691 N N . ASN A 1 62 ? -2.302 13.000 5.256 1.00 0.00 62 ASN A N 8
ATOM 10692 C CA . ASN A 1 62 ? -3.673 12.626 4.831 1.00 0.00 62 ASN A CA 8
ATOM 10693 C C . ASN A 1 62 ? -3.876 12.340 3.322 1.00 0.00 62 ASN A C 8
ATOM 10694 O O . ASN A 1 62 ? -4.999 12.099 2.887 1.00 0.00 62 ASN A O 8
ATOM 10705 N N . MET A 1 63 ? -2.810 12.319 2.524 1.00 0.00 63 MET A N 8
ATOM 10706 C CA . MET A 1 63 ? -2.765 12.089 1.079 1.00 0.00 63 MET A CA 8
ATOM 10707 C C . MET A 1 63 ? -2.624 10.598 0.688 1.00 0.00 63 MET A C 8
ATOM 10708 O O . MET A 1 63 ? -2.308 10.290 -0.464 1.00 0.00 63 MET A O 8
ATOM 10722 N N . GLY A 1 64 ? -2.776 9.652 1.621 1.00 0.00 64 GLY A N 8
ATOM 10723 C CA . GLY A 1 64 ? -2.650 8.219 1.344 1.00 0.00 64 GLY A CA 8
ATOM 10724 C C . GLY A 1 64 ? -2.556 7.384 2.619 1.00 0.00 64 GLY A C 8
ATOM 10725 O O . GLY A 1 64 ? -2.715 7.908 3.731 1.00 0.00 64 GLY A O 8
ATOM 10729 N N . VAL A 1 65 ? -2.298 6.080 2.489 1.00 0.00 65 VAL A N 8
ATOM 10730 C CA . VAL A 1 65 ? -2.193 5.162 3.621 1.00 0.00 65 VAL A CA 8
ATOM 10731 C C . VAL A 1 65 ? -1.037 4.172 3.411 1.00 0.00 65 VAL A C 8
ATOM 10732 O O . VAL A 1 65 ? -0.570 3.964 2.285 1.00 0.00 65 VAL A O 8
ATOM 10745 N N . CYS A 1 66 ? -0.563 3.550 4.495 1.00 0.00 66 CYS A N 8
ATOM 10746 C CA . CYS A 1 66 ? 0.523 2.569 4.494 1.00 0.00 66 CYS A CA 8
ATOM 10747 C C . CYS A 1 66 ? 0.102 1.357 5.326 1.00 0.00 66 CYS A C 8
ATOM 10748 O O . CYS A 1 66 ? -0.562 1.520 6.353 1.00 0.00 66 CYS A O 8
ATOM 10756 N N . PHE A 1 67 ? 0.417 0.151 4.867 1.00 0.00 67 PHE A N 8
ATOM 10757 C CA . PHE A 1 67 ? 0.114 -1.108 5.539 1.00 0.00 67 PHE A CA 8
ATOM 10758 C C . PHE A 1 67 ? 1.228 -2.089 5.184 1.00 0.00 67 PHE A C 8
ATOM 10759 O O . PHE A 1 67 ? 2.078 -1.777 4.344 1.00 0.00 67 PHE A O 8
ATOM 10776 N N . ASP A 1 68 ? 1.237 -3.273 5.789 1.00 0.00 68 ASP A N 8
ATOM 10777 C CA . ASP A 1 68 ? 2.250 -4.289 5.513 1.00 0.00 68 ASP A CA 8
ATOM 10778 C C . ASP A 1 68 ? 1.535 -5.553 5.036 1.00 0.00 68 ASP A C 8
ATOM 10779 O O . ASP A 1 68 ? 0.344 -5.731 5.317 1.00 0.00 68 ASP A O 8
ATOM 10788 N N . VAL A 1 69 ? 2.238 -6.420 4.304 1.00 0.00 69 VAL A N 8
ATOM 10789 C CA . VAL A 1 69 ? 1.736 -7.676 3.741 1.00 0.00 69 VAL A CA 8
ATOM 10790 C C . VAL A 1 69 ? 2.873 -8.699 3.652 1.00 0.00 69 VAL A C 8
ATOM 10791 O O . VAL A 1 69 ? 4.039 -8.295 3.643 1.00 0.00 69 VAL A O 8
ATOM 10804 N N . PRO A 1 70 ? 2.593 -10.010 3.570 1.00 0.00 70 PRO A N 8
ATOM 10805 C CA . PRO A 1 70 ? 3.656 -10.991 3.430 1.00 0.00 70 PRO A CA 8
ATOM 10806 C C . PRO A 1 70 ? 4.186 -10.897 1.989 1.00 0.00 70 PRO A C 8
ATOM 10807 O O . PRO A 1 70 ? 3.413 -10.622 1.065 1.00 0.00 70 PRO A O 8
ATOM 10818 N N . THR A 1 71 ? 5.471 -11.186 1.773 1.00 0.00 71 THR A N 8
ATOM 10819 C CA . THR A 1 71 ? 6.099 -11.146 0.444 1.00 0.00 71 THR A CA 8
ATOM 10820 C C . THR A 1 71 ? 5.398 -12.095 -0.551 1.00 0.00 71 THR A C 8
ATOM 10821 O O . THR A 1 71 ? 5.460 -11.902 -1.763 1.00 0.00 71 THR A O 8
ATOM 10832 N N . THR A 1 72 ? 4.689 -13.109 -0.056 1.00 0.00 72 THR A N 8
ATOM 10833 C CA . THR A 1 72 ? 3.961 -14.048 -0.885 1.00 0.00 72 THR A CA 8
ATOM 10834 C C . THR A 1 72 ? 2.742 -13.386 -1.546 1.00 0.00 72 THR A C 8
ATOM 10835 O O . THR A 1 72 ? 2.439 -13.717 -2.697 1.00 0.00 72 THR A O 8
ATOM 10846 N N . GLU A 1 73 ? 2.040 -12.480 -0.854 1.00 0.00 73 GLU A N 8
ATOM 10847 C CA . GLU A 1 73 ? 0.849 -11.843 -1.402 1.00 0.00 73 GLU A CA 8
ATOM 10848 C C . GLU A 1 73 ? 1.127 -10.584 -2.214 1.00 0.00 73 GLU A C 8
ATOM 10849 O O . GLU A 1 73 ? 0.300 -10.271 -3.072 1.00 0.00 73 GLU A O 8
ATOM 10861 N N . SER A 1 74 ? 2.244 -9.874 -1.990 1.00 0.00 74 SER A N 8
ATOM 10862 C CA . SER A 1 74 ? 2.558 -8.654 -2.740 1.00 0.00 74 SER A CA 8
ATOM 10863 C C . SER A 1 74 ? 2.487 -8.927 -4.245 1.00 0.00 74 SER A C 8
ATOM 10864 O O . SER A 1 74 ? 1.878 -8.154 -4.982 1.00 0.00 74 SER A O 8
ATOM 10872 N N . GLU A 1 75 ? 3.009 -10.077 -4.680 1.00 0.00 75 GLU A N 8
ATOM 10873 C CA . GLU A 1 75 ? 3.014 -10.506 -6.072 1.00 0.00 75 GLU A CA 8
ATOM 10874 C C . GLU A 1 75 ? 1.593 -10.577 -6.643 1.00 0.00 75 GLU A C 8
ATOM 10875 O O . GLU A 1 75 ? 1.344 -10.130 -7.761 1.00 0.00 75 GLU A O 8
ATOM 10887 N N . ARG A 1 76 ? 0.638 -11.184 -5.926 1.00 0.00 76 ARG A N 8
ATOM 10888 C CA . ARG A 1 76 ? -0.736 -11.282 -6.429 1.00 0.00 76 ARG A CA 8
ATOM 10889 C C . ARG A 1 76 ? -1.430 -9.932 -6.342 1.00 0.00 76 ARG A C 8
ATOM 10890 O O . ARG A 1 76 ? -2.217 -9.607 -7.223 1.00 0.00 76 ARG A O 8
ATOM 10911 N N . LEU A 1 77 ? -1.154 -9.138 -5.311 1.00 0.00 77 LEU A N 8
ATOM 10912 C CA . LEU A 1 77 ? -1.753 -7.820 -5.133 1.00 0.00 77 LEU A CA 8
ATOM 10913 C C . LEU A 1 77 ? -1.381 -6.919 -6.301 1.00 0.00 77 LEU A C 8
ATOM 10914 O O . LEU A 1 77 ? -2.246 -6.227 -6.828 1.00 0.00 77 LEU A O 8
ATOM 10930 N N . GLN A 1 78 ? -0.121 -6.970 -6.733 1.00 0.00 78 GLN A N 8
ATOM 10931 C CA . GLN A 1 78 ? 0.387 -6.186 -7.849 1.00 0.00 78 GLN A CA 8
ATOM 10932 C C . GLN A 1 78 ? -0.407 -6.475 -9.125 1.00 0.00 78 GLN A C 8
ATOM 10933 O O . GLN A 1 78 ? -0.620 -5.559 -9.921 1.00 0.00 78 GLN A O 8
ATOM 10947 N N . ALA A 1 79 ? -0.837 -7.727 -9.321 1.00 0.00 79 ALA A N 8
ATOM 10948 C CA . ALA A 1 79 ? -1.604 -8.132 -10.489 1.00 0.00 79 ALA A CA 8
ATOM 10949 C C . ALA A 1 79 ? -3.106 -7.868 -10.321 1.00 0.00 79 ALA A C 8
ATOM 10950 O O . ALA A 1 79 ? -3.781 -7.611 -11.319 1.00 0.00 79 ALA A O 8
ATOM 10957 N N . GLU A 1 80 ? -3.640 -7.933 -9.097 1.00 0.00 80 GLU A N 8
ATOM 10958 C CA . GLU A 1 80 ? -5.061 -7.718 -8.829 1.00 0.00 80 GLU A CA 8
ATOM 10959 C C . GLU A 1 80 ? -5.448 -6.243 -8.712 1.00 0.00 80 GLU A C 8
ATOM 10960 O O . GLU A 1 80 ? -6.628 -5.924 -8.855 1.00 0.00 80 GLU A O 8
ATOM 10972 N N . TRP A 1 81 ? -4.505 -5.328 -8.483 1.00 0.00 81 TRP A N 8
ATOM 10973 C CA . TRP A 1 81 ? -4.837 -3.918 -8.357 1.00 0.00 81 TRP A CA 8
ATOM 10974 C C . TRP A 1 81 ? -5.185 -3.307 -9.717 1.00 0.00 81 TRP A C 8
ATOM 10975 O O . TRP A 1 81 ? -4.296 -2.852 -10.437 1.00 0.00 81 TRP A O 8
ATOM 10996 N N . HIS A 1 82 ? -6.469 -3.274 -10.071 1.00 0.00 82 HIS A N 8
ATOM 10997 C CA . HIS A 1 82 ? -6.986 -2.722 -11.315 1.00 0.00 82 HIS A CA 8
ATOM 10998 C C . HIS A 1 82 ? -8.315 -2.011 -11.047 1.00 0.00 82 HIS A C 8
ATOM 10999 O O . HIS A 1 82 ? -8.830 -2.000 -9.926 1.00 0.00 82 HIS A O 8
ATOM 11013 N N . ASP A 1 83 ? -8.857 -1.383 -12.092 1.00 0.00 83 ASP A N 8
ATOM 11014 C CA . ASP A 1 83 ? -10.111 -0.632 -12.153 1.00 0.00 83 ASP A CA 8
ATOM 11015 C C . ASP A 1 83 ? -10.243 0.509 -11.128 1.00 0.00 83 ASP A C 8
ATOM 11016 O O . ASP A 1 83 ? -11.300 1.147 -11.066 1.00 0.00 83 ASP A O 8
ATOM 11025 N N . SER A 1 84 ? -9.222 0.788 -10.314 1.00 0.00 84 SER A N 8
ATOM 11026 C CA . SER A 1 84 ? -9.216 1.846 -9.325 1.00 0.00 84 SER A CA 8
ATOM 11027 C C . SER A 1 84 ? -8.419 3.016 -9.910 1.00 0.00 84 SER A C 8
ATOM 11028 O O . SER A 1 84 ? -7.985 2.996 -11.066 1.00 0.00 84 SER A O 8
ATOM 11036 N N . ASP A 1 85 ? -8.245 4.046 -9.090 1.00 0.00 85 ASP A N 8
ATOM 11037 C CA . ASP A 1 85 ? -7.522 5.273 -9.404 1.00 0.00 85 ASP A CA 8
ATOM 11038 C C . ASP A 1 85 ? -6.458 5.544 -8.323 1.00 0.00 85 ASP A C 8
ATOM 11039 O O . ASP A 1 85 ? -5.846 6.606 -8.319 1.00 0.00 85 ASP A O 8
ATOM 11048 N N . TRP A 1 86 ? -6.267 4.634 -7.357 1.00 0.00 86 TRP A N 8
ATOM 11049 C CA . TRP A 1 86 ? -5.271 4.796 -6.291 1.00 0.00 86 TRP A CA 8
ATOM 11050 C C . TRP A 1 86 ? -3.975 4.126 -6.758 1.00 0.00 86 TRP A C 8
ATOM 11051 O O . TRP A 1 86 ? -4.024 2.992 -7.247 1.00 0.00 86 TRP A O 8
ATOM 11072 N N . ILE A 1 87 ? -2.829 4.789 -6.599 1.00 0.00 87 ILE A N 8
ATOM 11073 C CA . ILE A 1 87 ? -1.531 4.270 -7.018 1.00 0.00 87 ILE A CA 8
ATOM 11074 C C . ILE A 1 87 ? -0.978 3.348 -5.922 1.00 0.00 87 ILE A C 8
ATOM 11075 O O . ILE A 1 87 ? -0.963 3.709 -4.743 1.00 0.00 87 ILE A O 8
ATOM 11091 N N . LEU A 1 88 ? -0.503 2.162 -6.316 1.00 0.00 88 LEU A N 8
ATOM 11092 C CA . LEU A 1 88 ? 0.072 1.126 -5.457 1.00 0.00 88 LEU A CA 8
ATOM 11093 C C . LEU A 1 88 ? 1.595 1.175 -5.569 1.00 0.00 88 LEU A C 8
ATOM 11094 O O . LEU A 1 88 ? 2.125 1.339 -6.667 1.00 0.00 88 LEU A O 8
ATOM 11110 N N . SER A 1 89 ? 2.331 1.165 -4.455 1.00 0.00 89 SER A N 8
ATOM 11111 C CA . SER A 1 89 ? 3.799 1.178 -4.459 1.00 0.00 89 SER A CA 8
ATOM 11112 C C . SER A 1 89 ? 4.345 0.240 -3.374 1.00 0.00 89 SER A C 8
ATOM 11113 O O . SER A 1 89 ? 3.619 -0.081 -2.433 1.00 0.00 89 SER A O 8
ATOM 11121 N N . VAL A 1 90 ? 5.608 -0.195 -3.473 1.00 0.00 90 VAL A N 8
ATOM 11122 C CA . VAL A 1 90 ? 6.238 -1.110 -2.516 1.00 0.00 90 VAL A CA 8
ATOM 11123 C C . VAL A 1 90 ? 7.671 -0.643 -2.167 1.00 0.00 90 VAL A C 8
ATOM 11124 O O . VAL A 1 90 ? 8.639 -1.036 -2.828 1.00 0.00 90 VAL A O 8
ATOM 11137 N N . PRO A 1 91 ? 7.845 0.216 -1.148 1.00 0.00 91 PRO A N 8
ATOM 11138 C CA . PRO A 1 91 ? 9.155 0.709 -0.742 1.00 0.00 91 PRO A CA 8
ATOM 11139 C C . PRO A 1 91 ? 10.037 -0.407 -0.154 1.00 0.00 91 PRO A C 8
ATOM 11140 O O . PRO A 1 91 ? 9.663 -1.585 -0.130 1.00 0.00 91 PRO A O 8
ATOM 11151 N N . ALA A 1 92 ? 11.253 -0.042 0.250 1.00 0.00 92 ALA A N 8
ATOM 11152 C CA . ALA A 1 92 ? 12.295 -0.865 0.856 1.00 0.00 92 ALA A CA 8
ATOM 11153 C C . ALA A 1 92 ? 13.411 0.074 1.275 1.00 0.00 92 ALA A C 8
ATOM 11154 O O . ALA A 1 92 ? 13.465 1.193 0.712 1.00 0.00 92 ALA A O 8
ATOM 11161 N N . GLY A 1 1 ? -16.542 5.512 -15.368 1.00 0.00 1 GLY A N 9
ATOM 11162 C CA . GLY A 1 1 ? -15.820 6.621 -16.003 1.00 0.00 1 GLY A CA 9
ATOM 11163 C C . GLY A 1 1 ? -15.032 6.116 -17.184 1.00 0.00 1 GLY A C 9
ATOM 11164 O O . GLY A 1 1 ? -15.626 5.517 -18.076 1.00 0.00 1 GLY A O 9
ATOM 11168 N N . SER A 1 2 ? -13.712 6.339 -17.220 1.00 0.00 2 SER A N 9
ATOM 11169 C CA . SER A 1 2 ? -12.895 5.871 -18.335 1.00 0.00 2 SER A CA 9
ATOM 11170 C C . SER A 1 2 ? -12.850 4.335 -18.415 1.00 0.00 2 SER A C 9
ATOM 11171 O O . SER A 1 2 ? -12.576 3.812 -19.496 1.00 0.00 2 SER A O 9
ATOM 11179 N N . SER A 1 3 ? -13.139 3.616 -17.319 1.00 0.00 3 SER A N 9
ATOM 11180 C CA . SER A 1 3 ? -13.165 2.155 -17.228 1.00 0.00 3 SER A CA 9
ATOM 11181 C C . SER A 1 3 ? -11.880 1.450 -17.715 1.00 0.00 3 SER A C 9
ATOM 11182 O O . SER A 1 3 ? -11.941 0.269 -18.068 1.00 0.00 3 SER A O 9
ATOM 11190 N N . GLY A 1 4 ? -10.734 2.132 -17.750 1.00 0.00 4 GLY A N 9
ATOM 11191 C CA . GLY A 1 4 ? -9.479 1.547 -18.204 1.00 0.00 4 GLY A CA 9
ATOM 11192 C C . GLY A 1 4 ? -8.500 2.623 -18.650 1.00 0.00 4 GLY A C 9
ATOM 11193 O O . GLY A 1 4 ? -7.972 2.550 -19.760 1.00 0.00 4 GLY A O 9
ATOM 11197 N N . SER A 1 5 ? -8.293 3.643 -17.813 1.00 0.00 5 SER A N 9
ATOM 11198 C CA . SER A 1 5 ? -7.382 4.745 -18.081 1.00 0.00 5 SER A CA 9
ATOM 11199 C C . SER A 1 5 ? -5.952 4.284 -17.765 1.00 0.00 5 SER A C 9
ATOM 11200 O O . SER A 1 5 ? -5.408 4.610 -16.709 1.00 0.00 5 SER A O 9
ATOM 11208 N N . SER A 1 6 ? -5.348 3.513 -18.674 1.00 0.00 6 SER A N 9
ATOM 11209 C CA . SER A 1 6 ? -3.986 2.974 -18.570 1.00 0.00 6 SER A CA 9
ATOM 11210 C C . SER A 1 6 ? -3.768 2.098 -17.317 1.00 0.00 6 SER A C 9
ATOM 11211 O O . SER A 1 6 ? -4.716 1.845 -16.566 1.00 0.00 6 SER A O 9
ATOM 11219 N N . GLY A 1 7 ? -2.565 1.554 -17.105 1.00 0.00 7 GLY A N 9
ATOM 11220 C CA . GLY A 1 7 ? -2.263 0.698 -15.959 1.00 0.00 7 GLY A CA 9
ATOM 11221 C C . GLY A 1 7 ? -0.762 0.638 -15.700 1.00 0.00 7 GLY A C 9
ATOM 11222 O O . GLY A 1 7 ? 0.035 1.088 -16.536 1.00 0.00 7 GLY A O 9
ATOM 11226 N N . PHE A 1 8 ? -0.372 0.057 -14.560 1.00 0.00 8 PHE A N 9
ATOM 11227 C CA . PHE A 1 8 ? 1.022 -0.061 -14.142 1.00 0.00 8 PHE A CA 9
ATOM 11228 C C . PHE A 1 8 ? 1.271 -1.440 -13.539 1.00 0.00 8 PHE A C 9
ATOM 11229 O O . PHE A 1 8 ? 0.732 -1.766 -12.483 1.00 0.00 8 PHE A O 9
ATOM 11246 N N . GLU A 1 9 ? 2.090 -2.258 -14.192 1.00 0.00 9 GLU A N 9
ATOM 11247 C CA . GLU A 1 9 ? 2.447 -3.604 -13.753 1.00 0.00 9 GLU A CA 9
ATOM 11248 C C . GLU A 1 9 ? 3.984 -3.693 -13.781 1.00 0.00 9 GLU A C 9
ATOM 11249 O O . GLU A 1 9 ? 4.563 -4.296 -14.690 1.00 0.00 9 GLU A O 9
ATOM 11261 N N . PRO A 1 10 ? 4.676 -3.105 -12.783 1.00 0.00 10 PRO A N 9
ATOM 11262 C CA . PRO A 1 10 ? 6.132 -3.094 -12.732 1.00 0.00 10 PRO A CA 9
ATOM 11263 C C . PRO A 1 10 ? 6.797 -4.471 -12.684 1.00 0.00 10 PRO A C 9
ATOM 11264 O O . PRO A 1 10 ? 6.193 -5.486 -12.317 1.00 0.00 10 PRO A O 9
ATOM 11275 N N . ARG A 1 11 ? 8.081 -4.488 -13.049 1.00 0.00 11 ARG A N 9
ATOM 11276 C CA . ARG A 1 11 ? 8.913 -5.685 -13.101 1.00 0.00 11 ARG A CA 9
ATOM 11277 C C . ARG A 1 11 ? 9.933 -5.731 -11.967 1.00 0.00 11 ARG A C 9
ATOM 11278 O O . ARG A 1 11 ? 10.196 -4.723 -11.305 1.00 0.00 11 ARG A O 9
ATOM 11299 N N . SER A 1 12 ? 10.531 -6.902 -11.764 1.00 0.00 12 SER A N 9
ATOM 11300 C CA . SER A 1 12 ? 11.539 -7.144 -10.743 1.00 0.00 12 SER A CA 9
ATOM 11301 C C . SER A 1 12 ? 12.921 -6.789 -11.291 1.00 0.00 12 SER A C 9
ATOM 11302 O O . SER A 1 12 ? 13.222 -7.117 -12.443 1.00 0.00 12 SER A O 9
ATOM 11310 N N . LEU A 1 13 ? 13.771 -6.140 -10.495 1.00 0.00 13 LEU A N 9
ATOM 11311 C CA . LEU A 1 13 ? 15.133 -5.758 -10.875 1.00 0.00 13 LEU A CA 9
ATOM 11312 C C . LEU A 1 13 ? 16.030 -5.748 -9.635 1.00 0.00 13 LEU A C 9
ATOM 11313 O O . LEU A 1 13 ? 17.160 -6.230 -9.709 1.00 0.00 13 LEU A O 9
ATOM 11329 N N . ILE A 1 14 ? 15.532 -5.255 -8.493 1.00 0.00 14 ILE A N 9
ATOM 11330 C CA . ILE A 1 14 ? 16.278 -5.192 -7.229 1.00 0.00 14 ILE A CA 9
ATOM 11331 C C . ILE A 1 14 ? 15.480 -5.712 -6.035 1.00 0.00 14 ILE A C 9
ATOM 11332 O O . ILE A 1 14 ? 15.806 -5.449 -4.876 1.00 0.00 14 ILE A O 9
ATOM 11348 N N . THR A 1 15 ? 14.404 -6.430 -6.314 1.00 0.00 15 THR A N 9
ATOM 11349 C CA . THR A 1 15 ? 13.551 -7.003 -5.300 1.00 0.00 15 THR A CA 9
ATOM 11350 C C . THR A 1 15 ? 14.298 -8.095 -4.522 1.00 0.00 15 THR A C 9
ATOM 11351 O O . THR A 1 15 ? 15.361 -8.561 -4.942 1.00 0.00 15 THR A O 9
ATOM 11362 N N . SER A 1 16 ? 13.743 -8.482 -3.382 1.00 0.00 16 SER A N 9
ATOM 11363 C CA . SER A 1 16 ? 14.238 -9.516 -2.496 1.00 0.00 16 SER A CA 9
ATOM 11364 C C . SER A 1 16 ? 13.091 -9.843 -1.533 1.00 0.00 16 SER A C 9
ATOM 11365 O O . SER A 1 16 ? 12.150 -9.046 -1.389 1.00 0.00 16 SER A O 9
ATOM 11373 N N . ASP A 1 17 ? 13.167 -10.984 -0.853 1.00 0.00 17 ASP A N 9
ATOM 11374 C CA . ASP A 1 17 ? 12.155 -11.470 0.083 1.00 0.00 17 ASP A CA 9
ATOM 11375 C C . ASP A 1 17 ? 12.805 -11.613 1.450 1.00 0.00 17 ASP A C 9
ATOM 11376 O O . ASP A 1 17 ? 13.960 -12.034 1.532 1.00 0.00 17 ASP A O 9
ATOM 11385 N N . LYS A 1 18 ? 12.075 -11.317 2.531 1.00 0.00 18 LYS A N 9
ATOM 11386 C CA . LYS A 1 18 ? 12.607 -11.399 3.898 1.00 0.00 18 LYS A CA 9
ATOM 11387 C C . LYS A 1 18 ? 11.592 -11.755 4.993 1.00 0.00 18 LYS A C 9
ATOM 11388 O O . LYS A 1 18 ? 11.980 -11.806 6.164 1.00 0.00 18 LYS A O 9
ATOM 11407 N N . GLY A 1 19 ? 10.328 -12.014 4.657 1.00 0.00 19 GLY A N 9
ATOM 11408 C CA . GLY A 1 19 ? 9.253 -12.361 5.582 1.00 0.00 19 GLY A CA 9
ATOM 11409 C C . GLY A 1 19 ? 8.032 -11.561 5.159 1.00 0.00 19 GLY A C 9
ATOM 11410 O O . GLY A 1 19 ? 7.160 -12.078 4.450 1.00 0.00 19 GLY A O 9
ATOM 11414 N N . PHE A 1 20 ? 7.988 -10.299 5.568 1.00 0.00 20 PHE A N 9
ATOM 11415 C CA . PHE A 1 20 ? 6.943 -9.331 5.259 1.00 0.00 20 PHE A CA 9
ATOM 11416 C C . PHE A 1 20 ? 7.572 -8.237 4.396 1.00 0.00 20 PHE A C 9
ATOM 11417 O O . PHE A 1 20 ? 8.800 -8.132 4.312 1.00 0.00 20 PHE A O 9
ATOM 11434 N N . VAL A 1 21 ? 6.733 -7.428 3.759 1.00 0.00 21 VAL A N 9
ATOM 11435 C CA . VAL A 1 21 ? 7.141 -6.331 2.903 1.00 0.00 21 VAL A CA 9
ATOM 11436 C C . VAL A 1 21 ? 6.104 -5.219 3.062 1.00 0.00 21 VAL A C 9
ATOM 11437 O O . VAL A 1 21 ? 4.931 -5.473 3.365 1.00 0.00 21 VAL A O 9
ATOM 11450 N N . THR A 1 22 ? 6.553 -3.979 2.919 1.00 0.00 22 THR A N 9
ATOM 11451 C CA . THR A 1 22 ? 5.715 -2.802 3.046 1.00 0.00 22 THR A CA 9
ATOM 11452 C C . THR A 1 22 ? 4.906 -2.579 1.763 1.00 0.00 22 THR A C 9
ATOM 11453 O O . THR A 1 22 ? 5.336 -2.952 0.675 1.00 0.00 22 THR A O 9
ATOM 11464 N N . MET A 1 23 ? 3.766 -1.903 1.882 1.00 0.00 23 MET A N 9
ATOM 11465 C CA . MET A 1 23 ? 2.863 -1.541 0.805 1.00 0.00 23 MET A CA 9
ATOM 11466 C C . MET A 1 23 ? 2.370 -0.123 1.089 1.00 0.00 23 MET A C 9
ATOM 11467 O O . MET A 1 23 ? 2.226 0.283 2.249 1.00 0.00 23 MET A O 9
ATOM 11481 N N . THR A 1 24 ? 2.112 0.648 0.039 1.00 0.00 24 THR A N 9
ATOM 11482 C CA . THR A 1 24 ? 1.648 2.025 0.129 1.00 0.00 24 THR A CA 9
ATOM 11483 C C . THR A 1 24 ? 0.535 2.220 -0.897 1.00 0.00 24 THR A C 9
ATOM 11484 O O . THR A 1 24 ? 0.574 1.626 -1.976 1.00 0.00 24 THR A O 9
ATOM 11495 N N . LEU A 1 25 ? -0.466 3.033 -0.556 1.00 0.00 25 LEU A N 9
ATOM 11496 C CA . LEU A 1 25 ? -1.620 3.334 -1.390 1.00 0.00 25 LEU A CA 9
ATOM 11497 C C . LEU A 1 25 ? -1.729 4.856 -1.404 1.00 0.00 25 LEU A C 9
ATOM 11498 O O . LEU A 1 25 ? -2.009 5.463 -0.368 1.00 0.00 25 LEU A O 9
ATOM 11514 N N . GLU A 1 26 ? -1.395 5.471 -2.534 1.00 0.00 26 GLU A N 9
ATOM 11515 C CA . GLU A 1 26 ? -1.422 6.914 -2.742 1.00 0.00 26 GLU A CA 9
ATOM 11516 C C . GLU A 1 26 ? -2.781 7.324 -3.291 1.00 0.00 26 GLU A C 9
ATOM 11517 O O . GLU A 1 26 ? -3.197 6.795 -4.326 1.00 0.00 26 GLU A O 9
ATOM 11529 N N . SER A 1 27 ? -3.480 8.198 -2.566 1.00 0.00 27 SER A N 9
ATOM 11530 C CA . SER A 1 27 ? -4.776 8.716 -2.971 1.00 0.00 27 SER A CA 9
ATOM 11531 C C . SER A 1 27 ? -4.540 9.862 -3.969 1.00 0.00 27 SER A C 9
ATOM 11532 O O . SER A 1 27 ? -3.394 10.209 -4.282 1.00 0.00 27 SER A O 9
ATOM 11540 N N . LEU A 1 28 ? -5.613 10.433 -4.518 1.00 0.00 28 LEU A N 9
ATOM 11541 C CA . LEU A 1 28 ? -5.515 11.539 -5.466 1.00 0.00 28 LEU A CA 9
ATOM 11542 C C . LEU A 1 28 ? -5.516 12.853 -4.685 1.00 0.00 28 LEU A C 9
ATOM 11543 O O . LEU A 1 28 ? -4.891 13.825 -5.105 1.00 0.00 28 LEU A O 9
ATOM 11559 N N . GLU A 1 29 ? -6.215 12.883 -3.554 1.00 0.00 29 GLU A N 9
ATOM 11560 C CA . GLU A 1 29 ? -6.340 14.017 -2.658 1.00 0.00 29 GLU A CA 9
ATOM 11561 C C . GLU A 1 29 ? -6.491 13.463 -1.236 1.00 0.00 29 GLU A C 9
ATOM 11562 O O . GLU A 1 29 ? -6.187 12.292 -0.979 1.00 0.00 29 GLU A O 9
ATOM 11574 N N . GLU A 1 30 ? -6.876 14.311 -0.286 1.00 0.00 30 GLU A N 9
ATOM 11575 C CA . GLU A 1 30 ? -7.068 13.917 1.097 1.00 0.00 30 GLU A CA 9
ATOM 11576 C C . GLU A 1 30 ? -8.256 12.944 1.201 1.00 0.00 30 GLU A C 9
ATOM 11577 O O . GLU A 1 30 ? -9.102 12.856 0.302 1.00 0.00 30 GLU A O 9
ATOM 11589 N N . ILE A 1 31 ? -8.317 12.208 2.309 1.00 0.00 31 ILE A N 9
ATOM 11590 C CA . ILE A 1 31 ? -9.330 11.209 2.633 1.00 0.00 31 ILE A CA 9
ATOM 11591 C C . ILE A 1 31 ? -9.882 11.489 4.031 1.00 0.00 31 ILE A C 9
ATOM 11592 O O . ILE A 1 31 ? -9.273 12.222 4.813 1.00 0.00 31 ILE A O 9
ATOM 11608 N N . GLN A 1 32 ? -11.027 10.894 4.360 1.00 0.00 32 GLN A N 9
ATOM 11609 C CA . GLN A 1 32 ? -11.663 11.091 5.657 1.00 0.00 32 GLN A CA 9
ATOM 11610 C C . GLN A 1 32 ? -10.922 10.384 6.795 1.00 0.00 32 GLN A C 9
ATOM 11611 O O . GLN A 1 32 ? -10.752 10.966 7.866 1.00 0.00 32 GLN A O 9
ATOM 11625 N N . ASP A 1 33 ? -10.532 9.124 6.578 1.00 0.00 33 ASP A N 9
ATOM 11626 C CA . ASP A 1 33 ? -9.846 8.224 7.504 1.00 0.00 33 ASP A CA 9
ATOM 11627 C C . ASP A 1 33 ? -9.472 6.951 6.718 1.00 0.00 33 ASP A C 9
ATOM 11628 O O . ASP A 1 33 ? -9.902 6.816 5.567 1.00 0.00 33 ASP A O 9
ATOM 11637 N N . VAL A 1 34 ? -8.700 6.010 7.282 1.00 0.00 34 VAL A N 9
ATOM 11638 C CA . VAL A 1 34 ? -8.305 4.746 6.634 1.00 0.00 34 VAL A CA 9
ATOM 11639 C C . VAL A 1 34 ? -9.539 3.936 6.205 1.00 0.00 34 VAL A C 9
ATOM 11640 O O . VAL A 1 34 ? -9.447 3.125 5.283 1.00 0.00 34 VAL A O 9
ATOM 11653 N N . SER A 1 35 ? -10.705 4.179 6.814 1.00 0.00 35 SER A N 9
ATOM 11654 C CA . SER A 1 35 ? -11.945 3.496 6.487 1.00 0.00 35 SER A CA 9
ATOM 11655 C C . SER A 1 35 ? -12.252 3.549 4.975 1.00 0.00 35 SER A C 9
ATOM 11656 O O . SER A 1 35 ? -12.740 2.564 4.417 1.00 0.00 35 SER A O 9
ATOM 11664 N N . CYS A 1 36 ? -11.984 4.665 4.287 1.00 0.00 36 CYS A N 9
ATOM 11665 C CA . CYS A 1 36 ? -12.261 4.750 2.852 1.00 0.00 36 CYS A CA 9
ATOM 11666 C C . CYS A 1 36 ? -11.366 3.803 2.039 1.00 0.00 36 CYS A C 9
ATOM 11667 O O . CYS A 1 36 ? -11.860 3.144 1.118 1.00 0.00 36 CYS A O 9
ATOM 11675 N N . ALA A 1 37 ? -10.080 3.697 2.382 1.00 0.00 37 ALA A N 9
ATOM 11676 C CA . ALA A 1 37 ? -9.139 2.816 1.710 1.00 0.00 37 ALA A CA 9
ATOM 11677 C C . ALA A 1 37 ? -9.593 1.380 1.955 1.00 0.00 37 ALA A C 9
ATOM 11678 O O . ALA A 1 37 ? -9.617 0.584 1.020 1.00 0.00 37 ALA A O 9
ATOM 11685 N N . TRP A 1 38 ? -10.006 1.057 3.190 1.00 0.00 38 TRP A N 9
ATOM 11686 C CA . TRP A 1 38 ? -10.495 -0.268 3.563 1.00 0.00 38 TRP A CA 9
ATOM 11687 C C . TRP A 1 38 ? -11.614 -0.694 2.611 1.00 0.00 38 TRP A C 9
ATOM 11688 O O . TRP A 1 38 ? -11.578 -1.813 2.095 1.00 0.00 38 TRP A O 9
ATOM 11709 N N . LYS A 1 39 ? -12.605 0.175 2.361 1.00 0.00 39 LYS A N 9
ATOM 11710 C CA . LYS A 1 39 ? -13.702 -0.170 1.457 1.00 0.00 39 LYS A CA 9
ATOM 11711 C C . LYS A 1 39 ? -13.184 -0.403 0.044 1.00 0.00 39 LYS A C 9
ATOM 11712 O O . LYS A 1 39 ? -13.572 -1.391 -0.567 1.00 0.00 39 LYS A O 9
ATOM 11731 N N . GLU A 1 40 ? -12.314 0.468 -0.472 1.00 0.00 40 GLU A N 9
ATOM 11732 C CA . GLU A 1 40 ? -11.763 0.326 -1.820 1.00 0.00 40 GLU A CA 9
ATOM 11733 C C . GLU A 1 40 ? -11.044 -1.015 -1.966 1.00 0.00 40 GLU A C 9
ATOM 11734 O O . GLU A 1 40 ? -11.293 -1.774 -2.902 1.00 0.00 40 GLU A O 9
ATOM 11746 N N . LEU A 1 41 ? -10.179 -1.338 -1.006 1.00 0.00 41 LEU A N 9
ATOM 11747 C CA . LEU A 1 41 ? -9.426 -2.581 -0.989 1.00 0.00 41 LEU A CA 9
ATOM 11748 C C . LEU A 1 41 ? -10.406 -3.749 -0.917 1.00 0.00 41 LEU A C 9
ATOM 11749 O O . LEU A 1 41 ? -10.190 -4.758 -1.570 1.00 0.00 41 LEU A O 9
ATOM 11765 N N . ASN A 1 42 ? -11.506 -3.631 -0.168 1.00 0.00 42 ASN A N 9
ATOM 11766 C CA . ASN A 1 42 ? -12.510 -4.694 -0.055 1.00 0.00 42 ASN A CA 9
ATOM 11767 C C . ASN A 1 42 ? -13.321 -4.859 -1.353 1.00 0.00 42 ASN A C 9
ATOM 11768 O O . ASN A 1 42 ? -14.138 -5.778 -1.425 1.00 0.00 42 ASN A O 9
ATOM 11779 N N . ARG A 1 43 ? -13.189 -3.965 -2.341 1.00 0.00 43 ARG A N 9
ATOM 11780 C CA . ARG A 1 43 ? -13.872 -4.047 -3.628 1.00 0.00 43 ARG A CA 9
ATOM 11781 C C . ARG A 1 43 ? -12.923 -4.710 -4.622 1.00 0.00 43 ARG A C 9
ATOM 11782 O O . ARG A 1 43 ? -13.269 -5.709 -5.248 1.00 0.00 43 ARG A O 9
ATOM 11803 N N . LYS A 1 44 ? -11.721 -4.139 -4.764 1.00 0.00 44 LYS A N 9
ATOM 11804 C CA . LYS A 1 44 ? -10.699 -4.610 -5.695 1.00 0.00 44 LYS A CA 9
ATOM 11805 C C . LYS A 1 44 ? -10.020 -5.903 -5.260 1.00 0.00 44 LYS A C 9
ATOM 11806 O O . LYS A 1 44 ? -9.449 -6.574 -6.117 1.00 0.00 44 LYS A O 9
ATOM 11825 N N . LEU A 1 45 ? -10.021 -6.233 -3.968 1.00 0.00 45 LEU A N 9
ATOM 11826 C CA . LEU A 1 45 ? -9.393 -7.430 -3.430 1.00 0.00 45 LEU A CA 9
ATOM 11827 C C . LEU A 1 45 ? -10.471 -8.293 -2.786 1.00 0.00 45 LEU A C 9
ATOM 11828 O O . LEU A 1 45 ? -11.529 -7.806 -2.379 1.00 0.00 45 LEU A O 9
ATOM 11844 N N . SER A 1 46 ? -10.185 -9.589 -2.694 1.00 0.00 46 SER A N 9
ATOM 11845 C CA . SER A 1 46 ? -11.101 -10.577 -2.149 1.00 0.00 46 SER A CA 9
ATOM 11846 C C . SER A 1 46 ? -11.033 -10.552 -0.626 1.00 0.00 46 SER A C 9
ATOM 11847 O O . SER A 1 46 ? -9.979 -10.232 -0.074 1.00 0.00 46 SER A O 9
ATOM 11855 N N . SER A 1 47 ? -12.103 -10.966 0.063 1.00 0.00 47 SER A N 9
ATOM 11856 C CA . SER A 1 47 ? -12.153 -10.995 1.525 1.00 0.00 47 SER A CA 9
ATOM 11857 C C . SER A 1 47 ? -11.007 -11.814 2.131 1.00 0.00 47 SER A C 9
ATOM 11858 O O . SER A 1 47 ? -10.575 -11.546 3.249 1.00 0.00 47 SER A O 9
ATOM 11866 N N . ASN A 1 48 ? -10.512 -12.814 1.393 1.00 0.00 48 ASN A N 9
ATOM 11867 C CA . ASN A 1 48 ? -9.427 -13.681 1.833 1.00 0.00 48 ASN A CA 9
ATOM 11868 C C . ASN A 1 48 ? -8.117 -12.904 1.777 1.00 0.00 48 ASN A C 9
ATOM 11869 O O . ASN A 1 48 ? -7.500 -12.621 2.798 1.00 0.00 48 ASN A O 9
ATOM 11880 N N . ALA A 1 49 ? -7.715 -12.503 0.568 1.00 0.00 49 ALA A N 9
ATOM 11881 C CA . ALA A 1 49 ? -6.490 -11.765 0.324 1.00 0.00 49 ALA A CA 9
ATOM 11882 C C . ALA A 1 49 ? -6.422 -10.464 1.111 1.00 0.00 49 ALA A C 9
ATOM 11883 O O . ALA A 1 49 ? -5.356 -10.126 1.622 1.00 0.00 49 ALA A O 9
ATOM 11890 N N . VAL A 1 50 ? -7.532 -9.731 1.236 1.00 0.00 50 VAL A N 9
ATOM 11891 C CA . VAL A 1 50 ? -7.539 -8.472 1.966 1.00 0.00 50 VAL A CA 9
ATOM 11892 C C . VAL A 1 50 ? -7.220 -8.723 3.461 1.00 0.00 50 VAL A C 9
ATOM 11893 O O . VAL A 1 50 ? -6.741 -7.831 4.168 1.00 0.00 50 VAL A O 9
ATOM 11906 N N . SER A 1 51 ? -7.448 -9.947 3.964 1.00 0.00 51 SER A N 9
ATOM 11907 C CA . SER A 1 51 ? -7.164 -10.324 5.344 1.00 0.00 51 SER A CA 9
ATOM 11908 C C . SER A 1 51 ? -5.648 -10.373 5.583 1.00 0.00 51 SER A C 9
ATOM 11909 O O . SER A 1 51 ? -5.225 -10.357 6.738 1.00 0.00 51 SER A O 9
ATOM 11917 N N . GLN A 1 52 ? -4.821 -10.445 4.534 1.00 0.00 52 GLN A N 9
ATOM 11918 C CA . GLN A 1 52 ? -3.373 -10.499 4.679 1.00 0.00 52 GLN A CA 9
ATOM 11919 C C . GLN A 1 52 ? -2.792 -9.148 5.126 1.00 0.00 52 GLN A C 9
ATOM 11920 O O . GLN A 1 52 ? -1.700 -9.123 5.696 1.00 0.00 52 GLN A O 9
ATOM 11934 N N . ILE A 1 53 ? -3.509 -8.044 4.885 1.00 0.00 53 ILE A N 9
ATOM 11935 C CA . ILE A 1 53 ? -3.112 -6.682 5.236 1.00 0.00 53 ILE A CA 9
ATOM 11936 C C . ILE A 1 53 ? -3.104 -6.530 6.756 1.00 0.00 53 ILE A C 9
ATOM 11937 O O . ILE A 1 53 ? -4.047 -6.971 7.421 1.00 0.00 53 ILE A O 9
ATOM 11953 N N . THR A 1 54 ? -2.082 -5.861 7.290 1.00 0.00 54 THR A N 9
ATOM 11954 C CA . THR A 1 54 ? -1.935 -5.597 8.710 1.00 0.00 54 THR A CA 9
ATOM 11955 C C . THR A 1 54 ? -1.351 -4.192 8.896 1.00 0.00 54 THR A C 9
ATOM 11956 O O . THR A 1 54 ? -0.778 -3.615 7.965 1.00 0.00 54 THR A O 9
ATOM 11967 N N . ARG A 1 55 ? -1.497 -3.661 10.113 1.00 0.00 55 ARG A N 9
ATOM 11968 C CA . ARG A 1 55 ? -1.020 -2.352 10.560 1.00 0.00 55 ARG A CA 9
ATOM 11969 C C . ARG A 1 55 ? -1.355 -1.185 9.613 1.00 0.00 55 ARG A C 9
ATOM 11970 O O . ARG A 1 55 ? -0.540 -0.274 9.467 1.00 0.00 55 ARG A O 9
ATOM 11991 N N . MET A 1 56 ? -2.519 -1.178 8.948 1.00 0.00 56 MET A N 9
ATOM 11992 C CA . MET A 1 56 ? -2.879 -0.081 8.049 1.00 0.00 56 MET A CA 9
ATOM 11993 C C . MET A 1 56 ? -3.023 1.223 8.842 1.00 0.00 56 MET A C 9
ATOM 11994 O O . MET A 1 56 ? -3.884 1.321 9.722 1.00 0.00 56 MET A O 9
ATOM 12008 N N . CYS A 1 57 ? -2.197 2.222 8.531 1.00 0.00 57 CYS A N 9
ATOM 12009 C CA . CYS A 1 57 ? -2.191 3.531 9.170 1.00 0.00 57 CYS A CA 9
ATOM 12010 C C . CYS A 1 57 ? -2.276 4.635 8.110 1.00 0.00 57 CYS A C 9
ATOM 12011 O O . CYS A 1 57 ? -1.887 4.435 6.953 1.00 0.00 57 CYS A O 9
ATOM 12019 N N . LEU A 1 58 ? -2.806 5.798 8.498 1.00 0.00 58 LEU A N 9
ATOM 12020 C CA . LEU A 1 58 ? -2.931 6.972 7.633 1.00 0.00 58 LEU A CA 9
ATOM 12021 C C . LEU A 1 58 ? -1.529 7.534 7.431 1.00 0.00 58 LEU A C 9
ATOM 12022 O O . LEU A 1 58 ? -0.739 7.558 8.381 1.00 0.00 58 LEU A O 9
ATOM 12038 N N . LEU A 1 59 ? -1.180 7.933 6.208 1.00 0.00 59 LEU A N 9
ATOM 12039 C CA . LEU A 1 59 ? 0.136 8.510 5.954 1.00 0.00 59 LEU A CA 9
ATOM 12040 C C . LEU A 1 59 ? 0.113 9.975 6.372 1.00 0.00 59 LEU A C 9
ATOM 12041 O O . LEU A 1 59 ? -0.947 10.575 6.564 1.00 0.00 59 LEU A O 9
ATOM 12057 N N . LYS A 1 60 ? 1.298 10.562 6.495 1.00 0.00 60 LYS A N 9
ATOM 12058 C CA . LYS A 1 60 ? 1.458 11.955 6.883 1.00 0.00 60 LYS A CA 9
ATOM 12059 C C . LYS A 1 60 ? 0.772 12.810 5.828 1.00 0.00 60 LYS A C 9
ATOM 12060 O O . LYS A 1 60 ? 0.909 12.547 4.632 1.00 0.00 60 LYS A O 9
ATOM 12079 N N . GLY A 1 61 ? 0.020 13.815 6.261 1.00 0.00 61 GLY A N 9
ATOM 12080 C CA . GLY A 1 61 ? -0.709 14.690 5.361 1.00 0.00 61 GLY A CA 9
ATOM 12081 C C . GLY A 1 61 ? -1.975 14.030 4.824 1.00 0.00 61 GLY A C 9
ATOM 12082 O O . GLY A 1 61 ? -2.661 14.651 4.016 1.00 0.00 61 GLY A O 9
ATOM 12086 N N . ASN A 1 62 ? -2.304 12.804 5.261 1.00 0.00 62 ASN A N 9
ATOM 12087 C CA . ASN A 1 62 ? -3.463 12.005 4.878 1.00 0.00 62 ASN A CA 9
ATOM 12088 C C . ASN A 1 62 ? -3.525 11.745 3.369 1.00 0.00 62 ASN A C 9
ATOM 12089 O O . ASN A 1 62 ? -4.513 11.203 2.899 1.00 0.00 62 ASN A O 9
ATOM 12100 N N . MET A 1 63 ? -2.482 12.056 2.592 1.00 0.00 63 MET A N 9
ATOM 12101 C CA . MET A 1 63 ? -2.427 11.857 1.141 1.00 0.00 63 MET A CA 9
ATOM 12102 C C . MET A 1 63 ? -2.121 10.396 0.768 1.00 0.00 63 MET A C 9
ATOM 12103 O O . MET A 1 63 ? -1.320 10.119 -0.133 1.00 0.00 63 MET A O 9
ATOM 12117 N N . GLY A 1 64 ? -2.695 9.450 1.511 1.00 0.00 64 GLY A N 9
ATOM 12118 C CA . GLY A 1 64 ? -2.529 8.026 1.291 1.00 0.00 64 GLY A CA 9
ATOM 12119 C C . GLY A 1 64 ? -2.517 7.259 2.602 1.00 0.00 64 GLY A C 9
ATOM 12120 O O . GLY A 1 64 ? -2.694 7.823 3.690 1.00 0.00 64 GLY A O 9
ATOM 12124 N N . VAL A 1 65 ? -2.310 5.952 2.494 1.00 0.00 65 VAL A N 9
ATOM 12125 C CA . VAL A 1 65 ? -2.249 5.016 3.606 1.00 0.00 65 VAL A CA 9
ATOM 12126 C C . VAL A 1 65 ? -1.088 4.047 3.343 1.00 0.00 65 VAL A C 9
ATOM 12127 O O . VAL A 1 65 ? -0.645 3.883 2.201 1.00 0.00 65 VAL A O 9
ATOM 12140 N N . CYS A 1 66 ? -0.577 3.399 4.387 1.00 0.00 66 CYS A N 9
ATOM 12141 C CA . CYS A 1 66 ? 0.520 2.447 4.284 1.00 0.00 66 CYS A CA 9
ATOM 12142 C C . CYS A 1 66 ? 0.198 1.251 5.170 1.00 0.00 66 CYS A C 9
ATOM 12143 O O . CYS A 1 66 ? -0.480 1.405 6.194 1.00 0.00 66 CYS A O 9
ATOM 12151 N N . PHE A 1 67 ? 0.659 0.066 4.781 1.00 0.00 67 PHE A N 9
ATOM 12152 C CA . PHE A 1 67 ? 0.422 -1.185 5.485 1.00 0.00 67 PHE A CA 9
ATOM 12153 C C . PHE A 1 67 ? 1.541 -2.180 5.183 1.00 0.00 67 PHE A C 9
ATOM 12154 O O . PHE A 1 67 ? 2.467 -1.872 4.427 1.00 0.00 67 PHE A O 9
ATOM 12171 N N . ASP A 1 68 ? 1.474 -3.354 5.812 1.00 0.00 68 ASP A N 9
ATOM 12172 C CA . ASP A 1 68 ? 2.426 -4.447 5.644 1.00 0.00 68 ASP A CA 9
ATOM 12173 C C . ASP A 1 68 ? 1.633 -5.625 5.078 1.00 0.00 68 ASP A C 9
ATOM 12174 O O . ASP A 1 68 ? 0.440 -5.774 5.375 1.00 0.00 68 ASP A O 9
ATOM 12183 N N . VAL A 1 69 ? 2.293 -6.484 4.305 1.00 0.00 69 VAL A N 9
ATOM 12184 C CA . VAL A 1 69 ? 1.722 -7.678 3.685 1.00 0.00 69 VAL A CA 9
ATOM 12185 C C . VAL A 1 69 ? 2.792 -8.770 3.654 1.00 0.00 69 VAL A C 9
ATOM 12186 O O . VAL A 1 69 ? 3.986 -8.456 3.754 1.00 0.00 69 VAL A O 9
ATOM 12199 N N . PRO A 1 70 ? 2.416 -10.054 3.544 1.00 0.00 70 PRO A N 9
ATOM 12200 C CA . PRO A 1 70 ? 3.406 -11.107 3.456 1.00 0.00 70 PRO A CA 9
ATOM 12201 C C . PRO A 1 70 ? 4.044 -10.994 2.067 1.00 0.00 70 PRO A C 9
ATOM 12202 O O . PRO A 1 70 ? 3.404 -10.566 1.101 1.00 0.00 70 PRO A O 9
ATOM 12213 N N . THR A 1 71 ? 5.303 -11.404 1.966 1.00 0.00 71 THR A N 9
ATOM 12214 C CA . THR A 1 71 ? 6.067 -11.372 0.723 1.00 0.00 71 THR A CA 9
ATOM 12215 C C . THR A 1 71 ? 5.320 -12.105 -0.415 1.00 0.00 71 THR A C 9
ATOM 12216 O O . THR A 1 71 ? 5.247 -11.615 -1.539 1.00 0.00 71 THR A O 9
ATOM 12227 N N . THR A 1 72 ? 4.671 -13.225 -0.113 1.00 0.00 72 THR A N 9
ATOM 12228 C CA . THR A 1 72 ? 3.901 -14.065 -1.023 1.00 0.00 72 THR A CA 9
ATOM 12229 C C . THR A 1 72 ? 2.712 -13.349 -1.682 1.00 0.00 72 THR A C 9
ATOM 12230 O O . THR A 1 72 ? 2.635 -13.270 -2.910 1.00 0.00 72 THR A O 9
ATOM 12241 N N . GLU A 1 73 ? 1.769 -12.830 -0.892 1.00 0.00 73 GLU A N 9
ATOM 12242 C CA . GLU A 1 73 ? 0.583 -12.162 -1.424 1.00 0.00 73 GLU A CA 9
ATOM 12243 C C . GLU A 1 73 ? 0.932 -10.836 -2.114 1.00 0.00 73 GLU A C 9
ATOM 12244 O O . GLU A 1 73 ? 0.191 -10.402 -2.998 1.00 0.00 73 GLU A O 9
ATOM 12256 N N . SER A 1 74 ? 2.067 -10.210 -1.765 1.00 0.00 74 SER A N 9
ATOM 12257 C CA . SER A 1 74 ? 2.483 -8.937 -2.351 1.00 0.00 74 SER A CA 9
ATOM 12258 C C . SER A 1 74 ? 2.593 -8.987 -3.881 1.00 0.00 74 SER A C 9
ATOM 12259 O O . SER A 1 74 ? 2.379 -7.970 -4.540 1.00 0.00 74 SER A O 9
ATOM 12267 N N . GLU A 1 75 ? 2.927 -10.150 -4.443 1.00 0.00 75 GLU A N 9
ATOM 12268 C CA . GLU A 1 75 ? 3.086 -10.361 -5.875 1.00 0.00 75 GLU A CA 9
ATOM 12269 C C . GLU A 1 75 ? 1.733 -10.308 -6.568 1.00 0.00 75 GLU A C 9
ATOM 12270 O O . GLU A 1 75 ? 1.545 -9.505 -7.475 1.00 0.00 75 GLU A O 9
ATOM 12282 N N . ARG A 1 76 ? 0.770 -11.132 -6.144 1.00 0.00 76 ARG A N 9
ATOM 12283 C CA . ARG A 1 76 ? -0.547 -11.121 -6.778 1.00 0.00 76 ARG A CA 9
ATOM 12284 C C . ARG A 1 76 ? -1.227 -9.772 -6.603 1.00 0.00 76 ARG A C 9
ATOM 12285 O O . ARG A 1 76 ? -1.939 -9.338 -7.505 1.00 0.00 76 ARG A O 9
ATOM 12306 N N . LEU A 1 77 ? -0.977 -9.094 -5.481 1.00 0.00 77 LEU A N 9
ATOM 12307 C CA . LEU A 1 77 ? -1.551 -7.792 -5.171 1.00 0.00 77 LEU A CA 9
ATOM 12308 C C . LEU A 1 77 ? -1.111 -6.740 -6.183 1.00 0.00 77 LEU A C 9
ATOM 12309 O O . LEU A 1 77 ? -1.866 -5.813 -6.462 1.00 0.00 77 LEU A O 9
ATOM 12325 N N . GLN A 1 78 ? 0.109 -6.863 -6.707 1.00 0.00 78 GLN A N 9
ATOM 12326 C CA . GLN A 1 78 ? 0.647 -5.944 -7.697 1.00 0.00 78 GLN A CA 9
ATOM 12327 C C . GLN A 1 78 ? -0.107 -6.091 -9.025 1.00 0.00 78 GLN A C 9
ATOM 12328 O O . GLN A 1 78 ? -0.221 -5.114 -9.763 1.00 0.00 78 GLN A O 9
ATOM 12342 N N . ALA A 1 79 ? -0.648 -7.277 -9.311 1.00 0.00 79 ALA A N 9
ATOM 12343 C CA . ALA A 1 79 ? -1.399 -7.536 -10.531 1.00 0.00 79 ALA A CA 9
ATOM 12344 C C . ALA A 1 79 ? -2.887 -7.208 -10.364 1.00 0.00 79 ALA A C 9
ATOM 12345 O O . ALA A 1 79 ? -3.512 -6.709 -11.299 1.00 0.00 79 ALA A O 9
ATOM 12352 N N . GLU A 1 80 ? -3.449 -7.466 -9.179 1.00 0.00 80 GLU A N 9
ATOM 12353 C CA . GLU A 1 80 ? -4.856 -7.258 -8.834 1.00 0.00 80 GLU A CA 9
ATOM 12354 C C . GLU A 1 80 ? -5.258 -5.788 -8.752 1.00 0.00 80 GLU A C 9
ATOM 12355 O O . GLU A 1 80 ? -6.456 -5.483 -8.760 1.00 0.00 80 GLU A O 9
ATOM 12367 N N . TRP A 1 81 ? -4.290 -4.873 -8.679 1.00 0.00 81 TRP A N 9
ATOM 12368 C CA . TRP A 1 81 ? -4.576 -3.455 -8.597 1.00 0.00 81 TRP A CA 9
ATOM 12369 C C . TRP A 1 81 ? -4.934 -2.911 -9.986 1.00 0.00 81 TRP A C 9
ATOM 12370 O O . TRP A 1 81 ? -4.132 -2.308 -10.703 1.00 0.00 81 TRP A O 9
ATOM 12391 N N . HIS A 1 82 ? -6.203 -3.093 -10.331 1.00 0.00 82 HIS A N 9
ATOM 12392 C CA . HIS A 1 82 ? -6.882 -2.704 -11.557 1.00 0.00 82 HIS A CA 9
ATOM 12393 C C . HIS A 1 82 ? -8.258 -2.173 -11.124 1.00 0.00 82 HIS A C 9
ATOM 12394 O O . HIS A 1 82 ? -8.732 -2.512 -10.033 1.00 0.00 82 HIS A O 9
ATOM 12408 N N . ASP A 1 83 ? -8.929 -1.378 -11.958 1.00 0.00 83 ASP A N 9
ATOM 12409 C CA . ASP A 1 83 ? -10.239 -0.772 -11.697 1.00 0.00 83 ASP A CA 9
ATOM 12410 C C . ASP A 1 83 ? -10.231 0.276 -10.561 1.00 0.00 83 ASP A C 9
ATOM 12411 O O . ASP A 1 83 ? -11.258 0.471 -9.895 1.00 0.00 83 ASP A O 9
ATOM 12420 N N . SER A 1 84 ? -9.096 0.933 -10.279 1.00 0.00 84 SER A N 9
ATOM 12421 C CA . SER A 1 84 ? -8.937 1.982 -9.281 1.00 0.00 84 SER A CA 9
ATOM 12422 C C . SER A 1 84 ? -8.097 3.071 -9.953 1.00 0.00 84 SER A C 9
ATOM 12423 O O . SER A 1 84 ? -7.461 2.844 -10.986 1.00 0.00 84 SER A O 9
ATOM 12431 N N . ASP A 1 85 ? -8.107 4.265 -9.371 1.00 0.00 85 ASP A N 9
ATOM 12432 C CA . ASP A 1 85 ? -7.361 5.429 -9.857 1.00 0.00 85 ASP A CA 9
ATOM 12433 C C . ASP A 1 85 ? -6.169 5.721 -8.931 1.00 0.00 85 ASP A C 9
ATOM 12434 O O . ASP A 1 85 ? -5.388 6.630 -9.209 1.00 0.00 85 ASP A O 9
ATOM 12443 N N . TRP A 1 86 ? -6.053 4.990 -7.815 1.00 0.00 86 TRP A N 9
ATOM 12444 C CA . TRP A 1 86 ? -4.988 5.165 -6.820 1.00 0.00 86 TRP A CA 9
ATOM 12445 C C . TRP A 1 86 ? -3.695 4.461 -7.274 1.00 0.00 86 TRP A C 9
ATOM 12446 O O . TRP A 1 86 ? -3.771 3.475 -8.016 1.00 0.00 86 TRP A O 9
ATOM 12467 N N . ILE A 1 87 ? -2.517 4.914 -6.810 1.00 0.00 87 ILE A N 9
ATOM 12468 C CA . ILE A 1 87 ? -1.210 4.337 -7.171 1.00 0.00 87 ILE A CA 9
ATOM 12469 C C . ILE A 1 87 ? -0.748 3.393 -6.051 1.00 0.00 87 ILE A C 9
ATOM 12470 O O . ILE A 1 87 ? -0.788 3.774 -4.875 1.00 0.00 87 ILE A O 9
ATOM 12486 N N . LEU A 1 88 ? -0.342 2.156 -6.365 1.00 0.00 88 LEU A N 9
ATOM 12487 C CA . LEU A 1 88 ? 0.124 1.124 -5.424 1.00 0.00 88 LEU A CA 9
ATOM 12488 C C . LEU A 1 88 ? 1.636 0.957 -5.551 1.00 0.00 88 LEU A C 9
ATOM 12489 O O . LEU A 1 88 ? 2.139 0.759 -6.662 1.00 0.00 88 LEU A O 9
ATOM 12505 N N . SER A 1 89 ? 2.366 0.994 -4.435 1.00 0.00 89 SER A N 9
ATOM 12506 C CA . SER A 1 89 ? 3.822 0.843 -4.416 1.00 0.00 89 SER A CA 9
ATOM 12507 C C . SER A 1 89 ? 4.265 -0.044 -3.256 1.00 0.00 89 SER A C 9
ATOM 12508 O O . SER A 1 89 ? 3.517 -0.234 -2.299 1.00 0.00 89 SER A O 9
ATOM 12516 N N . VAL A 1 90 ? 5.505 -0.524 -3.325 1.00 0.00 90 VAL A N 9
ATOM 12517 C CA . VAL A 1 90 ? 6.144 -1.386 -2.341 1.00 0.00 90 VAL A CA 9
ATOM 12518 C C . VAL A 1 90 ? 7.511 -0.756 -2.002 1.00 0.00 90 VAL A C 9
ATOM 12519 O O . VAL A 1 90 ? 8.513 -1.042 -2.674 1.00 0.00 90 VAL A O 9
ATOM 12532 N N . PRO A 1 91 ? 7.578 0.174 -1.028 1.00 0.00 91 PRO A N 9
ATOM 12533 C CA . PRO A 1 91 ? 8.826 0.825 -0.640 1.00 0.00 91 PRO A CA 9
ATOM 12534 C C . PRO A 1 91 ? 9.796 -0.156 0.036 1.00 0.00 91 PRO A C 9
ATOM 12535 O O . PRO A 1 91 ? 9.466 -1.322 0.285 1.00 0.00 91 PRO A O 9
ATOM 12546 N N . ALA A 1 92 ? 11.015 0.317 0.292 1.00 0.00 92 ALA A N 9
ATOM 12547 C CA . ALA A 1 92 ? 12.096 -0.432 0.915 1.00 0.00 92 ALA A CA 9
ATOM 12548 C C . ALA A 1 92 ? 12.432 0.132 2.281 1.00 0.00 92 ALA A C 9
ATOM 12549 O O . ALA A 1 92 ? 11.819 1.145 2.682 1.00 0.00 92 ALA A O 9
ATOM 12556 N N . GLY A 1 1 ? 22.149 -18.206 15.101 1.00 0.00 1 GLY A N 10
ATOM 12557 C CA . GLY A 1 1 ? 20.734 -18.284 15.504 1.00 0.00 1 GLY A CA 10
ATOM 12558 C C . GLY A 1 1 ? 19.841 -17.626 14.464 1.00 0.00 1 GLY A C 10
ATOM 12559 O O . GLY A 1 1 ? 20.333 -17.122 13.450 1.00 0.00 1 GLY A O 10
ATOM 12563 N N . SER A 1 2 ? 18.528 -17.651 14.677 1.00 0.00 2 SER A N 10
ATOM 12564 C CA . SER A 1 2 ? 17.527 -17.052 13.805 1.00 0.00 2 SER A CA 10
ATOM 12565 C C . SER A 1 2 ? 17.291 -15.586 14.193 1.00 0.00 2 SER A C 10
ATOM 12566 O O . SER A 1 2 ? 17.809 -15.123 15.214 1.00 0.00 2 SER A O 10
ATOM 12574 N N . SER A 1 3 ? 16.533 -14.842 13.387 1.00 0.00 3 SER A N 10
ATOM 12575 C CA . SER A 1 3 ? 16.209 -13.440 13.631 1.00 0.00 3 SER A CA 10
ATOM 12576 C C . SER A 1 3 ? 15.027 -13.009 12.749 1.00 0.00 3 SER A C 10
ATOM 12577 O O . SER A 1 3 ? 14.664 -13.728 11.811 1.00 0.00 3 SER A O 10
ATOM 12585 N N . GLY A 1 4 ? 14.444 -11.832 13.008 1.00 0.00 4 GLY A N 10
ATOM 12586 C CA . GLY A 1 4 ? 13.314 -11.275 12.256 1.00 0.00 4 GLY A CA 10
ATOM 12587 C C . GLY A 1 4 ? 12.133 -10.919 13.158 1.00 0.00 4 GLY A C 10
ATOM 12588 O O . GLY A 1 4 ? 11.263 -10.154 12.761 1.00 0.00 4 GLY A O 10
ATOM 12592 N N . SER A 1 5 ? 12.089 -11.455 14.376 1.00 0.00 5 SER A N 10
ATOM 12593 C CA . SER A 1 5 ? 11.052 -11.210 15.365 1.00 0.00 5 SER A CA 10
ATOM 12594 C C . SER A 1 5 ? 11.258 -9.802 15.922 1.00 0.00 5 SER A C 10
ATOM 12595 O O . SER A 1 5 ? 12.159 -9.583 16.738 1.00 0.00 5 SER A O 10
ATOM 12603 N N . SER A 1 6 ? 10.472 -8.819 15.482 1.00 0.00 6 SER A N 10
ATOM 12604 C CA . SER A 1 6 ? 10.577 -7.436 15.934 1.00 0.00 6 SER A CA 10
ATOM 12605 C C . SER A 1 6 ? 9.202 -6.750 15.913 1.00 0.00 6 SER A C 10
ATOM 12606 O O . SER A 1 6 ? 8.200 -7.352 15.506 1.00 0.00 6 SER A O 10
ATOM 12614 N N . GLY A 1 7 ? 9.165 -5.520 16.425 1.00 0.00 7 GLY A N 10
ATOM 12615 C CA . GLY A 1 7 ? 8.013 -4.646 16.554 1.00 0.00 7 GLY A CA 10
ATOM 12616 C C . GLY A 1 7 ? 8.321 -3.556 17.588 1.00 0.00 7 GLY A C 10
ATOM 12617 O O . GLY A 1 7 ? 8.154 -2.372 17.294 1.00 0.00 7 GLY A O 10
ATOM 12621 N N . PHE A 1 8 ? 8.854 -3.926 18.761 1.00 0.00 8 PHE A N 10
ATOM 12622 C CA . PHE A 1 8 ? 9.197 -2.994 19.849 1.00 0.00 8 PHE A CA 10
ATOM 12623 C C . PHE A 1 8 ? 10.706 -2.741 20.002 1.00 0.00 8 PHE A C 10
ATOM 12624 O O . PHE A 1 8 ? 11.114 -2.084 20.966 1.00 0.00 8 PHE A O 10
ATOM 12641 N N . GLU A 1 9 ? 11.548 -3.280 19.116 1.00 0.00 9 GLU A N 10
ATOM 12642 C CA . GLU A 1 9 ? 12.997 -3.119 19.160 1.00 0.00 9 GLU A CA 10
ATOM 12643 C C . GLU A 1 9 ? 13.488 -2.490 17.846 1.00 0.00 9 GLU A C 10
ATOM 12644 O O . GLU A 1 9 ? 13.766 -3.214 16.882 1.00 0.00 9 GLU A O 10
ATOM 12656 N N . PRO A 1 10 ? 13.543 -1.150 17.752 1.00 0.00 10 PRO A N 10
ATOM 12657 C CA . PRO A 1 10 ? 14.023 -0.472 16.556 1.00 0.00 10 PRO A CA 10
ATOM 12658 C C . PRO A 1 10 ? 15.541 -0.680 16.491 1.00 0.00 10 PRO A C 10
ATOM 12659 O O . PRO A 1 10 ? 16.237 -0.574 17.512 1.00 0.00 10 PRO A O 10
ATOM 12670 N N . ARG A 1 11 ? 16.082 -0.977 15.311 1.00 0.00 11 ARG A N 10
ATOM 12671 C CA . ARG A 1 11 ? 17.505 -1.229 15.106 1.00 0.00 11 ARG A CA 10
ATOM 12672 C C . ARG A 1 11 ? 17.916 -0.523 13.826 1.00 0.00 11 ARG A C 10
ATOM 12673 O O . ARG A 1 11 ? 17.347 -0.782 12.765 1.00 0.00 11 ARG A O 10
ATOM 12694 N N . SER A 1 12 ? 18.906 0.361 13.921 1.00 0.00 12 SER A N 10
ATOM 12695 C CA . SER A 1 12 ? 19.404 1.127 12.791 1.00 0.00 12 SER A CA 10
ATOM 12696 C C . SER A 1 12 ? 19.863 0.244 11.630 1.00 0.00 12 SER A C 10
ATOM 12697 O O . SER A 1 12 ? 19.460 0.467 10.488 1.00 0.00 12 SER A O 10
ATOM 12705 N N . LEU A 1 13 ? 20.731 -0.728 11.913 1.00 0.0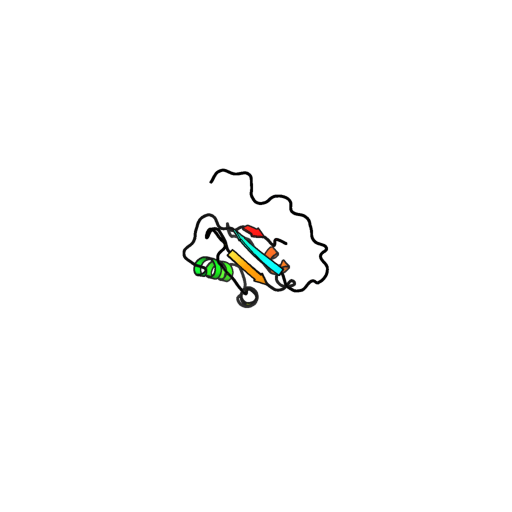0 13 LEU A N 10
ATOM 12706 C CA . LEU A 1 13 ? 21.270 -1.625 10.905 1.00 0.00 13 LEU A CA 10
ATOM 12707 C C . LEU A 1 13 ? 20.261 -2.723 10.598 1.00 0.00 13 LEU A C 10
ATOM 12708 O O . LEU A 1 13 ? 19.907 -3.514 11.480 1.00 0.00 13 LEU A O 10
ATOM 12724 N N . ILE A 1 14 ? 19.750 -2.715 9.370 1.00 0.00 14 ILE A N 10
ATOM 12725 C CA . ILE A 1 14 ? 18.798 -3.713 8.894 1.00 0.00 14 ILE A CA 10
ATOM 12726 C C . ILE A 1 14 ? 19.612 -4.965 8.557 1.00 0.00 14 ILE A C 10
ATOM 12727 O O . ILE A 1 14 ? 20.774 -4.867 8.148 1.00 0.00 14 ILE A O 10
ATOM 12743 N N . THR A 1 15 ? 19.031 -6.148 8.747 1.00 0.00 15 THR A N 10
ATOM 12744 C CA . THR A 1 15 ? 19.700 -7.416 8.487 1.00 0.00 15 THR A CA 10
ATOM 12745 C C . THR A 1 15 ? 18.704 -8.577 8.354 1.00 0.00 15 THR A C 10
ATOM 12746 O O . THR A 1 15 ? 18.917 -9.476 7.531 1.00 0.00 15 THR A O 10
ATOM 12757 N N . SER A 1 16 ? 17.588 -8.542 9.081 1.00 0.00 16 SER A N 10
ATOM 12758 C CA . SER A 1 16 ? 16.552 -9.572 9.089 1.00 0.00 16 SER A CA 10
ATOM 12759 C C . SER A 1 16 ? 15.297 -9.132 8.337 1.00 0.00 16 SER A C 10
ATOM 12760 O O . SER A 1 16 ? 14.200 -9.606 8.624 1.00 0.00 16 SER A O 10
ATOM 12768 N N . ASP A 1 17 ? 15.449 -8.233 7.365 1.00 0.00 17 ASP A N 10
ATOM 12769 C CA . ASP A 1 17 ? 14.349 -7.684 6.577 1.00 0.00 17 ASP A CA 10
ATOM 12770 C C . ASP A 1 17 ? 13.516 -8.724 5.812 1.00 0.00 17 ASP A C 10
ATOM 12771 O O . ASP A 1 17 ? 12.402 -8.416 5.395 1.00 0.00 17 ASP A O 10
ATOM 12780 N N . LYS A 1 18 ? 14.015 -9.951 5.641 1.00 0.00 18 LYS A N 10
ATOM 12781 C CA . LYS A 1 18 ? 13.323 -11.025 4.934 1.00 0.00 18 LYS A CA 10
ATOM 12782 C C . LYS A 1 18 ? 12.110 -11.513 5.722 1.00 0.00 18 LYS A C 10
ATOM 12783 O O . LYS A 1 18 ? 12.254 -11.934 6.877 1.00 0.00 18 LYS A O 10
ATOM 12802 N N . GLY A 1 19 ? 10.943 -11.546 5.084 1.00 0.00 19 GLY A N 10
ATOM 12803 C CA . GLY A 1 19 ? 9.683 -11.992 5.659 1.00 0.00 19 GLY A CA 10
ATOM 12804 C C . GLY A 1 19 ? 8.568 -11.174 5.027 1.00 0.00 19 GLY A C 10
ATOM 12805 O O . GLY A 1 19 ? 8.234 -11.389 3.861 1.00 0.00 19 GLY A O 10
ATOM 12809 N N . PHE A 1 20 ? 7.985 -10.254 5.790 1.00 0.00 20 PHE A N 10
ATOM 12810 C CA . PHE A 1 20 ? 6.919 -9.368 5.336 1.00 0.00 20 PHE A CA 10
ATOM 12811 C C . PHE A 1 20 ? 7.506 -8.221 4.503 1.00 0.00 20 PHE A C 10
ATOM 12812 O O . PHE A 1 20 ? 8.724 -8.037 4.429 1.00 0.00 20 PHE A O 10
ATOM 12829 N N . VAL A 1 21 ? 6.636 -7.422 3.890 1.00 0.00 21 VAL A N 10
ATOM 12830 C CA . VAL A 1 21 ? 6.978 -6.271 3.071 1.00 0.00 21 VAL A CA 10
ATOM 12831 C C . VAL A 1 21 ? 5.893 -5.218 3.303 1.00 0.00 21 VAL A C 10
ATOM 12832 O O . VAL A 1 21 ? 4.727 -5.547 3.547 1.00 0.00 21 VAL A O 10
ATOM 12845 N N . THR A 1 22 ? 6.282 -3.949 3.259 1.00 0.00 22 THR A N 10
ATOM 12846 C CA . THR A 1 22 ? 5.363 -2.844 3.449 1.00 0.00 22 THR A CA 10
ATOM 12847 C C . THR A 1 22 ? 4.883 -2.410 2.060 1.00 0.00 22 THR A C 10
ATOM 12848 O O . THR A 1 22 ? 5.650 -2.409 1.090 1.00 0.00 22 THR A O 10
ATOM 12859 N N . MET A 1 23 ? 3.614 -2.040 1.963 1.00 0.00 23 MET A N 10
ATOM 12860 C CA . MET A 1 23 ? 2.935 -1.582 0.762 1.00 0.00 23 MET A CA 10
ATOM 12861 C C . MET A 1 23 ? 2.360 -0.209 1.074 1.00 0.00 23 MET A C 10
ATOM 12862 O O . MET A 1 23 ? 2.135 0.116 2.243 1.00 0.00 23 MET A O 10
ATOM 12876 N N . THR A 1 24 ? 2.174 0.617 0.051 1.00 0.00 24 THR A N 10
ATOM 12877 C CA . THR A 1 24 ? 1.618 1.956 0.162 1.00 0.00 24 THR A CA 10
ATOM 12878 C C . THR A 1 24 ? 0.550 2.107 -0.930 1.00 0.00 24 THR A C 10
ATOM 12879 O O . THR A 1 24 ? 0.505 1.314 -1.881 1.00 0.00 24 THR A O 10
ATOM 12890 N N . LEU A 1 25 ? -0.381 3.043 -0.736 1.00 0.00 25 LEU A N 10
ATOM 12891 C CA . LEU A 1 25 ? -1.467 3.349 -1.649 1.00 0.00 25 LEU A CA 10
ATOM 12892 C C . LEU A 1 25 ? -1.615 4.873 -1.636 1.00 0.00 25 LEU A C 10
ATOM 12893 O O . LEU A 1 25 ? -1.975 5.427 -0.594 1.00 0.00 25 LEU A O 10
ATOM 12909 N N . GLU A 1 26 ? -1.318 5.558 -2.740 1.00 0.00 26 GLU A N 10
ATOM 12910 C CA . GLU A 1 26 ? -1.394 7.015 -2.866 1.00 0.00 26 GLU A CA 10
ATOM 12911 C C . GLU A 1 26 ? -2.717 7.442 -3.523 1.00 0.00 26 GLU A C 10
ATOM 12912 O O . GLU A 1 26 ? -3.076 6.985 -4.614 1.00 0.00 26 GLU A O 10
ATOM 12924 N N . SER A 1 27 ? -3.456 8.289 -2.799 1.00 0.00 27 SER A N 10
ATOM 12925 C CA . SER A 1 27 ? -4.766 8.862 -3.135 1.00 0.00 27 SER A CA 10
ATOM 12926 C C . SER A 1 27 ? -4.663 10.125 -4.003 1.00 0.00 27 SER A C 10
ATOM 12927 O O . SER A 1 27 ? -3.567 10.623 -4.269 1.00 0.00 27 SER A O 10
ATOM 12935 N N . LEU A 1 28 ? -5.821 10.645 -4.428 1.00 0.00 28 LEU A N 10
ATOM 12936 C CA . LEU A 1 28 ? -5.960 11.850 -5.246 1.00 0.00 28 LEU A CA 10
ATOM 12937 C C . LEU A 1 28 ? -6.104 13.103 -4.378 1.00 0.00 28 LEU A C 10
ATOM 12938 O O . LEU A 1 28 ? -5.656 14.170 -4.803 1.00 0.00 28 LEU A O 10
ATOM 12954 N N . GLU A 1 29 ? -6.738 13.006 -3.205 1.00 0.00 29 GLU A N 10
ATOM 12955 C CA . GLU A 1 29 ? -6.953 14.118 -2.273 1.00 0.00 29 GLU A CA 10
ATOM 12956 C C . GLU A 1 29 ? -6.984 13.581 -0.833 1.00 0.00 29 GLU A C 10
ATOM 12957 O O . GLU A 1 29 ? -6.845 12.380 -0.599 1.00 0.00 29 GLU A O 10
ATOM 12969 N N . GLU A 1 30 ? -7.147 14.486 0.135 1.00 0.00 30 GLU A N 10
ATOM 12970 C CA . GLU A 1 30 ? -7.231 14.203 1.559 1.00 0.00 30 GLU A CA 10
ATOM 12971 C C . GLU A 1 30 ? -8.542 13.469 1.844 1.00 0.00 30 GLU A C 10
ATOM 12972 O O . GLU A 1 30 ? -9.642 14.028 1.728 1.00 0.00 30 GLU A O 10
ATOM 12984 N N . ILE A 1 31 ? -8.400 12.196 2.188 1.00 0.00 31 ILE A N 10
ATOM 12985 C CA . ILE A 1 31 ? -9.476 11.273 2.527 1.00 0.00 31 ILE A CA 10
ATOM 12986 C C . ILE A 1 31 ? -9.968 11.534 3.958 1.00 0.00 31 ILE A C 10
ATOM 12987 O O . ILE A 1 31 ? -9.458 12.427 4.633 1.00 0.00 31 ILE A O 10
ATOM 13003 N N . GLN A 1 32 ? -10.980 10.798 4.427 1.00 0.00 32 GLN A N 10
ATOM 13004 C CA . GLN A 1 32 ? -11.468 10.972 5.789 1.00 0.00 32 GLN A CA 10
ATOM 13005 C C . GLN A 1 32 ? -10.526 10.214 6.732 1.00 0.00 32 GLN A C 10
ATOM 13006 O O . GLN A 1 32 ? -9.886 10.814 7.587 1.00 0.00 32 GLN A O 10
ATOM 13020 N N . ASP A 1 33 ? -10.450 8.883 6.614 1.00 0.00 33 ASP A N 10
ATOM 13021 C CA . ASP A 1 33 ? -9.601 8.024 7.444 1.00 0.00 33 ASP A CA 10
ATOM 13022 C C . ASP A 1 33 ? -9.393 6.681 6.719 1.00 0.00 33 ASP A C 10
ATOM 13023 O O . ASP A 1 33 ? -9.873 6.524 5.590 1.00 0.00 33 ASP A O 10
ATOM 13032 N N . VAL A 1 34 ? -8.721 5.701 7.346 1.00 0.00 34 VAL A N 10
ATOM 13033 C CA . VAL A 1 34 ? -8.454 4.366 6.783 1.00 0.00 34 VAL A CA 10
ATOM 13034 C C . VAL A 1 34 ? -9.758 3.648 6.367 1.00 0.00 34 VAL A C 10
ATOM 13035 O O . VAL A 1 34 ? -9.738 2.654 5.642 1.00 0.00 34 VAL A O 10
ATOM 13048 N N . SER A 1 35 ? -10.908 4.132 6.844 1.00 0.00 35 SER A N 10
ATOM 13049 C CA . SER A 1 35 ? -12.255 3.655 6.569 1.00 0.00 35 SER A CA 10
ATOM 13050 C C . SER A 1 35 ? -12.546 3.697 5.065 1.00 0.00 35 SER A C 10
ATOM 13051 O O . SER A 1 35 ? -13.304 2.875 4.549 1.00 0.00 35 SER A O 10
ATOM 13059 N N . CYS A 1 36 ? -11.976 4.682 4.364 1.00 0.00 36 CYS A N 10
ATOM 13060 C CA . CYS A 1 36 ? -12.136 4.864 2.932 1.00 0.00 36 CYS A CA 10
ATOM 13061 C C . CYS A 1 36 ? -11.370 3.746 2.219 1.00 0.00 36 CYS A C 10
ATOM 13062 O O . CYS A 1 36 ? -11.939 3.020 1.400 1.00 0.00 36 CYS A O 10
ATOM 13070 N N . ALA A 1 37 ? -10.089 3.587 2.573 1.00 0.00 37 ALA A N 10
ATOM 13071 C CA . ALA A 1 37 ? -9.217 2.580 1.988 1.00 0.00 37 ALA A CA 10
ATOM 13072 C C . ALA A 1 37 ? -9.776 1.176 2.164 1.00 0.00 37 ALA A C 10
ATOM 13073 O O . ALA A 1 37 ? -9.822 0.425 1.194 1.00 0.00 37 ALA A O 10
ATOM 13080 N N . TRP A 1 38 ? -10.222 0.809 3.372 1.00 0.00 38 TRP A N 10
ATOM 13081 C CA . TRP A 1 38 ? -10.763 -0.522 3.625 1.00 0.00 38 TRP A CA 10
ATOM 13082 C C . TRP A 1 38 ? -11.861 -0.892 2.635 1.00 0.00 38 TRP A C 10
ATOM 13083 O O . TRP A 1 38 ? -11.861 -2.021 2.133 1.00 0.00 38 TRP A O 10
ATOM 13104 N N . LYS A 1 39 ? -12.769 0.040 2.324 1.00 0.00 39 LYS A N 10
ATOM 13105 C CA . LYS A 1 39 ? -13.856 -0.216 1.385 1.00 0.00 39 LYS A CA 10
ATOM 13106 C C . LYS A 1 39 ? -13.326 -0.419 -0.022 1.00 0.00 39 LYS A C 10
ATOM 13107 O O . LYS A 1 39 ? -13.676 -1.409 -0.667 1.00 0.00 39 LYS A O 10
ATOM 13126 N N . GLU A 1 40 ? -12.504 0.503 -0.520 1.00 0.00 40 GLU A N 10
ATOM 13127 C CA . GLU A 1 40 ? -11.956 0.405 -1.869 1.00 0.00 40 GLU A CA 10
ATOM 13128 C C . GLU A 1 40 ? -11.116 -0.864 -2.038 1.00 0.00 40 GLU A C 10
ATOM 13129 O O . GLU A 1 40 ? -11.276 -1.590 -3.018 1.00 0.00 40 GLU A O 10
ATOM 13141 N N . LEU A 1 41 ? -10.288 -1.189 -1.047 1.00 0.00 41 LEU A N 10
ATOM 13142 C CA . LEU A 1 41 ? -9.459 -2.384 -1.057 1.00 0.00 41 LEU A CA 10
ATOM 13143 C C . LEU A 1 41 ? -10.393 -3.591 -1.122 1.00 0.00 41 LEU A C 10
ATOM 13144 O O . LEU A 1 41 ? -10.216 -4.450 -1.973 1.00 0.00 41 LEU A O 10
ATOM 13160 N N . ASN A 1 42 ? -11.424 -3.658 -0.271 1.00 0.00 42 ASN A N 10
ATOM 13161 C CA . ASN A 1 42 ? -12.376 -4.775 -0.270 1.00 0.00 42 ASN A CA 10
ATOM 13162 C C . ASN A 1 42 ? -13.160 -4.849 -1.591 1.00 0.00 42 ASN A C 10
ATOM 13163 O O . ASN A 1 42 ? -13.672 -5.923 -1.920 1.00 0.00 42 ASN A O 10
ATOM 13174 N N . ARG A 1 43 ? -13.290 -3.753 -2.355 1.00 0.00 43 ARG A N 10
ATOM 13175 C CA . ARG A 1 43 ? -14.012 -3.757 -3.630 1.00 0.00 43 ARG A CA 10
ATOM 13176 C C . ARG A 1 43 ? -13.212 -4.439 -4.720 1.00 0.00 43 ARG A C 10
ATOM 13177 O O . ARG A 1 43 ? -13.770 -5.217 -5.490 1.00 0.00 43 ARG A O 10
ATOM 13198 N N . LYS A 1 44 ? -11.931 -4.110 -4.826 1.00 0.00 44 LYS A N 10
ATOM 13199 C CA . LYS A 1 44 ? -11.066 -4.665 -5.853 1.00 0.00 44 LYS A CA 10
ATOM 13200 C C . LYS A 1 44 ? -10.374 -5.951 -5.456 1.00 0.00 44 LYS A C 10
ATOM 13201 O O . LYS A 1 44 ? -10.031 -6.739 -6.339 1.00 0.00 44 LYS A O 10
ATOM 13220 N N . LEU A 1 45 ? -10.136 -6.171 -4.167 1.00 0.00 45 LEU A N 10
ATOM 13221 C CA . LEU A 1 45 ? -9.429 -7.359 -3.694 1.00 0.00 45 LEU A CA 10
ATOM 13222 C C . LEU A 1 45 ? -10.401 -8.408 -3.183 1.00 0.00 45 LEU A C 10
ATOM 13223 O O . LEU A 1 45 ? -11.575 -8.130 -2.923 1.00 0.00 45 LEU A O 10
ATOM 13239 N N . SER A 1 46 ? -9.920 -9.640 -3.071 1.00 0.00 46 SER A N 10
ATOM 13240 C CA . SER A 1 46 ? -10.708 -10.743 -2.572 1.00 0.00 46 SER A CA 10
ATOM 13241 C C . SER A 1 46 ? -10.699 -10.557 -1.061 1.00 0.00 46 SER A C 10
ATOM 13242 O O . SER A 1 46 ? -9.653 -10.293 -0.467 1.00 0.00 46 SER A O 10
ATOM 13250 N N . SER A 1 47 ? -11.845 -10.743 -0.426 1.00 0.00 47 SER A N 10
ATOM 13251 C CA . SER A 1 47 ? -12.023 -10.584 1.011 1.00 0.00 47 SER A CA 10
ATOM 13252 C C . SER A 1 47 ? -11.068 -11.426 1.880 1.00 0.00 47 SER A C 10
ATOM 13253 O O . SER A 1 47 ? -10.857 -11.084 3.045 1.00 0.00 47 SER A O 10
ATOM 13261 N N . ASN A 1 48 ? -10.488 -12.510 1.351 1.00 0.00 48 ASN A N 10
ATOM 13262 C CA . ASN A 1 48 ? -9.530 -13.345 2.083 1.00 0.00 48 ASN A CA 10
ATOM 13263 C C . ASN A 1 48 ? -8.141 -12.714 1.900 1.00 0.00 48 ASN A C 10
ATOM 13264 O O . ASN A 1 48 ? -7.430 -12.447 2.868 1.00 0.00 48 ASN A O 10
ATOM 13275 N N . ALA A 1 49 ? -7.758 -12.405 0.653 1.00 0.00 49 ALA A N 10
ATOM 13276 C CA . ALA A 1 49 ? -6.469 -11.790 0.353 1.00 0.00 49 ALA A CA 10
ATOM 13277 C C . ALA A 1 49 ? -6.334 -10.426 1.036 1.00 0.00 49 ALA A C 10
ATOM 13278 O O . ALA A 1 49 ? -5.267 -10.110 1.561 1.00 0.00 49 ALA A O 10
ATOM 13285 N N . VAL A 1 50 ? -7.399 -9.619 1.083 1.00 0.00 50 VAL A N 10
ATOM 13286 C CA . VAL A 1 50 ? -7.365 -8.304 1.726 1.00 0.00 50 VAL A CA 10
ATOM 13287 C C . VAL A 1 50 ? -7.108 -8.457 3.241 1.00 0.00 50 VAL A C 10
ATOM 13288 O O . VAL A 1 50 ? -6.674 -7.520 3.907 1.00 0.00 50 VAL A O 10
ATOM 13301 N N . SER A 1 51 ? -7.379 -9.641 3.804 1.00 0.00 51 SER A N 10
ATOM 13302 C CA . SER A 1 51 ? -7.177 -9.951 5.208 1.00 0.00 51 SER A CA 10
ATOM 13303 C C . SER A 1 51 ? -5.691 -10.200 5.498 1.00 0.00 51 SER A C 10
ATOM 13304 O O . SER A 1 51 ? -5.311 -10.256 6.666 1.00 0.00 51 SER A O 10
ATOM 13312 N N . GLN A 1 52 ? -4.825 -10.382 4.490 1.00 0.00 52 GLN A N 10
ATOM 13313 C CA . GLN A 1 52 ? -3.401 -10.601 4.743 1.00 0.00 52 GLN A CA 10
ATOM 13314 C C . GLN A 1 52 ? -2.753 -9.290 5.230 1.00 0.00 52 GLN A C 10
ATOM 13315 O O . GLN A 1 52 ? -1.665 -9.311 5.813 1.00 0.00 52 GLN A O 10
ATOM 13329 N N . ILE A 1 53 ? -3.419 -8.153 4.987 1.00 0.00 53 ILE A N 10
ATOM 13330 C CA . ILE A 1 53 ? -2.993 -6.823 5.378 1.00 0.00 53 ILE A CA 10
ATOM 13331 C C . ILE A 1 53 ? -3.094 -6.711 6.899 1.00 0.00 53 ILE A C 10
ATOM 13332 O O . ILE A 1 53 ? -4.048 -7.204 7.511 1.00 0.00 53 ILE A O 10
ATOM 13348 N N . THR A 1 54 ? -2.131 -6.033 7.510 1.00 0.00 54 THR A N 10
ATOM 13349 C CA . THR A 1 54 ? -2.065 -5.762 8.933 1.00 0.00 54 THR A CA 10
ATOM 13350 C C . THR A 1 54 ? -1.385 -4.396 9.090 1.00 0.00 54 THR A C 10
ATOM 13351 O O . THR A 1 54 ? -0.858 -3.843 8.121 1.00 0.00 54 THR A O 10
ATOM 13362 N N . ARG A 1 55 ? -1.402 -3.849 10.313 1.00 0.00 55 ARG A N 10
ATOM 13363 C CA . ARG A 1 55 ? -0.799 -2.560 10.670 1.00 0.00 55 ARG A CA 10
ATOM 13364 C C . ARG A 1 55 ? -1.106 -1.475 9.623 1.00 0.00 55 ARG A C 10
ATOM 13365 O O . ARG A 1 55 ? -0.209 -1.007 8.921 1.00 0.00 55 ARG A O 10
ATOM 13386 N N . MET A 1 56 ? -2.376 -1.081 9.499 1.00 0.00 56 MET A N 10
ATOM 13387 C CA . MET A 1 56 ? -2.819 -0.075 8.540 1.00 0.00 56 MET A CA 10
ATOM 13388 C C . MET A 1 56 ? -3.137 1.247 9.243 1.00 0.00 56 MET A C 10
ATOM 13389 O O . MET A 1 56 ? -4.146 1.336 9.955 1.00 0.00 56 MET A O 10
ATOM 13403 N N . CYS A 1 57 ? -2.291 2.259 9.035 1.00 0.00 57 CYS A N 10
ATOM 13404 C CA . CYS A 1 57 ? -2.413 3.616 9.561 1.00 0.00 57 CYS A CA 10
ATOM 13405 C C . CYS A 1 57 ? -2.285 4.636 8.412 1.00 0.00 57 CYS A C 10
ATOM 13406 O O . CYS A 1 57 ? -1.901 4.296 7.287 1.00 0.00 57 CYS A O 10
ATOM 13414 N N . LEU A 1 58 ? -2.664 5.885 8.678 1.00 0.00 58 LEU A N 10
ATOM 13415 C CA . LEU A 1 58 ? -2.616 6.993 7.724 1.00 0.00 58 LEU A CA 10
ATOM 13416 C C . LEU A 1 58 ? -1.182 7.519 7.550 1.00 0.00 58 LEU A C 10
ATOM 13417 O O . LEU A 1 58 ? -0.347 7.335 8.445 1.00 0.00 58 LEU A O 10
ATOM 13433 N N . LEU A 1 59 ? -0.877 8.146 6.407 1.00 0.00 59 LEU A N 10
ATOM 13434 C CA . LEU A 1 59 ? 0.434 8.751 6.121 1.00 0.00 59 LEU A CA 10
ATOM 13435 C C . LEU A 1 59 ? 0.317 10.243 6.447 1.00 0.00 59 LEU A C 10
ATOM 13436 O O . LEU A 1 59 ? -0.790 10.787 6.518 1.00 0.00 59 LEU A O 10
ATOM 13452 N N . LYS A 1 60 ? 1.443 10.934 6.635 1.00 0.00 60 LYS A N 10
ATOM 13453 C CA . LYS A 1 60 ? 1.425 12.365 6.928 1.00 0.00 60 LYS A CA 10
ATOM 13454 C C . LYS A 1 60 ? 0.797 13.112 5.747 1.00 0.00 60 LYS A C 10
ATOM 13455 O O . LYS A 1 60 ? 1.028 12.727 4.598 1.00 0.00 60 LYS A O 10
ATOM 13474 N N . GLY A 1 61 ? 0.035 14.174 6.015 1.00 0.00 61 GLY A N 10
ATOM 13475 C CA . GLY A 1 61 ? -0.626 14.972 4.987 1.00 0.00 61 GLY A CA 10
ATOM 13476 C C . GLY A 1 61 ? -1.848 14.269 4.391 1.00 0.00 61 GLY A C 10
ATOM 13477 O O . GLY A 1 61 ? -2.388 14.745 3.393 1.00 0.00 61 GLY A O 10
ATOM 13481 N N . ASN A 1 62 ? -2.253 13.125 4.968 1.00 0.00 62 ASN A N 10
ATOM 13482 C CA . ASN A 1 62 ? -3.386 12.268 4.608 1.00 0.00 62 ASN A CA 10
ATOM 13483 C C . ASN A 1 62 ? -3.530 11.986 3.100 1.00 0.00 62 ASN A C 10
ATOM 13484 O O . ASN A 1 62 ? -4.605 11.620 2.616 1.00 0.00 62 ASN A O 10
ATOM 13495 N N . MET A 1 63 ? -2.428 12.078 2.350 1.00 0.00 63 MET A N 10
ATOM 13496 C CA . MET A 1 63 ? -2.360 11.860 0.906 1.00 0.00 63 MET A CA 10
ATOM 13497 C C . MET A 1 63 ? -2.256 10.383 0.509 1.00 0.00 63 MET A C 10
ATOM 13498 O O . MET A 1 63 ? -2.269 10.067 -0.682 1.00 0.00 63 MET A O 10
ATOM 13512 N N . GLY A 1 64 ? -2.142 9.451 1.451 1.00 0.00 64 GLY A N 10
ATOM 13513 C CA . GLY A 1 64 ? -2.045 8.029 1.151 1.00 0.00 64 GLY A CA 10
ATOM 13514 C C . GLY A 1 64 ? -1.973 7.211 2.425 1.00 0.00 64 GLY A C 10
ATOM 13515 O O . GLY A 1 64 ? -1.958 7.762 3.528 1.00 0.00 64 GLY A O 10
ATOM 13519 N N . VAL A 1 65 ? -1.906 5.891 2.297 1.00 0.00 65 VAL A N 10
ATOM 13520 C CA . VAL A 1 65 ? -1.877 4.983 3.437 1.00 0.00 65 VAL A CA 10
ATOM 13521 C C . VAL A 1 65 ? -0.862 3.859 3.213 1.00 0.00 65 VAL A C 10
ATOM 13522 O O . VAL A 1 65 ? -0.689 3.426 2.075 1.00 0.00 65 VAL A O 10
ATOM 13535 N N . CYS A 1 66 ? -0.182 3.369 4.260 1.00 0.00 66 CYS A N 10
ATOM 13536 C CA . CYS A 1 66 ? 0.798 2.282 4.146 1.00 0.00 66 CYS A CA 10
ATOM 13537 C C . CYS A 1 66 ? 0.438 1.163 5.118 1.00 0.00 66 CYS A C 10
ATOM 13538 O O . CYS A 1 66 ? -0.105 1.430 6.195 1.00 0.00 66 CYS A O 10
ATOM 13546 N N . PHE A 1 67 ? 0.687 -0.087 4.740 1.00 0.00 67 PHE A N 10
ATOM 13547 C CA . PHE A 1 67 ? 0.384 -1.243 5.570 1.00 0.00 67 PHE A CA 10
ATOM 13548 C C . PHE A 1 67 ? 1.392 -2.361 5.318 1.00 0.00 67 PHE A C 10
ATOM 13549 O O . PHE A 1 67 ? 2.228 -2.254 4.423 1.00 0.00 67 PHE A O 10
ATOM 13566 N N . ASP A 1 68 ? 1.322 -3.434 6.100 1.00 0.00 68 ASP A N 10
ATOM 13567 C CA . ASP A 1 68 ? 2.219 -4.581 6.016 1.00 0.00 68 ASP A CA 10
ATOM 13568 C C . ASP A 1 68 ? 1.470 -5.782 5.442 1.00 0.00 68 ASP A C 10
ATOM 13569 O O . ASP A 1 68 ? 0.317 -6.017 5.813 1.00 0.00 68 ASP A O 10
ATOM 13578 N N . VAL A 1 69 ? 2.118 -6.544 4.553 1.00 0.00 69 VAL A N 10
ATOM 13579 C CA . VAL A 1 69 ? 1.588 -7.742 3.897 1.00 0.00 69 VAL A CA 10
ATOM 13580 C C . VAL A 1 69 ? 2.713 -8.778 3.722 1.00 0.00 69 VAL A C 10
ATOM 13581 O O . VAL A 1 69 ? 3.887 -8.400 3.662 1.00 0.00 69 VAL A O 10
ATOM 13594 N N . PRO A 1 70 ? 2.401 -10.083 3.637 1.00 0.00 70 PRO A N 10
ATOM 13595 C CA . PRO A 1 70 ? 3.421 -11.098 3.440 1.00 0.00 70 PRO A CA 10
ATOM 13596 C C . PRO A 1 70 ? 3.890 -11.034 1.981 1.00 0.00 70 PRO A C 10
ATOM 13597 O O . PRO A 1 70 ? 3.085 -10.811 1.072 1.00 0.00 70 PRO A O 10
ATOM 13608 N N . THR A 1 71 ? 5.177 -11.288 1.741 1.00 0.00 71 THR A N 10
ATOM 13609 C CA . THR A 1 71 ? 5.772 -11.274 0.402 1.00 0.00 71 THR A CA 10
ATOM 13610 C C . THR A 1 71 ? 5.092 -12.278 -0.546 1.00 0.00 71 THR A C 10
ATOM 13611 O O . THR A 1 71 ? 5.112 -12.114 -1.765 1.00 0.00 71 THR A O 10
ATOM 13622 N N . THR A 1 72 ? 4.461 -13.315 0.001 1.00 0.00 72 THR A N 10
ATOM 13623 C CA . THR A 1 72 ? 3.764 -14.343 -0.751 1.00 0.00 72 THR A CA 10
ATOM 13624 C C . THR A 1 72 ? 2.613 -13.723 -1.557 1.00 0.00 72 THR A C 10
ATOM 13625 O O . THR A 1 72 ? 2.466 -14.014 -2.747 1.00 0.00 72 THR A O 10
ATOM 13636 N N . GLU A 1 73 ? 1.824 -12.853 -0.916 1.00 0.00 73 GLU A N 10
ATOM 13637 C CA . GLU A 1 73 ? 0.673 -12.191 -1.515 1.00 0.00 73 GLU A CA 10
ATOM 13638 C C . GLU A 1 73 ? 1.039 -10.851 -2.170 1.00 0.00 73 GLU A C 10
ATOM 13639 O O . GLU A 1 73 ? 0.302 -10.409 -3.047 1.00 0.00 73 GLU A O 10
ATOM 13651 N N . SER A 1 74 ? 2.170 -10.212 -1.828 1.00 0.00 74 SER A N 10
ATOM 13652 C CA . SER A 1 74 ? 2.542 -8.917 -2.413 1.00 0.00 74 SER A CA 10
ATOM 13653 C C . SER A 1 74 ? 2.654 -8.952 -3.943 1.00 0.00 74 SER A C 10
ATOM 13654 O O . SER A 1 74 ? 2.364 -7.951 -4.607 1.00 0.00 74 SER A O 10
ATOM 13662 N N . GLU A 1 75 ? 3.071 -10.089 -4.510 1.00 0.00 75 GLU A N 10
ATOM 13663 C CA . GLU A 1 75 ? 3.197 -10.250 -5.955 1.00 0.00 75 GLU A CA 10
ATOM 13664 C C . GLU A 1 75 ? 1.795 -10.224 -6.567 1.00 0.00 75 GLU A C 10
ATOM 13665 O O . GLU A 1 75 ? 1.537 -9.466 -7.505 1.00 0.00 75 GLU A O 10
ATOM 13677 N N . ARG A 1 76 ? 0.880 -11.031 -6.024 1.00 0.00 76 ARG A N 10
ATOM 13678 C CA . ARG A 1 76 ? -0.500 -11.102 -6.490 1.00 0.00 76 ARG A CA 10
ATOM 13679 C C . ARG A 1 76 ? -1.187 -9.762 -6.309 1.00 0.00 76 ARG A C 10
ATOM 13680 O O . ARG A 1 76 ? -1.937 -9.358 -7.187 1.00 0.00 76 ARG A O 10
ATOM 13701 N N . LEU A 1 77 ? -0.916 -9.045 -5.222 1.00 0.00 77 LEU A N 10
ATOM 13702 C CA . LEU A 1 77 ? -1.518 -7.748 -4.936 1.00 0.00 77 LEU A CA 10
ATOM 13703 C C . LEU A 1 77 ? -1.213 -6.753 -6.047 1.00 0.00 77 LEU A C 10
ATOM 13704 O O . LEU A 1 77 ? -2.058 -5.915 -6.359 1.00 0.00 77 LEU A O 10
ATOM 13720 N N . GLN A 1 78 ? -0.018 -6.833 -6.633 1.00 0.00 78 GLN A N 10
ATOM 13721 C CA . GLN A 1 78 ? 0.403 -5.974 -7.730 1.00 0.00 78 GLN A CA 10
ATOM 13722 C C . GLN A 1 78 ? -0.364 -6.351 -9.004 1.00 0.00 78 GLN A C 10
ATOM 13723 O O . GLN A 1 78 ? -0.715 -5.455 -9.774 1.00 0.00 78 GLN A O 10
ATOM 13737 N N . ALA A 1 79 ? -0.649 -7.643 -9.209 1.00 0.00 79 ALA A N 10
ATOM 13738 C CA . ALA A 1 79 ? -1.372 -8.143 -10.373 1.00 0.00 79 ALA A CA 10
ATOM 13739 C C . ALA A 1 79 ? -2.893 -7.952 -10.256 1.00 0.00 79 ALA A C 10
ATOM 13740 O O . ALA A 1 79 ? -3.573 -7.746 -11.261 1.00 0.00 79 ALA A O 10
ATOM 13747 N N . GLU A 1 80 ? -3.451 -8.021 -9.050 1.00 0.00 80 GLU A N 10
ATOM 13748 C CA . GLU A 1 80 ? -4.878 -7.864 -8.788 1.00 0.00 80 GLU A CA 10
ATOM 13749 C C . GLU A 1 80 ? -5.281 -6.392 -8.921 1.00 0.00 80 GLU A C 10
ATOM 13750 O O . GLU A 1 80 ? -6.384 -6.107 -9.400 1.00 0.00 80 GLU A O 10
ATOM 13762 N N . TRP A 1 81 ? -4.416 -5.458 -8.497 1.00 0.00 81 TRP A N 10
ATOM 13763 C CA . TRP A 1 81 ? -4.709 -4.030 -8.547 1.00 0.00 81 TRP A CA 10
ATOM 13764 C C . TRP A 1 81 ? -4.931 -3.539 -9.974 1.00 0.00 81 TRP A C 10
ATOM 13765 O O . TRP A 1 81 ? -4.053 -3.645 -10.838 1.00 0.00 81 TRP A O 10
ATOM 13786 N N . HIS A 1 82 ? -6.134 -3.029 -10.219 1.00 0.00 82 HIS A N 10
ATOM 13787 C CA . HIS A 1 82 ? -6.621 -2.481 -11.470 1.00 0.00 82 HIS A CA 10
ATOM 13788 C C . HIS A 1 82 ? -7.969 -1.816 -11.163 1.00 0.00 82 HIS A C 10
ATOM 13789 O O . HIS A 1 82 ? -8.470 -1.910 -10.034 1.00 0.00 82 HIS A O 10
ATOM 13803 N N . ASP A 1 83 ? -8.568 -1.174 -12.171 1.00 0.00 83 ASP A N 10
ATOM 13804 C CA . ASP A 1 83 ? -9.862 -0.492 -12.092 1.00 0.00 83 ASP A CA 10
ATOM 13805 C C . ASP A 1 83 ? -9.953 0.479 -10.903 1.00 0.00 83 ASP A C 10
ATOM 13806 O O . ASP A 1 83 ? -11.013 0.634 -10.286 1.00 0.00 83 ASP A O 10
ATOM 13815 N N . SER A 1 84 ? -8.822 1.094 -10.544 1.00 0.00 84 SER A N 10
ATOM 13816 C CA . SER A 1 84 ? -8.706 2.059 -9.456 1.00 0.00 84 SER A CA 10
ATOM 13817 C C . SER A 1 84 ? -7.716 3.154 -9.830 1.00 0.00 84 SER A C 10
ATOM 13818 O O . SER A 1 84 ? -6.663 2.893 -10.419 1.00 0.00 84 SER A O 10
ATOM 13826 N N . ASP A 1 85 ? -8.021 4.371 -9.395 1.00 0.00 85 ASP A N 10
ATOM 13827 C CA . ASP A 1 85 ? -7.282 5.611 -9.610 1.00 0.00 85 ASP A CA 10
ATOM 13828 C C . ASP A 1 85 ? -6.312 5.901 -8.452 1.00 0.00 85 ASP A C 10
ATOM 13829 O O . ASP A 1 85 ? -6.064 7.057 -8.101 1.00 0.00 85 ASP A O 10
ATOM 13838 N N . TRP A 1 86 ? -5.802 4.857 -7.793 1.00 0.00 86 TRP A N 10
ATOM 13839 C CA . TRP A 1 86 ? -4.846 4.944 -6.694 1.00 0.00 86 TRP A CA 10
ATOM 13840 C C . TRP A 1 86 ? -3.586 4.211 -7.117 1.00 0.00 86 TRP A C 10
ATOM 13841 O O . TRP A 1 86 ? -3.694 3.109 -7.677 1.00 0.00 86 TRP A O 10
ATOM 13862 N N . ILE A 1 87 ? -2.423 4.819 -6.897 1.00 0.00 87 ILE A N 10
ATOM 13863 C CA . ILE A 1 87 ? -1.159 4.191 -7.243 1.00 0.00 87 ILE A CA 10
ATOM 13864 C C . ILE A 1 87 ? -0.834 3.217 -6.115 1.00 0.00 87 ILE A C 10
ATOM 13865 O O . ILE A 1 87 ? -0.981 3.573 -4.946 1.00 0.00 87 ILE A O 10
ATOM 13881 N N . LEU A 1 88 ? -0.442 1.992 -6.460 1.00 0.00 88 LEU A N 10
ATOM 13882 C CA . LEU A 1 88 ? -0.060 0.959 -5.508 1.00 0.00 88 LEU A CA 10
ATOM 13883 C C . LEU A 1 88 ? 1.459 0.955 -5.552 1.00 0.00 88 LEU A C 10
ATOM 13884 O O . LEU A 1 88 ? 2.019 0.764 -6.638 1.00 0.00 88 LEU A O 10
ATOM 13900 N N . SER A 1 89 ? 2.147 1.114 -4.424 1.00 0.00 89 SER A N 10
ATOM 13901 C CA . SER A 1 89 ? 3.609 1.133 -4.419 1.00 0.00 89 SER A CA 10
ATOM 13902 C C . SER A 1 89 ? 4.189 0.204 -3.357 1.00 0.00 89 SER A C 10
ATOM 13903 O O . SER A 1 89 ? 3.560 -0.047 -2.327 1.00 0.00 89 SER A O 10
ATOM 13911 N N . VAL A 1 90 ? 5.397 -0.304 -3.610 1.00 0.00 90 VAL A N 10
ATOM 13912 C CA . VAL A 1 90 ? 6.115 -1.204 -2.717 1.00 0.00 90 VAL A CA 10
ATOM 13913 C C . VAL A 1 90 ? 7.537 -0.646 -2.509 1.00 0.00 90 VAL A C 10
ATOM 13914 O O . VAL A 1 90 ? 8.467 -1.035 -3.223 1.00 0.00 90 VAL A O 10
ATOM 13927 N N . PRO A 1 91 ? 7.713 0.279 -1.550 1.00 0.00 91 PRO A N 10
ATOM 13928 C CA . PRO A 1 91 ? 9.006 0.880 -1.240 1.00 0.00 91 PRO A CA 10
ATOM 13929 C C . PRO A 1 91 ? 9.950 -0.121 -0.537 1.00 0.00 91 PRO A C 10
ATOM 13930 O O . PRO A 1 91 ? 9.634 -1.307 -0.389 1.00 0.00 91 PRO A O 10
ATOM 13941 N N . ALA A 1 92 ? 11.145 0.321 -0.149 1.00 0.00 92 ALA A N 10
ATOM 13942 C CA . ALA A 1 92 ? 12.167 -0.462 0.527 1.00 0.00 92 ALA A CA 10
ATOM 13943 C C . ALA A 1 92 ? 12.829 0.436 1.563 1.00 0.00 92 ALA A C 10
ATOM 13944 O O . ALA A 1 92 ? 12.238 0.615 2.646 1.00 0.00 92 ALA A O 10
ATOM 13951 N N . GLY A 1 1 ? -5.007 -27.861 -27.028 1.00 0.00 1 GLY A N 11
ATOM 13952 C CA . GLY A 1 1 ? -3.898 -27.215 -27.749 1.00 0.00 1 GLY A CA 11
ATOM 13953 C C . GLY A 1 1 ? -3.581 -25.870 -27.117 1.00 0.00 1 GLY A C 11
ATOM 13954 O O . GLY A 1 1 ? -3.836 -25.688 -25.927 1.00 0.00 1 GLY A O 11
ATOM 13958 N N . SER A 1 2 ? -2.997 -24.949 -27.885 1.00 0.00 2 SER A N 11
ATOM 13959 C CA . SER A 1 2 ? -2.633 -23.614 -27.437 1.00 0.00 2 SER A CA 11
ATOM 13960 C C . SER A 1 2 ? -2.637 -22.680 -28.644 1.00 0.00 2 SER A C 11
ATOM 13961 O O . SER A 1 2 ? -2.353 -23.106 -29.764 1.00 0.00 2 SER A O 11
ATOM 13969 N N . SER A 1 3 ? -2.949 -21.412 -28.402 1.00 0.00 3 SER A N 11
ATOM 13970 C CA . SER A 1 3 ? -2.983 -20.339 -29.377 1.00 0.00 3 SER A CA 11
ATOM 13971 C C . SER A 1 3 ? -2.767 -19.059 -28.568 1.00 0.00 3 SER A C 11
ATOM 13972 O O . SER A 1 3 ? -3.459 -18.846 -27.564 1.00 0.00 3 SER A O 11
ATOM 13980 N N . GLY A 1 4 ? -1.792 -18.239 -28.963 1.00 0.00 4 GLY A N 11
ATOM 13981 C CA . GLY A 1 4 ? -1.459 -16.987 -28.297 1.00 0.00 4 GLY A CA 11
ATOM 13982 C C . GLY A 1 4 ? -1.063 -17.178 -26.831 1.00 0.00 4 GLY A C 11
ATOM 13983 O O . GLY A 1 4 ? -1.909 -17.079 -25.935 1.00 0.00 4 GLY A O 11
ATOM 13987 N N . SER A 1 5 ? 0.201 -17.527 -26.572 1.00 0.00 5 SER A N 11
ATOM 13988 C CA . SER A 1 5 ? 0.683 -17.703 -25.204 1.00 0.00 5 SER A CA 11
ATOM 13989 C C . SER A 1 5 ? 0.572 -16.347 -24.494 1.00 0.00 5 SER A C 11
ATOM 13990 O O . SER A 1 5 ? 0.638 -15.308 -25.159 1.00 0.00 5 SER A O 11
ATOM 13998 N N . SER A 1 6 ? 0.433 -16.337 -23.168 1.00 0.00 6 SER A N 11
ATOM 13999 C CA . SER A 1 6 ? 0.298 -15.093 -22.428 1.00 0.00 6 SER A CA 11
ATOM 14000 C C . SER A 1 6 ? 1.036 -15.146 -21.092 1.00 0.00 6 SER A C 11
ATOM 14001 O O . SER A 1 6 ? 1.477 -16.212 -20.650 1.00 0.00 6 SER A O 11
ATOM 14009 N N . GLY A 1 7 ? 1.136 -13.992 -20.428 1.00 0.00 7 GLY A N 11
ATOM 14010 C CA . GLY A 1 7 ? 1.816 -13.856 -19.154 1.00 0.00 7 GLY A CA 11
ATOM 14011 C C . GLY A 1 7 ? 3.309 -14.052 -19.373 1.00 0.00 7 GLY A C 11
ATOM 14012 O O . GLY A 1 7 ? 3.848 -13.617 -20.393 1.00 0.00 7 GLY A O 11
ATOM 14016 N N . PHE A 1 8 ? 3.950 -14.756 -18.441 1.00 0.00 8 PHE A N 11
ATOM 14017 C CA . PHE A 1 8 ? 5.372 -15.057 -18.443 1.00 0.00 8 PHE A CA 11
ATOM 14018 C C . PHE A 1 8 ? 6.173 -13.760 -18.575 1.00 0.00 8 PHE A C 11
ATOM 14019 O O . PHE A 1 8 ? 6.742 -13.437 -19.618 1.00 0.00 8 PHE A O 11
ATOM 14036 N N . GLU A 1 9 ? 6.204 -13.010 -17.477 1.00 0.00 9 GLU A N 11
ATOM 14037 C CA . GLU A 1 9 ? 6.913 -11.747 -17.377 1.00 0.00 9 GLU A CA 11
ATOM 14038 C C . GLU A 1 9 ? 8.433 -11.993 -17.390 1.00 0.00 9 GLU A C 11
ATOM 14039 O O . GLU A 1 9 ? 8.881 -13.090 -17.032 1.00 0.00 9 GLU A O 11
ATOM 14051 N N . PRO A 1 10 ? 9.243 -10.983 -17.755 1.00 0.00 10 PRO A N 11
ATOM 14052 C CA . PRO A 1 10 ? 10.694 -11.084 -17.794 1.00 0.00 10 PRO A CA 11
ATOM 14053 C C . PRO A 1 10 ? 11.278 -11.065 -16.379 1.00 0.00 10 PRO A C 11
ATOM 14054 O O . PRO A 1 10 ? 10.962 -10.183 -15.577 1.00 0.00 10 PRO A O 11
ATOM 14065 N N . ARG A 1 11 ? 12.153 -12.018 -16.057 1.00 0.00 11 ARG A N 11
ATOM 14066 C CA . ARG A 1 11 ? 12.790 -12.084 -14.742 1.00 0.00 11 ARG A CA 11
ATOM 14067 C C . ARG A 1 11 ? 13.726 -10.882 -14.584 1.00 0.00 11 ARG A C 11
ATOM 14068 O O . ARG A 1 11 ? 14.237 -10.353 -15.578 1.00 0.00 11 ARG A O 11
ATOM 14089 N N . SER A 1 12 ? 13.964 -10.438 -13.356 1.00 0.00 12 SER A N 11
ATOM 14090 C CA . SER A 1 12 ? 14.846 -9.320 -13.048 1.00 0.00 12 SER A CA 11
ATOM 14091 C C . SER A 1 12 ? 15.590 -9.617 -11.738 1.00 0.00 12 SER A C 11
ATOM 14092 O O . SER A 1 12 ? 15.445 -10.712 -11.188 1.00 0.00 12 SER A O 11
ATOM 14100 N N . LEU A 1 13 ? 16.444 -8.700 -11.270 1.00 0.00 13 LEU A N 11
ATOM 14101 C CA . LEU A 1 13 ? 17.195 -8.868 -10.026 1.00 0.00 13 LEU A CA 11
ATOM 14102 C C . LEU A 1 13 ? 16.294 -8.459 -8.861 1.00 0.00 13 LEU A C 11
ATOM 14103 O O . LEU A 1 13 ? 15.558 -7.472 -8.978 1.00 0.00 13 LEU A O 11
ATOM 14119 N N . ILE A 1 14 ? 16.384 -9.154 -7.727 1.00 0.00 14 ILE A N 11
ATOM 14120 C CA . ILE A 1 14 ? 15.613 -8.897 -6.516 1.00 0.00 14 ILE A CA 11
ATOM 14121 C C . ILE A 1 14 ? 16.608 -8.765 -5.356 1.00 0.00 14 ILE A C 11
ATOM 14122 O O . ILE A 1 14 ? 17.603 -9.496 -5.284 1.00 0.00 14 ILE A O 11
ATOM 14138 N N . THR A 1 15 ? 16.359 -7.843 -4.430 1.00 0.00 15 THR A N 11
ATOM 14139 C CA . THR A 1 15 ? 17.198 -7.606 -3.266 1.00 0.00 15 THR A CA 11
ATOM 14140 C C . THR A 1 15 ? 16.275 -7.446 -2.077 1.00 0.00 15 THR A C 11
ATOM 14141 O O . THR A 1 15 ? 15.541 -6.457 -2.011 1.00 0.00 15 THR A O 11
ATOM 14152 N N . SER A 1 16 ? 16.277 -8.431 -1.192 1.00 0.00 16 SER A N 11
ATOM 14153 C CA . SER A 1 16 ? 15.466 -8.467 0.007 1.00 0.00 16 SER A CA 11
ATOM 14154 C C . SER A 1 16 ? 16.206 -9.303 1.053 1.00 0.00 16 SER A C 11
ATOM 14155 O O . SER A 1 16 ? 16.966 -10.216 0.722 1.00 0.00 16 SER A O 11
ATOM 14163 N N . ASP A 1 17 ? 15.930 -9.022 2.318 1.00 0.00 17 ASP A N 11
ATOM 14164 C CA . ASP A 1 17 ? 16.505 -9.660 3.505 1.00 0.00 17 ASP A CA 11
ATOM 14165 C C . ASP A 1 17 ? 15.433 -9.704 4.607 1.00 0.00 17 ASP A C 11
ATOM 14166 O O . ASP A 1 17 ? 15.730 -9.809 5.796 1.00 0.00 17 ASP A O 11
ATOM 14175 N N . LYS A 1 18 ? 14.163 -9.562 4.214 1.00 0.00 18 LYS A N 11
ATOM 14176 C CA . LYS A 1 18 ? 12.985 -9.541 5.074 1.00 0.00 18 LYS A CA 11
ATOM 14177 C C . LYS A 1 18 ? 12.003 -10.623 4.624 1.00 0.00 18 LYS A C 11
ATOM 14178 O O . LYS A 1 18 ? 12.121 -11.134 3.504 1.00 0.00 18 LYS A O 11
ATOM 14197 N N . GLY A 1 19 ? 11.040 -10.971 5.478 1.00 0.00 19 GLY A N 11
ATOM 14198 C CA . GLY A 1 19 ? 10.019 -11.988 5.228 1.00 0.00 19 GLY A CA 11
ATOM 14199 C C . GLY A 1 19 ? 8.610 -11.417 5.051 1.00 0.00 19 GLY A C 11
ATOM 14200 O O . GLY A 1 19 ? 7.669 -12.183 4.808 1.00 0.00 19 GLY A O 11
ATOM 14204 N N . PHE A 1 20 ? 8.456 -10.109 5.239 1.00 0.00 20 PHE A N 11
ATOM 14205 C CA . PHE A 1 20 ? 7.258 -9.294 5.106 1.00 0.00 20 PHE A CA 11
ATOM 14206 C C . PHE A 1 20 ? 7.704 -8.047 4.345 1.00 0.00 20 PHE A C 11
ATOM 14207 O O . PHE A 1 20 ? 8.894 -7.704 4.356 1.00 0.00 20 PHE A O 11
ATOM 14224 N N . VAL A 1 21 ? 6.769 -7.363 3.695 1.00 0.00 21 VAL A N 11
ATOM 14225 C CA . VAL A 1 21 ? 7.060 -6.175 2.915 1.00 0.00 21 VAL A CA 11
ATOM 14226 C C . VAL A 1 21 ? 5.966 -5.130 3.124 1.00 0.00 21 VAL A C 11
ATOM 14227 O O . VAL A 1 21 ? 4.796 -5.461 3.351 1.00 0.00 21 VAL A O 11
ATOM 14240 N N . THR A 1 22 ? 6.366 -3.861 3.097 1.00 0.00 22 THR A N 11
ATOM 14241 C CA . THR A 1 22 ? 5.479 -2.724 3.254 1.00 0.00 22 THR A CA 11
ATOM 14242 C C . THR A 1 22 ? 4.916 -2.383 1.875 1.00 0.00 22 THR A C 11
ATOM 14243 O O . THR A 1 22 ? 5.564 -2.590 0.850 1.00 0.00 22 THR A O 11
ATOM 14254 N N . MET A 1 23 ? 3.707 -1.840 1.848 1.00 0.00 23 MET A N 11
ATOM 14255 C CA . MET A 1 23 ? 2.989 -1.444 0.653 1.00 0.00 23 MET A CA 11
ATOM 14256 C C . MET A 1 23 ? 2.405 -0.061 0.921 1.00 0.00 23 MET A C 11
ATOM 14257 O O . MET A 1 23 ? 1.952 0.209 2.041 1.00 0.00 23 MET A O 11
ATOM 14271 N N . THR A 1 24 ? 2.365 0.792 -0.097 1.00 0.00 24 THR A N 11
ATOM 14272 C CA . THR A 1 24 ? 1.845 2.155 -0.039 1.00 0.00 24 THR A CA 11
ATOM 14273 C C . THR A 1 24 ? 0.662 2.253 -1.010 1.00 0.00 24 THR A C 11
ATOM 14274 O O . THR A 1 24 ? 0.594 1.495 -1.989 1.00 0.00 24 THR A O 11
ATOM 14285 N N . LEU A 1 25 ? -0.311 3.111 -0.705 1.00 0.00 25 LEU A N 11
ATOM 14286 C CA . LEU A 1 25 ? -1.498 3.339 -1.517 1.00 0.00 25 LEU A CA 11
ATOM 14287 C C . LEU A 1 25 ? -1.747 4.843 -1.460 1.00 0.00 25 LEU A C 11
ATOM 14288 O O . LEU A 1 25 ? -2.116 5.351 -0.398 1.00 0.00 25 LEU A O 11
ATOM 14304 N N . GLU A 1 26 ? -1.495 5.561 -2.553 1.00 0.00 26 GLU A N 11
ATOM 14305 C CA . GLU A 1 26 ? -1.651 7.012 -2.644 1.00 0.00 26 GLU A CA 11
ATOM 14306 C C . GLU A 1 26 ? -2.969 7.444 -3.271 1.00 0.00 26 GLU A C 11
ATOM 14307 O O . GLU A 1 26 ? -3.358 6.921 -4.314 1.00 0.00 26 GLU A O 11
ATOM 14319 N N . SER A 1 27 ? -3.621 8.411 -2.621 1.00 0.00 27 SER A N 11
ATOM 14320 C CA . SER A 1 27 ? -4.883 9.012 -3.025 1.00 0.00 27 SER A CA 11
ATOM 14321 C C . SER A 1 27 ? -4.645 10.276 -3.850 1.00 0.00 27 SER A C 11
ATOM 14322 O O . SER A 1 27 ? -3.533 10.806 -3.915 1.00 0.00 27 SER A O 11
ATOM 14330 N N . LEU A 1 28 ? -5.721 10.795 -4.445 1.00 0.00 28 LEU A N 11
ATOM 14331 C CA . LEU A 1 28 ? -5.696 12.017 -5.243 1.00 0.00 28 LEU A CA 11
ATOM 14332 C C . LEU A 1 28 ? -5.966 13.238 -4.350 1.00 0.00 28 LEU A C 11
ATOM 14333 O O . LEU A 1 28 ? -5.558 14.355 -4.674 1.00 0.00 28 LEU A O 11
ATOM 14349 N N . GLU A 1 29 ? -6.658 13.057 -3.225 1.00 0.00 29 GLU A N 11
ATOM 14350 C CA . GLU A 1 29 ? -7.021 14.086 -2.257 1.00 0.00 29 GLU A CA 11
ATOM 14351 C C . GLU A 1 29 ? -7.029 13.446 -0.861 1.00 0.00 29 GLU A C 11
ATOM 14352 O O . GLU A 1 29 ? -6.717 12.260 -0.719 1.00 0.00 29 GLU A O 11
ATOM 14364 N N . GLU A 1 30 ? -7.336 14.204 0.189 1.00 0.00 30 GLU A N 11
ATOM 14365 C CA . GLU A 1 30 ? -7.387 13.697 1.556 1.00 0.00 30 GLU A CA 11
ATOM 14366 C C . GLU A 1 30 ? -8.612 12.784 1.708 1.00 0.00 30 GLU A C 11
ATOM 14367 O O . GLU A 1 30 ? -9.517 12.776 0.864 1.00 0.00 30 GLU A O 11
ATOM 14379 N N . ILE A 1 31 ? -8.636 11.983 2.770 1.00 0.00 31 ILE A N 11
ATOM 14380 C CA . ILE A 1 31 ? -9.709 11.045 3.084 1.00 0.00 31 ILE A CA 11
ATOM 14381 C C . ILE A 1 31 ? -10.217 11.318 4.497 1.00 0.00 31 ILE A C 11
ATOM 14382 O O . ILE A 1 31 ? -9.492 11.876 5.329 1.00 0.00 31 ILE A O 11
ATOM 14398 N N . GLN A 1 32 ? -11.451 10.899 4.779 1.00 0.00 32 GLN A N 11
ATOM 14399 C CA . GLN A 1 32 ? -12.078 11.090 6.078 1.00 0.00 32 GLN A CA 11
ATOM 14400 C C . GLN A 1 32 ? -11.321 10.323 7.163 1.00 0.00 32 GLN A C 11
ATOM 14401 O O . GLN A 1 32 ? -11.051 10.881 8.226 1.00 0.00 32 GLN A O 11
ATOM 14415 N N . ASP A 1 33 ? -11.021 9.049 6.915 1.00 0.00 33 ASP A N 11
ATOM 14416 C CA . ASP A 1 33 ? -10.310 8.145 7.815 1.00 0.00 33 ASP A CA 11
ATOM 14417 C C . ASP A 1 33 ? -9.878 6.915 7.004 1.00 0.00 33 ASP A C 11
ATOM 14418 O O . ASP A 1 33 ? -10.241 6.804 5.826 1.00 0.00 33 ASP A O 11
ATOM 14427 N N . VAL A 1 34 ? -9.153 5.975 7.616 1.00 0.00 34 VAL A N 11
ATOM 14428 C CA . VAL A 1 34 ? -8.652 4.745 7.002 1.00 0.00 34 VAL A CA 11
ATOM 14429 C C . VAL A 1 34 ? -9.739 3.947 6.279 1.00 0.00 34 VAL A C 11
ATOM 14430 O O . VAL A 1 34 ? -9.458 3.255 5.299 1.00 0.00 34 VAL A O 11
ATOM 14443 N N . SER A 1 35 ? -10.991 4.080 6.713 1.00 0.00 35 SER A N 11
ATOM 14444 C CA . SER A 1 35 ? -12.139 3.407 6.140 1.00 0.00 35 SER A CA 11
ATOM 14445 C C . SER A 1 35 ? -12.295 3.713 4.644 1.00 0.00 35 SER A C 11
ATOM 14446 O O . SER A 1 35 ? -12.918 2.933 3.926 1.00 0.00 35 SER A O 11
ATOM 14454 N N . CYS A 1 36 ? -11.769 4.844 4.156 1.00 0.00 36 CYS A N 11
ATOM 14455 C CA . CYS A 1 36 ? -11.856 5.208 2.745 1.00 0.00 36 CYS A CA 11
ATOM 14456 C C . CYS A 1 36 ? -10.967 4.268 1.920 1.00 0.00 36 CYS A C 11
ATOM 14457 O O . CYS A 1 36 ? -11.333 3.889 0.808 1.00 0.00 36 CYS A O 11
ATOM 14465 N N . ALA A 1 37 ? -9.802 3.888 2.456 1.00 0.00 37 ALA A N 11
ATOM 14466 C CA . ALA A 1 37 ? -8.898 2.971 1.783 1.00 0.00 37 ALA A CA 11
ATOM 14467 C C . ALA A 1 37 ? -9.552 1.591 1.829 1.00 0.00 37 ALA A C 11
ATOM 14468 O O . ALA A 1 37 ? -9.716 0.948 0.795 1.00 0.00 37 ALA A O 11
ATOM 14475 N N . TRP A 1 38 ? -9.975 1.153 3.023 1.00 0.00 38 TRP A N 11
ATOM 14476 C CA . TRP A 1 38 ? -10.621 -0.138 3.245 1.00 0.00 38 TRP A CA 11
ATOM 14477 C C . TRP A 1 38 ? -11.787 -0.375 2.276 1.00 0.00 38 TRP A C 11
ATOM 14478 O O . TRP A 1 38 ? -11.854 -1.447 1.669 1.00 0.00 38 TRP A O 11
ATOM 14499 N N . LYS A 1 39 ? -12.689 0.598 2.085 1.00 0.00 39 LYS A N 11
ATOM 14500 C CA . LYS A 1 39 ? -13.822 0.420 1.173 1.00 0.00 39 LYS A CA 11
ATOM 14501 C C . LYS A 1 39 ? -13.388 0.197 -0.274 1.00 0.00 39 LYS A C 11
ATOM 14502 O O . LYS A 1 39 ? -14.017 -0.616 -0.953 1.00 0.00 39 LYS A O 11
ATOM 14521 N N . GLU A 1 40 ? -12.360 0.907 -0.748 1.00 0.00 40 GLU A N 11
ATOM 14522 C CA . GLU A 1 40 ? -11.871 0.736 -2.122 1.00 0.00 40 GLU A CA 11
ATOM 14523 C C . GLU A 1 40 ? -11.170 -0.623 -2.222 1.00 0.00 40 GLU A C 11
ATOM 14524 O O . GLU A 1 40 ? -11.440 -1.397 -3.140 1.00 0.00 40 GLU A O 11
ATOM 14536 N N . LEU A 1 41 ? -10.322 -0.957 -1.242 1.00 0.00 41 LEU A N 11
ATOM 14537 C CA . LEU A 1 41 ? -9.581 -2.215 -1.193 1.00 0.00 41 LEU A CA 11
ATOM 14538 C C . LEU A 1 41 ? -10.531 -3.401 -1.334 1.00 0.00 41 LEU A C 11
ATOM 14539 O O . LEU A 1 41 ? -10.302 -4.301 -2.143 1.00 0.00 41 LEU A O 11
ATOM 14555 N N . ASN A 1 42 ? -11.627 -3.381 -0.572 1.00 0.00 42 ASN A N 11
ATOM 14556 C CA . ASN A 1 42 ? -12.632 -4.441 -0.585 1.00 0.00 42 ASN A CA 11
ATOM 14557 C C . ASN A 1 42 ? -13.356 -4.574 -1.929 1.00 0.00 42 ASN A C 11
ATOM 14558 O O . ASN A 1 42 ? -14.026 -5.582 -2.153 1.00 0.00 42 ASN A O 11
ATOM 14569 N N . ARG A 1 43 ? -13.264 -3.591 -2.831 1.00 0.00 43 ARG A N 11
ATOM 14570 C CA . ARG A 1 43 ? -13.908 -3.634 -4.144 1.00 0.00 43 ARG A CA 11
ATOM 14571 C C . ARG A 1 43 ? -12.979 -4.124 -5.247 1.00 0.00 43 ARG A C 11
ATOM 14572 O O . ARG A 1 43 ? -13.485 -4.498 -6.301 1.00 0.00 43 ARG A O 11
ATOM 14593 N N . LYS A 1 44 ? -11.661 -4.157 -5.045 1.00 0.00 44 LYS A N 11
ATOM 14594 C CA . LYS A 1 44 ? -10.720 -4.616 -6.073 1.00 0.00 44 LYS A CA 11
ATOM 14595 C C . LYS A 1 44 ? -9.919 -5.842 -5.648 1.00 0.00 44 LYS A C 11
ATOM 14596 O O . LYS A 1 44 ? -9.231 -6.428 -6.480 1.00 0.00 44 LYS A O 11
ATOM 14615 N N . LEU A 1 45 ? -9.994 -6.273 -4.388 1.00 0.00 45 LEU A N 11
ATOM 14616 C CA . LEU A 1 45 ? -9.250 -7.432 -3.898 1.00 0.00 45 LEU A CA 11
ATOM 14617 C C . LEU A 1 45 ? -10.202 -8.529 -3.454 1.00 0.00 45 LEU A C 11
ATOM 14618 O O . LEU A 1 45 ? -11.405 -8.296 -3.281 1.00 0.00 45 LEU A O 11
ATOM 14634 N N . SER A 1 46 ? -9.671 -9.729 -3.233 1.00 0.00 46 SER A N 11
ATOM 14635 C CA . SER A 1 46 ? -10.461 -10.868 -2.780 1.00 0.00 46 SER A CA 11
ATOM 14636 C C . SER A 1 46 ? -10.718 -10.686 -1.285 1.00 0.00 46 SER A C 11
ATOM 14637 O O . SER A 1 46 ? -9.959 -9.976 -0.617 1.00 0.00 46 SER A O 11
ATOM 14645 N N . SER A 1 47 ? -11.758 -11.310 -0.730 1.00 0.00 47 SER A N 11
ATOM 14646 C CA . SER A 1 47 ? -12.034 -11.178 0.697 1.00 0.00 47 SER A CA 11
ATOM 14647 C C . SER A 1 47 ? -10.891 -11.785 1.521 1.00 0.00 47 SER A C 11
ATOM 14648 O O . SER A 1 47 ? -10.566 -11.278 2.590 1.00 0.00 47 SER A O 11
ATOM 14656 N N . ASN A 1 48 ? -10.244 -12.835 1.009 1.00 0.00 48 ASN A N 11
ATOM 14657 C CA . ASN A 1 48 ? -9.136 -13.462 1.712 1.00 0.00 48 ASN A CA 11
ATOM 14658 C C . ASN A 1 48 ? -7.852 -12.646 1.549 1.00 0.00 48 ASN A C 11
ATOM 14659 O O . ASN A 1 48 ? -7.089 -12.503 2.504 1.00 0.00 48 ASN A O 11
ATOM 14670 N N . ALA A 1 49 ? -7.619 -12.093 0.351 1.00 0.00 49 ALA A N 11
ATOM 14671 C CA . ALA A 1 49 ? -6.444 -11.281 0.057 1.00 0.00 49 ALA A CA 11
ATOM 14672 C C . ALA A 1 49 ? -6.466 -10.021 0.913 1.00 0.00 49 ALA A C 11
ATOM 14673 O O . ALA A 1 49 ? -5.479 -9.721 1.580 1.00 0.00 49 ALA A O 11
ATOM 14680 N N . VAL A 1 50 ? -7.610 -9.325 0.956 1.00 0.00 50 VAL A N 11
ATOM 14681 C CA . VAL A 1 50 ? -7.738 -8.101 1.735 1.00 0.00 50 VAL A CA 11
ATOM 14682 C C . VAL A 1 50 ? -7.540 -8.371 3.244 1.00 0.00 50 VAL A C 11
ATOM 14683 O O . VAL A 1 50 ? -7.303 -7.459 4.032 1.00 0.00 50 VAL A O 11
ATOM 14696 N N . SER A 1 51 ? -7.657 -9.631 3.677 1.00 0.00 51 SER A N 11
ATOM 14697 C CA . SER A 1 51 ? -7.478 -10.026 5.065 1.00 0.00 51 SER A CA 11
ATOM 14698 C C . SER A 1 51 ? -5.992 -10.087 5.441 1.00 0.00 51 SER A C 11
ATOM 14699 O O . SER A 1 51 ? -5.690 -10.149 6.630 1.00 0.00 51 SER A O 11
ATOM 14707 N N . GLN A 1 52 ? -5.054 -10.096 4.485 1.00 0.00 52 GLN A N 11
ATOM 14708 C CA . GLN A 1 52 ? -3.627 -10.162 4.800 1.00 0.00 52 GLN A CA 11
ATOM 14709 C C . GLN A 1 52 ? -3.071 -8.814 5.288 1.00 0.00 52 GLN A C 11
ATOM 14710 O O . GLN A 1 52 ? -1.949 -8.761 5.795 1.00 0.00 52 GLN A O 11
ATOM 14724 N N . ILE A 1 53 ? -3.831 -7.732 5.130 1.00 0.00 53 ILE A N 11
ATOM 14725 C CA . ILE A 1 53 ? -3.456 -6.384 5.528 1.00 0.00 53 ILE A CA 11
ATOM 14726 C C . ILE A 1 53 ? -3.308 -6.281 7.045 1.00 0.00 53 ILE A C 11
ATOM 14727 O O . ILE A 1 53 ? -4.196 -6.673 7.805 1.00 0.00 53 ILE A O 11
ATOM 14743 N N . THR A 1 54 ? -2.212 -5.670 7.490 1.00 0.00 54 THR A N 11
ATOM 14744 C CA . THR A 1 54 ? -1.938 -5.447 8.897 1.00 0.00 54 THR A CA 11
ATOM 14745 C C . THR A 1 54 ? -1.226 -4.105 9.027 1.00 0.00 54 THR A C 11
ATOM 14746 O O . THR A 1 54 ? -0.660 -3.584 8.062 1.00 0.00 54 THR A O 11
ATOM 14757 N N . ARG A 1 55 ? -1.255 -3.553 10.238 1.00 0.00 55 ARG A N 11
ATOM 14758 C CA . ARG A 1 55 ? -0.624 -2.280 10.598 1.00 0.00 55 ARG A CA 11
ATOM 14759 C C . ARG A 1 55 ? -0.962 -1.123 9.642 1.00 0.00 55 ARG A C 11
ATOM 14760 O O . ARG A 1 55 ? -0.059 -0.382 9.251 1.00 0.00 55 ARG A O 11
ATOM 14781 N N . MET A 1 56 ? -2.217 -0.975 9.197 1.00 0.00 56 MET A N 11
ATOM 14782 C CA . MET A 1 56 ? -2.578 0.129 8.311 1.00 0.00 56 MET A CA 11
ATOM 14783 C C . MET A 1 56 ? -2.497 1.432 9.111 1.00 0.00 56 MET A C 11
ATOM 14784 O O . MET A 1 56 ? -3.279 1.627 10.045 1.00 0.00 56 MET A O 11
ATOM 14798 N N . CYS A 1 57 ? -1.592 2.327 8.721 1.00 0.00 57 CYS A N 11
ATOM 14799 C CA . CYS A 1 57 ? -1.388 3.625 9.348 1.00 0.00 57 CYS A CA 11
ATOM 14800 C C . CYS A 1 57 ? -1.551 4.709 8.281 1.00 0.00 57 CYS A C 11
ATOM 14801 O O . CYS A 1 57 ? -1.328 4.460 7.087 1.00 0.00 57 CYS A O 11
ATOM 14809 N N . LEU A 1 58 ? -1.997 5.894 8.698 1.00 0.00 58 LEU A N 11
ATOM 14810 C CA . LEU A 1 58 ? -2.228 7.046 7.828 1.00 0.00 58 LEU A CA 11
ATOM 14811 C C . LEU A 1 58 ? -0.909 7.746 7.534 1.00 0.00 58 LEU A C 11
ATOM 14812 O O . LEU A 1 58 ? -0.144 8.015 8.469 1.00 0.00 58 LEU A O 11
ATOM 14828 N N . LEU A 1 59 ? -0.617 8.003 6.256 1.00 0.00 59 LEU A N 11
ATOM 14829 C CA . LEU A 1 59 ? 0.600 8.707 5.863 1.00 0.00 59 LEU A CA 11
ATOM 14830 C C . LEU A 1 59 ? 0.433 10.178 6.248 1.00 0.00 59 LEU A C 11
ATOM 14831 O O . LEU A 1 59 ? -0.682 10.644 6.515 1.00 0.00 59 LEU A O 11
ATOM 14847 N N . LYS A 1 60 ? 1.537 10.928 6.269 1.00 0.00 60 LYS A N 11
ATOM 14848 C CA . LYS A 1 60 ? 1.490 12.349 6.597 1.00 0.00 60 LYS A CA 11
ATOM 14849 C C . LYS A 1 60 ? 0.554 13.045 5.607 1.00 0.00 60 LYS A C 11
ATOM 14850 O O . LYS A 1 60 ? 0.475 12.666 4.436 1.00 0.00 60 LYS A O 11
ATOM 14869 N N . GLY A 1 61 ? -0.141 14.081 6.072 1.00 0.00 61 GLY A N 11
ATOM 14870 C CA . GLY A 1 61 ? -1.078 14.827 5.249 1.00 0.00 61 GLY A CA 11
ATOM 14871 C C . GLY A 1 61 ? -2.288 13.993 4.824 1.00 0.00 61 GLY A C 11
ATOM 14872 O O . GLY A 1 61 ? -3.075 14.459 4.005 1.00 0.00 61 GLY A O 11
ATOM 14876 N N . ASN A 1 62 ? -2.444 12.776 5.371 1.00 0.00 62 ASN A N 11
ATOM 14877 C CA . ASN A 1 62 ? -3.511 11.815 5.099 1.00 0.00 62 ASN A CA 11
ATOM 14878 C C . ASN A 1 62 ? -3.743 11.639 3.592 1.00 0.00 62 ASN A C 11
ATOM 14879 O O . ASN A 1 62 ? -4.864 11.373 3.148 1.00 0.00 62 ASN A O 11
ATOM 14890 N N . MET A 1 63 ? -2.662 11.736 2.812 1.00 0.00 63 MET A N 11
ATOM 14891 C CA . MET A 1 63 ? -2.621 11.617 1.358 1.00 0.00 63 MET A CA 11
ATOM 14892 C C . MET A 1 63 ? -2.463 10.171 0.879 1.00 0.00 63 MET A C 11
ATOM 14893 O O . MET A 1 63 ? -2.224 9.932 -0.307 1.00 0.00 63 MET A O 11
ATOM 14907 N N . GLY A 1 64 ? -2.548 9.192 1.775 1.00 0.00 64 GLY A N 11
ATOM 14908 C CA . GLY A 1 64 ? -2.432 7.794 1.431 1.00 0.00 64 GLY A CA 11
ATOM 14909 C C . GLY A 1 64 ? -2.230 6.972 2.686 1.00 0.00 64 GLY A C 11
ATOM 14910 O O . GLY A 1 64 ? -2.145 7.500 3.803 1.00 0.00 64 GLY A O 11
ATOM 14914 N N . VAL A 1 65 ? -2.142 5.664 2.507 1.00 0.00 65 VAL A N 11
ATOM 14915 C CA . VAL A 1 65 ? -1.964 4.733 3.605 1.00 0.00 65 VAL A CA 11
ATOM 14916 C C . VAL A 1 65 ? -0.698 3.906 3.388 1.00 0.00 65 VAL A C 11
ATOM 14917 O O . VAL A 1 65 ? -0.083 3.943 2.318 1.00 0.00 65 VAL A O 11
ATOM 14930 N N . CYS A 1 66 ? -0.279 3.204 4.440 1.00 0.00 66 CYS A N 11
ATOM 14931 C CA . CYS A 1 66 ? 0.877 2.328 4.445 1.00 0.00 66 CYS A CA 11
ATOM 14932 C C . CYS A 1 66 ? 0.520 1.161 5.356 1.00 0.00 66 CYS A C 11
ATOM 14933 O O . CYS A 1 66 ? -0.004 1.374 6.456 1.00 0.00 66 CYS A O 11
ATOM 14941 N N . PHE A 1 67 ? 0.744 -0.062 4.898 1.00 0.00 67 PHE A N 11
ATOM 14942 C CA . PHE A 1 67 ? 0.469 -1.293 5.625 1.00 0.00 67 PHE A CA 11
ATOM 14943 C C . PHE A 1 67 ? 1.517 -2.325 5.225 1.00 0.00 67 PHE A C 11
ATOM 14944 O O . PHE A 1 67 ? 2.358 -2.050 4.369 1.00 0.00 67 PHE A O 11
ATOM 14961 N N . ASP A 1 68 ? 1.478 -3.504 5.839 1.00 0.00 68 ASP A N 11
ATOM 14962 C CA . ASP A 1 68 ? 2.418 -4.584 5.558 1.00 0.00 68 ASP A CA 11
ATOM 14963 C C . ASP A 1 68 ? 1.637 -5.817 5.129 1.00 0.00 68 ASP A C 11
ATOM 14964 O O . ASP A 1 68 ? 0.485 -6.003 5.535 1.00 0.00 68 ASP A O 11
ATOM 14973 N N . VAL A 1 69 ? 2.275 -6.664 4.324 1.00 0.00 69 VAL A N 11
ATOM 14974 C CA . VAL A 1 69 ? 1.752 -7.914 3.782 1.00 0.00 69 VAL A CA 11
ATOM 14975 C C . VAL A 1 69 ? 2.912 -8.913 3.656 1.00 0.00 69 VAL A C 11
ATOM 14976 O O . VAL A 1 69 ? 4.075 -8.498 3.605 1.00 0.00 69 VAL A O 11
ATOM 14989 N N . PRO A 1 70 ? 2.646 -10.228 3.633 1.00 0.00 70 PRO A N 11
ATOM 14990 C CA . PRO A 1 70 ? 3.709 -11.213 3.489 1.00 0.00 70 PRO A CA 11
ATOM 14991 C C . PRO A 1 70 ? 4.283 -11.131 2.069 1.00 0.00 70 PRO A C 11
ATOM 14992 O O . PRO A 1 70 ? 3.515 -10.956 1.117 1.00 0.00 70 PRO A O 11
ATOM 15003 N N . THR A 1 71 ? 5.602 -11.305 1.905 1.00 0.00 71 THR A N 11
ATOM 15004 C CA . THR A 1 71 ? 6.278 -11.277 0.598 1.00 0.00 71 THR A CA 11
ATOM 15005 C C . THR A 1 71 ? 5.694 -12.348 -0.346 1.00 0.00 71 THR A C 11
ATOM 15006 O O . THR A 1 71 ? 5.817 -12.280 -1.572 1.00 0.00 71 THR A O 11
ATOM 15017 N N . THR A 1 72 ? 5.038 -13.339 0.251 1.00 0.00 72 THR A N 11
ATOM 15018 C CA . THR A 1 72 ? 4.379 -14.475 -0.353 1.00 0.00 72 THR A CA 11
ATOM 15019 C C . THR A 1 72 ? 3.069 -14.093 -1.069 1.00 0.00 72 THR A C 11
ATOM 15020 O O . THR A 1 72 ? 2.671 -14.826 -1.976 1.00 0.00 72 THR A O 11
ATOM 15031 N N . GLU A 1 73 ? 2.417 -12.967 -0.740 1.00 0.00 73 GLU A N 11
ATOM 15032 C CA . GLU A 1 73 ? 1.149 -12.550 -1.352 1.00 0.00 73 GLU A CA 11
ATOM 15033 C C . GLU A 1 73 ? 1.229 -11.194 -2.070 1.00 0.00 73 GLU A C 11
ATOM 15034 O O . GLU A 1 73 ? 0.363 -10.876 -2.884 1.00 0.00 73 GLU A O 11
ATOM 15046 N N . SER A 1 74 ? 2.267 -10.391 -1.825 1.00 0.00 74 SER A N 11
ATOM 15047 C CA . SER A 1 74 ? 2.436 -9.079 -2.455 1.00 0.00 74 SER A CA 11
ATOM 15048 C C . SER A 1 74 ? 2.544 -9.152 -3.986 1.00 0.00 74 SER A C 11
ATOM 15049 O O . SER A 1 74 ? 2.317 -8.144 -4.659 1.00 0.00 74 SER A O 11
ATOM 15057 N N . GLU A 1 75 ? 2.910 -10.307 -4.549 1.00 0.00 75 GLU A N 11
ATOM 15058 C CA . GLU A 1 75 ? 3.030 -10.506 -5.990 1.00 0.00 75 GLU A CA 11
ATOM 15059 C C . GLU A 1 75 ? 1.604 -10.588 -6.548 1.00 0.00 75 GLU A C 11
ATOM 15060 O O . GLU A 1 75 ? 1.247 -9.831 -7.449 1.00 0.00 75 GLU A O 11
ATOM 15072 N N . ARG A 1 76 ? 0.763 -11.476 -5.999 1.00 0.00 76 ARG A N 11
ATOM 15073 C CA . ARG A 1 76 ? -0.624 -11.615 -6.445 1.00 0.00 76 ARG A CA 11
ATOM 15074 C C . ARG A 1 76 ? -1.392 -10.325 -6.178 1.00 0.00 76 ARG A C 11
ATOM 15075 O O . ARG A 1 76 ? -2.239 -9.956 -6.991 1.00 0.00 76 ARG A O 11
ATOM 15096 N N . LEU A 1 77 ? -1.064 -9.581 -5.117 1.00 0.00 77 LEU A N 11
ATOM 15097 C CA . LEU A 1 77 ? -1.750 -8.329 -4.819 1.00 0.00 77 LEU A CA 11
ATOM 15098 C C . LEU A 1 77 ? -1.552 -7.340 -5.962 1.00 0.00 77 LEU A C 11
ATOM 15099 O O . LEU A 1 77 ? -2.469 -6.593 -6.301 1.00 0.00 77 LEU A O 11
ATOM 15115 N N . GLN A 1 78 ? -0.365 -7.336 -6.571 1.00 0.00 78 GLN A N 11
ATOM 15116 C CA . GLN A 1 78 ? -0.025 -6.469 -7.692 1.00 0.00 78 GLN A CA 11
ATOM 15117 C C . GLN A 1 78 ? -0.768 -6.872 -8.977 1.00 0.00 78 GLN A C 11
ATOM 15118 O O . GLN A 1 78 ? -0.770 -6.112 -9.947 1.00 0.00 78 GLN A O 11
ATOM 15132 N N . ALA A 1 79 ? -1.380 -8.058 -9.002 1.00 0.00 79 ALA A N 11
ATOM 15133 C CA . ALA A 1 79 ? -2.162 -8.580 -10.113 1.00 0.00 79 ALA A CA 11
ATOM 15134 C C . ALA A 1 79 ? -3.657 -8.345 -9.853 1.00 0.00 79 ALA A C 11
ATOM 15135 O O . ALA A 1 79 ? -4.409 -8.164 -10.808 1.00 0.00 79 ALA A O 11
ATOM 15142 N N . GLU A 1 80 ? -4.112 -8.384 -8.593 1.00 0.00 80 GLU A N 11
ATOM 15143 C CA . GLU A 1 80 ? -5.515 -8.148 -8.250 1.00 0.00 80 GLU A CA 11
ATOM 15144 C C . GLU A 1 80 ? -5.797 -6.633 -8.248 1.00 0.00 80 GLU A C 11
ATOM 15145 O O . GLU A 1 80 ? -6.920 -6.219 -8.542 1.00 0.00 80 GLU A O 11
ATOM 15157 N N . TRP A 1 81 ? -4.799 -5.793 -7.939 1.00 0.00 81 TRP A N 11
ATOM 15158 C CA . TRP A 1 81 ? -4.960 -4.345 -7.899 1.00 0.00 81 TRP A CA 11
ATOM 15159 C C . TRP A 1 81 ? -4.932 -3.717 -9.291 1.00 0.00 81 TRP A C 11
ATOM 15160 O O . TRP A 1 81 ? -3.863 -3.504 -9.868 1.00 0.00 81 TRP A O 11
ATOM 15181 N N . HIS A 1 82 ? -6.104 -3.407 -9.837 1.00 0.00 82 HIS A N 11
ATOM 15182 C CA . HIS A 1 82 ? -6.269 -2.782 -11.138 1.00 0.00 82 HIS A CA 11
ATOM 15183 C C . HIS A 1 82 ? -7.635 -2.082 -11.154 1.00 0.00 82 HIS A C 11
ATOM 15184 O O . HIS A 1 82 ? -8.435 -2.242 -10.229 1.00 0.00 82 HIS A O 11
ATOM 15198 N N . ASP A 1 83 ? -7.904 -1.296 -12.200 1.00 0.00 83 ASP A N 11
ATOM 15199 C CA . ASP A 1 83 ? -9.143 -0.547 -12.431 1.00 0.00 83 ASP A CA 11
ATOM 15200 C C . ASP A 1 83 ? -9.519 0.441 -11.309 1.00 0.00 83 ASP A C 11
ATOM 15201 O O . ASP A 1 83 ? -10.666 0.891 -11.271 1.00 0.00 83 ASP A O 11
ATOM 15210 N N . SER A 1 84 ? -8.610 0.807 -10.403 1.00 0.00 84 SER A N 11
ATOM 15211 C CA . SER A 1 84 ? -8.874 1.699 -9.286 1.00 0.00 84 SER A CA 11
ATOM 15212 C C . SER A 1 84 ? -8.452 3.150 -9.569 1.00 0.00 84 SER A C 11
ATOM 15213 O O . SER A 1 84 ? -8.344 3.566 -10.731 1.00 0.00 84 SER A O 11
ATOM 15221 N N . ASP A 1 85 ? -8.300 3.950 -8.507 1.00 0.00 85 ASP A N 11
ATOM 15222 C CA . ASP A 1 85 ? -7.899 5.359 -8.573 1.00 0.00 85 ASP A CA 11
ATOM 15223 C C . ASP A 1 85 ? -6.701 5.660 -7.667 1.00 0.00 85 ASP A C 11
ATOM 15224 O O . ASP A 1 85 ? -6.254 6.811 -7.632 1.00 0.00 85 ASP A O 11
ATOM 15233 N N . TRP A 1 86 ? -6.194 4.666 -6.927 1.00 0.00 86 TRP A N 11
ATOM 15234 C CA . TRP A 1 86 ? -5.063 4.839 -6.014 1.00 0.00 86 TRP A CA 11
ATOM 15235 C C . TRP A 1 86 ? -3.876 4.028 -6.532 1.00 0.00 86 TRP A C 11
ATOM 15236 O O . TRP A 1 86 ? -4.037 2.843 -6.863 1.00 0.00 86 TRP A O 11
ATOM 15257 N N . ILE A 1 87 ? -2.698 4.645 -6.620 1.00 0.00 87 ILE A N 11
ATOM 15258 C CA . ILE A 1 87 ? -1.490 3.990 -7.114 1.00 0.00 87 ILE A CA 11
ATOM 15259 C C . ILE A 1 87 ? -0.942 3.052 -6.036 1.00 0.00 87 ILE A C 11
ATOM 15260 O O . ILE A 1 87 ? -0.813 3.454 -4.876 1.00 0.00 87 ILE A O 11
ATOM 15276 N N . LEU A 1 88 ? -0.571 1.826 -6.419 1.00 0.00 88 LEU A N 11
ATOM 15277 C CA . LEU A 1 88 ? -0.017 0.808 -5.532 1.00 0.00 88 LEU A CA 11
ATOM 15278 C C . LEU A 1 88 ? 1.493 0.788 -5.734 1.00 0.00 88 LEU A C 11
ATOM 15279 O O . LEU A 1 88 ? 1.958 0.603 -6.859 1.00 0.00 88 LEU A O 11
ATOM 15295 N N . SER A 1 89 ? 2.251 0.952 -4.652 1.00 0.00 89 SER A N 11
ATOM 15296 C CA . SER A 1 89 ? 3.709 0.962 -4.678 1.00 0.00 89 SER A CA 11
ATOM 15297 C C . SER A 1 89 ? 4.254 0.086 -3.551 1.00 0.00 89 SER A C 11
ATOM 15298 O O . SER A 1 89 ? 3.577 -0.110 -2.539 1.00 0.00 89 SER A O 11
ATOM 15306 N N . VAL A 1 90 ? 5.490 -0.391 -3.703 1.00 0.00 90 VAL A N 11
ATOM 15307 C CA . VAL A 1 90 ? 6.182 -1.239 -2.738 1.00 0.00 90 VAL A CA 11
ATOM 15308 C C . VAL A 1 90 ? 7.551 -0.600 -2.445 1.00 0.00 90 VAL A C 11
ATOM 15309 O O . VAL A 1 90 ? 8.505 -0.804 -3.205 1.00 0.00 90 VAL A O 11
ATOM 15322 N N . PRO A 1 91 ? 7.657 0.268 -1.423 1.00 0.00 91 PRO A N 11
ATOM 15323 C CA . PRO A 1 91 ? 8.907 0.923 -1.060 1.00 0.00 91 PRO A CA 11
ATOM 15324 C C . PRO A 1 91 ? 9.832 -0.022 -0.281 1.00 0.00 91 PRO A C 11
ATOM 15325 O O . PRO A 1 91 ? 9.469 -1.163 0.026 1.00 0.00 91 PRO A O 11
ATOM 15336 N N . ALA A 1 92 ? 11.006 0.510 0.082 1.00 0.00 92 ALA A N 11
ATOM 15337 C CA . ALA A 1 92 ? 12.073 -0.139 0.837 1.00 0.00 92 ALA A CA 11
ATOM 15338 C C . ALA A 1 92 ? 12.450 -1.506 0.276 1.00 0.00 92 ALA A C 11
ATOM 15339 O O . ALA A 1 92 ? 12.327 -1.722 -0.951 1.00 0.00 92 ALA A O 11
ATOM 15346 N N . GLY A 1 1 ? 5.158 11.470 -11.542 1.00 0.00 1 GLY A N 12
ATOM 15347 C CA . GLY A 1 1 ? 6.282 11.870 -12.397 1.00 0.00 1 GLY A CA 12
ATOM 15348 C C . GLY A 1 1 ? 6.999 10.665 -12.988 1.00 0.00 1 GLY A C 12
ATOM 15349 O O . GLY A 1 1 ? 6.914 10.468 -14.201 1.00 0.00 1 GLY A O 12
ATOM 15353 N N . SER A 1 2 ? 7.656 9.843 -12.155 1.00 0.00 2 SER A N 12
ATOM 15354 C CA . SER A 1 2 ? 8.423 8.646 -12.525 1.00 0.00 2 SER A CA 12
ATOM 15355 C C . SER A 1 2 ? 9.745 9.062 -13.196 1.00 0.00 2 SER A C 12
ATOM 15356 O O . SER A 1 2 ? 9.822 10.121 -13.828 1.00 0.00 2 SER A O 12
ATOM 15364 N N . SER A 1 3 ? 10.779 8.223 -13.103 1.00 0.00 3 SER A N 12
ATOM 15365 C CA . SER A 1 3 ? 12.101 8.480 -13.670 1.00 0.00 3 SER A CA 12
ATOM 15366 C C . SER A 1 3 ? 12.563 7.277 -14.491 1.00 0.00 3 SER A C 12
ATOM 15367 O O . SER A 1 3 ? 12.503 6.142 -14.005 1.00 0.00 3 SER A O 12
ATOM 15375 N N . GLY A 1 4 ? 13.028 7.483 -15.727 1.00 0.00 4 GLY A N 12
ATOM 15376 C CA . GLY A 1 4 ? 13.503 6.373 -16.538 1.00 0.00 4 GLY A CA 12
ATOM 15377 C C . GLY A 1 4 ? 13.488 6.656 -18.026 1.00 0.00 4 GLY A C 12
ATOM 15378 O O . GLY A 1 4 ? 12.485 6.371 -18.688 1.00 0.00 4 GLY A O 12
ATOM 15382 N N . SER A 1 5 ? 14.587 7.183 -18.563 1.00 0.00 5 SER A N 12
ATOM 15383 C CA . SER A 1 5 ? 14.721 7.486 -19.983 1.00 0.00 5 SER A CA 12
ATOM 15384 C C . SER A 1 5 ? 14.493 6.222 -20.814 1.00 0.00 5 SER A C 12
ATOM 15385 O O . SER A 1 5 ? 13.569 6.167 -21.627 1.00 0.00 5 SER A O 12
ATOM 15393 N N . SER A 1 6 ? 15.303 5.197 -20.581 1.00 0.00 6 SER A N 12
ATOM 15394 C CA . SER A 1 6 ? 15.260 3.913 -21.259 1.00 0.00 6 SER A CA 12
ATOM 15395 C C . SER A 1 6 ? 15.792 2.853 -20.289 1.00 0.00 6 SER A C 12
ATOM 15396 O O . SER A 1 6 ? 16.252 3.192 -19.192 1.00 0.00 6 SER A O 12
ATOM 15404 N N . GLY A 1 7 ? 15.751 1.576 -20.673 1.00 0.00 7 GLY A N 12
ATOM 15405 C CA . GLY A 1 7 ? 16.236 0.481 -19.848 1.00 0.00 7 GLY A CA 12
ATOM 15406 C C . GLY A 1 7 ? 15.348 0.239 -18.630 1.00 0.00 7 GLY A C 12
ATOM 15407 O O . GLY A 1 7 ? 15.692 0.640 -17.518 1.00 0.00 7 GLY A O 12
ATOM 15411 N N . PHE A 1 8 ? 14.175 -0.361 -18.847 1.00 0.00 8 PHE A N 12
ATOM 15412 C CA . PHE A 1 8 ? 13.226 -0.695 -17.793 1.00 0.00 8 PHE A CA 12
ATOM 15413 C C . PHE A 1 8 ? 13.259 -2.216 -17.721 1.00 0.00 8 PHE A C 12
ATOM 15414 O O . PHE A 1 8 ? 12.791 -2.890 -18.642 1.00 0.00 8 PHE A O 12
ATOM 15431 N N . GLU A 1 9 ? 13.862 -2.755 -16.667 1.00 0.00 9 GLU A N 12
ATOM 15432 C CA . GLU A 1 9 ? 14.045 -4.181 -16.409 1.00 0.00 9 GLU A CA 12
ATOM 15433 C C . GLU A 1 9 ? 13.753 -4.475 -14.922 1.00 0.00 9 GLU A C 12
ATOM 15434 O O . GLU A 1 9 ? 13.577 -3.518 -14.157 1.00 0.00 9 GLU A O 12
ATOM 15446 N N . PRO A 1 10 ? 13.640 -5.749 -14.483 1.00 0.00 10 PRO A N 12
ATOM 15447 C CA . PRO A 1 10 ? 13.382 -6.090 -13.082 1.00 0.00 10 PRO A CA 12
ATOM 15448 C C . PRO A 1 10 ? 14.636 -5.825 -12.236 1.00 0.00 10 PRO A C 12
ATOM 15449 O O . PRO A 1 10 ? 15.667 -5.387 -12.759 1.00 0.00 10 PRO A O 12
ATOM 15460 N N . ARG A 1 11 ? 14.569 -6.091 -10.927 1.00 0.00 11 ARG A N 12
ATOM 15461 C CA . ARG A 1 11 ? 15.699 -5.868 -10.035 1.00 0.00 11 ARG A CA 12
ATOM 15462 C C . ARG A 1 11 ? 15.641 -6.808 -8.830 1.00 0.00 11 ARG A C 12
ATOM 15463 O O . ARG A 1 11 ? 15.054 -6.459 -7.807 1.00 0.00 11 ARG A O 12
ATOM 15484 N N . SER A 1 12 ? 16.207 -8.009 -8.924 1.00 0.00 12 SER A N 12
ATOM 15485 C CA . SER A 1 12 ? 16.254 -9.010 -7.859 1.00 0.00 12 SER A CA 12
ATOM 15486 C C . SER A 1 12 ? 17.299 -10.057 -8.242 1.00 0.00 12 SER A C 12
ATOM 15487 O O . SER A 1 12 ? 17.001 -10.969 -9.015 1.00 0.00 12 SER A O 12
ATOM 15495 N N . LEU A 1 13 ? 18.536 -9.908 -7.754 1.00 0.00 13 LEU A N 12
ATOM 15496 C CA . LEU A 1 13 ? 19.617 -10.844 -8.059 1.00 0.00 13 LEU A CA 12
ATOM 15497 C C . LEU A 1 13 ? 19.480 -12.106 -7.205 1.00 0.00 13 LEU A C 12
ATOM 15498 O O . LEU A 1 13 ? 19.615 -13.216 -7.725 1.00 0.00 13 LEU A O 12
ATOM 15514 N N . ILE A 1 14 ? 19.218 -11.946 -5.904 1.00 0.00 14 ILE A N 12
ATOM 15515 C CA . ILE A 1 14 ? 19.067 -13.039 -4.948 1.00 0.00 14 ILE A CA 12
ATOM 15516 C C . ILE A 1 14 ? 17.684 -12.921 -4.303 1.00 0.00 14 ILE A C 12
ATOM 15517 O O . ILE A 1 14 ? 17.087 -11.844 -4.239 1.00 0.00 14 ILE A O 12
ATOM 15533 N N . THR A 1 15 ? 17.149 -14.061 -3.885 1.00 0.00 15 THR A N 12
ATOM 15534 C CA . THR A 1 15 ? 15.868 -14.251 -3.231 1.00 0.00 15 THR A CA 12
ATOM 15535 C C . THR A 1 15 ? 15.912 -15.663 -2.636 1.00 0.00 15 THR A C 12
ATOM 15536 O O . THR A 1 15 ? 16.680 -16.506 -3.120 1.00 0.00 15 THR A O 12
ATOM 15547 N N . SER A 1 16 ? 15.064 -15.902 -1.631 1.00 0.00 16 SER A N 12
ATOM 15548 C CA . SER A 1 16 ? 14.810 -17.097 -0.831 1.00 0.00 16 SER A CA 12
ATOM 15549 C C . SER A 1 16 ? 14.144 -16.687 0.482 1.00 0.00 16 SER A C 12
ATOM 15550 O O . SER A 1 16 ? 13.204 -17.363 0.897 1.00 0.00 16 SER A O 12
ATOM 15558 N N . ASP A 1 17 ? 14.548 -15.586 1.128 1.00 0.00 17 ASP A N 12
ATOM 15559 C CA . ASP A 1 17 ? 13.948 -15.149 2.393 1.00 0.00 17 ASP A CA 12
ATOM 15560 C C . ASP A 1 17 ? 14.001 -13.637 2.507 1.00 0.00 17 ASP A C 12
ATOM 15561 O O . ASP A 1 17 ? 15.081 -13.049 2.519 1.00 0.00 17 ASP A O 12
ATOM 15570 N N . LYS A 1 18 ? 12.841 -12.997 2.646 1.00 0.00 18 LYS A N 12
ATOM 15571 C CA . LYS A 1 18 ? 12.680 -11.557 2.768 1.00 0.00 18 LYS A CA 12
ATOM 15572 C C . LYS A 1 18 ? 11.692 -11.187 3.891 1.00 0.00 18 LYS A C 12
ATOM 15573 O O . LYS A 1 18 ? 11.621 -10.016 4.260 1.00 0.00 18 LYS A O 12
ATOM 15592 N N . GLY A 1 19 ? 10.972 -12.158 4.466 1.00 0.00 19 GLY A N 12
ATOM 15593 C CA . GLY A 1 19 ? 10.026 -11.987 5.564 1.00 0.00 19 GLY A CA 12
ATOM 15594 C C . GLY A 1 19 ? 8.705 -11.325 5.200 1.00 0.00 19 GLY A C 12
ATOM 15595 O O . GLY A 1 19 ? 7.807 -11.980 4.668 1.00 0.00 19 GLY A O 12
ATOM 15599 N N . PHE A 1 20 ? 8.547 -10.050 5.550 1.00 0.00 20 PHE A N 12
ATOM 15600 C CA . PHE A 1 20 ? 7.354 -9.251 5.283 1.00 0.00 20 PHE A CA 12
ATOM 15601 C C . PHE A 1 20 ? 7.779 -8.019 4.498 1.00 0.00 20 PHE A C 12
ATOM 15602 O O . PHE A 1 20 ? 8.954 -7.638 4.513 1.00 0.00 20 PHE A O 12
ATOM 15619 N N . VAL A 1 21 ? 6.825 -7.352 3.859 1.00 0.00 21 VAL A N 12
ATOM 15620 C CA . VAL A 1 21 ? 7.081 -6.170 3.058 1.00 0.00 21 VAL A CA 12
ATOM 15621 C C . VAL A 1 21 ? 5.940 -5.174 3.259 1.00 0.00 21 VAL A C 12
ATOM 15622 O O . VAL A 1 21 ? 4.774 -5.557 3.390 1.00 0.00 21 VAL A O 12
ATOM 15635 N N . THR A 1 22 ? 6.285 -3.891 3.321 1.00 0.00 22 THR A N 12
ATOM 15636 C CA . THR A 1 22 ? 5.334 -2.806 3.500 1.00 0.00 22 THR A CA 12
ATOM 15637 C C . THR A 1 22 ? 4.921 -2.315 2.109 1.00 0.00 22 THR A C 12
ATOM 15638 O O . THR A 1 22 ? 5.741 -2.248 1.194 1.00 0.00 22 THR A O 12
ATOM 15649 N N . MET A 1 23 ? 3.646 -1.986 1.954 1.00 0.00 23 MET A N 12
ATOM 15650 C CA . MET A 1 23 ? 2.983 -1.499 0.757 1.00 0.00 23 MET A CA 12
ATOM 15651 C C . MET A 1 23 ? 2.456 -0.099 1.044 1.00 0.00 23 MET A C 12
ATOM 15652 O O . MET A 1 23 ? 2.207 0.246 2.200 1.00 0.00 23 MET A O 12
ATOM 15666 N N . THR A 1 24 ? 2.288 0.718 0.008 1.00 0.00 24 THR A N 12
ATOM 15667 C CA . THR A 1 24 ? 1.777 2.081 0.092 1.00 0.00 24 THR A CA 12
ATOM 15668 C C . THR A 1 24 ? 0.738 2.248 -1.017 1.00 0.00 24 THR A C 12
ATOM 15669 O O . THR A 1 24 ? 0.770 1.545 -2.031 1.00 0.00 24 THR A O 12
ATOM 15680 N N . LEU A 1 25 ? -0.216 3.149 -0.806 1.00 0.00 25 LEU A N 12
ATOM 15681 C CA . LEU A 1 25 ? -1.292 3.453 -1.723 1.00 0.00 25 LEU A CA 12
ATOM 15682 C C . LEU A 1 25 ? -1.462 4.968 -1.671 1.00 0.00 25 LEU A C 12
ATOM 15683 O O . LEU A 1 25 ? -1.774 5.487 -0.599 1.00 0.00 25 LEU A O 12
ATOM 15699 N N . GLU A 1 26 ? -1.205 5.665 -2.776 1.00 0.00 26 GLU A N 12
ATOM 15700 C CA . GLU A 1 26 ? -1.281 7.125 -2.880 1.00 0.00 26 GLU A CA 12
ATOM 15701 C C . GLU A 1 26 ? -2.613 7.577 -3.499 1.00 0.00 26 GLU A C 12
ATOM 15702 O O . GLU A 1 26 ? -2.997 7.106 -4.578 1.00 0.00 26 GLU A O 12
ATOM 15714 N N . SER A 1 27 ? -3.317 8.468 -2.793 1.00 0.00 27 SER A N 12
ATOM 15715 C CA . SER A 1 27 ? -4.613 9.042 -3.145 1.00 0.00 27 SER A CA 12
ATOM 15716 C C . SER A 1 27 ? -4.525 10.284 -4.041 1.00 0.00 27 SER A C 12
ATOM 15717 O O . SER A 1 27 ? -3.498 10.967 -4.088 1.00 0.00 27 SER A O 12
ATOM 15725 N N . LEU A 1 28 ? -5.640 10.616 -4.703 1.00 0.00 28 LEU A N 12
ATOM 15726 C CA . LEU A 1 28 ? -5.739 11.796 -5.557 1.00 0.00 28 LEU A CA 12
ATOM 15727 C C . LEU A 1 28 ? -6.072 13.010 -4.683 1.00 0.00 28 LEU A C 12
ATOM 15728 O O . LEU A 1 28 ? -5.686 14.125 -5.031 1.00 0.00 28 LEU A O 12
ATOM 15744 N N . GLU A 1 29 ? -6.777 12.808 -3.568 1.00 0.00 29 GLU A N 12
ATOM 15745 C CA . GLU A 1 29 ? -7.197 13.833 -2.621 1.00 0.00 29 GLU A CA 12
ATOM 15746 C C . GLU A 1 29 ? -7.137 13.274 -1.199 1.00 0.00 29 GLU A C 12
ATOM 15747 O O . GLU A 1 29 ? -6.896 12.084 -0.988 1.00 0.00 29 GLU A O 12
ATOM 15759 N N . GLU A 1 30 ? -7.350 14.148 -0.218 1.00 0.00 30 GLU A N 12
ATOM 15760 C CA . GLU A 1 30 ? -7.351 13.814 1.196 1.00 0.00 30 GLU A CA 12
ATOM 15761 C C . GLU A 1 30 ? -8.560 12.914 1.485 1.00 0.00 30 GLU A C 12
ATOM 15762 O O . GLU A 1 30 ? -9.568 12.969 0.765 1.00 0.00 30 GLU A O 12
ATOM 15774 N N . ILE A 1 31 ? -8.482 12.122 2.553 1.00 0.00 31 ILE A N 12
ATOM 15775 C CA . ILE A 1 31 ? -9.519 11.181 2.980 1.00 0.00 31 ILE A CA 12
ATOM 15776 C C . ILE A 1 31 ? -10.001 11.476 4.404 1.00 0.00 31 ILE A C 12
ATOM 15777 O O . ILE A 1 31 ? -9.374 12.259 5.120 1.00 0.00 31 ILE A O 12
ATOM 15793 N N . GLN A 1 32 ? -11.114 10.848 4.803 1.00 0.00 32 GLN A N 12
ATOM 15794 C CA . GLN A 1 32 ? -11.732 11.016 6.118 1.00 0.00 32 GLN A CA 12
ATOM 15795 C C . GLN A 1 32 ? -10.917 10.350 7.235 1.00 0.00 32 GLN A C 12
ATOM 15796 O O . GLN A 1 32 ? -10.761 10.944 8.299 1.00 0.00 32 GLN A O 12
ATOM 15810 N N . ASP A 1 33 ? -10.492 9.097 7.032 1.00 0.00 33 ASP A N 12
ATOM 15811 C CA . ASP A 1 33 ? -9.696 8.244 7.928 1.00 0.00 33 ASP A CA 12
ATOM 15812 C C . ASP A 1 33 ? -9.435 6.922 7.169 1.00 0.00 33 ASP A C 12
ATOM 15813 O O . ASP A 1 33 ? -9.873 6.790 6.017 1.00 0.00 33 ASP A O 12
ATOM 15822 N N . VAL A 1 34 ? -8.762 5.926 7.767 1.00 0.00 34 VAL A N 12
ATOM 15823 C CA . VAL A 1 34 ? -8.454 4.641 7.124 1.00 0.00 34 VAL A CA 12
ATOM 15824 C C . VAL A 1 34 ? -9.695 3.913 6.603 1.00 0.00 34 VAL A C 12
ATOM 15825 O O . VAL A 1 34 ? -9.583 3.152 5.641 1.00 0.00 34 VAL A O 12
ATOM 15838 N N . SER A 1 35 ? -10.878 4.168 7.174 1.00 0.00 35 SER A N 12
ATOM 15839 C CA . SER A 1 35 ? -12.130 3.552 6.756 1.00 0.00 35 SER A CA 12
ATOM 15840 C C . SER A 1 35 ? -12.343 3.728 5.240 1.00 0.00 35 SER A C 12
ATOM 15841 O O . SER A 1 35 ? -12.877 2.821 4.596 1.00 0.00 35 SER A O 12
ATOM 15849 N N . CYS A 1 36 ? -11.929 4.870 4.671 1.00 0.00 36 CYS A N 12
ATOM 15850 C CA . CYS A 1 36 ? -12.053 5.154 3.246 1.00 0.00 36 CYS A CA 12
ATOM 15851 C C . CYS A 1 36 ? -11.322 4.069 2.451 1.00 0.00 36 CYS A C 12
ATOM 15852 O O . CYS A 1 36 ? -11.921 3.376 1.630 1.00 0.00 36 CYS A O 12
ATOM 15860 N N . ALA A 1 37 ? -10.016 3.934 2.699 1.00 0.00 37 ALA A N 12
ATOM 15861 C CA . ALA A 1 37 ? -9.180 2.959 2.021 1.00 0.00 37 ALA A CA 12
ATOM 15862 C C . ALA A 1 37 ? -9.661 1.531 2.282 1.00 0.00 37 ALA A C 12
ATOM 15863 O O . ALA A 1 37 ? -9.688 0.712 1.367 1.00 0.00 37 ALA A O 12
ATOM 15870 N N . TRP A 1 38 ? -10.089 1.209 3.504 1.00 0.00 38 TRP A N 12
ATOM 15871 C CA . TRP A 1 38 ? -10.566 -0.132 3.817 1.00 0.00 38 TRP A CA 12
ATOM 15872 C C . TRP A 1 38 ? -11.740 -0.539 2.916 1.00 0.00 38 TRP A C 12
ATOM 15873 O O . TRP A 1 38 ? -11.741 -1.647 2.366 1.00 0.00 38 TRP A O 12
ATOM 15894 N N . LYS A 1 39 ? -12.750 0.325 2.750 1.00 0.00 39 LYS A N 12
ATOM 15895 C CA . LYS A 1 39 ? -13.917 0.006 1.915 1.00 0.00 39 LYS A CA 12
ATOM 15896 C C . LYS A 1 39 ? -13.585 -0.021 0.424 1.00 0.00 39 LYS A C 12
ATOM 15897 O O . LYS A 1 39 ? -14.338 -0.621 -0.343 1.00 0.00 39 LYS A O 12
ATOM 15916 N N . GLU A 1 40 ? -12.485 0.598 0.004 1.00 0.00 40 GLU A N 12
ATOM 15917 C CA . GLU A 1 40 ? -12.027 0.628 -1.382 1.00 0.00 40 GLU A CA 12
ATOM 15918 C C . GLU A 1 40 ? -11.261 -0.672 -1.647 1.00 0.00 40 GLU A C 12
ATOM 15919 O O . GLU A 1 40 ? -11.527 -1.362 -2.628 1.00 0.00 40 GLU A O 12
ATOM 15931 N N . LEU A 1 41 ? -10.350 -1.065 -0.749 1.00 0.00 41 LEU A N 12
ATOM 15932 C CA . LEU A 1 41 ? -9.572 -2.295 -0.886 1.00 0.00 41 LEU A CA 12
ATOM 15933 C C . LEU A 1 41 ? -10.524 -3.486 -1.004 1.00 0.00 41 LEU A C 12
ATOM 15934 O O . LEU A 1 41 ? -10.333 -4.339 -1.860 1.00 0.00 41 LEU A O 12
ATOM 15950 N N . ASN A 1 42 ? -11.581 -3.528 -0.182 1.00 0.00 42 ASN A N 12
ATOM 15951 C CA . ASN A 1 42 ? -12.573 -4.611 -0.193 1.00 0.00 42 ASN A CA 12
ATOM 15952 C C . ASN A 1 42 ? -13.318 -4.746 -1.532 1.00 0.00 42 ASN A C 12
ATOM 15953 O O . ASN A 1 42 ? -13.970 -5.767 -1.751 1.00 0.00 42 ASN A O 12
ATOM 15964 N N . ARG A 1 43 ? -13.260 -3.731 -2.406 1.00 0.00 43 ARG A N 12
ATOM 15965 C CA . ARG A 1 43 ? -13.893 -3.710 -3.727 1.00 0.00 43 ARG A CA 12
ATOM 15966 C C . ARG A 1 43 ? -12.906 -4.118 -4.815 1.00 0.00 43 ARG A C 12
ATOM 15967 O O . ARG A 1 43 ? -13.283 -4.770 -5.785 1.00 0.00 43 ARG A O 12
ATOM 15988 N N . LYS A 1 44 ? -11.645 -3.708 -4.684 1.00 0.00 44 LYS A N 12
ATOM 15989 C CA . LYS A 1 44 ? -10.599 -3.994 -5.661 1.00 0.00 44 LYS A CA 12
ATOM 15990 C C . LYS A 1 44 ? -9.798 -5.255 -5.345 1.00 0.00 44 LYS A C 12
ATOM 15991 O O . LYS A 1 44 ? -8.867 -5.550 -6.084 1.00 0.00 44 LYS A O 12
ATOM 16010 N N . LEU A 1 45 ? -10.114 -5.990 -4.277 1.00 0.00 45 LEU A N 12
ATOM 16011 C CA . LEU A 1 45 ? -9.427 -7.217 -3.872 1.00 0.00 45 LEU A CA 12
ATOM 16012 C C . LEU A 1 45 ? -10.461 -8.235 -3.399 1.00 0.00 45 LEU A C 12
ATOM 16013 O O . LEU A 1 45 ? -11.651 -7.915 -3.300 1.00 0.00 45 LEU A O 12
ATOM 16029 N N . SER A 1 46 ? -10.013 -9.457 -3.111 1.00 0.00 46 SER A N 12
ATOM 16030 C CA . SER A 1 46 ? -10.868 -10.531 -2.619 1.00 0.00 46 SER A CA 12
ATOM 16031 C C . SER A 1 46 ? -10.966 -10.411 -1.097 1.00 0.00 46 SER A C 12
ATOM 16032 O O . SER A 1 46 ? -10.008 -9.966 -0.458 1.00 0.00 46 SER A O 12
ATOM 16040 N N . SER A 1 47 ? -12.057 -10.886 -0.491 1.00 0.00 47 SER A N 12
ATOM 16041 C CA . SER A 1 47 ? -12.249 -10.812 0.956 1.00 0.00 47 SER A CA 12
ATOM 16042 C C . SER A 1 47 ? -11.115 -11.536 1.709 1.00 0.00 47 SER A C 12
ATOM 16043 O O . SER A 1 47 ? -10.669 -11.057 2.755 1.00 0.00 47 SER A O 12
ATOM 16051 N N . ASN A 1 48 ? -10.610 -12.655 1.173 1.00 0.00 48 ASN A N 12
ATOM 16052 C CA . ASN A 1 48 ? -9.516 -13.406 1.795 1.00 0.00 48 ASN A CA 12
ATOM 16053 C C . ASN A 1 48 ? -8.210 -12.630 1.636 1.00 0.00 48 ASN A C 12
ATOM 16054 O O . ASN A 1 48 ? -7.519 -12.395 2.624 1.00 0.00 48 ASN A O 12
ATOM 16065 N N . ALA A 1 49 ? -7.875 -12.213 0.408 1.00 0.00 49 ALA A N 12
ATOM 16066 C CA . ALA A 1 49 ? -6.647 -11.474 0.119 1.00 0.00 49 ALA A CA 12
ATOM 16067 C C . ALA A 1 49 ? -6.556 -10.195 0.947 1.00 0.00 49 ALA A C 12
ATOM 16068 O O . ALA A 1 49 ? -5.509 -9.909 1.520 1.00 0.00 49 ALA A O 12
ATOM 16075 N N . VAL A 1 50 ? -7.643 -9.427 1.050 1.00 0.00 50 VAL A N 12
ATOM 16076 C CA . VAL A 1 50 ? -7.617 -8.190 1.818 1.00 0.00 50 VAL A CA 12
ATOM 16077 C C . VAL A 1 50 ? -7.406 -8.472 3.319 1.00 0.00 50 VAL A C 12
ATOM 16078 O O . VAL A 1 50 ? -6.909 -7.607 4.037 1.00 0.00 50 VAL A O 12
ATOM 16091 N N . SER A 1 51 ? -7.778 -9.664 3.806 1.00 0.00 51 SER A N 12
ATOM 16092 C CA . SER A 1 51 ? -7.617 -10.055 5.205 1.00 0.00 51 SER A CA 12
ATOM 16093 C C . SER A 1 51 ? -6.160 -10.428 5.531 1.00 0.00 51 SER A C 12
ATOM 16094 O O . SER A 1 51 ? -5.818 -10.554 6.708 1.00 0.00 51 SER A O 12
ATOM 16102 N N . GLN A 1 52 ? -5.304 -10.632 4.517 1.00 0.00 52 GLN A N 12
ATOM 16103 C CA . GLN A 1 52 ? -3.892 -10.975 4.703 1.00 0.00 52 GLN A CA 12
ATOM 16104 C C . GLN A 1 52 ? -3.114 -9.740 5.199 1.00 0.00 52 GLN A C 12
ATOM 16105 O O . GLN A 1 52 ? -2.089 -9.875 5.870 1.00 0.00 52 GLN A O 12
ATOM 16119 N N . ILE A 1 53 ? -3.596 -8.549 4.824 1.00 0.00 53 ILE A N 12
ATOM 16120 C CA . ILE A 1 53 ? -3.035 -7.242 5.131 1.00 0.00 53 ILE A CA 12
ATOM 16121 C C . ILE A 1 53 ? -3.131 -6.928 6.629 1.00 0.00 53 ILE A C 12
ATOM 16122 O O . ILE A 1 53 ? -4.102 -7.294 7.306 1.00 0.00 53 ILE A O 12
ATOM 16138 N N . THR A 1 54 ? -2.154 -6.174 7.144 1.00 0.00 54 THR A N 12
ATOM 16139 C CA . THR A 1 54 ? -2.104 -5.777 8.539 1.00 0.00 54 THR A CA 12
ATOM 16140 C C . THR A 1 54 ? -1.451 -4.396 8.708 1.00 0.00 54 THR A C 12
ATOM 16141 O O . THR A 1 54 ? -0.839 -3.868 7.783 1.00 0.00 54 THR A O 12
ATOM 16152 N N . ARG A 1 55 ? -1.565 -3.820 9.911 1.00 0.00 55 ARG A N 12
ATOM 16153 C CA . ARG A 1 55 ? -1.011 -2.518 10.318 1.00 0.00 55 ARG A CA 12
ATOM 16154 C C . ARG A 1 55 ? -1.297 -1.377 9.327 1.00 0.00 55 ARG A C 12
ATOM 16155 O O . ARG A 1 55 ? -0.390 -0.634 8.950 1.00 0.00 55 ARG A O 12
ATOM 16176 N N . MET A 1 56 ? -2.548 -1.226 8.883 1.00 0.00 56 MET A N 12
ATOM 16177 C CA . MET A 1 56 ? -2.887 -0.152 7.958 1.00 0.00 56 MET A CA 12
ATOM 16178 C C . MET A 1 56 ? -2.922 1.188 8.694 1.00 0.00 56 MET A C 12
ATOM 16179 O O . MET A 1 56 ? -3.708 1.327 9.633 1.00 0.00 56 MET A O 12
ATOM 16193 N N . CYS A 1 57 ? -2.073 2.144 8.311 1.00 0.00 57 CYS A N 12
ATOM 16194 C CA . CYS A 1 57 ? -2.019 3.482 8.896 1.00 0.00 57 CYS A CA 12
ATOM 16195 C C . CYS A 1 57 ? -2.085 4.568 7.814 1.00 0.00 57 CYS A C 12
ATOM 16196 O O . CYS A 1 57 ? -1.784 4.333 6.642 1.00 0.00 57 CYS A O 12
ATOM 16204 N N . LEU A 1 58 ? -2.447 5.787 8.229 1.00 0.00 58 LEU A N 12
ATOM 16205 C CA . LEU A 1 58 ? -2.562 6.975 7.378 1.00 0.00 5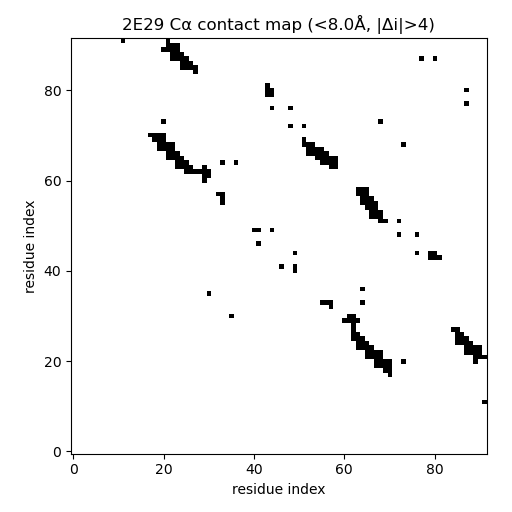8 LEU A CA 12
ATOM 16206 C C . LEU A 1 58 ? -1.176 7.545 7.103 1.00 0.00 58 LEU A C 12
ATOM 16207 O O . LEU A 1 58 ? -0.357 7.566 8.030 1.00 0.00 58 LEU A O 12
ATOM 16223 N N . LEU A 1 59 ? -0.880 7.930 5.858 1.00 0.00 59 LEU A N 12
ATOM 16224 C CA . LEU A 1 59 ? 0.408 8.538 5.518 1.00 0.00 59 LEU A CA 12
ATOM 16225 C C . LEU A 1 59 ? 0.356 9.984 6.016 1.00 0.00 59 LEU A C 12
ATOM 16226 O O . LEU A 1 59 ? -0.723 10.540 6.237 1.00 0.00 59 LEU A O 12
ATOM 16242 N N . LYS A 1 60 ? 1.521 10.608 6.193 1.00 0.00 60 LYS A N 12
ATOM 16243 C CA . LYS A 1 60 ? 1.582 11.989 6.652 1.00 0.00 60 LYS A CA 12
ATOM 16244 C C . LYS A 1 60 ? 0.904 12.867 5.605 1.00 0.00 60 LYS A C 12
ATOM 16245 O O . LYS A 1 60 ? 1.266 12.807 4.426 1.00 0.00 60 LYS A O 12
ATOM 16264 N N . GLY A 1 61 ? -0.081 13.650 6.029 1.00 0.00 61 GLY A N 12
ATOM 16265 C CA . GLY A 1 61 ? -0.833 14.542 5.163 1.00 0.00 61 GLY A CA 12
ATOM 16266 C C . GLY A 1 61 ? -2.081 13.890 4.569 1.00 0.00 61 GLY A C 12
ATOM 16267 O O . GLY A 1 61 ? -2.737 14.501 3.730 1.00 0.00 61 GLY A O 12
ATOM 16271 N N . ASN A 1 62 ? -2.413 12.654 4.973 1.00 0.00 62 ASN A N 12
ATOM 16272 C CA . ASN A 1 62 ? -3.572 11.864 4.536 1.00 0.00 62 ASN A CA 12
ATOM 16273 C C . ASN A 1 62 ? -3.662 11.613 3.026 1.00 0.00 62 ASN A C 12
ATOM 16274 O O . ASN A 1 62 ? -4.641 11.036 2.561 1.00 0.00 62 ASN A O 12
ATOM 16285 N N . MET A 1 63 ? -2.626 11.948 2.254 1.00 0.00 63 MET A N 12
ATOM 16286 C CA . MET A 1 63 ? -2.548 11.759 0.802 1.00 0.00 63 MET A CA 12
ATOM 16287 C C . MET A 1 63 ? -2.362 10.277 0.413 1.00 0.00 63 MET A C 12
ATOM 16288 O O . MET A 1 63 ? -1.886 9.971 -0.679 1.00 0.00 63 MET A O 12
ATOM 16302 N N . GLY A 1 64 ? -2.655 9.335 1.309 1.00 0.00 64 GLY A N 12
ATOM 16303 C CA . GLY A 1 64 ? -2.520 7.917 1.062 1.00 0.00 64 GLY A CA 12
ATOM 16304 C C . GLY A 1 64 ? -2.451 7.146 2.367 1.00 0.00 64 GLY A C 12
ATOM 16305 O O . GLY A 1 64 ? -2.546 7.711 3.463 1.00 0.00 64 GLY A O 12
ATOM 16309 N N . VAL A 1 65 ? -2.283 5.837 2.246 1.00 0.00 65 VAL A N 12
ATOM 16310 C CA . VAL A 1 65 ? -2.178 4.898 3.352 1.00 0.00 65 VAL A CA 12
ATOM 16311 C C . VAL A 1 65 ? -1.062 3.898 3.047 1.00 0.00 65 VAL A C 12
ATOM 16312 O O . VAL A 1 65 ? -0.536 3.838 1.933 1.00 0.00 65 VAL A O 12
ATOM 16325 N N . CYS A 1 66 ? -0.670 3.115 4.042 1.00 0.00 66 CYS A N 12
ATOM 16326 C CA . CYS A 1 66 ? 0.342 2.079 3.928 1.00 0.00 66 CYS A CA 12
ATOM 16327 C C . CYS A 1 66 ? -0.075 0.944 4.855 1.00 0.00 66 CYS A C 12
ATOM 16328 O O . CYS A 1 66 ? -0.917 1.152 5.733 1.00 0.00 66 CYS A O 12
ATOM 16336 N N . PHE A 1 67 ? 0.473 -0.248 4.638 1.00 0.00 67 PHE A N 12
ATOM 16337 C CA . PHE A 1 67 ? 0.192 -1.448 5.413 1.00 0.00 67 PHE A CA 12
ATOM 16338 C C . PHE A 1 67 ? 1.285 -2.487 5.152 1.00 0.00 67 PHE A C 12
ATOM 16339 O O . PHE A 1 67 ? 2.096 -2.301 4.248 1.00 0.00 67 PHE A O 12
ATOM 16356 N N . ASP A 1 68 ? 1.311 -3.581 5.912 1.00 0.00 68 ASP A N 12
ATOM 16357 C CA . ASP A 1 68 ? 2.283 -4.668 5.777 1.00 0.00 68 ASP A CA 12
ATOM 16358 C C . ASP A 1 68 ? 1.570 -5.893 5.216 1.00 0.00 68 ASP A C 12
ATOM 16359 O O . ASP A 1 68 ? 0.404 -6.144 5.542 1.00 0.00 68 ASP A O 12
ATOM 16368 N N . VAL A 1 69 ? 2.278 -6.681 4.404 1.00 0.00 69 VAL A N 12
ATOM 16369 C CA . VAL A 1 69 ? 1.796 -7.899 3.756 1.00 0.00 69 VAL A CA 12
ATOM 16370 C C . VAL A 1 69 ? 2.931 -8.927 3.636 1.00 0.00 69 VAL A C 12
ATOM 16371 O O . VAL A 1 69 ? 4.108 -8.548 3.647 1.00 0.00 69 VAL A O 12
ATOM 16384 N N . PRO A 1 70 ? 2.612 -10.230 3.538 1.00 0.00 70 PRO A N 12
ATOM 16385 C CA . PRO A 1 70 ? 3.631 -11.254 3.382 1.00 0.00 70 PRO A CA 12
ATOM 16386 C C . PRO A 1 70 ? 4.219 -11.120 1.973 1.00 0.00 70 PRO A C 12
ATOM 16387 O O . PRO A 1 70 ? 3.516 -10.707 1.045 1.00 0.00 70 PRO A O 12
ATOM 16398 N N . THR A 1 71 ? 5.481 -11.501 1.787 1.00 0.00 71 THR A N 12
ATOM 16399 C CA . THR A 1 71 ? 6.158 -11.421 0.490 1.00 0.00 71 THR A CA 12
ATOM 16400 C C . THR A 1 71 ? 5.456 -12.327 -0.541 1.00 0.00 71 THR A C 12
ATOM 16401 O O . THR A 1 71 ? 5.459 -12.060 -1.740 1.00 0.00 71 THR A O 12
ATOM 16412 N N . THR A 1 72 ? 4.810 -13.397 -0.064 1.00 0.00 72 THR A N 12
ATOM 16413 C CA . THR A 1 72 ? 4.075 -14.355 -0.868 1.00 0.00 72 THR A CA 12
ATOM 16414 C C . THR A 1 72 ? 2.940 -13.618 -1.602 1.00 0.00 72 THR A C 12
ATOM 16415 O O . THR A 1 72 ? 2.935 -13.553 -2.834 1.00 0.00 72 THR A O 12
ATOM 16426 N N . GLU A 1 73 ? 2.021 -12.977 -0.877 1.00 0.00 73 GLU A N 12
ATOM 16427 C CA . GLU A 1 73 ? 0.906 -12.279 -1.504 1.00 0.00 73 GLU A CA 12
ATOM 16428 C C . GLU A 1 73 ? 1.247 -10.874 -2.012 1.00 0.00 73 GLU A C 12
ATOM 16429 O O . GLU A 1 73 ? 0.474 -10.340 -2.803 1.00 0.00 73 GLU A O 12
ATOM 16441 N N . SER A 1 74 ? 2.367 -10.256 -1.615 1.00 0.00 74 SER A N 12
ATOM 16442 C CA . SER A 1 74 ? 2.692 -8.909 -2.076 1.00 0.00 74 SER A CA 12
ATOM 16443 C C . SER A 1 74 ? 2.771 -8.838 -3.598 1.00 0.00 74 SER A C 12
ATOM 16444 O O . SER A 1 74 ? 2.195 -7.930 -4.194 1.00 0.00 74 SER A O 12
ATOM 16452 N N . GLU A 1 75 ? 3.469 -9.783 -4.235 1.00 0.00 75 GLU A N 12
ATOM 16453 C CA . GLU A 1 75 ? 3.591 -9.792 -5.690 1.00 0.00 75 GLU A CA 12
ATOM 16454 C C . GLU A 1 75 ? 2.221 -10.067 -6.324 1.00 0.00 75 GLU A C 12
ATOM 16455 O O . GLU A 1 75 ? 1.885 -9.465 -7.341 1.00 0.00 75 GLU A O 12
ATOM 16467 N N . ARG A 1 76 ? 1.375 -10.920 -5.739 1.00 0.00 76 ARG A N 12
ATOM 16468 C CA . ARG A 1 76 ? 0.071 -11.220 -6.262 1.00 0.00 76 ARG A CA 12
ATOM 16469 C C . ARG A 1 76 ? -0.857 -10.021 -6.169 1.00 0.00 76 ARG A C 12
ATOM 16470 O O . ARG A 1 76 ? -1.685 -9.836 -7.062 1.00 0.00 76 ARG A O 12
ATOM 16491 N N . LEU A 1 77 ? -0.728 -9.222 -5.107 1.00 0.00 77 LEU A N 12
ATOM 16492 C CA . LEU A 1 77 ? -1.538 -8.038 -4.858 1.00 0.00 77 LEU A CA 12
ATOM 16493 C C . LEU A 1 77 ? -1.320 -7.044 -5.979 1.00 0.00 77 LEU A C 12
ATOM 16494 O O . LEU A 1 77 ? -2.277 -6.451 -6.468 1.00 0.00 77 LEU A O 12
ATOM 16510 N N . GLN A 1 78 ? -0.071 -6.891 -6.411 1.00 0.00 78 GLN A N 12
ATOM 16511 C CA . GLN A 1 78 ? 0.287 -5.992 -7.492 1.00 0.00 78 GLN A CA 12
ATOM 16512 C C . GLN A 1 78 ? -0.493 -6.366 -8.751 1.00 0.00 78 GLN A C 12
ATOM 16513 O O . GLN A 1 78 ? -0.961 -5.476 -9.457 1.00 0.00 78 GLN A O 12
ATOM 16527 N N . ALA A 1 79 ? -0.649 -7.667 -9.016 1.00 0.00 79 ALA A N 12
ATOM 16528 C CA . ALA A 1 79 ? -1.377 -8.159 -10.173 1.00 0.00 79 ALA A CA 12
ATOM 16529 C C . ALA A 1 79 ? -2.898 -8.191 -9.950 1.00 0.00 79 ALA A C 12
ATOM 16530 O O . ALA A 1 79 ? -3.629 -8.419 -10.915 1.00 0.00 79 ALA A O 12
ATOM 16537 N N . GLU A 1 80 ? -3.393 -8.033 -8.716 1.00 0.00 80 GLU A N 12
ATOM 16538 C CA . GLU A 1 80 ? -4.829 -8.003 -8.397 1.00 0.00 80 GLU A CA 12
ATOM 16539 C C . GLU A 1 80 ? -5.350 -6.569 -8.494 1.00 0.00 80 GLU A C 12
ATOM 16540 O O . GLU A 1 80 ? -6.530 -6.348 -8.779 1.00 0.00 80 GLU A O 12
ATOM 16552 N N . TRP A 1 81 ? -4.480 -5.596 -8.229 1.00 0.00 81 TRP A N 12
ATOM 16553 C CA . TRP A 1 81 ? -4.801 -4.188 -8.257 1.00 0.00 81 TRP A CA 12
ATOM 16554 C C . TRP A 1 81 ? -5.021 -3.723 -9.687 1.00 0.00 81 TRP A C 12
ATOM 16555 O O . TRP A 1 81 ? -4.129 -3.857 -10.532 1.00 0.00 81 TRP A O 12
ATOM 16576 N N . HIS A 1 82 ? -6.219 -3.222 -9.981 1.00 0.00 82 HIS A N 12
ATOM 16577 C CA . HIS A 1 82 ? -6.571 -2.704 -11.285 1.00 0.00 82 HIS A CA 12
ATOM 16578 C C . HIS A 1 82 ? -7.883 -1.938 -11.175 1.00 0.00 82 HIS A C 12
ATOM 16579 O O . HIS A 1 82 ? -8.684 -2.192 -10.269 1.00 0.00 82 HIS A O 12
ATOM 16593 N N . ASP A 1 83 ? -8.128 -1.066 -12.153 1.00 0.00 83 ASP A N 12
ATOM 16594 C CA . ASP A 1 83 ? -9.309 -0.217 -12.274 1.00 0.00 83 ASP A CA 12
ATOM 16595 C C . ASP A 1 83 ? -9.458 0.689 -11.042 1.00 0.00 83 ASP A C 12
ATOM 16596 O O . ASP A 1 83 ? -10.566 0.993 -10.594 1.00 0.00 83 ASP A O 12
ATOM 16605 N N . SER A 1 84 ? -8.336 1.164 -10.494 1.00 0.00 84 SER A N 12
ATOM 16606 C CA . SER A 1 84 ? -8.261 2.006 -9.319 1.00 0.00 84 SER A CA 12
ATOM 16607 C C . SER A 1 84 ? -7.250 3.124 -9.529 1.00 0.00 84 SER A C 12
ATOM 16608 O O . SER A 1 84 ? -6.070 2.845 -9.731 1.00 0.00 84 SER A O 12
ATOM 16616 N N . ASP A 1 85 ? -7.701 4.375 -9.382 1.00 0.00 85 ASP A N 12
ATOM 16617 C CA . ASP A 1 85 ? -6.877 5.583 -9.535 1.00 0.00 85 ASP A CA 12
ATOM 16618 C C . ASP A 1 85 ? -5.803 5.672 -8.452 1.00 0.00 85 ASP A C 12
ATOM 16619 O O . ASP A 1 85 ? -4.892 6.497 -8.530 1.00 0.00 85 ASP A O 12
ATOM 16628 N N . TRP A 1 86 ? -5.969 4.916 -7.374 1.00 0.00 86 TRP A N 12
ATOM 16629 C CA . TRP A 1 86 ? -5.061 4.882 -6.248 1.00 0.00 86 TRP A CA 12
ATOM 16630 C C . TRP A 1 86 ? -3.819 4.113 -6.689 1.00 0.00 86 TRP A C 12
ATOM 16631 O O . TRP A 1 86 ? -3.912 2.907 -6.927 1.00 0.00 86 TRP A O 12
ATOM 16652 N N . ILE A 1 87 ? -2.681 4.792 -6.825 1.00 0.00 87 ILE A N 12
ATOM 16653 C CA . ILE A 1 87 ? -1.443 4.169 -7.263 1.00 0.00 87 ILE A CA 12
ATOM 16654 C C . ILE A 1 87 ? -0.940 3.283 -6.128 1.00 0.00 87 ILE A C 12
ATOM 16655 O O . ILE A 1 87 ? -0.819 3.745 -4.992 1.00 0.00 87 ILE A O 12
ATOM 16671 N N . LEU A 1 88 ? -0.621 2.029 -6.452 1.00 0.00 88 LEU A N 12
ATOM 16672 C CA . LEU A 1 88 ? -0.108 1.028 -5.525 1.00 0.00 88 LEU A CA 12
ATOM 16673 C C . LEU A 1 88 ? 1.393 0.948 -5.748 1.00 0.00 88 LEU A C 12
ATOM 16674 O O . LEU A 1 88 ? 1.830 0.798 -6.892 1.00 0.00 88 LEU A O 12
ATOM 16690 N N . SER A 1 89 ? 2.172 1.061 -4.680 1.00 0.00 89 SER A N 12
ATOM 16691 C CA . SER A 1 89 ? 3.623 0.987 -4.715 1.00 0.00 89 SER A CA 12
ATOM 16692 C C . SER A 1 89 ? 4.109 0.162 -3.522 1.00 0.00 89 SER A C 12
ATOM 16693 O O . SER A 1 89 ? 3.390 0.004 -2.531 1.00 0.00 89 SER A O 12
ATOM 16701 N N . VAL A 1 90 ? 5.340 -0.336 -3.593 1.00 0.00 90 VAL A N 12
ATOM 16702 C CA . VAL A 1 90 ? 5.943 -1.154 -2.554 1.00 0.00 90 VAL A CA 12
ATOM 16703 C C . VAL A 1 90 ? 7.318 -0.571 -2.187 1.00 0.00 90 VAL A C 12
ATOM 16704 O O . VAL A 1 90 ? 8.319 -0.901 -2.826 1.00 0.00 90 VAL A O 12
ATOM 16717 N N . PRO A 1 91 ? 7.412 0.359 -1.218 1.00 0.00 91 PRO A N 12
ATOM 16718 C CA . PRO A 1 91 ? 8.703 0.920 -0.840 1.00 0.00 91 PRO A CA 12
ATOM 16719 C C . PRO A 1 91 ? 9.604 -0.159 -0.221 1.00 0.00 91 PRO A C 12
ATOM 16720 O O . PRO A 1 91 ? 9.136 -1.189 0.284 1.00 0.00 91 PRO A O 12
ATOM 16731 N N . ALA A 1 92 ? 10.917 0.066 -0.281 1.00 0.00 92 ALA A N 12
ATOM 16732 C CA . ALA A 1 92 ? 11.941 -0.832 0.240 1.00 0.00 92 ALA A CA 12
ATOM 16733 C C . ALA A 1 92 ? 12.408 -0.357 1.600 1.00 0.00 92 ALA A C 12
ATOM 16734 O O . ALA A 1 92 ? 12.353 0.862 1.851 1.00 0.00 92 ALA A O 12
ATOM 16741 N N . GLY A 1 1 ? 10.053 -44.197 -16.933 1.00 0.00 1 GLY A N 13
ATOM 16742 C CA . GLY A 1 1 ? 8.965 -43.315 -16.477 1.00 0.00 1 GLY A CA 13
ATOM 16743 C C . GLY A 1 1 ? 8.989 -42.070 -17.337 1.00 0.00 1 GLY A C 13
ATOM 16744 O O . GLY A 1 1 ? 9.346 -42.196 -18.505 1.00 0.00 1 GLY A O 13
ATOM 16748 N N . SER A 1 2 ? 8.575 -40.913 -16.811 1.00 0.00 2 SER A N 13
ATOM 16749 C CA . SER A 1 2 ? 8.614 -39.680 -17.595 1.00 0.00 2 SER A CA 13
ATOM 16750 C C . SER A 1 2 ? 10.088 -39.269 -17.768 1.00 0.00 2 SER A C 13
ATOM 16751 O O . SER A 1 2 ? 10.986 -39.891 -17.188 1.00 0.00 2 SER A O 13
ATOM 16759 N N . SER A 1 3 ? 10.356 -38.266 -18.597 1.00 0.00 3 SER A N 13
ATOM 16760 C CA . SER A 1 3 ? 11.675 -37.715 -18.894 1.00 0.00 3 SER A CA 13
ATOM 16761 C C . SER A 1 3 ? 11.478 -36.296 -19.443 1.00 0.00 3 SER A C 13
ATOM 16762 O O . SER A 1 3 ? 10.343 -35.877 -19.671 1.00 0.00 3 SER A O 13
ATOM 16770 N N . GLY A 1 4 ? 12.562 -35.554 -19.655 1.00 0.00 4 GLY A N 13
ATOM 16771 C CA . GLY A 1 4 ? 12.533 -34.196 -20.175 1.00 0.00 4 GLY A CA 13
ATOM 16772 C C . GLY A 1 4 ? 13.955 -33.767 -20.520 1.00 0.00 4 GLY A C 13
ATOM 16773 O O . GLY A 1 4 ? 14.893 -34.543 -20.332 1.00 0.00 4 GLY A O 13
ATOM 16777 N N . SER A 1 5 ? 14.106 -32.559 -21.054 1.00 0.00 5 SER A N 13
ATOM 16778 C CA . SER A 1 5 ? 15.400 -31.987 -21.434 1.00 0.00 5 SER A CA 13
ATOM 16779 C C . SER A 1 5 ? 15.412 -30.453 -21.340 1.00 0.00 5 SER A C 13
ATOM 16780 O O . SER A 1 5 ? 16.461 -29.837 -21.528 1.00 0.00 5 SER A O 13
ATOM 16788 N N . SER A 1 6 ? 14.263 -29.822 -21.093 1.00 0.00 6 SER A N 13
ATOM 16789 C CA . SER A 1 6 ? 14.125 -28.385 -20.961 1.00 0.00 6 SER A CA 13
ATOM 16790 C C . SER A 1 6 ? 14.631 -27.943 -19.581 1.00 0.00 6 SER A C 13
ATOM 16791 O O . SER A 1 6 ? 14.788 -28.756 -18.670 1.00 0.00 6 SER A O 13
ATOM 16799 N N . GLY A 1 7 ? 14.893 -26.643 -19.438 1.00 0.00 7 GLY A N 13
ATOM 16800 C CA . GLY A 1 7 ? 15.367 -26.024 -18.208 1.00 0.00 7 GLY A CA 13
ATOM 16801 C C . GLY A 1 7 ? 14.273 -25.145 -17.609 1.00 0.00 7 GLY A C 13
ATOM 16802 O O . GLY A 1 7 ? 13.139 -25.138 -18.097 1.00 0.00 7 GLY A O 13
ATOM 16806 N N . PHE A 1 8 ? 14.658 -24.343 -16.609 1.00 0.00 8 PHE A N 13
ATOM 16807 C CA . PHE A 1 8 ? 13.820 -23.413 -15.853 1.00 0.00 8 PHE A CA 13
ATOM 16808 C C . PHE A 1 8 ? 12.876 -24.219 -14.957 1.00 0.00 8 PHE A C 13
ATOM 16809 O O . PHE A 1 8 ? 11.721 -24.462 -15.312 1.00 0.00 8 PHE A O 13
ATOM 16826 N N . GLU A 1 9 ? 13.364 -24.670 -13.802 1.00 0.00 9 GLU A N 13
ATOM 16827 C CA . GLU A 1 9 ? 12.587 -25.455 -12.849 1.00 0.00 9 GLU A CA 13
ATOM 16828 C C . GLU A 1 9 ? 11.791 -24.565 -11.882 1.00 0.00 9 GLU A C 13
ATOM 16829 O O . GLU A 1 9 ? 12.165 -23.402 -11.663 1.00 0.00 9 GLU A O 13
ATOM 16841 N N . PRO A 1 10 ? 10.737 -25.106 -11.242 1.00 0.00 10 PRO A N 13
ATOM 16842 C CA . PRO A 1 10 ? 9.935 -24.394 -10.259 1.00 0.00 10 PRO A CA 13
ATOM 16843 C C . PRO A 1 10 ? 10.656 -24.599 -8.909 1.00 0.00 10 PRO A C 13
ATOM 16844 O O . PRO A 1 10 ? 10.108 -25.219 -7.997 1.00 0.00 10 PRO A O 13
ATOM 16855 N N . ARG A 1 11 ? 11.900 -24.117 -8.783 1.00 0.00 11 ARG A N 13
ATOM 16856 C CA . ARG A 1 11 ? 12.740 -24.256 -7.589 1.00 0.00 11 ARG A CA 13
ATOM 16857 C C . ARG A 1 11 ? 11.979 -23.956 -6.297 1.00 0.00 11 ARG A C 13
ATOM 16858 O O . ARG A 1 11 ? 11.189 -23.007 -6.234 1.00 0.00 11 ARG A O 13
ATOM 16879 N N . SER A 1 12 ? 12.181 -24.776 -5.270 1.00 0.00 12 SER A N 13
ATOM 16880 C CA . SER A 1 12 ? 11.529 -24.579 -3.988 1.00 0.00 12 SER A CA 13
ATOM 16881 C C . SER A 1 12 ? 12.349 -23.588 -3.162 1.00 0.00 12 SER A C 13
ATOM 16882 O O . SER A 1 12 ? 13.573 -23.514 -3.300 1.00 0.00 12 SER A O 13
ATOM 16890 N N . LEU A 1 13 ? 11.684 -22.835 -2.284 1.00 0.00 13 LEU A N 13
ATOM 16891 C CA . LEU A 1 13 ? 12.329 -21.856 -1.412 1.00 0.00 13 LEU A CA 13
ATOM 16892 C C . LEU A 1 13 ? 12.796 -22.563 -0.125 1.00 0.00 13 LEU A C 13
ATOM 16893 O O . LEU A 1 13 ? 12.824 -23.799 -0.065 1.00 0.00 13 LEU A O 13
ATOM 16909 N N . ILE A 1 14 ? 13.214 -21.814 0.892 1.00 0.00 14 ILE A N 13
ATOM 16910 C CA . ILE A 1 14 ? 13.680 -22.272 2.195 1.00 0.00 14 ILE A CA 13
ATOM 16911 C C . ILE A 1 14 ? 13.212 -21.248 3.234 1.00 0.00 14 ILE A C 13
ATOM 16912 O O . ILE A 1 14 ? 12.905 -20.102 2.883 1.00 0.00 14 ILE A O 13
ATOM 16928 N N . THR A 1 15 ? 13.153 -21.644 4.504 1.00 0.00 15 THR A N 13
ATOM 16929 C CA . THR A 1 15 ? 12.731 -20.739 5.563 1.00 0.00 15 THR A CA 13
ATOM 16930 C C . THR A 1 15 ? 13.840 -19.707 5.835 1.00 0.00 15 THR A C 13
ATOM 16931 O O . THR A 1 15 ? 15.038 -19.989 5.660 1.00 0.00 15 THR A O 13
ATOM 16942 N N . SER A 1 16 ? 13.445 -18.515 6.275 1.00 0.00 16 SER A N 13
ATOM 16943 C CA . SER A 1 16 ? 14.327 -17.394 6.585 1.00 0.00 16 SER A CA 13
ATOM 16944 C C . SER A 1 16 ? 13.523 -16.337 7.348 1.00 0.00 16 SER A C 13
ATOM 16945 O O . SER A 1 16 ? 12.298 -16.433 7.446 1.00 0.00 16 SER A O 13
ATOM 16953 N N . ASP A 1 17 ? 14.189 -15.340 7.922 1.00 0.00 17 ASP A N 13
ATOM 16954 C CA . ASP A 1 17 ? 13.555 -14.267 8.686 1.00 0.00 17 ASP A CA 13
ATOM 16955 C C . ASP A 1 17 ? 12.960 -13.192 7.755 1.00 0.00 17 ASP A C 13
ATOM 16956 O O . ASP A 1 17 ? 13.100 -13.264 6.531 1.00 0.00 17 ASP A O 13
ATOM 16965 N N . LYS A 1 18 ? 12.288 -12.195 8.334 1.00 0.00 18 LYS A N 13
ATOM 16966 C CA . LYS A 1 18 ? 11.633 -11.034 7.728 1.00 0.00 18 LYS A CA 13
ATOM 16967 C C . LYS A 1 18 ? 10.978 -11.290 6.364 1.00 0.00 18 LYS A C 13
ATOM 16968 O O . LYS A 1 18 ? 11.227 -10.566 5.399 1.00 0.00 18 LYS A O 13
ATOM 16987 N N . GLY A 1 19 ? 10.090 -12.281 6.280 1.00 0.00 19 GLY A N 13
ATOM 16988 C CA . GLY A 1 19 ? 9.378 -12.611 5.048 1.00 0.00 19 GLY A CA 13
ATOM 16989 C C . GLY A 1 19 ? 8.133 -11.733 4.911 1.00 0.00 19 GLY A C 13
ATOM 16990 O O . GLY A 1 19 ? 7.040 -12.239 4.652 1.00 0.00 19 GLY A O 13
ATOM 16994 N N . PHE A 1 20 ? 8.273 -10.431 5.163 1.00 0.00 20 PHE A N 13
ATOM 16995 C CA . PHE A 1 20 ? 7.226 -9.422 5.110 1.00 0.00 20 PHE A CA 13
ATOM 16996 C C . PHE A 1 20 ? 7.758 -8.203 4.376 1.00 0.00 20 PHE A C 13
ATOM 16997 O O . PHE A 1 20 ? 8.958 -7.925 4.429 1.00 0.00 20 PHE A O 13
ATOM 17014 N N . VAL A 1 21 ? 6.855 -7.449 3.763 1.00 0.00 21 VAL A N 13
ATOM 17015 C CA . VAL A 1 21 ? 7.151 -6.251 2.998 1.00 0.00 21 VAL A CA 13
ATOM 17016 C C . VAL A 1 21 ? 6.050 -5.236 3.272 1.00 0.00 21 VAL A C 13
ATOM 17017 O O . VAL A 1 21 ? 4.941 -5.591 3.694 1.00 0.00 21 VAL A O 13
ATOM 17030 N N . THR A 1 22 ? 6.379 -3.960 3.142 1.00 0.00 22 THR A N 13
ATOM 17031 C CA . THR A 1 22 ? 5.443 -2.876 3.361 1.00 0.00 22 THR A CA 13
ATOM 17032 C C . THR A 1 22 ? 4.921 -2.465 1.983 1.00 0.00 22 THR A C 13
ATOM 17033 O O . THR A 1 22 ? 5.637 -2.579 0.986 1.00 0.00 22 THR A O 13
ATOM 17044 N N . MET A 1 23 ? 3.688 -1.980 1.919 1.00 0.00 23 MET A N 13
ATOM 17045 C CA . MET A 1 23 ? 3.042 -1.534 0.696 1.00 0.00 23 MET A CA 13
ATOM 17046 C C . MET A 1 23 ? 2.452 -0.164 0.981 1.00 0.00 23 MET A C 13
ATOM 17047 O O . MET A 1 23 ? 1.845 0.026 2.041 1.00 0.00 23 MET A O 13
ATOM 17061 N N . THR A 1 24 ? 2.640 0.786 0.069 1.00 0.00 24 THR A N 13
ATOM 17062 C CA . THR A 1 24 ? 2.126 2.146 0.166 1.00 0.00 24 THR A CA 13
ATOM 17063 C C . THR A 1 24 ? 1.048 2.290 -0.914 1.00 0.00 24 THR A C 13
ATOM 17064 O O . THR A 1 24 ? 1.180 1.702 -1.991 1.00 0.00 24 THR A O 13
ATOM 17075 N N . LEU A 1 25 ? -0.007 3.061 -0.647 1.00 0.00 25 LEU A N 13
ATOM 17076 C CA . LEU A 1 25 ? -1.100 3.285 -1.583 1.00 0.00 25 LEU A CA 13
ATOM 17077 C C . LEU A 1 25 ? -1.515 4.757 -1.491 1.00 0.00 25 LEU A C 13
ATOM 17078 O O . LEU A 1 25 ? -2.051 5.189 -0.472 1.00 0.00 25 LEU A O 13
ATOM 17094 N N . GLU A 1 26 ? -1.188 5.533 -2.519 1.00 0.00 26 GLU A N 13
ATOM 17095 C CA . GLU A 1 26 ? -1.459 6.966 -2.665 1.00 0.00 26 GLU A CA 13
ATOM 17096 C C . GLU A 1 26 ? -2.833 7.197 -3.305 1.00 0.00 26 GLU A C 13
ATOM 17097 O O . GLU A 1 26 ? -3.218 6.397 -4.153 1.00 0.00 26 GLU A O 13
ATOM 17109 N N . SER A 1 27 ? -3.525 8.299 -2.983 1.00 0.00 27 SER A N 13
ATOM 17110 C CA . SER A 1 27 ? -4.847 8.644 -3.531 1.00 0.00 27 SER A CA 13
ATOM 17111 C C . SER A 1 27 ? -4.826 9.963 -4.321 1.00 0.00 27 SER A C 13
ATOM 17112 O O . SER A 1 27 ? -3.813 10.665 -4.339 1.00 0.00 27 SER A O 13
ATOM 17120 N N . LEU A 1 28 ? -5.965 10.319 -4.936 1.00 0.00 28 LEU A N 13
ATOM 17121 C CA . LEU A 1 28 ? -6.137 11.544 -5.721 1.00 0.00 28 LEU A CA 13
ATOM 17122 C C . LEU A 1 28 ? -6.301 12.783 -4.841 1.00 0.00 28 LEU A C 13
ATOM 17123 O O . LEU A 1 28 ? -5.844 13.862 -5.219 1.00 0.00 28 LEU A O 13
ATOM 17139 N N . GLU A 1 29 ? -6.978 12.667 -3.696 1.00 0.00 29 GLU A N 13
ATOM 17140 C CA . GLU A 1 29 ? -7.222 13.776 -2.783 1.00 0.00 29 GLU A CA 13
ATOM 17141 C C . GLU A 1 29 ? -7.193 13.274 -1.334 1.00 0.00 29 GLU A C 13
ATOM 17142 O O . GLU A 1 29 ? -7.059 12.074 -1.075 1.00 0.00 29 GLU A O 13
ATOM 17154 N N . GLU A 1 30 ? -7.274 14.200 -0.385 1.00 0.00 30 GLU A N 13
ATOM 17155 C CA . GLU A 1 30 ? -7.261 13.946 1.043 1.00 0.00 30 GLU A CA 13
ATOM 17156 C C . GLU A 1 30 ? -8.479 13.109 1.459 1.00 0.00 30 GLU A C 13
ATOM 17157 O O . GLU A 1 30 ? -9.579 13.310 0.927 1.00 0.00 30 GLU A O 13
ATOM 17169 N N . ILE A 1 31 ? -8.309 12.221 2.439 1.00 0.00 31 ILE A N 13
ATOM 17170 C CA . ILE A 1 31 ? -9.358 11.345 2.968 1.00 0.00 31 ILE A CA 13
ATOM 17171 C C . ILE A 1 31 ? -9.642 11.645 4.442 1.00 0.00 31 ILE A C 13
ATOM 17172 O O . ILE A 1 31 ? -8.820 12.236 5.150 1.00 0.00 31 ILE A O 13
ATOM 17188 N N . GLN A 1 32 ? -10.815 11.211 4.914 1.00 0.00 32 GLN A N 13
ATOM 17189 C CA . GLN A 1 32 ? -11.217 11.396 6.301 1.00 0.00 32 GLN A CA 13
ATOM 17190 C C . GLN A 1 32 ? -10.328 10.492 7.159 1.00 0.00 32 GLN A C 13
ATOM 17191 O O . GLN A 1 32 ? -9.621 10.991 8.031 1.00 0.00 32 GLN A O 13
ATOM 17205 N N . ASP A 1 33 ? -10.366 9.176 6.936 1.00 0.00 33 ASP A N 13
ATOM 17206 C CA . ASP A 1 33 ? -9.561 8.210 7.681 1.00 0.00 33 ASP A CA 13
ATOM 17207 C C . ASP A 1 33 ? -9.445 6.913 6.868 1.00 0.00 33 ASP A C 13
ATOM 17208 O O . ASP A 1 33 ? -9.988 6.823 5.762 1.00 0.00 33 ASP A O 13
ATOM 17217 N N . VAL A 1 34 ? -8.761 5.893 7.394 1.00 0.00 34 VAL A N 13
ATOM 17218 C CA . VAL A 1 34 ? -8.532 4.595 6.749 1.00 0.00 34 VAL A CA 13
ATOM 17219 C C . VAL A 1 34 ? -9.805 3.908 6.246 1.00 0.00 34 VAL A C 13
ATOM 17220 O O . VAL A 1 34 ? -9.747 3.093 5.323 1.00 0.00 34 VAL A O 13
ATOM 17233 N N . SER A 1 35 ? -10.962 4.227 6.827 1.00 0.00 35 SER A N 13
ATOM 17234 C CA . SER A 1 35 ? -12.247 3.668 6.443 1.00 0.00 35 SER A CA 13
ATOM 17235 C C . SER A 1 35 ? -12.589 3.994 4.976 1.00 0.00 35 SER A C 13
ATOM 17236 O O . SER A 1 35 ? -13.480 3.362 4.402 1.00 0.00 35 SER A O 13
ATOM 17244 N N . CYS A 1 36 ? -11.922 4.979 4.361 1.00 0.00 36 CYS A N 13
ATOM 17245 C CA . CYS A 1 36 ? -12.122 5.333 2.964 1.00 0.00 36 CYS A CA 13
ATOM 17246 C C . CYS A 1 36 ? -11.449 4.231 2.129 1.00 0.00 36 CYS A C 13
ATOM 17247 O O . CYS A 1 36 ? -12.082 3.617 1.266 1.00 0.00 36 CYS A O 13
ATOM 17255 N N . ALA A 1 37 ? -10.167 3.968 2.418 1.00 0.00 37 ALA A N 13
ATOM 17256 C CA . ALA A 1 37 ? -9.334 2.976 1.752 1.00 0.00 37 ALA A CA 13
ATOM 17257 C C . ALA A 1 37 ? -9.930 1.570 1.862 1.00 0.00 37 ALA A C 13
ATOM 17258 O O . ALA A 1 37 ? -10.077 0.887 0.848 1.00 0.00 37 ALA A O 13
ATOM 17265 N N . TRP A 1 38 ? -10.323 1.134 3.066 1.00 0.00 38 TRP A N 13
ATOM 17266 C CA . TRP A 1 38 ? -10.898 -0.197 3.286 1.00 0.00 38 TRP A CA 13
ATOM 17267 C C . TRP A 1 38 ? -12.064 -0.504 2.345 1.00 0.00 38 TRP A C 13
ATOM 17268 O O . TRP A 1 38 ? -12.146 -1.617 1.822 1.00 0.00 38 TRP A O 13
ATOM 17289 N N . LYS A 1 39 ? -12.962 0.456 2.097 1.00 0.00 39 LYS A N 13
ATOM 17290 C CA . LYS A 1 39 ? -14.107 0.240 1.209 1.00 0.00 39 LYS A CA 13
ATOM 17291 C C . LYS A 1 39 ? -13.713 0.080 -0.258 1.00 0.00 39 LYS A C 13
ATOM 17292 O O . LYS A 1 39 ? -14.548 -0.357 -1.054 1.00 0.00 39 LYS A O 13
ATOM 17311 N N . GLU A 1 40 ? -12.496 0.447 -0.643 1.00 0.00 40 GLU A N 13
ATOM 17312 C CA . GLU A 1 40 ? -11.981 0.340 -2.002 1.00 0.00 40 GLU A CA 13
ATOM 17313 C C . GLU A 1 40 ? -11.189 -0.955 -2.114 1.00 0.00 40 GLU A C 13
ATOM 17314 O O . GLU A 1 40 ? -11.384 -1.739 -3.043 1.00 0.00 40 GLU A O 13
ATOM 17326 N N . LEU A 1 41 ? -10.350 -1.232 -1.114 1.00 0.00 41 LEU A N 13
ATOM 17327 C CA . LEU A 1 41 ? -9.534 -2.435 -1.048 1.00 0.00 41 LEU A CA 13
ATOM 17328 C C . LEU A 1 41 ? -10.469 -3.650 -1.089 1.00 0.00 41 LEU A C 13
ATOM 17329 O O . LEU A 1 41 ? -10.213 -4.613 -1.805 1.00 0.00 41 LEU A O 13
ATOM 17345 N N . ASN A 1 42 ? -11.616 -3.569 -0.402 1.00 0.00 42 ASN A N 13
ATOM 17346 C CA . ASN A 1 42 ? -12.631 -4.624 -0.352 1.00 0.00 42 ASN A CA 13
ATOM 17347 C C . ASN A 1 42 ? -13.367 -4.818 -1.688 1.00 0.00 42 ASN A C 13
ATOM 17348 O O . ASN A 1 42 ? -14.236 -5.683 -1.764 1.00 0.00 42 ASN A O 13
ATOM 17359 N N . ARG A 1 43 ? -13.170 -3.954 -2.691 1.00 0.00 43 ARG A N 13
ATOM 17360 C CA . ARG A 1 43 ? -13.803 -4.075 -4.006 1.00 0.00 43 ARG A CA 13
ATOM 17361 C C . ARG A 1 43 ? -12.838 -4.671 -5.017 1.00 0.00 43 ARG A C 13
ATOM 17362 O O . ARG A 1 43 ? -13.218 -5.544 -5.796 1.00 0.00 43 ARG A O 13
ATOM 17383 N N . LYS A 1 44 ? -11.600 -4.171 -5.043 1.00 0.00 44 LYS A N 13
ATOM 17384 C CA . LYS A 1 44 ? -10.604 -4.638 -6.009 1.00 0.00 44 LYS A CA 13
ATOM 17385 C C . LYS A 1 44 ? -9.887 -5.913 -5.586 1.00 0.00 44 LYS A C 13
ATOM 17386 O O . LYS A 1 44 ? -9.259 -6.540 -6.436 1.00 0.00 44 LYS A O 13
ATOM 17405 N N . LEU A 1 45 ? -9.971 -6.324 -4.320 1.00 0.00 45 LEU A N 13
ATOM 17406 C CA . LEU A 1 45 ? -9.301 -7.523 -3.827 1.00 0.00 45 LEU A CA 13
ATOM 17407 C C . LEU A 1 45 ? -10.333 -8.526 -3.336 1.00 0.00 45 LEU A C 13
ATOM 17408 O O . LEU A 1 45 ? -11.499 -8.184 -3.135 1.00 0.00 45 LEU A O 13
ATOM 17424 N N . SER A 1 46 ? -9.915 -9.774 -3.148 1.00 0.00 46 SER A N 13
ATOM 17425 C CA . SER A 1 46 ? -10.771 -10.854 -2.663 1.00 0.00 46 SER A CA 13
ATOM 17426 C C . SER A 1 46 ? -10.833 -10.793 -1.132 1.00 0.00 46 SER A C 13
ATOM 17427 O O . SER A 1 46 ? -9.975 -10.158 -0.511 1.00 0.00 46 SER A O 13
ATOM 17435 N N . SER A 1 47 ? -11.821 -11.435 -0.506 1.00 0.00 47 SER A N 13
ATOM 17436 C CA . SER A 1 47 ? -11.979 -11.419 0.948 1.00 0.00 47 SER A CA 13
ATOM 17437 C C . SER A 1 47 ? -10.825 -12.114 1.681 1.00 0.00 47 SER A C 13
ATOM 17438 O O . SER A 1 47 ? -10.358 -11.605 2.696 1.00 0.00 47 SER A O 13
ATOM 17446 N N . ASN A 1 48 ? -10.331 -13.241 1.166 1.00 0.00 48 ASN A N 13
ATOM 17447 C CA . ASN A 1 48 ? -9.235 -13.975 1.801 1.00 0.00 48 ASN A CA 13
ATOM 17448 C C . ASN A 1 48 ? -7.937 -13.175 1.728 1.00 0.00 48 ASN A C 13
ATOM 17449 O O . ASN A 1 48 ? -7.210 -13.084 2.721 1.00 0.00 48 ASN A O 13
ATOM 17460 N N . ALA A 1 49 ? -7.661 -12.560 0.577 1.00 0.00 49 ALA A N 13
ATOM 17461 C CA . ALA A 1 49 ? -6.449 -11.783 0.373 1.00 0.00 49 ALA A CA 13
ATOM 17462 C C . ALA A 1 49 ? -6.450 -10.441 1.114 1.00 0.00 49 ALA A C 13
ATOM 17463 O O . ALA A 1 49 ? -5.451 -10.098 1.749 1.00 0.00 49 ALA A O 13
ATOM 17470 N N . VAL A 1 50 ? -7.555 -9.685 1.083 1.00 0.00 50 VAL A N 13
ATOM 17471 C CA . VAL A 1 50 ? -7.613 -8.380 1.745 1.00 0.00 50 VAL A CA 13
ATOM 17472 C C . VAL A 1 50 ? -7.332 -8.488 3.253 1.00 0.00 50 VAL A C 13
ATOM 17473 O O . VAL A 1 50 ? -6.737 -7.580 3.830 1.00 0.00 50 VAL A O 13
ATOM 17486 N N . SER A 1 51 ? -7.695 -9.603 3.901 1.00 0.00 51 SER A N 13
ATOM 17487 C CA . SER A 1 51 ? -7.453 -9.786 5.330 1.00 0.00 51 SER A CA 13
ATOM 17488 C C . SER A 1 51 ? -5.962 -9.837 5.696 1.00 0.00 51 SER A C 13
ATOM 17489 O O . SER A 1 51 ? -5.645 -9.666 6.875 1.00 0.00 51 SER A O 13
ATOM 17497 N N . GLN A 1 52 ? -5.047 -10.073 4.745 1.00 0.00 52 GLN A N 13
ATOM 17498 C CA . GLN A 1 52 ? -3.617 -10.116 5.060 1.00 0.00 52 GLN A CA 13
ATOM 17499 C C . GLN A 1 52 ? -3.072 -8.712 5.386 1.00 0.00 52 GLN A C 13
ATOM 17500 O O . GLN A 1 52 ? -1.974 -8.602 5.926 1.00 0.00 52 GLN A O 13
ATOM 17514 N N . ILE A 1 53 ? -3.822 -7.649 5.062 1.00 0.00 53 ILE A N 13
ATOM 17515 C CA . ILE A 1 53 ? -3.465 -6.256 5.306 1.00 0.00 53 ILE A CA 13
ATOM 17516 C C . ILE A 1 53 ? -3.443 -6.022 6.814 1.00 0.00 53 ILE A C 13
ATOM 17517 O O . ILE A 1 53 ? -4.505 -5.851 7.429 1.00 0.00 53 ILE A O 13
ATOM 17533 N N . THR A 1 54 ? -2.255 -5.992 7.415 1.00 0.00 54 THR A N 13
ATOM 17534 C CA . THR A 1 54 ? -2.100 -5.757 8.841 1.00 0.00 54 THR A CA 13
ATOM 17535 C C . THR A 1 54 ? -1.419 -4.399 9.046 1.00 0.00 54 THR A C 13
ATOM 17536 O O . THR A 1 54 ? -0.768 -3.865 8.141 1.00 0.00 54 THR A O 13
ATOM 17547 N N . ARG A 1 55 ? -1.581 -3.853 10.255 1.00 0.00 55 ARG A N 13
ATOM 17548 C CA . ARG A 1 55 ? -1.057 -2.574 10.717 1.00 0.00 55 ARG A CA 13
ATOM 17549 C C . ARG A 1 55 ? -1.176 -1.475 9.654 1.00 0.00 55 ARG A C 13
ATOM 17550 O O . ARG A 1 55 ? -0.175 -1.052 9.071 1.00 0.00 55 ARG A O 13
ATOM 17571 N N . MET A 1 56 ? -2.402 -1.029 9.369 1.00 0.00 56 MET A N 13
ATOM 17572 C CA . MET A 1 56 ? -2.638 0.032 8.396 1.00 0.00 56 MET A CA 13
ATOM 17573 C C . MET A 1 56 ? -2.623 1.353 9.174 1.00 0.00 56 MET A C 13
ATOM 17574 O O . MET A 1 56 ? -3.546 1.615 9.951 1.00 0.00 56 MET A O 13
ATOM 17588 N N . CYS A 1 57 ? -1.584 2.174 8.987 1.00 0.00 57 CYS A N 13
ATOM 17589 C CA . CYS A 1 57 ? -1.403 3.470 9.652 1.00 0.00 57 CYS A CA 13
ATOM 17590 C C . CYS A 1 57 ? -1.389 4.548 8.581 1.00 0.00 57 CYS A C 13
ATOM 17591 O O . CYS A 1 57 ? -0.839 4.344 7.493 1.00 0.00 57 CYS A O 13
ATOM 17599 N N . LEU A 1 58 ? -2.060 5.671 8.833 1.00 0.00 58 LEU A N 13
ATOM 17600 C CA . LEU A 1 58 ? -2.154 6.773 7.872 1.00 0.00 58 LEU A CA 13
ATOM 17601 C C . LEU A 1 58 ? -0.826 7.463 7.635 1.00 0.00 58 LEU A C 13
ATOM 17602 O O . LEU A 1 58 ? 0.012 7.551 8.537 1.00 0.00 58 LEU A O 13
ATOM 17618 N N . LEU A 1 59 ? -0.637 7.908 6.396 1.00 0.00 59 LEU A N 13
ATOM 17619 C CA . LEU A 1 59 ? 0.540 8.652 5.979 1.00 0.00 59 LEU A CA 13
ATOM 17620 C C . LEU A 1 59 ? 0.252 10.121 6.321 1.00 0.00 59 LEU A C 13
ATOM 17621 O O . LEU A 1 59 ? -0.877 10.486 6.669 1.00 0.00 59 LEU A O 13
ATOM 17637 N N . LYS A 1 60 ? 1.270 10.977 6.277 1.00 0.00 60 LYS A N 13
ATOM 17638 C CA . LYS A 1 60 ? 1.122 12.395 6.591 1.00 0.00 60 LYS A CA 13
ATOM 17639 C C . LYS A 1 60 ? 0.220 13.087 5.576 1.00 0.00 60 LYS A C 13
ATOM 17640 O O . LYS A 1 60 ? 0.223 12.732 4.395 1.00 0.00 60 LYS A O 13
ATOM 17659 N N . GLY A 1 61 ? -0.516 14.100 6.020 1.00 0.00 61 GLY A N 13
ATOM 17660 C CA . GLY A 1 61 ? -1.417 14.884 5.191 1.00 0.00 61 GLY A CA 13
ATOM 17661 C C . GLY A 1 61 ? -2.590 14.090 4.617 1.00 0.00 61 GLY A C 13
ATOM 17662 O O . GLY A 1 61 ? -3.167 14.545 3.633 1.00 0.00 61 GLY A O 13
ATOM 17666 N N . ASN A 1 62 ? -2.924 12.922 5.190 1.00 0.00 62 ASN A N 13
ATOM 17667 C CA . ASN A 1 62 ? -4.015 12.029 4.773 1.00 0.00 62 ASN A CA 13
ATOM 17668 C C . ASN A 1 62 ? -4.120 11.916 3.243 1.00 0.00 62 ASN A C 13
ATOM 17669 O O . ASN A 1 62 ? -5.214 12.051 2.702 1.00 0.00 62 ASN A O 13
ATOM 17680 N N . MET A 1 63 ? -2.999 11.702 2.543 1.00 0.00 63 MET A N 13
ATOM 17681 C CA . MET A 1 63 ? -2.939 11.579 1.083 1.00 0.00 63 MET A CA 13
ATOM 17682 C C . MET A 1 63 ? -2.711 10.128 0.633 1.00 0.00 63 MET A C 13
ATOM 17683 O O . MET A 1 63 ? -2.687 9.847 -0.568 1.00 0.00 63 MET A O 13
ATOM 17697 N N . GLY A 1 64 ? -2.560 9.196 1.576 1.00 0.00 64 GLY A N 13
ATOM 17698 C CA . GLY A 1 64 ? -2.361 7.793 1.290 1.00 0.00 64 GLY A CA 13
ATOM 17699 C C . GLY A 1 64 ? -2.285 6.974 2.567 1.00 0.00 64 GLY A C 13
ATOM 17700 O O . GLY A 1 64 ? -2.317 7.491 3.693 1.00 0.00 64 GLY A O 13
ATOM 17704 N N . VAL A 1 65 ? -2.151 5.669 2.369 1.00 0.00 65 VAL A N 13
ATOM 17705 C CA . VAL A 1 65 ? -2.064 4.671 3.419 1.00 0.00 65 VAL A CA 13
ATOM 17706 C C . VAL A 1 65 ? -0.787 3.841 3.240 1.00 0.00 65 VAL A C 13
ATOM 17707 O O . VAL A 1 65 ? -0.125 3.890 2.199 1.00 0.00 65 VAL A O 13
ATOM 17720 N N . CYS A 1 66 ? -0.404 3.119 4.294 1.00 0.00 66 CYS A N 13
ATOM 17721 C CA . CYS A 1 66 ? 0.752 2.235 4.336 1.00 0.00 66 CYS A CA 13
ATOM 17722 C C . CYS A 1 66 ? 0.320 1.073 5.222 1.00 0.00 66 CYS A C 13
ATOM 17723 O O . CYS A 1 66 ? -0.331 1.295 6.249 1.00 0.00 66 CYS A O 13
ATOM 17731 N N . PHE A 1 67 ? 0.651 -0.151 4.822 1.00 0.00 67 PHE A N 13
ATOM 17732 C CA . PHE A 1 67 ? 0.318 -1.371 5.547 1.00 0.00 67 PHE A CA 13
ATOM 17733 C C . PHE A 1 67 ? 1.383 -2.442 5.305 1.00 0.00 67 PHE A C 13
ATOM 17734 O O . PHE A 1 67 ? 2.233 -2.292 4.425 1.00 0.00 67 PHE A O 13
ATOM 17751 N N . ASP A 1 68 ? 1.344 -3.513 6.097 1.00 0.00 68 ASP A N 13
ATOM 17752 C CA . ASP A 1 68 ? 2.274 -4.637 6.038 1.00 0.00 68 ASP A CA 13
ATOM 17753 C C . ASP A 1 68 ? 1.570 -5.842 5.424 1.00 0.00 68 ASP A C 13
ATOM 17754 O O . ASP A 1 68 ? 0.422 -6.117 5.778 1.00 0.00 68 ASP A O 13
ATOM 17763 N N . VAL A 1 69 ? 2.257 -6.588 4.552 1.00 0.00 69 VAL A N 13
ATOM 17764 C CA . VAL A 1 69 ? 1.733 -7.777 3.876 1.00 0.00 69 VAL A CA 13
ATOM 17765 C C . VAL A 1 69 ? 2.839 -8.838 3.724 1.00 0.00 69 VAL A C 13
ATOM 17766 O O . VAL A 1 69 ? 4.028 -8.491 3.744 1.00 0.00 69 VAL A O 13
ATOM 17779 N N . PRO A 1 70 ? 2.492 -10.132 3.587 1.00 0.00 70 PRO A N 13
ATOM 17780 C CA . PRO A 1 70 ? 3.485 -11.183 3.408 1.00 0.00 70 PRO A CA 13
ATOM 17781 C C . PRO A 1 70 ? 4.050 -11.076 1.982 1.00 0.00 70 PRO A C 13
ATOM 17782 O O . PRO A 1 70 ? 3.325 -10.735 1.040 1.00 0.00 70 PRO A O 13
ATOM 17793 N N . THR A 1 71 ? 5.326 -11.420 1.798 1.00 0.00 71 THR A N 13
ATOM 17794 C CA . THR A 1 71 ? 6.025 -11.361 0.510 1.00 0.00 71 THR A CA 13
ATOM 17795 C C . THR A 1 71 ? 5.451 -12.310 -0.560 1.00 0.00 71 THR A C 13
ATOM 17796 O O . THR A 1 71 ? 5.818 -12.229 -1.733 1.00 0.00 71 THR A O 13
ATOM 17807 N N . THR A 1 72 ? 4.544 -13.211 -0.184 1.00 0.00 72 THR A N 13
ATOM 17808 C CA . THR A 1 72 ? 3.895 -14.173 -1.067 1.00 0.00 72 THR A CA 13
ATOM 17809 C C . THR A 1 72 ? 2.576 -13.640 -1.631 1.00 0.00 72 THR A C 13
ATOM 17810 O O . THR A 1 72 ? 2.107 -14.136 -2.656 1.00 0.00 72 THR A O 13
ATOM 17821 N N . GLU A 1 73 ? 1.966 -12.644 -0.980 1.00 0.00 73 GLU A N 13
ATOM 17822 C CA . GLU A 1 73 ? 0.713 -12.059 -1.434 1.00 0.00 73 GLU A CA 13
ATOM 17823 C C . GLU A 1 73 ? 1.015 -10.782 -2.227 1.00 0.00 73 GLU A C 13
ATOM 17824 O O . GLU A 1 73 ? 0.270 -10.450 -3.142 1.00 0.00 73 GLU A O 13
ATOM 17836 N N . SER A 1 74 ? 2.128 -10.092 -1.951 1.00 0.00 74 SER A N 13
ATOM 17837 C CA . SER A 1 74 ? 2.522 -8.853 -2.620 1.00 0.00 74 SER A CA 13
ATOM 17838 C C . SER A 1 74 ? 2.548 -8.952 -4.151 1.00 0.00 74 SER A C 13
ATOM 17839 O O . SER A 1 74 ? 2.103 -8.014 -4.816 1.00 0.00 74 SER A O 13
ATOM 17847 N N . GLU A 1 75 ? 3.071 -10.030 -4.749 1.00 0.00 75 GLU A N 13
ATOM 17848 C CA . GLU A 1 75 ? 3.081 -10.140 -6.213 1.00 0.00 75 GLU A CA 13
ATOM 17849 C C . GLU A 1 75 ? 1.647 -10.326 -6.718 1.00 0.00 75 GLU A C 13
ATOM 17850 O O . GLU A 1 75 ? 1.257 -9.723 -7.718 1.00 0.00 75 GLU A O 13
ATOM 17862 N N . ARG A 1 76 ? 0.845 -11.142 -6.028 1.00 0.00 76 ARG A N 13
ATOM 17863 C CA . ARG A 1 76 ? -0.549 -11.398 -6.391 1.00 0.00 76 ARG A CA 13
ATOM 17864 C C . ARG A 1 76 ? -1.308 -10.069 -6.341 1.00 0.00 76 ARG A C 13
ATOM 17865 O O . ARG A 1 76 ? -2.098 -9.762 -7.227 1.00 0.00 76 ARG A O 13
ATOM 17886 N N . LEU A 1 77 ? -1.013 -9.233 -5.345 1.00 0.00 77 LEU A N 13
ATOM 17887 C CA . LEU A 1 77 ? -1.618 -7.925 -5.135 1.00 0.00 77 LEU A CA 13
ATOM 17888 C C . LEU A 1 77 ? -1.295 -6.997 -6.286 1.00 0.00 77 LEU A C 13
ATOM 17889 O O . LEU A 1 77 ? -2.167 -6.266 -6.751 1.00 0.00 77 LEU A O 13
ATOM 17905 N N . GLN A 1 78 ? -0.048 -7.018 -6.753 1.00 0.00 78 GLN A N 13
ATOM 17906 C CA . GLN A 1 78 ? 0.394 -6.195 -7.867 1.00 0.00 78 GLN A CA 13
ATOM 17907 C C . GLN A 1 78 ? -0.375 -6.579 -9.144 1.00 0.00 78 GLN A C 13
ATOM 17908 O O . GLN A 1 78 ? -0.514 -5.739 -10.036 1.00 0.00 78 GLN A O 13
ATOM 17922 N N . ALA A 1 79 ? -0.900 -7.807 -9.245 1.00 0.00 79 ALA A N 13
ATOM 17923 C CA . ALA A 1 79 ? -1.672 -8.275 -10.391 1.00 0.00 79 ALA A CA 13
ATOM 17924 C C . ALA A 1 79 ? -3.180 -8.053 -10.185 1.00 0.00 79 ALA A C 13
ATOM 17925 O O . ALA A 1 79 ? -3.908 -7.921 -11.169 1.00 0.00 79 ALA A O 13
ATOM 17932 N N . GLU A 1 80 ? -3.652 -7.973 -8.936 1.00 0.00 80 GLU A N 13
ATOM 17933 C CA . GLU A 1 80 ? -5.064 -7.790 -8.602 1.00 0.00 80 GLU A CA 13
ATOM 17934 C C . GLU A 1 80 ? -5.451 -6.315 -8.471 1.00 0.00 80 GLU A C 13
ATOM 17935 O O . GLU A 1 80 ? -6.618 -5.984 -8.679 1.00 0.00 80 GLU A O 13
ATOM 17947 N N . TRP A 1 81 ? -4.514 -5.412 -8.157 1.00 0.00 81 TRP A N 13
ATOM 17948 C CA . TRP A 1 81 ? -4.827 -3.994 -8.030 1.00 0.00 81 TRP A CA 13
ATOM 17949 C C . TRP A 1 81 ? -5.074 -3.391 -9.410 1.00 0.00 81 TRP A C 13
ATOM 17950 O O . TRP A 1 81 ? -4.144 -3.267 -10.214 1.00 0.00 81 TRP A O 13
ATOM 17971 N N . HIS A 1 82 ? -6.320 -3.030 -9.696 1.00 0.00 82 HIS A N 13
ATOM 17972 C CA . HIS A 1 82 ? -6.761 -2.437 -10.945 1.00 0.00 82 HIS A CA 13
ATOM 17973 C C . HIS A 1 82 ? -8.060 -1.675 -10.660 1.00 0.00 82 HIS A C 13
ATOM 17974 O O . HIS A 1 82 ? -8.557 -1.666 -9.530 1.00 0.00 82 HIS A O 13
ATOM 17988 N N . ASP A 1 83 ? -8.629 -1.076 -11.705 1.00 0.00 83 ASP A N 13
ATOM 17989 C CA . ASP A 1 83 ? -9.875 -0.323 -11.707 1.00 0.00 83 ASP A CA 13
ATOM 17990 C C . ASP A 1 83 ? -9.965 0.796 -10.669 1.00 0.00 83 ASP A C 13
ATOM 17991 O O . ASP A 1 83 ? -11.066 1.123 -10.212 1.00 0.00 83 ASP A O 13
ATOM 18000 N N . SER A 1 84 ? -8.838 1.370 -10.240 1.00 0.00 84 SER A N 13
ATOM 18001 C CA . SER A 1 84 ? -8.875 2.457 -9.281 1.00 0.00 84 SER A CA 13
ATOM 18002 C C . SER A 1 84 ? -7.757 3.457 -9.510 1.00 0.00 84 SER A C 13
ATOM 18003 O O . SER A 1 84 ? -6.673 3.125 -9.995 1.00 0.00 84 SER A O 13
ATOM 18011 N N . ASP A 1 85 ? -8.041 4.679 -9.071 1.00 0.00 85 ASP A N 13
ATOM 18012 C CA . ASP A 1 85 ? -7.226 5.883 -9.165 1.00 0.00 85 ASP A CA 13
ATOM 18013 C C . ASP A 1 85 ? -6.080 5.952 -8.158 1.00 0.00 85 ASP A C 13
ATOM 18014 O O . ASP A 1 85 ? -5.266 6.871 -8.233 1.00 0.00 85 ASP A O 13
ATOM 18023 N N . TRP A 1 86 ? -6.013 5.024 -7.202 1.00 0.00 86 TRP A N 13
ATOM 18024 C CA . TRP A 1 86 ? -4.953 5.003 -6.195 1.00 0.00 86 TRP A CA 13
ATOM 18025 C C . TRP A 1 86 ? -3.757 4.234 -6.762 1.00 0.00 86 TRP A C 13
ATOM 18026 O O . TRP A 1 86 ? -3.970 3.180 -7.378 1.00 0.00 86 TRP A O 13
ATOM 18047 N N . ILE A 1 87 ? -2.530 4.744 -6.614 1.00 0.00 87 ILE A N 13
ATOM 18048 C CA . ILE A 1 87 ? -1.320 4.094 -7.126 1.00 0.00 87 ILE A CA 13
ATOM 18049 C C . ILE A 1 87 ? -0.662 3.308 -5.995 1.00 0.00 87 ILE A C 13
ATOM 18050 O O . ILE A 1 87 ? -0.504 3.828 -4.886 1.00 0.00 87 ILE A O 13
ATOM 18066 N N . LEU A 1 88 ? -0.251 2.074 -6.285 1.00 0.00 88 LEU A N 13
ATOM 18067 C CA . LEU A 1 88 ? 0.385 1.153 -5.351 1.00 0.00 88 LEU A CA 13
ATOM 18068 C C . LEU A 1 88 ? 1.897 1.108 -5.565 1.00 0.00 88 LEU A C 13
ATOM 18069 O O . LEU A 1 88 ? 2.350 1.028 -6.704 1.00 0.00 88 LEU A O 13
ATOM 18085 N N . SER A 1 89 ? 2.680 1.162 -4.485 1.00 0.00 89 SER A N 13
ATOM 18086 C CA . SER A 1 89 ? 4.134 1.075 -4.551 1.00 0.00 89 SER A CA 13
ATOM 18087 C C . SER A 1 89 ? 4.643 0.190 -3.410 1.00 0.00 89 SER A C 13
ATOM 18088 O O . SER A 1 89 ? 3.980 0.052 -2.377 1.00 0.00 89 SER A O 13
ATOM 18096 N N . VAL A 1 90 ? 5.835 -0.380 -3.572 1.00 0.00 90 VAL A N 13
ATOM 18097 C CA . VAL A 1 90 ? 6.463 -1.264 -2.593 1.00 0.00 90 VAL A CA 13
ATOM 18098 C C . VAL A 1 90 ? 7.895 -0.761 -2.319 1.00 0.00 90 VAL A C 13
ATOM 18099 O O . VAL A 1 90 ? 8.870 -1.250 -2.900 1.00 0.00 90 VAL A O 13
ATOM 18112 N N . PRO A 1 91 ? 8.072 0.214 -1.413 1.00 0.00 91 PRO A N 13
ATOM 18113 C CA . PRO A 1 91 ? 9.378 0.773 -1.085 1.00 0.00 91 PRO A CA 13
ATOM 18114 C C . PRO A 1 91 ? 10.139 -0.104 -0.091 1.00 0.00 91 PRO A C 13
ATOM 18115 O O . PRO A 1 91 ? 9.550 -0.905 0.643 1.00 0.00 91 PRO A O 13
ATOM 18126 N N . ALA A 1 92 ? 11.467 0.010 -0.098 1.00 0.00 92 ALA A N 13
ATOM 18127 C CA . ALA A 1 92 ? 12.342 -0.725 0.805 1.00 0.00 92 ALA A CA 13
ATOM 18128 C C . ALA A 1 92 ? 12.196 -0.094 2.178 1.00 0.00 92 ALA A C 13
ATOM 18129 O O . ALA A 1 92 ? 11.942 -0.830 3.156 1.00 0.00 92 ALA A O 13
ATOM 18136 N N . GLY A 1 1 ? 16.144 -10.012 -40.676 1.00 0.00 1 GLY A N 14
ATOM 18137 C CA . GLY A 1 1 ? 15.620 -10.876 -39.608 1.00 0.00 1 GLY A CA 14
ATOM 18138 C C . GLY A 1 1 ? 16.189 -10.385 -38.294 1.00 0.00 1 GLY A C 14
ATOM 18139 O O . GLY A 1 1 ? 17.286 -9.836 -38.313 1.00 0.00 1 GLY A O 14
ATOM 18143 N N . SER A 1 2 ? 15.461 -10.576 -37.198 1.00 0.00 2 SER A N 14
ATOM 18144 C CA . SER A 1 2 ? 15.862 -10.151 -35.865 1.00 0.00 2 SER A CA 14
ATOM 18145 C C . SER A 1 2 ? 15.515 -11.268 -34.876 1.00 0.00 2 SER A C 14
ATOM 18146 O O . SER A 1 2 ? 14.840 -12.231 -35.251 1.00 0.00 2 SER A O 14
ATOM 18154 N N . SER A 1 3 ? 15.960 -11.148 -33.628 1.00 0.00 3 SER A N 14
ATOM 18155 C CA . SER A 1 3 ? 15.712 -12.128 -32.584 1.00 0.00 3 SER A CA 14
ATOM 18156 C C . SER A 1 3 ? 15.784 -11.446 -31.214 1.00 0.00 3 SER A C 14
ATOM 18157 O O . SER A 1 3 ? 16.211 -10.292 -31.095 1.00 0.00 3 SER A O 14
ATOM 18165 N N . GLY A 1 4 ? 15.373 -12.167 -30.177 1.00 0.00 4 GLY A N 14
ATOM 18166 C CA . GLY A 1 4 ? 15.349 -11.766 -28.783 1.00 0.00 4 GLY A CA 14
ATOM 18167 C C . GLY A 1 4 ? 15.134 -13.033 -27.964 1.00 0.00 4 GLY A C 14
ATOM 18168 O O . GLY A 1 4 ? 14.897 -14.100 -28.540 1.00 0.00 4 GLY A O 14
ATOM 18172 N N . SER A 1 5 ? 15.255 -12.936 -26.644 1.00 0.00 5 SER A N 14
ATOM 18173 C CA . SER A 1 5 ? 15.064 -14.074 -25.763 1.00 0.00 5 SER A CA 14
ATOM 18174 C C . SER A 1 5 ? 13.583 -14.462 -25.715 1.00 0.00 5 SER A C 14
ATOM 18175 O O . SER A 1 5 ? 12.698 -13.704 -26.110 1.00 0.00 5 SER A O 14
ATOM 18183 N N . SER A 1 6 ? 13.326 -15.649 -25.175 1.00 0.00 6 SER A N 14
ATOM 18184 C CA . SER A 1 6 ? 12.023 -16.252 -24.984 1.00 0.00 6 SER A CA 14
ATOM 18185 C C . SER A 1 6 ? 11.666 -16.298 -23.486 1.00 0.00 6 SER A C 14
ATOM 18186 O O . SER A 1 6 ? 10.656 -16.908 -23.124 1.00 0.00 6 SER A O 14
ATOM 18194 N N . GLY A 1 7 ? 12.486 -15.709 -22.600 1.00 0.00 7 GLY A N 14
ATOM 18195 C CA . GLY A 1 7 ? 12.240 -15.682 -21.158 1.00 0.00 7 GLY A CA 14
ATOM 18196 C C . GLY A 1 7 ? 13.495 -15.740 -20.282 1.00 0.00 7 GLY A C 14
ATOM 18197 O O . GLY A 1 7 ? 13.368 -15.922 -19.071 1.00 0.00 7 GLY A O 14
ATOM 18201 N N . PHE A 1 8 ? 14.703 -15.604 -20.842 1.00 0.00 8 PHE A N 14
ATOM 18202 C CA . PHE A 1 8 ? 15.985 -15.644 -20.127 1.00 0.00 8 PHE A CA 14
ATOM 18203 C C . PHE A 1 8 ? 16.241 -14.346 -19.329 1.00 0.00 8 PHE A C 14
ATOM 18204 O O . PHE A 1 8 ? 17.377 -13.887 -19.205 1.00 0.00 8 PHE A O 14
ATOM 18221 N N . GLU A 1 9 ? 15.182 -13.689 -18.855 1.00 0.00 9 GLU A N 14
ATOM 18222 C CA . GLU A 1 9 ? 15.182 -12.464 -18.062 1.00 0.00 9 GLU A CA 14
ATOM 18223 C C . GLU A 1 9 ? 14.161 -12.711 -16.932 1.00 0.00 9 GLU A C 14
ATOM 18224 O O . GLU A 1 9 ? 13.100 -12.080 -16.896 1.00 0.00 9 GLU A O 14
ATOM 18236 N N . PRO A 1 10 ? 14.447 -13.663 -16.020 1.00 0.00 10 PRO A N 14
ATOM 18237 C CA . PRO A 1 10 ? 13.560 -14.033 -14.926 1.00 0.00 10 PRO A CA 14
ATOM 18238 C C . PRO A 1 10 ? 13.455 -12.969 -13.844 1.00 0.00 10 PRO A C 14
ATOM 18239 O O . PRO A 1 10 ? 14.407 -12.226 -13.576 1.00 0.00 10 PRO A O 14
ATOM 18250 N N . ARG A 1 11 ? 12.300 -12.920 -13.183 1.00 0.00 11 ARG A N 14
ATOM 18251 C CA . ARG A 1 11 ? 12.063 -11.977 -12.107 1.00 0.00 11 ARG A CA 14
ATOM 18252 C C . ARG A 1 11 ? 12.759 -12.500 -10.859 1.00 0.00 11 ARG A C 14
ATOM 18253 O O . ARG A 1 11 ? 12.556 -13.651 -10.469 1.00 0.00 11 ARG A O 14
ATOM 18274 N N . SER A 1 12 ? 13.606 -11.672 -10.250 1.00 0.00 12 SER A N 14
ATOM 18275 C CA . SER A 1 12 ? 14.359 -11.988 -9.047 1.00 0.00 12 SER A CA 14
ATOM 18276 C C . SER A 1 12 ? 14.909 -10.664 -8.510 1.00 0.00 12 SER A C 14
ATOM 18277 O O . SER A 1 12 ? 15.818 -10.094 -9.114 1.00 0.00 12 SER A O 14
ATOM 18285 N N . LEU A 1 13 ? 14.304 -10.120 -7.448 1.00 0.00 13 LEU A N 14
ATOM 18286 C CA . LEU A 1 13 ? 14.707 -8.869 -6.787 1.00 0.00 13 LEU A CA 14
ATOM 18287 C C . LEU A 1 13 ? 14.516 -9.061 -5.278 1.00 0.00 13 LEU A C 14
ATOM 18288 O O . LEU A 1 13 ? 13.801 -8.303 -4.616 1.00 0.00 13 LEU A O 14
ATOM 18304 N N . ILE A 1 14 ? 15.100 -10.131 -4.734 1.00 0.00 14 ILE A N 14
ATOM 18305 C CA . ILE A 1 14 ? 14.998 -10.480 -3.325 1.00 0.00 14 ILE A CA 14
ATOM 18306 C C . ILE A 1 14 ? 16.164 -9.875 -2.553 1.00 0.00 14 ILE A C 14
ATOM 18307 O O . ILE A 1 14 ? 17.326 -10.114 -2.883 1.00 0.00 14 ILE A O 14
ATOM 18323 N N . THR A 1 15 ? 15.836 -9.113 -1.512 1.00 0.00 15 THR A N 14
ATOM 18324 C CA . THR A 1 15 ? 16.789 -8.455 -0.624 1.00 0.00 15 THR A CA 14
ATOM 18325 C C . THR A 1 15 ? 16.111 -8.082 0.721 1.00 0.00 15 THR A C 14
ATOM 18326 O O . THR A 1 15 ? 16.748 -7.527 1.619 1.00 0.00 15 THR A O 14
ATOM 18337 N N . SER A 1 16 ? 14.816 -8.392 0.880 1.00 0.00 16 SER A N 14
ATOM 18338 C CA . SER A 1 16 ? 13.994 -8.107 2.047 1.00 0.00 16 SER A CA 14
ATOM 18339 C C . SER A 1 16 ? 14.476 -8.834 3.305 1.00 0.00 16 SER A C 14
ATOM 18340 O O . SER A 1 16 ? 14.720 -8.205 4.334 1.00 0.00 16 SER A O 14
ATOM 18348 N N . ASP A 1 17 ? 14.629 -10.155 3.195 1.00 0.00 17 ASP A N 14
ATOM 18349 C CA . ASP A 1 17 ? 15.042 -11.093 4.239 1.00 0.00 17 ASP A CA 14
ATOM 18350 C C . ASP A 1 17 ? 14.262 -10.864 5.540 1.00 0.00 17 ASP A C 14
ATOM 18351 O O . ASP A 1 17 ? 14.840 -10.548 6.573 1.00 0.00 17 ASP A O 14
ATOM 18360 N N . LYS A 1 18 ? 12.928 -10.954 5.474 1.00 0.00 18 LYS A N 14
ATOM 18361 C CA . LYS A 1 18 ? 12.002 -10.766 6.606 1.00 0.00 18 LYS A CA 14
ATOM 18362 C C . LYS A 1 18 ? 10.681 -11.530 6.457 1.00 0.00 18 LYS A C 14
ATOM 18363 O O . LYS A 1 18 ? 9.918 -11.599 7.420 1.00 0.00 18 LYS A O 14
ATOM 18382 N N . GLY A 1 19 ? 10.348 -12.051 5.274 1.00 0.00 19 GLY A N 14
ATOM 18383 C CA . GLY A 1 19 ? 9.095 -12.769 5.043 1.00 0.00 19 GLY A CA 14
ATOM 18384 C C . GLY A 1 19 ? 7.881 -11.829 4.950 1.00 0.00 19 GLY A C 14
ATOM 18385 O O . GLY A 1 19 ? 6.778 -12.279 4.640 1.00 0.00 19 GLY A O 14
ATOM 18389 N N . PHE A 1 20 ? 8.056 -10.531 5.208 1.00 0.00 20 PHE A N 14
ATOM 18390 C CA . PHE A 1 20 ? 7.039 -9.492 5.160 1.00 0.00 20 PHE A CA 14
ATOM 18391 C C . PHE A 1 20 ? 7.638 -8.303 4.414 1.00 0.00 20 PHE A C 14
ATOM 18392 O O . PHE A 1 20 ? 8.854 -8.104 4.427 1.00 0.00 20 PHE A O 14
ATOM 18409 N N . VAL A 1 21 ? 6.778 -7.504 3.790 1.00 0.00 21 VAL A N 14
ATOM 18410 C CA . VAL A 1 21 ? 7.123 -6.325 3.007 1.00 0.00 21 VAL A CA 14
ATOM 18411 C C . VAL A 1 21 ? 6.049 -5.264 3.267 1.00 0.00 21 VAL A C 14
ATOM 18412 O O . VAL A 1 21 ? 4.923 -5.603 3.640 1.00 0.00 21 VAL A O 14
ATOM 18425 N N . THR A 1 22 ? 6.426 -3.996 3.150 1.00 0.00 22 THR A N 14
ATOM 18426 C CA . THR A 1 22 ? 5.544 -2.857 3.356 1.00 0.00 22 THR A CA 14
ATOM 18427 C C . THR A 1 22 ? 5.023 -2.416 1.988 1.00 0.00 22 THR A C 14
ATOM 18428 O O . THR A 1 22 ? 5.674 -2.658 0.972 1.00 0.00 22 THR A O 14
ATOM 18439 N N . MET A 1 23 ? 3.870 -1.761 1.944 1.00 0.00 23 MET A N 14
ATOM 18440 C CA . MET A 1 23 ? 3.242 -1.256 0.733 1.00 0.00 23 MET A CA 14
ATOM 18441 C C . MET A 1 23 ? 2.658 0.119 1.044 1.00 0.00 23 MET A C 14
ATOM 18442 O O . MET A 1 23 ? 2.443 0.476 2.209 1.00 0.00 23 MET A O 14
ATOM 18456 N N . THR A 1 24 ? 2.422 0.890 -0.009 1.00 0.00 24 THR A N 14
ATOM 18457 C CA . THR A 1 24 ? 1.856 2.226 0.053 1.00 0.00 24 THR A CA 14
ATOM 18458 C C . THR A 1 24 ? 0.750 2.313 -0.992 1.00 0.00 24 THR A C 14
ATOM 18459 O O . THR A 1 24 ? 0.754 1.564 -1.976 1.00 0.00 24 THR A O 14
ATOM 18470 N N . LEU A 1 25 ? -0.220 3.194 -0.758 1.00 0.00 25 LEU A N 14
ATOM 18471 C CA . LEU A 1 25 ? -1.345 3.423 -1.646 1.00 0.00 25 LEU A CA 14
ATOM 18472 C C . LEU A 1 25 ? -1.556 4.932 -1.641 1.00 0.00 25 LEU A C 14
ATOM 18473 O O . LEU A 1 25 ? -1.963 5.482 -0.618 1.00 0.00 25 LEU A O 14
ATOM 18489 N N . GLU A 1 26 ? -1.205 5.601 -2.736 1.00 0.00 26 GLU A N 14
ATOM 18490 C CA . GLU A 1 26 ? -1.325 7.050 -2.887 1.00 0.00 26 GLU A CA 14
ATOM 18491 C C . GLU A 1 26 ? -2.638 7.377 -3.594 1.00 0.00 26 GLU A C 14
ATOM 18492 O O . GLU A 1 26 ? -2.964 6.761 -4.613 1.00 0.00 26 GLU A O 14
ATOM 18504 N N . SER A 1 27 ? -3.380 8.334 -3.041 1.00 0.00 27 SER A N 14
ATOM 18505 C CA . SER A 1 27 ? -4.676 8.796 -3.536 1.00 0.00 27 SER A CA 14
ATOM 18506 C C . SER A 1 27 ? -4.538 10.067 -4.380 1.00 0.00 27 SER A C 14
ATOM 18507 O O . SER A 1 27 ? -3.481 10.714 -4.400 1.00 0.00 27 SER A O 14
ATOM 18515 N N . LEU A 1 28 ? -5.627 10.438 -5.059 1.00 0.00 28 LEU A N 14
ATOM 18516 C CA . LEU A 1 28 ? -5.712 11.617 -5.911 1.00 0.00 28 LEU A CA 14
ATOM 18517 C C . LEU A 1 28 ? -5.824 12.886 -5.066 1.00 0.00 28 LEU A C 14
ATOM 18518 O O . LEU A 1 28 ? -5.135 13.860 -5.344 1.00 0.00 28 LEU A O 14
ATOM 18534 N N . GLU A 1 29 ? -6.687 12.900 -4.049 1.00 0.00 29 GLU A N 14
ATOM 18535 C CA . GLU A 1 29 ? -6.914 14.018 -3.129 1.00 0.00 29 GLU A CA 14
ATOM 18536 C C . GLU A 1 29 ? -7.124 13.436 -1.723 1.00 0.00 29 GLU A C 14
ATOM 18537 O O . GLU A 1 29 ? -7.407 12.237 -1.606 1.00 0.00 29 GLU A O 14
ATOM 18549 N N . GLU A 1 30 ? -7.019 14.271 -0.679 1.00 0.00 30 GLU A N 14
ATOM 18550 C CA . GLU A 1 30 ? -7.159 13.923 0.740 1.00 0.00 30 GLU A CA 14
ATOM 18551 C C . GLU A 1 30 ? -8.416 13.090 1.041 1.00 0.00 30 GLU A C 14
ATOM 18552 O O . GLU A 1 30 ? -9.445 13.221 0.373 1.00 0.00 30 GLU A O 14
ATOM 18564 N N . ILE A 1 31 ? -8.332 12.280 2.099 1.00 0.00 31 ILE A N 14
ATOM 18565 C CA . ILE A 1 31 ? -9.366 11.366 2.575 1.00 0.00 31 ILE A CA 14
ATOM 18566 C C . ILE A 1 31 ? -9.601 11.501 4.083 1.00 0.00 31 ILE A C 14
ATOM 18567 O O . ILE A 1 31 ? -8.700 11.896 4.835 1.00 0.00 31 ILE A O 14
ATOM 18583 N N . GLN A 1 32 ? -10.788 11.087 4.538 1.00 0.00 32 GLN A N 14
ATOM 18584 C CA . GLN A 1 32 ? -11.233 11.122 5.926 1.00 0.00 32 GLN A CA 14
ATOM 18585 C C . GLN A 1 32 ? -10.386 10.200 6.805 1.00 0.00 32 GLN A C 14
ATOM 18586 O O . GLN A 1 32 ? -9.580 10.673 7.609 1.00 0.00 32 GLN A O 14
ATOM 18600 N N . ASP A 1 33 ? -10.537 8.884 6.666 1.00 0.00 33 ASP A N 14
ATOM 18601 C CA . ASP A 1 33 ? -9.832 7.873 7.446 1.00 0.00 33 ASP A CA 14
ATOM 18602 C C . ASP A 1 33 ? -9.660 6.574 6.662 1.00 0.00 33 ASP A C 14
ATOM 18603 O O . ASP A 1 33 ? -10.177 6.429 5.548 1.00 0.00 33 ASP A O 14
ATOM 18612 N N . VAL A 1 34 ? -8.911 5.633 7.250 1.00 0.00 34 VAL A N 14
ATOM 18613 C CA . VAL A 1 34 ? -8.610 4.327 6.669 1.00 0.00 34 VAL A CA 14
ATOM 18614 C C . VAL A 1 34 ? -9.885 3.559 6.328 1.00 0.00 34 VAL A C 14
ATOM 18615 O O . VAL A 1 34 ? -9.881 2.726 5.430 1.00 0.00 34 VAL A O 14
ATOM 18628 N N . SER A 1 35 ? -10.993 3.851 7.006 1.00 0.00 35 SER A N 14
ATOM 18629 C CA . SER A 1 35 ? -12.290 3.228 6.822 1.00 0.00 35 SER A CA 14
ATOM 18630 C C . SER A 1 35 ? -12.785 3.394 5.374 1.00 0.00 35 SER A C 14
ATOM 18631 O O . SER A 1 35 ? -13.630 2.613 4.925 1.00 0.00 35 SER A O 14
ATOM 18639 N N . CYS A 1 36 ? -12.278 4.398 4.644 1.00 0.00 36 CYS A N 14
ATOM 18640 C CA . CYS A 1 36 ? -12.589 4.660 3.246 1.00 0.00 36 CYS A CA 14
ATOM 18641 C C . CYS A 1 36 ? -11.762 3.664 2.429 1.00 0.00 36 CYS A C 14
ATOM 18642 O O . CYS A 1 36 ? -12.338 2.839 1.718 1.00 0.00 36 CYS A O 14
ATOM 18650 N N . ALA A 1 37 ? -10.431 3.704 2.587 1.00 0.00 37 ALA A N 14
ATOM 18651 C CA . ALA A 1 37 ? -9.500 2.821 1.894 1.00 0.00 37 ALA A CA 14
ATOM 18652 C C . ALA A 1 37 ? -9.908 1.361 2.092 1.00 0.00 37 ALA A C 14
ATOM 18653 O O . ALA A 1 37 ? -9.912 0.599 1.133 1.00 0.00 37 ALA A O 14
ATOM 18660 N N . TRP A 1 38 ? -10.312 0.959 3.304 1.00 0.00 38 TRP A N 14
ATOM 18661 C CA . TRP A 1 38 ? -10.747 -0.402 3.605 1.00 0.00 38 TRP A CA 14
ATOM 18662 C C . TRP A 1 38 ? -11.857 -0.819 2.639 1.00 0.00 38 TRP A C 14
ATOM 18663 O O . TRP A 1 38 ? -11.801 -1.915 2.079 1.00 0.00 38 TRP A O 14
ATOM 18684 N N . LYS A 1 39 ? -12.874 0.030 2.451 1.00 0.00 39 LYS A N 14
ATOM 18685 C CA . LYS A 1 39 ? -14.002 -0.201 1.573 1.00 0.00 39 LYS A CA 14
ATOM 18686 C C . LYS A 1 39 ? -13.534 -0.464 0.142 1.00 0.00 39 LYS A C 14
ATOM 18687 O O . LYS A 1 39 ? -13.926 -1.460 -0.461 1.00 0.00 39 LYS A O 14
ATOM 18706 N N . GLU A 1 40 ? -12.683 0.410 -0.388 1.00 0.00 40 GLU A N 14
ATOM 18707 C CA . GLU A 1 40 ? -12.142 0.325 -1.738 1.00 0.00 40 GLU A CA 14
ATOM 18708 C C . GLU A 1 40 ? -11.237 -0.898 -1.908 1.00 0.00 40 GLU A C 14
ATOM 18709 O O . GLU A 1 40 ? -11.355 -1.629 -2.891 1.00 0.00 40 GLU A O 14
ATOM 18721 N N . LEU A 1 41 ? -10.374 -1.183 -0.934 1.00 0.00 41 LEU A N 14
ATOM 18722 C CA . LEU A 1 41 ? -9.477 -2.335 -0.958 1.00 0.00 41 LEU A CA 14
ATOM 18723 C C . LEU A 1 41 ? -10.352 -3.588 -0.994 1.00 0.00 41 LEU A C 14
ATOM 18724 O O . LEU A 1 41 ? -10.086 -4.499 -1.767 1.00 0.00 41 LEU A O 14
ATOM 18740 N N . ASN A 1 42 ? -11.434 -3.626 -0.211 1.00 0.00 42 ASN A N 14
ATOM 18741 C CA . ASN A 1 42 ? -12.366 -4.761 -0.183 1.00 0.00 42 ASN A CA 14
ATOM 18742 C C . ASN A 1 42 ? -13.101 -4.891 -1.521 1.00 0.00 42 ASN A C 14
ATOM 18743 O O . ASN A 1 42 ? -13.554 -5.977 -1.871 1.00 0.00 42 ASN A O 14
ATOM 18754 N N . ARG A 1 43 ? -13.289 -3.790 -2.254 1.00 0.00 43 ARG A N 14
ATOM 18755 C CA . ARG A 1 43 ? -13.959 -3.765 -3.550 1.00 0.00 43 ARG A CA 14
ATOM 18756 C C . ARG A 1 43 ? -13.051 -4.347 -4.623 1.00 0.00 43 ARG A C 14
ATOM 18757 O O . ARG A 1 43 ? -13.475 -5.205 -5.393 1.00 0.00 43 ARG A O 14
ATOM 18778 N N . LYS A 1 44 ? -11.812 -3.870 -4.681 1.00 0.00 44 LYS A N 14
ATOM 18779 C CA . LYS A 1 44 ? -10.822 -4.291 -5.660 1.00 0.00 44 LYS A CA 14
ATOM 18780 C C . LYS A 1 44 ? -10.190 -5.647 -5.373 1.00 0.00 44 LYS A C 14
ATOM 18781 O O . LYS A 1 44 ? -9.765 -6.311 -6.316 1.00 0.00 44 LYS A O 14
ATOM 18800 N N . LEU A 1 45 ? -10.119 -6.081 -4.119 1.00 0.00 45 LEU A N 14
ATOM 18801 C CA . LEU A 1 45 ? -9.504 -7.347 -3.734 1.00 0.00 45 LEU A CA 14
ATOM 18802 C C . LEU A 1 45 ? -10.554 -8.353 -3.286 1.00 0.00 45 LEU A C 14
ATOM 18803 O O . LEU A 1 45 ? -11.760 -8.082 -3.295 1.00 0.00 45 LEU A O 14
ATOM 18819 N N . SER A 1 46 ? -10.090 -9.553 -2.954 1.00 0.00 46 SER A N 14
ATOM 18820 C CA . SER A 1 46 ? -10.923 -10.635 -2.462 1.00 0.00 46 SER A CA 14
ATOM 18821 C C . SER A 1 46 ? -10.978 -10.487 -0.942 1.00 0.00 46 SER A C 14
ATOM 18822 O O . SER A 1 46 ? -10.053 -9.927 -0.346 1.00 0.00 46 SER A O 14
ATOM 18830 N N . SER A 1 47 ? -12.028 -10.996 -0.298 1.00 0.00 47 SER A N 14
ATOM 18831 C CA . SER A 1 47 ? -12.137 -10.912 1.151 1.00 0.00 47 SER A CA 14
ATOM 18832 C C . SER A 1 47 ? -10.966 -11.658 1.811 1.00 0.00 47 SER A C 14
ATOM 18833 O O . SER A 1 47 ? -10.467 -11.190 2.826 1.00 0.00 47 SER A O 14
ATOM 18841 N N . ASN A 1 48 ? -10.486 -12.771 1.238 1.00 0.00 48 ASN A N 14
ATOM 18842 C CA . ASN A 1 48 ? -9.359 -13.494 1.842 1.00 0.00 48 ASN A CA 14
ATOM 18843 C C . ASN A 1 48 ? -8.074 -12.683 1.670 1.00 0.00 48 ASN A C 14
ATOM 18844 O O . ASN A 1 48 ? -7.320 -12.497 2.619 1.00 0.00 48 ASN A O 14
ATOM 18855 N N . ALA A 1 49 ? -7.838 -12.154 0.466 1.00 0.00 49 ALA A N 14
ATOM 18856 C CA . ALA A 1 49 ? -6.664 -11.350 0.157 1.00 0.00 49 ALA A CA 14
ATOM 18857 C C . ALA A 1 49 ? -6.586 -10.134 1.074 1.00 0.00 49 ALA A C 14
ATOM 18858 O O . ALA A 1 49 ? -5.515 -9.825 1.596 1.00 0.00 49 ALA A O 14
ATOM 18865 N N . VAL A 1 50 ? -7.708 -9.438 1.286 1.00 0.00 50 VAL A N 14
ATOM 18866 C CA . VAL A 1 50 ? -7.713 -8.259 2.133 1.00 0.00 50 VAL A CA 14
ATOM 18867 C C . VAL A 1 50 ? -7.342 -8.634 3.585 1.00 0.00 50 VAL A C 14
ATOM 18868 O O . VAL A 1 50 ? -6.757 -7.807 4.289 1.00 0.00 50 VAL A O 14
ATOM 18881 N N . SER A 1 51 ? -7.607 -9.867 4.048 1.00 0.00 51 SER A N 14
ATOM 18882 C CA . SER A 1 51 ? -7.267 -10.318 5.398 1.00 0.00 51 SER A CA 14
ATOM 18883 C C . SER A 1 51 ? -5.744 -10.404 5.601 1.00 0.00 51 SER A C 14
ATOM 18884 O O . SER A 1 51 ? -5.277 -10.407 6.744 1.00 0.00 51 SER A O 14
ATOM 18892 N N . GLN A 1 52 ? -4.950 -10.467 4.522 1.00 0.00 52 GLN A N 14
ATOM 18893 C CA . GLN A 1 52 ? -3.492 -10.547 4.594 1.00 0.00 52 GLN A CA 14
ATOM 18894 C C . GLN A 1 52 ? -2.875 -9.210 5.027 1.00 0.00 52 GLN A C 14
ATOM 18895 O O . GLN A 1 52 ? -1.746 -9.190 5.519 1.00 0.00 52 GLN A O 14
ATOM 18909 N N . ILE A 1 53 ? -3.597 -8.102 4.843 1.00 0.00 53 ILE A N 14
ATOM 18910 C CA . ILE A 1 53 ? -3.158 -6.757 5.192 1.00 0.00 53 ILE A CA 14
ATOM 18911 C C . ILE A 1 53 ? -3.202 -6.607 6.716 1.00 0.00 53 ILE A C 14
ATOM 18912 O O . ILE A 1 53 ? -4.189 -6.996 7.352 1.00 0.00 53 ILE A O 14
ATOM 18928 N N . THR A 1 54 ? -2.169 -6.000 7.295 1.00 0.00 54 THR A N 14
ATOM 18929 C CA . THR A 1 54 ? -2.022 -5.759 8.724 1.00 0.00 54 THR A CA 14
ATOM 18930 C C . THR A 1 54 ? -1.276 -4.432 8.926 1.00 0.00 54 THR A C 14
ATOM 18931 O O . THR A 1 54 ? -0.698 -3.892 7.980 1.00 0.00 54 THR A O 14
ATOM 18942 N N . ARG A 1 55 ? -1.290 -3.898 10.154 1.00 0.00 55 ARG A N 14
ATOM 18943 C CA . ARG A 1 55 ? -0.610 -2.658 10.533 1.00 0.00 55 ARG A CA 14
ATOM 18944 C C . ARG A 1 55 ? -0.969 -1.468 9.629 1.00 0.00 55 ARG A C 14
ATOM 18945 O O . ARG A 1 55 ? -0.095 -0.703 9.219 1.00 0.00 55 ARG A O 14
ATOM 18966 N N . MET A 1 56 ? -2.247 -1.331 9.266 1.00 0.00 56 MET A N 14
ATOM 18967 C CA . MET A 1 56 ? -2.721 -0.248 8.409 1.00 0.00 56 MET A CA 14
ATOM 18968 C C . MET A 1 56 ? -2.818 1.047 9.218 1.00 0.00 56 MET A C 14
ATOM 18969 O O . MET A 1 56 ? -3.589 1.090 10.184 1.00 0.00 56 MET A O 14
ATOM 18983 N N . CYS A 1 57 ? -2.028 2.065 8.870 1.00 0.00 57 CYS A N 14
ATOM 18984 C CA . CYS A 1 57 ? -2.022 3.364 9.539 1.00 0.00 57 CYS A CA 14
ATOM 18985 C C . CYS A 1 57 ? -2.182 4.509 8.525 1.00 0.00 57 CYS A C 14
ATOM 18986 O O . CYS A 1 57 ? -2.061 4.311 7.313 1.00 0.00 57 CYS A O 14
ATOM 18994 N N . LEU A 1 58 ? -2.501 5.703 9.036 1.00 0.00 58 LEU A N 14
ATOM 18995 C CA . LEU A 1 58 ? -2.678 6.927 8.257 1.00 0.00 58 LEU A CA 14
ATOM 18996 C C . LEU A 1 58 ? -1.320 7.603 8.105 1.00 0.00 58 LEU A C 14
ATOM 18997 O O . LEU A 1 58 ? -0.508 7.582 9.036 1.00 0.00 58 LEU A O 14
ATOM 19013 N N . LEU A 1 59 ? -1.075 8.209 6.947 1.00 0.00 59 LEU A N 14
ATOM 19014 C CA . LEU A 1 59 ? 0.173 8.909 6.663 1.00 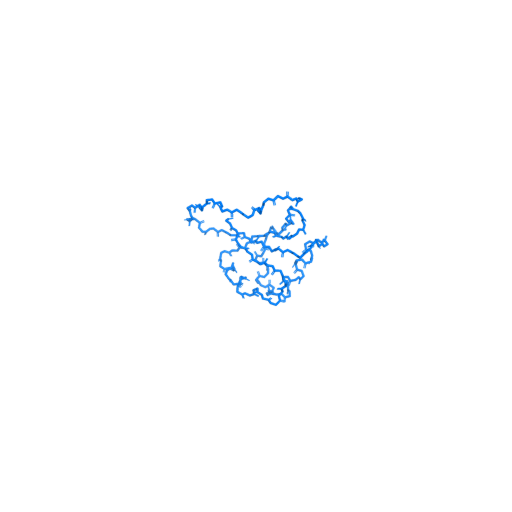0.00 59 LEU A CA 14
ATOM 19015 C C . LEU A 1 59 ? 0.065 10.399 6.976 1.00 0.00 59 LEU A C 14
ATOM 19016 O O . LEU A 1 59 ? -1.025 10.975 7.057 1.00 0.00 59 LEU A O 14
ATOM 19032 N N . LYS A 1 60 ? 1.226 11.043 7.117 1.00 0.00 60 LYS A N 14
ATOM 19033 C CA . LYS A 1 60 ? 1.324 12.475 7.371 1.00 0.00 60 LYS A CA 14
ATOM 19034 C C . LYS A 1 60 ? 0.799 13.175 6.127 1.00 0.00 60 LYS A C 14
ATOM 19035 O O . LYS A 1 60 ? 1.245 12.864 5.016 1.00 0.00 60 LYS A O 14
ATOM 19054 N N . GLY A 1 61 ? -0.129 14.108 6.295 1.00 0.00 61 GLY A N 14
ATOM 19055 C CA . GLY A 1 61 ? -0.726 14.837 5.189 1.00 0.00 61 GLY A CA 14
ATOM 19056 C C . GLY A 1 61 ? -1.914 14.099 4.583 1.00 0.00 61 GLY A C 14
ATOM 19057 O O . GLY A 1 61 ? -2.465 14.580 3.596 1.00 0.00 61 GLY A O 14
ATOM 19061 N N . ASN A 1 62 ? -2.263 12.926 5.124 1.00 0.00 62 ASN A N 14
ATOM 19062 C CA . ASN A 1 62 ? -3.353 12.013 4.784 1.00 0.00 62 ASN A CA 14
ATOM 19063 C C . ASN A 1 62 ? -3.517 11.587 3.315 1.00 0.00 62 ASN A C 14
ATOM 19064 O O . ASN A 1 62 ? -4.311 10.682 3.075 1.00 0.00 62 ASN A O 14
ATOM 19075 N N . MET A 1 63 ? -2.730 12.120 2.372 1.00 0.00 63 MET A N 14
ATOM 19076 C CA . MET A 1 63 ? -2.732 11.874 0.922 1.00 0.00 63 MET A CA 14
ATOM 19077 C C . MET A 1 63 ? -2.612 10.410 0.467 1.00 0.00 63 MET A C 14
ATOM 19078 O O . MET A 1 63 ? -2.832 10.113 -0.711 1.00 0.00 63 MET A O 14
ATOM 19092 N N . GLY A 1 64 ? -2.268 9.480 1.348 1.00 0.00 64 GLY A N 14
ATOM 19093 C CA . GLY A 1 64 ? -2.130 8.070 1.032 1.00 0.00 64 GLY A CA 14
ATOM 19094 C C . GLY A 1 64 ? -2.129 7.276 2.326 1.00 0.00 64 GLY A C 14
ATOM 19095 O O . GLY A 1 64 ? -2.180 7.855 3.414 1.00 0.00 64 GLY A O 14
ATOM 19099 N N . VAL A 1 65 ? -2.060 5.954 2.237 1.00 0.00 65 VAL A N 14
ATOM 19100 C CA . VAL A 1 65 ? -2.060 5.059 3.388 1.00 0.00 65 VAL A CA 14
ATOM 19101 C C . VAL A 1 65 ? -0.966 4.002 3.218 1.00 0.00 65 VAL A C 14
ATOM 19102 O O . VAL A 1 65 ? -0.501 3.756 2.097 1.00 0.00 65 VAL A O 14
ATOM 19115 N N . CYS A 1 66 ? -0.557 3.364 4.319 1.00 0.00 66 CYS A N 14
ATOM 19116 C CA . CYS A 1 66 ? 0.469 2.318 4.310 1.00 0.00 66 CYS A CA 14
ATOM 19117 C C . CYS A 1 66 ? 0.066 1.131 5.182 1.00 0.00 66 CYS A C 14
ATOM 19118 O O . CYS A 1 66 ? -0.752 1.286 6.098 1.00 0.00 66 CYS A O 14
ATOM 19126 N N . PHE A 1 67 ? 0.659 -0.035 4.913 1.00 0.00 67 PHE A N 14
ATOM 19127 C CA . PHE A 1 67 ? 0.443 -1.285 5.633 1.00 0.00 67 PHE A CA 14
ATOM 19128 C C . PHE A 1 67 ? 1.558 -2.287 5.304 1.00 0.00 67 PHE A C 14
ATOM 19129 O O . PHE A 1 67 ? 2.402 -2.026 4.442 1.00 0.00 67 PHE A O 14
ATOM 19146 N N . ASP A 1 68 ? 1.557 -3.436 5.986 1.00 0.00 68 ASP A N 14
ATOM 19147 C CA . ASP A 1 68 ? 2.515 -4.534 5.815 1.00 0.00 68 ASP A CA 14
ATOM 19148 C C . ASP A 1 68 ? 1.728 -5.779 5.387 1.00 0.00 68 ASP A C 14
ATOM 19149 O O . ASP A 1 68 ? 0.560 -5.938 5.755 1.00 0.00 68 ASP A O 14
ATOM 19158 N N . VAL A 1 69 ? 2.376 -6.683 4.648 1.00 0.00 69 VAL A N 14
ATOM 19159 C CA . VAL A 1 69 ? 1.829 -7.938 4.117 1.00 0.00 69 VAL A CA 14
ATOM 19160 C C . VAL A 1 69 ? 2.905 -9.024 3.973 1.00 0.00 69 VAL A C 14
ATOM 19161 O O . VAL A 1 69 ? 4.093 -8.690 3.901 1.00 0.00 69 VAL A O 14
ATOM 19174 N N . PRO A 1 70 ? 2.522 -10.315 3.909 1.00 0.00 70 PRO A N 14
ATOM 19175 C CA . PRO A 1 70 ? 3.485 -11.389 3.711 1.00 0.00 70 PRO A CA 14
ATOM 19176 C C . PRO A 1 70 ? 4.020 -11.233 2.276 1.00 0.00 70 PRO A C 14
ATOM 19177 O O . PRO A 1 70 ? 3.259 -10.926 1.351 1.00 0.00 70 PRO A O 14
ATOM 19188 N N . THR A 1 71 ? 5.316 -11.465 2.066 1.00 0.00 71 THR A N 14
ATOM 19189 C CA . THR A 1 71 ? 5.944 -11.320 0.750 1.00 0.00 71 THR A CA 14
ATOM 19190 C C . THR A 1 71 ? 5.289 -12.145 -0.363 1.00 0.00 71 THR A C 14
ATOM 19191 O O . THR A 1 71 ? 5.276 -11.728 -1.522 1.00 0.00 71 THR A O 14
ATOM 19202 N N . THR A 1 72 ? 4.704 -13.289 -0.028 1.00 0.00 72 THR A N 14
ATOM 19203 C CA . THR A 1 72 ? 4.054 -14.180 -0.969 1.00 0.00 72 THR A CA 14
ATOM 19204 C C . THR A 1 72 ? 2.806 -13.560 -1.617 1.00 0.00 72 THR A C 14
ATOM 19205 O O . THR A 1 72 ? 2.545 -13.850 -2.788 1.00 0.00 72 THR A O 14
ATOM 19216 N N . GLU A 1 73 ? 2.054 -12.698 -0.922 1.00 0.00 73 GLU A N 14
ATOM 19217 C CA . GLU A 1 73 ? 0.847 -12.100 -1.497 1.00 0.00 73 GLU A CA 14
ATOM 19218 C C . GLU A 1 73 ? 1.140 -10.832 -2.309 1.00 0.00 73 GLU A C 14
ATOM 19219 O O . GLU A 1 73 ? 0.396 -10.534 -3.239 1.00 0.00 73 GLU A O 14
ATOM 19231 N N . SER A 1 74 ? 2.226 -10.106 -2.017 1.00 0.00 74 SER A N 14
ATOM 19232 C CA . SER A 1 74 ? 2.588 -8.865 -2.696 1.00 0.00 74 SER A CA 14
ATOM 19233 C C . SER A 1 74 ? 2.605 -8.950 -4.229 1.00 0.00 74 SER A C 14
ATOM 19234 O O . SER A 1 74 ? 2.106 -8.044 -4.898 1.00 0.00 74 SER A O 14
ATOM 19242 N N . GLU A 1 75 ? 3.141 -10.021 -4.813 1.00 0.00 75 GLU A N 14
ATOM 19243 C CA . GLU A 1 75 ? 3.177 -10.188 -6.270 1.00 0.00 75 GLU A CA 14
ATOM 19244 C C . GLU A 1 75 ? 1.768 -10.350 -6.851 1.00 0.00 75 GLU A C 14
ATOM 19245 O O . GLU A 1 75 ? 1.520 -9.938 -7.988 1.00 0.00 75 GLU A O 14
ATOM 19257 N N . ARG A 1 76 ? 0.860 -10.977 -6.095 1.00 0.00 76 ARG A N 14
ATOM 19258 C CA . ARG A 1 76 ? -0.519 -11.200 -6.515 1.00 0.00 76 ARG A CA 14
ATOM 19259 C C . ARG A 1 76 ? -1.310 -9.907 -6.398 1.00 0.00 76 ARG A C 14
ATOM 19260 O O . ARG A 1 76 ? -2.076 -9.573 -7.294 1.00 0.00 76 ARG A O 14
ATOM 19281 N N . LEU A 1 77 ? -1.114 -9.183 -5.294 1.00 0.00 77 LEU A N 14
ATOM 19282 C CA . LEU A 1 77 ? -1.790 -7.928 -4.993 1.00 0.00 77 LEU A CA 14
ATOM 19283 C C . LEU A 1 77 ? -1.570 -6.942 -6.119 1.00 0.00 77 LEU A C 14
ATOM 19284 O O . LEU A 1 77 ? -2.509 -6.280 -6.546 1.00 0.00 77 LEU A O 14
ATOM 19300 N N . GLN A 1 78 ? -0.342 -6.877 -6.625 1.00 0.00 78 GLN A N 14
ATOM 19301 C CA . GLN A 1 78 ? 0.013 -5.996 -7.722 1.00 0.00 78 GLN A CA 14
ATOM 19302 C C . GLN A 1 78 ? -0.806 -6.311 -8.979 1.00 0.00 78 GLN A C 14
ATOM 19303 O O . GLN A 1 78 ? -1.071 -5.396 -9.755 1.00 0.00 78 GLN A O 14
ATOM 19317 N N . ALA A 1 79 ? -1.159 -7.581 -9.204 1.00 0.00 79 ALA A N 14
ATOM 19318 C CA . ALA A 1 79 ? -1.943 -7.999 -10.356 1.00 0.00 79 ALA A CA 14
ATOM 19319 C C . ALA A 1 79 ? -3.433 -7.741 -10.106 1.00 0.00 79 ALA A C 14
ATOM 19320 O O . ALA A 1 79 ? -4.127 -7.320 -11.030 1.00 0.00 79 ALA A O 14
ATOM 19327 N N . GLU A 1 80 ? -3.925 -7.943 -8.879 1.00 0.00 80 GLU A N 14
ATOM 19328 C CA . GLU A 1 80 ? -5.332 -7.710 -8.546 1.00 0.00 80 GLU A CA 14
ATOM 19329 C C . GLU A 1 80 ? -5.633 -6.207 -8.590 1.00 0.00 80 GLU A C 14
ATOM 19330 O O . GLU A 1 80 ? -6.759 -5.801 -8.894 1.00 0.00 80 GLU A O 14
ATOM 19342 N N . TRP A 1 81 ? -4.629 -5.374 -8.295 1.00 0.00 81 TRP A N 14
ATOM 19343 C CA . TRP A 1 81 ? -4.772 -3.931 -8.308 1.00 0.00 81 TRP A CA 14
ATOM 19344 C C . TRP A 1 81 ? -4.911 -3.460 -9.754 1.00 0.00 81 TRP A C 14
ATOM 19345 O O . TRP A 1 81 ? -3.958 -3.495 -10.532 1.00 0.00 81 TRP A O 14
ATOM 19366 N N . HIS A 1 82 ? -6.127 -3.086 -10.132 1.00 0.00 82 HIS A N 14
ATOM 19367 C CA . HIS A 1 82 ? -6.546 -2.586 -11.432 1.00 0.00 82 HIS A CA 14
ATOM 19368 C C . HIS A 1 82 ? -7.896 -1.879 -11.234 1.00 0.00 82 HIS A C 14
ATOM 19369 O O . HIS A 1 82 ? -8.626 -2.219 -10.296 1.00 0.00 82 HIS A O 14
ATOM 19383 N N . ASP A 1 83 ? -8.283 -0.996 -12.153 1.00 0.00 83 ASP A N 14
ATOM 19384 C CA . ASP A 1 83 ? -9.533 -0.226 -12.143 1.00 0.00 83 ASP A CA 14
ATOM 19385 C C . ASP A 1 83 ? -9.733 0.559 -10.836 1.00 0.00 83 ASP A C 14
ATOM 19386 O O . ASP A 1 83 ? -10.734 0.378 -10.143 1.00 0.00 83 ASP A O 14
ATOM 19395 N N . SER A 1 84 ? -8.741 1.372 -10.456 1.00 0.00 84 SER A N 14
ATOM 19396 C CA . SER A 1 84 ? -8.724 2.224 -9.279 1.00 0.00 84 SER A CA 14
ATOM 19397 C C . SER A 1 84 ? -7.828 3.417 -9.619 1.00 0.00 84 SER A C 14
ATOM 19398 O O . SER A 1 84 ? -6.814 3.237 -10.297 1.00 0.00 84 SER A O 14
ATOM 19406 N N . ASP A 1 85 ? -8.128 4.606 -9.104 1.00 0.00 85 ASP A N 14
ATOM 19407 C CA . ASP A 1 85 ? -7.333 5.816 -9.359 1.00 0.00 85 ASP A CA 14
ATOM 19408 C C . ASP A 1 85 ? -5.993 5.811 -8.608 1.00 0.00 85 ASP A C 14
ATOM 19409 O O . ASP A 1 85 ? -5.059 6.521 -8.973 1.00 0.00 85 ASP A O 14
ATOM 19418 N N . TRP A 1 86 ? -5.922 5.032 -7.532 1.00 0.00 86 TRP A N 14
ATOM 19419 C CA . TRP A 1 86 ? -4.782 4.955 -6.627 1.00 0.00 86 TRP A CA 14
ATOM 19420 C C . TRP A 1 86 ? -3.542 4.223 -7.143 1.00 0.00 86 TRP A C 14
ATOM 19421 O O . TRP A 1 86 ? -3.639 3.195 -7.829 1.00 0.00 86 TRP A O 14
ATOM 19442 N N . ILE A 1 87 ? -2.370 4.741 -6.761 1.00 0.00 87 ILE A N 14
ATOM 19443 C CA . ILE A 1 87 ? -1.076 4.189 -7.134 1.00 0.00 87 ILE A CA 14
ATOM 19444 C C . ILE A 1 87 ? -0.627 3.229 -6.033 1.00 0.00 87 ILE A C 14
ATOM 19445 O O . ILE A 1 87 ? -0.587 3.613 -4.864 1.00 0.00 87 ILE A O 14
ATOM 19461 N N . LEU A 1 88 ? -0.236 2.013 -6.415 1.00 0.00 88 LEU A N 14
ATOM 19462 C CA . LEU A 1 88 ? 0.250 0.953 -5.540 1.00 0.00 88 LEU A CA 14
ATOM 19463 C C . LEU A 1 88 ? 1.749 0.801 -5.789 1.00 0.00 88 LEU A C 14
ATOM 19464 O O . LEU A 1 88 ? 2.158 0.427 -6.897 1.00 0.00 88 LEU A O 14
ATOM 19480 N N . SER A 1 89 ? 2.568 1.085 -4.779 1.00 0.00 89 SER A N 14
ATOM 19481 C CA . SER A 1 89 ? 4.023 0.995 -4.851 1.00 0.00 89 SER A CA 14
ATOM 19482 C C . SER A 1 89 ? 4.581 0.372 -3.570 1.00 0.00 89 SER A C 14
ATOM 19483 O O . SER A 1 89 ? 3.964 0.475 -2.501 1.00 0.00 89 SER A O 14
ATOM 19491 N N . VAL A 1 90 ? 5.758 -0.250 -3.691 1.00 0.00 90 VAL A N 14
ATOM 19492 C CA . VAL A 1 90 ? 6.470 -0.942 -2.628 1.00 0.00 90 VAL A CA 14
ATOM 19493 C C . VAL A 1 90 ? 7.755 -0.198 -2.222 1.00 0.00 90 VAL A C 14
ATOM 19494 O O . VAL A 1 90 ? 8.719 -0.168 -2.997 1.00 0.00 90 VAL A O 14
ATOM 19507 N N . PRO A 1 91 ? 7.780 0.440 -1.040 1.00 0.00 91 PRO A N 14
ATOM 19508 C CA . PRO A 1 91 ? 8.937 1.150 -0.510 1.00 0.00 91 PRO A CA 14
ATOM 19509 C C . PRO A 1 91 ? 9.872 0.123 0.163 1.00 0.00 91 PRO A C 14
ATOM 19510 O O . PRO A 1 91 ? 9.874 -1.059 -0.193 1.00 0.00 91 PRO A O 14
ATOM 19521 N N . ALA A 1 92 ? 10.654 0.587 1.144 1.00 0.00 92 ALA A N 14
ATOM 19522 C CA . ALA A 1 92 ? 11.588 -0.180 1.962 1.00 0.00 92 ALA A CA 14
ATOM 19523 C C . ALA A 1 92 ? 12.450 -1.150 1.163 1.00 0.00 92 ALA A C 14
ATOM 19524 O O . ALA A 1 92 ? 13.050 -0.735 0.149 1.00 0.00 92 ALA A O 14
ATOM 19531 N N . GLY A 1 1 ? 16.528 34.206 0.887 1.00 0.00 1 GLY A N 15
ATOM 19532 C CA . GLY A 1 1 ? 16.735 32.882 0.290 1.00 0.00 1 GLY A CA 15
ATOM 19533 C C . GLY A 1 1 ? 17.444 31.985 1.280 1.00 0.00 1 GLY A C 15
ATOM 19534 O O . GLY A 1 1 ? 18.233 32.484 2.079 1.00 0.00 1 GLY A O 15
ATOM 19538 N N . SER A 1 2 ? 17.159 30.688 1.248 1.00 0.00 2 SER A N 15
ATOM 19539 C CA . SER A 1 2 ? 17.751 29.676 2.113 1.00 0.00 2 SER A CA 15
ATOM 19540 C C . SER A 1 2 ? 17.654 28.329 1.385 1.00 0.00 2 SER A C 15
ATOM 19541 O O . SER A 1 2 ? 16.931 28.224 0.387 1.00 0.00 2 SER A O 15
ATOM 19549 N N . SER A 1 3 ? 18.386 27.309 1.835 1.00 0.00 3 SER A N 15
ATOM 19550 C CA . SER A 1 3 ? 18.364 25.991 1.219 1.00 0.00 3 SER A CA 15
ATOM 19551 C C . SER A 1 3 ? 18.479 24.938 2.311 1.00 0.00 3 SER A C 15
ATOM 19552 O O . SER A 1 3 ? 19.164 25.157 3.312 1.00 0.00 3 SER A O 15
ATOM 19560 N N . GLY A 1 4 ? 17.816 23.806 2.095 1.00 0.00 4 GLY A N 15
ATOM 19561 C CA . GLY A 1 4 ? 17.794 22.660 2.982 1.00 0.00 4 GLY A CA 15
ATOM 19562 C C . GLY A 1 4 ? 17.953 21.397 2.144 1.00 0.00 4 GLY A C 15
ATOM 19563 O O . GLY A 1 4 ? 17.873 21.466 0.911 1.00 0.00 4 GLY A O 15
ATOM 19567 N N . SER A 1 5 ? 18.206 20.253 2.780 1.00 0.00 5 SER A N 15
ATOM 19568 C CA . SER A 1 5 ? 18.372 18.965 2.114 1.00 0.00 5 SER A CA 15
ATOM 19569 C C . SER A 1 5 ? 17.047 18.624 1.428 1.00 0.00 5 SER A C 15
ATOM 19570 O O . SER A 1 5 ? 16.108 18.179 2.094 1.00 0.00 5 SER A O 15
ATOM 19578 N N . SER A 1 6 ? 16.948 18.876 0.122 1.00 0.00 6 SER A N 15
ATOM 19579 C CA . SER A 1 6 ? 15.748 18.631 -0.658 1.00 0.00 6 SER A CA 15
ATOM 19580 C C . SER A 1 6 ? 16.132 18.072 -2.030 1.00 0.00 6 SER A C 15
ATOM 19581 O O . SER A 1 6 ? 16.128 18.775 -3.046 1.00 0.00 6 SER A O 15
ATOM 19589 N N . GLY A 1 7 ? 16.487 16.791 -2.034 1.00 0.00 7 GLY A N 15
ATOM 19590 C CA . GLY A 1 7 ? 16.893 15.994 -3.180 1.00 0.00 7 GLY A CA 15
ATOM 19591 C C . GLY A 1 7 ? 17.027 14.533 -2.761 1.00 0.00 7 GLY A C 15
ATOM 19592 O O . GLY A 1 7 ? 16.888 14.216 -1.570 1.00 0.00 7 GLY A O 15
ATOM 19596 N N . PHE A 1 8 ? 17.254 13.626 -3.710 1.00 0.00 8 PHE A N 15
ATOM 19597 C CA . PHE A 1 8 ? 17.408 12.205 -3.429 1.00 0.00 8 PHE A CA 15
ATOM 19598 C C . PHE A 1 8 ? 18.608 11.658 -4.189 1.00 0.00 8 PHE A C 15
ATOM 19599 O O . PHE A 1 8 ? 18.832 11.954 -5.367 1.00 0.00 8 PHE A O 15
ATOM 19616 N N . GLU A 1 9 ? 19.407 10.861 -3.494 1.00 0.00 9 GLU A N 15
ATOM 19617 C CA . GLU A 1 9 ? 20.618 10.222 -3.983 1.00 0.00 9 GLU A CA 15
ATOM 19618 C C . GLU A 1 9 ? 20.610 8.776 -3.483 1.00 0.00 9 GLU A C 15
ATOM 19619 O O . GLU A 1 9 ? 19.858 8.467 -2.553 1.00 0.00 9 GLU A O 15
ATOM 19631 N N . PRO A 1 10 ? 21.386 7.867 -4.095 1.00 0.00 10 PRO A N 15
ATOM 19632 C CA . PRO A 1 10 ? 21.432 6.473 -3.663 1.00 0.00 10 PRO A CA 15
ATOM 19633 C C . PRO A 1 10 ? 21.950 6.410 -2.229 1.00 0.00 10 PRO A C 15
ATOM 19634 O O . PRO A 1 10 ? 22.778 7.235 -1.837 1.00 0.00 10 PRO A O 15
ATOM 19645 N N . ARG A 1 11 ? 21.476 5.463 -1.422 1.00 0.00 11 ARG A N 15
ATOM 19646 C CA . ARG A 1 11 ? 21.921 5.349 -0.043 1.00 0.00 11 ARG A CA 15
ATOM 19647 C C . ARG A 1 11 ? 21.690 3.910 0.391 1.00 0.00 11 ARG A C 15
ATOM 19648 O O . ARG A 1 11 ? 20.638 3.602 0.951 1.00 0.00 11 ARG A O 15
ATOM 19669 N N . SER A 1 12 ? 22.643 3.027 0.087 1.00 0.00 12 SER A N 15
ATOM 19670 C CA . SER A 1 12 ? 22.559 1.618 0.443 1.00 0.00 12 SER A CA 15
ATOM 19671 C C . SER A 1 12 ? 22.527 1.552 1.973 1.00 0.00 12 SER A C 15
ATOM 19672 O O . SER A 1 12 ? 23.535 1.853 2.625 1.00 0.00 12 SER A O 15
ATOM 19680 N N . LEU A 1 13 ? 21.361 1.240 2.542 1.00 0.00 13 LEU A N 15
ATOM 19681 C CA . LEU A 1 13 ? 21.097 1.129 3.972 1.00 0.00 13 LEU A CA 15
ATOM 19682 C C . LEU A 1 13 ? 20.302 -0.152 4.219 1.00 0.00 13 LEU A C 15
ATOM 19683 O O . LEU A 1 13 ? 19.707 -0.715 3.297 1.00 0.00 13 LEU A O 15
ATOM 19699 N N . ILE A 1 14 ? 20.278 -0.624 5.464 1.00 0.00 14 ILE A N 15
ATOM 19700 C CA . ILE A 1 14 ? 19.586 -1.847 5.830 1.00 0.00 14 ILE A CA 15
ATOM 19701 C C . ILE A 1 14 ? 18.088 -1.557 5.959 1.00 0.00 14 ILE A C 15
ATOM 19702 O O . ILE A 1 14 ? 17.614 -1.139 7.018 1.00 0.00 14 ILE A O 15
ATOM 19718 N N . THR A 1 15 ? 17.334 -1.801 4.887 1.00 0.00 15 THR A N 15
ATOM 19719 C CA . THR A 1 15 ? 15.885 -1.611 4.840 1.00 0.00 15 THR A CA 15
ATOM 19720 C C . THR A 1 15 ? 15.160 -2.965 4.832 1.00 0.00 15 THR A C 15
ATOM 19721 O O . THR A 1 15 ? 13.932 -3.010 4.876 1.00 0.00 15 THR A O 15
ATOM 19732 N N . SER A 1 16 ? 15.890 -4.083 4.767 1.00 0.00 16 SER A N 15
ATOM 19733 C CA . SER A 1 16 ? 15.340 -5.430 4.742 1.00 0.00 16 SER A CA 15
ATOM 19734 C C . SER A 1 16 ? 14.578 -5.751 6.033 1.00 0.00 16 SER A C 15
ATOM 19735 O O . SER A 1 16 ? 15.006 -5.354 7.120 1.00 0.00 16 SER A O 15
ATOM 19743 N N . ASP A 1 17 ? 13.513 -6.544 5.928 1.00 0.00 17 ASP A N 15
ATOM 19744 C CA . ASP A 1 17 ? 12.647 -6.991 7.027 1.00 0.00 17 ASP A CA 15
ATOM 19745 C C . ASP A 1 17 ? 12.653 -8.518 7.133 1.00 0.00 17 ASP A C 15
ATOM 19746 O O . ASP A 1 17 ? 12.289 -9.061 8.178 1.00 0.00 17 ASP A O 15
ATOM 19755 N N . LYS A 1 18 ? 13.089 -9.209 6.070 1.00 0.00 18 LYS A N 15
ATOM 19756 C CA . LYS A 1 18 ? 13.220 -10.663 5.916 1.00 0.00 18 LYS A CA 15
ATOM 19757 C C . LYS A 1 18 ? 12.024 -11.505 6.382 1.00 0.00 18 LYS A C 15
ATOM 19758 O O . LYS A 1 18 ? 12.206 -12.682 6.704 1.00 0.00 18 LYS A O 15
ATOM 19777 N N . GLY A 1 19 ? 10.813 -10.958 6.415 1.00 0.00 19 GLY A N 15
ATOM 19778 C CA . GLY A 1 19 ? 9.617 -11.684 6.830 1.00 0.00 19 GLY A CA 15
ATOM 19779 C C . GLY A 1 19 ? 8.436 -11.230 5.991 1.00 0.00 19 GLY A C 15
ATOM 19780 O O . GLY A 1 19 ? 7.833 -12.020 5.260 1.00 0.00 19 GLY A O 15
ATOM 19784 N N . PHE A 1 20 ? 8.139 -9.940 6.066 1.00 0.00 20 PHE A N 15
ATOM 19785 C CA . PHE A 1 20 ? 7.054 -9.265 5.376 1.00 0.00 20 PHE A CA 15
ATOM 19786 C C . PHE A 1 20 ? 7.611 -8.140 4.512 1.00 0.00 20 PHE A C 15
ATOM 19787 O O . PHE A 1 20 ? 8.827 -7.936 4.460 1.00 0.00 20 PHE A O 15
ATOM 19804 N N . VAL A 1 21 ? 6.736 -7.464 3.775 1.00 0.00 21 VAL A N 15
ATOM 19805 C CA . VAL A 1 21 ? 7.056 -6.343 2.918 1.00 0.00 21 VAL A CA 15
ATOM 19806 C C . VAL A 1 21 ? 5.997 -5.274 3.186 1.00 0.00 21 VAL A C 15
ATOM 19807 O O . VAL A 1 21 ? 4.790 -5.542 3.166 1.00 0.00 21 VAL A O 15
ATOM 19820 N N . THR A 1 22 ? 6.460 -4.071 3.505 1.00 0.00 22 THR A N 15
ATOM 19821 C CA . THR A 1 22 ? 5.588 -2.945 3.763 1.00 0.00 22 THR A CA 15
ATOM 19822 C C . THR A 1 22 ? 5.175 -2.398 2.388 1.00 0.00 22 THR A C 15
ATOM 19823 O O . THR A 1 22 ? 5.974 -2.370 1.445 1.00 0.00 22 THR A O 15
ATOM 19834 N N . MET A 1 23 ? 3.912 -2.008 2.263 1.00 0.00 23 MET A N 15
ATOM 19835 C CA . MET A 1 23 ? 3.288 -1.479 1.060 1.00 0.00 23 MET A CA 15
ATOM 19836 C C . MET A 1 23 ? 2.773 -0.071 1.314 1.00 0.00 23 MET A C 15
ATOM 19837 O O . MET A 1 23 ? 2.495 0.304 2.459 1.00 0.00 23 MET A O 15
ATOM 19851 N N . THR A 1 24 ? 2.569 0.674 0.230 1.00 0.00 24 THR A N 15
ATOM 19852 C CA . THR A 1 24 ? 2.076 2.039 0.266 1.00 0.00 24 THR A CA 15
ATOM 19853 C C . THR A 1 24 ? 1.013 2.186 -0.826 1.00 0.00 24 THR A C 15
ATOM 19854 O O . THR A 1 24 ? 1.150 1.626 -1.917 1.00 0.00 24 THR A O 15
ATOM 19865 N N . LEU A 1 25 ? -0.060 2.920 -0.533 1.00 0.00 25 LEU A N 15
ATOM 19866 C CA . LEU A 1 25 ? -1.159 3.192 -1.449 1.00 0.00 25 LEU A CA 15
ATOM 19867 C C . LEU A 1 25 ? -1.428 4.682 -1.306 1.00 0.00 25 LEU A C 15
ATOM 19868 O O . LEU A 1 25 ? -1.756 5.118 -0.204 1.00 0.00 25 LEU A O 15
ATOM 19884 N N . GLU A 1 26 ? -1.266 5.453 -2.377 1.00 0.00 26 GLU A N 15
ATOM 19885 C CA . GLU A 1 26 ? -1.456 6.900 -2.378 1.00 0.00 26 GLU A CA 15
ATOM 19886 C C . GLU A 1 26 ? -2.670 7.258 -3.241 1.00 0.00 26 GLU A C 15
ATOM 19887 O O . GLU A 1 26 ? -2.801 6.804 -4.381 1.00 0.00 26 GLU A O 15
ATOM 19899 N N . SER A 1 27 ? -3.598 8.001 -2.639 1.00 0.00 27 SER A N 15
ATOM 19900 C CA . SER A 1 27 ? -4.856 8.477 -3.207 1.00 0.00 27 SER A CA 15
ATOM 19901 C C . SER A 1 27 ? -4.671 9.761 -4.028 1.00 0.00 27 SER A C 15
ATOM 19902 O O . SER A 1 27 ? -3.589 10.365 -4.042 1.00 0.00 27 SER A O 15
ATOM 19910 N N . LEU A 1 28 ? -5.749 10.221 -4.671 1.00 0.00 28 LEU A N 15
ATOM 19911 C CA . LEU A 1 28 ? -5.750 11.434 -5.486 1.00 0.00 28 LEU A CA 15
ATOM 19912 C C . LEU A 1 28 ? -5.935 12.696 -4.638 1.00 0.00 28 LEU A C 15
ATOM 19913 O O . LEU A 1 28 ? -5.329 13.717 -4.957 1.00 0.00 28 LEU A O 15
ATOM 19929 N N . GLU A 1 29 ? -6.761 12.660 -3.589 1.00 0.00 29 GLU A N 15
ATOM 19930 C CA . GLU A 1 29 ? -7.013 13.793 -2.695 1.00 0.00 29 GLU A CA 15
ATOM 19931 C C . GLU A 1 29 ? -7.199 13.282 -1.266 1.00 0.00 29 GLU A C 15
ATOM 19932 O O . GLU A 1 29 ? -7.389 12.082 -1.058 1.00 0.00 29 GLU A O 15
ATOM 19944 N N . GLU A 1 30 ? -7.134 14.204 -0.306 1.00 0.00 30 GLU A N 15
ATOM 19945 C CA . GLU A 1 30 ? -7.243 14.039 1.143 1.00 0.00 30 GLU A CA 15
ATOM 19946 C C . GLU A 1 30 ? -8.523 13.325 1.596 1.00 0.00 30 GLU A C 15
ATOM 19947 O O . GLU A 1 30 ? -9.614 13.908 1.604 1.00 0.00 30 GLU A O 15
ATOM 19959 N N . ILE A 1 31 ? -8.392 12.050 1.956 1.00 0.00 31 ILE A N 15
ATOM 19960 C CA . ILE A 1 31 ? -9.473 11.200 2.437 1.00 0.00 31 ILE A CA 15
ATOM 19961 C C . ILE A 1 31 ? -9.819 11.565 3.888 1.00 0.00 31 ILE A C 15
ATOM 19962 O O . ILE A 1 31 ? -9.139 12.365 4.537 1.00 0.00 31 ILE A O 15
ATOM 19978 N N . GLN A 1 32 ? -10.901 10.985 4.402 1.00 0.00 32 GLN A N 15
ATOM 19979 C CA . GLN A 1 32 ? -11.385 11.213 5.754 1.00 0.00 32 GLN A CA 15
ATOM 19980 C C . GLN A 1 32 ? -10.569 10.405 6.771 1.00 0.00 32 GLN A C 15
ATOM 19981 O O . GLN A 1 32 ? -10.023 10.984 7.709 1.00 0.00 32 GLN A O 15
ATOM 19995 N N . ASP A 1 33 ? -10.505 9.082 6.629 1.00 0.00 33 ASP A N 15
ATOM 19996 C CA . ASP A 1 33 ? -9.775 8.166 7.515 1.00 0.00 33 ASP A CA 15
ATOM 19997 C C . ASP A 1 33 ? -9.549 6.861 6.734 1.00 0.00 33 ASP A C 15
ATOM 19998 O O . ASP A 1 33 ? -10.044 6.727 5.604 1.00 0.00 33 ASP A O 15
ATOM 20007 N N . VAL A 1 34 ? -8.841 5.882 7.303 1.00 0.00 34 VAL A N 15
ATOM 20008 C CA . VAL A 1 34 ? -8.549 4.578 6.693 1.00 0.00 34 VAL A CA 15
ATOM 20009 C C . VAL A 1 34 ? -9.824 3.878 6.206 1.00 0.00 34 VAL A C 15
ATOM 20010 O O . VAL A 1 34 ? -9.784 3.110 5.246 1.00 0.00 34 VAL A O 15
ATOM 20023 N N . SER A 1 35 ? -10.967 4.191 6.822 1.00 0.00 35 SER A N 15
ATOM 20024 C CA . SER A 1 35 ? -12.296 3.677 6.528 1.00 0.00 35 SER A CA 15
ATOM 20025 C C . SER A 1 35 ? -12.666 3.889 5.048 1.00 0.00 35 SER A C 15
ATOM 20026 O O . SER A 1 35 ? -13.562 3.217 4.527 1.00 0.00 35 SER A O 15
ATOM 20034 N N . CYS A 1 36 ? -12.019 4.848 4.372 1.00 0.00 36 CYS A N 15
ATOM 20035 C CA . CYS A 1 36 ? -12.223 5.157 2.965 1.00 0.00 36 CYS A CA 15
ATOM 20036 C C . CYS A 1 36 ? -11.567 4.044 2.151 1.00 0.00 36 CYS A C 15
ATOM 20037 O O . CYS A 1 36 ? -12.251 3.302 1.445 1.00 0.00 36 CYS A O 15
ATOM 20045 N N . ALA A 1 37 ? -10.244 3.927 2.297 1.00 0.00 37 ALA A N 15
ATOM 20046 C CA . ALA A 1 37 ? -9.410 2.953 1.618 1.00 0.00 37 ALA A CA 15
ATOM 20047 C C . ALA A 1 37 ? -9.937 1.536 1.800 1.00 0.00 37 ALA A C 15
ATOM 20048 O O . ALA A 1 37 ? -10.119 0.823 0.814 1.00 0.00 37 ALA A O 15
ATOM 20055 N N . TRP A 1 38 ? -10.241 1.136 3.041 1.00 0.00 38 TRP A N 15
ATOM 20056 C CA . TRP A 1 38 ? -10.740 -0.201 3.340 1.00 0.00 38 TRP A CA 15
ATOM 20057 C C . TRP A 1 38 ? -11.896 -0.633 2.436 1.00 0.00 38 TRP A C 15
ATOM 20058 O O . TRP A 1 38 ? -11.941 -1.804 2.057 1.00 0.00 38 TRP A O 15
ATOM 20079 N N . LYS A 1 39 ? -12.832 0.260 2.087 1.00 0.00 39 LYS A N 15
ATOM 20080 C CA . LYS A 1 39 ? -13.946 -0.117 1.217 1.00 0.00 39 LYS A CA 15
ATOM 20081 C C . LYS A 1 39 ? -13.456 -0.360 -0.204 1.00 0.00 39 LYS A C 15
ATOM 20082 O O . LYS A 1 39 ? -13.817 -1.377 -0.787 1.00 0.00 39 LYS A O 15
ATOM 20101 N N . GLU A 1 40 ? -12.653 0.541 -0.776 1.00 0.00 40 GLU A N 15
ATOM 20102 C CA . GLU A 1 40 ? -12.139 0.378 -2.139 1.00 0.00 40 GLU A CA 15
ATOM 20103 C C . GLU A 1 40 ? -11.333 -0.920 -2.231 1.00 0.00 40 GLU A C 15
ATOM 20104 O O . GLU A 1 40 ? -11.529 -1.728 -3.138 1.00 0.00 40 GLU A O 15
ATOM 20116 N N . LEU A 1 41 ? -10.457 -1.149 -1.254 1.00 0.00 41 LEU A N 15
ATOM 20117 C CA . LEU A 1 41 ? -9.614 -2.332 -1.174 1.00 0.00 41 LEU A CA 15
ATOM 20118 C C . LEU A 1 41 ? -10.490 -3.571 -1.114 1.00 0.00 41 LEU A C 15
ATOM 20119 O O . LEU A 1 41 ? -10.242 -4.537 -1.829 1.00 0.00 41 LEU A O 15
ATOM 20135 N N . ASN A 1 42 ? -11.564 -3.541 -0.324 1.00 0.00 42 ASN A N 15
ATOM 20136 C CA . ASN A 1 42 ? -12.483 -4.670 -0.210 1.00 0.00 42 ASN A CA 15
ATOM 20137 C C . ASN A 1 42 ? -13.262 -4.929 -1.502 1.00 0.00 42 ASN A C 15
ATOM 20138 O O . ASN A 1 42 ? -13.951 -5.950 -1.577 1.00 0.00 42 ASN A O 15
ATOM 20149 N N . ARG A 1 43 ? -13.252 -4.016 -2.480 1.00 0.00 43 ARG A N 15
ATOM 20150 C CA . ARG A 1 43 ? -13.938 -4.186 -3.756 1.00 0.00 43 ARG A CA 15
ATOM 20151 C C . ARG A 1 43 ? -12.967 -4.826 -4.735 1.00 0.00 43 ARG A C 15
ATOM 20152 O O . ARG A 1 43 ? -13.314 -5.814 -5.375 1.00 0.00 43 ARG A O 15
ATOM 20173 N N . LYS A 1 44 ? -11.767 -4.251 -4.838 1.00 0.00 44 LYS A N 15
ATOM 20174 C CA . LYS A 1 44 ? -10.708 -4.695 -5.734 1.00 0.00 44 LYS A CA 15
ATOM 20175 C C . LYS A 1 44 ? -10.001 -5.979 -5.300 1.00 0.00 44 LYS A C 15
ATOM 20176 O O . LYS A 1 44 ? -9.403 -6.635 -6.147 1.00 0.00 44 LYS A O 15
ATOM 20195 N N . LEU A 1 45 ? -10.045 -6.344 -4.018 1.00 0.00 45 LEU A N 15
ATOM 20196 C CA . LEU A 1 45 ? -9.385 -7.533 -3.483 1.00 0.00 45 LEU A CA 15
ATOM 20197 C C . LEU A 1 45 ? -10.423 -8.475 -2.889 1.00 0.00 45 LEU A C 15
ATOM 20198 O O . LEU A 1 45 ? -11.546 -8.066 -2.566 1.00 0.00 45 LEU A O 15
ATOM 20214 N N . SER A 1 46 ? -10.061 -9.751 -2.750 1.00 0.00 46 SER A N 15
ATOM 20215 C CA . SER A 1 46 ? -10.945 -10.766 -2.183 1.00 0.00 46 SER A CA 15
ATOM 20216 C C . SER A 1 46 ? -11.014 -10.562 -0.668 1.00 0.00 46 SER A C 15
ATOM 20217 O O . SER A 1 46 ? -10.036 -10.093 -0.089 1.00 0.00 46 SER A O 15
ATOM 20225 N N . SER A 1 47 ? -12.106 -10.938 0.005 1.00 0.00 47 SER A N 15
ATOM 20226 C CA . SER A 1 47 ? -12.187 -10.759 1.456 1.00 0.00 47 SER A CA 15
ATOM 20227 C C . SER A 1 47 ? -11.105 -11.562 2.192 1.00 0.00 47 SER A C 15
ATOM 20228 O O . SER A 1 47 ? -10.599 -11.101 3.212 1.00 0.00 47 SER A O 15
ATOM 20236 N N . ASN A 1 48 ? -10.736 -12.747 1.697 1.00 0.00 48 ASN A N 15
ATOM 20237 C CA . ASN A 1 48 ? -9.695 -13.538 2.344 1.00 0.00 48 ASN A CA 15
ATOM 20238 C C . ASN A 1 48 ? -8.324 -12.934 2.021 1.00 0.00 48 ASN A C 15
ATOM 20239 O O . ASN A 1 48 ? -7.487 -12.813 2.911 1.00 0.00 48 ASN A O 15
ATOM 20250 N N . ALA A 1 49 ? -8.096 -12.505 0.769 1.00 0.00 49 ALA A N 15
ATOM 20251 C CA . ALA A 1 49 ? -6.824 -11.901 0.382 1.00 0.00 49 ALA A CA 15
ATOM 20252 C C . ALA A 1 49 ? -6.605 -10.606 1.157 1.00 0.00 49 ALA A C 15
ATOM 20253 O O . ALA A 1 49 ? -5.531 -10.425 1.720 1.00 0.00 49 ALA A O 15
ATOM 20260 N N . VAL A 1 50 ? -7.601 -9.712 1.224 1.00 0.00 50 VAL A N 15
ATOM 20261 C CA . VAL A 1 50 ? -7.500 -8.433 1.932 1.00 0.00 50 VAL A CA 15
ATOM 20262 C C . VAL A 1 50 ? -7.212 -8.657 3.429 1.00 0.00 50 VAL A C 15
ATOM 20263 O O . VAL A 1 50 ? -6.737 -7.756 4.123 1.00 0.00 50 VAL A O 15
ATOM 20276 N N . SER A 1 51 ? -7.498 -9.850 3.961 1.00 0.00 51 SER A N 15
ATOM 20277 C CA . SER A 1 51 ? -7.231 -10.195 5.349 1.00 0.00 51 SER A CA 15
ATOM 20278 C C . SER A 1 51 ? -5.721 -10.338 5.589 1.00 0.00 51 SER A C 15
ATOM 20279 O O . SER A 1 51 ? -5.290 -10.292 6.745 1.00 0.00 51 SER A O 15
ATOM 20287 N N . GLN A 1 52 ? -4.895 -10.479 4.544 1.00 0.00 52 GLN A N 15
ATOM 20288 C CA . GLN A 1 52 ? -3.445 -10.582 4.678 1.00 0.00 52 GLN A CA 15
ATOM 20289 C C . GLN A 1 52 ? -2.832 -9.231 5.056 1.00 0.00 52 GLN A C 15
ATOM 20290 O O . GLN A 1 52 ? -1.674 -9.196 5.456 1.00 0.00 52 GLN A O 15
ATOM 20304 N N . ILE A 1 53 ? -3.559 -8.121 4.931 1.00 0.00 53 ILE A N 15
ATOM 20305 C CA . ILE A 1 53 ? -3.076 -6.790 5.271 1.00 0.00 53 ILE A CA 15
ATOM 20306 C C . ILE A 1 53 ? -3.141 -6.604 6.788 1.00 0.00 53 ILE A C 15
ATOM 20307 O O . ILE A 1 53 ? -4.108 -7.024 7.436 1.00 0.00 53 ILE A O 15
ATOM 20323 N N . THR A 1 54 ? -2.127 -5.952 7.356 1.00 0.00 54 THR A N 15
ATOM 20324 C CA . THR A 1 54 ? -2.040 -5.650 8.777 1.00 0.00 54 THR A CA 15
ATOM 20325 C C . THR A 1 54 ? -1.413 -4.268 8.943 1.00 0.00 54 THR A C 15
ATOM 20326 O O . THR A 1 54 ? -0.806 -3.727 8.013 1.00 0.00 54 THR A O 15
ATOM 20337 N N . ARG A 1 55 ? -1.545 -3.724 10.152 1.00 0.00 55 ARG A N 15
ATOM 20338 C CA . ARG A 1 55 ? -1.042 -2.427 10.591 1.00 0.00 55 ARG A CA 15
ATOM 20339 C C . ARG A 1 55 ? -1.289 -1.308 9.568 1.00 0.00 55 ARG A C 15
ATOM 20340 O O . ARG A 1 55 ? -0.338 -0.665 9.116 1.00 0.00 55 ARG A O 15
ATOM 20361 N N . MET A 1 56 ? -2.541 -1.089 9.148 1.00 0.00 56 MET A N 15
ATOM 20362 C CA . MET A 1 56 ? -2.827 -0.022 8.189 1.00 0.00 56 MET A CA 15
ATOM 20363 C C . MET A 1 56 ? -2.917 1.312 8.935 1.00 0.00 56 MET A C 15
ATOM 20364 O O . MET A 1 56 ? -3.787 1.470 9.797 1.00 0.00 56 MET A O 15
ATOM 20378 N N . CYS A 1 57 ? -2.026 2.253 8.620 1.00 0.00 57 CYS A N 15
ATOM 20379 C CA . CYS A 1 57 ? -1.971 3.599 9.189 1.00 0.00 57 CYS A CA 15
ATOM 20380 C C . CYS A 1 57 ? -1.949 4.619 8.050 1.00 0.00 57 CYS A C 15
ATOM 20381 O O . CYS A 1 57 ? -1.650 4.276 6.905 1.00 0.00 57 CYS A O 15
ATOM 20389 N N . LEU A 1 58 ? -2.241 5.884 8.368 1.00 0.00 58 LEU A N 15
ATOM 20390 C CA . LEU A 1 58 ? -2.273 6.981 7.399 1.00 0.00 58 LEU A CA 15
ATOM 20391 C C . LEU A 1 58 ? -0.914 7.659 7.281 1.00 0.00 58 LEU A C 15
ATOM 20392 O O . LEU A 1 58 ? -0.159 7.743 8.259 1.00 0.00 58 LEU A O 15
ATOM 20408 N N . LEU A 1 59 ? -0.619 8.127 6.071 1.00 0.00 59 LEU A N 15
ATOM 20409 C CA . LEU A 1 59 ? 0.596 8.838 5.693 1.00 0.00 59 LEU A CA 15
ATOM 20410 C C . LEU A 1 59 ? 0.417 10.322 6.046 1.00 0.00 59 LEU A C 15
ATOM 20411 O O . LEU A 1 59 ? -0.689 10.748 6.403 1.00 0.00 59 LEU A O 15
ATOM 20427 N N . LYS A 1 60 ? 1.502 11.112 6.022 1.00 0.00 60 LYS A N 15
ATOM 20428 C CA . LYS A 1 60 ? 1.400 12.544 6.328 1.00 0.00 60 LYS A CA 15
ATOM 20429 C C . LYS A 1 60 ? 0.508 13.183 5.278 1.00 0.00 60 LYS A C 15
ATOM 20430 O O . LYS A 1 60 ? 0.560 12.804 4.105 1.00 0.00 60 LYS A O 15
ATOM 20449 N N . GLY A 1 61 ? -0.262 14.176 5.702 1.00 0.00 61 GLY A N 15
ATOM 20450 C CA . GLY A 1 61 ? -1.196 14.875 4.847 1.00 0.00 61 GLY A CA 15
ATOM 20451 C C . GLY A 1 61 ? -2.388 13.974 4.516 1.00 0.00 61 GLY A C 15
ATOM 20452 O O . GLY A 1 61 ? -3.224 14.369 3.711 1.00 0.00 61 GLY A O 15
ATOM 20456 N N . ASN A 1 62 ? -2.474 12.779 5.127 1.00 0.00 62 ASN A N 15
ATOM 20457 C CA . ASN A 1 62 ? -3.493 11.744 4.961 1.00 0.00 62 ASN A CA 15
ATOM 20458 C C . ASN A 1 62 ? -3.613 11.234 3.523 1.00 0.00 62 ASN A C 15
ATOM 20459 O O . ASN A 1 62 ? -4.428 10.345 3.294 1.00 0.00 62 ASN A O 15
ATOM 20470 N N . MET A 1 63 ? -2.748 11.695 2.610 1.00 0.00 63 MET A N 15
ATOM 20471 C CA . MET A 1 63 ? -2.641 11.398 1.181 1.00 0.00 63 MET A CA 15
ATOM 20472 C C . MET A 1 63 ? -2.390 9.924 0.804 1.00 0.00 63 MET A C 15
ATOM 20473 O O . MET A 1 63 ? -1.895 9.632 -0.289 1.00 0.00 63 MET A O 15
ATOM 20487 N N . GLY A 1 64 ? -2.673 8.977 1.690 1.00 0.00 64 GLY A N 15
ATOM 20488 C CA . GLY A 1 64 ? -2.496 7.565 1.445 1.00 0.00 64 GLY A CA 15
ATOM 20489 C C . GLY A 1 64 ? -2.329 6.797 2.743 1.00 0.00 64 GLY A C 15
ATOM 20490 O O . GLY A 1 64 ? -2.372 7.357 3.846 1.00 0.00 64 GLY A O 15
ATOM 20494 N N . VAL A 1 65 ? -2.127 5.492 2.605 1.00 0.00 65 VAL A N 15
ATOM 20495 C CA . VAL A 1 65 ? -1.949 4.565 3.707 1.00 0.00 65 VAL A CA 15
ATOM 20496 C C . VAL A 1 65 ? -0.706 3.702 3.494 1.00 0.00 65 VAL A C 15
ATOM 20497 O O . VAL A 1 65 ? -0.214 3.535 2.375 1.00 0.00 65 VAL A O 15
ATOM 20510 N N . CYS A 1 66 ? -0.204 3.148 4.594 1.00 0.00 66 CYS A N 15
ATOM 20511 C CA . CYS A 1 66 ? 0.948 2.265 4.674 1.00 0.00 66 CYS A CA 15
ATOM 20512 C C . CYS A 1 66 ? 0.492 1.068 5.499 1.00 0.00 66 CYS A C 15
ATOM 20513 O O . CYS A 1 66 ? -0.251 1.254 6.468 1.00 0.00 66 CYS A O 15
ATOM 20521 N N . PHE A 1 67 ? 0.922 -0.136 5.140 1.00 0.00 67 PHE A N 15
ATOM 20522 C CA . PHE A 1 67 ? 0.553 -1.374 5.817 1.00 0.00 67 PHE A CA 15
ATOM 20523 C C . PHE A 1 67 ? 1.605 -2.445 5.525 1.00 0.00 67 PHE A C 15
ATOM 20524 O O . PHE A 1 67 ? 2.541 -2.190 4.768 1.00 0.00 67 PHE A O 15
ATOM 20541 N N . ASP A 1 68 ? 1.469 -3.635 6.110 1.00 0.00 68 ASP A N 15
ATOM 20542 C CA . ASP A 1 68 ? 2.404 -4.748 5.925 1.00 0.00 68 ASP A CA 15
ATOM 20543 C C . ASP A 1 68 ? 1.653 -5.966 5.405 1.00 0.00 68 ASP A C 15
ATOM 20544 O O . ASP A 1 68 ? 0.522 -6.233 5.831 1.00 0.00 68 ASP A O 15
ATOM 20553 N N . VAL A 1 69 ? 2.275 -6.708 4.493 1.00 0.00 69 VAL A N 15
ATOM 20554 C CA . VAL A 1 69 ? 1.756 -7.923 3.860 1.00 0.00 69 VAL A CA 15
ATOM 20555 C C . VAL A 1 69 ? 2.899 -8.913 3.637 1.00 0.00 69 VAL A C 15
ATOM 20556 O O . VAL A 1 69 ? 4.059 -8.500 3.562 1.00 0.00 69 VAL A O 15
ATOM 20569 N N . PRO A 1 70 ? 2.623 -10.222 3.549 1.00 0.00 70 PRO A N 15
ATOM 20570 C CA . PRO A 1 70 ? 3.681 -11.179 3.298 1.00 0.00 70 PRO A CA 15
ATOM 20571 C C . PRO A 1 70 ? 4.097 -10.987 1.830 1.00 0.00 70 PRO A C 15
ATOM 20572 O O . PRO A 1 70 ? 3.255 -10.806 0.942 1.00 0.00 70 PRO A O 15
ATOM 20583 N N . THR A 1 71 ? 5.401 -11.035 1.572 1.00 0.00 71 THR A N 15
ATOM 20584 C CA . THR A 1 71 ? 5.996 -10.868 0.247 1.00 0.00 71 THR A CA 15
ATOM 20585 C C . THR A 1 71 ? 5.373 -11.823 -0.788 1.00 0.00 71 THR A C 15
ATOM 20586 O O . THR A 1 71 ? 5.218 -11.461 -1.959 1.00 0.00 71 THR A O 15
ATOM 20597 N N . THR A 1 72 ? 4.946 -13.005 -0.347 1.00 0.00 72 THR A N 15
ATOM 20598 C CA . THR A 1 72 ? 4.326 -14.037 -1.156 1.00 0.00 72 THR A CA 15
ATOM 20599 C C . THR A 1 72 ? 3.025 -13.541 -1.804 1.00 0.00 72 THR A C 15
ATOM 20600 O O . THR A 1 72 ? 2.816 -13.751 -3.000 1.00 0.00 72 THR A O 15
ATOM 20611 N N . GLU A 1 73 ? 2.149 -12.860 -1.058 1.00 0.00 73 GLU A N 15
ATOM 20612 C CA . GLU A 1 73 ? 0.889 -12.362 -1.607 1.00 0.00 73 GLU A CA 15
ATOM 20613 C C . GLU A 1 73 ? 1.063 -10.988 -2.262 1.00 0.00 73 GLU A C 15
ATOM 20614 O O . GLU A 1 73 ? 0.250 -10.620 -3.110 1.00 0.00 73 GLU A O 15
ATOM 20626 N N . SER A 1 74 ? 2.121 -10.241 -1.924 1.00 0.00 74 SER A N 15
ATOM 20627 C CA . SER A 1 74 ? 2.406 -8.918 -2.478 1.00 0.00 74 SER A CA 15
ATOM 20628 C C . SER A 1 74 ? 2.441 -8.961 -4.021 1.00 0.00 74 SER A C 15
ATOM 20629 O O . SER A 1 74 ? 1.956 -8.035 -4.675 1.00 0.00 74 SER A O 15
ATOM 20637 N N . GLU A 1 75 ? 2.956 -10.034 -4.630 1.00 0.00 75 GLU A N 15
ATOM 20638 C CA . GLU A 1 75 ? 3.034 -10.196 -6.088 1.00 0.00 75 GLU A CA 15
ATOM 20639 C C . GLU A 1 75 ? 1.627 -10.226 -6.714 1.00 0.00 75 GLU A C 15
ATOM 20640 O O . GLU A 1 75 ? 1.383 -9.641 -7.772 1.00 0.00 75 GLU A O 15
ATOM 20652 N N . ARG A 1 76 ? 0.684 -10.919 -6.070 1.00 0.00 76 ARG A N 15
ATOM 20653 C CA . ARG A 1 76 ? -0.699 -11.024 -6.538 1.00 0.00 76 ARG A CA 15
ATOM 20654 C C . ARG A 1 76 ? -1.434 -9.716 -6.298 1.00 0.00 76 ARG A C 15
ATOM 20655 O O . ARG A 1 76 ? -2.261 -9.319 -7.115 1.00 0.00 76 ARG A O 15
ATOM 20676 N N . LEU A 1 77 ? -1.144 -9.051 -5.182 1.00 0.00 77 LEU A N 15
ATOM 20677 C CA . LEU A 1 77 ? -1.752 -7.784 -4.789 1.00 0.00 77 LEU A CA 15
ATOM 20678 C C . LEU A 1 77 ? -1.443 -6.705 -5.810 1.00 0.00 77 LEU A C 15
ATOM 20679 O O . LEU A 1 77 ? -2.268 -5.815 -6.021 1.00 0.00 77 LEU A O 15
ATOM 20695 N N . GLN A 1 78 ? -0.258 -6.769 -6.416 1.00 0.00 78 GLN A N 15
ATOM 20696 C CA . GLN A 1 78 ? 0.171 -5.835 -7.441 1.00 0.00 78 GLN A CA 15
ATOM 20697 C C . GLN A 1 78 ? -0.699 -6.078 -8.679 1.00 0.00 78 GLN A C 15
ATOM 20698 O O . GLN A 1 78 ? -1.187 -5.125 -9.288 1.00 0.00 78 GLN A O 15
ATOM 20712 N N . ALA A 1 79 ? -0.950 -7.345 -9.030 1.00 0.00 79 ALA A N 15
ATOM 20713 C CA . ALA A 1 79 ? -1.761 -7.704 -10.189 1.00 0.00 79 ALA A CA 15
ATOM 20714 C C . ALA A 1 79 ? -3.244 -7.359 -10.008 1.00 0.00 79 ALA A C 15
ATOM 20715 O O . ALA A 1 79 ? -3.851 -6.792 -10.913 1.00 0.00 79 ALA A O 15
ATOM 20722 N N . GLU A 1 80 ? -3.836 -7.651 -8.845 1.00 0.00 80 GLU A N 15
ATOM 20723 C CA . GLU A 1 80 ? -5.253 -7.373 -8.570 1.00 0.00 80 GLU A CA 15
ATOM 20724 C C . GLU A 1 80 ? -5.568 -5.868 -8.532 1.00 0.00 80 GLU A C 15
ATOM 20725 O O . GLU A 1 80 ? -6.732 -5.469 -8.438 1.00 0.00 80 GLU A O 15
ATOM 20737 N N . TRP A 1 81 ? -4.549 -5.012 -8.583 1.00 0.00 81 TRP A N 15
ATOM 20738 C CA . TRP A 1 81 ? -4.720 -3.575 -8.559 1.00 0.00 81 TRP A CA 15
ATOM 20739 C C . TRP A 1 81 ? -4.961 -3.026 -9.967 1.00 0.00 81 TRP A C 15
ATOM 20740 O O . TRP A 1 81 ? -4.021 -2.696 -10.687 1.00 0.00 81 TRP A O 15
ATOM 20761 N N . HIS A 1 82 ? -6.230 -2.947 -10.365 1.00 0.00 82 HIS A N 15
ATOM 20762 C CA . HIS A 1 82 ? -6.703 -2.439 -11.649 1.00 0.00 82 HIS A CA 15
ATOM 20763 C C . HIS A 1 82 ? -7.960 -1.618 -11.377 1.00 0.00 82 HIS A C 15
ATOM 20764 O O . HIS A 1 82 ? -8.543 -1.747 -10.299 1.00 0.00 82 HIS A O 15
ATOM 20778 N N . ASP A 1 83 ? -8.385 -0.783 -12.335 1.00 0.00 83 ASP A N 15
ATOM 20779 C CA . ASP A 1 83 ? -9.576 0.077 -12.247 1.00 0.00 83 ASP A CA 15
ATOM 20780 C C . ASP A 1 83 ? -9.620 0.844 -10.911 1.00 0.00 83 ASP A C 15
ATOM 20781 O O . ASP A 1 83 ? -10.694 1.133 -10.374 1.00 0.00 83 ASP A O 15
ATOM 20790 N N . SER A 1 84 ? -8.460 1.182 -10.340 1.00 0.00 84 SER A N 15
ATOM 20791 C CA . SER A 1 84 ? -8.352 1.861 -9.058 1.00 0.00 84 SER A CA 15
ATOM 20792 C C . SER A 1 84 ? -7.828 3.290 -9.177 1.00 0.00 84 SER A C 15
ATOM 20793 O O . SER A 1 84 ? -6.773 3.533 -9.754 1.00 0.00 84 SER A O 15
ATOM 20801 N N . ASP A 1 85 ? -8.516 4.237 -8.544 1.00 0.00 85 ASP A N 15
ATOM 20802 C CA . ASP A 1 85 ? -8.183 5.668 -8.501 1.00 0.00 85 ASP A CA 15
ATOM 20803 C C . ASP A 1 85 ? -7.062 5.918 -7.471 1.00 0.00 85 ASP A C 15
ATOM 20804 O O . ASP A 1 85 ? -6.987 6.987 -6.874 1.00 0.00 85 ASP A O 15
ATOM 20813 N N . TRP A 1 86 ? -6.243 4.917 -7.143 1.00 0.00 86 TRP A N 15
ATOM 20814 C CA . TRP A 1 86 ? -5.166 5.018 -6.165 1.00 0.00 86 TRP A CA 15
ATOM 20815 C C . TRP A 1 86 ? -3.944 4.306 -6.738 1.00 0.00 86 TRP A C 15
ATOM 20816 O O . TRP A 1 86 ? -4.101 3.253 -7.368 1.00 0.00 86 TRP A O 15
ATOM 20837 N N . ILE A 1 87 ? -2.748 4.844 -6.519 1.00 0.00 87 ILE A N 15
ATOM 20838 C CA . ILE A 1 87 ? -1.501 4.286 -7.021 1.00 0.00 87 ILE A CA 15
ATOM 20839 C C . ILE A 1 87 ? -0.883 3.418 -5.926 1.00 0.00 87 ILE A C 15
ATOM 20840 O O . ILE A 1 87 ? -0.757 3.857 -4.780 1.00 0.00 87 ILE A O 15
ATOM 20856 N N . LEU A 1 88 ? -0.507 2.184 -6.275 1.00 0.00 88 LEU A N 15
ATOM 20857 C CA . LEU A 1 88 ? 0.112 1.215 -5.372 1.00 0.00 88 LEU A CA 15
ATOM 20858 C C . LEU A 1 88 ? 1.610 1.195 -5.657 1.00 0.00 88 LEU A C 15
ATOM 20859 O O . LEU A 1 88 ? 2.008 1.170 -6.828 1.00 0.00 88 LEU A O 15
ATOM 20875 N N . SER A 1 89 ? 2.422 1.210 -4.603 1.00 0.00 89 SER A N 15
ATOM 20876 C CA . SER A 1 89 ? 3.878 1.189 -4.680 1.00 0.00 89 SER A CA 15
ATOM 20877 C C . SER A 1 89 ? 4.433 0.246 -3.601 1.00 0.00 89 SER A C 15
ATOM 20878 O O . SER A 1 89 ? 3.704 -0.145 -2.683 1.00 0.00 89 SER A O 15
ATOM 20886 N N . VAL A 1 90 ? 5.697 -0.167 -3.724 1.00 0.00 90 VAL A N 15
ATOM 20887 C CA . VAL A 1 90 ? 6.367 -1.049 -2.773 1.00 0.00 90 VAL A CA 15
ATOM 20888 C C . VAL A 1 90 ? 7.789 -0.501 -2.555 1.00 0.00 90 VAL A C 15
ATOM 20889 O O . VAL A 1 90 ? 8.724 -0.897 -3.260 1.00 0.00 90 VAL A O 15
ATOM 20902 N N . PRO A 1 91 ? 7.969 0.459 -1.629 1.00 0.00 91 PRO A N 15
ATOM 20903 C CA . PRO A 1 91 ? 9.278 1.026 -1.356 1.00 0.00 91 PRO A CA 15
ATOM 20904 C C . PRO A 1 91 ? 10.158 0.018 -0.610 1.00 0.00 91 PRO A C 15
ATOM 20905 O O . PRO A 1 91 ? 9.693 -1.034 -0.161 1.00 0.00 91 PRO A O 15
ATOM 20916 N N . ALA A 1 92 ? 11.442 0.345 -0.497 1.00 0.00 92 ALA A N 15
ATOM 20917 C CA . ALA A 1 92 ? 12.477 -0.413 0.179 1.00 0.00 92 ALA A CA 15
ATOM 20918 C C . ALA A 1 92 ? 13.632 0.556 0.422 1.00 0.00 92 ALA A C 15
ATOM 20919 O O . ALA A 1 92 ? 13.378 1.785 0.437 1.00 0.00 92 ALA A O 15
ATOM 20926 N N . GLY A 1 1 ? 9.289 21.238 -11.134 1.00 0.00 1 GLY A N 16
ATOM 20927 C CA . GLY A 1 1 ? 8.896 20.235 -10.135 1.00 0.00 1 GLY A CA 16
ATOM 20928 C C . GLY A 1 1 ? 9.726 18.983 -10.337 1.00 0.00 1 GLY A C 16
ATOM 20929 O O . GLY A 1 1 ? 9.768 18.459 -11.449 1.00 0.00 1 GLY A O 16
ATOM 20933 N N . SER A 1 2 ? 10.413 18.501 -9.302 1.00 0.00 2 SER A N 16
ATOM 20934 C CA . SER A 1 2 ? 11.253 17.312 -9.363 1.00 0.00 2 SER A CA 16
ATOM 20935 C C . SER A 1 2 ? 11.367 16.693 -7.971 1.00 0.00 2 SER A C 16
ATOM 20936 O O . SER A 1 2 ? 10.791 17.192 -7.001 1.00 0.00 2 SER A O 16
ATOM 20944 N N . SER A 1 3 ? 12.093 15.583 -7.864 1.00 0.00 3 SER A N 16
ATOM 20945 C CA . SER A 1 3 ? 12.350 14.840 -6.646 1.00 0.00 3 SER A CA 16
ATOM 20946 C C . SER A 1 3 ? 13.545 13.911 -6.865 1.00 0.00 3 SER A C 16
ATOM 20947 O O . SER A 1 3 ? 14.134 13.854 -7.950 1.00 0.00 3 SER A O 16
ATOM 20955 N N . GLY A 1 4 ? 13.951 13.250 -5.789 1.00 0.00 4 GLY A N 16
ATOM 20956 C CA . GLY A 1 4 ? 15.045 12.308 -5.732 1.00 0.00 4 GLY A CA 16
ATOM 20957 C C . GLY A 1 4 ? 14.781 11.358 -4.570 1.00 0.00 4 GLY A C 16
ATOM 20958 O O . GLY A 1 4 ? 13.895 11.607 -3.733 1.00 0.00 4 GLY A O 16
ATOM 20962 N N . SER A 1 5 ? 15.527 10.265 -4.550 1.00 0.00 5 SER A N 16
ATOM 20963 C CA . SER A 1 5 ? 15.477 9.209 -3.557 1.00 0.00 5 SER A CA 16
ATOM 20964 C C . SER A 1 5 ? 16.863 8.563 -3.498 1.00 0.00 5 SER A C 16
ATOM 20965 O O . SER A 1 5 ? 17.757 8.898 -4.282 1.00 0.00 5 SER A O 16
ATOM 20973 N N . SER A 1 6 ? 17.098 7.662 -2.551 1.00 0.00 6 SER A N 16
ATOM 20974 C CA . SER A 1 6 ? 18.364 6.960 -2.380 1.00 0.00 6 SER A CA 16
ATOM 20975 C C . SER A 1 6 ? 18.087 5.590 -1.757 1.00 0.00 6 SER A C 16
ATOM 20976 O O . SER A 1 6 ? 16.923 5.234 -1.522 1.00 0.00 6 SER A O 16
ATOM 20984 N N . GLY A 1 7 ? 19.146 4.818 -1.526 1.00 0.00 7 GLY A N 16
ATOM 20985 C CA . GLY A 1 7 ? 19.101 3.485 -0.953 1.00 0.00 7 GLY A CA 16
ATOM 20986 C C . GLY A 1 7 ? 20.101 2.610 -1.697 1.00 0.00 7 GLY A C 16
ATOM 20987 O O . GLY A 1 7 ? 21.062 2.117 -1.100 1.00 0.00 7 GLY A O 16
ATOM 20991 N N . PHE A 1 8 ? 19.932 2.508 -3.018 1.00 0.00 8 PHE A N 16
ATOM 20992 C CA . PHE A 1 8 ? 20.769 1.752 -3.952 1.00 0.00 8 PHE A CA 16
ATOM 20993 C C . PHE A 1 8 ? 20.740 0.230 -3.736 1.00 0.00 8 PHE A C 16
ATOM 20994 O O . PHE A 1 8 ? 21.599 -0.468 -4.274 1.00 0.00 8 PHE A O 16
ATOM 21011 N N . GLU A 1 9 ? 19.743 -0.279 -3.005 1.00 0.00 9 GLU A N 16
ATOM 21012 C CA . GLU A 1 9 ? 19.494 -1.679 -2.648 1.00 0.00 9 GLU A CA 16
ATOM 21013 C C . GLU A 1 9 ? 19.622 -2.678 -3.799 1.00 0.00 9 GLU A C 16
ATOM 21014 O O . GLU A 1 9 ? 19.484 -2.302 -4.972 1.00 0.00 9 GLU A O 16
ATOM 21026 N N . PRO A 1 10 ? 19.822 -3.968 -3.472 1.00 0.00 10 PRO A N 16
ATOM 21027 C CA . PRO A 1 10 ? 19.917 -5.019 -4.462 1.00 0.00 10 PRO A CA 16
ATOM 21028 C C . PRO A 1 10 ? 18.524 -5.187 -5.070 1.00 0.00 10 PRO A C 16
ATOM 21029 O O . PRO A 1 10 ? 17.576 -5.542 -4.366 1.00 0.00 10 PRO A O 16
ATOM 21040 N N . ARG A 1 11 ? 18.358 -4.911 -6.364 1.00 0.00 11 ARG A N 16
ATOM 21041 C CA . ARG A 1 11 ? 17.080 -5.059 -7.066 1.00 0.00 11 ARG A CA 16
ATOM 21042 C C . ARG A 1 11 ? 17.266 -6.112 -8.161 1.00 0.00 11 ARG A C 16
ATOM 21043 O O . ARG A 1 11 ? 18.404 -6.368 -8.573 1.00 0.00 11 ARG A O 16
ATOM 21064 N N . SER A 1 12 ? 16.162 -6.733 -8.589 1.00 0.00 12 SER A N 16
ATOM 21065 C CA . SER A 1 12 ? 16.036 -7.780 -9.613 1.00 0.00 12 SER A CA 16
ATOM 21066 C C . SER A 1 12 ? 16.276 -9.207 -9.089 1.00 0.00 12 SER A C 16
ATOM 21067 O O . SER A 1 12 ? 15.960 -10.158 -9.807 1.00 0.00 12 SER A O 16
ATOM 21075 N N . LEU A 1 13 ? 16.823 -9.399 -7.884 1.00 0.00 13 LEU A N 16
ATOM 21076 C CA . LEU A 1 13 ? 17.121 -10.698 -7.266 1.00 0.00 13 LEU A CA 16
ATOM 21077 C C . LEU A 1 13 ? 16.129 -10.979 -6.126 1.00 0.00 13 LEU A C 16
ATOM 21078 O O . LEU A 1 13 ? 15.250 -10.159 -5.853 1.00 0.00 13 LEU A O 16
ATOM 21094 N N . ILE A 1 14 ? 16.235 -12.136 -5.465 1.00 0.00 14 ILE A N 16
ATOM 21095 C CA . ILE A 1 14 ? 15.365 -12.534 -4.361 1.00 0.00 14 ILE A CA 16
ATOM 21096 C C . ILE A 1 14 ? 16.232 -12.855 -3.151 1.00 0.00 14 ILE A C 16
ATOM 21097 O O . ILE A 1 14 ? 16.892 -13.898 -3.125 1.00 0.00 14 ILE A O 16
ATOM 21113 N N . THR A 1 15 ? 16.227 -11.972 -2.152 1.00 0.00 15 THR A N 16
ATOM 21114 C CA . THR A 1 15 ? 16.988 -12.185 -0.929 1.00 0.00 15 THR A CA 16
ATOM 21115 C C . THR A 1 15 ? 16.266 -13.236 -0.068 1.00 0.00 15 THR A C 16
ATOM 21116 O O . THR A 1 15 ? 16.924 -14.041 0.595 1.00 0.00 15 THR A O 16
ATOM 21127 N N . SER A 1 16 ? 14.926 -13.287 -0.139 1.00 0.00 16 SER A N 16
ATOM 21128 C CA . SER A 1 16 ? 13.963 -14.149 0.559 1.00 0.00 16 SER A CA 16
ATOM 21129 C C . SER A 1 16 ? 13.886 -13.864 2.066 1.00 0.00 16 SER A C 16
ATOM 21130 O O . SER A 1 16 ? 12.789 -13.733 2.600 1.00 0.00 16 SER A O 16
ATOM 21138 N N . ASP A 1 17 ? 15.042 -13.612 2.685 1.00 0.00 17 ASP A N 16
ATOM 21139 C CA . ASP A 1 17 ? 15.423 -13.320 4.072 1.00 0.00 17 ASP A CA 16
ATOM 21140 C C . ASP A 1 17 ? 14.567 -12.342 4.897 1.00 0.00 17 ASP A C 16
ATOM 21141 O O . ASP A 1 17 ? 14.921 -12.014 6.032 1.00 0.00 17 ASP A O 16
ATOM 21150 N N . LYS A 1 18 ? 13.484 -11.809 4.340 1.00 0.00 18 LYS A N 16
ATOM 21151 C CA . LYS A 1 18 ? 12.573 -10.867 4.974 1.00 0.00 18 LYS A CA 16
ATOM 21152 C C . LYS A 1 18 ? 11.251 -11.512 5.375 1.00 0.00 18 LYS A C 16
ATOM 21153 O O . LYS A 1 18 ? 10.762 -11.257 6.476 1.00 0.00 18 LYS A O 16
ATOM 21172 N N . GLY A 1 19 ? 10.614 -12.258 4.471 1.00 0.00 19 GLY A N 16
ATOM 21173 C CA . GLY A 1 19 ? 9.323 -12.907 4.698 1.00 0.00 19 GLY A CA 16
ATOM 21174 C C . GLY A 1 19 ? 8.148 -11.918 4.600 1.00 0.00 19 GLY A C 16
ATOM 21175 O O . GLY A 1 19 ? 7.065 -12.286 4.146 1.00 0.00 19 GLY A O 16
ATOM 21179 N N . PHE A 1 20 ? 8.355 -10.650 4.967 1.00 0.00 20 PHE A N 16
ATOM 21180 C CA . PHE A 1 20 ? 7.370 -9.576 4.931 1.00 0.00 20 PHE A CA 16
ATOM 21181 C C . PHE A 1 20 ? 7.926 -8.392 4.144 1.00 0.00 20 PHE A C 16
ATOM 21182 O O . PHE A 1 20 ? 9.133 -8.277 3.911 1.00 0.00 20 PHE A O 16
ATOM 21199 N N . VAL A 1 21 ? 7.034 -7.496 3.737 1.00 0.00 21 VAL A N 16
ATOM 21200 C CA . VAL A 1 21 ? 7.346 -6.305 2.968 1.00 0.00 21 VAL A CA 16
ATOM 21201 C C . VAL A 1 21 ? 6.268 -5.256 3.284 1.00 0.00 21 VAL A C 16
ATOM 21202 O O . VAL A 1 21 ? 5.117 -5.602 3.576 1.00 0.00 21 VAL A O 16
ATOM 21215 N N . THR A 1 22 ? 6.591 -3.967 3.197 1.00 0.00 22 THR A N 16
ATOM 21216 C CA . THR A 1 22 ? 5.660 -2.864 3.465 1.00 0.00 22 THR A CA 16
ATOM 21217 C C . THR A 1 22 ? 5.163 -2.320 2.115 1.00 0.00 22 THR A C 16
ATOM 21218 O O . THR A 1 22 ? 5.897 -2.373 1.125 1.00 0.00 22 THR A O 16
ATOM 21229 N N . MET A 1 23 ? 3.912 -1.880 2.035 1.00 0.00 23 MET A N 16
ATOM 21230 C CA . MET A 1 23 ? 3.257 -1.327 0.851 1.00 0.00 23 MET A CA 16
ATOM 21231 C C . MET A 1 23 ? 2.766 0.072 1.179 1.00 0.00 23 MET A C 16
ATOM 21232 O O . MET A 1 23 ? 2.694 0.478 2.344 1.00 0.00 23 MET A O 16
ATOM 21246 N N . THR A 1 24 ? 2.541 0.863 0.140 1.00 0.00 24 THR A N 16
ATOM 21247 C CA . THR A 1 24 ? 2.025 2.211 0.235 1.00 0.00 24 THR A CA 16
ATOM 21248 C C . THR A 1 24 ? 0.992 2.352 -0.878 1.00 0.00 24 THR A C 16
ATOM 21249 O O . THR A 1 24 ? 1.110 1.733 -1.941 1.00 0.00 24 THR A O 16
ATOM 21260 N N . LEU A 1 25 ? -0.028 3.158 -0.625 1.00 0.00 25 LEU A N 16
ATOM 21261 C CA . LEU A 1 25 ? -1.113 3.440 -1.536 1.00 0.00 25 LEU A CA 16
ATOM 21262 C C . LEU A 1 25 ? -1.248 4.957 -1.524 1.00 0.00 25 LEU A C 16
ATOM 21263 O O . LEU A 1 25 ? -1.627 5.519 -0.495 1.00 0.00 25 LEU A O 16
ATOM 21279 N N . GLU A 1 26 ? -0.839 5.609 -2.609 1.00 0.00 26 GLU A N 16
ATOM 21280 C CA . GLU A 1 26 ? -0.858 7.061 -2.771 1.00 0.00 26 GLU A CA 16
ATOM 21281 C C . GLU A 1 26 ? -2.213 7.500 -3.336 1.00 0.00 26 GLU A C 16
ATOM 21282 O O . GLU A 1 26 ? -2.751 6.815 -4.213 1.00 0.00 26 GLU A O 16
ATOM 21294 N N . SER A 1 27 ? -2.730 8.633 -2.844 1.00 0.00 27 SER A N 16
ATOM 21295 C CA . SER A 1 27 ? -4.017 9.208 -3.239 1.00 0.00 27 SER A CA 16
ATOM 21296 C C . SER A 1 27 ? -3.899 10.415 -4.180 1.00 0.00 27 SER A C 16
ATOM 21297 O O . SER A 1 27 ? -2.819 10.987 -4.360 1.00 0.00 27 SER A O 16
ATOM 21305 N N . LEU A 1 28 ? -5.049 10.851 -4.712 1.00 0.00 28 LEU A N 16
ATOM 21306 C CA . LEU A 1 28 ? -5.198 12.003 -5.598 1.00 0.00 28 LEU A CA 16
ATOM 21307 C C . LEU A 1 28 ? -5.284 13.266 -4.744 1.00 0.00 28 LEU A C 16
ATOM 21308 O O . LEU A 1 28 ? -4.701 14.301 -5.073 1.00 0.00 28 LEU A O 16
ATOM 21324 N N . GLU A 1 29 ? -6.046 13.186 -3.653 1.00 0.00 29 GLU A N 16
ATOM 21325 C CA . GLU A 1 29 ? -6.312 14.239 -2.694 1.00 0.00 29 GLU A CA 16
ATOM 21326 C C . GLU A 1 29 ? -6.470 13.587 -1.310 1.00 0.00 29 GLU A C 16
ATOM 21327 O O . GLU A 1 29 ? -6.380 12.363 -1.180 1.00 0.00 29 GLU A O 16
ATOM 21339 N N . GLU A 1 30 ? -6.649 14.397 -0.270 1.00 0.00 30 GLU A N 16
ATOM 21340 C CA . GLU A 1 30 ? -6.823 13.958 1.105 1.00 0.00 30 GLU A CA 16
ATOM 21341 C C . GLU A 1 30 ? -8.136 13.167 1.256 1.00 0.00 30 GLU A C 16
ATOM 21342 O O . GLU A 1 30 ? -9.069 13.329 0.454 1.00 0.00 30 GLU A O 16
ATOM 21354 N N . ILE A 1 31 ? -8.205 12.311 2.280 1.00 0.00 31 ILE A N 16
ATOM 21355 C CA . ILE A 1 31 ? -9.342 11.452 2.614 1.00 0.00 31 ILE A CA 16
ATOM 21356 C C . ILE A 1 31 ? -9.790 11.699 4.060 1.00 0.00 31 ILE A C 16
ATOM 21357 O O . ILE A 1 31 ? -9.035 12.243 4.868 1.00 0.00 31 ILE A O 16
ATOM 21373 N N . GLN A 1 32 ? -10.991 11.217 4.401 1.00 0.00 32 GLN A N 16
ATOM 21374 C CA . GLN A 1 32 ? -11.564 11.373 5.728 1.00 0.00 32 GLN A CA 16
ATOM 21375 C C . GLN A 1 32 ? -10.839 10.527 6.780 1.00 0.00 32 GLN A C 16
ATOM 21376 O O . GLN A 1 32 ? -10.500 11.060 7.834 1.00 0.00 32 GLN A O 16
ATOM 21390 N N . ASP A 1 33 ? -10.721 9.209 6.569 1.00 0.00 33 ASP A N 16
ATOM 21391 C CA . ASP A 1 33 ? -10.068 8.280 7.499 1.00 0.00 33 ASP A CA 16
ATOM 21392 C C . ASP A 1 33 ? -9.828 6.940 6.791 1.00 0.00 33 ASP A C 16
ATOM 21393 O O . ASP A 1 33 ? -10.330 6.728 5.681 1.00 0.00 33 ASP A O 16
ATOM 21402 N N . VAL A 1 34 ? -9.137 6.001 7.444 1.00 0.00 34 VAL A N 16
ATOM 21403 C CA . VAL A 1 34 ? -8.825 4.673 6.911 1.00 0.00 34 VAL A CA 16
ATOM 21404 C C . VAL A 1 34 ? -10.064 3.851 6.537 1.00 0.00 34 VAL A C 16
ATOM 21405 O O . VAL A 1 34 ? -9.936 2.916 5.747 1.00 0.00 34 VAL A O 16
ATOM 21418 N N . SER A 1 35 ? -11.261 4.181 7.047 1.00 0.00 35 SER A N 16
ATOM 21419 C CA . SER A 1 35 ? -12.471 3.431 6.714 1.00 0.00 35 SER A CA 16
ATOM 21420 C C . SER A 1 35 ? -12.719 3.422 5.203 1.00 0.00 35 SER A C 16
ATOM 21421 O O . SER A 1 35 ? -13.323 2.484 4.672 1.00 0.00 35 SER A O 16
ATOM 21429 N N . CYS A 1 36 ? -12.268 4.471 4.508 1.00 0.00 36 CYS A N 16
ATOM 21430 C CA . CYS A 1 36 ? -12.426 4.589 3.078 1.00 0.00 36 CYS A CA 16
ATOM 21431 C C . CYS A 1 36 ? -11.507 3.622 2.334 1.00 0.00 36 CYS A C 16
ATOM 21432 O O . CYS A 1 36 ? -11.921 3.045 1.330 1.00 0.00 36 CYS A O 16
ATOM 21440 N N . ALA A 1 37 ? -10.287 3.397 2.825 1.00 0.00 37 ALA A N 16
ATOM 21441 C CA . ALA A 1 37 ? -9.379 2.500 2.132 1.00 0.00 37 ALA A CA 16
ATOM 21442 C C . ALA A 1 37 ? -9.944 1.070 2.163 1.00 0.00 37 ALA A C 16
ATOM 21443 O O . ALA A 1 37 ? -9.945 0.364 1.156 1.00 0.00 37 ALA A O 16
ATOM 21450 N N . TRP A 1 38 ? -10.502 0.647 3.304 1.00 0.00 38 TRP A N 16
ATOM 21451 C CA . TRP A 1 38 ? -11.079 -0.686 3.473 1.00 0.00 38 TRP A CA 16
ATOM 21452 C C . TRP A 1 38 ? -12.207 -0.991 2.477 1.00 0.00 38 TRP A C 16
ATOM 21453 O O . TRP A 1 38 ? -12.260 -2.107 1.940 1.00 0.00 38 TRP A O 16
ATOM 21474 N N . LYS A 1 39 ? -13.108 -0.033 2.212 1.00 0.00 39 LYS A N 16
ATOM 21475 C CA . LYS A 1 39 ? -14.208 -0.246 1.264 1.00 0.00 39 LYS A CA 16
ATOM 21476 C C . LYS A 1 39 ? -13.679 -0.456 -0.157 1.00 0.00 39 LYS A C 16
ATOM 21477 O O . LYS A 1 39 ? -14.229 -1.298 -0.872 1.00 0.00 39 LYS A O 16
ATOM 21496 N N . GLU A 1 40 ? -12.641 0.278 -0.558 1.00 0.00 40 GLU A N 16
ATOM 21497 C CA . GLU A 1 40 ? -12.043 0.200 -1.884 1.00 0.00 40 GLU A CA 16
ATOM 21498 C C . GLU A 1 40 ? -11.261 -1.095 -2.046 1.00 0.00 40 GLU A C 16
ATOM 21499 O O . GLU A 1 40 ? -11.539 -1.831 -2.990 1.00 0.00 40 GLU A O 16
ATOM 21511 N N . LEU A 1 41 ? -10.352 -1.412 -1.115 1.00 0.00 41 LEU A N 16
ATOM 21512 C CA . LEU A 1 41 ? -9.548 -2.636 -1.140 1.00 0.00 41 LEU A CA 16
ATOM 21513 C C . LEU A 1 41 ? -10.476 -3.822 -1.416 1.00 0.00 41 LEU A C 16
ATOM 21514 O O . LEU A 1 41 ? -10.242 -4.598 -2.335 1.00 0.00 41 LEU A O 16
ATOM 21530 N N . ASN A 1 42 ? -11.581 -3.934 -0.671 1.00 0.00 42 ASN A N 16
ATOM 21531 C CA . ASN A 1 42 ? -12.556 -5.016 -0.830 1.00 0.00 42 ASN A CA 16
ATOM 21532 C C . ASN A 1 42 ? -13.196 -5.087 -2.222 1.00 0.00 42 ASN A C 16
ATOM 21533 O O . ASN A 1 42 ? -13.687 -6.148 -2.611 1.00 0.00 42 ASN A O 16
ATOM 21544 N N . ARG A 1 43 ? -13.288 -3.988 -2.975 1.00 0.00 43 ARG A N 16
ATOM 21545 C CA . ARG A 1 43 ? -13.877 -3.997 -4.317 1.00 0.00 43 ARG A CA 16
ATOM 21546 C C . ARG A 1 43 ? -12.906 -4.524 -5.365 1.00 0.00 43 ARG A C 16
ATOM 21547 O O . ARG A 1 43 ? -13.359 -5.019 -6.398 1.00 0.00 43 ARG A O 16
ATOM 21568 N N . LYS A 1 44 ? -11.595 -4.421 -5.141 1.00 0.00 44 LYS A N 16
ATOM 21569 C CA . LYS A 1 44 ? -10.600 -4.878 -6.110 1.00 0.00 44 LYS A CA 16
ATOM 21570 C C . LYS A 1 44 ? -9.812 -6.083 -5.620 1.00 0.00 44 LYS A C 16
ATOM 21571 O O . LYS A 1 44 ? -9.062 -6.652 -6.406 1.00 0.00 44 LYS A O 16
ATOM 21590 N N . LEU A 1 45 ? -9.993 -6.519 -4.373 1.00 0.00 45 LEU A N 16
ATOM 21591 C CA . LEU A 1 45 ? -9.295 -7.650 -3.773 1.00 0.00 45 LEU A CA 16
ATOM 21592 C C . LEU A 1 45 ? -10.311 -8.660 -3.250 1.00 0.00 45 LEU A C 16
ATOM 21593 O O . LEU A 1 45 ? -11.510 -8.376 -3.147 1.00 0.00 45 LEU A O 16
ATOM 21609 N N . SER A 1 46 ? -9.833 -9.859 -2.930 1.00 0.00 46 SER A N 16
ATOM 21610 C CA . SER A 1 46 ? -10.650 -10.950 -2.418 1.00 0.00 46 SER A CA 16
ATOM 21611 C C . SER A 1 46 ? -10.709 -10.833 -0.893 1.00 0.00 46 SER A C 16
ATOM 21612 O O . SER A 1 46 ? -9.703 -10.497 -0.266 1.00 0.00 46 SER A O 16
ATOM 21620 N N . SER A 1 47 ? -11.846 -11.146 -0.261 1.00 0.00 47 SER A N 16
ATOM 21621 C CA . SER A 1 47 ? -11.971 -11.031 1.190 1.00 0.00 47 SER A CA 16
ATOM 21622 C C . SER A 1 47 ? -11.007 -11.933 1.983 1.00 0.00 47 SER A C 16
ATOM 21623 O O . SER A 1 47 ? -10.736 -11.638 3.147 1.00 0.00 47 SER A O 16
ATOM 21631 N N . ASN A 1 48 ? -10.492 -13.017 1.396 1.00 0.00 48 ASN A N 16
ATOM 21632 C CA . ASN A 1 48 ? -9.550 -13.913 2.066 1.00 0.00 48 ASN A CA 16
ATOM 21633 C C . ASN A 1 48 ? -8.185 -13.224 2.114 1.00 0.00 48 ASN A C 16
ATOM 21634 O O . ASN A 1 48 ? -7.548 -13.131 3.165 1.00 0.00 48 ASN A O 16
ATOM 21645 N N . ALA A 1 49 ? -7.742 -12.700 0.968 1.00 0.00 49 ALA A N 16
ATOM 21646 C CA . ALA A 1 49 ? -6.469 -12.015 0.824 1.00 0.00 49 ALA A CA 16
ATOM 21647 C C . ALA A 1 49 ? -6.444 -10.675 1.556 1.00 0.00 49 ALA A C 16
ATOM 21648 O O . ALA A 1 49 ? -5.452 -10.362 2.210 1.00 0.00 49 ALA A O 16
ATOM 2165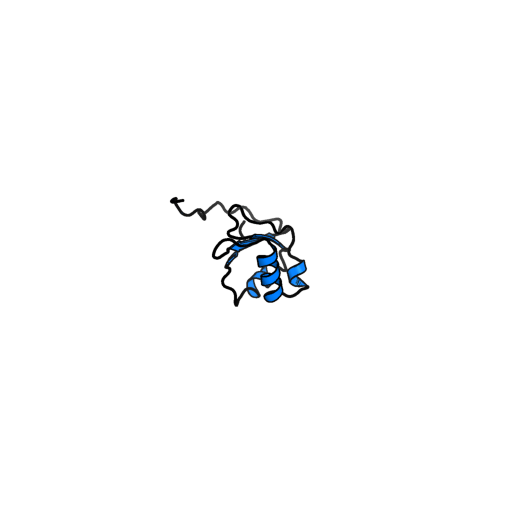5 N N . VAL A 1 50 ? -7.529 -9.896 1.512 1.00 0.00 50 VAL A N 16
ATOM 21656 C CA . VAL A 1 50 ? -7.572 -8.588 2.161 1.00 0.00 50 VAL A CA 16
ATOM 21657 C C . VAL A 1 50 ? -7.347 -8.715 3.681 1.00 0.00 50 VAL A C 16
ATOM 21658 O O . VAL A 1 50 ? -6.882 -7.775 4.332 1.00 0.00 50 VAL A O 16
ATOM 21671 N N . SER A 1 51 ? -7.647 -9.883 4.268 1.00 0.00 51 SER A N 16
ATOM 21672 C CA . SER A 1 51 ? -7.462 -10.127 5.687 1.00 0.00 51 SER A CA 16
ATOM 21673 C C . SER A 1 51 ? -5.968 -10.192 6.062 1.00 0.00 51 SER A C 16
ATOM 21674 O O . SER A 1 51 ? -5.669 -10.183 7.261 1.00 0.00 51 SER A O 16
ATOM 21682 N N . GLN A 1 52 ? -5.047 -10.304 5.099 1.00 0.00 52 GLN A N 16
ATOM 21683 C CA . GLN A 1 52 ? -3.608 -10.360 5.347 1.00 0.00 52 GLN A CA 16
ATOM 21684 C C . GLN A 1 52 ? -3.061 -8.964 5.658 1.00 0.00 52 GLN A C 16
ATOM 21685 O O . GLN A 1 52 ? -2.040 -8.843 6.336 1.00 0.00 52 GLN A O 16
ATOM 21699 N N . ILE A 1 53 ? -3.729 -7.920 5.157 1.00 0.00 53 ILE A N 16
ATOM 21700 C CA . ILE A 1 53 ? -3.352 -6.531 5.360 1.00 0.00 53 ILE A CA 16
ATOM 21701 C C . ILE A 1 53 ? -3.510 -6.236 6.849 1.00 0.00 53 ILE A C 16
ATOM 21702 O O . ILE A 1 53 ? -4.546 -6.545 7.442 1.00 0.00 53 ILE A O 16
ATOM 21718 N N . THR A 1 54 ? -2.505 -5.617 7.450 1.00 0.00 54 THR A N 16
ATOM 21719 C CA . THR A 1 54 ? -2.502 -5.251 8.854 1.00 0.00 54 THR A CA 16
ATOM 21720 C C . THR A 1 54 ? -1.687 -3.963 8.980 1.00 0.00 54 THR A C 16
ATOM 21721 O O . THR A 1 54 ? -1.137 -3.474 7.989 1.00 0.00 54 THR A O 16
ATOM 21732 N N . ARG A 1 55 ? -1.589 -3.408 10.191 1.00 0.00 55 ARG A N 16
ATOM 21733 C CA . ARG A 1 55 ? -0.843 -2.179 10.476 1.00 0.00 55 ARG A CA 16
ATOM 21734 C C . ARG A 1 55 ? -1.298 -0.990 9.618 1.00 0.00 55 ARG A C 16
ATOM 21735 O O . ARG A 1 55 ? -0.531 -0.037 9.506 1.00 0.00 55 ARG A O 16
ATOM 21756 N N . MET A 1 56 ? -2.506 -1.000 9.031 1.00 0.00 56 MET A N 16
ATOM 21757 C CA . MET A 1 56 ? -2.950 0.109 8.189 1.00 0.00 56 MET A CA 16
ATOM 21758 C C . MET A 1 56 ? -2.953 1.429 8.958 1.00 0.00 56 MET A C 16
ATOM 21759 O O . MET A 1 56 ? -3.745 1.597 9.898 1.00 0.00 56 MET A O 16
ATOM 21773 N N . CYS A 1 57 ? -2.077 2.339 8.530 1.00 0.00 57 CYS A N 16
ATOM 21774 C CA . CYS A 1 57 ? -1.873 3.667 9.074 1.00 0.00 57 CYS A CA 16
ATOM 21775 C C . CYS A 1 57 ? -2.024 4.685 7.935 1.00 0.00 57 CYS A C 16
ATOM 21776 O O . CYS A 1 57 ? -1.990 4.325 6.754 1.00 0.00 57 CYS A O 16
ATOM 21784 N N . LEU A 1 58 ? -2.225 5.955 8.287 1.00 0.00 58 LEU A N 16
ATOM 21785 C CA . LEU A 1 58 ? -2.387 7.053 7.337 1.00 0.00 58 LEU A CA 16
ATOM 21786 C C . LEU A 1 58 ? -1.046 7.721 7.089 1.00 0.00 58 LEU A C 16
ATOM 21787 O O . LEU A 1 58 ? -0.262 7.909 8.023 1.00 0.00 58 LEU A O 16
ATOM 21803 N N . LEU A 1 59 ? -0.786 8.080 5.833 1.00 0.00 59 LEU A N 16
ATOM 21804 C CA . LEU A 1 59 ? 0.434 8.777 5.437 1.00 0.00 59 LEU A CA 16
ATOM 21805 C C . LEU A 1 59 ? 0.316 10.224 5.934 1.00 0.00 59 LEU A C 16
ATOM 21806 O O . LEU A 1 59 ? -0.763 10.654 6.364 1.00 0.00 59 LEU A O 16
ATOM 21822 N N . LYS A 1 60 ? 1.412 10.994 5.917 1.00 0.00 60 LYS A N 16
ATOM 21823 C CA . LYS A 1 60 ? 1.342 12.388 6.369 1.00 0.00 60 LYS A CA 16
ATOM 21824 C C . LYS A 1 60 ? 0.305 13.127 5.529 1.00 0.00 60 LYS A C 16
ATOM 21825 O O . LYS A 1 60 ? 0.184 12.885 4.325 1.00 0.00 60 LYS A O 16
ATOM 21844 N N . GLY A 1 61 ? -0.435 14.022 6.173 1.00 0.00 61 GLY A N 16
ATOM 21845 C CA . GLY A 1 61 ? -1.476 14.812 5.550 1.00 0.00 61 GLY A CA 16
ATOM 21846 C C . GLY A 1 61 ? -2.581 13.937 4.958 1.00 0.00 61 GLY A C 16
ATOM 21847 O O . GLY A 1 61 ? -3.307 14.406 4.085 1.00 0.00 61 GLY A O 16
ATOM 21851 N N . ASN A 1 62 ? -2.698 12.680 5.413 1.00 0.00 62 ASN A N 16
ATOM 21852 C CA . ASN A 1 62 ? -3.664 11.670 4.982 1.00 0.00 62 ASN A CA 16
ATOM 21853 C C . ASN A 1 62 ? -3.669 11.521 3.453 1.00 0.00 62 ASN A C 16
ATOM 21854 O O . ASN A 1 62 ? -4.676 11.145 2.860 1.00 0.00 62 ASN A O 16
ATOM 21865 N N . MET A 1 63 ? -2.530 11.790 2.805 1.00 0.00 63 MET A N 16
ATOM 21866 C CA . MET A 1 63 ? -2.320 11.724 1.356 1.00 0.00 63 MET A CA 16
ATOM 21867 C C . MET A 1 63 ? -2.247 10.280 0.819 1.00 0.00 63 MET A C 16
ATOM 21868 O O . MET A 1 63 ? -1.773 10.054 -0.298 1.00 0.00 63 MET A O 16
ATOM 21882 N N . GLY A 1 64 ? -2.649 9.294 1.620 1.00 0.00 64 GLY A N 16
ATOM 21883 C CA . GLY A 1 64 ? -2.646 7.883 1.290 1.00 0.00 64 GLY A CA 16
ATOM 21884 C C . GLY A 1 64 ? -2.535 7.051 2.555 1.00 0.00 64 GLY A C 16
ATOM 21885 O O . GLY A 1 64 ? -2.653 7.574 3.671 1.00 0.00 64 GLY A O 16
ATOM 21889 N N . VAL A 1 65 ? -2.348 5.745 2.388 1.00 0.00 65 VAL A N 16
ATOM 21890 C CA . VAL A 1 65 ? -2.208 4.782 3.475 1.00 0.00 65 VAL A CA 16
ATOM 21891 C C . VAL A 1 65 ? -1.017 3.866 3.188 1.00 0.00 65 VAL A C 16
ATOM 21892 O O . VAL A 1 65 ? -0.478 3.846 2.079 1.00 0.00 65 VAL A O 16
ATOM 21905 N N . CYS A 1 66 ? -0.607 3.105 4.193 1.00 0.00 66 CYS A N 16
ATOM 21906 C CA . CYS A 1 66 ? 0.486 2.145 4.148 1.00 0.00 66 CYS A CA 16
ATOM 21907 C C . CYS A 1 66 ? 0.085 0.950 5.014 1.00 0.00 66 CYS A C 16
ATOM 21908 O O . CYS A 1 66 ? -0.855 1.066 5.810 1.00 0.00 66 CYS A O 16
ATOM 21916 N N . PHE A 1 67 ? 0.727 -0.205 4.822 1.00 0.00 67 PHE A N 16
ATOM 21917 C CA . PHE A 1 67 ? 0.473 -1.432 5.576 1.00 0.00 67 PHE A CA 16
ATOM 21918 C C . PHE A 1 67 ? 1.604 -2.448 5.359 1.00 0.00 67 PHE A C 16
ATOM 21919 O O . PHE A 1 67 ? 2.411 -2.280 4.444 1.00 0.00 67 PHE A O 16
ATOM 21936 N N . ASP A 1 68 ? 1.665 -3.490 6.198 1.00 0.00 68 ASP A N 16
ATOM 21937 C CA . ASP A 1 68 ? 2.657 -4.575 6.137 1.00 0.00 68 ASP A CA 16
ATOM 21938 C C . ASP A 1 68 ? 1.919 -5.828 5.670 1.00 0.00 68 ASP A C 16
ATOM 21939 O O . ASP A 1 68 ? 0.807 -6.094 6.135 1.00 0.00 68 ASP A O 16
ATOM 21948 N N . VAL A 1 69 ? 2.553 -6.639 4.824 1.00 0.00 69 VAL A N 16
ATOM 21949 C CA . VAL A 1 69 ? 2.006 -7.875 4.255 1.00 0.00 69 VAL A CA 16
ATOM 21950 C C . VAL A 1 69 ? 3.116 -8.912 3.986 1.00 0.00 69 VAL A C 16
ATOM 21951 O O . VAL A 1 69 ? 4.288 -8.526 3.897 1.00 0.00 69 VAL A O 16
ATOM 21964 N N . PRO A 1 70 ? 2.794 -10.215 3.839 1.00 0.00 70 PRO A N 16
ATOM 21965 C CA . PRO A 1 70 ? 3.799 -11.230 3.534 1.00 0.00 70 PRO A CA 16
ATOM 21966 C C . PRO A 1 70 ? 4.249 -11.060 2.073 1.00 0.00 70 PRO A C 16
ATOM 21967 O O . PRO A 1 70 ? 3.481 -10.579 1.229 1.00 0.00 70 PRO A O 16
ATOM 21978 N N . THR A 1 71 ? 5.464 -11.490 1.736 1.00 0.00 71 THR A N 16
ATOM 21979 C CA . THR A 1 71 ? 5.983 -11.369 0.373 1.00 0.00 71 THR A CA 16
ATOM 21980 C C . THR A 1 71 ? 5.200 -12.249 -0.614 1.00 0.00 71 THR A C 16
ATOM 21981 O O . THR A 1 71 ? 4.939 -11.826 -1.739 1.00 0.00 71 THR A O 16
ATOM 21992 N N . THR A 1 72 ? 4.757 -13.439 -0.199 1.00 0.00 72 THR A N 16
ATOM 21993 C CA . THR A 1 72 ? 4.027 -14.379 -1.046 1.00 0.00 72 THR A CA 16
ATOM 21994 C C . THR A 1 72 ? 2.780 -13.797 -1.717 1.00 0.00 72 THR A C 16
ATOM 21995 O O . THR A 1 72 ? 2.492 -14.161 -2.860 1.00 0.00 72 THR A O 16
ATOM 22006 N N . GLU A 1 73 ? 2.055 -12.890 -1.057 1.00 0.00 73 GLU A N 16
ATOM 22007 C CA . GLU A 1 73 ? 0.845 -12.310 -1.637 1.00 0.00 73 GLU A CA 16
ATOM 22008 C C . GLU A 1 73 ? 1.104 -11.007 -2.398 1.00 0.00 73 GLU A C 16
ATOM 22009 O O . GLU A 1 73 ? 0.309 -10.653 -3.268 1.00 0.00 73 GLU A O 16
ATOM 22021 N N . SER A 1 74 ? 2.246 -10.349 -2.168 1.00 0.00 74 SER A N 16
ATOM 22022 C CA . SER A 1 74 ? 2.601 -9.079 -2.788 1.00 0.00 74 SER A CA 16
ATOM 22023 C C . SER A 1 74 ? 2.452 -9.095 -4.313 1.00 0.00 74 SER A C 16
ATOM 22024 O O . SER A 1 74 ? 1.992 -8.137 -4.933 1.00 0.00 74 SER A O 16
ATOM 22032 N N . GLU A 1 75 ? 2.853 -10.214 -4.908 1.00 0.00 75 GLU A N 16
ATOM 22033 C CA . GLU A 1 75 ? 2.861 -10.514 -6.329 1.00 0.00 75 GLU A CA 16
ATOM 22034 C C . GLU A 1 75 ? 1.445 -10.651 -6.893 1.00 0.00 75 GLU A C 16
ATOM 22035 O O . GLU A 1 75 ? 1.202 -10.273 -8.042 1.00 0.00 75 GLU A O 16
ATOM 22047 N N . ARG A 1 76 ? 0.527 -11.242 -6.117 1.00 0.00 76 ARG A N 16
ATOM 22048 C CA . ARG A 1 76 ? -0.869 -11.411 -6.512 1.00 0.00 76 ARG A CA 16
ATOM 22049 C C . ARG A 1 76 ? -1.531 -10.042 -6.430 1.00 0.00 76 ARG A C 16
ATOM 22050 O O . ARG A 1 76 ? -2.240 -9.642 -7.349 1.00 0.00 76 ARG A O 16
ATOM 22071 N N . LEU A 1 77 ? -1.262 -9.305 -5.354 1.00 0.00 77 LEU A N 16
ATOM 22072 C CA . LEU A 1 77 ? -1.796 -7.975 -5.100 1.00 0.00 77 LEU A CA 16
ATOM 22073 C C . LEU A 1 77 ? -1.466 -7.035 -6.251 1.00 0.00 77 LEU A C 16
ATOM 22074 O O . LEU A 1 77 ? -2.344 -6.339 -6.757 1.00 0.00 77 LEU A O 16
ATOM 22090 N N . GLN A 1 78 ? -0.209 -7.056 -6.694 1.00 0.00 78 GLN A N 16
ATOM 22091 C CA . GLN A 1 78 ? 0.284 -6.240 -7.793 1.00 0.00 78 GLN A CA 16
ATOM 22092 C C . GLN A 1 78 ? -0.438 -6.533 -9.118 1.00 0.00 78 GLN A C 16
ATOM 22093 O O . GLN A 1 78 ? -0.389 -5.686 -10.007 1.00 0.00 78 GLN A O 16
ATOM 22107 N N . ALA A 1 79 ? -1.090 -7.694 -9.258 1.00 0.00 79 ALA A N 16
ATOM 22108 C CA . ALA A 1 79 ? -1.827 -8.082 -10.455 1.00 0.00 79 ALA A CA 16
ATOM 22109 C C . ALA A 1 79 ? -3.331 -7.812 -10.302 1.00 0.00 79 ALA A C 16
ATOM 22110 O O . ALA A 1 79 ? -4.024 -7.617 -11.301 1.00 0.00 79 ALA A O 16
ATOM 22117 N N . GLU A 1 80 ? -3.851 -7.811 -9.072 1.00 0.00 80 GLU A N 16
ATOM 22118 C CA . GLU A 1 80 ? -5.262 -7.561 -8.789 1.00 0.00 80 GLU A CA 16
ATOM 22119 C C . GLU A 1 80 ? -5.585 -6.063 -8.770 1.00 0.00 80 GLU A C 16
ATOM 22120 O O . GLU A 1 80 ? -6.748 -5.691 -8.934 1.00 0.00 80 GLU A O 16
ATOM 22132 N N . TRP A 1 81 ? -4.586 -5.193 -8.572 1.00 0.00 81 TRP A N 16
ATOM 22133 C CA . TRP A 1 81 ? -4.808 -3.755 -8.529 1.00 0.00 81 TRP A CA 16
ATOM 22134 C C . TRP A 1 81 ? -5.268 -3.245 -9.895 1.00 0.00 81 TRP A C 16
ATOM 22135 O O . TRP A 1 81 ? -4.488 -3.192 -10.851 1.00 0.00 81 TRP A O 16
ATOM 22156 N N . HIS A 1 82 ? -6.550 -2.907 -9.995 1.00 0.00 82 HIS A N 16
ATOM 22157 C CA . HIS A 1 82 ? -7.204 -2.410 -11.190 1.00 0.00 82 HIS A CA 16
ATOM 22158 C C . HIS A 1 82 ? -8.382 -1.520 -10.794 1.00 0.00 82 HIS A C 16
ATOM 22159 O O . HIS A 1 82 ? -8.796 -1.511 -9.633 1.00 0.00 82 HIS A O 16
ATOM 22173 N N . ASP A 1 83 ? -8.922 -0.800 -11.780 1.00 0.00 83 ASP A N 16
ATOM 22174 C CA . ASP A 1 83 ? -10.061 0.121 -11.728 1.00 0.00 83 ASP A CA 16
ATOM 22175 C C . ASP A 1 83 ? -10.163 0.922 -10.419 1.00 0.00 83 ASP A C 16
ATOM 22176 O O . ASP A 1 83 ? -11.212 0.965 -9.778 1.00 0.00 83 ASP A O 16
ATOM 22185 N N . SER A 1 84 ? -9.048 1.509 -9.979 1.00 0.00 84 SER A N 16
ATOM 22186 C CA . SER A 1 84 ? -8.930 2.327 -8.781 1.00 0.00 84 SER A CA 16
ATOM 22187 C C . SER A 1 84 ? -7.969 3.456 -9.145 1.00 0.00 84 SER A C 16
ATOM 22188 O O . SER A 1 84 ? -6.945 3.221 -9.786 1.00 0.00 84 SER A O 16
ATOM 22196 N N . ASP A 1 85 ? -8.286 4.681 -8.737 1.00 0.00 85 ASP A N 16
ATOM 22197 C CA . ASP A 1 85 ? -7.523 5.898 -9.051 1.00 0.00 85 ASP A CA 16
ATOM 22198 C C . ASP A 1 85 ? -6.194 6.044 -8.309 1.00 0.00 85 ASP A C 16
ATOM 22199 O O . ASP A 1 85 ? -5.378 6.907 -8.648 1.00 0.00 85 ASP A O 16
ATOM 22208 N N . TRP A 1 86 ? -5.989 5.223 -7.283 1.00 0.00 86 TRP A N 16
ATOM 22209 C CA . TRP A 1 86 ? -4.815 5.218 -6.421 1.00 0.00 86 TRP A CA 16
ATOM 22210 C C . TRP A 1 86 ? -3.628 4.527 -7.069 1.00 0.00 86 TRP A C 16
ATOM 22211 O O . TRP A 1 86 ? -3.793 3.712 -7.985 1.00 0.00 86 TRP A O 16
ATOM 22232 N N . ILE A 1 87 ? -2.432 4.828 -6.568 1.00 0.00 87 ILE A N 16
ATOM 22233 C CA . ILE A 1 87 ? -1.181 4.267 -7.054 1.00 0.00 87 ILE A CA 16
ATOM 22234 C C . ILE A 1 87 ? -0.691 3.311 -5.974 1.00 0.00 87 ILE A C 16
ATOM 22235 O O . ILE A 1 87 ? -0.637 3.684 -4.802 1.00 0.00 87 ILE A O 16
ATOM 22251 N N . LEU A 1 88 ? -0.347 2.082 -6.356 1.00 0.00 88 LEU A N 16
ATOM 22252 C CA . LEU A 1 88 ? 0.142 1.055 -5.446 1.00 0.00 88 LEU A CA 16
ATOM 22253 C C . LEU A 1 88 ? 1.656 0.975 -5.598 1.00 0.00 88 LEU A C 16
ATOM 22254 O O . LEU A 1 88 ? 2.142 0.805 -6.720 1.00 0.00 88 LEU A O 16
ATOM 22270 N N . SER A 1 89 ? 2.406 1.112 -4.506 1.00 0.00 89 SER A N 16
ATOM 22271 C CA . SER A 1 89 ? 3.863 1.070 -4.532 1.00 0.00 89 SER A CA 16
ATOM 22272 C C . SER A 1 89 ? 4.411 0.263 -3.362 1.00 0.00 89 SER A C 16
ATOM 22273 O O . SER A 1 89 ? 3.726 -0.026 -2.378 1.00 0.00 89 SER A O 16
ATOM 22281 N N . VAL A 1 90 ? 5.690 -0.071 -3.484 1.00 0.00 90 VAL A N 16
ATOM 22282 C CA . VAL A 1 90 ? 6.474 -0.838 -2.530 1.00 0.00 90 VAL A CA 16
ATOM 22283 C C . VAL A 1 90 ? 7.812 -0.105 -2.318 1.00 0.00 90 VAL A C 16
ATOM 22284 O O . VAL A 1 90 ? 8.789 -0.370 -3.024 1.00 0.00 90 VAL A O 16
ATOM 22297 N N . PRO A 1 91 ? 7.869 0.876 -1.405 1.00 0.00 91 PRO A N 16
ATOM 22298 C CA . PRO A 1 91 ? 9.093 1.612 -1.108 1.00 0.00 91 PRO A CA 16
ATOM 22299 C C . PRO A 1 91 ? 9.942 0.814 -0.096 1.00 0.00 91 PRO A C 16
ATOM 22300 O O . PRO A 1 91 ? 9.553 -0.278 0.332 1.00 0.00 91 PRO A O 16
ATOM 22311 N N . ALA A 1 92 ? 11.052 1.408 0.354 1.00 0.00 92 ALA A N 16
ATOM 22312 C CA . ALA A 1 92 ? 12.006 0.871 1.321 1.00 0.00 92 ALA A CA 16
ATOM 22313 C C . ALA A 1 92 ? 12.480 -0.533 0.974 1.00 0.00 92 ALA A C 16
ATOM 22314 O O . ALA A 1 92 ? 13.201 -0.661 -0.039 1.00 0.00 92 ALA A O 16
ATOM 22321 N N . GLY A 1 1 ? 62.191 -8.169 17.872 1.00 0.00 1 GLY A N 17
ATOM 22322 C CA . GLY A 1 1 ? 61.030 -7.282 18.053 1.00 0.00 1 GLY A CA 17
ATOM 22323 C C . GLY A 1 1 ? 59.767 -8.025 17.659 1.00 0.00 1 GLY A C 17
ATOM 22324 O O . GLY A 1 1 ? 59.863 -9.152 17.179 1.00 0.00 1 GLY A O 17
ATOM 22328 N N . SER A 1 2 ? 58.607 -7.413 17.861 1.00 0.00 2 SER A N 17
ATOM 22329 C CA . SER A 1 2 ? 57.299 -7.970 17.543 1.00 0.00 2 SER A CA 17
ATOM 22330 C C . SER A 1 2 ? 56.364 -6.796 17.233 1.00 0.00 2 SER A C 17
ATOM 22331 O O . SER A 1 2 ? 56.735 -5.637 17.436 1.00 0.00 2 SER A O 17
ATOM 22339 N N . SER A 1 3 ? 55.183 -7.070 16.687 1.00 0.00 3 SER A N 17
ATOM 22340 C CA . SER A 1 3 ? 54.164 -6.089 16.333 1.00 0.00 3 SER A CA 17
ATOM 22341 C C . SER A 1 3 ? 52.825 -6.831 16.256 1.00 0.00 3 SER A C 17
ATOM 22342 O O . SER A 1 3 ? 52.804 -8.062 16.298 1.00 0.00 3 SER A O 17
ATOM 22350 N N . GLY A 1 4 ? 51.722 -6.099 16.126 1.00 0.00 4 GLY A N 17
ATOM 22351 C CA . GLY A 1 4 ? 50.377 -6.637 16.030 1.00 0.00 4 GLY A CA 17
ATOM 22352 C C . GLY A 1 4 ? 49.403 -5.472 15.899 1.00 0.00 4 GLY A C 17
ATOM 22353 O O . GLY A 1 4 ? 49.804 -4.317 16.055 1.00 0.00 4 GLY A O 17
ATOM 22357 N N . SER A 1 5 ? 48.149 -5.766 15.567 1.00 0.00 5 SER A N 17
ATOM 22358 C CA . SER A 1 5 ? 47.069 -4.807 15.404 1.00 0.00 5 SER A CA 17
ATOM 22359 C C . SER A 1 5 ? 45.763 -5.612 15.352 1.00 0.00 5 SER A C 17
ATOM 22360 O O . SER A 1 5 ? 45.784 -6.843 15.439 1.00 0.00 5 SER A O 17
ATOM 22368 N N . SER A 1 6 ? 44.637 -4.918 15.229 1.00 0.00 6 SER A N 17
ATOM 22369 C CA . SER A 1 6 ? 43.306 -5.496 15.151 1.00 0.00 6 SER A CA 17
ATOM 22370 C C . SER A 1 6 ? 42.411 -4.521 14.393 1.00 0.00 6 SER A C 17
ATOM 22371 O O . SER A 1 6 ? 42.057 -4.773 13.245 1.00 0.00 6 SER A O 17
ATOM 22379 N N . GLY A 1 7 ? 42.162 -3.356 14.991 1.00 0.00 7 GLY A N 17
ATOM 22380 C CA . GLY A 1 7 ? 41.315 -2.324 14.418 1.00 0.00 7 GLY A CA 17
ATOM 22381 C C . GLY A 1 7 ? 39.854 -2.619 14.749 1.00 0.00 7 GLY A C 17
ATOM 22382 O O . GLY A 1 7 ? 39.550 -3.482 15.576 1.00 0.00 7 GLY A O 17
ATOM 22386 N N . PHE A 1 8 ? 38.951 -1.834 14.166 1.00 0.00 8 PHE A N 17
ATOM 22387 C CA . PHE A 1 8 ? 37.510 -1.944 14.333 1.00 0.00 8 PHE A CA 17
ATOM 22388 C C . PHE A 1 8 ? 36.882 -1.241 13.131 1.00 0.00 8 PHE A C 17
ATOM 22389 O O . PHE A 1 8 ? 37.529 -0.369 12.544 1.00 0.00 8 PHE A O 17
ATOM 22406 N N . GLU A 1 9 ? 35.639 -1.571 12.782 1.00 0.00 9 GLU A N 17
ATOM 22407 C CA . GLU A 1 9 ? 34.947 -0.942 11.663 1.00 0.00 9 GLU A CA 17
ATOM 22408 C C . GLU A 1 9 ? 33.724 -0.198 12.201 1.00 0.00 9 GLU A C 17
ATOM 22409 O O . GLU A 1 9 ? 32.690 -0.832 12.420 1.00 0.00 9 GLU A O 17
ATOM 22421 N N . PRO A 1 10 ? 33.822 1.105 12.512 1.00 0.00 10 PRO A N 17
ATOM 22422 C CA . PRO A 1 10 ? 32.667 1.863 12.970 1.00 0.00 10 PRO A CA 17
ATOM 22423 C C . PRO A 1 10 ? 31.806 2.153 11.725 1.00 0.00 10 PRO A C 17
ATOM 22424 O O . PRO A 1 10 ? 32.338 2.190 10.610 1.00 0.00 10 PRO A O 17
ATOM 22435 N N . ARG A 1 11 ? 30.516 2.475 11.901 1.00 0.00 11 ARG A N 17
ATOM 22436 C CA . ARG A 1 11 ? 29.585 2.772 10.798 1.00 0.00 11 ARG A CA 17
ATOM 22437 C C . ARG A 1 11 ? 29.406 1.537 9.904 1.00 0.00 11 ARG A C 17
ATOM 22438 O O . ARG A 1 11 ? 29.828 0.440 10.276 1.00 0.00 11 ARG A O 17
ATOM 22459 N N . SER A 1 12 ? 28.724 1.691 8.765 1.00 0.00 12 SER A N 17
ATOM 22460 C CA . SER A 1 12 ? 28.461 0.644 7.775 1.00 0.00 12 SER A CA 17
ATOM 22461 C C . SER A 1 12 ? 28.005 -0.690 8.384 1.00 0.00 12 SER A C 17
ATOM 22462 O O . SER A 1 12 ? 28.368 -1.754 7.878 1.00 0.00 12 SER A O 17
ATOM 22470 N N . LEU A 1 13 ? 27.207 -0.666 9.454 1.00 0.00 13 LEU A N 17
ATOM 22471 C CA . LEU A 1 13 ? 26.724 -1.859 10.136 1.00 0.00 13 LEU A CA 17
ATOM 22472 C C . LEU A 1 13 ? 25.211 -1.799 10.264 1.00 0.00 13 LEU A C 17
ATOM 22473 O O . LEU A 1 13 ? 24.674 -1.006 11.045 1.00 0.00 13 LEU A O 17
ATOM 22489 N N . ILE A 1 14 ? 24.542 -2.610 9.449 1.00 0.00 14 ILE A N 17
ATOM 22490 C CA . ILE A 1 14 ? 23.098 -2.778 9.364 1.00 0.00 14 ILE A CA 17
ATOM 22491 C C . ILE A 1 14 ? 22.821 -4.281 9.191 1.00 0.00 14 ILE A C 17
ATOM 22492 O O . ILE A 1 14 ? 23.759 -5.077 9.072 1.00 0.00 14 ILE A O 17
ATOM 22508 N N . THR A 1 15 ? 21.551 -4.685 9.197 1.00 0.00 15 THR A N 17
ATOM 22509 C CA . THR A 1 15 ? 21.124 -6.069 9.007 1.00 0.00 15 THR A CA 17
ATOM 22510 C C . THR A 1 15 ? 19.981 -6.058 7.980 1.00 0.00 15 THR A C 17
ATOM 22511 O O . THR A 1 15 ? 19.704 -4.999 7.408 1.00 0.00 15 THR A O 17
ATOM 22522 N N . SER A 1 16 ? 19.342 -7.189 7.685 1.00 0.00 16 SER A N 17
ATOM 22523 C CA . SER A 1 16 ? 18.245 -7.274 6.727 1.00 0.00 16 SER A CA 17
ATOM 22524 C C . SER A 1 16 ? 17.199 -8.268 7.229 1.00 0.00 16 SER A C 17
ATOM 22525 O O . SER A 1 16 ? 17.494 -9.098 8.094 1.00 0.00 16 SER A O 17
ATOM 22533 N N . ASP A 1 17 ? 15.992 -8.220 6.665 1.00 0.00 17 ASP A N 17
ATOM 22534 C CA . ASP A 1 17 ? 14.874 -9.086 7.023 1.00 0.00 17 ASP A CA 17
ATOM 22535 C C . ASP A 1 17 ? 14.231 -9.639 5.755 1.00 0.00 17 ASP A C 17
ATOM 22536 O O . ASP A 1 17 ? 14.329 -9.047 4.673 1.00 0.00 17 ASP A O 17
ATOM 22545 N N . LYS A 1 18 ? 13.587 -10.804 5.885 1.00 0.00 18 LYS A N 17
ATOM 22546 C CA . LYS A 1 18 ? 12.900 -11.528 4.816 1.00 0.00 18 LYS A CA 17
ATOM 22547 C C . LYS A 1 18 ? 11.760 -12.302 5.481 1.00 0.00 18 LYS A C 17
ATOM 22548 O O . LYS A 1 18 ? 12.011 -13.347 6.090 1.00 0.00 18 LYS A O 17
ATOM 22567 N N . GLY A 1 19 ? 10.521 -11.822 5.408 1.00 0.00 19 GLY A N 17
ATOM 22568 C CA . GLY A 1 19 ? 9.378 -12.505 6.011 1.00 0.00 19 GLY A CA 17
ATOM 22569 C C . GLY A 1 19 ? 8.093 -11.838 5.555 1.00 0.00 19 GLY A C 17
ATOM 22570 O O . GLY A 1 19 ? 7.259 -12.452 4.886 1.00 0.00 19 GLY A O 17
ATOM 22574 N N . PHE A 1 20 ? 7.964 -10.565 5.907 1.00 0.00 20 PHE A N 17
ATOM 22575 C CA . PHE A 1 20 ? 6.859 -9.679 5.591 1.00 0.00 20 PHE A CA 17
ATOM 22576 C C . PHE A 1 20 ? 7.468 -8.490 4.828 1.00 0.00 20 PHE A C 17
ATOM 22577 O O . PHE A 1 20 ? 8.688 -8.295 4.863 1.00 0.00 20 PHE A O 17
ATOM 22594 N N . VAL A 1 21 ? 6.647 -7.724 4.115 1.00 0.00 21 VAL A N 17
ATOM 22595 C CA . VAL A 1 21 ? 7.053 -6.569 3.319 1.00 0.00 21 VAL A CA 17
ATOM 22596 C C . VAL A 1 21 ? 6.079 -5.426 3.601 1.00 0.00 21 VAL A C 17
ATOM 22597 O O . VAL A 1 21 ? 4.938 -5.654 4.023 1.00 0.00 21 VAL A O 17
ATOM 22610 N N . THR A 1 22 ? 6.538 -4.187 3.446 1.00 0.00 22 THR A N 17
ATOM 22611 C CA . THR A 1 22 ? 5.713 -3.008 3.675 1.00 0.00 22 THR A CA 17
ATOM 22612 C C . THR A 1 22 ? 5.255 -2.498 2.304 1.00 0.00 22 THR A C 17
ATOM 22613 O O . THR A 1 22 ? 6.004 -2.561 1.329 1.00 0.00 22 THR A O 17
ATOM 22624 N N . MET A 1 23 ? 4.018 -2.018 2.216 1.00 0.00 23 MET A N 17
ATOM 22625 C CA . MET A 1 23 ? 3.381 -1.509 1.010 1.00 0.00 23 MET A CA 17
ATOM 22626 C C . MET A 1 23 ? 2.848 -0.103 1.286 1.00 0.00 23 MET A C 17
ATOM 22627 O O . MET A 1 23 ? 2.521 0.242 2.427 1.00 0.00 23 MET A O 17
ATOM 22641 N N . THR A 1 24 ? 2.782 0.738 0.254 1.00 0.00 24 THR A N 17
ATOM 22642 C CA . THR A 1 24 ? 2.285 2.104 0.376 1.00 0.00 24 THR A CA 17
ATOM 22643 C C . THR A 1 24 ? 1.365 2.414 -0.809 1.00 0.00 24 THR A C 17
ATOM 22644 O O . THR A 1 24 ? 1.590 1.927 -1.921 1.00 0.00 24 THR A O 17
ATOM 22655 N N . LEU A 1 25 ? 0.315 3.200 -0.582 1.00 0.00 25 LEU A N 17
ATOM 22656 C CA . LEU A 1 25 ? -0.673 3.593 -1.582 1.00 0.00 25 LEU A CA 17
ATOM 22657 C C . LEU A 1 25 ? -0.770 5.123 -1.563 1.00 0.00 25 LEU A C 17
ATOM 22658 O O . LEU A 1 25 ? -0.581 5.727 -0.499 1.00 0.00 25 LEU A O 17
ATOM 22674 N N . GLU A 1 26 ? -1.052 5.752 -2.705 1.00 0.00 26 GLU A N 17
ATOM 22675 C CA . GLU A 1 26 ? -1.191 7.202 -2.860 1.00 0.00 26 GLU A CA 17
ATOM 22676 C C . GLU A 1 26 ? -2.561 7.461 -3.488 1.00 0.00 26 GLU A C 17
ATOM 22677 O O . GLU A 1 26 ? -2.918 6.824 -4.484 1.00 0.00 26 GLU A O 17
ATOM 22689 N N . SER A 1 27 ? -3.334 8.324 -2.834 1.00 0.00 27 SER A N 17
ATOM 22690 C CA . SER A 1 27 ? -4.683 8.752 -3.175 1.00 0.00 27 SER A CA 17
ATOM 22691 C C . SER A 1 27 ? -4.669 9.970 -4.108 1.00 0.00 27 SER A C 17
ATOM 22692 O O . SER A 1 27 ? -3.622 10.585 -4.331 1.00 0.00 27 SER A O 17
ATOM 22700 N N . LEU A 1 28 ? -5.839 10.357 -4.624 1.00 0.00 28 LEU A N 17
ATOM 22701 C CA . LEU A 1 28 ? -5.993 11.512 -5.508 1.00 0.00 28 LEU A CA 17
ATOM 22702 C C . LEU A 1 28 ? -5.962 12.811 -4.696 1.00 0.00 28 LEU A C 17
ATOM 22703 O O . LEU A 1 28 ? -5.390 13.805 -5.141 1.00 0.00 28 LEU A O 17
ATOM 22719 N N . GLU A 1 29 ? -6.593 12.828 -3.526 1.00 0.00 29 GLU A N 17
ATOM 22720 C CA . GLU A 1 29 ? -6.696 13.936 -2.574 1.00 0.00 29 GLU A CA 17
ATOM 22721 C C . GLU A 1 29 ? -6.918 13.296 -1.199 1.00 0.00 29 GLU A C 17
ATOM 22722 O O . GLU A 1 29 ? -7.026 12.066 -1.110 1.00 0.00 29 GLU A O 17
ATOM 22734 N N . GLU A 1 30 ? -6.999 14.096 -0.138 1.00 0.00 30 GLU A N 17
ATOM 22735 C CA . GLU A 1 30 ? -7.202 13.605 1.218 1.00 0.00 30 GLU A CA 17
ATOM 22736 C C . GLU A 1 30 ? -8.491 12.786 1.340 1.00 0.00 30 GLU A C 17
ATOM 22737 O O . GLU A 1 30 ? -9.427 12.928 0.544 1.00 0.00 30 GLU A O 17
ATOM 22749 N N . ILE A 1 31 ? -8.526 11.946 2.372 1.00 0.00 31 ILE A N 17
ATOM 22750 C CA . ILE A 1 31 ? -9.614 11.032 2.698 1.00 0.00 31 ILE A CA 17
ATOM 22751 C C . ILE A 1 31 ? -9.999 11.155 4.182 1.00 0.00 31 ILE A C 17
ATOM 22752 O O . ILE A 1 31 ? -9.164 11.509 5.020 1.00 0.00 31 ILE A O 17
ATOM 22768 N N . GLN A 1 32 ? -11.250 10.814 4.519 1.00 0.00 32 GLN A N 17
ATOM 22769 C CA . GLN A 1 32 ? -11.820 10.903 5.864 1.00 0.00 32 GLN A CA 17
ATOM 22770 C C . GLN A 1 32 ? -11.070 10.134 6.951 1.00 0.00 32 GLN A C 17
ATOM 22771 O O . GLN A 1 32 ? -10.740 10.715 7.983 1.00 0.00 32 GLN A O 17
ATOM 22785 N N . ASP A 1 33 ? -10.927 8.821 6.801 1.00 0.00 33 ASP A N 17
ATOM 22786 C CA . ASP A 1 33 ? -10.267 7.906 7.736 1.00 0.00 33 ASP A CA 17
ATOM 22787 C C . ASP A 1 33 ? -9.961 6.622 6.961 1.00 0.00 33 ASP A C 17
ATOM 22788 O O . ASP A 1 33 ? -10.505 6.439 5.864 1.00 0.00 33 ASP A O 17
ATOM 22797 N N . VAL A 1 34 ? -9.161 5.714 7.537 1.00 0.00 34 VAL A N 17
ATOM 22798 C CA . VAL A 1 34 ? -8.791 4.438 6.930 1.00 0.00 34 VAL A CA 17
ATOM 22799 C C . VAL A 1 34 ? -10.020 3.640 6.456 1.00 0.00 34 VAL A C 17
ATOM 22800 O O . VAL A 1 34 ? -9.870 2.745 5.626 1.00 0.00 34 VAL A O 17
ATOM 22813 N N . SER A 1 35 ? -11.236 3.914 6.949 1.00 0.00 35 SER A N 17
ATOM 22814 C CA . SER A 1 35 ? -12.438 3.220 6.510 1.00 0.00 35 SER A CA 17
ATOM 22815 C C . SER A 1 35 ? -12.639 3.423 4.999 1.00 0.00 35 SER A C 17
ATOM 22816 O O . SER A 1 35 ? -13.117 2.506 4.331 1.00 0.00 35 SER A O 17
ATOM 22824 N N . CYS A 1 36 ? -12.260 4.590 4.450 1.00 0.00 36 CYS A N 17
ATOM 22825 C CA . CYS A 1 36 ? -12.370 4.896 3.025 1.00 0.00 36 CYS A CA 17
ATOM 22826 C C . CYS A 1 36 ? -11.489 3.894 2.277 1.00 0.00 36 CYS A C 17
ATOM 22827 O O . CYS A 1 36 ? -11.947 3.173 1.388 1.00 0.00 36 CYS A O 17
ATOM 22835 N N . ALA A 1 37 ? -10.219 3.828 2.684 1.00 0.00 37 ALA A N 17
ATOM 22836 C CA . ALA A 1 37 ? -9.223 2.942 2.117 1.00 0.00 37 ALA A CA 17
ATOM 22837 C C . ALA A 1 37 ? -9.676 1.483 2.216 1.00 0.00 37 ALA A C 17
ATOM 22838 O O . ALA A 1 37 ? -9.588 0.737 1.244 1.00 0.00 37 ALA A O 17
ATOM 22845 N N . TRP A 1 38 ? -10.198 1.053 3.369 1.00 0.00 38 TRP A N 17
ATOM 22846 C CA . TRP A 1 38 ? -10.671 -0.314 3.545 1.00 0.00 38 TRP A CA 17
ATOM 22847 C C . TRP A 1 38 ? -11.779 -0.636 2.555 1.00 0.00 38 TRP A C 17
ATOM 22848 O O . TRP A 1 38 ? -11.764 -1.722 1.970 1.00 0.00 38 TRP A O 17
ATOM 22869 N N . LYS A 1 39 ? -12.760 0.257 2.395 1.00 0.00 39 LYS A N 17
ATOM 22870 C CA . LYS A 1 39 ? -13.862 0.048 1.464 1.00 0.00 39 LYS A CA 17
ATOM 22871 C C . LYS A 1 39 ? -13.288 -0.126 0.068 1.00 0.00 39 LYS A C 17
ATOM 22872 O O . LYS A 1 39 ? -13.647 -1.108 -0.580 1.00 0.00 39 LYS A O 17
ATOM 22891 N N . GLU A 1 40 ? -12.392 0.769 -0.362 1.00 0.00 40 GLU A N 17
ATOM 22892 C CA . GLU A 1 40 ? -11.743 0.736 -1.669 1.00 0.00 40 GLU A CA 17
ATOM 22893 C C . GLU A 1 40 ? -11.055 -0.617 -1.874 1.00 0.00 40 GLU A C 17
ATOM 22894 O O . GLU A 1 40 ? -11.385 -1.346 -2.804 1.00 0.00 40 GLU A O 17
ATOM 22906 N N . LEU A 1 41 ? -10.129 -0.976 -0.980 1.00 0.00 41 LEU A N 17
ATOM 22907 C CA . LEU A 1 41 ? -9.382 -2.229 -1.017 1.00 0.00 41 LEU A CA 17
ATOM 22908 C C . LEU A 1 41 ? -10.323 -3.420 -1.145 1.00 0.00 41 LEU A C 17
ATOM 22909 O O . LEU A 1 41 ? -10.141 -4.242 -2.034 1.00 0.00 41 LEU A O 17
ATOM 22925 N N . ASN A 1 42 ? -11.327 -3.533 -0.270 1.00 0.00 42 ASN A N 17
ATOM 22926 C CA . ASN A 1 42 ? -12.277 -4.649 -0.315 1.00 0.00 42 ASN A CA 17
ATOM 22927 C C . ASN A 1 42 ? -13.002 -4.680 -1.668 1.00 0.00 42 ASN A C 17
ATOM 22928 O O . ASN A 1 42 ? -13.277 -5.761 -2.179 1.00 0.00 42 ASN A O 17
ATOM 22939 N N . ARG A 1 43 ? -13.286 -3.521 -2.277 1.00 0.00 43 ARG A N 17
ATOM 22940 C CA . ARG A 1 43 ? -13.949 -3.401 -3.573 1.00 0.00 43 ARG A CA 17
ATOM 22941 C C . ARG A 1 43 ? -13.046 -3.784 -4.742 1.00 0.00 43 ARG A C 17
ATOM 22942 O O . ARG A 1 43 ? -13.564 -3.989 -5.839 1.00 0.00 43 ARG A O 17
ATOM 22963 N N . LYS A 1 44 ? -11.729 -3.881 -4.546 1.00 0.00 44 LYS A N 17
ATOM 22964 C CA . LYS A 1 44 ? -10.776 -4.197 -5.609 1.00 0.00 44 LYS A CA 17
ATOM 22965 C C . LYS A 1 44 ? -9.911 -5.416 -5.317 1.00 0.00 44 LYS A C 17
ATOM 22966 O O . LYS A 1 44 ? -9.080 -5.747 -6.159 1.00 0.00 44 LYS A O 17
ATOM 22985 N N . LEU A 1 45 ? -10.069 -6.081 -4.175 1.00 0.00 45 LEU A N 17
ATOM 22986 C CA . LEU A 1 45 ? -9.284 -7.249 -3.794 1.00 0.00 45 LEU A CA 17
ATOM 22987 C C . LEU A 1 45 ? -10.221 -8.376 -3.389 1.00 0.00 45 LEU A C 17
ATOM 22988 O O . LEU A 1 45 ? -11.427 -8.173 -3.205 1.00 0.00 45 LEU A O 17
ATOM 23004 N N . SER A 1 46 ? -9.670 -9.579 -3.253 1.00 0.00 46 SER A N 17
ATOM 23005 C CA . SER A 1 46 ? -10.418 -10.761 -2.857 1.00 0.00 46 SER A CA 17
ATOM 23006 C C . SER A 1 46 ? -10.584 -10.749 -1.337 1.00 0.00 46 SER A C 17
ATOM 23007 O O . SER A 1 46 ? -9.672 -10.298 -0.642 1.00 0.00 46 SER A O 17
ATOM 23015 N N . SER A 1 47 ? -11.649 -11.351 -0.799 1.00 0.00 47 SER A N 17
ATOM 23016 C CA . SER A 1 47 ? -11.875 -11.401 0.648 1.00 0.00 47 SER A CA 17
ATOM 23017 C C . SER A 1 47 ? -10.738 -12.148 1.365 1.00 0.00 47 SER A C 17
ATOM 23018 O O . SER A 1 47 ? -10.567 -12.006 2.574 1.00 0.00 47 SER A O 17
ATOM 23026 N N . ASN A 1 48 ? -9.988 -12.991 0.645 1.00 0.00 48 ASN A N 17
ATOM 23027 C CA . ASN A 1 48 ? -8.867 -13.738 1.199 1.00 0.00 48 ASN A CA 17
ATOM 23028 C C . ASN A 1 48 ? -7.658 -12.806 1.260 1.00 0.00 48 ASN A C 17
ATOM 23029 O O . ASN A 1 48 ? -7.173 -12.490 2.345 1.00 0.00 48 ASN A O 17
ATOM 23040 N N . ALA A 1 49 ? -7.235 -12.291 0.099 1.00 0.00 49 ALA A N 17
ATOM 23041 C CA . ALA A 1 49 ? -6.105 -11.383 -0.056 1.00 0.00 49 ALA A CA 17
ATOM 23042 C C . ALA A 1 49 ? -6.208 -10.178 0.881 1.00 0.00 49 ALA A C 17
ATOM 23043 O O . ALA A 1 49 ? -5.273 -9.894 1.629 1.00 0.00 49 ALA A O 17
ATOM 23050 N N . VAL A 1 50 ? -7.364 -9.506 0.899 1.00 0.00 50 VAL A N 17
ATOM 23051 C CA . VAL A 1 50 ? -7.585 -8.326 1.727 1.00 0.00 50 VAL A CA 17
ATOM 23052 C C . VAL A 1 50 ? -7.359 -8.590 3.226 1.00 0.00 50 VAL A C 17
ATOM 23053 O O . VAL A 1 50 ? -7.045 -7.658 3.968 1.00 0.00 50 VAL A O 17
ATOM 23066 N N . SER A 1 51 ? -7.515 -9.836 3.699 1.00 0.00 51 SER A N 17
ATOM 23067 C CA . SER A 1 51 ? -7.313 -10.138 5.111 1.00 0.00 51 SER A CA 17
ATOM 23068 C C . SER A 1 51 ? -5.841 -10.000 5.517 1.00 0.00 51 SER A C 17
ATOM 23069 O O . SER A 1 51 ? -5.557 -9.718 6.684 1.00 0.00 51 SER A O 17
ATOM 23077 N N . GLN A 1 52 ? -4.907 -10.165 4.571 1.00 0.00 52 GLN A N 17
ATOM 23078 C CA . GLN A 1 52 ? -3.474 -10.077 4.830 1.00 0.00 52 GLN A CA 17
ATOM 23079 C C . GLN A 1 52 ? -3.028 -8.672 5.237 1.00 0.00 52 GLN A C 17
ATOM 23080 O O . GLN A 1 52 ? -1.961 -8.535 5.833 1.00 0.00 52 GLN A O 17
ATOM 23094 N N . ILE A 1 53 ? -3.818 -7.641 4.923 1.00 0.00 53 ILE A N 17
ATOM 23095 C CA . ILE A 1 53 ? -3.527 -6.247 5.230 1.00 0.00 53 ILE A CA 17
ATOM 23096 C C . ILE A 1 53 ? -3.453 -6.062 6.739 1.00 0.00 53 ILE A C 17
ATOM 23097 O O . ILE A 1 53 ? -4.481 -6.028 7.429 1.00 0.00 53 ILE A O 17
ATOM 23113 N N . THR A 1 54 ? -2.241 -5.961 7.262 1.00 0.00 54 THR A N 17
ATOM 23114 C CA . THR A 1 54 ? -1.980 -5.753 8.670 1.00 0.00 54 THR A CA 17
ATOM 23115 C C . THR A 1 54 ? -1.335 -4.372 8.787 1.00 0.00 54 THR A C 17
ATOM 23116 O O . THR A 1 54 ? -0.956 -3.751 7.790 1.00 0.00 54 THR A O 17
ATOM 23127 N N . ARG A 1 55 ? -1.231 -3.879 10.019 1.00 0.00 55 ARG A N 17
ATOM 23128 C CA . ARG A 1 55 ? -0.637 -2.573 10.334 1.00 0.00 55 ARG A CA 17
ATOM 23129 C C . ARG A 1 55 ? -1.174 -1.390 9.506 1.00 0.00 55 ARG A C 17
ATOM 23130 O O . ARG A 1 55 ? -0.457 -0.400 9.352 1.00 0.00 55 ARG A O 17
ATOM 23151 N N . MET A 1 56 ? -2.405 -1.439 8.979 1.00 0.00 56 MET A N 17
ATOM 23152 C CA . MET A 1 56 ? -2.950 -0.344 8.181 1.00 0.00 56 MET A CA 17
ATOM 23153 C C . MET A 1 56 ? -2.918 0.975 8.963 1.00 0.00 56 MET A C 17
ATOM 23154 O O . MET A 1 56 ? -3.657 1.127 9.942 1.00 0.00 56 MET A O 17
ATOM 23168 N N . CYS A 1 57 ? -2.070 1.914 8.542 1.00 0.00 57 CYS A N 17
ATOM 23169 C CA . CYS A 1 57 ? -1.899 3.221 9.149 1.00 0.00 57 CYS A CA 17
ATOM 23170 C C . CYS A 1 57 ? -2.022 4.331 8.097 1.00 0.00 57 CYS A C 17
ATOM 23171 O O . CYS A 1 57 ? -1.983 4.086 6.887 1.00 0.00 57 CYS A O 17
ATOM 23179 N N . LEU A 1 58 ? -2.194 5.560 8.579 1.00 0.00 58 LEU A N 17
ATOM 23180 C CA . LEU A 1 58 ? -2.330 6.772 7.784 1.00 0.00 58 LEU A CA 17
ATOM 23181 C C . LEU A 1 58 ? -0.960 7.409 7.558 1.00 0.00 58 LEU A C 17
ATOM 23182 O O . LEU A 1 58 ? -0.030 7.228 8.353 1.00 0.00 58 LEU A O 17
ATOM 23198 N N . LEU A 1 59 ? -0.846 8.197 6.488 1.00 0.00 59 LEU A N 17
ATOM 23199 C CA . LEU A 1 59 ? 0.379 8.910 6.140 1.00 0.00 59 LEU A CA 17
ATOM 23200 C C . LEU A 1 59 ? 0.228 10.401 6.436 1.00 0.00 59 LEU A C 17
ATOM 23201 O O . LEU A 1 59 ? -0.880 10.920 6.596 1.00 0.00 59 LEU A O 17
ATOM 23217 N N . LYS A 1 60 ? 1.365 11.094 6.507 1.00 0.00 60 LYS A N 17
ATOM 23218 C CA . LYS A 1 60 ? 1.453 12.525 6.763 1.00 0.00 60 LYS A CA 17
ATOM 23219 C C . LYS A 1 60 ? 0.703 13.251 5.653 1.00 0.00 60 LYS A C 17
ATOM 23220 O O . LYS A 1 60 ? 0.980 13.006 4.475 1.00 0.00 60 LYS A O 17
ATOM 23239 N N . GLY A 1 61 ? -0.199 14.163 5.996 1.00 0.00 61 GLY A N 17
ATOM 23240 C CA . GLY A 1 61 ? -0.949 14.920 5.005 1.00 0.00 61 GLY A CA 17
ATOM 23241 C C . GLY A 1 61 ? -2.110 14.147 4.384 1.00 0.00 61 GLY A C 17
ATOM 23242 O O . GLY A 1 61 ? -2.679 14.646 3.425 1.00 0.00 61 GLY A O 17
ATOM 23246 N N . ASN A 1 62 ? -2.438 12.945 4.879 1.00 0.00 62 ASN A N 17
ATOM 23247 C CA . ASN A 1 62 ? -3.525 12.048 4.450 1.00 0.00 62 ASN A CA 17
ATOM 23248 C C . ASN A 1 62 ? -3.616 11.717 2.949 1.00 0.00 62 ASN A C 17
ATOM 23249 O O . ASN A 1 62 ? -4.525 10.982 2.562 1.00 0.00 62 ASN A O 17
ATOM 23260 N N . MET A 1 63 ? -2.670 12.152 2.116 1.00 0.00 63 MET A N 17
ATOM 23261 C CA . MET A 1 63 ? -2.619 11.911 0.671 1.00 0.00 63 MET A CA 17
ATOM 23262 C C . MET A 1 63 ? -2.359 10.439 0.305 1.00 0.00 63 MET A C 17
ATOM 23263 O O . MET A 1 63 ? -2.267 10.110 -0.875 1.00 0.00 63 MET A O 17
ATOM 23277 N N . GLY A 1 64 ? -2.204 9.541 1.275 1.00 0.00 64 GLY A N 17
ATOM 23278 C CA . GLY A 1 64 ? -1.956 8.134 1.040 1.00 0.00 64 GLY A CA 17
ATOM 23279 C C . GLY A 1 64 ? -2.047 7.368 2.350 1.00 0.00 64 GLY A C 17
ATOM 23280 O O . GLY A 1 64 ? -2.326 7.949 3.406 1.00 0.00 64 GLY A O 17
ATOM 23284 N N . VAL A 1 65 ? -1.817 6.059 2.286 1.00 0.00 65 VAL A N 17
ATOM 23285 C CA . VAL A 1 65 ? -1.870 5.153 3.428 1.00 0.00 65 VAL A CA 17
ATOM 23286 C C . VAL A 1 65 ? -0.787 4.069 3.289 1.00 0.00 65 VAL A C 17
ATOM 23287 O O . VAL A 1 65 ? -0.267 3.849 2.188 1.00 0.00 65 VAL A O 17
ATOM 23300 N N . CYS A 1 66 ? -0.418 3.403 4.389 1.00 0.00 66 CYS A N 17
ATOM 23301 C CA . CYS A 1 66 ? 0.580 2.321 4.393 1.00 0.00 66 CYS A CA 17
ATOM 23302 C C . CYS A 1 66 ? 0.052 1.108 5.154 1.00 0.00 66 CYS A C 17
ATOM 23303 O O . CYS A 1 66 ? -0.758 1.263 6.074 1.00 0.00 66 CYS A O 17
ATOM 23311 N N . PHE A 1 67 ? 0.492 -0.087 4.772 1.00 0.00 67 PHE A N 17
ATOM 23312 C CA . PHE A 1 67 ? 0.128 -1.349 5.397 1.00 0.00 67 PHE A CA 17
ATOM 23313 C C . PHE A 1 67 ? 1.268 -2.339 5.184 1.00 0.00 67 PHE A C 17
ATOM 23314 O O . PHE A 1 67 ? 2.188 -2.105 4.397 1.00 0.00 67 PHE A O 17
ATOM 23331 N N . ASP A 1 68 ? 1.186 -3.473 5.863 1.00 0.00 68 ASP A N 17
ATOM 23332 C CA . ASP A 1 68 ? 2.162 -4.545 5.822 1.00 0.00 68 ASP A CA 17
ATOM 23333 C C . ASP A 1 68 ? 1.424 -5.780 5.299 1.00 0.00 68 ASP A C 17
ATOM 23334 O O . ASP A 1 68 ? 0.236 -5.959 5.583 1.00 0.00 68 ASP A O 17
ATOM 23343 N N . VAL A 1 69 ? 2.105 -6.615 4.511 1.00 0.00 69 VAL A N 17
ATOM 23344 C CA . VAL A 1 69 ? 1.586 -7.845 3.903 1.00 0.00 69 VAL A CA 17
ATOM 23345 C C . VAL A 1 69 ? 2.723 -8.871 3.777 1.00 0.00 69 VAL A C 17
ATOM 23346 O O . VAL A 1 69 ? 3.893 -8.479 3.761 1.00 0.00 69 VAL A O 17
ATOM 23359 N N . PRO A 1 70 ? 2.434 -10.179 3.668 1.00 0.00 70 PRO A N 17
ATOM 23360 C CA . PRO A 1 70 ? 3.477 -11.185 3.550 1.00 0.00 70 PRO A CA 17
ATOM 23361 C C . PRO A 1 70 ? 4.111 -11.164 2.157 1.00 0.00 70 PRO A C 17
ATOM 23362 O O . PRO A 1 70 ? 3.499 -10.758 1.155 1.00 0.00 70 PRO A O 17
ATOM 23373 N N . THR A 1 71 ? 5.339 -11.670 2.060 1.00 0.00 71 THR A N 17
ATOM 23374 C CA . THR A 1 71 ? 6.061 -11.735 0.795 1.00 0.00 71 THR A CA 17
ATOM 23375 C C . THR A 1 71 ? 5.441 -12.802 -0.136 1.00 0.00 71 THR A C 17
ATOM 23376 O O . THR A 1 71 ? 5.727 -12.822 -1.332 1.00 0.00 71 THR A O 17
ATOM 23387 N N . THR A 1 72 ? 4.546 -13.652 0.383 1.00 0.00 72 THR A N 17
ATOM 23388 C CA . THR A 1 72 ? 3.864 -14.719 -0.339 1.00 0.00 72 THR A CA 17
ATOM 23389 C C . THR A 1 72 ? 2.577 -14.252 -1.044 1.00 0.00 72 THR A C 17
ATOM 23390 O O . THR A 1 72 ? 2.095 -14.963 -1.925 1.00 0.00 72 THR A O 17
ATOM 23401 N N . GLU A 1 73 ? 2.032 -13.068 -0.719 1.00 0.00 73 GLU A N 17
ATOM 23402 C CA . GLU A 1 73 ? 0.790 -12.557 -1.325 1.00 0.00 73 GLU A CA 17
ATOM 23403 C C . GLU A 1 73 ? 0.968 -11.199 -2.009 1.00 0.00 73 GLU A C 17
ATOM 23404 O O . GLU A 1 73 ? 0.296 -10.923 -2.999 1.00 0.00 73 GLU A O 17
ATOM 23416 N N . SER A 1 74 ? 1.925 -10.383 -1.554 1.00 0.00 74 SER A N 17
ATOM 23417 C CA . SER A 1 74 ? 2.204 -9.052 -2.101 1.00 0.00 74 SER A CA 17
ATOM 23418 C C . SER A 1 74 ? 2.431 -9.037 -3.623 1.00 0.00 74 SER A C 17
ATOM 23419 O O . SER A 1 74 ? 2.250 -8.006 -4.267 1.00 0.00 74 SER A O 17
ATOM 23427 N N . GLU A 1 75 ? 2.886 -10.149 -4.203 1.00 0.00 75 GLU A N 17
ATOM 23428 C CA . GLU A 1 75 ? 3.120 -10.283 -5.638 1.00 0.00 75 GLU A CA 17
ATOM 23429 C C . GLU A 1 75 ? 1.769 -10.404 -6.360 1.00 0.00 75 GLU A C 17
ATOM 23430 O O . GLU A 1 75 ? 1.535 -9.724 -7.358 1.00 0.00 75 GLU A O 17
ATOM 23442 N N . ARG A 1 76 ? 0.855 -11.238 -5.854 1.00 0.00 76 ARG A N 17
ATOM 23443 C CA . ARG A 1 76 ? -0.474 -11.453 -6.394 1.00 0.00 76 ARG A CA 17
ATOM 23444 C C . ARG A 1 76 ? -1.265 -10.151 -6.297 1.00 0.00 76 ARG A C 17
ATOM 23445 O O . ARG A 1 76 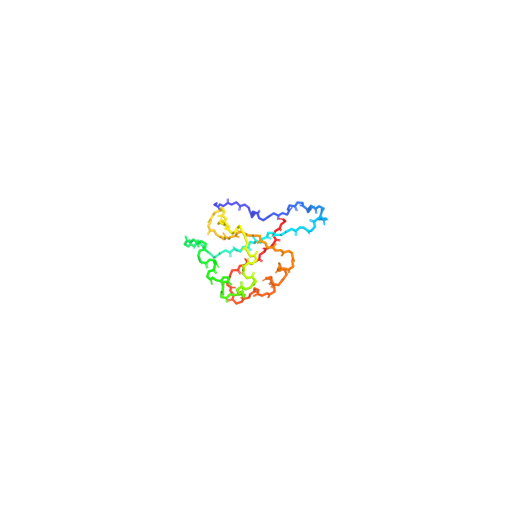? -2.000 -9.788 -7.211 1.00 0.00 76 ARG A O 17
ATOM 23466 N N . LEU A 1 77 ? -1.055 -9.397 -5.221 1.00 0.00 77 LEU A N 17
ATOM 23467 C CA . LEU A 1 77 ? -1.710 -8.125 -4.955 1.00 0.00 77 LEU A CA 17
ATOM 23468 C C . LEU A 1 77 ? -1.392 -7.097 -6.023 1.00 0.00 77 LEU A C 17
ATOM 23469 O O . LEU A 1 77 ? -2.233 -6.245 -6.321 1.00 0.00 77 LEU A O 17
ATOM 23485 N N . GLN A 1 78 ? -0.195 -7.164 -6.602 1.00 0.00 78 GLN A N 17
ATOM 23486 C CA . GLN A 1 78 ? 0.205 -6.247 -7.651 1.00 0.00 78 GLN A CA 17
ATOM 23487 C C . GLN A 1 78 ? -0.634 -6.493 -8.910 1.00 0.00 78 GLN A C 17
ATOM 23488 O O . GLN A 1 78 ? -0.774 -5.576 -9.718 1.00 0.00 78 GLN A O 17
ATOM 23502 N N . ALA A 1 79 ? -1.138 -7.715 -9.110 1.00 0.00 79 ALA A N 17
ATOM 23503 C CA . ALA A 1 79 ? -1.959 -8.081 -10.260 1.00 0.00 79 ALA A CA 17
ATOM 23504 C C . ALA A 1 79 ? -3.427 -7.742 -10.018 1.00 0.00 79 ALA A C 17
ATOM 23505 O O . ALA A 1 79 ? -4.172 -7.449 -10.952 1.00 0.00 79 ALA A O 17
ATOM 23512 N N . GLU A 1 80 ? -3.856 -7.802 -8.761 1.00 0.00 80 GLU A N 17
ATOM 23513 C CA . GLU A 1 80 ? -5.222 -7.509 -8.366 1.00 0.00 80 GLU A CA 17
ATOM 23514 C C . GLU A 1 80 ? -5.528 -6.015 -8.492 1.00 0.00 80 GLU A C 17
ATOM 23515 O O . GLU A 1 80 ? -6.693 -5.644 -8.619 1.00 0.00 80 GLU A O 17
ATOM 23527 N N . TRP A 1 81 ? -4.524 -5.133 -8.449 1.00 0.00 81 TRP A N 17
ATOM 23528 C CA . TRP A 1 81 ? -4.774 -3.705 -8.548 1.00 0.00 81 TRP A CA 17
ATOM 23529 C C . TRP A 1 81 ? -5.188 -3.293 -9.965 1.00 0.00 81 TRP A C 17
ATOM 23530 O O . TRP A 1 81 ? -4.360 -3.158 -10.866 1.00 0.00 81 TRP A O 17
ATOM 23551 N N . HIS A 1 82 ? -6.489 -3.114 -10.168 1.00 0.00 82 HIS A N 17
ATOM 23552 C CA . HIS A 1 82 ? -7.139 -2.698 -11.400 1.00 0.00 82 HIS A CA 17
ATOM 23553 C C . HIS A 1 82 ? -8.443 -1.985 -11.037 1.00 0.00 82 HIS A C 17
ATOM 23554 O O . HIS A 1 82 ? -8.982 -2.172 -9.938 1.00 0.00 82 HIS A O 17
ATOM 23568 N N . ASP A 1 83 ? -8.955 -1.186 -11.970 1.00 0.00 83 ASP A N 17
ATOM 23569 C CA . ASP A 1 83 ? -10.196 -0.423 -11.873 1.00 0.00 83 ASP A CA 17
ATOM 23570 C C . ASP A 1 83 ? -10.249 0.596 -10.723 1.00 0.00 83 ASP A C 17
ATOM 23571 O O . ASP A 1 83 ? -11.349 0.981 -10.321 1.00 0.00 83 ASP A O 17
ATOM 23580 N N . SER A 1 84 ? -9.114 1.007 -10.138 1.00 0.00 84 SER A N 17
ATOM 23581 C CA . SER A 1 84 ? -9.067 2.006 -9.075 1.00 0.00 84 SER A CA 17
ATOM 23582 C C . SER A 1 84 ? -8.203 3.158 -9.582 1.00 0.00 84 SER A C 17
ATOM 23583 O O . SER A 1 84 ? -7.427 3.005 -10.531 1.00 0.00 84 SER A O 17
ATOM 23591 N N . ASP A 1 85 ? -8.326 4.313 -8.942 1.00 0.00 85 ASP A N 17
ATOM 23592 C CA . ASP A 1 85 ? -7.599 5.531 -9.287 1.00 0.00 85 ASP A CA 17
ATOM 23593 C C . ASP A 1 85 ? -6.442 5.788 -8.315 1.00 0.00 85 ASP A C 17
ATOM 23594 O O . ASP A 1 85 ? -5.761 6.801 -8.435 1.00 0.00 85 ASP A O 17
ATOM 23603 N N . TRP A 1 86 ? -6.226 4.914 -7.325 1.00 0.00 86 TRP A N 17
ATOM 23604 C CA . TRP A 1 86 ? -5.142 5.075 -6.354 1.00 0.00 86 TRP A CA 17
ATOM 23605 C C . TRP A 1 86 ? -3.903 4.366 -6.928 1.00 0.00 86 TRP A C 17
ATOM 23606 O O . TRP A 1 86 ? -4.045 3.383 -7.669 1.00 0.00 86 TRP A O 17
ATOM 23627 N N . ILE A 1 87 ? -2.694 4.816 -6.594 1.00 0.00 87 ILE A N 17
ATOM 23628 C CA . ILE A 1 87 ? -1.437 4.241 -7.091 1.00 0.00 87 ILE A CA 17
ATOM 23629 C C . ILE A 1 87 ? -0.871 3.301 -6.022 1.00 0.00 87 ILE A C 17
ATOM 23630 O O . ILE A 1 87 ? -0.751 3.709 -4.867 1.00 0.00 87 ILE A O 17
ATOM 23646 N N . LEU A 1 88 ? -0.511 2.065 -6.402 1.00 0.00 88 LEU A N 17
ATOM 23647 C CA . LEU A 1 88 ? 0.046 1.027 -5.524 1.00 0.00 88 LEU A CA 17
ATOM 23648 C C . LEU A 1 88 ? 1.555 0.956 -5.721 1.00 0.00 88 LEU A C 17
ATOM 23649 O O . LEU A 1 88 ? 2.010 0.854 -6.859 1.00 0.00 88 LEU A O 17
ATOM 23665 N N . SER A 1 89 ? 2.338 1.036 -4.645 1.00 0.00 89 SER A N 17
ATOM 23666 C CA . SER A 1 89 ? 3.790 0.956 -4.704 1.00 0.00 89 SER A CA 17
ATOM 23667 C C . SER A 1 89 ? 4.340 0.111 -3.552 1.00 0.00 89 SER A C 17
ATOM 23668 O O . SER A 1 89 ? 3.626 -0.225 -2.603 1.00 0.00 89 SER A O 17
ATOM 23676 N N . VAL A 1 90 ? 5.617 -0.245 -3.666 1.00 0.00 90 VAL A N 17
ATOM 23677 C CA . VAL A 1 90 ? 6.394 -1.013 -2.706 1.00 0.00 90 VAL A CA 17
ATOM 23678 C C . VAL A 1 90 ? 7.758 -0.308 -2.631 1.00 0.00 90 VAL A C 17
ATOM 23679 O O . VAL A 1 90 ? 8.688 -0.661 -3.366 1.00 0.00 90 VAL A O 17
ATOM 23692 N N . PRO A 1 91 ? 7.901 0.733 -1.792 1.00 0.00 91 PRO A N 17
ATOM 23693 C CA . PRO A 1 91 ? 9.157 1.462 -1.653 1.00 0.00 91 PRO A CA 17
ATOM 23694 C C . PRO A 1 91 ? 10.224 0.602 -0.958 1.00 0.00 91 PRO A C 17
ATOM 23695 O O . PRO A 1 91 ? 9.988 -0.577 -0.657 1.00 0.00 91 PRO A O 17
ATOM 23706 N N . ALA A 1 92 ? 11.425 1.162 -0.773 1.00 0.00 92 ALA A N 17
ATOM 23707 C CA . ALA A 1 92 ? 12.549 0.483 -0.126 1.00 0.00 92 ALA A CA 17
ATOM 23708 C C . ALA A 1 92 ? 12.117 -0.079 1.220 1.00 0.00 92 ALA A C 17
ATOM 23709 O O . ALA A 1 92 ? 11.395 0.633 1.943 1.00 0.00 92 ALA A O 17
ATOM 23716 N N . GLY A 1 1 ? 4.374 11.889 -30.218 1.00 0.00 1 GLY A N 18
ATOM 23717 C CA . GLY A 1 1 ? 3.957 12.319 -28.877 1.00 0.00 1 GLY A CA 18
ATOM 23718 C C . GLY A 1 1 ? 4.227 11.222 -27.871 1.00 0.00 1 GLY A C 18
ATOM 23719 O O . GLY A 1 1 ? 4.064 10.047 -28.197 1.00 0.00 1 GLY A O 18
ATOM 23723 N N . SER A 1 2 ? 4.628 11.581 -26.653 1.00 0.00 2 SER A N 18
ATOM 23724 C CA . SER A 1 2 ? 4.907 10.605 -25.606 1.00 0.00 2 SER A CA 18
ATOM 23725 C C . SER A 1 2 ? 3.642 9.867 -25.147 1.00 0.00 2 SER A C 18
ATOM 23726 O O . SER A 1 2 ? 3.732 8.758 -24.625 1.00 0.00 2 SER A O 18
ATOM 23734 N N . SER A 1 3 ? 2.458 10.429 -25.420 1.00 0.00 3 SER A N 18
ATOM 23735 C CA . SER A 1 3 ? 1.173 9.872 -25.036 1.00 0.00 3 SER A CA 18
ATOM 23736 C C . SER A 1 3 ? 1.163 9.757 -23.502 1.00 0.00 3 SER A C 18
ATOM 23737 O O . SER A 1 3 ? 1.800 10.567 -22.815 1.00 0.00 3 SER A O 18
ATOM 23745 N N . GLY A 1 4 ? 0.386 8.830 -22.951 1.00 0.00 4 GLY A N 18
ATOM 23746 C CA . GLY A 1 4 ? 0.287 8.587 -21.520 1.00 0.00 4 GLY A CA 18
ATOM 23747 C C . GLY A 1 4 ? 0.532 7.122 -21.189 1.00 0.00 4 GLY A C 18
ATOM 23748 O O . GLY A 1 4 ? 1.014 6.805 -20.104 1.00 0.00 4 GLY A O 18
ATOM 23752 N N . SER A 1 5 ? 0.244 6.225 -22.134 1.00 0.00 5 SER A N 18
ATOM 23753 C CA . SER A 1 5 ? 0.399 4.793 -21.980 1.00 0.00 5 SER A CA 18
ATOM 23754 C C . SER A 1 5 ? 1.617 4.321 -22.772 1.00 0.00 5 SER A C 18
ATOM 23755 O O . SER A 1 5 ? 1.563 4.177 -23.998 1.00 0.00 5 SER A O 18
ATOM 23763 N N . SER A 1 6 ? 2.734 4.160 -22.070 1.00 0.00 6 SER A N 18
ATOM 23764 C CA . SER A 1 6 ? 4.012 3.708 -22.593 1.00 0.00 6 SER A CA 18
ATOM 23765 C C . SER A 1 6 ? 4.712 2.926 -21.474 1.00 0.00 6 SER A C 18
ATOM 23766 O O . SER A 1 6 ? 4.282 2.995 -20.318 1.00 0.00 6 SER A O 18
ATOM 23774 N N . GLY A 1 7 ? 5.782 2.198 -21.790 1.00 0.00 7 GLY A N 18
ATOM 23775 C CA . GLY A 1 7 ? 6.532 1.400 -20.830 1.00 0.00 7 GLY A CA 18
ATOM 23776 C C . GLY A 1 7 ? 8.010 1.496 -21.148 1.00 0.00 7 GLY A C 18
ATOM 23777 O O . GLY A 1 7 ? 8.449 0.991 -22.180 1.00 0.00 7 GLY A O 18
ATOM 23781 N N . PHE A 1 8 ? 8.758 2.193 -20.299 1.00 0.00 8 PHE A N 18
ATOM 23782 C CA . PHE A 1 8 ? 10.190 2.402 -20.413 1.00 0.00 8 PHE A CA 18
ATOM 23783 C C . PHE A 1 8 ? 10.754 2.262 -19.003 1.00 0.00 8 PHE A C 18
ATOM 23784 O O . PHE A 1 8 ? 10.825 3.236 -18.248 1.00 0.00 8 PHE A O 18
ATOM 23801 N N . GLU A 1 9 ? 11.124 1.041 -18.626 1.00 0.00 9 GLU A N 18
ATOM 23802 C CA . GLU A 1 9 ? 11.680 0.758 -17.313 1.00 0.00 9 GLU A CA 18
ATOM 23803 C C . GLU A 1 9 ? 12.981 -0.055 -17.427 1.00 0.00 9 GLU A C 18
ATOM 23804 O O . GLU A 1 9 ? 13.027 -1.194 -16.952 1.00 0.00 9 GLU A O 18
ATOM 23816 N N . PRO A 1 10 ? 14.063 0.513 -17.995 1.00 0.00 10 PRO A N 18
ATOM 23817 C CA . PRO A 1 10 ? 15.362 -0.151 -18.161 1.00 0.00 10 PRO A CA 18
ATOM 23818 C C . PRO A 1 10 ? 16.156 -0.176 -16.840 1.00 0.00 10 PRO A C 18
ATOM 23819 O O . PRO A 1 10 ? 17.383 -0.041 -16.838 1.00 0.00 10 PRO A O 18
ATOM 23830 N N . ARG A 1 11 ? 15.464 -0.242 -15.700 1.00 0.00 11 ARG A N 18
ATOM 23831 C CA . ARG A 1 11 ? 16.024 -0.257 -14.359 1.00 0.00 11 ARG A CA 18
ATOM 23832 C C . ARG A 1 11 ? 14.974 -0.833 -13.414 1.00 0.00 11 ARG A C 18
ATOM 23833 O O . ARG A 1 11 ? 14.010 -0.149 -13.080 1.00 0.00 11 ARG A O 18
ATOM 23854 N N . SER A 1 12 ? 15.123 -2.089 -13.006 1.00 0.00 12 SER A N 18
ATOM 23855 C CA . SER A 1 12 ? 14.202 -2.751 -12.088 1.00 0.00 12 SER A CA 18
ATOM 23856 C C . SER A 1 12 ? 14.959 -3.906 -11.435 1.00 0.00 12 SER A C 18
ATOM 23857 O O . SER A 1 12 ? 14.897 -5.049 -11.898 1.00 0.00 12 SER A O 18
ATOM 23865 N N . LEU A 1 13 ? 15.756 -3.595 -10.408 1.00 0.00 13 LEU A N 18
ATOM 23866 C CA . LEU A 1 13 ? 16.554 -4.572 -9.674 1.00 0.00 13 LEU A CA 18
ATOM 23867 C C . LEU A 1 13 ? 16.422 -4.320 -8.174 1.00 0.00 13 LEU A C 18
ATOM 23868 O O . LEU A 1 13 ? 17.210 -3.556 -7.613 1.00 0.00 13 LEU A O 18
ATOM 23884 N N . ILE A 1 14 ? 15.408 -4.902 -7.539 1.00 0.00 14 ILE A N 18
ATOM 23885 C CA . ILE A 1 14 ? 15.127 -4.816 -6.104 1.00 0.00 14 ILE A CA 18
ATOM 23886 C C . ILE A 1 14 ? 14.728 -6.220 -5.636 1.00 0.00 14 ILE A C 18
ATOM 23887 O O . ILE A 1 14 ? 14.439 -7.084 -6.469 1.00 0.00 14 ILE A O 18
ATOM 23903 N N . THR A 1 15 ? 14.731 -6.483 -4.332 1.00 0.00 15 THR A N 18
ATOM 23904 C CA . THR A 1 15 ? 14.350 -7.776 -3.771 1.00 0.00 15 THR A CA 18
ATOM 23905 C C . THR A 1 15 ? 14.007 -7.577 -2.292 1.00 0.00 15 THR A C 18
ATOM 23906 O O . THR A 1 15 ? 14.581 -6.690 -1.641 1.00 0.00 15 THR A O 18
ATOM 23917 N N . SER A 1 16 ? 13.072 -8.366 -1.763 1.00 0.00 16 SER A N 18
ATOM 23918 C CA . SER A 1 16 ? 12.660 -8.286 -0.373 1.00 0.00 16 SER A CA 18
ATOM 23919 C C . SER A 1 16 ? 13.387 -9.390 0.381 1.00 0.00 16 SER A C 18
ATOM 23920 O O . SER A 1 16 ? 13.078 -10.570 0.218 1.00 0.00 16 SER A O 18
ATOM 23928 N N . ASP A 1 17 ? 14.408 -9.027 1.154 1.00 0.00 17 ASP A N 18
ATOM 23929 C CA . ASP A 1 17 ? 15.208 -9.961 1.957 1.00 0.00 17 ASP A CA 18
ATOM 23930 C C . ASP A 1 17 ? 14.481 -10.316 3.264 1.00 0.00 17 ASP A C 18
ATOM 23931 O O . ASP A 1 17 ? 14.999 -11.054 4.103 1.00 0.00 17 ASP A O 18
ATOM 23940 N N . LYS A 1 18 ? 13.292 -9.745 3.463 1.00 0.00 18 LYS A N 18
ATOM 23941 C CA . LYS A 1 18 ? 12.403 -9.898 4.603 1.00 0.00 18 LYS A CA 18
ATOM 23942 C C . LYS A 1 18 ? 11.260 -10.845 4.203 1.00 0.00 18 LYS A C 18
ATOM 23943 O O . LYS A 1 18 ? 10.968 -10.978 3.016 1.00 0.00 18 LYS A O 18
ATOM 23962 N N . GLY A 1 19 ? 10.582 -11.461 5.176 1.00 0.00 19 GLY A N 18
ATOM 23963 C CA . GLY A 1 19 ? 9.473 -12.394 4.948 1.00 0.00 19 GLY A CA 18
ATOM 23964 C C . GLY A 1 19 ? 8.101 -11.719 4.876 1.00 0.00 19 GLY A C 18
ATOM 23965 O O . GLY A 1 19 ? 7.084 -12.387 4.682 1.00 0.00 19 GLY A O 18
ATOM 23969 N N . PHE A 1 20 ? 8.052 -10.425 5.171 1.00 0.00 20 PHE A N 18
ATOM 23970 C CA . PHE A 1 20 ? 6.902 -9.537 5.144 1.00 0.00 20 PHE A CA 18
ATOM 23971 C C . PHE A 1 20 ? 7.438 -8.285 4.462 1.00 0.00 20 PHE A C 18
ATOM 23972 O O . PHE A 1 20 ? 8.635 -8.008 4.548 1.00 0.00 20 PHE A O 18
ATOM 23989 N N . VAL A 1 21 ? 6.577 -7.506 3.830 1.00 0.00 21 VAL A N 18
ATOM 23990 C CA . VAL A 1 21 ? 6.973 -6.315 3.104 1.00 0.00 21 VAL A CA 18
ATOM 23991 C C . VAL A 1 21 ? 5.891 -5.254 3.262 1.00 0.00 21 VAL A C 18
ATOM 23992 O O . VAL A 1 21 ? 4.727 -5.563 3.535 1.00 0.00 21 VAL A O 18
ATOM 24005 N N . THR A 1 22 ? 6.297 -3.995 3.152 1.00 0.00 22 THR A N 18
ATOM 24006 C CA . THR A 1 22 ? 5.402 -2.862 3.269 1.00 0.00 22 THR A CA 18
ATOM 24007 C C . THR A 1 22 ? 4.905 -2.493 1.864 1.00 0.00 22 THR A C 18
ATOM 24008 O O . THR A 1 22 ? 5.595 -2.726 0.870 1.00 0.00 22 THR A O 18
ATOM 24019 N N . MET A 1 23 ? 3.716 -1.906 1.788 1.00 0.00 23 MET A N 18
ATOM 24020 C CA . MET A 1 23 ? 3.048 -1.455 0.580 1.00 0.00 23 MET A CA 18
ATOM 24021 C C . MET A 1 23 ? 2.469 -0.079 0.890 1.00 0.00 23 MET A C 18
ATOM 24022 O O . MET A 1 23 ? 1.996 0.163 2.008 1.00 0.00 23 MET A O 18
ATOM 24036 N N . THR A 1 24 ? 2.448 0.805 -0.104 1.00 0.00 24 THR A N 18
ATOM 24037 C CA . THR A 1 24 ? 1.923 2.161 0.022 1.00 0.00 24 THR A CA 18
ATOM 24038 C C . THR A 1 24 ? 0.869 2.365 -1.063 1.00 0.00 24 THR A C 18
ATOM 24039 O O . THR A 1 24 ? 0.940 1.755 -2.138 1.00 0.00 24 THR A O 18
ATOM 24050 N N . LEU A 1 25 ? -0.137 3.191 -0.789 1.00 0.00 25 LEU A N 18
ATOM 24051 C CA . LEU A 1 25 ? -1.227 3.496 -1.705 1.00 0.00 25 LEU A CA 18
ATOM 24052 C C . LEU A 1 25 ? -1.428 5.001 -1.577 1.00 0.00 25 LEU A C 18
ATOM 24053 O O . LEU A 1 25 ? -1.853 5.450 -0.511 1.00 0.00 25 LEU A O 18
ATOM 24069 N N . GLU A 1 26 ? -1.031 5.796 -2.575 1.00 0.00 26 GLU A N 18
ATOM 24070 C CA . GLU A 1 26 ? -1.203 7.243 -2.500 1.00 0.00 26 GLU A CA 18
ATOM 24071 C C . GLU A 1 26 ? -2.577 7.538 -3.084 1.00 0.00 26 GLU A C 18
ATOM 24072 O O . GLU A 1 26 ? -3.007 6.845 -4.009 1.00 0.00 26 GLU A O 18
ATOM 24084 N N . SER A 1 27 ? -3.265 8.546 -2.569 1.00 0.00 27 SER A N 18
ATOM 24085 C CA . SER A 1 27 ? -4.584 8.916 -3.053 1.00 0.00 27 SER A CA 18
ATOM 24086 C C . SER A 1 27 ? -4.464 10.224 -3.826 1.00 0.00 27 SER A C 18
ATOM 24087 O O . SER A 1 27 ? -3.479 10.956 -3.687 1.00 0.00 27 SER A O 18
ATOM 24095 N N . LEU A 1 28 ? -5.468 10.534 -4.639 1.00 0.00 28 LEU A N 18
ATOM 24096 C CA . LEU A 1 28 ? -5.500 11.729 -5.460 1.00 0.00 28 LEU A CA 18
ATOM 24097 C C . LEU A 1 28 ? -5.675 13.003 -4.634 1.00 0.00 28 LEU A C 18
ATOM 24098 O O . LEU A 1 28 ? -4.960 13.982 -4.847 1.00 0.00 28 LEU A O 18
ATOM 24114 N N . GLU A 1 29 ? -6.618 13.000 -3.694 1.00 0.00 29 GLU A N 18
ATOM 24115 C CA . GLU A 1 29 ? -6.958 14.122 -2.821 1.00 0.00 29 GLU A CA 18
ATOM 24116 C C . GLU A 1 29 ? -7.128 13.628 -1.381 1.00 0.00 29 GLU A C 18
ATOM 24117 O O . GLU A 1 29 ? -7.144 12.422 -1.133 1.00 0.00 29 GLU A O 18
ATOM 24129 N N . GLU A 1 30 ? -7.276 14.545 -0.422 1.00 0.00 30 GLU A N 18
ATOM 24130 C CA . GLU A 1 30 ? -7.427 14.262 1.004 1.00 0.00 30 GLU A CA 18
ATOM 24131 C C . GLU A 1 30 ? -8.570 13.282 1.309 1.00 0.00 30 GLU A C 18
ATOM 24132 O O . GLU A 1 30 ? -9.572 13.243 0.587 1.00 0.00 30 GLU A O 18
ATOM 24144 N N . ILE A 1 31 ? -8.418 12.507 2.387 1.00 0.00 31 ILE A N 18
ATOM 24145 C CA . ILE A 1 31 ? -9.373 11.496 2.850 1.00 0.00 31 ILE A CA 18
ATOM 24146 C C . ILE A 1 31 ? -9.716 11.676 4.329 1.00 0.00 31 ILE A C 18
ATOM 24147 O O . ILE A 1 31 ? -9.030 12.383 5.075 1.00 0.00 31 ILE A O 18
ATOM 24163 N N . GLN A 1 32 ? -10.780 11.000 4.764 1.00 0.00 32 GLN A N 18
ATOM 24164 C CA . GLN A 1 32 ? -11.269 11.028 6.132 1.00 0.00 32 GLN A CA 18
ATOM 24165 C C . GLN A 1 32 ? -10.447 10.131 7.060 1.00 0.00 32 GLN A C 18
ATOM 24166 O O . GLN A 1 32 ? -9.753 10.625 7.946 1.00 0.00 32 GLN A O 18
ATOM 24180 N N . ASP A 1 33 ? -10.581 8.814 6.911 1.00 0.00 33 ASP A N 18
ATOM 24181 C CA . ASP A 1 33 ? -9.909 7.798 7.718 1.00 0.00 33 ASP A CA 18
ATOM 24182 C C . ASP A 1 33 ? -9.714 6.576 6.820 1.00 0.00 33 ASP A C 18
ATOM 24183 O O . ASP A 1 33 ? -10.319 6.523 5.744 1.00 0.00 33 ASP A O 18
ATOM 24192 N N . VAL A 1 34 ? -8.923 5.584 7.241 1.00 0.00 34 VAL A N 18
ATOM 24193 C CA . VAL A 1 34 ? -8.648 4.352 6.491 1.00 0.00 34 VAL A CA 18
ATOM 24194 C C . VAL A 1 34 ? -9.929 3.588 6.103 1.00 0.00 34 VAL A C 18
ATOM 24195 O O . VAL A 1 34 ? -9.866 2.687 5.277 1.00 0.00 34 VAL A O 18
ATOM 24208 N N . SER A 1 35 ? -11.098 3.954 6.640 1.00 0.00 35 SER A N 18
ATOM 24209 C CA . SER A 1 35 ? -12.399 3.365 6.341 1.00 0.00 35 SER A CA 18
ATOM 24210 C C . SER A 1 35 ? -12.608 3.337 4.812 1.00 0.00 35 SER A C 18
ATOM 24211 O O . SER A 1 35 ? -13.053 2.335 4.253 1.00 0.00 35 SER A O 18
ATOM 24219 N N . CYS A 1 36 ? -12.278 4.436 4.118 1.00 0.00 36 CYS A N 18
ATOM 24220 C CA . CYS A 1 36 ? -12.415 4.521 2.669 1.00 0.00 36 CYS A CA 18
ATOM 24221 C C . CYS A 1 36 ? -11.409 3.610 1.965 1.00 0.00 36 CYS A C 18
ATOM 24222 O O . CYS A 1 36 ? -11.732 3.042 0.917 1.00 0.00 36 CYS A O 18
ATOM 24230 N N . ALA A 1 37 ? -10.191 3.484 2.502 1.00 0.00 37 ALA A N 18
ATOM 24231 C CA . ALA A 1 37 ? -9.176 2.621 1.919 1.00 0.00 37 ALA A CA 18
ATOM 24232 C C . ALA A 1 37 ? -9.698 1.188 2.020 1.00 0.00 37 ALA A C 18
ATOM 24233 O O . ALA A 1 37 ? -9.721 0.489 1.012 1.00 0.00 37 ALA A O 18
ATOM 24240 N N . TRP A 1 38 ? -10.167 0.769 3.207 1.00 0.00 38 TRP A N 18
ATOM 24241 C CA . TRP A 1 38 ? -10.718 -0.561 3.449 1.00 0.00 38 TRP A CA 18
ATOM 24242 C C . TRP A 1 38 ? -11.806 -0.865 2.424 1.00 0.00 38 TRP A C 18
ATOM 24243 O O . TRP A 1 38 ? -11.753 -1.902 1.768 1.00 0.00 38 TRP A O 18
ATOM 24264 N N . LYS A 1 39 ? -12.788 0.028 2.269 1.00 0.00 39 LYS A N 18
ATOM 24265 C CA . LYS A 1 39 ? -13.901 -0.142 1.336 1.00 0.00 39 LYS A CA 18
ATOM 24266 C C . LYS A 1 39 ? -13.430 -0.282 -0.111 1.00 0.00 39 LYS A C 18
ATOM 24267 O O . LYS A 1 39 ? -13.912 -1.175 -0.811 1.00 0.00 39 LYS A O 18
ATOM 24286 N N . GLU A 1 40 ? -12.495 0.548 -0.565 1.00 0.00 40 GLU A N 18
ATOM 24287 C CA . GLU A 1 40 ? -11.987 0.482 -1.935 1.00 0.00 40 GLU A CA 18
ATOM 24288 C C . GLU A 1 40 ? -11.197 -0.812 -2.140 1.00 0.00 40 GLU A C 18
ATOM 24289 O O . GLU A 1 40 ? -11.431 -1.540 -3.105 1.00 0.00 40 GLU A O 18
ATOM 24301 N N . LEU A 1 41 ? -10.304 -1.147 -1.205 1.00 0.00 41 LEU A N 18
ATOM 24302 C CA . LEU A 1 41 ? -9.497 -2.364 -1.252 1.00 0.00 41 LEU A CA 18
ATOM 24303 C C . LEU A 1 41 ? -10.457 -3.556 -1.299 1.00 0.00 41 LEU A C 18
ATOM 24304 O O . LEU A 1 41 ? -10.286 -4.448 -2.116 1.00 0.00 41 LEU A O 18
ATOM 24320 N N . ASN A 1 42 ? -11.521 -3.543 -0.489 1.00 0.00 42 ASN A N 18
ATOM 24321 C CA . ASN A 1 42 ? -12.543 -4.594 -0.430 1.00 0.00 42 ASN A CA 18
ATOM 24322 C C . ASN A 1 42 ? -13.256 -4.783 -1.773 1.00 0.00 42 ASN A C 18
ATOM 24323 O O . ASN A 1 42 ? -13.835 -5.839 -1.997 1.00 0.00 42 ASN A O 18
ATOM 24334 N N . ARG A 1 43 ? -13.292 -3.765 -2.642 1.00 0.00 43 ARG A N 18
ATOM 24335 C CA . ARG A 1 43 ? -13.936 -3.863 -3.950 1.00 0.00 43 ARG A CA 18
ATOM 24336 C C . ARG A 1 43 ? -12.981 -4.443 -4.984 1.00 0.00 43 ARG A C 18
ATOM 24337 O O . ARG A 1 43 ? -13.439 -5.098 -5.916 1.00 0.00 43 ARG A O 18
ATOM 24358 N N . LYS A 1 44 ? -11.677 -4.152 -4.909 1.00 0.00 44 LYS A N 18
ATOM 24359 C CA . LYS A 1 44 ? -10.708 -4.651 -5.894 1.00 0.00 44 LYS A CA 18
ATOM 24360 C C . LYS A 1 44 ? -10.018 -5.944 -5.469 1.00 0.00 44 LYS A C 18
ATOM 24361 O O . LYS A 1 44 ? -9.382 -6.582 -6.305 1.00 0.00 44 LYS A O 18
ATOM 24380 N N . LEU A 1 45 ? -10.109 -6.314 -4.197 1.00 0.00 45 LEU A N 18
ATOM 24381 C CA . LEU A 1 45 ? -9.516 -7.503 -3.608 1.00 0.00 45 LEU A CA 18
ATOM 24382 C C . LEU A 1 45 ? -10.647 -8.370 -3.057 1.00 0.00 45 LEU A C 18
ATOM 24383 O O . LEU A 1 45 ? -11.822 -8.001 -3.109 1.00 0.00 45 LEU A O 18
ATOM 24399 N N . SER A 1 46 ? -10.299 -9.529 -2.514 1.00 0.00 46 SER A N 18
ATOM 24400 C CA . SER A 1 46 ? -11.220 -10.488 -1.923 1.00 0.00 46 SER A CA 18
ATOM 24401 C C . SER A 1 46 ? -11.114 -10.415 -0.399 1.00 0.00 46 SER A C 18
ATOM 24402 O O . SER A 1 46 ? -10.174 -9.814 0.127 1.00 0.00 46 SER A O 18
ATOM 24410 N N . SER A 1 47 ? -12.046 -11.041 0.323 1.00 0.00 47 SER A N 18
ATOM 24411 C CA . SER A 1 47 ? -12.055 -11.052 1.781 1.00 0.00 47 SER A CA 18
ATOM 24412 C C . SER A 1 47 ? -10.760 -11.668 2.329 1.00 0.00 47 SER A C 18
ATOM 24413 O O . SER A 1 47 ? -10.222 -11.180 3.325 1.00 0.00 47 SER A O 18
ATOM 24421 N N . ASN A 1 48 ? -10.274 -12.737 1.679 1.00 0.00 48 ASN A N 18
ATOM 24422 C CA . ASN A 1 48 ? -9.042 -13.419 2.063 1.00 0.00 48 ASN A CA 18
ATOM 24423 C C . ASN A 1 48 ? -7.896 -12.426 1.904 1.00 0.00 48 ASN A C 18
ATOM 24424 O O . ASN A 1 48 ? -7.255 -12.067 2.888 1.00 0.00 48 ASN A O 18
ATOM 24435 N N . ALA A 1 49 ? -7.685 -11.940 0.675 1.00 0.00 49 ALA A N 18
ATOM 24436 C CA . ALA A 1 49 ? -6.635 -10.992 0.334 1.00 0.00 49 ALA A CA 18
ATOM 24437 C C . ALA A 1 49 ? -6.628 -9.777 1.259 1.00 0.00 49 ALA A C 18
ATOM 24438 O O . ALA A 1 49 ? -5.613 -9.474 1.885 1.00 0.00 49 ALA A O 18
ATOM 24445 N N . VAL A 1 50 ? -7.747 -9.069 1.386 1.00 0.00 50 VAL A N 18
ATOM 24446 C CA . VAL A 1 50 ? -7.817 -7.879 2.224 1.00 0.00 50 VAL A CA 18
ATOM 24447 C C . VAL A 1 50 ? -7.481 -8.168 3.697 1.00 0.00 50 VAL A C 18
ATOM 24448 O O . VAL A 1 50 ? -6.968 -7.284 4.381 1.00 0.00 50 VAL A O 18
ATOM 24461 N N . SER A 1 51 ? -7.733 -9.383 4.198 1.00 0.00 51 SER A N 18
ATOM 24462 C CA . SER A 1 51 ? -7.426 -9.738 5.580 1.00 0.00 51 SER A CA 18
ATOM 24463 C C . SER A 1 51 ? -5.925 -9.999 5.784 1.00 0.00 51 SER A C 18
ATOM 24464 O O . SER A 1 51 ? -5.474 -10.075 6.924 1.00 0.00 51 SER A O 18
ATOM 24472 N N . GLN A 1 52 ? -5.131 -10.160 4.719 1.00 0.00 52 GLN A N 18
ATOM 24473 C CA . GLN A 1 52 ? -3.685 -10.396 4.810 1.00 0.00 52 GLN A CA 18
ATOM 24474 C C . GLN A 1 52 ? -2.986 -9.144 5.341 1.00 0.00 52 GLN A C 18
ATOM 24475 O O . GLN A 1 52 ? -1.935 -9.230 5.979 1.00 0.00 52 GLN A O 18
ATOM 24489 N N . ILE A 1 53 ? -3.576 -7.988 5.046 1.00 0.00 53 ILE A N 18
ATOM 24490 C CA . ILE A 1 53 ? -3.113 -6.670 5.405 1.00 0.00 53 ILE A CA 18
ATOM 24491 C C . ILE A 1 53 ? -3.072 -6.505 6.926 1.00 0.00 53 ILE A C 18
ATOM 24492 O O . ILE A 1 53 ? -4.001 -6.900 7.636 1.00 0.00 53 ILE A O 18
ATOM 24508 N N . THR A 1 54 ? -2.012 -5.864 7.410 1.00 0.00 54 THR A N 18
ATOM 24509 C CA . THR A 1 54 ? -1.767 -5.564 8.811 1.00 0.00 54 THR A CA 18
ATOM 24510 C C . THR A 1 54 ? -1.087 -4.193 8.878 1.00 0.00 54 THR A C 18
ATOM 24511 O O . THR A 1 54 ? -0.617 -3.669 7.864 1.00 0.00 54 THR A O 18
ATOM 24522 N N . ARG A 1 55 ? -1.007 -3.615 10.082 1.00 0.00 55 ARG A N 18
ATOM 24523 C CA . ARG A 1 55 ? -0.374 -2.318 10.350 1.00 0.00 55 ARG A CA 18
ATOM 24524 C C . ARG A 1 55 ? -0.886 -1.187 9.444 1.00 0.00 55 ARG A C 18
ATOM 24525 O O . ARG A 1 55 ? -0.114 -0.295 9.087 1.00 0.00 55 ARG A O 18
ATOM 24546 N N . MET A 1 56 ? -2.163 -1.222 9.040 1.00 0.00 56 MET A N 18
ATOM 24547 C CA . MET A 1 56 ? -2.742 -0.184 8.196 1.00 0.00 56 MET A CA 18
ATOM 24548 C C . MET A 1 56 ? -2.710 1.121 8.989 1.00 0.00 56 MET A C 18
ATOM 24549 O O . MET A 1 56 ? -3.329 1.196 10.054 1.00 0.00 56 MET A O 18
ATOM 24563 N N . CYS A 1 57 ? -1.962 2.112 8.498 1.00 0.00 57 CYS A N 18
ATOM 24564 C CA . CYS A 1 57 ? -1.793 3.407 9.138 1.00 0.00 57 CYS A CA 18
ATOM 24565 C C . CYS A 1 57 ? -2.079 4.587 8.203 1.00 0.00 57 CYS A C 18
ATOM 24566 O O . CYS A 1 57 ? -1.816 4.515 6.999 1.00 0.00 57 CYS A O 18
ATOM 24574 N N . LEU A 1 58 ? -2.593 5.681 8.781 1.00 0.00 58 LEU A N 18
ATOM 24575 C CA . LEU A 1 58 ? -2.888 6.930 8.084 1.00 0.00 58 LEU A CA 18
ATOM 24576 C C . LEU A 1 58 ? -1.571 7.707 8.050 1.00 0.00 58 LEU A C 18
ATOM 24577 O O . LEU A 1 58 ? -1.054 8.088 9.112 1.00 0.00 58 LEU A O 18
ATOM 24593 N N . LEU A 1 59 ? -0.979 7.860 6.867 1.00 0.00 59 LEU A N 18
ATOM 24594 C CA . LEU A 1 59 ? 0.259 8.605 6.682 1.00 0.00 59 LEU A CA 18
ATOM 24595 C C . LEU A 1 59 ? -0.015 10.094 6.916 1.00 0.00 59 LEU A C 18
ATOM 24596 O O . LEU A 1 59 ? -1.153 10.557 6.792 1.00 0.00 59 LEU A O 18
ATOM 24612 N N . LYS A 1 60 ? 1.048 10.837 7.226 1.00 0.00 60 LYS A N 18
ATOM 24613 C CA . LYS A 1 60 ? 1.017 12.269 7.501 1.00 0.00 60 LYS A CA 18
ATOM 24614 C C . LYS A 1 60 ? 0.390 13.069 6.366 1.00 0.00 60 LYS A C 18
ATOM 24615 O O . LYS A 1 60 ? 0.912 13.025 5.251 1.00 0.00 60 LYS A O 18
ATOM 24634 N N . GLY A 1 61 ? -0.675 13.818 6.646 1.00 0.00 61 GLY A N 18
ATOM 24635 C CA . GLY A 1 61 ? -1.342 14.661 5.662 1.00 0.00 61 GLY A CA 18
ATOM 24636 C C . GLY A 1 61 ? -2.572 14.055 5.002 1.00 0.00 61 GLY A C 18
ATOM 24637 O O . GLY A 1 61 ? -3.107 14.700 4.106 1.00 0.00 61 GLY A O 18
ATOM 24641 N N . ASN A 1 62 ? -3.025 12.857 5.408 1.00 0.00 62 ASN A N 18
ATOM 24642 C CA . ASN A 1 62 ? -4.203 12.186 4.845 1.00 0.00 62 ASN A CA 18
ATOM 24643 C C . ASN A 1 62 ? -4.185 12.208 3.310 1.00 0.00 62 ASN A C 18
ATOM 24644 O O . ASN A 1 62 ? -5.216 12.445 2.680 1.00 0.00 62 ASN A O 18
ATOM 24655 N N . MET A 1 63 ? -3.025 11.936 2.700 1.00 0.00 63 MET A N 18
ATOM 24656 C CA . MET A 1 63 ? -2.781 11.923 1.253 1.00 0.00 63 MET A CA 18
ATOM 24657 C C . MET A 1 63 ? -2.339 10.544 0.726 1.00 0.00 63 MET A C 18
ATOM 24658 O O . MET A 1 63 ? -1.809 10.432 -0.383 1.00 0.00 63 MET A O 18
ATOM 24672 N N . GLY A 1 64 ? -2.500 9.490 1.522 1.00 0.00 64 GLY A N 18
ATOM 24673 C CA . GLY A 1 64 ? -2.142 8.122 1.182 1.00 0.00 64 GLY A CA 18
ATOM 24674 C C . GLY A 1 64 ? -2.099 7.281 2.447 1.00 0.00 64 GLY A C 18
ATOM 24675 O O . GLY A 1 64 ? -2.128 7.830 3.556 1.00 0.00 64 GLY A O 18
ATOM 24679 N N . VAL A 1 65 ? -2.025 5.962 2.302 1.00 0.00 65 VAL A N 18
ATOM 24680 C CA . VAL A 1 65 ? -1.992 5.012 3.407 1.00 0.00 65 VAL A CA 18
ATOM 24681 C C . VAL A 1 65 ? -0.890 3.979 3.166 1.00 0.00 65 VAL A C 18
ATOM 24682 O O . VAL A 1 65 ? -0.431 3.778 2.039 1.00 0.00 65 VAL A O 18
ATOM 24695 N N . CYS A 1 66 ? -0.466 3.307 4.234 1.00 0.00 66 CYS A N 18
ATOM 24696 C CA . CYS A 1 66 ? 0.560 2.278 4.176 1.00 0.00 66 CYS A CA 18
ATOM 24697 C C . CYS A 1 66 ? 0.108 1.091 5.010 1.00 0.00 66 CYS A C 18
ATOM 24698 O O . CYS A 1 66 ? -0.680 1.266 5.947 1.00 0.00 66 CYS A O 18
ATOM 24706 N N . PHE A 1 67 ? 0.648 -0.084 4.717 1.00 0.00 67 PHE A N 18
ATOM 24707 C CA . PHE A 1 67 ? 0.352 -1.312 5.427 1.00 0.00 67 PHE A CA 18
ATOM 24708 C C . PHE A 1 67 ? 1.427 -2.350 5.106 1.00 0.00 67 PHE A C 18
ATOM 24709 O O . PHE A 1 67 ? 2.284 -2.121 4.252 1.00 0.00 67 PHE A O 18
ATOM 24726 N N . ASP A 1 68 ? 1.376 -3.488 5.790 1.00 0.00 68 ASP A N 18
ATOM 24727 C CA . ASP A 1 68 ? 2.295 -4.611 5.650 1.00 0.00 68 ASP A CA 18
ATOM 24728 C C . ASP A 1 68 ? 1.499 -5.805 5.121 1.00 0.00 68 ASP A C 18
ATOM 24729 O O . ASP A 1 68 ? 0.325 -5.969 5.467 1.00 0.00 68 ASP A O 18
ATOM 24738 N N . VAL A 1 69 ? 2.139 -6.649 4.311 1.00 0.00 69 VAL A N 18
ATOM 24739 C CA . VAL A 1 69 ? 1.599 -7.862 3.693 1.00 0.00 69 VAL A CA 18
ATOM 24740 C C . VAL A 1 69 ? 2.736 -8.893 3.565 1.00 0.00 69 VAL A C 18
ATOM 24741 O O . VAL A 1 69 ? 3.909 -8.509 3.536 1.00 0.00 69 VAL A O 18
ATOM 24754 N N . PRO A 1 70 ? 2.444 -10.202 3.499 1.00 0.00 70 PRO A N 18
ATOM 24755 C CA . PRO A 1 70 ? 3.492 -11.209 3.364 1.00 0.00 70 PRO A CA 18
ATOM 24756 C C . PRO A 1 70 ? 4.071 -11.152 1.941 1.00 0.00 70 PRO A C 18
ATOM 24757 O O . PRO A 1 70 ? 3.339 -10.913 0.974 1.00 0.00 70 PRO A O 18
ATOM 24768 N N . THR A 1 71 ? 5.374 -11.409 1.783 1.00 0.00 71 THR A N 18
ATOM 24769 C CA . THR A 1 71 ? 6.050 -11.389 0.483 1.00 0.00 71 THR A CA 18
ATOM 24770 C C . THR A 1 71 ? 5.502 -12.468 -0.472 1.00 0.00 71 THR A C 18
ATOM 24771 O O . THR A 1 71 ? 5.763 -12.429 -1.677 1.00 0.00 71 THR A O 18
ATOM 24782 N N . THR A 1 72 ? 4.763 -13.459 0.037 1.00 0.00 72 THR A N 18
ATOM 24783 C CA . THR A 1 72 ? 4.169 -14.517 -0.771 1.00 0.00 72 THR A CA 18
ATOM 24784 C C . THR A 1 72 ? 2.861 -14.045 -1.417 1.00 0.00 72 THR A C 18
ATOM 24785 O O . THR A 1 72 ? 2.394 -14.690 -2.356 1.00 0.00 72 THR A O 18
ATOM 24796 N N . GLU A 1 73 ? 2.272 -12.942 -0.943 1.00 0.00 73 GLU A N 18
ATOM 24797 C CA . GLU A 1 73 ? 1.017 -12.415 -1.459 1.00 0.00 73 GLU A CA 18
ATOM 24798 C C . GLU A 1 73 ? 1.215 -11.065 -2.145 1.00 0.00 73 GLU A C 18
ATOM 24799 O O . GLU A 1 73 ? 0.407 -10.703 -2.994 1.00 0.00 73 GLU A O 18
ATOM 24811 N N . SER A 1 74 ? 2.298 -10.333 -1.859 1.00 0.00 74 SER A N 18
ATOM 24812 C CA . SER A 1 74 ? 2.532 -9.045 -2.494 1.00 0.00 74 SER A CA 18
ATOM 24813 C C . SER A 1 74 ? 2.618 -9.184 -4.020 1.00 0.00 74 SER A C 18
ATOM 24814 O O . SER A 1 74 ? 2.308 -8.242 -4.744 1.00 0.00 74 SER A O 18
ATOM 24822 N N . GLU A 1 75 ? 3.070 -10.332 -4.535 1.00 0.00 75 GLU A N 18
ATOM 24823 C CA . GLU A 1 75 ? 3.161 -10.576 -5.973 1.00 0.00 75 GLU A CA 18
ATOM 24824 C C . GLU A 1 75 ? 1.743 -10.680 -6.550 1.00 0.00 75 GLU A C 18
ATOM 24825 O O . GLU A 1 75 ? 1.436 -10.078 -7.580 1.00 0.00 75 GLU A O 18
ATOM 24837 N N . ARG A 1 76 ? 0.857 -11.421 -5.879 1.00 0.00 76 ARG A N 18
ATOM 24838 C CA . ARG A 1 76 ? -0.532 -11.596 -6.282 1.00 0.00 76 ARG A CA 18
ATOM 24839 C C . ARG A 1 76 ? -1.246 -10.248 -6.248 1.00 0.00 76 ARG A C 18
ATOM 24840 O O . ARG A 1 76 ? -2.050 -9.970 -7.134 1.00 0.00 76 ARG A O 18
ATOM 24861 N N . LEU A 1 77 ? -0.934 -9.414 -5.257 1.00 0.00 77 LEU A N 18
ATOM 24862 C CA . LEU A 1 77 ? -1.526 -8.104 -5.041 1.00 0.00 77 LEU A CA 18
ATOM 24863 C C . LEU A 1 77 ? -1.164 -7.123 -6.126 1.00 0.00 77 LEU A C 18
ATOM 24864 O O . LEU A 1 77 ? -2.024 -6.344 -6.534 1.00 0.00 77 LEU A O 18
ATOM 24880 N N . GLN A 1 78 ? 0.085 -7.150 -6.587 1.00 0.00 78 GLN A N 18
ATOM 24881 C CA . GLN A 1 78 ? 0.525 -6.265 -7.650 1.00 0.00 78 GLN A CA 18
ATOM 24882 C C . GLN A 1 78 ? -0.359 -6.498 -8.882 1.00 0.00 78 GLN A C 18
ATOM 24883 O O . GLN A 1 78 ? -0.747 -5.538 -9.548 1.00 0.00 78 GLN A O 18
ATOM 24897 N N . ALA A 1 79 ? -0.718 -7.758 -9.147 1.00 0.00 79 ALA A N 18
ATOM 24898 C CA . ALA A 1 79 ? -1.560 -8.131 -10.273 1.00 0.00 79 ALA A CA 18
ATOM 24899 C C . ALA A 1 79 ? -3.052 -7.874 -10.010 1.00 0.00 79 ALA A C 18
ATOM 24900 O O . ALA A 1 79 ? -3.819 -7.747 -10.966 1.00 0.00 79 ALA A O 18
ATOM 24907 N N . GLU A 1 80 ? -3.484 -7.806 -8.747 1.00 0.00 80 GLU A N 18
ATOM 24908 C CA . GLU A 1 80 ? -4.884 -7.575 -8.391 1.00 0.00 80 GLU A CA 18
ATOM 24909 C C . GLU A 1 80 ? -5.250 -6.092 -8.298 1.00 0.00 80 GLU A C 18
ATOM 24910 O O . GLU A 1 80 ? -6.444 -5.785 -8.297 1.00 0.00 80 GLU A O 18
ATOM 24922 N N . TRP A 1 81 ? -4.271 -5.180 -8.243 1.00 0.00 81 TRP A N 18
ATOM 24923 C CA . TRP A 1 81 ? -4.573 -3.758 -8.170 1.00 0.00 81 TRP A CA 18
ATOM 24924 C C . TRP A 1 81 ? -4.916 -3.248 -9.563 1.00 0.00 81 TRP A C 18
ATOM 24925 O O . TRP A 1 81 ? -4.032 -3.037 -10.401 1.00 0.00 81 TRP A O 18
ATOM 24946 N N . HIS A 1 82 ? -6.209 -3.064 -9.800 1.00 0.00 82 HIS A N 18
ATOM 24947 C CA . HIS A 1 82 ? -6.797 -2.603 -11.045 1.00 0.00 82 HIS A CA 18
ATOM 24948 C C . HIS A 1 82 ? -7.994 -1.694 -10.755 1.00 0.00 82 HIS A C 18
ATOM 24949 O O . HIS A 1 82 ? -8.457 -1.612 -9.610 1.00 0.00 82 HIS A O 18
ATOM 24963 N N . ASP A 1 83 ? -8.539 -1.095 -11.811 1.00 0.00 83 ASP A N 18
ATOM 24964 C CA . ASP A 1 83 ? -9.711 -0.215 -11.842 1.00 0.00 83 ASP A CA 18
ATOM 24965 C C . ASP A 1 83 ? -9.785 0.768 -10.661 1.00 0.00 83 ASP A C 18
ATOM 24966 O O . ASP A 1 83 ? -10.844 0.947 -10.050 1.00 0.00 83 ASP A O 18
ATOM 24975 N N . SER A 1 84 ? -8.667 1.410 -10.322 1.00 0.00 84 SER A N 18
ATOM 24976 C CA . SER A 1 84 ? -8.562 2.369 -9.226 1.00 0.00 84 SER A CA 18
ATOM 24977 C C . SER A 1 84 ? -7.676 3.548 -9.625 1.00 0.00 84 SER A C 18
ATOM 24978 O O . SER A 1 84 ? -6.674 3.376 -10.323 1.00 0.00 84 SER A O 18
ATOM 24986 N N . ASP A 1 85 ? -8.028 4.739 -9.139 1.00 0.00 85 ASP A N 18
ATOM 24987 C CA . ASP A 1 85 ? -7.302 5.989 -9.404 1.00 0.00 85 ASP A CA 18
ATOM 24988 C C . ASP A 1 85 ? -6.053 6.118 -8.511 1.00 0.00 85 ASP A C 18
ATOM 24989 O O . ASP A 1 85 ? -5.291 7.072 -8.661 1.00 0.00 85 ASP A O 18
ATOM 24998 N N . TRP A 1 86 ? -5.856 5.195 -7.561 1.00 0.00 86 TRP A N 18
ATOM 24999 C CA . TRP A 1 86 ? -4.716 5.158 -6.649 1.00 0.00 86 TRP A CA 18
ATOM 25000 C C . TRP A 1 86 ? -3.643 4.257 -7.261 1.00 0.00 86 TRP A C 18
ATOM 25001 O O . TRP A 1 86 ? -3.980 3.238 -7.875 1.00 0.00 86 TRP A O 18
ATOM 25022 N N . ILE A 1 87 ? -2.371 4.563 -7.023 1.00 0.00 87 ILE A N 18
ATOM 25023 C CA . ILE A 1 87 ? -1.231 3.799 -7.517 1.00 0.00 87 ILE A CA 18
ATOM 25024 C C . ILE A 1 87 ? -0.710 2.955 -6.360 1.00 0.00 87 ILE A C 18
ATOM 25025 O O . ILE A 1 87 ? -0.638 3.417 -5.216 1.00 0.00 87 ILE A O 18
ATOM 25041 N N . LEU A 1 88 ? -0.309 1.721 -6.663 1.00 0.00 88 LEU A N 18
ATOM 25042 C CA . LEU A 1 88 ? 0.236 0.766 -5.713 1.00 0.00 88 LEU A CA 18
ATOM 25043 C C . LEU A 1 88 ? 1.748 0.787 -5.899 1.00 0.00 88 LEU A C 18
ATOM 25044 O O . LEU A 1 88 ? 2.229 0.779 -7.035 1.00 0.00 88 LEU A O 18
ATOM 25060 N N . SER A 1 89 ? 2.496 0.885 -4.800 1.00 0.00 89 SER A N 18
ATOM 25061 C CA . SER A 1 89 ? 3.951 0.908 -4.840 1.00 0.00 89 SER A CA 18
ATOM 25062 C C . SER A 1 89 ? 4.522 0.062 -3.703 1.00 0.00 89 SER A C 18
ATOM 25063 O O . SER A 1 89 ? 3.937 0.025 -2.614 1.00 0.00 89 SER A O 18
ATOM 25071 N N . VAL A 1 90 ? 5.699 -0.529 -3.925 1.00 0.00 90 VAL A N 18
ATOM 25072 C CA . VAL A 1 90 ? 6.413 -1.346 -2.950 1.00 0.00 90 VAL A CA 18
ATOM 25073 C C . VAL A 1 90 ? 7.804 -0.719 -2.753 1.00 0.00 90 VAL A C 18
ATOM 25074 O O . VAL A 1 90 ? 8.731 -1.015 -3.512 1.00 0.00 90 VAL A O 18
ATOM 25087 N N . PRO A 1 91 ? 7.951 0.223 -1.805 1.00 0.00 91 PRO A N 18
ATOM 25088 C CA . PRO A 1 91 ? 9.220 0.873 -1.505 1.00 0.00 91 PRO A CA 18
ATOM 25089 C C . PRO A 1 91 ? 10.070 -0.055 -0.616 1.00 0.00 91 PRO A C 18
ATOM 25090 O O . PRO A 1 91 ? 9.842 -1.270 -0.559 1.00 0.00 91 PRO A O 18
ATOM 25101 N N . ALA A 1 92 ? 11.109 0.503 0.012 1.00 0.00 92 ALA A N 18
ATOM 25102 C CA . ALA A 1 92 ? 11.991 -0.218 0.915 1.00 0.00 92 ALA A CA 18
ATOM 25103 C C . ALA A 1 92 ? 11.425 -0.118 2.333 1.00 0.00 92 ALA A C 18
ATOM 25104 O O . ALA A 1 92 ? 12.226 -0.186 3.290 1.00 0.00 92 ALA A O 18
ATOM 25111 N N . GLY A 1 1 ? 43.722 13.149 3.673 1.00 0.00 1 GLY A N 19
ATOM 25112 C CA . GLY A 1 1 ? 44.097 12.089 4.624 1.00 0.00 1 GLY A CA 19
ATOM 25113 C C . GLY A 1 1 ? 44.941 11.064 3.892 1.00 0.00 1 GLY A C 19
ATOM 25114 O O . GLY A 1 1 ? 44.829 10.994 2.672 1.00 0.00 1 GLY A O 19
ATOM 25118 N N . SER A 1 2 ? 45.731 10.275 4.618 1.00 0.00 2 SER A N 19
ATOM 25119 C CA . SER A 1 2 ? 46.611 9.254 4.041 1.00 0.00 2 SER A CA 19
ATOM 25120 C C . SER A 1 2 ? 46.321 7.862 4.617 1.00 0.00 2 SER A C 19
ATOM 25121 O O . SER A 1 2 ? 47.109 6.940 4.437 1.00 0.00 2 SER A O 19
ATOM 25129 N N . SER A 1 3 ? 45.218 7.720 5.350 1.00 0.00 3 SER A N 19
ATOM 25130 C CA . SER A 1 3 ? 44.759 6.503 5.988 1.00 0.00 3 SER A CA 19
ATOM 25131 C C . SER A 1 3 ? 43.238 6.619 6.170 1.00 0.00 3 SER A C 19
ATOM 25132 O O . SER A 1 3 ? 42.645 7.650 5.832 1.00 0.00 3 SER A O 19
ATOM 25140 N N . GLY A 1 4 ? 42.605 5.562 6.674 1.00 0.00 4 GLY A N 19
ATOM 25141 C CA . GLY A 1 4 ? 41.180 5.455 6.933 1.00 0.00 4 GLY A CA 19
ATOM 25142 C C . GLY A 1 4 ? 40.960 4.280 7.885 1.00 0.00 4 GLY A C 19
ATOM 25143 O O . GLY A 1 4 ? 41.934 3.707 8.375 1.00 0.00 4 GLY A O 19
ATOM 25147 N N . SER A 1 5 ? 39.702 3.938 8.171 1.00 0.00 5 SER A N 19
ATOM 25148 C CA . SER A 1 5 ? 39.376 2.829 9.060 1.00 0.00 5 SER A CA 19
ATOM 25149 C C . SER A 1 5 ? 38.161 2.064 8.517 1.00 0.00 5 SER A C 19
ATOM 25150 O O . SER A 1 5 ? 38.310 1.332 7.545 1.00 0.00 5 SER A O 19
ATOM 25158 N N . SER A 1 6 ? 36.957 2.328 9.030 1.00 0.00 6 SER A N 19
ATOM 25159 C CA . SER A 1 6 ? 35.666 1.716 8.709 1.00 0.00 6 SER A CA 19
ATOM 25160 C C . SER A 1 6 ? 35.232 1.612 7.235 1.00 0.00 6 SER A C 19
ATOM 25161 O O . SER A 1 6 ? 34.178 1.033 6.984 1.00 0.00 6 SER A O 19
ATOM 25169 N N . GLY A 1 7 ? 35.959 2.192 6.275 1.00 0.00 7 GLY A N 19
ATOM 25170 C CA . GLY A 1 7 ? 35.628 2.134 4.855 1.00 0.00 7 GLY A CA 19
ATOM 25171 C C . GLY A 1 7 ? 34.393 2.966 4.522 1.00 0.00 7 GLY A C 19
ATOM 25172 O O . GLY A 1 7 ? 33.305 2.418 4.386 1.00 0.00 7 GLY A O 19
ATOM 25176 N N . PHE A 1 8 ? 34.571 4.287 4.391 1.00 0.00 8 PHE A N 19
ATOM 25177 C CA . PHE A 1 8 ? 33.510 5.255 4.074 1.00 0.00 8 PHE A CA 19
ATOM 25178 C C . PHE A 1 8 ? 32.395 5.319 5.134 1.00 0.00 8 PHE A C 19
ATOM 25179 O O . PHE A 1 8 ? 31.305 5.803 4.834 1.00 0.00 8 PHE A O 19
ATOM 25196 N N . GLU A 1 9 ? 32.731 4.915 6.368 1.00 0.00 9 GLU A N 19
ATOM 25197 C CA . GLU A 1 9 ? 31.950 4.826 7.612 1.00 0.00 9 GLU A CA 19
ATOM 25198 C C . GLU A 1 9 ? 31.418 3.391 7.752 1.00 0.00 9 GLU A C 19
ATOM 25199 O O . GLU A 1 9 ? 31.296 2.689 6.745 1.00 0.00 9 GLU A O 19
ATOM 25211 N N . PRO A 1 10 ? 31.145 2.897 8.975 1.00 0.00 10 PRO A N 19
ATOM 25212 C CA . PRO A 1 10 ? 30.652 1.540 9.154 1.00 0.00 10 PRO A CA 19
ATOM 25213 C C . PRO A 1 10 ? 29.257 1.424 8.535 1.00 0.00 10 PRO A C 19
ATOM 25214 O O . PRO A 1 10 ? 28.308 2.058 8.995 1.00 0.00 10 PRO A O 19
ATOM 25225 N N . ARG A 1 11 ? 29.137 0.638 7.467 1.00 0.00 11 ARG A N 19
ATOM 25226 C CA . ARG A 1 11 ? 27.886 0.408 6.756 1.00 0.00 11 ARG A CA 19
ATOM 25227 C C . ARG A 1 11 ? 27.447 -1.036 6.930 1.00 0.00 11 ARG A C 19
ATOM 25228 O O . ARG A 1 11 ? 28.152 -1.853 7.537 1.00 0.00 11 ARG A O 19
ATOM 25249 N N . SER A 1 12 ? 26.275 -1.344 6.388 1.00 0.00 12 SER A N 19
ATOM 25250 C CA . SER A 1 12 ? 25.668 -2.657 6.411 1.00 0.00 12 SER A CA 19
ATOM 25251 C C . SER A 1 12 ? 24.877 -2.875 5.127 1.00 0.00 12 SER A C 19
ATOM 25252 O O . SER A 1 12 ? 24.657 -1.947 4.342 1.00 0.00 12 SER A O 19
ATOM 25260 N N . LEU A 1 13 ? 24.465 -4.120 4.911 1.00 0.00 13 LEU A N 19
ATOM 25261 C CA . LEU A 1 13 ? 23.666 -4.571 3.786 1.00 0.00 13 LEU A CA 19
ATOM 25262 C C . LEU A 1 13 ? 23.081 -5.886 4.283 1.00 0.00 13 LEU A C 19
ATOM 25263 O O . LEU A 1 13 ? 23.770 -6.911 4.293 1.00 0.00 13 LEU A O 19
ATOM 25279 N N . ILE A 1 14 ? 21.848 -5.842 4.792 1.00 0.00 14 ILE A N 19
ATOM 25280 C CA . ILE A 1 14 ? 21.179 -7.012 5.349 1.00 0.00 14 ILE A CA 19
ATOM 25281 C C . ILE A 1 14 ? 19.750 -7.112 4.807 1.00 0.00 14 ILE A C 19
ATOM 25282 O O . ILE A 1 14 ? 18.815 -6.620 5.432 1.00 0.00 14 ILE A O 19
ATOM 25298 N N . THR A 1 15 ? 19.612 -7.777 3.661 1.00 0.00 15 THR A N 19
ATOM 25299 C CA . THR A 1 15 ? 18.385 -8.062 2.917 1.00 0.00 15 THR A CA 19
ATOM 25300 C C . THR A 1 15 ? 17.417 -6.873 2.751 1.00 0.00 15 THR A C 19
ATOM 25301 O O . THR A 1 15 ? 17.749 -5.718 3.035 1.00 0.00 15 THR A O 19
ATOM 25312 N N . SER A 1 16 ? 16.249 -7.139 2.170 1.00 0.00 16 SER A N 19
ATOM 25313 C CA . SER A 1 16 ? 15.199 -6.177 1.899 1.00 0.00 16 SER A CA 19
ATOM 25314 C C . SER A 1 16 ? 13.892 -6.941 2.162 1.00 0.00 16 SER A C 19
ATOM 25315 O O . SER A 1 16 ? 13.689 -7.369 3.300 1.00 0.00 16 SER A O 19
ATOM 25323 N N . ASP A 1 17 ? 13.037 -7.168 1.158 1.00 0.00 17 ASP A N 19
ATOM 25324 C CA . ASP A 1 17 ? 11.772 -7.909 1.296 1.00 0.00 17 ASP A CA 19
ATOM 25325 C C . ASP A 1 17 ? 12.137 -9.285 1.855 1.00 0.00 17 ASP A C 19
ATOM 25326 O O . ASP A 1 17 ? 12.959 -9.967 1.229 1.00 0.00 17 ASP A O 19
ATOM 25335 N N . LYS A 1 18 ? 11.598 -9.717 3.003 1.00 0.00 18 LYS A N 19
ATOM 25336 C CA . LYS A 1 18 ? 11.947 -11.013 3.555 1.00 0.00 18 LYS A CA 19
ATOM 25337 C C . LYS A 1 18 ? 10.832 -11.516 4.471 1.00 0.00 18 LYS A C 19
ATOM 25338 O O . LYS A 1 18 ? 10.796 -11.207 5.666 1.00 0.00 18 LYS A O 19
ATOM 25357 N N . GLY A 1 19 ? 9.933 -12.337 3.935 1.00 0.00 19 GLY A N 19
ATOM 25358 C CA . GLY A 1 19 ? 8.805 -12.888 4.676 1.00 0.00 19 GLY A CA 19
ATOM 25359 C C . GLY A 1 19 ? 7.676 -11.894 4.526 1.00 0.00 19 GLY A C 19
ATOM 25360 O O . GLY A 1 19 ? 6.728 -12.157 3.782 1.00 0.00 19 GLY A O 19
ATOM 25364 N N . PHE A 1 20 ? 7.791 -10.759 5.211 1.00 0.00 20 PHE A N 19
ATOM 25365 C CA . PHE A 1 20 ? 6.843 -9.657 5.163 1.00 0.00 20 PHE A CA 19
ATOM 25366 C C . PHE A 1 20 ? 7.522 -8.518 4.405 1.00 0.00 20 PHE A C 19
ATOM 25367 O O . PHE A 1 20 ? 8.742 -8.524 4.199 1.00 0.00 20 PHE A O 19
ATOM 25384 N N . VAL A 1 21 ? 6.704 -7.573 3.967 1.00 0.00 21 VAL A N 19
ATOM 25385 C CA . VAL A 1 21 ? 7.072 -6.395 3.212 1.00 0.00 21 VAL A CA 19
ATOM 25386 C C . VAL A 1 21 ? 6.003 -5.330 3.524 1.00 0.00 21 VAL A C 19
ATOM 25387 O O . VAL A 1 21 ? 4.878 -5.671 3.916 1.00 0.00 21 VAL A O 19
ATOM 25400 N N . THR A 1 22 ? 6.341 -4.048 3.411 1.00 0.00 22 THR A N 19
ATOM 25401 C CA . THR A 1 22 ? 5.417 -2.950 3.669 1.00 0.00 22 THR A CA 19
ATOM 25402 C C . THR A 1 22 ? 5.004 -2.344 2.317 1.00 0.00 22 THR A C 19
ATOM 25403 O O . THR A 1 22 ? 5.803 -2.273 1.386 1.00 0.00 22 THR A O 19
ATOM 25414 N N . MET A 1 23 ? 3.744 -1.922 2.198 1.00 0.00 23 MET A N 19
ATOM 25415 C CA . MET A 1 23 ? 3.139 -1.335 1.004 1.00 0.00 23 MET A CA 19
ATOM 25416 C C . MET A 1 23 ? 2.605 0.054 1.313 1.00 0.00 23 MET A C 19
ATOM 25417 O O . MET A 1 23 ? 2.211 0.342 2.453 1.00 0.00 23 MET A O 19
ATOM 25431 N N . THR A 1 24 ? 2.473 0.881 0.279 1.00 0.00 24 THR A N 19
ATOM 25432 C CA . THR A 1 24 ? 1.962 2.245 0.368 1.00 0.00 24 THR A CA 19
ATOM 25433 C C . THR A 1 24 ? 0.872 2.385 -0.706 1.00 0.00 24 THR A C 19
ATOM 25434 O O . THR A 1 24 ? 0.870 1.650 -1.701 1.00 0.00 24 THR A O 19
ATOM 25445 N N . LEU A 1 25 ? -0.087 3.292 -0.517 1.00 0.00 25 LEU A N 19
ATOM 25446 C CA . LEU A 1 25 ? -1.193 3.520 -1.444 1.00 0.00 25 LEU A CA 19
ATOM 25447 C C . LEU A 1 25 ? -1.357 5.040 -1.512 1.00 0.00 25 LEU A C 19
ATOM 25448 O O . LEU A 1 25 ? -1.740 5.672 -0.523 1.00 0.00 25 LEU A O 19
ATOM 25464 N N . GLU A 1 26 ? -0.956 5.625 -2.642 1.00 0.00 26 GLU A N 19
ATOM 25465 C CA . GLU A 1 26 ? -0.981 7.052 -2.940 1.00 0.00 26 GLU A CA 19
ATOM 25466 C C . GLU A 1 26 ? -2.282 7.431 -3.654 1.00 0.00 26 GLU A C 19
ATOM 25467 O O . GLU A 1 26 ? -2.562 6.956 -4.756 1.00 0.00 26 GLU A O 19
ATOM 25479 N N . SER A 1 27 ? -3.091 8.240 -2.980 1.00 0.00 27 SER A N 19
ATOM 25480 C CA . SER A 1 27 ? -4.395 8.763 -3.376 1.00 0.00 27 SER A CA 19
ATOM 25481 C C . SER A 1 27 ? -4.338 9.947 -4.348 1.00 0.00 27 SER A C 19
ATOM 25482 O O . SER A 1 27 ? -3.261 10.390 -4.769 1.00 0.00 27 SER A O 19
ATOM 25490 N N . LEU A 1 28 ? -5.518 10.487 -4.668 1.00 0.00 28 LEU A N 19
ATOM 25491 C CA . LEU A 1 28 ? -5.733 11.624 -5.554 1.00 0.00 28 LEU A CA 19
ATOM 25492 C C . LEU A 1 28 ? -6.212 12.862 -4.787 1.00 0.00 28 LEU A C 19
ATOM 25493 O O . LEU A 1 28 ? -6.222 13.962 -5.345 1.00 0.00 28 LEU A O 19
ATOM 25509 N N . GLU A 1 29 ? -6.629 12.687 -3.534 1.00 0.00 29 GLU A N 19
ATOM 25510 C CA . GLU A 1 29 ? -7.103 13.716 -2.611 1.00 0.00 29 GLU A CA 19
ATOM 25511 C C . GLU A 1 29 ? -7.083 13.166 -1.176 1.00 0.00 29 GLU A C 19
ATOM 25512 O O . GLU A 1 29 ? -6.793 11.987 -0.958 1.00 0.00 29 GLU A O 19
ATOM 25524 N N . GLU A 1 30 ? -7.353 14.011 -0.178 1.00 0.00 30 GLU A N 19
ATOM 25525 C CA . GLU A 1 30 ? -7.404 13.600 1.220 1.00 0.00 30 GLU A CA 19
ATOM 25526 C C . GLU A 1 30 ? -8.652 12.756 1.444 1.00 0.00 30 GLU A C 19
ATOM 25527 O O . GLU A 1 30 ? -9.669 12.911 0.767 1.00 0.00 30 GLU A O 19
ATOM 25539 N N . ILE A 1 31 ? -8.583 11.895 2.449 1.00 0.00 31 ILE A N 19
ATOM 25540 C CA . ILE A 1 31 ? -9.659 10.992 2.856 1.00 0.00 31 ILE A CA 19
ATOM 25541 C C . ILE A 1 31 ? -10.023 11.260 4.319 1.00 0.00 31 ILE A C 19
ATOM 25542 O O . ILE A 1 31 ? -9.355 12.043 5.000 1.00 0.00 31 ILE A O 19
ATOM 25558 N N . GLN A 1 32 ? -11.105 10.635 4.791 1.00 0.00 32 GLN A N 19
ATOM 25559 C CA . GLN A 1 32 ? -11.594 10.785 6.158 1.00 0.00 32 GLN A CA 19
ATOM 25560 C C . GLN A 1 32 ? -10.654 10.111 7.154 1.00 0.00 32 GLN A C 19
ATOM 25561 O O . GLN A 1 32 ? -10.278 10.717 8.154 1.00 0.00 32 GLN A O 19
ATOM 25575 N N . ASP A 1 33 ? -10.362 8.830 6.915 1.00 0.00 33 ASP A N 19
ATOM 25576 C CA . ASP A 1 33 ? -9.510 7.976 7.732 1.00 0.00 33 ASP A CA 19
ATOM 25577 C C . ASP A 1 33 ? -9.272 6.681 6.936 1.00 0.00 33 ASP A C 19
ATOM 25578 O O . ASP A 1 33 ? -9.640 6.606 5.757 1.00 0.00 33 ASP A O 19
ATOM 25587 N N . VAL A 1 34 ? -8.707 5.635 7.557 1.00 0.00 34 VAL A N 19
ATOM 25588 C CA . VAL A 1 34 ? -8.440 4.349 6.905 1.00 0.00 34 VAL A CA 19
ATOM 25589 C C . VAL A 1 34 ? -9.725 3.692 6.363 1.00 0.00 34 VAL A C 19
ATOM 25590 O O . VAL A 1 34 ? -9.645 2.779 5.546 1.00 0.00 34 VAL A O 19
ATOM 25603 N N . SER A 1 35 ? -10.911 4.125 6.797 1.00 0.00 35 SER A N 19
ATOM 25604 C CA . SER A 1 35 ? -12.198 3.598 6.364 1.00 0.00 35 SER A CA 19
ATOM 25605 C C . SER A 1 35 ? -12.378 3.726 4.848 1.00 0.00 35 SER A C 19
ATOM 25606 O O . SER A 1 35 ? -12.682 2.729 4.195 1.00 0.00 35 SER A O 19
ATOM 25614 N N . CYS A 1 36 ? -12.171 4.918 4.275 1.00 0.00 36 CYS A N 19
ATOM 25615 C CA . CYS A 1 36 ? -12.313 5.154 2.835 1.00 0.00 36 CYS A CA 19
ATOM 25616 C C . CYS A 1 36 ? -11.491 4.126 2.055 1.00 0.00 36 CYS A C 19
ATOM 25617 O O . CYS A 1 36 ? -11.983 3.462 1.139 1.00 0.00 36 CYS A O 19
ATOM 25625 N N . ALA A 1 37 ? -10.229 4.002 2.458 1.00 0.00 37 ALA A N 19
ATOM 25626 C CA . ALA A 1 37 ? -9.248 3.111 1.883 1.00 0.00 37 ALA A CA 19
ATOM 25627 C C . ALA A 1 37 ? -9.674 1.640 2.016 1.00 0.00 37 ALA A C 19
ATOM 25628 O O . ALA A 1 37 ? -9.707 0.915 1.021 1.00 0.00 37 ALA A O 19
ATOM 25635 N N . TRP A 1 38 ? -10.032 1.184 3.223 1.00 0.00 38 TRP A N 19
ATOM 25636 C CA . TRP A 1 38 ? -10.464 -0.190 3.491 1.00 0.00 38 TRP A CA 19
ATOM 25637 C C . TRP A 1 38 ? -11.623 -0.600 2.593 1.00 0.00 38 TRP A C 19
ATOM 25638 O O . TRP A 1 38 ? -11.629 -1.707 2.039 1.00 0.00 38 TRP A O 19
ATOM 25659 N N . LYS A 1 39 ? -12.610 0.286 2.449 1.00 0.00 39 LYS A N 19
ATOM 25660 C CA . LYS A 1 39 ? -13.786 0.016 1.641 1.00 0.00 39 LYS A CA 19
ATOM 25661 C C . LYS A 1 39 ? -13.419 -0.216 0.182 1.00 0.00 39 LYS A C 19
ATOM 25662 O O . LYS A 1 39 ? -13.988 -1.123 -0.431 1.00 0.00 39 LYS A O 19
ATOM 25681 N N . GLU A 1 40 ? -12.473 0.552 -0.361 1.00 0.00 40 GLU A N 19
ATOM 25682 C CA . GLU A 1 40 ? -12.033 0.398 -1.743 1.00 0.00 40 GLU A CA 19
ATOM 25683 C C . GLU A 1 40 ? -11.187 -0.866 -1.879 1.00 0.00 40 GLU A C 19
ATOM 25684 O O . GLU A 1 40 ? -11.365 -1.619 -2.829 1.00 0.00 40 GLU A O 19
ATOM 25696 N N . LEU A 1 41 ? -10.310 -1.158 -0.910 1.00 0.00 41 LEU A N 19
ATOM 25697 C CA . LEU A 1 41 ? -9.479 -2.362 -0.943 1.00 0.00 41 LEU A CA 19
ATOM 25698 C C . LEU A 1 41 ? -10.398 -3.578 -1.087 1.00 0.00 41 LEU A C 19
ATOM 25699 O O . LEU A 1 41 ? -10.172 -4.447 -1.924 1.00 0.00 41 LEU A O 19
ATOM 25715 N N . ASN A 1 42 ? -11.471 -3.620 -0.290 1.00 0.00 42 ASN A N 19
ATOM 25716 C CA . ASN A 1 42 ? -12.463 -4.697 -0.308 1.00 0.00 42 ASN A CA 19
ATOM 25717 C C . ASN A 1 42 ? -13.186 -4.793 -1.663 1.00 0.00 42 ASN A C 19
ATOM 25718 O O . ASN A 1 42 ? -13.789 -5.821 -1.973 1.00 0.00 42 ASN A O 19
ATOM 25729 N N . ARG A 1 43 ? -13.178 -3.728 -2.468 1.00 0.00 43 ARG A N 19
ATOM 25730 C CA . ARG A 1 43 ? -13.797 -3.634 -3.784 1.00 0.00 43 ARG A CA 19
ATOM 25731 C C . ARG A 1 43 ? -12.832 -3.892 -4.936 1.00 0.00 43 ARG A C 19
ATOM 25732 O O . ARG A 1 43 ? -13.328 -4.041 -6.053 1.00 0.00 43 ARG A O 19
ATOM 25753 N N . LYS A 1 44 ? -11.522 -3.997 -4.692 1.00 0.00 44 LYS A N 19
ATOM 25754 C CA . LYS A 1 44 ? -10.510 -4.199 -5.733 1.00 0.00 44 LYS A CA 19
ATOM 25755 C C . LYS A 1 44 ? -9.521 -5.331 -5.456 1.00 0.00 44 LYS A C 19
ATOM 25756 O O . LYS A 1 44 ? -8.558 -5.476 -6.204 1.00 0.00 44 LYS A O 19
ATOM 25775 N N . LEU A 1 45 ? -9.698 -6.105 -4.387 1.00 0.00 45 LEU A N 19
ATOM 25776 C CA . LEU A 1 45 ? -8.821 -7.217 -4.023 1.00 0.00 45 LEU A CA 19
ATOM 25777 C C . LEU A 1 45 ? -9.688 -8.395 -3.615 1.00 0.00 45 LEU A C 19
ATOM 25778 O O . LEU A 1 45 ? -10.912 -8.264 -3.492 1.00 0.00 45 LEU A O 19
ATOM 25794 N N . SER A 1 46 ? -9.080 -9.561 -3.429 1.00 0.00 46 SER A N 19
ATOM 25795 C CA . SER A 1 46 ? -9.791 -10.756 -3.017 1.00 0.00 46 SER A CA 19
ATOM 25796 C C . SER A 1 46 ? -10.010 -10.692 -1.503 1.00 0.00 46 SER A C 19
ATOM 25797 O O . SER A 1 46 ? -9.108 -10.291 -0.766 1.00 0.00 46 SER A O 19
ATOM 25805 N N . SER A 1 47 ? -11.166 -11.152 -1.017 1.00 0.00 47 SER A N 19
ATOM 25806 C CA . SER A 1 47 ? -11.519 -11.139 0.404 1.00 0.00 47 SER A CA 19
ATOM 25807 C C . SER A 1 47 ? -10.470 -11.791 1.320 1.00 0.00 47 SER A C 19
ATOM 25808 O O . SER A 1 47 ? -10.326 -11.362 2.468 1.00 0.00 47 SER A O 19
ATOM 25816 N N . ASN A 1 48 ? -9.729 -12.796 0.839 1.00 0.00 48 ASN A N 19
ATOM 25817 C CA . ASN A 1 48 ? -8.706 -13.443 1.659 1.00 0.00 48 ASN A CA 19
ATOM 25818 C C . ASN A 1 48 ? -7.401 -12.647 1.618 1.00 0.00 48 ASN A C 19
ATOM 25819 O O . ASN A 1 48 ? -6.831 -12.376 2.673 1.00 0.00 48 ASN A O 19
ATOM 25830 N N . ALA A 1 49 ? -6.933 -12.229 0.431 1.00 0.00 49 ALA A N 19
ATOM 25831 C CA . ALA A 1 49 ? -5.695 -11.456 0.311 1.00 0.00 49 ALA A CA 19
ATOM 25832 C C . ALA A 1 49 ? -5.820 -10.135 1.066 1.00 0.00 49 ALA A C 19
ATOM 25833 O O . ALA A 1 49 ? -4.906 -9.737 1.782 1.00 0.00 49 ALA A O 19
ATOM 25840 N N . VAL A 1 50 ? -6.974 -9.470 0.957 1.00 0.00 50 VAL A N 19
ATOM 25841 C CA . VAL A 1 50 ? -7.226 -8.203 1.628 1.00 0.00 50 VAL A CA 19
ATOM 25842 C C . VAL A 1 50 ? -7.183 -8.372 3.160 1.00 0.00 50 VAL A C 19
ATOM 25843 O O . VAL A 1 50 ? -7.009 -7.396 3.888 1.00 0.00 50 VAL A O 19
ATOM 25856 N N . SER A 1 51 ? -7.344 -9.596 3.676 1.00 0.00 51 SER A N 19
ATOM 25857 C CA . SER A 1 51 ? -7.281 -9.877 5.108 1.00 0.00 51 SER A CA 19
ATOM 25858 C C . SER A 1 51 ? -5.824 -9.874 5.587 1.00 0.00 51 SER A C 19
ATOM 25859 O O . SER A 1 51 ? -5.560 -9.540 6.742 1.00 0.00 51 SER A O 19
ATOM 25867 N N . GLN A 1 52 ? -4.866 -10.241 4.730 1.00 0.00 52 GLN A N 19
ATOM 25868 C CA . GLN A 1 52 ? -3.442 -10.298 5.067 1.00 0.00 52 GLN A CA 19
ATOM 25869 C C . GLN A 1 52 ? -2.878 -8.911 5.404 1.00 0.00 52 GLN A C 19
ATOM 25870 O O . GLN A 1 52 ? -1.821 -8.812 6.027 1.00 0.00 52 GLN A O 19
ATOM 25884 N N . ILE A 1 53 ? -3.572 -7.851 4.978 1.00 0.00 53 ILE A N 19
ATOM 25885 C CA . ILE A 1 53 ? -3.223 -6.461 5.206 1.00 0.00 53 ILE A CA 19
ATOM 25886 C C . ILE A 1 53 ? -3.269 -6.238 6.718 1.00 0.00 53 ILE A C 19
ATOM 25887 O O . ILE A 1 53 ? -4.346 -6.287 7.322 1.00 0.00 53 ILE A O 19
ATOM 25903 N N . THR A 1 54 ? -2.116 -5.989 7.331 1.00 0.00 54 THR A N 19
ATOM 25904 C CA . THR A 1 54 ? -1.966 -5.760 8.763 1.00 0.00 54 THR A CA 19
ATOM 25905 C C . THR A 1 54 ? -1.285 -4.405 8.984 1.00 0.00 54 THR A C 19
ATOM 25906 O O . THR A 1 54 ? -0.842 -3.761 8.029 1.00 0.00 54 THR A O 19
ATOM 25917 N N . ARG A 1 55 ? -1.222 -3.943 10.239 1.00 0.00 55 ARG A N 19
ATOM 25918 C CA . ARG A 1 55 ? -0.602 -2.675 10.646 1.00 0.00 55 ARG A CA 19
ATOM 25919 C C . ARG A 1 55 ? -1.030 -1.470 9.793 1.00 0.00 55 ARG A C 19
ATOM 25920 O O . ARG A 1 55 ? -0.230 -0.558 9.578 1.00 0.00 55 ARG A O 19
ATOM 25941 N N . MET A 1 56 ? -2.264 -1.441 9.288 1.00 0.00 56 MET A N 19
ATOM 25942 C CA . MET A 1 56 ? -2.736 -0.342 8.456 1.00 0.00 56 MET A CA 19
ATOM 25943 C C . MET A 1 56 ? -2.789 0.968 9.238 1.00 0.00 56 MET A C 19
ATOM 25944 O O . MET A 1 56 ? -3.468 1.032 10.266 1.00 0.00 56 MET A O 19
ATOM 25958 N N . CYS A 1 57 ? -2.014 1.953 8.781 1.00 0.00 57 CYS A N 19
ATOM 25959 C CA . CYS A 1 57 ? -1.886 3.296 9.324 1.00 0.00 57 CYS A CA 19
ATOM 25960 C C . CYS A 1 57 ? -2.074 4.363 8.234 1.00 0.00 57 CYS A C 19
ATOM 25961 O O . CYS A 1 57 ? -1.981 4.070 7.039 1.00 0.00 57 CYS A O 19
ATOM 25969 N N . LEU A 1 58 ? -2.305 5.612 8.646 1.00 0.00 58 LEU A N 19
ATOM 25970 C CA . LEU A 1 58 ? -2.482 6.763 7.759 1.00 0.00 58 LEU A CA 19
ATOM 25971 C C . LEU A 1 58 ? -1.126 7.422 7.496 1.00 0.00 58 LEU A C 19
ATOM 25972 O O . LEU A 1 58 ? -0.217 7.333 8.332 1.00 0.00 58 LEU A O 19
ATOM 25988 N N . LEU A 1 59 ? -0.992 8.108 6.355 1.00 0.00 59 LEU A N 19
ATOM 25989 C CA . LEU A 1 59 ? 0.233 8.821 5.994 1.00 0.00 59 LEU A CA 19
ATOM 25990 C C . LEU A 1 59 ? 0.037 10.304 6.303 1.00 0.00 59 LEU A C 19
ATOM 25991 O O . LEU A 1 59 ? -1.084 10.784 6.490 1.00 0.00 59 LEU A O 19
ATOM 26007 N N . LYS A 1 60 ? 1.151 11.035 6.326 1.00 0.00 60 LYS A N 19
ATOM 26008 C CA . LYS A 1 60 ? 1.195 12.461 6.613 1.00 0.00 60 LYS A CA 19
ATOM 26009 C C . LYS A 1 60 ? 0.306 13.255 5.668 1.00 0.00 60 LYS A C 19
ATOM 26010 O O . LYS A 1 60 ? 0.289 12.991 4.460 1.00 0.00 60 LYS A O 19
ATOM 26029 N N . GLY A 1 61 ? -0.363 14.272 6.207 1.00 0.00 61 GLY A N 19
ATOM 26030 C CA . GLY A 1 61 ? -1.242 15.161 5.470 1.00 0.00 61 GLY A CA 19
ATOM 26031 C C . GLY A 1 61 ? -2.408 14.445 4.806 1.00 0.00 61 GLY A C 19
ATOM 26032 O O . GLY A 1 61 ? -2.955 14.974 3.841 1.00 0.00 61 GLY A O 19
ATOM 26036 N N . ASN A 1 62 ? -2.744 13.237 5.276 1.00 0.00 62 ASN A N 19
ATOM 26037 C CA . ASN A 1 62 ? -3.815 12.374 4.787 1.00 0.00 62 ASN A CA 19
ATOM 26038 C C . ASN A 1 62 ? -3.751 12.086 3.284 1.00 0.00 62 ASN A C 19
ATOM 26039 O O . ASN A 1 62 ? -4.708 11.543 2.729 1.00 0.00 62 ASN A O 19
ATOM 26050 N N . MET A 1 63 ? -2.627 12.366 2.623 1.00 0.00 63 MET A N 19
ATOM 26051 C CA . MET A 1 63 ? -2.390 12.170 1.195 1.00 0.00 63 MET A CA 19
ATOM 26052 C C . MET A 1 63 ? -2.104 10.705 0.810 1.00 0.00 63 MET A C 19
ATOM 26053 O O . MET A 1 63 ? -1.515 10.449 -0.242 1.00 0.00 63 MET A O 19
ATOM 26067 N N . GLY A 1 64 ? -2.476 9.731 1.639 1.00 0.00 64 GLY A N 19
ATOM 26068 C CA . GLY A 1 64 ? -2.275 8.316 1.365 1.00 0.00 64 GLY A CA 19
ATOM 26069 C C . GLY A 1 64 ? -2.335 7.499 2.645 1.00 0.00 64 GLY A C 19
ATOM 26070 O O . GLY A 1 64 ? -2.635 8.035 3.720 1.00 0.00 64 GLY A O 19
ATOM 26074 N N . VAL A 1 65 ? -2.079 6.197 2.525 1.00 0.00 65 VAL A N 19
ATOM 26075 C CA . VAL A 1 65 ? -2.100 5.234 3.623 1.00 0.00 65 VAL A CA 19
ATOM 26076 C C . VAL A 1 65 ? -0.995 4.185 3.425 1.00 0.00 65 VAL A C 19
ATOM 26077 O O . VAL A 1 65 ? -0.437 4.066 2.328 1.00 0.00 65 VAL A O 19
ATOM 26090 N N . CYS A 1 66 ? -0.682 3.417 4.470 1.00 0.00 66 CYS A N 19
ATOM 26091 C CA . CYS A 1 66 ? 0.346 2.382 4.459 1.00 0.00 66 CYS A CA 19
ATOM 26092 C C . CYS A 1 66 ? -0.086 1.166 5.275 1.00 0.00 66 CYS A C 19
ATOM 26093 O O . CYS A 1 66 ? -0.921 1.298 6.169 1.00 0.00 66 CYS A O 19
ATOM 26101 N N . PHE A 1 67 ? 0.490 -0.008 4.999 1.00 0.00 67 PHE A N 19
ATOM 26102 C CA . PHE A 1 67 ? 0.197 -1.262 5.695 1.00 0.00 67 PHE A CA 19
ATOM 26103 C C . PHE A 1 67 ? 1.282 -2.302 5.391 1.00 0.00 67 PHE A C 19
ATOM 26104 O O . PHE A 1 67 ? 2.135 -2.071 4.535 1.00 0.00 67 PHE A O 19
ATOM 26121 N N . ASP A 1 68 ? 1.248 -3.442 6.077 1.00 0.00 68 ASP A N 19
ATOM 26122 C CA . ASP A 1 68 ? 2.181 -4.566 5.955 1.00 0.00 68 ASP A CA 19
ATOM 26123 C C . ASP A 1 68 ? 1.457 -5.737 5.287 1.00 0.00 68 ASP A C 19
ATOM 26124 O O . ASP A 1 68 ? 0.271 -5.940 5.565 1.00 0.00 68 ASP A O 19
ATOM 26133 N N . VAL A 1 69 ? 2.147 -6.528 4.455 1.00 0.00 69 VAL A N 19
ATOM 26134 C CA . VAL A 1 69 ? 1.599 -7.700 3.761 1.00 0.00 69 VAL A CA 19
ATOM 26135 C C . VAL A 1 69 ? 2.698 -8.760 3.588 1.00 0.00 69 VAL A C 19
ATOM 26136 O O . VAL A 1 69 ? 3.884 -8.421 3.536 1.00 0.00 69 VAL A O 19
ATOM 26149 N N . PRO A 1 70 ? 2.355 -10.054 3.501 1.00 0.00 70 PRO A N 19
ATOM 26150 C CA . PRO A 1 70 ? 3.352 -11.090 3.305 1.00 0.00 70 PRO A CA 19
ATOM 26151 C C . PRO A 1 70 ? 3.817 -11.041 1.842 1.00 0.00 70 PRO A C 19
ATOM 26152 O O . PRO A 1 70 ? 3.017 -10.829 0.928 1.00 0.00 70 PRO A O 19
ATOM 26163 N N . THR A 1 71 ? 5.101 -11.306 1.611 1.00 0.00 71 THR A N 19
ATOM 26164 C CA . THR A 1 71 ? 5.733 -11.306 0.290 1.00 0.00 71 THR A CA 19
ATOM 26165 C C . THR A 1 71 ? 5.008 -12.216 -0.713 1.00 0.00 71 THR A C 19
ATOM 26166 O O . THR A 1 71 ? 4.937 -11.904 -1.901 1.00 0.00 71 THR A O 19
ATOM 26177 N N . THR A 1 72 ? 4.442 -13.333 -0.257 1.00 0.00 72 THR A N 19
ATOM 26178 C CA . THR A 1 72 ? 3.729 -14.270 -1.110 1.00 0.00 72 THR A CA 19
ATOM 26179 C C . THR A 1 72 ? 2.462 -13.637 -1.697 1.00 0.00 72 THR A C 19
ATOM 26180 O O . THR A 1 72 ? 2.136 -13.878 -2.863 1.00 0.00 72 THR A O 19
ATOM 26191 N N . GLU A 1 73 ? 1.748 -12.829 -0.911 1.00 0.00 73 GLU A N 19
ATOM 26192 C CA . GLU A 1 73 ? 0.530 -12.163 -1.348 1.00 0.00 73 GLU A CA 19
ATOM 26193 C C . GLU A 1 73 ? 0.863 -10.854 -2.077 1.00 0.00 73 GLU A C 19
ATOM 26194 O O . GLU A 1 73 ? 0.045 -10.392 -2.867 1.00 0.00 73 GLU A O 19
ATOM 26206 N N . SER A 1 74 ? 2.059 -10.279 -1.879 1.00 0.00 74 SER A N 19
ATOM 26207 C CA . SER A 1 74 ? 2.502 -9.039 -2.519 1.00 0.00 74 SER A CA 19
ATOM 26208 C C . SER A 1 74 ? 2.309 -9.140 -4.041 1.00 0.00 74 SER A C 19
ATOM 26209 O O . SER A 1 74 ? 1.752 -8.221 -4.648 1.00 0.00 74 SER A O 19
ATOM 26217 N N . GLU A 1 75 ? 2.691 -10.262 -4.663 1.00 0.00 75 GLU A N 19
ATOM 26218 C CA . GLU A 1 75 ? 2.538 -10.473 -6.103 1.00 0.00 75 GLU A CA 19
ATOM 26219 C C . GLU A 1 75 ? 1.058 -10.518 -6.500 1.00 0.00 75 GLU A C 19
ATOM 26220 O O . GLU A 1 75 ? 0.668 -9.981 -7.541 1.00 0.00 75 GLU A O 19
ATOM 26232 N N . ARG A 1 76 ? 0.234 -11.199 -5.695 1.00 0.00 76 ARG A N 19
ATOM 26233 C CA . ARG A 1 76 ? -1.193 -11.317 -5.963 1.00 0.00 76 ARG A CA 19
ATOM 26234 C C . ARG A 1 76 ? -1.832 -9.948 -5.936 1.00 0.00 76 ARG A C 19
ATOM 26235 O O . ARG A 1 76 ? -2.615 -9.648 -6.830 1.00 0.00 76 ARG A O 19
ATOM 26256 N N . LEU A 1 77 ? -1.490 -9.132 -4.942 1.00 0.00 77 LEU A N 19
ATOM 26257 C CA . LEU A 1 77 ? -2.001 -7.788 -4.751 1.00 0.00 77 LEU A CA 19
ATOM 26258 C C . LEU A 1 77 ? -1.620 -6.940 -5.953 1.00 0.00 77 LEU A C 19
ATOM 26259 O O . LEU A 1 77 ? -2.480 -6.273 -6.519 1.00 0.00 77 LEU A O 19
ATOM 26275 N N . GLN A 1 78 ? -0.348 -6.978 -6.363 1.00 0.00 78 GLN A N 19
ATOM 26276 C CA . GLN A 1 78 ? 0.156 -6.229 -7.511 1.00 0.00 78 GLN A CA 19
ATOM 26277 C C . GLN A 1 78 ? -0.695 -6.525 -8.752 1.00 0.00 78 GLN A C 19
ATOM 26278 O O . GLN A 1 78 ? -1.018 -5.605 -9.511 1.00 0.00 78 GLN A O 19
ATOM 26292 N N . ALA A 1 79 ? -1.071 -7.792 -8.952 1.00 0.00 79 ALA A N 19
ATOM 26293 C CA . ALA A 1 79 ? -1.872 -8.216 -10.091 1.00 0.00 79 ALA A CA 19
ATOM 26294 C C . ALA A 1 79 ? -3.381 -7.986 -9.922 1.00 0.00 79 ALA A C 19
ATOM 26295 O O . ALA A 1 79 ? -4.054 -7.734 -10.920 1.00 0.00 79 ALA A O 19
ATOM 26302 N N . GLU A 1 80 ? -3.930 -8.092 -8.711 1.00 0.00 80 GLU A N 19
ATOM 26303 C CA . GLU A 1 80 ? -5.356 -7.897 -8.428 1.00 0.00 80 GLU A CA 19
ATOM 26304 C C . GLU A 1 80 ? -5.719 -6.411 -8.473 1.00 0.00 80 GLU A C 19
ATOM 26305 O O . GLU A 1 80 ? -6.815 -6.054 -8.899 1.00 0.00 80 GLU A O 19
ATOM 26317 N N . TRP A 1 81 ? -4.794 -5.536 -8.074 1.00 0.00 81 TRP A N 19
ATOM 26318 C CA . TRP A 1 81 ? -4.999 -4.101 -8.042 1.00 0.00 81 TRP A CA 19
ATOM 26319 C C . TRP A 1 81 ? -5.123 -3.484 -9.439 1.00 0.00 81 TRP A C 19
ATOM 26320 O O . TRP A 1 81 ? -4.132 -3.039 -10.024 1.00 0.00 81 TRP A O 19
ATOM 26341 N N . HIS A 1 82 ? -6.341 -3.387 -9.963 1.00 0.00 82 HIS A N 19
ATOM 26342 C CA . HIS A 1 82 ? -6.631 -2.800 -11.268 1.00 0.00 82 HIS A CA 19
ATOM 26343 C C . HIS A 1 82 ? -7.982 -2.088 -11.205 1.00 0.00 82 HIS A C 19
ATOM 26344 O O . HIS A 1 82 ? -8.743 -2.294 -10.254 1.00 0.00 82 HIS A O 19
ATOM 26358 N N . ASP A 1 83 ? -8.293 -1.283 -12.221 1.00 0.00 83 ASP A N 19
ATOM 26359 C CA . ASP A 1 83 ? -9.539 -0.524 -12.365 1.00 0.00 83 ASP A CA 19
ATOM 26360 C C . ASP A 1 83 ? -9.731 0.567 -11.299 1.00 0.00 83 ASP A C 19
ATOM 26361 O O . ASP A 1 83 ? -10.864 0.871 -10.911 1.00 0.00 83 ASP A O 19
ATOM 26370 N N . SER A 1 84 ? -8.644 1.173 -10.795 1.00 0.00 84 SER A N 19
ATOM 26371 C CA . SER A 1 84 ? -8.711 2.243 -9.797 1.00 0.00 84 SER A CA 19
ATOM 26372 C C . SER A 1 84 ? -7.642 3.293 -10.063 1.00 0.00 84 SER A C 19
ATOM 26373 O O . SER A 1 84 ? -6.560 2.993 -10.572 1.00 0.00 84 SER A O 19
ATOM 26381 N N . ASP A 1 85 ? -7.941 4.521 -9.649 1.00 0.00 85 ASP A N 19
ATOM 26382 C CA . ASP A 1 85 ? -7.094 5.706 -9.798 1.00 0.00 85 ASP A CA 19
ATOM 26383 C C . ASP A 1 85 ? -5.924 5.717 -8.814 1.00 0.00 85 ASP A C 19
ATOM 26384 O O . ASP A 1 85 ? -4.982 6.488 -8.976 1.00 0.00 85 ASP A O 19
ATOM 26393 N N . TRP A 1 86 ? -6.033 4.905 -7.766 1.00 0.00 86 TRP A N 19
ATOM 26394 C CA . TRP A 1 86 ? -5.086 4.725 -6.680 1.00 0.00 86 TRP A CA 19
ATOM 26395 C C . TRP A 1 86 ? -3.890 3.908 -7.186 1.00 0.00 86 TRP A C 19
ATOM 26396 O O . TRP A 1 86 ? -4.078 2.759 -7.587 1.00 0.00 86 TRP A O 19
ATOM 26417 N N . ILE A 1 87 ? -2.685 4.485 -7.207 1.00 0.00 87 ILE A N 19
ATOM 26418 C CA . ILE A 1 87 ? -1.464 3.826 -7.669 1.00 0.00 87 ILE A CA 19
ATOM 26419 C C . ILE A 1 87 ? -0.894 2.980 -6.521 1.00 0.00 87 ILE A C 19
ATOM 26420 O O . ILE A 1 87 ? -0.767 3.481 -5.398 1.00 0.00 87 ILE A O 19
ATOM 26436 N N . LEU A 1 88 ? -0.551 1.713 -6.779 1.00 0.00 88 LEU A N 19
ATOM 26437 C CA . LEU A 1 88 ? -0.001 0.783 -5.791 1.00 0.00 88 LEU A CA 19
ATOM 26438 C C . LEU A 1 88 ? 1.512 0.650 -5.966 1.00 0.00 88 LEU A C 19
ATOM 26439 O O . LEU A 1 88 ? 1.988 0.416 -7.081 1.00 0.00 88 LEU A O 19
ATOM 26455 N N . SER A 1 89 ? 2.289 0.854 -4.900 1.00 0.00 89 SER A N 19
ATOM 26456 C CA . SER A 1 89 ? 3.740 0.701 -4.940 1.00 0.00 89 SER A CA 19
ATOM 26457 C C . SER A 1 89 ? 4.208 0.001 -3.658 1.00 0.00 89 SER A C 19
ATOM 26458 O O . SER A 1 89 ? 3.527 0.055 -2.629 1.00 0.00 89 SER A O 19
ATOM 26466 N N . VAL A 1 90 ? 5.371 -0.651 -3.722 1.00 0.00 90 VAL A N 19
ATOM 26467 C CA . VAL A 1 90 ? 5.971 -1.381 -2.614 1.00 0.00 90 VAL A CA 19
ATOM 26468 C C . VAL A 1 90 ? 7.361 -0.787 -2.340 1.00 0.00 90 VAL A C 19
ATOM 26469 O O . VAL A 1 90 ? 8.363 -1.274 -2.872 1.00 0.00 90 VAL A O 19
ATOM 26482 N N . PRO A 1 91 ? 7.457 0.287 -1.542 1.00 0.00 91 PRO A N 19
ATOM 26483 C CA . PRO A 1 91 ? 8.743 0.878 -1.229 1.00 0.00 91 PRO A CA 19
ATOM 26484 C C . PRO A 1 91 ? 9.478 -0.005 -0.225 1.00 0.00 91 PRO A C 19
ATOM 26485 O O . PRO A 1 91 ? 8.888 -0.544 0.712 1.00 0.00 91 PRO A O 19
ATOM 26496 N N . ALA A 1 92 ? 10.776 -0.161 -0.444 1.00 0.00 92 ALA A N 19
ATOM 26497 C CA . ALA A 1 92 ? 11.680 -0.925 0.393 1.00 0.00 92 ALA A CA 19
ATOM 26498 C C . ALA A 1 92 ? 12.307 0.053 1.379 1.00 0.00 92 ALA A C 19
ATOM 26499 O O . ALA A 1 92 ? 12.537 1.215 0.975 1.00 0.00 92 ALA A O 19
ATOM 26506 N N . GLY A 1 1 ? -6.272 -16.732 -33.046 1.00 0.00 1 GLY A N 20
ATOM 26507 C CA . GLY A 1 1 ? -6.674 -15.503 -32.359 1.00 0.00 1 GLY A CA 20
ATOM 26508 C C . GLY A 1 1 ? -6.175 -15.497 -30.926 1.00 0.00 1 GLY A C 20
ATOM 26509 O O . GLY A 1 1 ? -6.952 -15.230 -30.007 1.00 0.00 1 GLY A O 20
ATOM 26513 N N . SER A 1 2 ? -4.905 -15.832 -30.708 1.00 0.00 2 SER A N 20
ATOM 26514 C CA . SER A 1 2 ? -4.282 -15.861 -29.400 1.00 0.00 2 SER A CA 20
ATOM 26515 C C . SER A 1 2 ? -3.769 -14.458 -29.068 1.00 0.00 2 SER A C 20
ATOM 26516 O O . SER A 1 2 ? -3.672 -13.584 -29.938 1.00 0.00 2 SER A O 20
ATOM 26524 N N . SER A 1 3 ? -3.492 -14.209 -27.794 1.00 0.00 3 SER A N 20
ATOM 26525 C CA . SER A 1 3 ? -2.970 -12.955 -27.275 1.00 0.00 3 SER A CA 20
ATOM 26526 C C . SER A 1 3 ? -2.345 -13.277 -25.918 1.00 0.00 3 SER A C 20
ATOM 26527 O O . SER A 1 3 ? -2.381 -14.428 -25.470 1.00 0.00 3 SER A O 20
ATOM 26535 N N . GLY A 1 4 ? -1.774 -12.281 -25.255 1.00 0.00 4 GLY A N 20
ATOM 26536 C CA . GLY A 1 4 ? -1.123 -12.425 -23.958 1.00 0.00 4 GLY A CA 20
ATOM 26537 C C . GLY A 1 4 ? 0.372 -12.151 -24.085 1.00 0.00 4 GLY A C 20
ATOM 26538 O O . GLY A 1 4 ? 0.841 -11.775 -25.162 1.00 0.00 4 GLY A O 20
ATOM 26542 N N . SER A 1 5 ? 1.085 -12.263 -22.970 1.00 0.00 5 SER A N 20
ATOM 26543 C CA . SER A 1 5 ? 2.514 -12.065 -22.767 1.00 0.00 5 SER A CA 20
ATOM 26544 C C . SER A 1 5 ? 2.796 -12.562 -21.334 1.00 0.00 5 SER A C 20
ATOM 26545 O O . SER A 1 5 ? 1.933 -13.207 -20.732 1.00 0.00 5 SER A O 20
ATOM 26553 N N . SER A 1 6 ? 3.988 -12.364 -20.761 1.00 0.00 6 SER A N 20
ATOM 26554 C CA . SER A 1 6 ? 4.267 -12.825 -19.390 1.00 0.00 6 SER A CA 20
ATOM 26555 C C . SER A 1 6 ? 5.295 -11.974 -18.638 1.00 0.00 6 SER A C 20
ATOM 26556 O O . SER A 1 6 ? 5.137 -11.786 -17.430 1.00 0.00 6 SER A O 20
ATOM 26564 N N . GLY A 1 7 ? 6.281 -11.377 -19.311 1.00 0.00 7 GLY A N 20
ATOM 26565 C CA . GLY A 1 7 ? 7.277 -10.553 -18.640 1.00 0.00 7 GLY A CA 20
ATOM 26566 C C . GLY A 1 7 ? 8.336 -11.419 -17.967 1.00 0.00 7 GLY A C 20
ATOM 26567 O O . GLY A 1 7 ? 8.435 -11.475 -16.740 1.00 0.00 7 GLY A O 20
ATOM 26571 N N . PHE A 1 8 ? 9.161 -12.069 -18.788 1.00 0.00 8 PHE A N 20
ATOM 26572 C CA . PHE A 1 8 ? 10.258 -12.947 -18.385 1.00 0.00 8 PHE A CA 20
ATOM 26573 C C . PHE A 1 8 ? 11.428 -12.187 -17.723 1.00 0.00 8 PHE A C 20
ATOM 26574 O O . PHE A 1 8 ? 12.499 -12.760 -17.519 1.00 0.00 8 PHE A O 20
ATOM 26591 N N . GLU A 1 9 ? 11.279 -10.903 -17.397 1.00 0.00 9 GLU A N 20
ATOM 26592 C CA . GLU A 1 9 ? 12.316 -10.080 -16.797 1.00 0.00 9 GLU A CA 20
ATOM 26593 C C . GLU A 1 9 ? 12.065 -9.849 -15.291 1.00 0.00 9 GLU A C 20
ATOM 26594 O O . GLU A 1 9 ? 11.179 -9.062 -14.947 1.00 0.00 9 GLU A O 20
ATOM 26606 N N . PRO A 1 10 ? 12.778 -10.538 -14.380 1.00 0.00 10 PRO A N 20
ATOM 26607 C CA . PRO A 1 10 ? 12.627 -10.372 -12.935 1.00 0.00 10 PRO A CA 20
ATOM 26608 C C . PRO A 1 10 ? 13.480 -9.181 -12.457 1.00 0.00 10 PRO A C 20
ATOM 26609 O O . PRO A 1 10 ? 14.131 -8.515 -13.273 1.00 0.00 10 PRO A O 20
ATOM 26620 N N . ARG A 1 11 ? 13.501 -8.895 -11.148 1.00 0.00 11 ARG A N 20
ATOM 26621 C CA . ARG A 1 11 ? 14.297 -7.807 -10.575 1.00 0.00 11 ARG A CA 20
ATOM 26622 C C . ARG A 1 11 ? 14.772 -8.156 -9.170 1.00 0.00 11 ARG A C 20
ATOM 26623 O O . ARG A 1 11 ? 13.956 -8.187 -8.243 1.00 0.00 11 ARG A O 20
ATOM 26644 N N . SER A 1 12 ? 16.071 -8.383 -9.023 1.00 0.00 12 SER A N 20
ATOM 26645 C CA . SER A 1 12 ? 16.757 -8.687 -7.777 1.00 0.00 12 SER A CA 20
ATOM 26646 C C . SER A 1 12 ? 17.815 -7.583 -7.602 1.00 0.00 12 SER A C 20
ATOM 26647 O O . SER A 1 12 ? 18.245 -6.968 -8.584 1.00 0.00 12 SER A O 20
ATOM 26655 N N . LEU A 1 13 ? 18.261 -7.320 -6.373 1.00 0.00 13 LEU A N 20
ATOM 26656 C CA . LEU A 1 13 ? 19.251 -6.283 -6.054 1.00 0.00 13 LEU A CA 20
ATOM 26657 C C . LEU A 1 13 ? 20.327 -6.804 -5.095 1.00 0.00 13 LEU A C 20
ATOM 26658 O O . LEU A 1 13 ? 20.939 -6.012 -4.376 1.00 0.00 13 LEU A O 20
ATOM 26674 N N . ILE A 1 14 ? 20.557 -8.126 -5.095 1.00 0.00 14 ILE A N 20
ATOM 26675 C CA . ILE A 1 14 ? 21.534 -8.854 -4.280 1.00 0.00 14 ILE A CA 20
ATOM 26676 C C . ILE A 1 14 ? 21.426 -8.371 -2.826 1.00 0.00 14 ILE A C 20
ATOM 26677 O O . ILE A 1 14 ? 22.251 -7.597 -2.344 1.00 0.00 14 ILE A O 20
ATOM 26693 N N . THR A 1 15 ? 20.378 -8.799 -2.128 1.00 0.00 15 THR A N 20
ATOM 26694 C CA . THR A 1 15 ? 20.104 -8.436 -0.745 1.00 0.00 15 THR A CA 20
ATOM 26695 C C . THR A 1 15 ? 19.181 -9.497 -0.136 1.00 0.00 15 THR A C 20
ATOM 26696 O O . THR A 1 15 ? 18.476 -10.192 -0.877 1.00 0.00 15 THR A O 20
ATOM 26707 N N . SER A 1 16 ? 19.205 -9.661 1.186 1.00 0.00 16 SER A N 20
ATOM 26708 C CA . SER A 1 16 ? 18.365 -10.621 1.886 1.00 0.00 16 SER A CA 20
ATOM 26709 C C . SER A 1 16 ? 17.048 -9.947 2.260 1.00 0.00 16 SER A C 20
ATOM 26710 O O . SER A 1 16 ? 17.006 -8.767 2.622 1.00 0.00 16 SER A O 20
ATOM 26718 N N . ASP A 1 17 ? 15.972 -10.712 2.161 1.00 0.00 17 ASP A N 20
ATOM 26719 C CA . ASP A 1 17 ? 14.606 -10.309 2.447 1.00 0.00 17 ASP A CA 20
ATOM 26720 C C . ASP A 1 17 ? 14.367 -10.201 3.958 1.00 0.00 17 ASP A C 20
ATOM 26721 O O . ASP A 1 17 ? 15.173 -10.707 4.745 1.00 0.00 17 ASP A O 20
ATOM 26730 N N . LYS A 1 18 ? 13.274 -9.568 4.400 1.00 0.00 18 LYS A N 20
ATOM 26731 C CA . LYS A 1 18 ? 12.961 -9.435 5.830 1.00 0.00 18 LYS A CA 20
ATOM 26732 C C . LYS A 1 18 ? 11.863 -10.394 6.276 1.00 0.00 18 LYS A C 20
ATOM 26733 O O . LYS A 1 18 ? 11.625 -10.499 7.483 1.00 0.00 18 LYS A O 20
ATOM 26752 N N . GLY A 1 19 ? 11.225 -11.107 5.352 1.00 0.00 19 GLY A N 20
ATOM 26753 C CA . GLY A 1 19 ? 10.169 -12.073 5.591 1.00 0.00 19 GLY A CA 20
ATOM 26754 C C . GLY A 1 19 ? 8.836 -11.572 5.051 1.00 0.00 19 GLY A C 20
ATOM 26755 O O . GLY A 1 19 ? 8.074 -12.359 4.492 1.00 0.00 19 GLY A O 20
ATOM 26759 N N . PHE A 1 20 ? 8.549 -10.289 5.256 1.00 0.00 20 PHE A N 20
ATOM 26760 C CA . PHE A 1 20 ? 7.369 -9.542 4.837 1.00 0.00 20 PHE A CA 20
ATOM 26761 C C . PHE A 1 20 ? 7.895 -8.298 4.120 1.00 0.00 20 PHE A C 20
ATOM 26762 O O . PHE A 1 20 ? 9.078 -7.962 4.236 1.00 0.00 20 PHE A O 20
ATOM 26779 N N . VAL A 1 21 ? 7.004 -7.595 3.433 1.00 0.00 21 VAL A N 20
ATOM 26780 C CA . VAL A 1 21 ? 7.301 -6.395 2.678 1.00 0.00 21 VAL A CA 20
ATOM 26781 C C . VAL A 1 21 ? 6.267 -5.321 3.032 1.00 0.00 21 VAL A C 20
ATOM 26782 O O . VAL A 1 21 ? 5.172 -5.623 3.518 1.00 0.00 21 VAL A O 20
ATOM 26795 N N . THR A 1 22 ? 6.658 -4.057 2.892 1.00 0.00 22 THR A N 20
ATOM 26796 C CA . THR A 1 22 ? 5.797 -2.927 3.172 1.00 0.00 22 THR A CA 20
ATOM 26797 C C . THR A 1 22 ? 5.091 -2.540 1.872 1.00 0.00 22 THR A C 20
ATOM 26798 O O . THR A 1 22 ? 5.649 -2.676 0.788 1.00 0.00 22 THR A O 20
ATOM 26809 N N . MET A 1 23 ? 3.869 -2.035 1.989 1.00 0.00 23 MET A N 20
ATOM 26810 C CA . MET A 1 23 ? 3.037 -1.595 0.887 1.00 0.00 23 MET A CA 20
ATOM 26811 C C . MET A 1 23 ? 2.471 -0.220 1.216 1.00 0.00 23 MET A C 20
ATOM 26812 O O . MET A 1 23 ? 2.315 0.157 2.387 1.00 0.00 23 MET A O 20
ATOM 26826 N N . THR A 1 24 ? 2.173 0.544 0.175 1.00 0.00 24 THR A N 20
ATOM 26827 C CA . THR A 1 24 ? 1.612 1.876 0.262 1.00 0.00 24 THR A CA 20
ATOM 26828 C C . THR A 1 24 ? 0.506 1.969 -0.784 1.00 0.00 24 THR A C 20
ATOM 26829 O O . THR A 1 24 ? 0.535 1.270 -1.803 1.00 0.00 24 THR A O 20
ATOM 26840 N N . LEU A 1 25 ? -0.502 2.794 -0.522 1.00 0.00 25 LEU A N 20
ATOM 26841 C CA . LEU A 1 25 ? -1.616 3.019 -1.419 1.00 0.00 25 LEU A CA 20
ATOM 26842 C C . LEU A 1 25 ? -1.787 4.524 -1.392 1.00 0.00 25 LEU A C 20
ATOM 26843 O O . LEU A 1 25 ? -2.159 5.082 -0.354 1.00 0.00 25 LEU A O 20
ATOM 26859 N N . GLU A 1 26 ? -1.406 5.175 -2.482 1.00 0.00 26 GLU A N 20
ATOM 26860 C CA . GLU A 1 26 ? -1.482 6.614 -2.631 1.00 0.00 26 GLU A CA 20
ATOM 26861 C C . GLU A 1 26 ? -2.714 6.948 -3.450 1.00 0.00 26 GLU A C 20
ATOM 26862 O O . GLU A 1 26 ? -2.853 6.506 -4.582 1.00 0.00 26 GLU A O 20
ATOM 26874 N N . SER A 1 27 ? -3.638 7.665 -2.836 1.00 0.00 27 SER A N 20
ATOM 26875 C CA . SER A 1 27 ? -4.888 8.145 -3.405 1.00 0.00 27 SER A CA 20
ATOM 26876 C C . SER A 1 27 ? -4.573 9.335 -4.330 1.00 0.00 27 SER A C 20
ATOM 26877 O O . SER A 1 27 ? -3.408 9.724 -4.481 1.00 0.00 27 SER A O 20
ATOM 26885 N N . LEU A 1 28 ? -5.606 9.946 -4.919 1.00 0.00 28 LEU A N 20
ATOM 26886 C CA . LEU A 1 28 ? -5.443 11.108 -5.794 1.00 0.00 28 LEU A CA 20
ATOM 26887 C C . LEU A 1 28 ? -6.006 12.387 -5.164 1.00 0.00 28 LEU A C 20
ATOM 26888 O O . LEU A 1 28 ? -5.908 13.470 -5.748 1.00 0.00 28 LEU A O 20
ATOM 26904 N N . GLU A 1 29 ? -6.602 12.290 -3.979 1.00 0.00 29 GLU A N 20
ATOM 26905 C CA . GLU A 1 29 ? -7.181 13.374 -3.198 1.00 0.00 29 GLU A CA 20
ATOM 26906 C C . GLU A 1 29 ? -7.116 12.947 -1.723 1.00 0.00 29 GLU A C 20
ATOM 26907 O O . GLU A 1 29 ? -6.549 11.893 -1.410 1.00 0.00 29 GLU A O 20
ATOM 26919 N N . GLU A 1 30 ? -7.643 13.754 -0.807 1.00 0.00 30 GLU A N 20
ATOM 26920 C CA . GLU A 1 30 ? -7.658 13.472 0.626 1.00 0.00 30 GLU A CA 20
ATOM 26921 C C . GLU A 1 30 ? -8.681 12.366 0.979 1.00 0.00 30 GLU A C 20
ATOM 26922 O O . GLU A 1 30 ? -9.459 11.914 0.140 1.00 0.00 30 GLU A O 20
ATOM 26934 N N . ILE A 1 31 ? -8.677 11.919 2.233 1.00 0.00 31 ILE A N 20
ATOM 26935 C CA . ILE A 1 31 ? -9.547 10.900 2.813 1.00 0.00 31 ILE A CA 20
ATOM 26936 C C . ILE A 1 31 ? -10.008 11.386 4.182 1.00 0.00 31 ILE A C 20
ATOM 26937 O O . ILE A 1 31 ? -9.433 12.312 4.764 1.00 0.00 31 ILE A O 20
ATOM 26953 N N . GLN A 1 32 ? -11.061 10.755 4.699 1.00 0.00 32 GLN A N 20
ATOM 26954 C CA . GLN A 1 32 ? -11.597 11.079 6.007 1.00 0.00 32 GLN A CA 20
ATOM 26955 C C . GLN A 1 32 ? -10.660 10.454 7.047 1.00 0.00 32 GLN A C 20
ATOM 26956 O O . GLN A 1 32 ? -10.168 11.143 7.937 1.00 0.00 32 GLN A O 20
ATOM 26970 N N . ASP A 1 33 ? -10.449 9.142 6.943 1.00 0.00 33 ASP A N 20
ATOM 26971 C CA . ASP A 1 33 ? -9.613 8.311 7.804 1.00 0.00 33 ASP A CA 20
ATOM 26972 C C . ASP A 1 33 ? -9.351 7.010 7.031 1.00 0.00 33 ASP A C 20
ATOM 26973 O O . ASP A 1 33 ? -9.716 6.926 5.852 1.00 0.00 33 ASP A O 20
ATOM 26982 N N . VAL A 1 34 ? -8.746 5.987 7.640 1.00 0.00 34 VAL A N 20
ATOM 26983 C CA . VAL A 1 34 ? -8.467 4.698 6.995 1.00 0.00 34 VAL A CA 20
ATOM 26984 C C . VAL A 1 34 ? -9.748 3.981 6.530 1.00 0.00 34 VAL A C 20
ATOM 26985 O O . VAL A 1 34 ? -9.663 3.048 5.737 1.00 0.00 34 VAL A O 20
ATOM 26998 N N . SER A 1 35 ? -10.934 4.386 6.999 1.00 0.00 35 SER A N 20
ATOM 26999 C CA . SER A 1 35 ? -12.207 3.787 6.620 1.00 0.00 35 SER A CA 20
ATOM 27000 C C . SER A 1 35 ? -12.397 3.804 5.105 1.00 0.00 35 SER A C 20
ATOM 27001 O O . SER A 1 35 ? -12.888 2.821 4.548 1.00 0.00 35 SER A O 20
ATOM 27009 N N . CYS A 1 36 ? -12.009 4.904 4.450 1.00 0.00 36 CYS A N 20
ATOM 27010 C CA . CYS A 1 36 ? -12.107 5.079 3.010 1.00 0.00 36 CYS A CA 20
ATOM 27011 C C . CYS A 1 36 ? -11.328 3.963 2.306 1.00 0.00 36 CYS A C 20
ATOM 27012 O O . CYS A 1 36 ? -11.894 3.220 1.501 1.00 0.00 36 CYS A O 20
ATOM 27020 N N . ALA A 1 37 ? -10.044 3.810 2.639 1.00 0.00 37 ALA A N 20
ATOM 27021 C CA . ALA A 1 37 ? -9.186 2.788 2.068 1.00 0.00 37 ALA A CA 20
ATOM 27022 C C . ALA A 1 37 ? -9.734 1.405 2.399 1.00 0.00 37 ALA A C 20
ATOM 27023 O O . ALA A 1 37 ? -9.754 0.558 1.514 1.00 0.00 37 ALA A O 20
ATOM 27030 N N . TRP A 1 38 ? -10.224 1.159 3.621 1.00 0.00 38 TRP A N 20
ATOM 27031 C CA . TRP A 1 38 ? -10.783 -0.143 4.000 1.00 0.00 38 TRP A CA 20
ATOM 27032 C C . TRP A 1 38 ? -11.968 -0.542 3.102 1.00 0.00 38 TRP A C 20
ATOM 27033 O O . TRP A 1 38 ? -12.362 -1.714 3.084 1.00 0.00 38 TRP A O 20
ATOM 27054 N N . LYS A 1 39 ? -12.590 0.406 2.393 1.00 0.00 39 LYS A N 20
ATOM 27055 C CA . LYS A 1 39 ? -13.680 0.127 1.468 1.00 0.00 39 LYS A CA 20
ATOM 27056 C C . LYS A 1 39 ? -13.055 -0.060 0.089 1.00 0.00 39 LYS A C 20
ATOM 27057 O O . LYS A 1 39 ? -13.190 -1.133 -0.488 1.00 0.00 39 LYS A O 20
ATOM 27076 N N . GLU A 1 40 ? -12.333 0.941 -0.432 1.00 0.00 40 GLU A N 20
ATOM 27077 C CA . GLU A 1 40 ? -11.727 0.871 -1.766 1.00 0.00 40 GLU A CA 20
ATOM 27078 C C . GLU A 1 40 ? -10.792 -0.328 -1.972 1.00 0.00 40 GLU A C 20
ATOM 27079 O O . GLU A 1 40 ? -10.808 -0.943 -3.040 1.00 0.00 40 GLU A O 20
ATOM 27091 N N . LEU A 1 41 ? -9.974 -0.683 -0.979 1.00 0.00 41 LEU A N 20
ATOM 27092 C CA . LEU A 1 41 ? -9.066 -1.829 -1.070 1.00 0.00 41 LEU A CA 20
ATOM 27093 C C . LEU A 1 41 ? -9.932 -3.057 -1.309 1.00 0.00 41 LEU A C 20
ATOM 27094 O O . LEU A 1 41 ? -9.735 -3.780 -2.283 1.00 0.00 41 LEU A O 20
ATOM 27110 N N . ASN A 1 42 ? -10.951 -3.242 -0.468 1.00 0.00 42 ASN A N 20
ATOM 27111 C CA . ASN A 1 42 ? -11.896 -4.353 -0.558 1.00 0.00 42 ASN A CA 20
ATOM 27112 C C . ASN A 1 42 ? -12.580 -4.409 -1.925 1.00 0.00 42 ASN A C 20
ATOM 27113 O O . ASN A 1 42 ? -13.029 -5.483 -2.316 1.00 0.00 42 ASN A O 20
ATOM 27124 N N . ARG A 1 43 ? -12.686 -3.304 -2.679 1.00 0.00 43 ARG A N 20
ATOM 27125 C CA . ARG A 1 43 ? -13.326 -3.332 -3.990 1.00 0.00 43 ARG A CA 20
ATOM 27126 C C . ARG A 1 43 ? -12.528 -4.110 -5.017 1.00 0.00 43 ARG A C 20
ATOM 27127 O O . ARG A 1 43 ? -13.139 -4.717 -5.896 1.00 0.00 43 ARG A O 20
ATOM 27148 N N . LYS A 1 44 ? -11.201 -4.122 -4.921 1.00 0.00 44 LYS A N 20
ATOM 27149 C CA . LYS A 1 44 ? -10.357 -4.848 -5.873 1.00 0.00 44 LYS A CA 20
ATOM 27150 C C . LYS A 1 44 ? -9.717 -6.072 -5.248 1.00 0.00 44 LYS A C 20
ATOM 27151 O O . LYS A 1 44 ? -9.336 -6.989 -5.970 1.00 0.00 44 LYS A O 20
ATOM 27170 N N . LEU A 1 45 ? -9.543 -6.071 -3.929 1.00 0.00 45 LEU A N 20
ATOM 27171 C CA . LEU A 1 45 ? -8.886 -7.167 -3.230 1.00 0.00 45 LEU A CA 20
ATOM 27172 C C . LEU A 1 45 ? -9.885 -8.206 -2.773 1.00 0.00 45 LEU A C 20
ATOM 27173 O O . LEU A 1 45 ? -10.989 -7.874 -2.331 1.00 0.00 45 LEU A O 20
ATOM 27189 N N . SER A 1 46 ? -9.479 -9.464 -2.877 1.00 0.00 46 SER A N 20
ATOM 27190 C CA . SER A 1 46 ? -10.299 -10.597 -2.496 1.00 0.00 46 SER A CA 20
ATOM 27191 C C . SER A 1 46 ? -10.348 -10.702 -0.977 1.00 0.00 46 SER A C 20
ATOM 27192 O O . SER A 1 46 ? -9.402 -10.292 -0.304 1.00 0.00 46 SER A O 20
ATOM 27200 N N . SER A 1 47 ? -11.399 -11.312 -0.430 1.00 0.00 47 SER A N 20
ATOM 27201 C CA . SER A 1 47 ? -11.561 -11.467 1.011 1.00 0.00 47 SER A CA 20
ATOM 27202 C C . SER A 1 47 ? -10.376 -12.190 1.674 1.00 0.00 47 SER A C 20
ATOM 27203 O O . SER A 1 47 ? -9.987 -11.820 2.784 1.00 0.00 47 SER A O 20
ATOM 27211 N N . ASN A 1 48 ? -9.762 -13.183 1.018 1.00 0.00 48 ASN A N 20
ATOM 27212 C CA . ASN A 1 48 ? -8.616 -13.881 1.601 1.00 0.00 48 ASN A CA 20
ATOM 27213 C C . ASN A 1 48 ? -7.399 -12.948 1.594 1.00 0.00 48 ASN A C 20
ATOM 27214 O O . ASN A 1 48 ? -6.857 -12.625 2.653 1.00 0.00 48 ASN A O 20
ATOM 27225 N N . ALA A 1 49 ? -6.992 -12.464 0.414 1.00 0.00 49 ALA A N 20
ATOM 27226 C CA . ALA A 1 49 ? -5.843 -11.575 0.280 1.00 0.00 49 ALA A CA 20
ATOM 27227 C C . ALA A 1 49 ? -5.956 -10.323 1.144 1.00 0.00 49 ALA A C 20
ATOM 27228 O O . ALA A 1 49 ? -4.997 -9.960 1.821 1.00 0.00 49 ALA A O 20
ATOM 27235 N N . VAL A 1 50 ? -7.107 -9.651 1.159 1.00 0.00 50 VAL A N 20
ATOM 27236 C CA . VAL A 1 50 ? -7.277 -8.438 1.945 1.00 0.00 50 VAL A CA 20
ATOM 27237 C C . VAL A 1 50 ? -7.076 -8.713 3.449 1.00 0.00 50 VAL A C 20
ATOM 27238 O O . VAL A 1 50 ? -6.739 -7.802 4.206 1.00 0.00 50 VAL A O 20
ATOM 27251 N N . SER A 1 51 ? -7.287 -9.953 3.906 1.00 0.00 51 SER A N 20
ATOM 27252 C CA . SER A 1 51 ? -7.134 -10.329 5.304 1.00 0.00 51 SER A CA 20
ATOM 27253 C C . SER A 1 51 ? -5.672 -10.375 5.750 1.00 0.00 51 SER A C 20
ATOM 27254 O O . SER A 1 51 ? -5.432 -10.328 6.957 1.00 0.00 51 SER A O 20
ATOM 27262 N N . GLN A 1 52 ? -4.698 -10.445 4.832 1.00 0.00 52 GLN A N 20
ATOM 27263 C CA . GLN A 1 52 ? -3.297 -10.467 5.246 1.00 0.00 52 GLN A CA 20
ATOM 27264 C C . GLN A 1 52 ? -2.884 -9.077 5.765 1.00 0.00 52 GLN A C 20
ATOM 27265 O O . GLN A 1 52 ? -1.939 -8.982 6.548 1.00 0.00 52 GLN A O 20
ATOM 27279 N N . ILE A 1 53 ? -3.582 -8.014 5.344 1.00 0.00 53 ILE A N 20
ATOM 27280 C CA . ILE A 1 53 ? -3.330 -6.631 5.737 1.00 0.00 53 ILE A CA 20
ATOM 27281 C C . ILE A 1 53 ? -3.529 -6.508 7.252 1.00 0.00 53 ILE A C 20
ATOM 27282 O O . ILE A 1 53 ? -4.394 -7.165 7.839 1.00 0.00 53 ILE A O 20
ATOM 27298 N N . THR A 1 54 ? -2.741 -5.639 7.882 1.00 0.00 54 THR A N 20
ATOM 27299 C CA . THR A 1 54 ? -2.770 -5.353 9.305 1.00 0.00 54 THR A CA 20
ATOM 27300 C C . THR A 1 54 ? -2.051 -4.015 9.528 1.00 0.00 54 THR A C 20
ATOM 27301 O O . THR A 1 54 ? -1.402 -3.497 8.614 1.00 0.00 54 THR A O 20
ATOM 27312 N N . ARG A 1 55 ? -2.155 -3.466 10.744 1.00 0.00 55 ARG A N 20
ATOM 27313 C CA . ARG A 1 55 ? -1.537 -2.213 11.195 1.00 0.00 55 ARG A CA 20
ATOM 27314 C C . ARG A 1 55 ? -1.694 -1.056 10.192 1.00 0.00 55 ARG A C 20
ATOM 27315 O O . ARG A 1 55 ? -0.799 -0.216 10.069 1.00 0.00 55 ARG A O 20
ATOM 27336 N N . MET A 1 56 ? -2.823 -0.994 9.473 1.00 0.00 56 MET A N 20
ATOM 27337 C CA . MET A 1 56 ? -3.078 0.053 8.488 1.00 0.00 56 MET A CA 20
ATOM 27338 C C . MET A 1 56 ? -3.258 1.408 9.169 1.00 0.00 56 MET A C 20
ATOM 27339 O O . MET A 1 56 ? -4.171 1.567 9.987 1.00 0.00 56 MET A O 20
ATOM 27353 N N . CYS A 1 57 ? -2.380 2.359 8.852 1.00 0.00 57 CYS A N 20
ATOM 27354 C CA . CYS A 1 57 ? -2.399 3.719 9.372 1.00 0.00 57 CYS A CA 20
ATOM 27355 C C . CYS A 1 57 ? -2.349 4.726 8.219 1.00 0.00 57 CYS A C 20
ATOM 27356 O O . CYS A 1 57 ? -2.084 4.369 7.068 1.00 0.00 57 CYS A O 20
ATOM 27364 N N . LEU A 1 58 ? -2.661 5.983 8.537 1.00 0.00 58 LEU A N 20
ATOM 27365 C CA . LEU A 1 58 ? -2.648 7.096 7.592 1.00 0.00 58 LEU A CA 20
ATOM 27366 C C . LEU A 1 58 ? -1.197 7.509 7.348 1.00 0.00 58 LEU A C 20
ATOM 27367 O O . LEU A 1 58 ? -0.354 7.347 8.237 1.00 0.00 58 LEU A O 20
ATOM 27383 N N . LEU A 1 59 ? -0.887 8.027 6.159 1.00 0.00 59 LEU A N 20
ATOM 27384 C CA . LEU A 1 59 ? 0.462 8.507 5.853 1.00 0.00 59 LEU A CA 20
ATOM 27385 C C . LEU A 1 59 ? 0.535 9.946 6.367 1.00 0.00 59 LEU A C 20
ATOM 27386 O O . LEU A 1 59 ? -0.510 10.586 6.551 1.00 0.00 59 LEU A O 20
ATOM 27402 N N . LYS A 1 60 ? 1.738 10.478 6.618 1.00 0.00 60 LYS A N 20
ATOM 27403 C CA . LYS A 1 60 ? 1.862 11.857 7.092 1.00 0.00 60 LYS A CA 20
ATOM 27404 C C . LYS A 1 60 ? 1.458 12.756 5.929 1.00 0.00 60 LYS A C 20
ATOM 27405 O O . LYS A 1 60 ? 2.230 12.904 4.974 1.00 0.00 60 LYS A O 20
ATOM 27424 N N . GLY A 1 61 ? 0.263 13.330 6.028 1.00 0.00 61 GLY A N 20
ATOM 27425 C CA . GLY A 1 61 ? -0.336 14.205 5.039 1.00 0.00 61 GLY A CA 20
ATOM 27426 C C . GLY A 1 61 ? -1.757 13.795 4.684 1.00 0.00 61 GLY A C 20
ATOM 27427 O O . GLY A 1 61 ? -2.483 14.620 4.146 1.00 0.00 61 GLY A O 20
ATOM 27431 N N . ASN A 1 62 ? -2.196 12.579 5.045 1.00 0.00 62 ASN A N 20
ATOM 27432 C CA . ASN A 1 62 ? -3.531 12.049 4.761 1.00 0.00 62 ASN A CA 20
ATOM 27433 C C . ASN A 1 62 ? -3.731 11.873 3.256 1.00 0.00 62 ASN A C 20
ATOM 27434 O O . ASN A 1 62 ? -4.864 11.851 2.778 1.00 0.00 62 ASN A O 20
ATOM 27445 N N . MET A 1 63 ? -2.636 11.731 2.506 1.00 0.00 63 MET A N 20
ATOM 27446 C CA . MET A 1 63 ? -2.620 11.542 1.067 1.00 0.00 63 MET A CA 20
ATOM 27447 C C . MET A 1 63 ? -2.190 10.100 0.777 1.00 0.00 63 MET A C 20
ATOM 27448 O O . MET A 1 63 ? -1.210 9.836 0.074 1.00 0.00 63 MET A O 20
ATOM 27462 N N . GLY A 1 64 ? -2.907 9.156 1.391 1.00 0.00 64 GLY A N 20
ATOM 27463 C CA . GLY A 1 64 ? -2.709 7.720 1.251 1.00 0.00 64 GLY A CA 20
ATOM 27464 C C . GLY A 1 64 ? -2.630 6.993 2.589 1.00 0.00 64 GLY A C 20
ATOM 27465 O O . GLY A 1 64 ? -2.688 7.608 3.661 1.00 0.00 64 GLY A O 20
ATOM 27469 N N . VAL A 1 65 ? -2.507 5.665 2.517 1.00 0.00 65 VAL A N 20
ATOM 27470 C CA . VAL A 1 65 ? -2.410 4.767 3.664 1.00 0.00 65 VAL A CA 20
ATOM 27471 C C . VAL A 1 65 ? -1.251 3.791 3.463 1.00 0.00 65 VAL A C 20
ATOM 27472 O O . VAL A 1 65 ? -0.848 3.489 2.334 1.00 0.00 65 VAL A O 20
ATOM 27485 N N . CYS A 1 66 ? -0.748 3.229 4.556 1.00 0.00 66 CYS A N 20
ATOM 27486 C CA . CYS A 1 66 ? 0.359 2.283 4.572 1.00 0.00 66 CYS A CA 20
ATOM 27487 C C . CYS A 1 66 ? 0.020 1.082 5.446 1.00 0.00 66 CYS A C 20
ATOM 27488 O O . CYS A 1 66 ? -0.784 1.194 6.373 1.00 0.00 66 CYS A O 20
ATOM 27496 N N . PHE A 1 67 ? 0.616 -0.065 5.129 1.00 0.00 67 PHE A N 20
ATOM 27497 C CA . PHE A 1 67 ? 0.477 -1.346 5.809 1.00 0.00 67 PHE A CA 20
ATOM 27498 C C . PHE A 1 67 ? 1.615 -2.262 5.333 1.00 0.00 67 PHE A C 20
ATOM 27499 O O . PHE A 1 67 ? 2.420 -1.875 4.489 1.00 0.00 67 PHE A O 20
ATOM 27516 N N . ASP A 1 68 ? 1.700 -3.472 5.880 1.00 0.00 68 ASP A N 20
ATOM 27517 C CA . ASP A 1 68 ? 2.712 -4.478 5.547 1.00 0.00 68 ASP A CA 20
ATOM 27518 C C . ASP A 1 68 ? 1.974 -5.765 5.178 1.00 0.00 68 ASP A C 20
ATOM 27519 O O . ASP A 1 68 ? 0.890 -6.012 5.720 1.00 0.00 68 ASP A O 20
ATOM 27528 N N . VAL A 1 69 ? 2.554 -6.604 4.318 1.00 0.00 69 VAL A N 20
ATOM 27529 C CA . VAL A 1 69 ? 1.975 -7.864 3.843 1.00 0.00 69 VAL A CA 20
ATOM 27530 C C . VAL A 1 69 ? 3.069 -8.899 3.529 1.00 0.00 69 VAL A C 20
ATOM 27531 O O . VAL A 1 69 ? 4.230 -8.528 3.335 1.00 0.00 69 VAL A O 20
ATOM 27544 N N . PRO A 1 70 ? 2.739 -10.205 3.454 1.00 0.00 70 PRO A N 20
ATOM 27545 C CA . PRO A 1 70 ? 3.730 -11.208 3.104 1.00 0.00 70 PRO A CA 20
ATOM 27546 C C . PRO A 1 70 ? 4.045 -11.045 1.614 1.00 0.00 70 PRO A C 20
ATOM 27547 O O . PRO A 1 70 ? 3.155 -10.770 0.805 1.00 0.00 70 PRO A O 20
ATOM 27558 N N . THR A 1 71 ? 5.299 -11.274 1.235 1.00 0.00 71 THR A N 20
ATOM 27559 C CA . THR A 1 71 ? 5.786 -11.173 -0.141 1.00 0.00 71 THR A CA 20
ATOM 27560 C C . THR A 1 71 ? 4.959 -12.048 -1.097 1.00 0.00 71 THR A C 20
ATOM 27561 O O . THR A 1 71 ? 4.696 -11.659 -2.234 1.00 0.00 71 THR A O 20
ATOM 27572 N N . THR A 1 72 ? 4.459 -13.187 -0.610 1.00 0.00 72 THR A N 20
ATOM 27573 C CA . THR A 1 72 ? 3.649 -14.123 -1.371 1.00 0.00 72 THR A CA 20
ATOM 27574 C C . THR A 1 72 ? 2.378 -13.446 -1.908 1.00 0.00 72 THR A C 20
ATOM 27575 O O . THR A 1 72 ? 1.940 -13.770 -3.017 1.00 0.00 72 THR A O 20
ATOM 27586 N N . GLU A 1 73 ? 1.774 -12.554 -1.121 1.00 0.00 73 GLU A N 20
ATOM 27587 C CA . GLU A 1 73 ? 0.562 -11.830 -1.482 1.00 0.00 73 GLU A CA 20
ATOM 27588 C C . GLU A 1 73 ? 0.916 -10.529 -2.206 1.00 0.00 73 GLU A C 20
ATOM 27589 O O . GLU A 1 73 ? 0.168 -10.106 -3.077 1.00 0.00 73 GLU A O 20
ATOM 27601 N N . SER A 1 74 ? 2.067 -9.923 -1.893 1.00 0.00 74 SER A N 20
ATOM 27602 C CA . SER A 1 74 ? 2.551 -8.675 -2.476 1.00 0.00 74 SER A CA 20
ATOM 27603 C C . SER A 1 74 ? 2.550 -8.704 -4.015 1.00 0.00 74 SER A C 20
ATOM 27604 O O . SER A 1 74 ? 2.097 -7.751 -4.660 1.00 0.00 74 SER A O 20
ATOM 27612 N N . GLU A 1 75 ? 3.016 -9.798 -4.621 1.00 0.00 75 GLU A N 20
ATOM 27613 C CA . GLU A 1 75 ? 3.035 -9.926 -6.078 1.00 0.00 75 GLU A CA 20
ATOM 27614 C C . GLU A 1 75 ? 1.619 -10.131 -6.633 1.00 0.00 75 GLU A C 20
ATOM 27615 O O . GLU A 1 75 ? 1.338 -9.697 -7.750 1.00 0.00 75 GLU A O 20
ATOM 27627 N N . ARG A 1 76 ? 0.721 -10.785 -5.887 1.00 0.00 76 ARG A N 20
ATOM 27628 C CA . ARG A 1 76 ? -0.651 -11.007 -6.342 1.00 0.00 76 ARG A CA 20
ATOM 27629 C C . ARG A 1 76 ? -1.462 -9.724 -6.222 1.00 0.00 76 ARG A C 20
ATOM 27630 O O . ARG A 1 76 ? -2.285 -9.445 -7.088 1.00 0.00 76 ARG A O 20
ATOM 27651 N N . LEU A 1 77 ? -1.199 -8.902 -5.207 1.00 0.00 77 LEU A N 20
ATOM 27652 C CA . LEU A 1 77 ? -1.878 -7.635 -4.962 1.00 0.00 77 LEU A CA 20
ATOM 27653 C C . LEU A 1 77 ? -1.735 -6.733 -6.182 1.00 0.00 77 LEU A C 20
ATOM 27654 O O . LEU A 1 77 ? -2.696 -6.088 -6.596 1.00 0.00 77 LEU A O 20
ATOM 27670 N N . GLN A 1 78 ? -0.538 -6.720 -6.771 1.00 0.00 78 GLN A N 20
ATOM 27671 C CA . GLN A 1 78 ? -0.210 -5.941 -7.957 1.00 0.00 78 GLN A CA 20
ATOM 27672 C C . GLN A 1 78 ? -1.071 -6.365 -9.160 1.00 0.00 78 GLN A C 20
ATOM 27673 O O . GLN A 1 78 ? -1.302 -5.557 -10.064 1.00 0.00 78 GLN A O 20
ATOM 27687 N N . ALA A 1 79 ? -1.549 -7.612 -9.179 1.00 0.00 79 ALA A N 20
ATOM 27688 C CA . ALA A 1 79 ? -2.393 -8.153 -10.229 1.00 0.00 79 ALA A CA 20
ATOM 27689 C C . ALA A 1 79 ? -3.865 -7.898 -9.889 1.00 0.00 79 ALA A C 20
ATOM 27690 O O . ALA A 1 79 ? -4.649 -7.623 -10.797 1.00 0.00 79 ALA A O 20
ATOM 27697 N N . GLU A 1 80 ? -4.260 -7.984 -8.613 1.00 0.00 80 GLU A N 20
ATOM 27698 C CA . GLU A 1 80 ? -5.640 -7.754 -8.181 1.00 0.00 80 GLU A CA 20
ATOM 27699 C C . GLU A 1 80 ? -6.042 -6.302 -8.420 1.00 0.00 80 GLU A C 20
ATOM 27700 O O . GLU A 1 80 ? -7.193 -6.029 -8.781 1.00 0.00 80 GLU A O 20
ATOM 27712 N N . TRP A 1 81 ? -5.113 -5.366 -8.199 1.00 0.00 81 TRP A N 20
ATOM 27713 C CA . TRP A 1 81 ? -5.366 -3.951 -8.408 1.00 0.00 81 TRP A CA 20
ATOM 27714 C C . TRP A 1 81 ? -5.652 -3.767 -9.900 1.00 0.00 81 TRP A C 20
ATOM 27715 O O . TRP A 1 81 ? -4.915 -4.292 -10.741 1.00 0.00 81 TRP A O 20
ATOM 27736 N N . HIS A 1 82 ? -6.741 -3.082 -10.237 1.00 0.00 82 HIS A N 20
ATOM 27737 C CA . HIS A 1 82 ? -7.213 -2.804 -11.593 1.00 0.00 82 HIS A CA 20
ATOM 27738 C C . HIS A 1 82 ? -7.705 -1.353 -11.589 1.00 0.00 82 HIS A C 20
ATOM 27739 O O . HIS A 1 82 ? -8.043 -0.849 -10.512 1.00 0.00 82 HIS A O 20
ATOM 27753 N N . ASP A 1 83 ? -7.794 -0.733 -12.777 1.00 0.00 83 ASP A N 20
ATOM 27754 C CA . ASP A 1 83 ? -8.189 0.657 -13.057 1.00 0.00 83 ASP A CA 20
ATOM 27755 C C . ASP A 1 83 ? -8.964 1.317 -11.926 1.00 0.00 83 ASP A C 20
ATOM 27756 O O . ASP A 1 83 ? -10.146 1.026 -11.726 1.00 0.00 83 ASP A O 20
ATOM 27765 N N . SER A 1 84 ? -8.260 2.137 -11.155 1.00 0.00 84 SER A N 20
ATOM 27766 C CA . SER A 1 84 ? -8.729 2.900 -10.021 1.00 0.00 84 SER A CA 20
ATOM 27767 C C . SER A 1 84 ? -7.877 4.168 -9.964 1.00 0.00 84 SER A C 20
ATOM 27768 O O . SER A 1 84 ? -6.808 4.218 -10.581 1.00 0.00 84 SER A O 20
ATOM 27776 N N . ASP A 1 85 ? -8.352 5.187 -9.251 1.00 0.00 85 ASP A N 20
ATOM 27777 C CA . ASP A 1 85 ? -7.653 6.461 -9.092 1.00 0.00 85 ASP A CA 20
ATOM 27778 C C . ASP A 1 85 ? -6.422 6.308 -8.193 1.00 0.00 85 ASP A C 20
ATOM 27779 O O . ASP A 1 85 ? -5.451 7.045 -8.360 1.00 0.00 85 ASP A O 20
ATOM 27788 N N . TRP A 1 86 ? -6.431 5.336 -7.275 1.00 0.00 86 TRP A N 20
ATOM 27789 C CA . TRP A 1 86 ? -5.324 5.082 -6.361 1.00 0.00 86 TRP A CA 20
ATOM 27790 C C . TRP A 1 86 ? -4.170 4.356 -7.072 1.00 0.00 86 TRP A C 20
ATOM 27791 O O . TRP A 1 86 ? -4.360 3.568 -8.008 1.00 0.00 86 TRP A O 20
ATOM 27812 N N . ILE A 1 87 ? -2.967 4.544 -6.542 1.00 0.00 87 ILE A N 20
ATOM 27813 C CA . ILE A 1 87 ? -1.705 4.005 -7.000 1.00 0.00 87 ILE A CA 20
ATOM 27814 C C . ILE A 1 87 ? -1.192 3.056 -5.921 1.00 0.00 87 ILE A C 20
ATOM 27815 O O . ILE A 1 87 ? -1.319 3.331 -4.728 1.00 0.00 87 ILE A O 20
ATOM 27831 N N . LEU A 1 88 ? -0.638 1.924 -6.345 1.00 0.00 88 LEU A N 20
ATOM 27832 C CA . LEU A 1 88 ? -0.095 0.882 -5.489 1.00 0.00 88 LEU A CA 20
ATOM 27833 C C . LEU A 1 88 ? 1.427 0.954 -5.580 1.00 0.00 88 LEU A C 20
ATOM 27834 O O . LEU A 1 88 ? 1.973 0.909 -6.690 1.00 0.00 88 LEU A O 20
ATOM 27850 N N . SER A 1 89 ? 2.117 1.050 -4.443 1.00 0.00 89 SER A N 20
ATOM 27851 C CA . SER A 1 89 ? 3.579 1.130 -4.354 1.00 0.00 89 SER A CA 20
ATOM 27852 C C . SER A 1 89 ? 4.082 0.123 -3.309 1.00 0.00 89 SER A C 20
ATOM 27853 O O . SER A 1 89 ? 3.381 -0.130 -2.331 1.00 0.00 89 SER A O 20
ATOM 27861 N N . VAL A 1 90 ? 5.300 -0.410 -3.486 1.00 0.00 90 VAL A N 20
ATOM 27862 C CA . VAL A 1 90 ? 5.908 -1.389 -2.586 1.00 0.00 90 VAL A CA 20
ATOM 27863 C C . VAL A 1 90 ? 7.322 -0.923 -2.159 1.00 0.00 90 VAL A C 20
ATOM 27864 O O . VAL A 1 90 ? 8.346 -1.330 -2.718 1.00 0.00 90 VAL A O 20
ATOM 27877 N N . PRO A 1 91 ? 7.416 -0.073 -1.117 1.00 0.00 91 PRO A N 20
ATOM 27878 C CA . PRO A 1 91 ? 8.689 0.422 -0.610 1.00 0.00 91 PRO A CA 20
ATOM 27879 C C . PRO A 1 91 ? 9.401 -0.625 0.256 1.00 0.00 91 PRO A C 20
ATOM 27880 O O . PRO A 1 91 ? 8.939 -1.758 0.418 1.00 0.00 91 PRO A O 20
ATOM 27891 N N . ALA A 1 92 ? 10.494 -0.187 0.890 1.00 0.00 92 ALA A N 20
ATOM 27892 C CA . ALA A 1 92 ? 11.367 -0.960 1.762 1.00 0.00 92 ALA A CA 20
ATOM 27893 C C . ALA A 1 92 ? 12.043 -2.080 0.982 1.00 0.00 92 ALA A C 20
ATOM 27894 O O . ALA A 1 92 ? 12.761 -2.878 1.620 1.00 0.00 92 ALA A O 20
#

Secondary structure (DSSP, 8-state):
---S-S---PPPP------EEEEEEE-SS--SSTHHHHHHHHHHS-HHHHTT-EEEEE-TTSSEEEEEEEHHHHHHHHHH--SSS-EEE---

Foldseek 3Di:
DDDDDDCPDDDDDPDDDPQKFKKWKFAPDADPFCVVVVVVLPVQDDPVLVVQWDPWGADVPRRTIITMGGPVSVVVSVVSDDDDRMDMDTDD

Radius of gyration: 14.06 Å; Cα contacts (8 Å, |Δi|>4): 111; chains: 1; bounding box: 36×38×23 Å

Organism: Homo sapiens (NCBI:txid9606)

GO terms:
  GO:0005737 cytoplasm (C, EXP)
  GO:0016887 ATP hydrolysis activity (F, EXP)
  GO:0005730 nucleolus (C, IDA)
  GO:0016020 membrane (C, HDA)
  GO:0003723 RNA binding (F, HDA)

Nearest PDB structures (foldseek):
  2e29-assembly1_A  TM=8.248E-01  e=1.379E-15  Homo sapiens
  2m3d-assembly1_A  TM=7.693E-01  e=1.325E-08  Homo sapiens
  3ofh-assembly3_A  TM=5.999E-01  e=3.154E-01  Mus musculus
  2bun-assembly1_A  TM=4.652E-01  e=2.434E-01  Cereibacter sphaeroides 2.4.1
  4fpi-assembly1_E  TM=4.979E-01  e=2.956E-01  Rhodococcus opacus

InterPro domains:
  IPR001650 Helicase, C-terminal domain-like [PF00271] (385-483)
  IPR001650 Helicase, C-terminal domain-like [PS51194] (380-524)
  IPR001650 Helicase, C-terminal domain-like [SM00490] (401-483)
  IPR011545 DEAD/DEAH-box helicase domain [PF00270] (162-334)
  IPR012562 GUCT [PF08152] (571-665)
  IPR014001 Helicase superfamily 1/2, ATP-binding domain [PS51192] (168-347)
  IPR014001 Helicase superfamily 1/2, ATP-binding domain [SM00487] (156-357)
  IPR027417 P-loop containing nucleoside triphosphate hydrolase [G3DSA:3.40.50.300] (101-348)
  IPR027417 P-loop containing nucleoside triphosphate hydrolase [G3DSA:3.40.50.300] (355-524)
  IPR027417 P-loop containing nucleoside triphosphate hydrolase [SSF52540] (211-505)
  IPR035979 RNA-binding domain superfamily [SSF54928] (575-655)
  IPR050079 DEAD box RNA helicase [PTHR47959] (103-720)
  IPR059027 DDX21/DDX50 dimerisation domain [PF26142] (519-569)